Protein 5USF (pdb70)

B-factor: mean 65.67, std 21.11, range [18.68, 198.94]

CATH classification: 3.40.50.620 (+2 more: 3.40.50.620, 1.10.240.10)

Secondary structure (DSSP, 8-state):
----HHHHHHHHHTT-SEEETHHHHHHHHHH-SSEEEEEEE---SSPBHIIIIIHHHHHHHHHHTTEEEEEEE-HHHHHHTT-GGG-HHHHHHHHHHHHHHHHTS---TTSEEEEEHHHHHHHTHHHHHHHHHHHHHTS-HHHHHGGGGGGT--TTTT--S-SHHHHHHHHHHHHTT-SEE--BGGGHHHHHHHHHHHHHTT-SSPPEEEEBPPPPPSSTT-SS--SS-GGGS-BTT--HHHHHHHHHTS--------PPP--SS-PPPP-SS--HHHHHIIIIITTSTT--EEETTEEE-SHHHHHHHHHTTSS-HHHHHHHHHHHHHHHHHHHHHHHHS-HHHHHHHHHHHHTTTTSSSSPPP-PPPPPPPSS-EEEEEPP--SS-BHHHHHHHHHHHHHHHHH-TT-EEEEEE-TTHHHHTT-SSS-HHHHHHHHHHHHHHHHHTT--TT-EEEEHHHHHHTTHHHHHHHHHHHHHTS-HHHHHHHTTT----THHHHHHHHHHHHHHHTT-SEEEE-TTTHHHHHHHHHHTTS-SEEEE----SS--SSPTT---SS--GGGS-BTT--HHHHHHHHHHS---TT-S-SHHHHHHHHHHHHHS-EEE---TTTT--EEE-SHHHHHHHHHHS-S-HHHHHHHHHHHHHHHTHHHHHHHHTTTHHHHHHHHHHHHT---/----HHHHHHHHHTT-SEEETHHHHHHHHHH-SSEEEEEEE---SSPBHIIIIIHHHHHHHHHHTTEEEEEEE-HHHHHHTT-GGG-HHHHHHHHHHHHHHHHTS---SSSEEEEEHHHHHHHTHHHHHHHHHHHHHTS-HHHHHGGGGGGT---SS--BS-SHHHHHHHHHHHHTT-SEE--BGGGHHHHHHHHHHHHHTT-SSPPEEEEBPPPPPSSTT-S----GGGS-BTT--HHHHHHHHHTS--------PPP--SS-PPPP-SS--HHHHHIIIIITTSTT--EEETTEEE-SHHHHHHHHHTTSS-HHHHHHHHHHHHHHHHHHHHHHHHS-HHHHHHHHHHHHT-SS-TTGGGG--------SS-EEEEEPP--SS-BHHHHHHHHHHHHHHHHH-TT-EEEEEE-TTHHHHTT-SSS-HHHHHHHHHHHHHHHHHTT--TT-EEEEHHHHHHTTHHHHHHHHHHHHHTSBHHHHHHHTTT----THHHHHHHHHHHHHHHTT-SEEEE-TTTHHHHHHHHHHTTS-SEEEE----SS--SSPTT---SS--GGGS-BTT--HHHHHHHHHHS---TT-S-SHHHHHHHHHHHHHS-EEE---TTTT--EEE-SHHHHHHHHHHSSS-HHHHHHHHHHHHHHHTHHHHHHHHTTTHHHHHHHHHHHHH---/--EEEEE---EE-TT--EEEEEEEESS-GGGS-EEEEEE-TTS-EEEEEEE-TTS--EEE-GGGTTTEEEEEETTTTEEEEEE-S--GGG-EEEEEEEEEETTEEEEE-S-EEEEE--/--EEEEE---EE-TT--EEEEEEEESS-GGGS-EEEEEE-TTS-EEEEEEE-TTS--EEE-GGGTTTEEEEEETTTTEEEEEE-S--GGG-EEEEEEEEEETTEEEEE-S-EEEEE-S--

Sequence (1600 aa):
GSMNTDERYKLLRSVGEECIQESELRNLIEKKPLIRCYDGFEPSGRMHIAQGIFKAVNVNKCTAAGCEFVFWVADWFALMNDKVGGELEKIRIVGRYLIEVWKAAGMDTDKVLFLWSSEEITSHADTYWRMVLDIGRQNTIARIKKCCTIMGKTEGTLTAAQVLYPLMQCCDIFFLKADICQLGLDQRKVNMLAREYCDLIGRKLKPVILSHHMLAGLRRGQAKMSKSDPDSAIFMEDTEEDVARKIRQAYCPRVKQSASAITDDGAPVATDDRNPVLDYFQCVVYARPGAVAAIDGTTYATYEDLEQAFVSDEVSEDALKSCLIDEVNALLAPVRQHFASNEEAHELLEAVKSYRKGGATLPLAETALPAAPEKPHACMWMPALLKVPLDVAEGMIKATEDFIAAHPGGTVTVVLPDWSAVASDEITGVEKDISAALQVNCALLKAYGLPNSVKIVTENEVILGNRNDFWVSVIGIARKNLLSHIEELYGGELRNAGQVIAALMRVATALMLSVSHVISTSLDGHINAFAREYTKERIECVQTLEGRIPALHRPGAAPAVLGADDVLYLDDNDMDIRRKIKKAYSAPNEEANPVISVAQHLLAQHGALNIERGEANGGNVSYNTPEALVADCGSGALHPADLKAAVLQLLLDRSAQARALLNGELKKNMTALRNAEKKMAKGSMNTDERYKLLRSVGEECIQESELRNLIEKKPLIRCYDGFEPSGRMHIAQGIFKAVNVNKCTAAGCEFVFWVADWFALMNDKVGGELEKIRIVGRYLIEVWKAAGMDTDKVLFLWSSEEITSHADTYWRMVLDIGRQNTIARIKKCCTIMGKTEGTLTAAQVLYPLMQCCDIFFLKADICQLGLDQRKVNMLAREYCDLIGRKLKPVILSHHMLAGLRRGQAKMSDPDSAIFMEDTEEDVARKIRQAYCPRVKQSASAITDDGAPVATDDRNPVLDYFQCVVYARPGAVAAIDGTTYATYEDLEQAFVSDEVSEDALKSCLIDEVNALLAPVRQHFASNEEAHELLEAVKSYRKGGATLPLAETALPAAPEKPHACMWMPALLKVPLDVAEGMIKATEDFIAAHPGGTVTVVLPDWSAVASDEITGVEKDISAALQVNCALLKAYGLPNSVKIVTENEVILGNRNDFWVSVIGIARKNLLSHIEELYGGELRNAGQVIAALMRVATALMLSVSHVISTSLDGHINAFAREYTKERIECVQTLEGRIPALHRPGAAPAVLGADDVLYLDDNDMDIRRKIKKAYSAPNEEANPVISVAQHLLAQHGALNIERGEANGGNVSYNTPEALVADCGSGALHPADLKAAVLQLLLDRSAQARALLNGELKKNMTALRNAEKKMAKQVQLQESGGGLVLPGGSLRLSCATSGFTFSNSWMYWVRQAPGKGLEWVSRINAGGNTVDYKDSVKGRFSISRDNAKNTLYLQMNSLKPEDTAVYYCARGLNRYAYDSRGQGTQVTVSSQVQLQESGGGLVLPGGSLRLSCATSGFTFSNSWMYWVRQAPGKGLEWVSRINAGGNTVDYKDSVKGRFSISRDNAKNTLYLQMNSLKPEDTAVYYCARGLNRYAYDSRGQGTQVTVSSHH

Foldseek 3Di:
DDDDLVRLLVLLLVQFPDKVPSVLSSVCLVPPQEAEEEDEDQLAFFAFCCVALLVQLNQQSQVVSRYAYEYEHELLLNLLLCGLLSDSVLSVLSSVLSVLRNVLLDHDVVRYHYHYNLVLCLVVVVQQVLQLLVLQQPFALQLLLLLQQLSPGHRAPFAFLNSSVLSNVLSVVVSVPHQEYEEALLRVSSLVSNQVVCVVVVPPRHRMYRHHYAQQFFAQFTGHQDPPDPLRGDGLQQDLVSLLVSLVNGQADLAQDDDDDCDPSRDDDHDRRDGNLLSCCQRNAQSHDQGWWDFPHDIDRHSCRVSVCSNVVVADSVRSSVRVSVVSCVSSVSVNVSLVPDPSSVVSNVSSVVSVVVNPPPNRDFDDQDAADDAAEEEEEDQQDLFAFPLQLVLVQVLQVVVCVVRVRYAYEYEYELRLCLSLCRFVSDSVLSVLSSVLSVQLSVLLHRDPRHHYYYLCCLCNVCVSQLVVQLSRLSSPGHPVRQCVLVPVPRRTSSNVSSLSNVLSSCRSVRHQEYEDEPVCQSSVVVNCVSSVNRRYYHYGDGPQQAFQAWVVDADPDHDPLRTHTSLDALVSLVSNLVPGDDDALALDGNLLSLVQVVLVVPQKFKQADDPPLPGIDIDRHSVVVSVCRNVRSDGPVSSSVRSSVVVNVSSVSVNVCCVPVSVVSSVVNVVSVVVPVD/DDDDLVRLLVLLLVQFPDKVPSVLSSVCLVPPQEAEEEDEDQLAFFAFCCVALLVQLNQQSQVVSRYAYEYEHELLLNLLLLGLLSDSVLSVLSSVLSVLRNVLQDHDVVRYYYHYNLVLCLVVVVLQVLQLLVLQQPFAPVLLLLQQQLSPGHSPLPAFLCSSVLSNVLSVVPVVVHQEYEEAQQNLSSLVSNQVVCVVVVPPRHRMYRHHYAQQFFAQFTGHQPDPLRGDGLQQDLVSLLVSLVNGQADLAQDDDDDRDSNRDDDHDRNDGNLLSCCQRRAQSHDQGWWDFPHDIDRHSCRVSVCSNVVVDDSVRSSVRVSVVSCVSSVSVNVSLVPDDSSVVSVVSSVVCPPPHNSPSNVDFDADDADDAAEEEEEDDQDLWAFPLQLVLVQVLQVVVCVVRVRYAYEYEYELRLCLSNCPFVSDSVLSVLSSVLSVQLSVLLHRDPRYHYYYLVCLCSVCVNQLVSQLSRLRSPGGPVRQCVLVPVPRRTSSNVSSLSNVLSSCVSVRHQEYEDEPVCPSSVVVNCVSNVNRRYYHYGDGPQQAFQAWVVDADPDDDPLRTHTSLDALVSLVSNLVPGDDDALALDGNLLSLVQVLLVVPQKFWQQDDVVLPHIDIDRHSVVVSVCRNVRSDGPVSSSVRSSVVVNVSSVSVNVCCVPVSVVSSVVNVVSVVVPDD/DKAKAKDFADEDAQQDKTKMKIAIDDDQLLQFKKWKWWDDPPGDIDTAKIAGNVRPDIDGDPVQPPFKDKDDDSVRSMIMIIGGSDDQVPWTFMWMFTHPDDPDTDDIHPTHGHGYDD/DKAKAKDWADEDAQQDKIKMKIAIDDDQLLQFKKWKWWDDPPGDIDTAKIAGNVRPDMDGDPVQPPFKDWDDDSVRSMIMIIGGSDDQVPFTFMWMFTHPDDPDTDDIHPTHGHGYHPPD

Organism: Leishmania donovani (NCBI:txid5661)

Solvent-accessible surface area: 65474 Å² total; per-residue (Å²): 125,120,84,75,42,80,90,39,22,140,51,0,45,66,7,11,53,18,9,24,58,58,74,44,0,90,69,21,5,100,158,84,130,82,0,50,0,3,7,21,16,45,0,53,27,34,3,37,0,17,69,0,12,12,4,6,10,4,0,57,33,0,11,65,2,22,0,36,0,0,0,5,0,7,0,1,6,0,13,2,4,43,55,17,9,8,69,33,123,53,0,69,41,1,0,116,0,8,20,47,0,2,114,20,25,57,23,58,81,139,80,10,58,37,36,40,0,4,114,52,0,29,68,92,0,65,85,1,1,50,44,0,2,27,0,0,41,55,14,30,17,28,40,2,40,76,0,13,28,9,9,68,53,76,75,18,118,79,8,15,2,9,2,1,10,1,0,0,16,0,1,1,2,16,40,8,162,11,23,0,0,0,8,7,10,34,25,25,28,0,0,53,0,0,20,73,3,0,96,86,70,64,113,196,132,55,10,3,1,0,0,21,53,44,7,0,1,1,33,142,73,39,8,34,29,39,112,105,50,85,44,0,0,0,32,0,14,6,66,103,121,45,0,29,119,8,0,98,108,6,43,12,21,98,60,137,42,107,99,48,78,37,47,102,47,6,29,43,104,64,67,81,85,39,0,3,0,0,13,0,0,78,10,0,0,33,24,64,142,71,15,62,5,59,18,150,74,76,86,23,64,66,13,107,71,0,6,110,4,0,53,32,91,136,7,54,74,88,27,0,8,46,13,0,13,100,33,0,15,67,41,0,45,76,2,46,117,50,5,81,75,57,162,128,1,84,111,8,10,81,31,7,71,63,35,132,168,32,10,53,144,102,130,72,44,71,60,87,49,63,90,61,31,180,153,36,21,0,0,1,3,4,14,10,58,21,69,5,6,8,2,0,0,14,0,0,15,62,10,0,83,75,11,55,83,70,56,119,59,20,51,4,7,0,0,3,4,18,2,5,5,5,0,10,44,64,11,23,4,62,74,170,28,0,42,12,0,2,92,1,4,7,23,0,2,93,13,34,38,6,30,146,74,9,126,60,26,21,1,50,103,11,0,61,58,57,82,56,92,0,0,42,20,0,0,3,1,0,17,68,16,92,4,52,57,0,36,126,27,7,42,64,67,21,124,5,0,0,9,0,0,8,0,0,0,28,1,0,0,0,27,57,41,59,0,15,19,0,1,3,1,10,31,11,14,10,24,3,44,0,4,76,92,14,3,162,130,52,0,86,62,48,99,2,76,3,12,54,9,30,9,4,27,126,39,8,60,16,51,36,122,38,36,66,27,31,6,3,31,2,16,4,56,63,132,29,6,122,98,4,3,161,134,6,50,25,28,79,99,46,78,25,10,3,2,3,30,1,0,57,14,1,8,79,86,84,49,31,2,107,1,152,27,54,133,98,103,47,9,115,50,61,11,93,65,55,122,44,0,45,53,41,10,30,85,33,60,2,102,24,59,33,4,38,63,12,0,33,112,31,12,19,87,57,0,47,132,1,43,68,53,14,111,46,153,15,119,182,46,29,50,49,8,125,98,5,75,162,149,69,87,184,134,106,73,72,44,78,42,37,22,124,42,0,56,64,7,11,48,13,10,24,85,82,74,44,0,90,66,19,5,99,155,83,129,83,0,47,0,2,8,22,19,45,0,47,27,61,3,52,0,17,68,0,10,13,4,6,8,4,0,55,36,0,13,63,1,22,0,31,0,0,0,5,0,6,0,0,6,0,11,2,4,34,55,6,0,2,42,32,123,66,0,67,34,0,0,95,0,8,19,46,0,2,135,21,23,58,29,54,94,46,80,12,59,42,34,40,0,3,91,49,0,18,47,50,2,67,76,0,0,53,32,0,0,34,0,0,49,58,16,72,19,54,52,2,47,107,0,7,34,9,12,70,55,92,63,58,95,105,9,12,3,5,3,0,12,2,0,0,13,0,0,1,1,11,31,9,156,11,24,0,0,0,7,7,11,26,25,33,42,0,0,49,0,0,22,76,7,0,99,88,74,64,115,195,130,56,9,3,0,0,0,22,44,36,5,2,1,1,119,138,72,48,10,72,30,126,55,78,27,1,1,0,25,0,17,15,78,98,139,55,0,28,120,9,0,99,86,5,42,12,21,98,60,138,32,95,96,50,96,90,70,102,41,6,35,45,118,70,75,80,82,35,0,3,0,0,8,0,0,80,12,0,0,26,26,64,87,18,8,28,5,58,21,148,75,78,39,25,0,27,12,106,53,0,7,108,2,0,52,65,93,136,6,54,74,87,26,0,8,45,12,0,12,100,32,0,15,67,36,0,43,59,0,46,76,48,5,86,87,62,163,106,1,84,88,4,10,81,23,3,94,67,39,43,172,82,33,41,57,134,65,64,101,76,44,43,132,73,95,68,31,175,148,36,24,0,0,1,2,1,15,13,66,38,81,2,6,5,3,0,0,6,0,0,9,57,9,0,82,74,11,55,83,71,55,120,58,20,36,3,5,1,0,2,5,16,0,5,5,13,0,6,37,78,26,37,8,72,74,154,33,0,27,13,0,2,94,2,3,8,25,0,1,95,13,29,38,8,31,149,82,11,129,61,17,21,1,50,103,9,0,56,60,59,67,54,88,0,0,40,18,0,0,5,1,0,28,64,16,89,5,27,58,0,39,123,29,16,41,62,77,25,124,5,0,0,14,0,0,11,0,0,0,29,0,0,0,0,27,52,42,59,0,18,32,0,1,3,1,10,31,10,15,11,23,3,42,1,3,69,96,18,15,145,109,68,0,76,57,50,95,1,73,2,9,47,6,25,9,3,26,133,27,6,58,14,50,35,116,42,36,67,26,31,6,4,32,3,20,4,61,44,120,30,5,107,96,4,2,163,133,6,53,26,29,79,99,41,109,23,6,3,2,4,22,1,0,53,8,1,9,78,83,97,49,30,1,88,0,132,38,38,170,112,91,59,17,100,48,61,8,92,65,53,124,44,0,40,56,40,10,22,80,32,57,2,100,26,59,30,5,39,64,10,0,34,96,32,6,17,82,38,0,50,128,1,43,68,43,15,110,45,147,14,121,142,48,26,61,50,10,124,85,7,78,182,167,122,87,232,187,28,112,15,120,6,59,39,31,30,122,20,124,74,59,22,57,28,114,0,32,0,59,16,55,52,33,89,1,32,39,8,11,0,4,0,0,8,66,13,110,88,128,53,68,52,68,0,0,7,2,0,2,1,3,18,22,36,27,21,51,122,38,0,120,48,30,0,6,4,2,19,15,24,60,131,52,23,0,30,0,44,0,63,62,2,84,82,109,0,32,2,40,0,24,0,0,68,2,110,33,49,49,35,68,72,36,107,8,118,15,16,93,0,41,2,47,144,189,26,112,14,100,8,62,39,32,30,103,24,118,23,28,22,58,29,114,0,27,0,58,16,56,53,36,91,1,35,42,15,10,0,4,0,0,8,65,12,104,66,82,33,69,51,61,0,0,8,3,0,2,1,4,16,22,33,27,20,52,122,12,0,123,54,19,0,8,3,3,20,22,30,74,122,51,22,0,30,0,46,0,63,20,0,14,61,78,0,30,1,42,0,25,0,0,58,4,108,32,50,47,35,68,64,38,107,9,150,20,17,92,0,43,4,28,73,152,200

Nearest PDB structures (foldseek):
  5usf-assembly2_B  TM=1.001E+00  e=0.000E+00  Leishmania donovani BPK282A1
  5usf-assembly1_A  TM=9.774E-01  e=0.000E+00  Leishmania donovani BPK282A1
  3p0j-assembly2_B  TM=9.712E-01  e=7.086E-85  Leishmania major
  3p0h-assembly2_B  TM=9.447E-01  e=1.310E-85  Leishmania major
  3p0i-assembly2_B  TM=9.687E-01  e=2.075E-79  Leishmania major

InterPro domains:
  IPR002305 Aminoacyl-tRNA synthetase, class Ic [PF00579] (33-330)
  IPR014729 Rossmann-like alpha/beta/alpha sandwich fold [G3DSA:3.40.50.620] (4-355)
  IPR014729 Rossmann-like alpha/beta/alpha sandwich fold [G3DSA:3.40.50.620] (122-583)
  IPR014729 Rossmann-like alpha/beta/alpha sandwich fold [G3DSA:3.40.50.620] (635-682)
  IPR050489 Tyrosine--tRNA ligase [PTHR46264] (1-354)

Radius of gyration: 42.81 Å; Cα contacts (8 Å, |Δi|>4): 3007; chains: 4; bounding box: 100×152×81 Å

Structure (mmCIF, N/CA/C/O backbone):
data_5USF
#
_entry.id   5USF
#
_cell.length_a   96.180
_cell.length_b   96.180
_cell.length_c   351.830
_cell.angle_alpha   90.00
_cell.angle_beta   90.00
_cell.angle_gamma   120.00
#
_symmetry.space_group_name_H-M   'P 65'
#
loop_
_entity.id
_entity.type
_entity.pdbx_description
1 polymer 'Tyrosyl-tRNA synthetase, putative'
2 polymer 'Immunoglobulin heavy chain variable region'
3 non-polymer "5'-O-[N-(L-TYROSYL)SULFAMOYL]ADENOSINE"
4 water water
#
loop_
_atom_site.group_PDB
_atom_site.id
_atom_site.type_symbol
_atom_site.label_atom_id
_atom_site.label_alt_id
_atom_site.label_comp_id
_atom_site.label_asym_id
_atom_site.label_entity_id
_atom_site.label_seq_id
_atom_site.pdbx_PDB_ins_code
_atom_site.Cartn_x
_atom_site.Cartn_y
_atom_site.Cartn_z
_atom_site.occupancy
_atom_site.B_iso_or_equiv
_atom_site.auth_seq_id
_atom_site.auth_comp_id
_atom_site.auth_asym_id
_atom_site.auth_atom_id
_atom_site.pdbx_PDB_model_num
ATOM 1 N N . GLY A 1 3 ? -36.192 83.465 -40.524 1.00 113.44 -1 GLY A N 1
ATOM 2 C CA . GLY A 1 3 ? -36.636 83.351 -41.942 1.00 118.10 -1 GLY A CA 1
ATOM 3 C C . GLY A 1 3 ? -37.715 84.355 -42.315 1.00 127.34 -1 GLY A C 1
ATOM 4 O O . GLY A 1 3 ? -37.679 85.511 -41.889 1.00 129.35 -1 GLY A O 1
ATOM 5 N N . SER A 1 4 ? -38.684 83.911 -43.113 1.00 133.09 0 SER A N 1
ATOM 6 C CA . SER A 1 4 ? -39.737 84.797 -43.614 1.00 127.57 0 SER A CA 1
ATOM 7 C C . SER A 1 4 ? -40.858 84.927 -42.577 1.00 126.97 0 SER A C 1
ATOM 8 O O . SER A 1 4 ? -41.263 83.924 -42.006 1.00 126.12 0 SER A O 1
ATOM 11 N N . MET A 1 5 ? -41.383 86.142 -42.396 1.00 120.55 1 MET A N 1
ATOM 12 C CA . MET A 1 5 ? -42.376 86.469 -41.365 1.00 107.47 1 MET A CA 1
ATOM 13 C C . MET A 1 5 ? -43.627 87.072 -42.010 1.00 106.64 1 MET A C 1
ATOM 14 O O . MET A 1 5 ? -43.527 87.720 -43.052 1.00 104.16 1 MET A O 1
ATOM 19 N N . ASN A 1 6 ? -44.795 86.870 -41.388 1.00 104.10 2 ASN A N 1
ATOM 20 C CA . ASN A 1 6 ? -46.090 87.397 -41.901 1.00 98.99 2 ASN A CA 1
ATOM 21 C C . ASN A 1 6 ? -46.633 88.572 -41.069 1.00 92.97 2 ASN A C 1
ATOM 22 O O . ASN A 1 6 ? -46.140 88.857 -39.981 1.00 92.00 2 ASN A O 1
ATOM 27 N N . THR A 1 7 ? -47.667 89.219 -41.600 1.00 87.75 3 THR A N 1
ATOM 28 C CA . THR A 1 7 ? -48.337 90.372 -40.979 1.00 87.22 3 THR A CA 1
ATOM 29 C C . THR A 1 7 ? -48.553 90.279 -39.471 1.00 87.66 3 THR A C 1
ATOM 30 O O . THR A 1 7 ? -48.316 91.252 -38.761 1.00 101.96 3 THR A O 1
ATOM 34 N N . ASP A 1 8 ? -49.014 89.133 -38.989 1.00 86.16 4 ASP A N 1
ATOM 35 C CA . ASP A 1 8 ? -49.364 88.993 -37.574 1.00 84.64 4 ASP A CA 1
ATOM 36 C C . ASP A 1 8 ? -48.130 88.823 -36.687 1.00 82.63 4 ASP A C 1
ATOM 37 O O . ASP A 1 8 ? -48.053 89.436 -35.627 1.00 78.34 4 ASP A O 1
ATOM 42 N N . GLU A 1 9 ? -47.156 88.025 -37.124 1.00 86.15 5 GLU A N 1
ATOM 43 C CA . GLU A 1 9 ? -45.918 87.819 -36.340 1.00 87.34 5 GLU A CA 1
ATOM 44 C C . GLU A 1 9 ? -44.947 89.003 -36.407 1.00 85.89 5 GLU A C 1
ATOM 45 O O . GLU A 1 9 ? -44.178 89.226 -35.465 1.00 76.21 5 GLU A O 1
ATOM 51 N N . ARG A 1 10 ? -44.974 89.745 -37.520 1.00 86.93 6 ARG A N 1
ATOM 52 C CA . ARG A 1 10 ? -44.288 91.044 -37.613 1.00 84.76 6 ARG A CA 1
ATOM 53 C C . ARG A 1 10 ? -44.878 92.034 -36.605 1.00 82.94 6 ARG A C 1
ATOM 54 O O . ARG A 1 10 ? -44.138 92.695 -35.878 1.00 83.14 6 ARG A O 1
ATOM 62 N N . TYR A 1 11 ? -46.212 92.127 -36.584 1.00 82.50 7 TYR A N 1
ATOM 63 C CA . TYR A 1 11 ? -46.949 93.009 -35.666 1.00 78.48 7 TYR A CA 1
ATOM 64 C C . TYR A 1 11 ? -46.651 92.738 -34.197 1.00 81.01 7 TYR A C 1
ATOM 65 O O . TYR A 1 11 ? -46.255 93.652 -33.476 1.00 90.71 7 TYR A O 1
ATOM 74 N N . LYS A 1 12 ? -46.860 91.499 -33.752 1.00 85.02 8 LYS A N 1
ATOM 75 C CA . LYS A 1 12 ? -46.603 91.116 -32.348 1.00 82.82 8 LYS A CA 1
ATOM 76 C C . LYS A 1 12 ? -45.201 91.507 -31.916 1.00 73.00 8 LYS A C 1
ATOM 77 O O . LYS A 1 12 ? -44.991 91.995 -30.801 1.00 68.12 8 LYS A O 1
ATOM 83 N N . LEU A 1 13 ? -44.250 91.306 -32.823 1.00 69.75 9 LEU A N 1
ATOM 84 C CA . LEU A 1 13 ? -42.857 91.611 -32.555 1.00 68.97 9 LEU A CA 1
ATOM 85 C C . LEU A 1 13 ? -42.642 93.126 -32.367 1.00 70.24 9 LEU A C 1
ATOM 86 O O . LEU A 1 13 ? -42.057 93.549 -31.364 1.00 63.81 9 LEU A O 1
ATOM 91 N N . LEU A 1 14 ? -43.131 93.926 -33.321 1.00 67.46 10 LEU A N 1
ATOM 92 C CA . LEU A 1 14 ? -43.006 95.391 -33.255 1.00 67.42 10 LEU A CA 1
ATOM 93 C C . LEU A 1 14 ? -43.740 95.977 -32.070 1.00 64.91 10 LEU A C 1
ATOM 94 O O . LEU A 1 14 ? -43.193 96.791 -31.340 1.00 63.56 10 LEU A O 1
ATOM 99 N N . ARG A 1 15 ? -44.977 95.553 -31.874 1.00 64.32 11 ARG A N 1
ATOM 100 C CA . ARG A 1 15 ? -45.757 96.026 -30.742 1.00 64.50 11 ARG A CA 1
ATOM 101 C C . ARG A 1 15 ? -45.067 95.777 -29.387 1.00 64.66 11 ARG A C 1
ATOM 102 O O . ARG A 1 15 ? -45.186 96.604 -28.487 1.00 63.43 11 ARG A O 1
ATOM 110 N N . SER A 1 16 ? -44.319 94.676 -29.260 1.00 65.36 12 SER A N 1
ATOM 111 C CA . SER A 1 16 ? -43.638 94.337 -27.995 1.00 64.01 12 SER A CA 1
ATOM 112 C C . SER A 1 16 ? -42.526 95.318 -27.603 1.00 64.33 12 SER A C 1
ATOM 113 O O . SER A 1 16 ? -42.069 95.315 -26.455 1.00 61.08 12 SER A O 1
ATOM 116 N N . VAL A 1 17 ? -42.079 96.133 -28.557 1.00 64.25 13 VAL A N 1
ATOM 117 C CA . VAL A 1 17 ? -41.064 97.154 -28.294 1.00 70.29 13 VAL A CA 1
ATOM 118 C C . VAL A 1 17 ? -41.575 98.204 -27.306 1.00 67.17 13 VAL A C 1
ATOM 119 O O . VAL A 1 17 ? -40.818 98.657 -26.441 1.00 70.33 13 VAL A O 1
ATOM 123 N N . GLY A 1 18 ? -42.845 98.584 -27.445 1.00 61.15 14 GLY A N 1
ATOM 124 C CA . GLY A 1 18 ? -43.375 99.734 -26.743 1.00 61.31 14 GLY A CA 1
ATOM 125 C C . GLY A 1 18 ? -44.245 99.472 -25.526 1.00 61.73 14 GLY A C 1
ATOM 126 O O . GLY A 1 18 ? -45.039 98.538 -25.521 1.00 66.23 14 GLY A O 1
ATOM 127 N N . GLU A 1 19 ? -44.096 100.317 -24.507 1.00 57.20 15 GLU A N 1
ATOM 128 C CA . GLU A 1 19 ? -45.019 100.376 -23.384 1.00 58.06 15 GLU A CA 1
ATOM 129 C C . GLU A 1 19 ? -46.381 100.940 -23.816 1.00 62.52 15 GLU A C 1
ATOM 130 O O . GLU A 1 19 ? -47.401 100.628 -23.213 1.00 66.37 15 GLU A O 1
ATOM 136 N N . GLU A 1 20 ? -46.394 101.757 -24.864 1.00 65.71 16 GLU A N 1
ATOM 137 C CA . GLU A 1 20 ? -47.617 102.319 -25.425 1.00 64.09 16 GLU A CA 1
ATOM 138 C C . GLU A 1 20 ? -47.453 102.401 -26.936 1.00 59.66 16 GLU A C 1
ATOM 139 O O . GLU A 1 20 ? -46.342 102.599 -27.423 1.00 58.15 16 GLU A O 1
ATOM 145 N N . CYS A 1 21 ? -48.558 102.253 -27.661 1.00 54.69 17 CYS A N 1
ATOM 146 C CA . CYS A 1 21 ? -48.574 102.369 -29.113 1.00 54.62 17 CYS A CA 1
ATOM 147 C C . CYS A 1 21 ? -49.790 103.158 -29.604 1.00 58.06 17 CYS A C 1
ATOM 148 O O . CYS A 1 21 ? -50.906 102.640 -29.645 1.00 64.93 17 CYS A O 1
ATOM 151 N N . ILE A 1 22 ? -49.553 104.407 -29.990 1.00 59.66 18 ILE A N 1
ATOM 152 C CA . ILE A 1 22 ? -50.572 105.272 -30.574 1.00 57.99 18 ILE A CA 1
ATOM 153 C C . ILE A 1 22 ? -50.412 105.259 -32.105 1.00 56.56 18 ILE A C 1
ATOM 154 O O . ILE A 1 22 ? -49.443 105.810 -32.583 1.00 57.14 18 ILE A O 1
ATOM 159 N N . GLN A 1 23 ? -51.288 104.651 -32.907 1.00 58.94 19 GLN A N 1
ATOM 160 C CA . GLN A 1 23 ? -52.389 103.755 -32.536 1.00 62.03 19 GLN A CA 1
ATOM 161 C C . GLN A 1 23 ? -52.090 102.337 -33.063 1.00 65.10 19 GLN A C 1
ATOM 162 O O . GLN A 1 23 ? -51.472 102.181 -34.116 1.00 68.04 19 GLN A O 1
ATOM 168 N N . GLU A 1 24 ? -52.556 101.311 -32.351 1.00 68.00 20 GLU A N 1
ATOM 169 C CA . GLU A 1 24 ? -52.370 99.913 -32.775 1.00 68.21 20 GLU A CA 1
ATOM 170 C C . GLU A 1 24 ? -52.953 99.602 -34.164 1.00 64.65 20 GLU A C 1
ATOM 171 O O . GLU A 1 24 ? -52.334 98.888 -34.948 1.00 65.07 20 GLU A O 1
ATOM 177 N N . SER A 1 25 ? -54.120 100.149 -34.479 1.00 63.41 21 SER A N 1
ATOM 178 C CA . SER A 1 25 ? -54.699 99.966 -35.812 1.00 64.58 21 SER A CA 1
ATOM 179 C C . SER A 1 25 ? -53.805 100.523 -36.933 1.00 67.58 21 SER A C 1
ATOM 180 O O . SER A 1 25 ? -53.698 99.916 -37.990 1.00 65.85 21 SER A O 1
ATOM 183 N N . GLU A 1 26 ? -53.151 101.660 -36.687 1.00 75.03 22 GLU A N 1
ATOM 184 C CA . GLU A 1 26 ? -52.279 102.310 -37.692 1.00 70.67 22 GLU A CA 1
ATOM 185 C C . GLU A 1 26 ? -51.008 101.496 -37.956 1.00 68.37 22 GLU A C 1
ATOM 186 O O . GLU A 1 26 ? -50.583 101.367 -39.112 1.00 62.32 22 GLU A O 1
ATOM 192 N N . LEU A 1 27 ? -50.420 100.968 -36.872 1.00 67.93 23 LEU A N 1
ATOM 193 C CA . LEU A 1 27 ? -49.255 100.069 -36.921 1.00 64.91 23 LEU A CA 1
ATOM 194 C C . LEU A 1 27 ? -49.555 98.846 -37.757 1.00 69.45 23 LEU A C 1
ATOM 195 O O . LEU A 1 27 ? -48.768 98.486 -38.626 1.00 73.74 23 LEU A O 1
ATOM 200 N N . ARG A 1 28 ? -50.707 98.223 -37.519 1.00 76.30 24 ARG A N 1
ATOM 201 C CA . ARG A 1 28 ? -51.111 97.075 -38.326 1.00 78.90 24 ARG A CA 1
ATOM 202 C C . ARG A 1 28 ? -51.241 97.471 -39.792 1.00 71.58 24 ARG A C 1
ATOM 203 O O . ARG A 1 28 ? -50.718 96.771 -40.646 1.00 72.65 24 ARG A O 1
ATOM 211 N N . ASN A 1 29 ? -51.899 98.594 -40.079 1.00 72.94 25 ASN A N 1
ATOM 212 C CA . ASN A 1 29 ? -52.081 99.046 -41.474 1.00 79.81 25 ASN A CA 1
ATOM 213 C C . ASN A 1 29 ? -50.760 99.396 -42.137 1.00 76.14 25 ASN A C 1
ATOM 214 O O . ASN A 1 29 ? -50.627 99.294 -43.347 1.00 74.76 25 ASN A O 1
ATOM 219 N N . LEU A 1 30 ? -49.789 99.793 -41.329 1.00 75.02 26 LEU A N 1
ATOM 220 C CA . LEU A 1 30 ? -48.453 100.111 -41.801 1.00 76.96 26 LEU A CA 1
ATOM 221 C C . LEU A 1 30 ? -47.698 98.845 -42.245 1.00 77.61 26 LEU A C 1
ATOM 222 O O . LEU A 1 30 ? -47.159 98.781 -43.358 1.00 73.76 26 LEU A O 1
ATOM 227 N N . ILE A 1 31 ? -47.677 97.844 -41.370 1.00 80.28 27 ILE A N 1
ATOM 228 C CA . ILE A 1 31 ? -47.101 96.518 -41.679 1.00 79.81 27 ILE A CA 1
ATOM 229 C C . ILE A 1 31 ? -47.695 95.861 -42.933 1.00 80.56 27 ILE A C 1
ATOM 230 O O . ILE A 1 31 ? -46.970 95.233 -43.699 1.00 77.22 27 ILE A O 1
ATOM 235 N N . GLU A 1 32 ? -48.999 96.021 -43.136 1.00 82.22 28 GLU A N 1
ATOM 236 C CA . GLU A 1 32 ? -49.678 95.454 -44.299 1.00 83.37 28 GLU A CA 1
ATOM 237 C C . GLU A 1 32 ? -49.382 96.201 -45.586 1.00 83.59 28 GLU A C 1
ATOM 238 O O . GLU A 1 32 ? -49.147 95.575 -46.605 1.00 85.31 28 GLU A O 1
ATOM 244 N N . LYS A 1 33 ? -49.385 97.531 -45.532 1.00 89.79 29 LYS A N 1
ATOM 245 C CA . LYS A 1 33 ? -49.247 98.366 -46.726 1.00 89.87 29 LYS A CA 1
ATOM 246 C C . LYS A 1 33 ? -47.800 98.662 -47.118 1.00 91.75 29 LYS A C 1
ATOM 247 O O . LYS A 1 33 ? -47.434 98.488 -48.276 1.00 94.14 29 LYS A O 1
ATOM 253 N N . LYS A 1 34 ? -46.979 99.119 -46.171 1.00 95.31 30 LYS A N 1
ATOM 254 C CA . LYS A 1 34 ? -45.688 99.738 -46.523 1.00 96.97 30 LYS A CA 1
ATOM 255 C C . LYS A 1 34 ? -44.564 98.710 -46.686 1.00 93.03 30 LYS A C 1
ATOM 256 O O . LYS A 1 34 ? -44.312 97.928 -45.757 1.00 82.63 30 LYS A O 1
ATOM 262 N N . PRO A 1 35 ? -43.877 98.720 -47.858 1.00 97.18 31 PRO A N 1
ATOM 263 C CA . PRO A 1 35 ? -42.829 97.717 -48.103 1.00 98.63 31 PRO A CA 1
ATOM 264 C C . PRO A 1 35 ? -41.637 97.848 -47.149 1.00 99.50 31 PRO A C 1
ATOM 265 O O . PRO A 1 35 ? -41.165 96.831 -46.622 1.00 102.54 31 PRO A O 1
ATOM 269 N N . LEU A 1 36 ? -41.185 99.084 -46.919 1.00 95.33 32 LEU A N 1
ATOM 270 C CA . LEU A 1 36 ? -40.111 99.364 -45.964 1.00 92.62 32 LEU A CA 1
ATOM 271 C C . LEU A 1 36 ? -40.544 100.392 -44.920 1.00 87.63 32 LEU A C 1
ATOM 272 O O . LEU A 1 36 ? -40.774 101.553 -45.249 1.00 89.91 32 LEU A O 1
ATOM 277 N N . ILE A 1 37 ? -40.618 99.955 -43.664 1.00 83.10 33 ILE A N 1
ATOM 278 C CA . ILE A 1 37 ? -41.013 100.810 -42.543 1.00 83.00 33 ILE A CA 1
ATOM 279 C C . ILE A 1 37 ? -39.773 101.462 -41.938 1.00 79.40 33 ILE A C 1
ATOM 280 O O . ILE A 1 37 ? -38.808 100.769 -41.652 1.00 77.85 33 ILE A O 1
ATOM 285 N N . ARG A 1 38 ? -39.826 102.783 -41.719 1.00 78.11 34 ARG A N 1
ATOM 286 C CA . ARG A 1 38 ? -38.727 103.541 -41.113 1.00 67.61 34 ARG A CA 1
ATOM 287 C C . ARG A 1 38 ? -39.038 103.936 -39.671 1.00 64.86 34 ARG A C 1
ATOM 288 O O . ARG A 1 38 ? -39.887 104.793 -39.426 1.00 64.17 34 ARG A O 1
ATOM 296 N N . CYS A 1 39 ? -38.325 103.324 -38.727 1.00 64.33 35 CYS A N 1
ATOM 297 C CA . CYS A 1 39 ? -38.330 103.737 -37.317 1.00 63.62 35 CYS A CA 1
ATOM 298 C C . CYS A 1 39 ? -37.242 104.795 -37.079 1.00 60.59 35 CYS A C 1
ATOM 299 O O . CYS A 1 39 ? -36.357 104.940 -37.904 1.00 58.22 35 CYS A O 1
ATOM 302 N N . TYR A 1 40 ? -37.313 105.533 -35.963 1.00 57.70 36 TYR A N 1
ATOM 303 C CA . TYR A 1 40 ? -36.226 106.441 -35.549 1.00 55.62 36 TYR A CA 1
ATOM 304 C C . TYR A 1 40 ? -36.202 106.717 -34.044 1.00 54.00 36 TYR A C 1
ATOM 305 O O . TYR A 1 40 ? -37.225 106.633 -33.377 1.00 56.73 36 TYR A O 1
ATOM 314 N N . ASP A 1 41 ? -35.006 106.994 -33.535 1.00 49.56 37 ASP A N 1
ATOM 315 C CA . ASP A 1 41 ? -34.793 107.491 -32.189 1.00 51.64 37 ASP A CA 1
ATOM 316 C C . ASP A 1 41 ? -33.664 108.504 -32.290 1.00 52.20 37 ASP A C 1
ATOM 317 O O . ASP A 1 41 ? -32.801 108.392 -33.165 1.00 61.66 37 ASP A O 1
ATOM 322 N N . GLY A 1 42 ? -33.688 109.501 -31.415 1.00 46.57 38 GLY A N 1
ATOM 323 C CA . GLY A 1 42 ? -32.710 110.576 -31.427 1.00 45.41 38 GLY A CA 1
ATOM 324 C C . GLY A 1 42 ? -32.007 110.625 -30.101 1.00 46.60 38 GLY A C 1
ATOM 325 O O . GLY A 1 42 ? -32.526 110.095 -29.117 1.00 43.83 38 GLY A O 1
ATOM 326 N N . PHE A 1 43 ? -30.818 111.235 -30.083 1.00 45.31 39 PHE A N 1
ATOM 327 C CA . PHE A 1 43 ? -29.946 111.182 -28.913 1.00 46.05 39 PHE A CA 1
ATOM 328 C C . PHE A 1 43 ? -29.158 112.456 -28.768 1.00 48.67 39 PHE A C 1
ATOM 329 O O . PHE A 1 43 ? -28.504 112.883 -29.703 1.00 53.33 39 PHE A O 1
ATOM 337 N N . GLU A 1 44 ? -29.204 113.054 -27.584 1.00 50.05 40 GLU A N 1
ATOM 338 C CA . GLU A 1 44 ? -28.364 114.201 -27.291 1.00 51.67 40 GLU A CA 1
ATOM 339 C C . GLU A 1 44 ? -26.992 113.660 -26.904 1.00 52.74 40 GLU A C 1
ATOM 340 O O . GLU A 1 44 ? -26.898 112.913 -25.945 1.00 59.20 40 GLU A O 1
ATOM 346 N N . PRO A 1 45 ? -25.933 114.026 -27.640 1.00 56.01 41 PRO A N 1
ATOM 347 C CA . PRO A 1 45 ? -24.607 113.608 -27.187 1.00 56.25 41 PRO A CA 1
ATOM 348 C C . PRO A 1 45 ? -24.155 114.431 -25.990 1.00 54.12 41 PRO A C 1
ATOM 349 O O . PRO A 1 45 ? -23.567 115.487 -26.171 1.00 56.02 41 PRO A O 1
ATOM 353 N N . SER A 1 46 ? -24.489 113.997 -24.780 1.00 54.65 42 SER A N 1
ATOM 354 C CA . SER A 1 46 ? -24.130 114.769 -23.587 1.00 54.74 42 SER A CA 1
ATOM 355 C C . SER A 1 46 ? -23.041 114.199 -22.673 1.00 54.75 42 SER A C 1
ATOM 356 O O . SER A 1 46 ? -22.491 114.923 -21.843 1.00 62.75 42 SER A O 1
ATOM 359 N N . GLY A 1 47 ? -22.732 112.916 -22.814 1.00 54.31 43 GLY A N 1
ATOM 360 C CA . GLY A 1 47 ? -21.721 112.302 -21.971 1.00 54.74 43 GLY A CA 1
ATOM 361 C C . GLY A 1 47 ? -21.628 110.802 -22.170 1.00 56.58 43 GLY A C 1
ATOM 362 O O . GLY A 1 47 ? -22.259 110.252 -23.073 1.00 52.86 43 GLY A O 1
ATOM 363 N N . ARG A 1 48 ? -20.842 110.132 -21.331 1.00 62.47 44 ARG A N 1
ATOM 364 C CA . ARG A 1 48 ? -20.698 108.689 -21.461 1.00 69.01 44 ARG A CA 1
ATOM 365 C C . ARG A 1 48 ? -22.086 108.087 -21.612 1.00 65.41 44 ARG A C 1
ATOM 366 O O . ARG A 1 48 ? -23.054 108.608 -21.056 1.00 65.26 44 ARG A O 1
ATOM 374 N N . MET A 1 49 ? -22.179 107.029 -22.405 1.00 61.69 45 MET A N 1
ATOM 375 C CA . MET A 1 49 ? -23.465 106.469 -22.787 1.00 67.74 45 MET A CA 1
ATOM 376 C C . MET A 1 49 ? -24.013 105.600 -21.659 1.00 70.96 45 MET A C 1
ATOM 377 O O . MET A 1 49 ? -23.282 104.830 -21.048 1.00 69.54 45 MET A O 1
ATOM 382 N N . HIS A 1 50 ? -25.303 105.761 -21.382 1.00 76.88 46 HIS A N 1
ATOM 383 C CA . HIS A 1 50 ? -25.982 104.994 -20.355 1.00 78.89 46 HIS A CA 1
ATOM 384 C C . HIS A 1 50 ? -26.463 103.687 -20.960 1.00 75.19 46 HIS A C 1
ATOM 385 O O . HIS A 1 50 ? -26.841 103.638 -22.131 1.00 75.51 46 HIS A O 1
ATOM 392 N N . ILE A 1 51 ? -26.462 102.633 -20.150 1.00 70.53 47 ILE A N 1
ATOM 393 C CA . ILE A 1 51 ? -26.894 101.305 -20.595 1.00 69.91 47 ILE A CA 1
ATOM 394 C C . ILE A 1 51 ? -28.251 101.314 -21.325 1.00 68.72 47 ILE A C 1
ATOM 395 O O . ILE A 1 51 ? -28.465 100.511 -22.225 1.00 70.12 47 ILE A O 1
ATOM 400 N N . ALA A 1 52 ? -29.154 102.224 -20.955 1.00 68.35 48 ALA A N 1
ATOM 401 C CA . ALA A 1 52 ? -30.463 102.324 -21.620 1.00 65.93 48 ALA A CA 1
ATOM 402 C C . ALA A 1 52 ? -30.364 102.729 -23.093 1.00 63.27 48 ALA A C 1
ATOM 403 O O . ALA A 1 52 ? -31.108 102.214 -23.923 1.00 51.69 48 ALA A O 1
ATOM 405 N N . GLN A 1 53 ? -29.457 103.660 -23.409 1.00 66.75 49 GLN A N 1
ATOM 406 C CA . GLN A 1 53 ? -29.257 104.078 -24.802 1.00 69.08 49 GLN A CA 1
ATOM 407 C C . GLN A 1 53 ? -28.434 103.089 -25.623 1.00 67.67 49 GLN A C 1
ATOM 408 O O . GLN A 1 53 ? -28.457 103.168 -26.851 1.00 65.09 49 GLN A O 1
ATOM 414 N N . GLY A 1 54 ? -27.726 102.167 -24.965 1.00 68.45 50 GLY A N 1
ATOM 415 C CA . GLY A 1 54 ? -26.943 101.128 -25.640 1.00 67.62 50 GLY A CA 1
ATOM 416 C C . GLY A 1 54 ? -27.577 99.756 -25.750 1.00 69.62 50 GLY A C 1
ATOM 417 O O . GLY A 1 54 ? -28.126 99.394 -26.797 1.00 63.90 50 GLY A O 1
ATOM 418 N N . ILE A 1 55 ? -27.496 98.990 -24.663 1.00 75.46 51 ILE A N 1
ATOM 419 C CA . ILE A 1 55 ? -27.925 97.584 -24.665 1.00 73.16 51 ILE A CA 1
ATOM 420 C C . ILE A 1 55 ? -29.431 97.490 -24.785 1.00 69.32 51 ILE A C 1
ATOM 421 O O . ILE A 1 55 ? -29.924 96.698 -25.581 1.00 62.31 51 ILE A O 1
ATOM 426 N N . PHE A 1 56 ? -30.154 98.285 -23.987 1.00 67.66 52 PHE A N 1
ATOM 427 C CA . PHE A 1 56 ? -31.616 98.262 -24.044 1.00 66.87 52 PHE A CA 1
ATOM 428 C C . PHE A 1 56 ? -32.118 98.714 -25.418 1.00 62.66 52 PHE A C 1
ATOM 429 O O . PHE A 1 56 ? -32.974 98.059 -26.003 1.00 62.02 52 PHE A O 1
ATOM 437 N N . LYS A 1 57 ? -31.533 99.782 -25.955 1.00 60.24 53 LYS A N 1
ATOM 438 C CA . LYS A 1 57 ? -31.860 100.269 -27.304 1.00 60.09 53 LYS A CA 1
ATOM 439 C C . LYS A 1 57 ? -31.617 99.202 -28.366 1.00 62.44 53 LYS A C 1
ATOM 440 O O . LYS A 1 57 ? -32.472 98.952 -29.225 1.00 64.64 53 LYS A O 1
ATOM 446 N N . ALA A 1 58 ? -30.449 98.572 -28.294 1.00 60.37 54 ALA A N 1
ATOM 447 C CA . ALA A 1 58 ? -30.074 97.495 -29.216 1.00 56.94 54 ALA A CA 1
ATOM 448 C C . ALA A 1 58 ? -31.066 96.325 -29.232 1.00 56.59 54 ALA A C 1
ATOM 449 O O . ALA A 1 58 ? -31.350 95.759 -30.300 1.00 53.46 54 ALA A O 1
ATOM 451 N N . VAL A 1 59 ? -31.592 95.976 -28.057 1.00 54.90 55 VAL A N 1
ATOM 452 C CA . VAL A 1 59 ? -32.650 94.970 -27.962 1.00 57.08 55 VAL A CA 1
ATOM 453 C C . VAL A 1 59 ? -33.854 95.374 -28.810 1.00 59.59 55 VAL A C 1
ATOM 454 O O . VAL A 1 59 ? -34.373 94.565 -29.569 1.00 63.32 55 VAL A O 1
ATOM 458 N N . ASN A 1 60 ? -34.297 96.621 -28.672 1.00 62.65 56 ASN A N 1
ATOM 459 C CA . ASN A 1 60 ? -35.495 97.080 -29.384 1.00 62.07 56 ASN A CA 1
ATOM 460 C C . ASN A 1 60 ? -35.263 97.320 -30.885 1.00 60.67 56 ASN A C 1
ATOM 461 O O . ASN A 1 60 ? -36.145 97.045 -31.704 1.00 52.94 56 ASN A O 1
ATOM 466 N N . VAL A 1 61 ? -34.076 97.798 -31.248 1.00 64.09 57 VAL A N 1
ATOM 467 C CA . VAL A 1 61 ? -33.747 97.992 -32.661 1.00 66.07 57 VAL A CA 1
ATOM 468 C C . VAL A 1 61 ? -33.700 96.652 -33.381 1.00 66.00 57 VAL A C 1
ATOM 469 O O . VAL A 1 61 ? -34.248 96.537 -34.484 1.00 62.94 57 VAL A O 1
ATOM 473 N N . ASN A 1 62 ? -33.063 95.652 -32.767 1.00 65.97 58 ASN A N 1
ATOM 474 C CA . ASN A 1 62 ? -33.033 94.297 -33.348 1.00 68.17 58 ASN A CA 1
ATOM 475 C C . ASN A 1 62 ? -34.422 93.729 -33.625 1.00 68.54 58 ASN A C 1
ATOM 476 O O . ASN A 1 62 ? -34.623 93.084 -34.663 1.00 65.55 58 ASN A O 1
ATOM 481 N N . LYS A 1 63 ? -35.359 93.962 -32.705 1.00 68.19 59 LYS A N 1
ATOM 482 C CA . LYS A 1 63 ? -36.755 93.602 -32.943 1.00 69.76 59 LYS A CA 1
ATOM 483 C C . LYS A 1 63 ? -37.333 94.357 -34.139 1.00 67.04 59 LYS A C 1
ATOM 484 O O . LYS A 1 63 ? -38.025 93.766 -34.970 1.00 61.76 59 LYS A O 1
ATOM 490 N N . CYS A 1 64 ? -37.037 95.654 -34.231 1.00 70.56 60 CYS A N 1
ATOM 491 C CA . CYS A 1 64 ? -37.519 96.472 -35.355 1.00 71.25 60 CYS A CA 1
ATOM 492 C C . CYS A 1 64 ? -36.969 95.997 -36.698 1.00 70.38 60 CYS A C 1
ATOM 493 O O . CYS A 1 64 ? -37.727 95.846 -37.655 1.00 63.03 60 CYS A O 1
ATOM 496 N N . THR A 1 65 ? -35.655 95.758 -36.752 1.00 72.70 61 THR A N 1
ATOM 497 C CA . THR A 1 65 ? -34.989 95.296 -37.982 1.00 70.60 61 THR A CA 1
ATOM 498 C C . THR A 1 65 ? -35.406 93.860 -38.338 1.00 71.65 61 THR A C 1
ATOM 499 O O . THR A 1 65 ? -35.597 93.548 -39.511 1.00 68.03 61 THR A O 1
ATOM 503 N N . ALA A 1 66 ? -35.604 93.009 -37.326 1.00 73.86 62 ALA A N 1
ATOM 504 C CA . ALA A 1 66 ? -36.200 91.670 -37.526 1.00 71.16 62 ALA A CA 1
ATOM 505 C C . ALA A 1 66 ? -37.574 91.716 -38.182 1.00 65.90 62 ALA A C 1
ATOM 506 O O . ALA A 1 66 ? -37.889 90.874 -39.023 1.00 66.53 62 ALA A O 1
ATOM 508 N N . ALA A 1 67 ? -38.388 92.695 -37.798 1.00 64.20 63 ALA A N 1
ATOM 509 C CA . ALA A 1 67 ? -39.717 92.863 -38.382 1.00 65.42 63 ALA A CA 1
ATOM 510 C C . ALA A 1 67 ? -39.740 93.580 -39.754 1.00 66.42 63 ALA A C 1
ATOM 511 O O . ALA A 1 67 ? -40.815 93.857 -40.263 1.00 64.84 63 ALA A O 1
ATOM 513 N N . GLY A 1 68 ? -38.576 93.864 -40.345 1.00 71.38 64 GLY A N 1
ATOM 514 C CA . GLY A 1 68 ? -38.471 94.455 -41.686 1.00 73.88 64 GLY A CA 1
ATOM 515 C C . GLY A 1 68 ? -38.381 95.975 -41.711 1.00 80.24 64 GLY A C 1
ATOM 516 O O . GLY A 1 68 ? -38.827 96.606 -42.671 1.00 80.65 64 GLY A O 1
ATOM 517 N N . CYS A 1 69 ? -37.792 96.566 -40.668 1.00 83.39 65 CYS A N 1
ATOM 518 C CA . CYS A 1 69 ? -37.691 98.023 -40.557 1.00 82.56 65 CYS A CA 1
ATOM 519 C C . CYS A 1 69 ? -36.266 98.489 -40.701 1.00 81.67 65 CYS A C 1
ATOM 520 O O . CYS A 1 69 ? -35.338 97.829 -40.255 1.00 83.77 65 CYS A O 1
ATOM 523 N N . GLU A 1 70 ? -36.117 99.649 -41.322 1.00 81.54 66 GLU A N 1
ATOM 524 C CA . GLU A 1 70 ? -34.916 100.466 -41.247 1.00 79.54 66 GLU A CA 1
ATOM 525 C C . GLU A 1 70 ? -35.033 101.231 -39.917 1.00 71.39 66 GLU A C 1
ATOM 526 O O . GLU A 1 70 ? -36.145 101.521 -39.467 1.00 75.61 66 GLU A O 1
ATOM 532 N N . PHE A 1 71 ? -33.912 101.483 -39.248 1.00 62.16 67 PHE A N 1
ATOM 533 C CA . PHE A 1 71 ? -33.907 102.233 -38.004 1.00 60.18 67 PHE A CA 1
ATOM 534 C C . PHE A 1 71 ? -32.854 103.343 -38.088 1.00 58.90 67 PHE A C 1
ATOM 535 O O . PHE A 1 71 ? -31.677 103.070 -38.211 1.00 60.14 67 PHE A O 1
ATOM 543 N N . VAL A 1 72 ? -33.286 104.597 -37.989 1.00 57.93 68 VAL A N 1
ATOM 544 C CA . VAL A 1 72 ? -32.385 105.763 -38.000 1.00 55.67 68 VAL A CA 1
ATOM 545 C C . VAL A 1 72 ? -32.006 106.222 -36.585 1.00 54.43 68 VAL A C 1
ATOM 546 O O . VAL A 1 72 ? -32.873 106.435 -35.743 1.00 60.91 68 VAL A O 1
ATOM 550 N N . PHE A 1 73 ? -30.717 106.400 -36.347 1.00 50.29 69 PHE A N 1
ATOM 551 C CA . PHE A 1 73 ? -30.227 107.024 -35.131 1.00 48.96 69 PHE A CA 1
ATOM 552 C C . PHE A 1 73 ? -29.960 108.478 -35.513 1.00 52.13 69 PHE A C 1
ATOM 553 O O . PHE A 1 73 ? -29.081 108.740 -36.330 1.00 51.30 69 PHE A O 1
ATOM 561 N N . TRP A 1 74 ? -30.712 109.409 -34.930 1.00 51.94 70 TRP A N 1
ATOM 562 C CA . TRP A 1 74 ? -30.550 110.842 -35.196 1.00 50.43 70 TRP A CA 1
ATOM 563 C C . TRP A 1 74 ? -29.604 111.360 -34.126 1.00 49.52 70 TRP A C 1
ATOM 564 O O . TRP A 1 74 ? -29.958 111.462 -32.951 1.00 44.13 70 TRP A O 1
ATOM 575 N N . VAL A 1 75 ? -28.362 111.619 -34.514 1.00 53.35 71 VAL A N 1
ATOM 576 C CA . VAL A 1 75 ? -27.385 112.126 -33.553 1.00 56.33 71 VAL A CA 1
ATOM 577 C C . VAL A 1 75 ? -27.620 113.626 -33.467 1.00 56.87 71 VAL A C 1
ATOM 578 O O . VAL A 1 75 ? -27.333 114.389 -34.409 1.00 52.93 71 VAL A O 1
ATOM 582 N N . ALA A 1 76 ? -28.158 114.028 -32.321 1.00 55.62 72 ALA A N 1
ATOM 583 C CA . ALA A 1 76 ? -28.795 115.327 -32.157 1.00 54.18 72 ALA A CA 1
ATOM 584 C C . ALA A 1 76 ? -27.808 116.381 -31.626 1.00 51.08 72 ALA A C 1
ATOM 585 O O . ALA A 1 76 ? -27.976 116.915 -30.534 1.00 50.38 72 ALA A O 1
ATOM 587 N N . ASP A 1 77 ? -26.787 116.689 -32.428 1.00 50.14 73 ASP A N 1
ATOM 588 C CA . ASP A 1 77 ? -25.703 117.580 -31.980 1.00 48.05 73 ASP A CA 1
ATOM 589 C C . ASP A 1 77 ? -26.199 119.004 -31.644 1.00 44.38 73 ASP A C 1
ATOM 590 O O . ASP A 1 77 ? -25.960 119.503 -30.557 1.00 42.34 73 ASP A O 1
ATOM 595 N N . TRP A 1 78 ? -26.954 119.614 -32.541 1.00 43.85 74 TRP A N 1
ATOM 596 C CA . TRP A 1 78 ? -27.542 120.920 -32.261 1.00 44.11 74 TRP A CA 1
ATOM 597 C C . TRP A 1 78 ? -28.515 120.926 -31.071 1.00 42.17 74 TRP A C 1
ATOM 598 O O . TRP A 1 78 ? -28.650 121.947 -30.379 1.00 39.71 74 TRP A O 1
ATOM 609 N N . PHE A 1 79 ? -29.209 119.807 -30.865 1.00 40.06 75 PHE A N 1
ATOM 610 C CA . PHE A 1 79 ? -30.162 119.682 -29.775 1.00 39.86 75 PHE A CA 1
ATOM 611 C C . PHE A 1 79 ? -29.459 119.658 -28.425 1.00 40.73 75 PHE A C 1
ATOM 612 O O . PHE A 1 79 ? -29.926 120.293 -27.479 1.00 41.54 75 PHE A O 1
ATOM 620 N N . ALA A 1 80 ? -28.322 118.979 -28.345 1.00 39.98 76 ALA A N 1
ATOM 621 C CA . ALA A 1 80 ? -27.504 119.019 -27.131 1.00 43.79 76 ALA A CA 1
ATOM 622 C C . ALA A 1 80 ? -26.926 120.407 -26.843 1.00 45.87 76 ALA A C 1
ATOM 623 O O . ALA A 1 80 ? -26.767 120.782 -25.672 1.00 48.41 76 ALA A O 1
ATOM 625 N N . LEU A 1 81 ? -26.598 121.156 -27.896 1.00 45.77 77 LEU A N 1
ATOM 626 C CA . LEU A 1 81 ? -26.158 122.552 -27.754 1.00 47.67 77 LEU A CA 1
ATOM 627 C C . LEU A 1 81 ? -27.263 123.428 -27.133 1.00 49.73 77 LEU A C 1
ATOM 628 O O . LEU A 1 81 ? -27.042 124.106 -26.116 1.00 51.57 77 LEU A O 1
ATOM 633 N N . MET A 1 82 ? -28.448 123.381 -27.742 1.00 47.24 78 MET A N 1
ATOM 634 C CA . MET A 1 82 ? -29.645 124.088 -27.240 1.00 45.65 78 MET A CA 1
ATOM 635 C C . MET A 1 82 ? -30.060 123.720 -25.816 1.00 47.27 78 MET A C 1
ATOM 636 O O . MET A 1 82 ? -30.722 124.515 -25.164 1.00 45.96 78 MET A O 1
ATOM 641 N N . ASN A 1 83 ? -29.722 122.510 -25.366 1.00 46.10 79 ASN A N 1
ATOM 642 C CA . ASN A 1 83 ? -30.080 122.046 -24.040 1.00 44.47 79 ASN A CA 1
ATOM 643 C C . ASN A 1 83 ? -28.861 122.074 -23.113 1.00 45.87 79 ASN A C 1
ATOM 644 O O . ASN A 1 83 ? -28.841 121.368 -22.100 1.00 44.51 79 ASN A O 1
ATOM 649 N N . ASP A 1 84 ? -27.851 122.888 -23.454 1.00 49.27 80 ASP A N 1
ATOM 650 C CA . ASP A 1 84 ? -26.751 123.247 -22.533 1.00 53.07 80 ASP A CA 1
ATOM 651 C C . ASP A 1 84 ? -25.928 122.062 -22.051 1.00 51.30 80 ASP A C 1
ATOM 652 O O . ASP A 1 84 ? -25.522 122.012 -20.900 1.00 48.50 80 ASP A O 1
ATOM 657 N N . LYS A 1 85 ? -25.667 121.123 -22.952 1.00 55.81 81 LYS A N 1
ATOM 658 C CA . LYS A 1 85 ? -24.811 119.968 -22.653 1.00 56.35 81 LYS A CA 1
ATOM 659 C C . LYS A 1 85 ? -23.349 120.235 -22.985 1.00 58.04 81 LYS A C 1
ATOM 660 O O . LYS A 1 85 ? -23.040 121.142 -23.775 1.00 58.54 81 LYS A O 1
ATOM 666 N N . VAL A 1 86 ? -22.472 119.437 -22.363 1.00 56.49 82 VAL A N 1
ATOM 667 C CA . VAL A 1 86 ? -21.023 119.477 -22.562 1.00 54.93 82 VAL A CA 1
ATOM 668 C C . VAL A 1 86 ? -20.491 120.928 -22.573 1.00 57.32 82 VAL A C 1
ATOM 669 O O . VAL A 1 86 ? -19.783 121.342 -23.487 1.00 60.19 82 VAL A O 1
ATOM 673 N N . GLY A 1 87 ? -20.899 121.706 -21.568 1.00 57.20 83 GLY A N 1
ATOM 674 C CA . GLY A 1 87 ? -20.549 123.122 -21.465 1.00 58.33 83 GLY A CA 1
ATOM 675 C C . GLY A 1 87 ? -20.940 123.999 -22.648 1.00 58.35 83 GLY A C 1
ATOM 676 O O . GLY A 1 87 ? -20.336 125.051 -22.872 1.00 64.03 83 GLY A O 1
ATOM 677 N N . GLY A 1 88 ? -21.949 123.576 -23.403 1.00 57.98 84 GLY A N 1
ATOM 678 C CA . GLY A 1 88 ? -22.369 124.262 -24.627 1.00 60.00 84 GLY A CA 1
ATOM 679 C C . GLY A 1 88 ? -21.322 124.442 -25.709 1.00 59.53 84 GLY A C 1
ATOM 680 O O . GLY A 1 88 ? -21.403 125.406 -26.470 1.00 56.88 84 GLY A O 1
ATOM 681 N N . GLU A 1 89 ? -20.353 123.522 -25.785 1.00 62.45 85 GLU A N 1
ATOM 682 C CA . GLU A 1 89 ? -19.273 123.586 -26.785 1.00 61.53 85 GLU A CA 1
ATOM 683 C C . GLU A 1 89 ? -19.537 122.582 -27.890 1.00 57.94 85 GLU A C 1
ATOM 684 O O . GLU A 1 89 ? -19.404 121.370 -27.695 1.00 59.34 85 GLU A O 1
ATOM 690 N N . LEU A 1 90 ? -19.897 123.084 -29.063 1.00 55.92 86 LEU A N 1
ATOM 691 C CA . LEU A 1 90 ? -20.327 122.218 -30.166 1.00 55.03 86 LEU A CA 1
ATOM 692 C C . LEU A 1 90 ? -19.245 121.218 -30.647 1.00 57.71 86 LEU A C 1
ATOM 693 O O . LEU A 1 90 ? -19.558 120.072 -30.943 1.00 55.16 86 LEU A O 1
ATOM 698 N N . GLU A 1 91 ? -17.984 121.646 -30.687 1.00 61.74 87 GLU A N 1
ATOM 699 C CA . GLU A 1 91 ? -16.891 120.751 -31.065 1.00 66.18 87 GLU A CA 1
ATOM 700 C C . GLU A 1 91 ? -16.737 119.579 -30.101 1.00 63.72 87 GLU A C 1
ATOM 701 O O . GLU A 1 91 ? -16.539 118.439 -30.537 1.00 69.36 87 GLU A O 1
ATOM 707 N N . LYS A 1 92 ? -16.835 119.848 -28.804 1.00 62.35 88 LYS A N 1
ATOM 708 C CA . LYS A 1 92 ? -16.848 118.772 -27.807 1.00 61.98 88 LYS A CA 1
ATOM 709 C C . LYS A 1 92 ? -18.076 117.856 -27.955 1.00 58.81 88 LYS A C 1
ATOM 710 O O . LYS A 1 92 ? -17.955 116.633 -27.805 1.00 55.81 88 LYS A O 1
ATOM 716 N N . ILE A 1 93 ? -19.241 118.434 -28.260 1.00 56.99 89 ILE A N 1
ATOM 717 C CA . ILE A 1 93 ? -20.465 117.639 -28.471 1.00 55.39 89 ILE A CA 1
ATOM 718 C C . ILE A 1 93 ? -20.285 116.654 -29.632 1.00 56.94 89 ILE A C 1
ATOM 719 O O . ILE A 1 93 ? -20.745 115.509 -29.554 1.00 56.63 89 ILE A O 1
ATOM 724 N N . ARG A 1 94 ? -19.619 117.097 -30.694 1.00 59.74 90 ARG A N 1
ATOM 725 C CA . ARG A 1 94 ? -19.358 116.231 -31.858 1.00 60.21 90 ARG A CA 1
ATOM 726 C C . ARG A 1 94 ? -18.351 115.094 -31.590 1.00 60.62 90 ARG A C 1
ATOM 727 O O . ARG A 1 94 ? -18.442 114.044 -32.233 1.00 56.32 90 ARG A O 1
ATOM 735 N N . ILE A 1 95 ? -17.408 115.296 -30.658 1.00 57.73 91 ILE A N 1
ATOM 736 C CA . ILE A 1 95 ? -16.559 114.189 -30.155 1.00 59.70 91 ILE A CA 1
ATOM 737 C C . ILE A 1 95 ? -17.450 113.142 -29.488 1.00 56.22 91 ILE A C 1
ATOM 738 O O . ILE A 1 95 ? -17.362 111.957 -29.800 1.00 56.18 91 ILE A O 1
ATOM 743 N N . VAL A 1 96 ? -18.317 113.594 -28.581 1.00 57.60 92 VAL A N 1
ATOM 744 C CA . VAL A 1 96 ? -19.210 112.694 -27.832 1.00 54.82 92 VAL A CA 1
ATOM 745 C C . VAL A 1 96 ? -20.077 111.894 -28.798 1.00 53.02 92 VAL A C 1
ATOM 746 O O . VAL A 1 96 ? -20.302 110.702 -28.590 1.00 54.15 92 VAL A O 1
ATOM 750 N N . GLY A 1 97 ? -20.539 112.549 -29.855 1.00 55.72 93 GLY A N 1
ATOM 751 C CA . GLY A 1 97 ? -21.354 111.902 -30.877 1.00 60.53 93 GLY A CA 1
ATOM 752 C C . GLY A 1 97 ? -20.631 110.794 -31.617 1.00 63.30 93 GLY A C 1
ATOM 753 O O . GLY A 1 97 ? -21.180 109.712 -31.825 1.00 64.99 93 GLY A O 1
ATOM 754 N N . ARG A 1 98 ? -19.388 111.070 -31.993 1.00 67.28 94 ARG A N 1
ATOM 755 C CA . ARG A 1 98 ? -18.530 110.062 -32.611 1.00 65.41 94 ARG A CA 1
ATOM 756 C C . ARG A 1 98 ? -18.286 108.870 -31.671 1.00 62.25 94 ARG A C 1
ATOM 757 O O . ARG A 1 98 ? -18.288 107.712 -32.108 1.00 61.28 94 ARG A O 1
ATOM 765 N N . TYR A 1 99 ? -18.086 109.160 -30.389 1.00 54.14 95 TYR A N 1
ATOM 766 C CA . TYR A 1 99 ? -17.990 108.119 -29.366 1.00 57.44 95 TYR A CA 1
ATOM 767 C C . TYR A 1 99 ? -19.246 107.233 -29.269 1.00 60.91 95 TYR A C 1
ATOM 768 O O . TYR A 1 99 ? -19.157 106.001 -29.100 1.00 56.85 95 TYR A O 1
ATOM 777 N N . LEU A 1 100 ? -20.409 107.869 -29.343 1.00 64.18 96 LEU A N 1
ATOM 778 C CA . LEU A 1 100 ? -21.669 107.145 -29.282 1.00 66.06 96 LEU A CA 1
ATOM 779 C C . LEU A 1 100 ? -21.816 106.195 -30.457 1.00 64.47 96 LEU A C 1
ATOM 780 O O . LEU A 1 100 ? -22.268 105.057 -30.284 1.00 65.12 96 LEU A O 1
ATOM 785 N N . ILE A 1 101 ? -21.458 106.663 -31.647 1.00 64.83 97 ILE A N 1
ATOM 786 C CA . ILE A 1 101 ? -21.564 105.823 -32.845 1.00 64.62 97 ILE A CA 1
ATOM 787 C C . ILE A 1 101 ? -20.632 104.589 -32.750 1.00 65.97 97 ILE A C 1
ATOM 788 O O . ILE A 1 101 ? -21.009 103.514 -33.207 1.00 60.87 97 ILE A O 1
ATOM 793 N N . GLU A 1 102 ? -19.454 104.738 -32.128 1.00 66.82 98 GLU A N 1
ATOM 794 C CA . GLU A 1 102 ? -18.553 103.594 -31.880 1.00 69.91 98 GLU A CA 1
ATOM 795 C C . GLU A 1 102 ? -19.146 102.555 -30.914 1.00 69.29 98 GLU A C 1
ATOM 796 O O . GLU A 1 102 ? -19.021 101.349 -31.151 1.00 73.07 98 GLU A O 1
ATOM 802 N N . VAL A 1 103 ? -19.810 103.016 -29.859 1.00 65.46 99 VAL A N 1
ATOM 803 C CA . VAL A 1 103 ? -20.488 102.102 -28.936 1.00 64.98 99 VAL A CA 1
ATOM 804 C C . VAL A 1 103 ? -21.628 101.339 -29.612 1.00 65.61 99 VAL A C 1
ATOM 805 O O . VAL A 1 103 ? -21.769 100.141 -29.392 1.00 64.54 99 VAL A O 1
ATOM 809 N N . TRP A 1 104 ? -22.440 102.031 -30.409 1.00 67.15 100 TRP A N 1
ATOM 810 C CA . TRP A 1 104 ? -23.560 101.398 -31.105 1.00 67.64 100 TRP A CA 1
ATOM 811 C C . TRP A 1 104 ? -23.091 100.354 -32.106 1.00 69.17 100 TRP A C 1
ATOM 812 O O . TRP A 1 104 ? -23.750 99.326 -32.277 1.00 78.91 100 TRP A O 1
ATOM 823 N N . LYS A 1 105 ? -21.964 100.609 -32.760 1.00 68.36 101 LYS A N 1
ATOM 824 C CA . LYS A 1 105 ? -21.422 99.654 -33.729 1.00 73.04 101 LYS A CA 1
ATOM 825 C C . LYS A 1 105 ? -20.882 98.364 -33.085 1.00 74.66 101 LYS A C 1
ATOM 826 O O . LYS A 1 105 ? -20.835 97.333 -33.745 1.00 74.23 101 LYS A O 1
ATOM 832 N N . ALA A 1 106 ? -20.513 98.420 -31.802 1.00 74.54 102 ALA A N 1
ATOM 833 C CA . ALA A 1 106 ? -20.088 97.242 -31.034 1.00 72.46 102 ALA A CA 1
ATOM 834 C C . ALA A 1 106 ? -21.216 96.534 -30.267 1.00 77.12 102 ALA A C 1
ATOM 835 O O . ALA A 1 106 ? -20.959 95.553 -29.557 1.00 89.15 102 ALA A O 1
ATOM 837 N N . ALA A 1 107 ? -22.450 97.014 -30.409 1.00 81.12 103 ALA A N 1
ATOM 838 C CA . ALA A 1 107 ? -23.580 96.518 -29.623 1.00 81.48 103 ALA A CA 1
ATOM 839 C C . ALA A 1 107 ? -24.357 95.411 -30.328 1.00 85.73 103 ALA A C 1
ATOM 840 O O . ALA A 1 107 ? -25.373 94.942 -29.807 1.00 84.73 103 ALA A O 1
ATOM 842 N N . GLY A 1 108 ? -23.906 95.004 -31.513 1.00 91.11 104 GLY A N 1
ATOM 843 C CA . GLY A 1 108 ? -24.468 93.840 -32.175 1.00 96.15 104 GLY A CA 1
ATOM 844 C C . GLY A 1 108 ? -25.838 94.111 -32.757 1.00 97.25 104 GLY A C 1
ATOM 845 O O . GLY A 1 108 ? -26.822 93.469 -32.380 1.00 96.26 104 GLY A O 1
ATOM 846 N N . MET A 1 109 ? -25.882 95.049 -33.696 1.00 100.23 105 MET A N 1
ATOM 847 C CA . MET A 1 109 ? -27.101 95.412 -34.407 1.00 106.87 105 MET A CA 1
ATOM 848 C C . MET A 1 109 ? -26.928 95.120 -35.881 1.00 104.69 105 MET A C 1
ATOM 849 O O . MET A 1 109 ? -25.805 94.967 -36.356 1.00 103.54 105 MET A O 1
ATOM 854 N N . ASP A 1 110 ? -28.046 95.097 -36.603 1.00 106.45 106 ASP A N 1
ATOM 855 C CA . ASP A 1 110 ? -28.076 94.739 -38.018 1.00 106.72 106 ASP A CA 1
ATOM 856 C C . ASP A 1 110 ? -27.561 95.954 -38.846 1.00 104.57 106 ASP A C 1
ATOM 857 O O . ASP A 1 110 ? -28.365 96.726 -39.365 1.00 112.66 106 ASP A O 1
ATOM 862 N N . THR A 1 111 ? -26.253 96.144 -39.002 1.00 98.40 107 THR A N 1
ATOM 863 C CA . THR A 1 111 ? -25.754 97.382 -39.619 1.00 95.09 107 THR A CA 1
ATOM 864 C C . THR A 1 111 ? -26.173 97.595 -41.100 1.00 92.09 107 THR A C 1
ATOM 865 O O . THR A 1 111 ? -25.951 98.669 -41.622 1.00 93.87 107 THR A O 1
ATOM 869 N N . ASP A 1 112 ? -26.810 96.614 -41.752 1.00 95.04 108 ASP A N 1
ATOM 870 C CA . ASP A 1 112 ? -27.497 96.835 -43.049 1.00 99.27 108 ASP A CA 1
ATOM 871 C C . ASP A 1 112 ? -28.762 97.702 -42.979 1.00 92.32 108 ASP A C 1
ATOM 872 O O . ASP A 1 112 ? -29.104 98.362 -43.958 1.00 78.51 108 ASP A O 1
ATOM 877 N N . LYS A 1 113 ? -29.466 97.680 -41.848 1.00 94.64 109 LYS A N 1
ATOM 878 C CA . LYS A 1 113 ? -30.742 98.415 -41.712 1.00 96.45 109 LYS A CA 1
ATOM 879 C C . LYS A 1 113 ? -30.747 99.472 -40.594 1.00 85.11 109 LYS A C 1
ATOM 880 O O . LYS A 1 113 ? -31.790 99.842 -40.082 1.00 83.94 109 LYS A O 1
ATOM 886 N N . VAL A 1 114 ? -29.576 99.972 -40.232 1.00 78.82 110 VAL A N 1
ATOM 887 C CA . VAL A 1 114 ? -29.458 101.008 -39.250 1.00 76.40 110 VAL A CA 1
ATOM 888 C C . VAL A 1 114 ? -28.615 102.109 -39.877 1.00 74.74 110 VAL A C 1
ATOM 889 O O . VAL A 1 114 ? -27.531 101.829 -40.360 1.00 79.18 110 VAL A O 1
ATOM 893 N N . LEU A 1 115 ? -29.108 103.347 -39.842 1.00 72.03 111 LEU A N 1
ATOM 894 C CA . LEU A 1 115 ? -28.375 104.525 -40.306 1.00 69.22 111 LEU A CA 1
ATOM 895 C C . LEU A 1 115 ? -28.021 105.408 -39.113 1.00 67.11 111 LEU A C 1
ATOM 896 O O . LEU A 1 115 ? -28.798 105.517 -38.163 1.00 72.07 111 LEU A O 1
ATOM 901 N N . PHE A 1 116 ? -26.850 106.031 -39.167 1.00 65.73 112 PHE A N 1
ATOM 902 C CA . PHE A 1 116 ? -26.429 106.991 -38.160 1.00 68.22 112 PHE A CA 1
ATOM 903 C C . PHE A 1 116 ? -26.328 108.358 -38.852 1.00 70.65 112 PHE A C 1
ATOM 904 O O . PHE A 1 116 ? -25.387 108.595 -39.584 1.00 77.65 112 PHE A O 1
ATOM 912 N N . LEU A 1 117 ? -27.314 109.235 -38.642 1.00 67.98 113 LEU A N 1
ATOM 913 C CA . LEU A 1 117 ? -27.338 110.585 -39.252 1.00 62.88 113 LEU A CA 1
ATOM 914 C C . LEU A 1 117 ? -26.997 111.672 -38.229 1.00 62.21 113 LEU A C 1
ATOM 915 O O . LEU A 1 117 ? -27.355 111.559 -37.046 1.00 64.26 113 LEU A O 1
ATOM 920 N N . TRP A 1 118 ? -26.310 112.721 -38.692 1.00 57.34 114 TRP A N 1
ATOM 921 C CA . TRP A 1 118 ? -25.984 113.887 -37.865 1.00 54.21 114 TRP A CA 1
ATOM 922 C C . TRP A 1 118 ? -27.019 114.985 -38.137 1.00 54.18 114 TRP A C 1
ATOM 923 O O . TRP A 1 118 ? -27.251 115.351 -39.296 1.00 54.50 114 TRP A O 1
ATOM 934 N N . SER A 1 119 ? -27.634 115.507 -37.074 1.00 49.82 115 SER A N 1
ATOM 935 C CA . SER A 1 119 ? -28.725 116.453 -37.229 1.00 47.48 115 SER A CA 1
ATOM 936 C C . SER A 1 119 ? -28.264 117.728 -37.942 1.00 43.22 115 SER A C 1
ATOM 937 O O . SER A 1 119 ? -28.921 118.184 -38.891 1.00 41.46 115 SER A O 1
ATOM 940 N N . SER A 1 120 ? -27.136 118.274 -37.522 1.00 39.41 116 SER A N 1
ATOM 941 C CA . SER A 1 120 ? -26.656 119.518 -38.123 1.00 44.72 116 SER A CA 1
ATOM 942 C C . SER A 1 120 ? -26.353 119.348 -39.616 1.00 44.41 116 SER A C 1
ATOM 943 O O . SER A 1 120 ? -26.786 120.167 -40.435 1.00 43.27 116 SER A O 1
ATOM 946 N N . GLU A 1 121 ? -25.658 118.265 -39.959 1.00 44.84 117 GLU A N 1
ATOM 947 C CA . GLU A 1 121 ? -25.317 117.979 -41.350 1.00 48.77 117 GLU A CA 1
ATOM 948 C C . GLU A 1 121 ? -26.561 117.852 -42.223 1.00 48.61 117 GLU A C 1
ATOM 949 O O . GLU A 1 121 ? -26.659 118.534 -43.248 1.00 49.40 117 GLU A O 1
ATOM 955 N N . GLU A 1 122 ? -27.514 117.029 -41.783 1.00 49.67 118 GLU A N 1
ATOM 956 C CA . GLU A 1 122 ? -28.753 116.782 -42.529 1.00 50.34 118 GLU A CA 1
ATOM 957 C C . GLU A 1 122 ? -29.672 118.002 -42.616 1.00 53.99 118 GLU A C 1
ATOM 958 O O . GLU A 1 122 ? -30.228 118.265 -43.680 1.00 53.17 118 GLU A O 1
ATOM 964 N N . ILE A 1 123 ? -29.833 118.750 -41.519 1.00 55.37 119 ILE A N 1
ATOM 965 C CA . ILE A 1 123 ? -30.699 119.947 -41.534 1.00 54.38 119 ILE A CA 1
ATOM 966 C C . ILE A 1 123 ? -30.152 120.984 -42.501 1.00 54.69 119 ILE A C 1
ATOM 967 O O . ILE A 1 123 ? -30.907 121.549 -43.310 1.00 51.84 119 ILE A O 1
ATOM 972 N N . THR A 1 124 ? -28.850 121.245 -42.403 1.00 57.02 120 THR A N 1
ATOM 973 C CA . THR A 1 124 ? -28.200 122.261 -43.255 1.00 60.12 120 THR A CA 1
ATOM 974 C C . THR A 1 124 ? -28.239 121.900 -44.749 1.00 56.10 120 THR A C 1
ATOM 975 O O . THR A 1 124 ? -28.405 122.786 -45.572 1.00 54.63 120 THR A O 1
ATOM 979 N N . SER A 1 125 ? -28.145 120.604 -45.069 1.00 54.03 121 SER A N 1
ATOM 980 C CA . SER A 1 125 ? -28.316 120.118 -46.440 1.00 53.64 121 SER A CA 1
ATOM 981 C C . SER A 1 125 ? -29.657 120.452 -47.034 1.00 55.77 121 SER A C 1
ATOM 982 O O . SER A 1 125 ? -29.749 120.598 -48.239 1.00 61.65 121 SER A O 1
ATOM 985 N N . HIS A 1 126 ? -30.702 120.529 -46.209 1.00 60.28 122 HIS A N 1
ATOM 986 C CA . HIS A 1 126 ? -32.050 120.877 -46.675 1.00 62.84 122 HIS A CA 1
ATOM 987 C C . HIS A 1 126 ? -32.644 122.021 -45.850 1.00 60.68 122 HIS A C 1
ATOM 988 O O . HIS A 1 126 ? -33.819 121.978 -45.477 1.00 61.34 122 HIS A O 1
ATOM 995 N N . ALA A 1 127 ? -31.827 123.053 -45.617 1.00 56.09 123 ALA A N 1
ATOM 996 C CA . ALA A 1 127 ? -32.216 124.245 -44.843 1.00 58.29 123 ALA A CA 1
ATOM 997 C C . ALA A 1 127 ? -33.554 124.877 -45.216 1.00 58.01 123 ALA A C 1
ATOM 998 O O . ALA A 1 127 ? -34.349 125.159 -44.328 1.00 68.03 123 ALA A O 1
ATOM 1000 N N . ASP A 1 128 ? -33.812 125.099 -46.493 1.00 57.17 124 ASP A N 1
ATOM 1001 C CA . ASP A 1 128 ? -35.100 125.696 -46.906 1.00 63.26 124 ASP A CA 1
ATOM 1002 C C . ASP A 1 128 ? -36.308 124.829 -46.497 1.00 62.18 124 ASP A C 1
ATOM 1003 O O . ASP A 1 128 ? -37.240 125.330 -45.862 1.00 68.90 124 ASP A O 1
ATOM 1008 N N . THR A 1 129 ? -36.249 123.526 -46.746 1.00 60.58 125 THR A N 1
ATOM 1009 C CA . THR A 1 129 ? -37.336 122.617 -46.351 1.00 59.13 125 THR A CA 1
ATOM 1010 C C . THR A 1 129 ? -37.530 122.534 -44.832 1.00 53.25 125 THR A C 1
ATOM 1011 O O . THR A 1 129 ? -38.633 122.713 -44.329 1.00 48.82 125 THR A O 1
ATOM 1015 N N . TYR A 1 130 ? -36.453 122.225 -44.126 1.00 47.17 126 TYR A N 1
ATOM 1016 C CA . TYR A 1 130 ? -36.524 121.969 -42.712 1.00 47.12 126 TYR A CA 1
ATOM 1017 C C . TYR A 1 130 ? -37.034 123.210 -41.963 1.00 49.70 126 TYR A C 1
ATOM 1018 O O . TYR A 1 130 ? -38.084 123.159 -41.336 1.00 52.31 126 TYR A O 1
ATOM 1027 N N . TRP A 1 131 ? -36.319 124.327 -42.072 1.00 46.91 127 TRP A N 1
ATOM 1028 C CA . TRP A 1 131 ? -36.630 125.505 -41.271 1.00 43.25 127 TRP A CA 1
ATOM 1029 C C . TRP A 1 131 ? -37.991 126.142 -41.568 1.00 42.80 127 TRP A C 1
ATOM 1030 O O . TRP A 1 131 ? -38.596 126.700 -40.670 1.00 41.73 127 TRP A O 1
ATOM 1041 N N . ARG A 1 132 ? -38.483 126.051 -42.798 1.00 43.08 128 ARG A N 1
ATOM 1042 C CA . ARG A 1 132 ? -39.841 126.558 -43.107 1.00 45.63 128 ARG A CA 1
ATOM 1043 C C . ARG A 1 132 ? -40.905 125.866 -42.261 1.00 43.80 128 ARG A C 1
ATOM 1044 O O . ARG A 1 132 ? -41.828 126.514 -41.755 1.00 43.17 128 ARG A O 1
ATOM 1052 N N . MET A 1 133 ? -40.758 124.553 -42.132 1.00 42.91 129 MET A N 1
ATOM 1053 C CA . MET A 1 133 ? -41.651 123.733 -41.324 1.00 43.54 129 MET A CA 1
ATOM 1054 C C . MET A 1 133 ? -41.523 124.051 -39.817 1.00 40.78 129 MET A C 1
ATOM 1055 O O . MET A 1 133 ? -42.546 124.180 -39.135 1.00 40.42 129 MET A O 1
ATOM 1060 N N . VAL A 1 134 ? -40.297 124.245 -39.323 1.00 35.96 130 VAL A N 1
ATOM 1061 C CA . VAL A 1 134 ? -40.092 124.609 -37.920 1.00 36.96 130 VAL A CA 1
ATOM 1062 C C . VAL A 1 134 ? -40.886 125.875 -37.592 1.00 39.47 130 VAL A C 1
ATOM 1063 O O . VAL A 1 134 ? -41.598 125.936 -36.593 1.00 46.27 130 VAL A O 1
ATOM 1067 N N . LEU A 1 135 ? -40.776 126.877 -38.451 1.00 38.98 131 LEU A N 1
ATOM 1068 C CA . LEU A 1 135 ? -41.510 128.112 -38.275 1.00 38.79 131 LEU A CA 1
ATOM 1069 C C . LEU A 1 135 ? -42.999 127.919 -38.469 1.00 38.57 131 LEU A C 1
ATOM 1070 O O . LEU A 1 135 ? -43.788 128.604 -37.824 1.00 41.25 131 LEU A O 1
ATOM 1075 N N . ASP A 1 136 ? -43.391 127.018 -39.361 1.00 40.10 132 ASP A N 1
ATOM 1076 C CA . ASP A 1 136 ? -44.811 126.726 -39.540 1.00 44.66 132 ASP A CA 1
ATOM 1077 C C . ASP A 1 136 ? -45.439 126.017 -38.329 1.00 44.03 132 ASP A C 1
ATOM 1078 O O . ASP A 1 136 ? -46.598 126.276 -38.009 1.00 43.21 132 ASP A O 1
ATOM 1083 N N . ILE A 1 137 ? -44.674 125.148 -37.664 1.00 42.51 133 ILE A N 1
ATOM 1084 C CA . ILE A 1 137 ? -45.137 124.493 -36.439 1.00 41.33 133 ILE A CA 1
ATOM 1085 C C . ILE A 1 137 ? -45.309 125.522 -35.316 1.00 39.51 133 ILE A C 1
ATOM 1086 O O . ILE A 1 137 ? -46.288 125.480 -34.564 1.00 39.92 133 ILE A O 1
ATOM 1091 N N . GLY A 1 138 ? -44.351 126.435 -35.199 1.00 39.03 134 GLY A N 1
ATOM 1092 C CA . GLY A 1 138 ? -44.419 127.492 -34.183 1.00 39.05 134 GLY A CA 1
ATOM 1093 C C . GLY A 1 138 ? -45.543 128.484 -34.457 1.00 38.25 134 GLY A C 1
ATOM 1094 O O . GLY A 1 138 ? -46.207 128.950 -33.536 1.00 36.57 134 GLY A O 1
ATOM 1095 N N . ARG A 1 139 ? -45.739 128.802 -35.726 1.00 38.02 135 ARG A N 1
ATOM 1096 C CA . ARG A 1 139 ? -46.791 129.703 -36.147 1.00 40.43 135 ARG A CA 1
ATOM 1097 C C . ARG A 1 139 ? -48.168 129.235 -35.687 1.00 40.51 135 ARG A C 1
ATOM 1098 O O . ARG A 1 139 ? -48.966 130.032 -35.197 1.00 40.08 135 ARG A O 1
ATOM 1106 N N . GLN A 1 140 ? -48.413 127.937 -35.813 1.00 41.31 136 GLN A N 1
ATOM 1107 C CA . GLN A 1 140 ? -49.733 127.371 -35.570 1.00 43.83 136 GLN A CA 1
ATOM 1108 C C . GLN A 1 140 ? -49.940 126.837 -34.151 1.00 44.73 136 GLN A C 1
ATOM 1109 O O . GLN A 1 140 ? -50.956 126.206 -33.889 1.00 47.03 136 GLN A O 1
ATOM 1115 N N . ASN A 1 141 ? -49.005 127.100 -33.238 1.00 43.13 137 ASN A N 1
ATOM 1116 C CA . ASN A 1 141 ? -49.112 126.642 -31.861 1.00 41.13 137 ASN A CA 1
ATOM 1117 C C . ASN A 1 141 ? -48.927 127.763 -30.904 1.00 40.76 137 ASN A C 1
ATOM 1118 O O . ASN A 1 141 ? -48.235 128.712 -31.196 1.00 41.75 137 ASN A O 1
ATOM 1123 N N . THR A 1 142 ? -49.544 127.629 -29.738 1.00 42.04 138 THR A N 1
ATOM 1124 C CA . THR A 1 142 ? -49.425 128.615 -28.680 1.00 39.11 138 THR A CA 1
ATOM 1125 C C . THR A 1 142 ? -48.142 128.395 -27.956 1.00 37.66 138 THR A C 1
ATOM 1126 O O . THR A 1 142 ? -47.631 127.299 -27.949 1.00 43.92 138 THR A O 1
ATOM 1130 N N . ILE A 1 143 ? -47.628 129.427 -27.316 1.00 39.05 139 ILE A N 1
ATOM 1131 C CA . ILE A 1 143 ? -46.448 129.263 -26.477 1.00 38.33 139 ILE A CA 1
ATOM 1132 C C . ILE A 1 143 ? -46.696 128.310 -25.295 1.00 39.60 139 ILE A C 1
ATOM 1133 O O . ILE A 1 143 ? -45.784 127.600 -24.881 1.00 39.56 139 ILE A O 1
ATOM 1138 N N . ALA A 1 144 ? -47.925 128.283 -24.773 1.00 41.31 140 ALA A N 1
ATOM 1139 C CA . ALA A 1 144 ? -48.267 127.390 -23.656 1.00 40.63 140 ALA A CA 1
ATOM 1140 C C . ALA A 1 144 ? -48.101 125.936 -24.076 1.00 40.88 140 ALA A C 1
ATOM 1141 O O . ALA A 1 144 ? -47.532 125.140 -23.326 1.00 40.86 140 ALA A O 1
ATOM 1143 N N . ARG A 1 145 ? -48.590 125.612 -25.270 1.00 36.95 141 ARG A N 1
ATOM 1144 C CA . ARG A 1 145 ? -48.520 124.266 -25.791 1.00 37.97 141 ARG A CA 1
ATOM 1145 C C . ARG A 1 145 ? -47.102 123.762 -25.964 1.00 39.76 141 ARG A C 1
ATOM 1146 O O . ARG A 1 145 ? -46.839 122.583 -25.774 1.00 42.51 141 ARG A O 1
ATOM 1154 N N . ILE A 1 146 ? -46.194 124.647 -26.343 1.00 42.18 142 ILE A N 1
ATOM 1155 C CA . ILE A 1 146 ? -44.795 124.273 -26.563 1.00 41.72 142 ILE A CA 1
ATOM 1156 C C . ILE A 1 146 ? -44.049 124.153 -25.240 1.00 42.53 142 ILE A C 1
ATOM 1157 O O . ILE A 1 146 ? -43.191 123.307 -25.104 1.00 45.43 142 ILE A O 1
ATOM 1162 N N . LYS A 1 147 ? -44.379 125.003 -24.274 1.00 47.02 143 LYS A N 1
ATOM 1163 C CA . LYS A 1 147 ? -43.840 124.890 -22.918 1.00 47.19 143 LYS A CA 1
ATOM 1164 C C . LYS A 1 147 ? -44.164 123.547 -22.299 1.00 49.36 143 LYS A C 1
ATOM 1165 O O . LYS A 1 147 ? -43.351 123.016 -21.575 1.00 56.19 143 LYS A O 1
ATOM 1171 N N . LYS A 1 148 ? -45.354 123.013 -22.565 1.00 49.66 144 LYS A N 1
ATOM 1172 C CA . LYS A 1 148 ? -45.747 121.713 -22.038 1.00 51.14 144 LYS A CA 1
ATOM 1173 C C . LYS A 1 148 ? -44.814 120.590 -22.468 1.00 49.02 144 LYS A C 1
ATOM 1174 O O . LYS A 1 148 ? -44.726 119.597 -21.756 1.00 52.83 144 LYS A O 1
ATOM 1180 N N . CYS A 1 149 ? -44.151 120.742 -23.625 1.00 47.90 145 CYS A N 1
ATOM 1181 C CA . CYS A 1 149 ? -43.117 119.815 -24.100 1.00 44.51 145 CYS A CA 1
ATOM 1182 C C . CYS A 1 149 ? -41.771 119.896 -23.356 1.00 41.72 145 CYS A C 1
ATOM 1183 O O . CYS A 1 149 ? -40.858 119.184 -23.710 1.00 39.81 145 CYS A O 1
ATOM 1186 N N . CYS A 1 150 ? -41.640 120.752 -22.347 1.00 40.98 146 CYS A N 1
ATOM 1187 C CA . CYS A 1 150 ? -40.417 120.877 -21.542 1.00 45.19 146 CYS A CA 1
ATOM 1188 C C . CYS A 1 150 ? -39.793 119.565 -21.050 1.00 50.11 146 CYS A C 1
ATOM 1189 O O . CYS A 1 150 ? -38.568 119.472 -20.947 1.00 51.50 146 CYS A O 1
ATOM 1192 N N . THR A 1 151 ? -40.624 118.566 -20.735 1.00 51.68 147 THR A N 1
ATOM 1193 C CA . THR A 1 151 ? -40.129 117.300 -20.177 1.00 51.10 147 THR A CA 1
ATOM 1194 C C . THR A 1 151 ? -39.262 116.513 -21.152 1.00 44.34 147 THR A C 1
ATOM 1195 O O . THR A 1 151 ? -38.388 115.792 -20.700 1.00 46.90 147 THR A O 1
ATOM 1199 N N . ILE A 1 152 ? -39.452 116.676 -22.464 1.00 40.36 148 ILE A N 1
ATOM 1200 C CA . ILE A 1 152 ? -38.604 115.974 -23.434 1.00 40.75 148 ILE A CA 1
ATOM 1201 C C . ILE A 1 152 ? -37.134 116.369 -23.302 1.00 42.39 148 ILE A C 1
ATOM 1202 O O . ILE A 1 152 ? -36.261 115.640 -23.749 1.00 44.49 148 ILE A O 1
ATOM 1207 N N . MET A 1 153 ? -36.882 117.532 -22.712 1.00 41.91 149 MET A N 1
ATOM 1208 C CA . MET A 1 153 ? -35.542 117.995 -22.374 1.00 41.91 149 MET A CA 1
ATOM 1209 C C . MET A 1 153 ? -35.112 117.769 -20.917 1.00 40.84 149 MET A C 1
ATOM 1210 O O . MET A 1 153 ? -34.037 118.222 -20.520 1.00 34.39 149 MET A O 1
ATOM 1215 N N . GLY A 1 154 ? -35.929 117.060 -20.128 1.00 44.83 150 GLY A N 1
ATOM 1216 C CA . GLY A 1 154 ? -35.725 116.929 -18.676 1.00 46.86 150 GLY A CA 1
ATOM 1217 C C . GLY A 1 154 ? -35.814 118.234 -17.902 1.00 49.46 150 GLY A C 1
ATOM 1218 O O . GLY A 1 154 ? -35.146 118.401 -16.887 1.00 52.94 150 GLY A O 1
ATOM 1219 N N . LYS A 1 155 ? -36.659 119.140 -18.354 1.00 54.61 151 LYS A N 1
ATOM 1220 C CA . LYS A 1 155 ? -36.796 120.454 -17.761 1.00 56.50 151 LYS A CA 1
ATOM 1221 C C . LYS A 1 155 ? -38.176 120.772 -17.251 1.00 58.81 151 LYS A C 1
ATOM 1222 O O . LYS A 1 155 ? -39.093 120.035 -17.491 1.00 57.42 151 LYS A O 1
ATOM 1228 N N . THR A 1 156 ? -38.320 121.895 -16.557 1.00 62.71 152 THR A N 1
ATOM 1229 C CA . THR A 1 156 ? -39.623 122.296 -16.042 1.00 67.34 152 THR A CA 1
ATOM 1230 C C . THR A 1 156 ? -40.179 123.473 -16.796 1.00 63.38 152 THR A C 1
ATOM 1231 O O . THR A 1 156 ? -39.497 124.417 -17.029 1.00 54.12 152 THR A O 1
ATOM 1235 N N . GLU A 1 157 ? -41.441 123.373 -17.181 1.00 72.54 153 GLU A N 1
ATOM 1236 C CA . GLU A 1 157 ? -42.129 124.374 -17.988 1.00 81.20 153 GLU A CA 1
ATOM 1237 C C . GLU A 1 157 ? -42.117 125.657 -17.289 1.00 86.92 153 GLU A C 1
ATOM 1238 O O . GLU A 1 157 ? -42.405 125.733 -16.125 1.00 92.13 153 GLU A O 1
ATOM 1244 N N . GLY A 1 158 ? -41.880 126.722 -18.044 1.00 99.76 154 GLY A N 1
ATOM 1245 C CA . GLY A 1 158 ? -41.888 128.043 -17.460 1.00 112.55 154 GLY A CA 1
ATOM 1246 C C . GLY A 1 158 ? -40.727 127.919 -16.525 1.00 114.84 154 GLY A C 1
ATOM 1247 O O . GLY A 1 158 ? -39.855 127.080 -16.770 1.00 118.13 154 GLY A O 1
ATOM 1248 N N . THR A 1 159 ? -40.679 128.714 -15.458 1.00 106.56 155 THR A N 1
ATOM 1249 C CA . THR A 1 159 ? -39.558 128.574 -14.546 1.00 101.03 155 THR A CA 1
ATOM 1250 C C . THR A 1 159 ? -38.300 128.808 -15.360 1.00 88.34 155 THR A C 1
ATOM 1251 O O . THR A 1 159 ? -38.085 129.890 -15.906 1.00 87.39 155 THR A O 1
ATOM 1255 N N . LEU A 1 160 ? -37.472 127.777 -15.435 1.00 82.99 156 LEU A N 1
ATOM 1256 C CA . LEU A 1 160 ? -36.249 127.874 -16.180 1.00 82.80 156 LEU A CA 1
ATOM 1257 C C . LEU A 1 160 ? -36.116 127.833 -17.682 1.00 66.81 156 LEU A C 1
ATOM 1258 O O . LEU A 1 160 ? -35.018 128.031 -18.120 1.00 69.23 156 LEU A O 1
ATOM 1263 N N . THR A 1 161 ? -37.139 127.540 -18.468 1.00 55.81 157 THR A N 1
ATOM 1264 C CA . THR A 1 161 ? -36.917 127.414 -19.901 1.00 52.53 157 THR A CA 1
ATOM 1265 C C . THR A 1 161 ? -36.239 128.642 -20.479 1.00 52.22 157 THR A C 1
ATOM 1266 O O . THR A 1 161 ? -36.603 129.757 -20.208 1.00 49.89 157 THR A O 1
ATOM 1270 N N . ALA A 1 162 ? -35.223 128.382 -21.287 1.00 54.18 158 ALA A N 1
ATOM 1271 C CA . ALA A 1 162 ? -34.436 129.393 -21.926 1.00 50.88 158 ALA A CA 1
ATOM 1272 C C . ALA A 1 162 ? -34.410 129.181 -23.399 1.00 51.47 158 ALA A C 1
ATOM 1273 O O . ALA A 1 162 ? -33.477 128.595 -23.900 1.00 54.66 158 ALA A O 1
ATOM 1275 N N . ALA A 1 163 ? -35.454 129.611 -24.091 1.00 49.13 159 ALA A N 1
ATOM 1276 C CA . ALA A 1 163 ? -35.528 129.499 -25.542 1.00 50.81 159 ALA A CA 1
ATOM 1277 C C . ALA A 1 163 ? -35.134 128.092 -25.958 1.00 58.08 159 ALA A C 1
ATOM 1278 O O . ALA A 1 163 ? -34.287 127.831 -26.802 1.00 48.42 159 ALA A O 1
ATOM 1280 N N . GLN A 1 164 ? -35.781 127.202 -25.226 1.00 67.31 160 GLN A N 1
ATOM 1281 C CA . GLN A 1 164 ? -35.726 125.785 -25.319 1.00 51.33 160 GLN A CA 1
ATOM 1282 C C . GLN A 1 164 ? -37.093 125.516 -25.862 1.00 49.73 160 GLN A C 1
ATOM 1283 O O . GLN A 1 164 ? -37.630 124.483 -25.672 1.00 44.72 160 GLN A O 1
ATOM 1289 N N . VAL A 1 165 ? -37.654 126.537 -26.501 1.00 49.41 161 VAL A N 1
ATOM 1290 C CA . VAL A 1 165 ? -38.944 126.435 -27.153 1.00 48.12 161 VAL A CA 1
ATOM 1291 C C . VAL A 1 165 ? -38.649 125.951 -28.567 1.00 44.87 161 VAL A C 1
ATOM 1292 O O . VAL A 1 165 ? -39.407 125.179 -29.154 1.00 42.99 161 VAL A O 1
ATOM 1296 N N . LEU A 1 166 ? -37.524 126.427 -29.099 1.00 41.87 162 LEU A N 1
ATOM 1297 C CA . LEU A 1 166 ? -37.071 126.079 -30.440 1.00 42.29 162 LEU A CA 1
ATOM 1298 C C . LEU A 1 166 ? -36.751 124.596 -30.564 1.00 40.01 162 LEU A C 1
ATOM 1299 O O . LEU A 1 166 ? -37.101 123.961 -31.559 1.00 44.68 162 LEU A O 1
ATOM 1304 N N . TYR A 1 167 ? -36.091 124.042 -29.551 1.00 39.47 163 TYR A N 1
ATOM 1305 C CA . TYR A 1 167 ? -35.769 122.648 -29.579 1.00 38.80 163 TYR A CA 1
ATOM 1306 C C . TYR A 1 167 ? -36.966 121.753 -29.744 1.00 40.18 163 TYR A C 1
ATOM 1307 O O . TYR A 1 167 ? -36.927 120.907 -30.601 1.00 41.08 163 TYR A O 1
ATOM 1316 N N . PRO A 1 168 ? -38.076 121.967 -28.936 1.00 42.08 164 PRO A N 1
ATOM 1317 C CA . PRO A 1 168 ? -39.211 121.083 -29.225 1.00 43.10 164 PRO A CA 1
ATOM 1318 C C . PRO A 1 168 ? -39.756 121.286 -30.626 1.00 44.08 164 PRO A C 1
ATOM 1319 O O . PRO A 1 168 ? -40.153 120.336 -31.238 1.00 45.63 164 PRO A O 1
ATOM 1323 N N . LEU A 1 169 ? -39.784 122.505 -31.128 1.00 43.71 165 LEU A N 1
ATOM 1324 C CA . LEU A 1 169 ? -40.296 122.764 -32.456 1.00 42.22 165 LEU A CA 1
ATOM 1325 C C . LEU A 1 169 ? -39.491 122.040 -33.469 1.00 40.13 165 LEU A C 1
ATOM 1326 O O . LEU A 1 169 ? -40.000 121.627 -34.460 1.00 41.36 165 LEU A O 1
ATOM 1331 N N . MET A 1 170 ? -38.203 121.958 -33.241 1.00 36.71 166 MET A N 1
ATOM 1332 C CA . MET A 1 170 ? -37.337 121.248 -34.127 1.00 36.87 166 MET A CA 1
ATOM 1333 C C . MET A 1 170 ? -37.522 119.746 -34.105 1.00 37.06 166 MET A C 1
ATOM 1334 O O . MET A 1 170 ? -37.547 119.134 -35.126 1.00 34.40 166 MET A O 1
ATOM 1339 N N . GLN A 1 171 ? -37.678 119.161 -32.932 1.00 39.01 167 GLN A N 1
ATOM 1340 C CA . GLN A 1 171 ? -37.842 117.729 -32.802 1.00 39.99 167 GLN A CA 1
ATOM 1341 C C . GLN A 1 171 ? -39.080 117.287 -33.513 1.00 42.31 167 GLN A C 1
ATOM 1342 O O . GLN A 1 171 ? -39.154 116.228 -34.057 1.00 42.66 167 GLN A O 1
ATOM 1348 N N . CYS A 1 172 ? -40.083 118.111 -33.448 1.00 44.38 168 CYS A N 1
ATOM 1349 C CA . CYS A 1 172 ? -41.303 117.864 -34.127 1.00 47.01 168 CYS A CA 1
ATOM 1350 C C . CYS A 1 172 ? -41.096 117.933 -35.627 1.00 48.28 168 CYS A C 1
ATOM 1351 O O . CYS A 1 172 ? -41.662 117.161 -36.355 1.00 50.30 168 CYS A O 1
ATOM 1354 N N . CYS A 1 173 ? -40.299 118.881 -36.104 1.00 50.03 169 CYS A N 1
ATOM 1355 C CA . CYS A 1 173 ? -40.111 119.038 -37.536 1.00 50.64 169 CYS A CA 1
ATOM 1356 C C . CYS A 1 173 ? -39.484 117.815 -38.084 1.00 48.00 169 CYS A C 1
ATOM 1357 O O . CYS A 1 173 ? -39.947 117.199 -39.001 1.00 47.46 169 CYS A O 1
ATOM 1360 N N . ASP A 1 174 ? -38.429 117.433 -37.444 1.00 44.36 170 ASP A N 1
ATOM 1361 C CA . ASP A 1 174 ? -37.845 116.138 -37.631 1.00 46.71 170 ASP A CA 1
ATOM 1362 C C . ASP A 1 174 ? -38.878 115.061 -37.836 1.00 50.95 170 ASP A C 1
ATOM 1363 O O . ASP A 1 174 ? -38.650 114.123 -38.536 1.00 54.93 170 ASP A O 1
ATOM 1368 N N . ILE A 1 175 ? -39.978 114.991 -37.174 1.00 51.41 171 ILE A N 1
ATOM 1369 C CA . ILE A 1 175 ? -40.620 113.741 -37.455 1.00 48.65 171 ILE A CA 1
ATOM 1370 C C . ILE A 1 175 ? -40.860 113.600 -38.929 1.00 50.98 171 ILE A C 1
ATOM 1371 O O . ILE A 1 175 ? -40.667 112.560 -39.489 1.00 54.43 171 ILE A O 1
ATOM 1376 N N . PHE A 1 176 ? -41.311 114.662 -39.537 1.00 52.59 172 PHE A N 1
ATOM 1377 C CA . PHE A 1 176 ? -41.572 114.706 -40.943 1.00 54.46 172 PHE A CA 1
ATOM 1378 C C . PHE A 1 176 ? -40.358 114.720 -41.837 1.00 56.70 172 PHE A C 1
ATOM 1379 O O . PHE A 1 176 ? -40.368 114.175 -42.915 1.00 58.34 172 PHE A O 1
ATOM 1387 N N . PHE A 1 177 ? -39.321 115.384 -41.381 1.00 55.74 173 PHE A N 1
ATOM 1388 C CA . PHE A 1 177 ? -38.116 115.513 -42.141 1.00 54.87 173 PHE A CA 1
ATOM 1389 C C . PHE A 1 177 ? -37.463 114.187 -42.411 1.00 58.31 173 PHE A C 1
ATOM 1390 O O . PHE A 1 177 ? -37.001 113.942 -43.502 1.00 63.85 173 PHE A O 1
ATOM 1398 N N . LEU A 1 178 ? -37.418 113.324 -41.420 1.00 57.91 174 LEU A N 1
ATOM 1399 C CA . LEU A 1 178 ? -36.818 112.028 -41.610 1.00 58.28 174 LEU A CA 1
ATOM 1400 C C . LEU A 1 178 ? -37.768 111.113 -42.325 1.00 58.46 174 LEU A C 1
ATOM 1401 O O . LEU A 1 178 ? -37.408 110.047 -42.745 1.00 63.29 174 LEU A O 1
ATOM 1406 N N . LYS A 1 179 ? -38.999 111.540 -42.459 1.00 59.54 175 LYS A N 1
ATOM 1407 C CA . LYS A 1 179 ? -39.995 110.760 -43.133 1.00 58.73 175 LYS A CA 1
ATOM 1408 C C . LYS A 1 179 ? -40.219 109.477 -42.413 1.00 61.42 175 LYS A C 1
ATOM 1409 O O . LYS A 1 179 ? -40.555 108.481 -43.001 1.00 67.53 175 LYS A O 1
ATOM 1415 N N . ALA A 1 180 ? -40.051 109.505 -41.114 1.00 61.25 176 ALA A N 1
ATOM 1416 C CA . ALA A 1 180 ? -40.258 108.332 -40.320 1.00 59.28 176 ALA A CA 1
ATOM 1417 C C . ALA A 1 180 ? -41.712 107.969 -40.225 1.00 60.69 176 ALA A C 1
ATOM 1418 O O . ALA A 1 180 ? -42.559 108.828 -40.150 1.00 58.05 176 ALA A O 1
ATOM 1420 N N . ASP A 1 181 ? -41.977 106.671 -40.219 1.00 61.83 177 ASP A N 1
ATOM 1421 C CA . ASP A 1 181 ? -43.314 106.083 -40.081 1.00 59.07 177 ASP A CA 1
ATOM 1422 C C . ASP A 1 181 ? -43.593 105.780 -38.607 1.00 56.03 177 ASP A C 1
ATOM 1423 O O . ASP A 1 181 ? -44.737 105.801 -38.176 1.00 54.79 177 ASP A O 1
ATOM 1428 N N . ILE A 1 182 ? -42.545 105.493 -37.840 1.00 53.03 178 ILE A N 1
ATOM 1429 C CA . ILE A 1 182 ? -42.681 105.140 -36.433 1.00 56.62 178 ILE A CA 1
ATOM 1430 C C . ILE A 1 182 ? -41.684 105.946 -35.609 1.00 52.94 178 ILE A C 1
ATOM 1431 O O . ILE A 1 182 ? -40.493 105.876 -35.878 1.00 52.02 178 ILE A O 1
ATOM 1436 N N . CYS A 1 183 ? -42.163 106.672 -34.601 1.00 48.28 179 CYS A N 1
ATOM 1437 C CA . CYS A 1 183 ? -41.276 107.346 -33.654 1.00 50.78 179 CYS A CA 1
ATOM 1438 C C . CYS A 1 183 ? -41.082 106.375 -32.532 1.00 50.45 179 CYS A C 1
ATOM 1439 O O . CYS A 1 183 ? -42.039 105.992 -31.864 1.00 56.27 179 CYS A O 1
ATOM 1442 N N . GLN A 1 184 ? -39.848 105.951 -32.342 1.00 48.18 180 GLN A N 1
ATOM 1443 C CA . GLN A 1 184 ? -39.565 104.868 -31.439 1.00 50.35 180 GLN A CA 1
ATOM 1444 C C . GLN A 1 184 ? -38.594 105.408 -30.408 1.00 48.30 180 GLN A C 1
ATOM 1445 O O . GLN A 1 184 ? -37.413 105.061 -30.372 1.00 48.36 180 GLN A O 1
ATOM 1451 N N . LEU A 1 185 ? -39.128 106.282 -29.566 1.00 48.54 181 LEU A N 1
ATOM 1452 C CA . LEU A 1 185 ? -38.367 106.919 -28.491 1.00 49.98 181 LEU A CA 1
ATOM 1453 C C . LEU A 1 185 ? -38.962 106.535 -27.154 1.00 49.21 181 LEU A C 1
ATOM 1454 O O . LEU A 1 185 ? -39.967 105.823 -27.113 1.00 51.66 181 LEU A O 1
ATOM 1459 N N . GLY A 1 186 ? -38.341 106.988 -26.066 1.00 46.34 182 GLY A N 1
ATOM 1460 C CA . GLY A 1 186 ? -38.847 106.712 -24.714 1.00 48.45 182 GLY A CA 1
ATOM 1461 C C . GLY A 1 186 ? -40.090 107.495 -24.352 1.00 48.53 182 GLY A C 1
ATOM 1462 O O . GLY A 1 186 ? -40.383 108.506 -24.976 1.00 48.56 182 GLY A O 1
ATOM 1463 N N . LEU A 1 187 ? -40.805 107.032 -23.327 1.00 52.04 183 LEU A N 1
ATOM 1464 C CA . LEU A 1 187 ? -42.052 107.676 -22.896 1.00 54.60 183 LEU A CA 1
ATOM 1465 C C . LEU A 1 187 ? -41.925 109.165 -22.541 1.00 51.86 183 LEU A C 1
ATOM 1466 O O . LEU A 1 187 ? -42.857 109.920 -22.783 1.00 48.38 183 LEU A O 1
ATOM 1471 N N . ASP A 1 188 ? -40.774 109.596 -22.027 1.00 47.08 184 ASP A N 1
ATOM 1472 C CA . ASP A 1 188 ? -40.601 111.009 -21.704 1.00 46.61 184 ASP A CA 1
ATOM 1473 C C . ASP A 1 188 ? -40.567 111.930 -22.936 1.00 46.00 184 ASP A C 1
ATOM 1474 O O . ASP A 1 188 ? -40.502 113.136 -22.779 1.00 44.94 184 ASP A O 1
ATOM 1479 N N . GLN A 1 189 ? -40.582 111.361 -24.147 1.00 46.15 185 GLN A N 1
ATOM 1480 C CA . GLN A 1 189 ? -40.662 112.132 -25.380 1.00 43.76 185 GLN A CA 1
ATOM 1481 C C . GLN A 1 189 ? -42.078 112.243 -25.902 1.00 44.39 185 GLN A C 1
ATOM 1482 O O . GLN A 1 189 ? -42.289 112.785 -26.971 1.00 43.71 185 GLN A O 1
ATOM 1488 N N . ARG A 1 190 ? -43.049 111.712 -25.176 1.00 46.85 186 ARG A N 1
ATOM 1489 C CA . ARG A 1 190 ? -44.378 111.482 -25.718 1.00 48.59 186 ARG A CA 1
ATOM 1490 C C . ARG A 1 190 ? -45.071 112.797 -26.060 1.00 48.32 186 ARG A C 1
ATOM 1491 O O . ARG A 1 190 ? -45.778 112.887 -27.059 1.00 46.67 186 ARG A O 1
ATOM 1499 N N . LYS A 1 191 ? -44.810 113.826 -25.262 1.00 51.07 187 LYS A N 1
ATOM 1500 C CA . LYS A 1 191 ? -45.466 115.132 -25.441 1.00 51.53 187 LYS A CA 1
ATOM 1501 C C . LYS A 1 191 ? -45.185 115.805 -26.797 1.00 52.18 187 LYS A C 1
ATOM 1502 O O . LYS A 1 191 ? -46.103 116.327 -27.412 1.00 52.79 187 LYS A O 1
ATOM 1508 N N . VAL A 1 192 ? -43.934 115.761 -27.264 1.00 50.34 188 VAL A N 1
ATOM 1509 C CA . VAL A 1 192 ? -43.584 116.240 -28.604 1.00 48.80 188 VAL A CA 1
ATOM 1510 C C . VAL A 1 192 ? -44.068 115.313 -29.739 1.00 48.95 188 VAL A C 1
ATOM 1511 O O . VAL A 1 192 ? -44.386 115.779 -30.855 1.00 49.31 188 VAL A O 1
ATOM 1515 N N . ASN A 1 193 ? -44.110 114.009 -29.483 1.00 44.82 189 ASN A N 1
ATOM 1516 C CA . ASN A 1 193 ? -44.667 113.090 -30.478 1.00 46.52 189 ASN A CA 1
ATOM 1517 C C . ASN A 1 193 ? -46.149 113.364 -30.719 1.00 49.51 189 ASN A C 1
ATOM 1518 O O . ASN A 1 193 ? -46.611 113.316 -31.875 1.00 47.23 189 ASN A O 1
ATOM 1523 N N . MET A 1 194 ? -46.890 113.646 -29.639 1.00 50.80 190 MET A N 1
ATOM 1524 C CA . MET A 1 194 ? -48.282 114.057 -29.757 1.00 52.71 190 MET A CA 1
ATOM 1525 C C . MET A 1 194 ? -48.402 115.375 -30.541 1.00 51.89 190 MET A C 1
ATOM 1526 O O . MET A 1 194 ? -49.344 115.550 -31.330 1.00 48.82 190 MET A O 1
ATOM 1531 N N . LEU A 1 195 ? -47.476 116.304 -30.308 1.00 48.57 191 LEU A N 1
ATOM 1532 C CA . LEU A 1 195 ? -47.459 117.570 -31.046 1.00 47.97 191 LEU A CA 1
ATOM 1533 C C . LEU A 1 195 ? -47.339 117.369 -32.563 1.00 45.82 191 LEU A C 1
ATOM 1534 O O . LEU A 1 195 ? -47.925 118.110 -33.339 1.00 43.89 191 LEU A O 1
ATOM 1539 N N . ALA A 1 196 ? -46.596 116.346 -32.962 1.00 45.91 192 ALA A N 1
ATOM 1540 C CA . ALA A 1 196 ? -46.440 115.986 -34.359 1.00 45.98 192 ALA A CA 1
ATOM 1541 C C . ALA A 1 196 ? -47.717 115.406 -34.950 1.00 48.05 192 ALA A C 1
ATOM 1542 O O . ALA A 1 196 ? -48.098 115.722 -36.071 1.00 52.95 192 ALA A O 1
ATOM 1544 N N . ARG A 1 197 ? -48.400 114.574 -34.186 1.00 47.88 193 ARG A N 1
ATOM 1545 C CA . ARG A 1 197 ? -49.723 114.122 -34.595 1.00 51.17 193 ARG A CA 1
ATOM 1546 C C . ARG A 1 197 ? -50.752 115.271 -34.680 1.00 47.98 193 ARG A C 1
ATOM 1547 O O . ARG A 1 197 ? -51.624 115.263 -35.563 1.00 47.76 193 ARG A O 1
ATOM 1555 N N . GLU A 1 198 ? -50.681 116.223 -33.747 1.00 47.46 194 GLU A N 1
ATOM 1556 C CA . GLU A 1 198 ? -51.536 117.422 -33.799 1.00 45.98 194 GLU A CA 1
ATOM 1557 C C . GLU A 1 198 ? -51.269 118.224 -35.069 1.00 46.40 194 GLU A C 1
ATOM 1558 O O . GLU A 1 198 ? -52.205 118.708 -35.685 1.00 42.85 194 GLU A O 1
ATOM 1564 N N . TYR A 1 199 ? -49.995 118.313 -35.467 1.00 48.34 195 TYR A N 1
ATOM 1565 C CA . TYR A 1 199 ? -49.597 119.045 -36.658 1.00 47.16 195 TYR A CA 1
ATOM 1566 C C . TYR A 1 199 ? -50.073 118.383 -37.956 1.00 49.18 195 TYR A C 1
ATOM 1567 O O . TYR A 1 199 ? -50.316 119.068 -38.939 1.00 50.91 195 TYR A O 1
ATOM 1576 N N . CYS A 1 200 ? -50.208 117.062 -37.983 1.00 53.02 196 CYS A N 1
ATOM 1577 C CA . CYS A 1 200 ? -50.831 116.397 -39.149 1.00 52.90 196 CYS A CA 1
ATOM 1578 C C . CYS A 1 200 ? -52.243 116.928 -39.429 1.00 54.59 196 CYS A C 1
ATOM 1579 O O . CYS A 1 200 ? -52.583 117.197 -40.584 1.00 54.85 196 CYS A O 1
ATOM 1582 N N . ASP A 1 201 ? -53.041 117.103 -38.375 1.00 58.80 197 ASP A N 1
ATOM 1583 C CA . ASP A 1 201 ? -54.403 117.665 -38.505 1.00 64.62 197 ASP A CA 1
ATOM 1584 C C . ASP A 1 201 ? -54.384 119.097 -38.998 1.00 65.49 197 ASP A C 1
ATOM 1585 O O . ASP A 1 201 ? -55.218 119.464 -39.830 1.00 72.76 197 ASP A O 1
ATOM 1590 N N . LEU A 1 202 ? -53.411 119.880 -38.525 1.00 61.97 198 LEU A N 1
ATOM 1591 C CA . LEU A 1 202 ? -53.268 121.266 -38.949 1.00 57.20 198 LEU A CA 1
ATOM 1592 C C . LEU A 1 202 ? -52.958 121.367 -40.445 1.00 57.62 198 LEU A C 1
ATOM 1593 O O . LEU A 1 202 ? -53.599 122.147 -41.153 1.00 55.98 198 LEU A O 1
ATOM 1598 N N . ILE A 1 203 ? -52.019 120.559 -40.933 1.00 58.60 199 ILE A N 1
ATOM 1599 C CA . ILE A 1 203 ? -51.676 120.565 -42.364 1.00 63.88 199 ILE A CA 1
ATOM 1600 C C . ILE A 1 203 ? -52.458 119.534 -43.218 1.00 64.85 199 ILE A C 1
ATOM 1601 O O . ILE A 1 203 ? -52.104 119.297 -44.377 1.00 65.11 199 ILE A O 1
ATOM 1606 N N . GLY A 1 204 ? -53.499 118.920 -42.654 1.00 63.90 200 GLY A N 1
ATOM 1607 C CA . GLY A 1 204 ? -54.345 117.982 -43.388 1.00 63.40 200 GLY A CA 1
ATOM 1608 C C . GLY A 1 204 ? -53.711 116.686 -43.878 1.00 63.99 200 GLY A C 1
ATOM 1609 O O . GLY A 1 204 ? -54.231 116.066 -44.797 1.00 65.87 200 GLY A O 1
ATOM 1610 N N . ARG A 1 205 ? -52.571 116.283 -43.313 1.00 69.36 201 ARG A N 1
ATOM 1611 C CA . ARG A 1 205 ? -51.945 115.010 -43.678 1.00 67.15 201 ARG A CA 1
ATOM 1612 C C . ARG A 1 205 ? -52.764 113.920 -43.021 1.00 70.58 201 ARG A C 1
ATOM 1613 O O . ARG A 1 205 ? -52.976 113.966 -41.815 1.00 67.93 201 ARG A O 1
ATOM 1621 N N . LYS A 1 206 ? -53.220 112.949 -43.810 1.00 74.48 202 LYS A N 1
ATOM 1622 C CA . LYS A 1 206 ? -54.100 111.911 -43.292 1.00 77.32 202 LYS A CA 1
ATOM 1623 C C . LYS A 1 206 ? -53.323 110.836 -42.519 1.00 70.92 202 LYS A C 1
ATOM 1624 O O . LYS A 1 206 ? -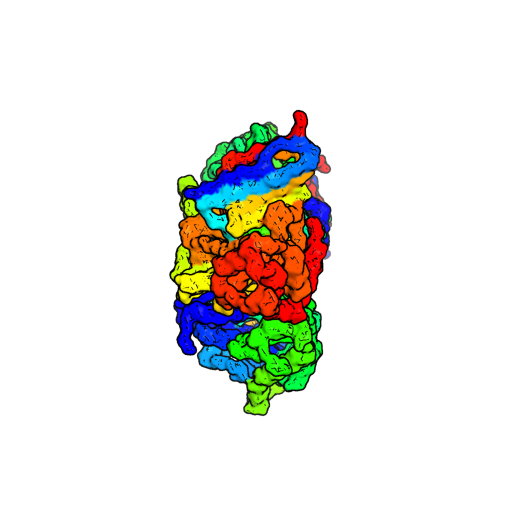53.791 110.390 -41.480 1.00 66.68 202 LYS A O 1
ATOM 1630 N N . LEU A 1 207 ? -52.154 110.423 -43.009 1.00 70.24 203 LEU A N 1
ATOM 1631 C CA . LEU A 1 207 ? -51.322 109.434 -42.287 1.00 77.05 203 LEU A CA 1
ATOM 1632 C C . LEU A 1 207 ? -50.459 110.108 -41.221 1.00 69.71 203 LEU A C 1
ATOM 1633 O O . LEU A 1 207 ? -49.649 110.991 -41.519 1.00 70.12 203 LEU A O 1
ATOM 1638 N N . LYS A 1 208 ? -50.638 109.676 -39.979 1.00 65.76 204 LYS A N 1
ATOM 1639 C CA . LYS A 1 208 ? -49.909 110.228 -38.854 1.00 61.07 204 LYS A CA 1
ATOM 1640 C C . LYS A 1 208 ? -48.769 109.300 -38.480 1.00 57.58 204 LYS A C 1
ATOM 1641 O O . LYS A 1 208 ? -48.857 108.096 -38.687 1.00 59.51 204 LYS A O 1
ATOM 1647 N N . PRO A 1 209 ? -47.692 109.850 -37.912 1.00 56.47 205 PRO A N 1
ATOM 1648 C CA . PRO A 1 209 ? -46.648 108.959 -37.431 1.00 57.54 205 PRO A CA 1
ATOM 1649 C C . PRO A 1 209 ? -47.131 108.119 -36.242 1.00 55.46 205 PRO A C 1
ATOM 1650 O O . PRO A 1 209 ? -47.808 108.631 -35.372 1.00 59.92 205 PRO A O 1
ATOM 1654 N N . VAL A 1 210 ? -46.780 106.841 -36.224 1.00 52.38 206 VAL A N 1
ATOM 1655 C CA . VAL A 1 210 ? -47.145 105.937 -35.145 1.00 50.09 206 VAL A CA 1
ATOM 1656 C C . VAL A 1 210 ? -46.138 106.107 -34.007 1.00 50.34 206 VAL A C 1
ATOM 1657 O O . VAL A 1 210 ? -44.929 106.098 -34.233 1.00 58.26 206 VAL A O 1
ATOM 1661 N N . ILE A 1 211 ? -46.639 106.277 -32.791 1.00 48.99 207 ILE A N 1
ATOM 1662 C CA . ILE A 1 211 ? -45.797 106.506 -31.623 1.00 52.48 207 ILE A CA 1
ATOM 1663 C C . ILE A 1 211 ? -45.679 105.190 -30.880 1.00 53.07 207 ILE A C 1
ATOM 1664 O O . ILE A 1 211 ? -46.607 104.756 -30.203 1.00 55.80 207 ILE A O 1
ATOM 1669 N N . LEU A 1 212 ? -44.515 104.581 -30.994 1.00 52.78 208 LEU A N 1
ATOM 1670 C CA . LEU A 1 212 ? -44.230 103.329 -30.346 1.00 51.04 208 LEU A CA 1
ATOM 1671 C C . LEU A 1 212 ? -43.226 103.578 -29.226 1.00 48.71 208 LEU A C 1
ATOM 1672 O O . LEU A 1 212 ? -42.039 103.284 -29.355 1.00 47.66 208 LEU A O 1
ATOM 1677 N N . SER A 1 213 ? -43.716 104.145 -28.129 1.00 47.46 209 SER A N 1
ATOM 1678 C CA . SER A 1 213 ? -42.849 104.612 -27.038 1.00 51.82 209 SER A CA 1
ATOM 1679 C C . SER A 1 213 ? -42.381 103.456 -26.170 1.00 50.45 209 SER A C 1
ATOM 1680 O O . SER A 1 213 ? -43.191 102.612 -25.804 1.00 50.68 209 SER A O 1
ATOM 1683 N N . HIS A 1 214 ? -41.096 103.449 -25.806 1.00 50.64 210 HIS A N 1
ATOM 1684 C CA . HIS A 1 214 ? -40.536 102.380 -24.969 1.00 49.44 210 HIS A CA 1
ATOM 1685 C C . HIS A 1 214 ? -40.401 102.737 -23.491 1.00 49.93 210 HIS A C 1
ATOM 1686 O O . HIS A 1 214 ? -40.394 103.895 -23.105 1.00 52.84 210 HIS A O 1
ATOM 1693 N N . HIS A 1 215 ? -40.276 101.699 -22.677 1.00 51.85 211 HIS A N 1
ATOM 1694 C CA . HIS A 1 215 ? -40.222 101.818 -21.231 1.00 51.08 211 HIS A CA 1
ATOM 1695 C C . HIS A 1 215 ? -39.023 102.644 -20.781 1.00 50.55 211 HIS A C 1
ATOM 1696 O O . HIS A 1 215 ? -37.958 102.527 -21.348 1.00 48.85 211 HIS A O 1
ATOM 1703 N N . MET A 1 216 ? -39.210 103.462 -19.750 1.00 51.67 212 MET A N 1
ATOM 1704 C CA . MET A 1 216 ? -38.127 104.250 -19.186 1.00 53.88 212 MET A CA 1
ATOM 1705 C C . MET A 1 216 ? -37.439 103.457 -18.104 1.00 56.86 212 MET A C 1
ATOM 1706 O O . MET A 1 216 ? -38.037 103.170 -17.074 1.00 58.20 212 MET A O 1
ATOM 1711 N N . LEU A 1 217 ? -36.169 103.143 -18.332 1.00 59.67 213 LEU A N 1
ATOM 1712 C CA . LEU A 1 217 ? -35.407 102.302 -17.431 1.00 58.81 213 LEU A CA 1
ATOM 1713 C C . LEU A 1 217 ? -35.057 103.059 -16.148 1.00 54.62 213 LEU A C 1
ATOM 1714 O O . LEU A 1 217 ? -34.612 104.211 -16.196 1.00 57.92 213 LEU A O 1
ATOM 1719 N N . ALA A 1 218 ? -35.235 102.389 -15.016 1.00 55.92 214 ALA A N 1
ATOM 1720 C CA . ALA A 1 218 ? -35.159 103.027 -13.691 1.00 58.99 214 ALA A CA 1
ATOM 1721 C C . ALA A 1 218 ? -33.740 103.312 -13.232 1.00 61.76 214 ALA A C 1
ATOM 1722 O O . ALA A 1 218 ? -32.777 102.680 -13.682 1.00 64.88 214 ALA A O 1
ATOM 1724 N N . GLY A 1 219 ? -33.627 104.297 -12.345 1.00 65.66 215 GLY A N 1
ATOM 1725 C CA . GLY A 1 219 ? -32.345 104.697 -11.767 1.00 66.61 215 GLY A CA 1
ATOM 1726 C C . GLY A 1 219 ? -31.987 103.777 -10.624 1.00 70.54 215 GLY A C 1
ATOM 1727 O O . GLY A 1 219 ? -32.866 103.254 -9.953 1.00 72.66 215 GLY A O 1
ATOM 1728 N N . LEU A 1 220 ? -30.697 103.589 -10.397 1.00 77.27 216 LEU A N 1
ATOM 1729 C CA . LEU A 1 220 ? -30.208 102.644 -9.384 1.00 78.36 216 LEU A CA 1
ATOM 1730 C C . LEU A 1 220 ? -30.403 103.118 -7.942 1.00 76.94 216 LEU A C 1
ATOM 1731 O O . LEU A 1 220 ? -30.788 102.317 -7.090 1.00 74.65 216 LEU A O 1
ATOM 1736 N N . ARG A 1 221 ? -30.145 104.399 -7.672 1.00 80.19 217 ARG A N 1
ATOM 1737 C CA . ARG A 1 221 ? -30.245 104.931 -6.302 1.00 82.97 217 ARG A CA 1
ATOM 1738 C C . ARG A 1 221 ? -31.717 105.125 -5.882 1.00 84.77 217 ARG A C 1
ATOM 1739 O O . ARG A 1 221 ? -32.636 105.107 -6.710 1.00 75.32 217 ARG A O 1
ATOM 1741 N N . ARG A 1 222 ? -31.918 105.304 -4.585 1.00 93.93 218 ARG A N 1
ATOM 1742 C CA . ARG A 1 222 ? -33.228 105.147 -3.947 1.00 100.38 218 ARG A CA 1
ATOM 1743 C C . ARG A 1 222 ? -34.282 106.232 -4.266 1.00 105.22 218 ARG A C 1
ATOM 1744 O O . ARG A 1 222 ? -35.452 105.896 -4.467 1.00 104.52 218 ARG A O 1
ATOM 1752 N N . GLY A 1 223 ? -33.882 107.507 -4.326 1.00 110.10 219 GLY A N 1
ATOM 1753 C CA . GLY A 1 223 ? -34.838 108.632 -4.462 1.00 121.55 219 GLY A CA 1
ATOM 1754 C C . GLY A 1 223 ? -35.147 109.114 -5.876 1.00 135.30 219 GLY A C 1
ATOM 1755 O O . GLY A 1 223 ? -35.375 110.305 -6.091 1.00 140.40 219 GLY A O 1
ATOM 1756 N N . GLN A 1 224 ? -35.200 108.188 -6.834 1.00 142.82 220 GLN A N 1
ATOM 1757 C CA . GLN A 1 224 ? -35.229 108.525 -8.266 1.00 142.47 220 GLN A CA 1
ATOM 1758 C C . GLN A 1 224 ? -35.720 107.336 -9.100 1.00 141.86 220 GLN A C 1
ATOM 1759 O O . GLN A 1 224 ? -35.225 106.217 -8.944 1.00 137.44 220 GLN A O 1
ATOM 1765 N N . ALA A 1 225 ? -36.680 107.590 -9.990 1.00 140.94 221 ALA A N 1
ATOM 1766 C CA . ALA A 1 225 ? -37.238 106.556 -10.870 1.00 141.33 221 ALA A CA 1
ATOM 1767 C C . ALA A 1 225 ? -36.720 106.639 -12.320 1.00 144.44 221 ALA A C 1
ATOM 1768 O O . ALA A 1 225 ? -37.309 106.037 -13.220 1.00 140.03 221 ALA A O 1
ATOM 1770 N N . LYS A 1 226 ? -35.620 107.365 -12.539 1.00 150.71 222 LYS A N 1
ATOM 1771 C CA . LYS A 1 226 ? -34.967 107.444 -13.859 1.00 154.24 222 LYS A CA 1
ATOM 1772 C C . LYS A 1 226 ? -33.470 107.793 -13.713 1.00 158.97 222 LYS A C 1
ATOM 1773 O O . LYS A 1 226 ? -33.072 108.530 -12.801 1.00 158.64 222 LYS A O 1
ATOM 1775 N N . MET A 1 227 ? -32.652 107.231 -14.604 1.00 161.49 223 MET A N 1
ATOM 1776 C CA . MET A 1 227 ? -31.180 107.384 -14.554 1.00 156.22 223 MET A CA 1
ATOM 1777 C C . MET A 1 227 ? -30.727 108.796 -14.974 1.00 155.86 223 MET A C 1
ATOM 1778 O O . MET A 1 227 ? -30.946 109.215 -16.112 1.00 150.22 223 MET A O 1
ATOM 1783 N N . SER A 1 228 ? -30.054 109.490 -14.048 1.00 154.92 224 SER A N 1
ATOM 1784 C CA . SER A 1 228 ? -29.999 110.967 -14.006 1.00 154.56 224 SER A CA 1
ATOM 1785 C C . SER A 1 228 ? -28.599 111.601 -14.213 1.00 153.97 224 SER A C 1
ATOM 1786 O O . SER A 1 228 ? -27.627 110.896 -14.499 1.00 146.94 224 SER A O 1
ATOM 1789 N N . LYS A 1 229 ? -28.540 112.938 -14.105 1.00 155.76 225 LYS A N 1
ATOM 1790 C CA . LYS A 1 229 ? -27.293 113.731 -14.110 1.00 145.11 225 LYS A CA 1
ATOM 1791 C C . LYS A 1 229 ? -26.696 114.003 -12.716 1.00 141.69 225 LYS A C 1
ATOM 1792 O O . LYS A 1 229 ? -25.576 114.503 -12.624 1.00 135.55 225 LYS A O 1
ATOM 1794 N N . SER A 1 230 ? -27.443 113.696 -11.648 1.00 144.63 226 SER A N 1
ATOM 1795 C CA . SER A 1 230 ? -26.978 113.886 -10.261 1.00 137.01 226 SER A CA 1
ATOM 1796 C C . SER A 1 230 ? -25.930 112.824 -9.863 1.00 131.10 226 SER A C 1
ATOM 1797 O O . SER A 1 230 ? -24.821 113.168 -9.460 1.00 121.66 226 SER A O 1
ATOM 1800 N N . ASP A 1 231 ? -26.292 111.547 -9.978 1.00 129.54 227 ASP A N 1
ATOM 1801 C CA . ASP A 1 231 ? -25.386 110.423 -9.676 1.00 130.62 227 ASP A CA 1
ATOM 1802 C C . ASP A 1 231 ? -24.740 109.885 -10.959 1.00 126.62 227 ASP A C 1
ATOM 1803 O O . ASP A 1 231 ? -25.477 109.550 -11.877 1.00 118.93 227 ASP A O 1
ATOM 1808 N N . PRO A 1 232 ? -23.378 109.770 -11.019 1.00 121.27 228 PRO A N 1
ATOM 1809 C CA . PRO A 1 232 ? -22.830 108.749 -11.942 1.00 111.98 228 PRO A CA 1
ATOM 1810 C C . PRO A 1 232 ? -23.201 107.326 -11.503 1.00 104.53 228 PRO A C 1
ATOM 1811 O O . PRO A 1 232 ? -23.124 106.408 -12.304 1.00 110.78 228 PRO A O 1
ATOM 1815 N N . ASP A 1 233 ? -23.605 107.166 -10.241 1.00 99.43 229 ASP A N 1
ATOM 1816 C CA . ASP A 1 233 ? -24.035 105.884 -9.681 1.00 98.82 229 ASP A CA 1
ATOM 1817 C C . ASP A 1 233 ? -25.532 105.540 -9.854 1.00 91.40 229 ASP A C 1
ATOM 1818 O O . ASP A 1 233 ? -25.986 104.540 -9.300 1.00 99.71 229 ASP A O 1
ATOM 1823 N N . SER A 1 234 ? -26.295 106.354 -10.589 1.00 88.91 230 SER A N 1
ATOM 1824 C CA . SER A 1 234 ? -27.700 106.043 -10.919 1.00 90.48 230 SER A CA 1
ATOM 1825 C C . SER A 1 234 ? -27.794 105.185 -12.172 1.00 88.43 230 SER A C 1
ATOM 1826 O O . SER A 1 234 ? -28.833 104.555 -12.432 1.00 81.88 230 SER A O 1
ATOM 1829 N N . ALA A 1 235 ? -26.722 105.202 -12.963 1.00 87.11 231 ALA A N 1
ATOM 1830 C CA . ALA A 1 235 ? -26.662 104.466 -14.208 1.00 88.59 231 ALA A CA 1
ATOM 1831 C C . ALA A 1 235 ? -25.348 103.720 -14.342 1.00 85.21 231 ALA A C 1
ATOM 1832 O O . ALA A 1 235 ? -24.298 104.155 -13.853 1.00 80.10 231 ALA A O 1
ATOM 1834 N N . ILE A 1 236 ? -25.428 102.604 -15.046 1.00 81.49 232 ILE A N 1
ATOM 1835 C CA . ILE A 1 236 ? -24.257 101.903 -15.500 1.00 80.60 232 ILE A CA 1
ATOM 1836 C C . ILE A 1 236 ? -23.913 102.505 -16.857 1.00 78.13 232 ILE A C 1
ATOM 1837 O O . ILE A 1 236 ? -24.773 102.545 -17.740 1.00 74.83 232 ILE A O 1
ATOM 1842 N N . PHE A 1 237 ? -22.688 103.023 -16.989 1.00 80.75 233 PHE A N 1
ATOM 1843 C CA . PHE A 1 237 ? -22.143 103.471 -18.284 1.00 85.20 233 PHE A CA 1
ATOM 1844 C C . PHE A 1 237 ? -21.740 102.268 -19.143 1.00 83.45 233 PHE A C 1
ATOM 1845 O O . PHE A 1 237 ? -21.471 101.182 -18.623 1.00 90.78 233 PHE A O 1
ATOM 1853 N N . MET A 1 238 ? -21.665 102.467 -20.455 1.00 82.67 234 MET A N 1
ATOM 1854 C CA . MET A 1 238 ? -21.483 101.346 -21.407 1.00 85.00 234 MET A CA 1
ATOM 1855 C C . MET A 1 238 ? -20.068 100.757 -21.533 1.00 88.51 234 MET A C 1
ATOM 1856 O O . MET A 1 238 ? -19.877 99.756 -22.219 1.00 80.14 234 MET A O 1
ATOM 1861 N N . GLU A 1 239 ? -19.084 101.375 -20.896 1.00 94.26 235 GLU A N 1
ATOM 1862 C CA . GLU A 1 239 ? -17.752 100.784 -20.804 1.00 102.46 235 GLU A CA 1
ATOM 1863 C C . GLU A 1 239 ? -17.223 100.845 -19.367 1.00 104.68 235 GLU A C 1
ATOM 1864 O O . GLU A 1 239 ? -16.004 100.866 -19.153 1.00 109.10 235 GLU A O 1
ATOM 1870 N N . ASP A 1 240 ? -18.141 100.861 -18.391 1.00 98.50 236 ASP A N 1
ATOM 1871 C CA . ASP A 1 240 ? -17.782 100.708 -16.978 1.00 96.44 236 ASP A CA 1
ATOM 1872 C C . ASP A 1 240 ? -16.983 99.415 -16.828 1.00 96.74 236 ASP A C 1
ATOM 1873 O O . ASP A 1 240 ? -17.333 98.393 -17.428 1.00 95.78 236 ASP A O 1
ATOM 1878 N N . THR A 1 241 ? -15.915 99.465 -16.035 1.00 95.39 237 THR A N 1
ATOM 1879 C CA . THR A 1 241 ? -15.100 98.284 -15.776 1.00 94.70 237 THR A CA 1
ATOM 1880 C C . THR A 1 241 ? -15.904 97.320 -14.927 1.00 90.33 237 THR A C 1
ATOM 1881 O O . THR A 1 241 ? -16.807 97.736 -14.208 1.00 86.34 237 THR A O 1
ATOM 1885 N N . GLU A 1 242 ? -15.555 96.040 -14.978 1.00 94.95 238 GLU A N 1
ATOM 1886 C CA . GLU A 1 242 ? -16.352 95.000 -14.311 1.00 95.62 238 GLU A CA 1
ATOM 1887 C C . GLU A 1 242 ? -16.570 95.262 -12.814 1.00 95.46 238 GLU A C 1
ATOM 1888 O O . GLU A 1 242 ? -17.616 94.902 -12.283 1.00 95.46 238 GLU A O 1
ATOM 1894 N N . GLU A 1 243 ? -15.615 95.923 -12.155 1.00 97.05 239 GLU A N 1
ATOM 1895 C CA . GLU A 1 243 ? -15.745 96.220 -10.725 1.00 99.76 239 GLU A CA 1
ATOM 1896 C C . GLU A 1 243 ? -16.615 97.443 -10.473 1.00 97.52 239 GLU A C 1
ATOM 1897 O O . GLU A 1 243 ? -17.316 97.484 -9.468 1.00 93.68 239 GLU A O 1
ATOM 1903 N N . ASP A 1 244 ? -16.570 98.425 -11.380 1.00 95.95 240 ASP A N 1
ATOM 1904 C CA . ASP A 1 244 ? -17.478 99.586 -11.315 1.00 91.88 240 ASP A CA 1
ATOM 1905 C C . ASP A 1 244 ? -18.938 99.159 -11.508 1.00 84.57 240 ASP A C 1
ATOM 1906 O O . ASP A 1 244 ? -19.835 99.690 -10.847 1.00 85.65 240 ASP A O 1
ATOM 1911 N N . VAL A 1 245 ? -19.166 98.197 -12.404 1.00 77.22 241 VAL A N 1
ATOM 1912 C CA . VAL A 1 245 ? -20.492 97.585 -12.579 1.00 77.05 241 VAL A CA 1
ATOM 1913 C C . VAL A 1 245 ? -20.956 96.906 -11.281 1.00 76.69 241 VAL A C 1
ATOM 1914 O O . VAL A 1 245 ? -22.112 97.048 -10.892 1.00 79.56 241 VAL A O 1
ATOM 1918 N N . ALA A 1 246 ? -20.048 96.176 -10.634 1.00 77.07 242 ALA A N 1
ATOM 1919 C CA . ALA A 1 246 ? -20.348 95.456 -9.398 1.00 73.76 242 ALA A CA 1
ATOM 1920 C C . ALA A 1 246 ? -20.662 96.403 -8.254 1.00 71.65 242 ALA A C 1
ATOM 1921 O O . ALA A 1 246 ? -21.623 96.187 -7.515 1.00 72.73 242 ALA A O 1
ATOM 1923 N N . ARG A 1 247 ? -19.852 97.448 -8.117 1.00 74.35 243 ARG A N 1
ATOM 1924 C CA . ARG A 1 247 ? -20.038 98.450 -7.065 1.00 79.46 243 ARG A CA 1
ATOM 1925 C C . ARG A 1 247 ? -21.415 99.128 -7.179 1.00 85.15 243 ARG A C 1
ATOM 1926 O O . ARG A 1 247 ? -22.149 99.243 -6.186 1.00 83.96 243 ARG A O 1
ATOM 1934 N N . LYS A 1 248 ? -21.760 99.546 -8.401 1.00 91.12 244 LYS A N 1
ATOM 1935 C CA . LYS A 1 248 ? -23.031 100.241 -8.683 1.00 85.71 244 LYS A CA 1
ATOM 1936 C C . LYS A 1 248 ? -24.262 99.375 -8.436 1.00 79.88 244 LYS A C 1
ATOM 1937 O O . LYS A 1 248 ? -25.217 99.845 -7.815 1.00 84.49 244 LYS A O 1
ATOM 1943 N N . ILE A 1 249 ? -24.236 98.127 -8.906 1.00 74.84 245 ILE A N 1
ATOM 1944 C CA . ILE A 1 249 ? -25.359 97.204 -8.698 1.00 71.63 245 ILE A CA 1
ATOM 1945 C C . ILE A 1 249 ? -25.456 96.748 -7.241 1.00 73.74 245 ILE A C 1
ATOM 1946 O O . ILE A 1 249 ? -26.559 96.502 -6.755 1.00 67.23 245 ILE A O 1
ATOM 1951 N N . ARG A 1 250 ? -24.318 96.640 -6.553 1.00 80.36 246 ARG A N 1
ATOM 1952 C CA . ARG A 1 250 ? -24.308 96.179 -5.159 1.00 87.54 246 ARG A CA 1
ATOM 1953 C C . ARG A 1 250 ? -24.988 97.167 -4.219 1.00 86.13 246 ARG A C 1
ATOM 1954 O O . ARG A 1 250 ? -25.744 96.747 -3.352 1.00 94.13 246 ARG A O 1
ATOM 1962 N N . GLN A 1 251 ? -24.740 98.466 -4.401 1.00 86.43 247 GLN A N 1
ATOM 1963 C CA . GLN A 1 251 ? -25.371 99.513 -3.567 1.00 85.54 247 GLN A CA 1
ATOM 1964 C C . GLN A 1 251 ? -26.786 99.954 -4.021 1.00 83.47 247 GLN A C 1
ATOM 1965 O O . GLN A 1 251 ? -27.328 100.930 -3.498 1.00 77.63 247 GLN A O 1
ATOM 1971 N N . ALA A 1 252 ? -27.377 99.239 -4.978 1.00 82.27 248 ALA A N 1
ATOM 1972 C CA . ALA A 1 252 ? -28.619 99.659 -5.612 1.00 79.23 248 ALA A CA 1
ATOM 1973 C C . ALA A 1 252 ? -29.813 99.352 -4.743 1.00 78.56 248 ALA A C 1
ATOM 1974 O O . ALA A 1 252 ? -29.862 98.315 -4.082 1.00 79.02 248 ALA A O 1
ATOM 1976 N N . TYR A 1 253 ? -30.793 100.249 -4.789 1.00 77.45 249 TYR A N 1
ATOM 1977 C CA . TYR A 1 253 ? -32.057 100.055 -4.105 1.00 77.56 249 TYR A CA 1
ATOM 1978 C C . TYR A 1 253 ? -32.727 98.780 -4.641 1.00 76.61 249 TYR A C 1
ATOM 1979 O O . TYR A 1 253 ? -32.666 98.501 -5.837 1.00 74.74 249 TYR A O 1
ATOM 1988 N N . CYS A 1 254 ? -33.304 97.981 -3.746 1.00 75.10 250 CYS A N 1
ATOM 1989 C CA . CYS A 1 254 ? -33.790 96.645 -4.108 1.00 76.54 250 CYS A CA 1
ATOM 1990 C C . CYS A 1 254 ? -34.859 96.148 -3.125 1.00 75.68 250 CYS A C 1
ATOM 1991 O O . CYS A 1 254 ? -34.591 95.284 -2.299 1.00 71.76 250 CYS A O 1
ATOM 1994 N N . PRO A 1 255 ? -36.077 96.708 -3.207 1.00 78.07 251 PRO A N 1
ATOM 1995 C CA . PRO A 1 255 ? -37.181 96.269 -2.350 1.00 79.06 251 PRO A CA 1
ATOM 1996 C C . PRO A 1 255 ? -37.806 94.957 -2.796 1.00 81.34 251 PRO A C 1
ATOM 1997 O O . PRO A 1 255 ? -37.932 94.716 -3.998 1.00 84.64 251 PRO A O 1
ATOM 2001 N N . ARG A 1 256 ? -38.213 94.137 -1.826 1.00 81.43 252 ARG A N 1
ATOM 2002 C CA . ARG A 1 256 ? -38.848 92.838 -2.084 1.00 86.32 252 ARG A CA 1
ATOM 2003 C C . ARG A 1 256 ? -40.346 93.015 -2.348 1.00 82.33 252 ARG A C 1
ATOM 2004 O O . ARG A 1 256 ? -41.182 92.673 -1.514 1.00 74.87 252 ARG A O 1
ATOM 2012 N N . VAL A 1 257 ? -40.677 93.563 -3.514 1.00 76.98 253 VAL A N 1
ATOM 2013 C CA . VAL A 1 257 ? -42.071 93.783 -3.891 1.00 75.23 253 VAL A CA 1
ATOM 2014 C C . VAL A 1 257 ? -42.243 93.411 -5.348 1.00 71.25 253 VAL A C 1
ATOM 2015 O O . VAL A 1 257 ? -41.380 93.710 -6.175 1.00 67.55 253 VAL A O 1
ATOM 2019 N N . LYS A 1 258 ? -43.365 92.769 -5.654 1.00 72.62 254 LYS A N 1
ATOM 2020 C CA . LYS A 1 258 ? -43.732 92.455 -7.031 1.00 78.44 254 LYS A CA 1
ATOM 2021 C C . LYS A 1 258 ? -43.863 93.787 -7.809 1.00 80.46 254 LYS A C 1
ATOM 2022 O O . LYS A 1 258 ? -44.332 94.784 -7.248 1.00 93.07 254 LYS A O 1
ATOM 2028 N N . GLN A 1 259 ? -43.403 93.817 -9.063 1.00 76.04 255 GLN A N 1
ATOM 2029 C CA . GLN A 1 259 ? -43.445 95.026 -9.903 1.00 73.34 255 GLN A CA 1
ATOM 2030 C C . GLN A 1 259 ? -44.635 94.994 -10.831 1.00 77.43 255 GLN A C 1
ATOM 2031 O O . GLN A 1 259 ? -44.760 94.091 -11.660 1.00 75.45 255 GLN A O 1
ATOM 2037 N N . SER A 1 260 ? -45.505 95.988 -10.695 1.00 91.54 256 SER A N 1
ATOM 2038 C CA . SER A 1 260 ? -46.623 96.177 -11.622 1.00 100.75 256 SER A CA 1
ATOM 2039 C C . SER A 1 260 ? -46.286 97.338 -12.546 1.00 99.20 256 SER A C 1
ATOM 2040 O O . SER A 1 260 ? -45.398 98.144 -12.242 1.00 99.13 256 SER A O 1
ATOM 2043 N N . ALA A 1 261 ? -46.978 97.395 -13.681 1.00 100.49 257 ALA A N 1
ATOM 2044 C CA . ALA A 1 261 ? -46.773 98.460 -14.661 1.00 98.45 257 ALA A CA 1
ATOM 2045 C C . ALA A 1 261 ? -47.268 99.803 -14.107 1.00 95.81 257 ALA A C 1
ATOM 2046 O O . ALA A 1 261 ? -48.283 99.868 -13.398 1.00 78.90 257 ALA A O 1
ATOM 2048 N N . SER A 1 262 ? -46.522 100.863 -14.416 1.00 101.55 258 SER A N 1
ATOM 2049 C CA . SER A 1 262 ? -46.881 102.222 -14.008 1.00 104.29 258 SER A CA 1
ATOM 2050 C C . SER A 1 262 ? -48.038 102.762 -14.836 1.00 100.77 258 SER A C 1
ATOM 2051 O O . SER A 1 262 ? -48.186 102.419 -16.019 1.00 90.38 258 SER A O 1
ATOM 2054 N N . ALA A 1 263 ? -48.851 103.606 -14.202 1.00 99.65 259 ALA A N 1
ATOM 2055 C CA . ALA A 1 263 ? -49.807 104.429 -14.925 1.00 99.26 259 ALA A CA 1
ATOM 2056 C C . ALA A 1 263 ? -49.007 105.293 -15.890 1.00 96.32 259 ALA A C 1
ATOM 2057 O O . ALA A 1 263 ? -48.041 105.959 -15.489 1.00 86.52 259 ALA A O 1
ATOM 2059 N N . ILE A 1 264 ? -49.385 105.238 -17.166 1.00 94.25 260 ILE A N 1
ATOM 2060 C CA . ILE A 1 264 ? -48.778 106.084 -18.190 1.00 88.19 260 ILE A CA 1
ATOM 2061 C C . ILE A 1 264 ? -49.217 107.524 -17.903 1.00 86.88 260 ILE A C 1
ATOM 2062 O O . ILE A 1 264 ? -50.370 107.890 -18.158 1.00 88.32 260 ILE A O 1
ATOM 2067 N N . THR A 1 265 ? -48.316 108.333 -17.339 1.00 82.95 261 THR A N 1
ATOM 2068 C CA . THR A 1 265 ? -48.636 109.741 -17.073 1.00 83.43 261 THR A CA 1
ATOM 2069 C C . THR A 1 265 ? -48.705 110.457 -18.417 1.00 82.49 261 THR A C 1
ATOM 2070 O O . THR A 1 265 ? -48.141 109.983 -19.408 1.00 79.85 261 THR A O 1
ATOM 2074 N N . ASP A 1 266 ? -49.431 111.572 -18.445 1.00 84.37 262 ASP A N 1
ATOM 2075 C CA . ASP A 1 266 ? -49.639 112.357 -19.672 1.00 87.95 262 ASP A CA 1
ATOM 2076 C C . ASP A 1 266 ? -48.326 112.978 -20.206 1.00 80.36 262 ASP A C 1
ATOM 2077 O O . ASP A 1 266 ? -48.110 113.084 -21.442 1.00 65.62 262 ASP A O 1
ATOM 2082 N N . ASP A 1 267 ? -47.443 113.355 -19.279 1.00 78.63 263 ASP A N 1
ATOM 2083 C CA . ASP A 1 267 ? -46.139 113.902 -19.675 1.00 78.04 263 ASP A CA 1
ATOM 2084 C C . ASP A 1 267 ? -45.147 112.789 -20.025 1.00 69.18 263 ASP A C 1
ATOM 2085 O O . ASP A 1 267 ? -44.214 113.040 -20.737 1.00 59.66 263 ASP A O 1
ATOM 2090 N N . GLY A 1 268 ? -45.347 111.574 -19.510 1.00 72.71 264 GLY A N 1
ATOM 2091 C CA . GLY A 1 268 ? -44.567 110.391 -19.885 1.00 72.85 264 GLY A CA 1
ATOM 2092 C C . GLY A 1 268 ? -43.375 110.163 -18.976 1.00 71.26 264 GLY A C 1
ATOM 2093 O O . GLY A 1 268 ? -42.829 109.067 -18.953 1.00 68.40 264 GLY A O 1
ATOM 2094 N N . ALA A 1 269 ? -42.975 111.194 -18.230 1.00 74.65 265 ALA A N 1
ATOM 2095 C CA . ALA A 1 269 ? -41.865 111.083 -17.297 1.00 83.72 265 ALA A CA 1
ATOM 2096 C C . ALA A 1 269 ? -42.316 110.282 -16.067 1.00 87.89 265 ALA A C 1
ATOM 2097 O O . ALA A 1 269 ? -43.399 110.539 -15.534 1.00 83.73 265 ALA A O 1
ATOM 2099 N N . PRO A 1 270 ? -41.492 109.311 -15.618 1.00 94.40 266 PRO A N 1
ATOM 2100 C CA . PRO A 1 270 ? -41.907 108.475 -14.494 1.00 96.62 266 PRO A CA 1
ATOM 2101 C C . PRO A 1 270 ? -41.809 109.227 -13.164 1.00 99.40 266 PRO A C 1
ATOM 2102 O O . PRO A 1 270 ? -40.911 110.054 -12.996 1.00 92.88 266 PRO A O 1
ATOM 2106 N N . VAL A 1 271 ? -42.738 108.948 -12.249 1.00 106.63 267 VAL A N 1
ATOM 2107 C CA . VAL A 1 271 ? -42.756 109.559 -10.902 1.00 117.31 267 VAL A CA 1
ATOM 2108 C C . VAL A 1 271 ? -42.073 108.604 -9.911 1.00 123.96 267 VAL A C 1
ATOM 2109 O O . VAL A 1 271 ? -42.223 107.382 -10.029 1.00 122.85 267 VAL A O 1
ATOM 2113 N N . ALA A 1 272 ? -41.302 109.163 -8.962 1.00 126.79 268 ALA A N 1
ATOM 2114 C CA . ALA A 1 272 ? -40.556 108.370 -7.967 1.00 119.22 268 ALA A CA 1
ATOM 2115 C C . ALA A 1 272 ? -41.530 107.595 -7.079 1.00 116.57 268 ALA A C 1
ATOM 2116 O O . ALA A 1 272 ? -42.520 108.156 -6.598 1.00 120.19 268 ALA A O 1
ATOM 2118 N N . THR A 1 273 ? -41.264 106.298 -6.916 1.00 101.83 269 THR A N 1
ATOM 2119 C CA . THR A 1 273 ? -42.080 105.414 -6.073 1.00 92.10 269 THR A CA 1
ATOM 2120 C C . THR A 1 273 ? -41.172 104.355 -5.438 1.00 88.67 269 THR A C 1
ATOM 2121 O O . THR A 1 273 ? -40.203 103.914 -6.064 1.00 86.64 269 THR A O 1
ATOM 2125 N N . ASP A 1 274 ? -41.477 103.979 -4.199 1.00 82.87 270 ASP A N 1
ATOM 2126 C CA . ASP A 1 274 ? -40.677 102.993 -3.454 1.00 87.53 270 ASP A CA 1
ATOM 2127 C C . ASP A 1 274 ? -40.902 101.534 -3.846 1.00 88.88 270 ASP A C 1
ATOM 2128 O O . ASP A 1 274 ? -40.065 100.689 -3.538 1.00 90.18 270 ASP A O 1
ATOM 2133 N N . ASP A 1 275 ? -42.033 101.242 -4.488 1.00 94.91 271 ASP A N 1
ATOM 2134 C CA . ASP A 1 275 ? -42.299 99.924 -5.076 1.00 95.06 271 ASP A CA 1
ATOM 2135 C C . ASP A 1 275 ? -41.385 99.613 -6.259 1.00 95.73 271 ASP A C 1
ATOM 2136 O O . ASP A 1 275 ? -41.100 98.443 -6.511 1.00 103.04 271 ASP A O 1
ATOM 2141 N N . ARG A 1 276 ? -40.945 100.646 -6.989 1.00 96.51 272 ARG A N 1
ATOM 2142 C CA . ARG A 1 276 ? -40.092 100.463 -8.177 1.00 91.77 272 ARG A CA 1
ATOM 2143 C C . ARG A 1 276 ? -38.692 99.989 -7.765 1.00 86.34 272 ARG A C 1
ATOM 2144 O O . ARG A 1 276 ? -37.939 100.722 -7.107 1.00 80.28 272 ARG A O 1
ATOM 2152 N N . ASN A 1 277 ? -38.377 98.757 -8.172 1.00 78.42 273 ASN A N 1
ATOM 2153 C CA . ASN A 1 277 ? -37.116 98.094 -7.895 1.00 76.03 273 ASN A CA 1
ATOM 2154 C C . ASN A 1 277 ? -36.279 98.153 -9.180 1.00 71.96 273 ASN A C 1
ATOM 2155 O O . ASN A 1 277 ? -36.621 97.497 -10.174 1.00 69.02 273 ASN A O 1
ATOM 2160 N N . PRO A 1 278 ? -35.179 98.925 -9.169 1.00 66.62 274 PRO A N 1
ATOM 2161 C CA . PRO A 1 278 ? -34.332 99.019 -10.370 1.00 69.62 274 PRO A CA 1
ATOM 2162 C C . PRO A 1 278 ? -33.503 97.786 -10.740 1.00 71.03 274 PRO A C 1
ATOM 2163 O O . PRO A 1 278 ? -33.110 97.671 -11.895 1.00 72.55 274 PRO A O 1
ATOM 2167 N N . VAL A 1 279 ? -33.249 96.871 -9.803 1.00 75.31 275 VAL A N 1
ATOM 2168 C CA . VAL A 1 279 ? -32.563 95.613 -10.141 1.00 70.22 275 VAL A CA 1
ATOM 2169 C C . VAL A 1 279 ? -33.495 94.741 -10.976 1.00 65.20 275 VAL A C 1
ATOM 2170 O O . VAL A 1 279 ? -33.113 94.284 -12.043 1.00 65.06 275 VAL A O 1
ATOM 2174 N N . LEU A 1 280 ? -34.723 94.551 -10.513 1.00 68.53 276 LEU A N 1
ATOM 2175 C CA . LEU A 1 280 ? -35.735 93.818 -11.291 1.00 74.45 276 LEU A CA 1
ATOM 2176 C C . LEU A 1 280 ? -36.095 94.480 -12.632 1.00 76.59 276 LEU A C 1
ATOM 2177 O O . LEU A 1 280 ? -36.486 93.798 -13.587 1.00 69.32 276 LEU A O 1
ATOM 2182 N N . ASP A 1 281 ? -35.990 95.807 -12.695 1.00 77.56 277 ASP A N 1
ATOM 2183 C CA . ASP A 1 281 ? -36.278 96.529 -13.930 1.00 73.11 277 ASP A CA 1
ATOM 2184 C C . ASP A 1 281 ? -35.213 96.216 -14.979 1.00 68.96 277 ASP A C 1
ATOM 2185 O O . ASP A 1 281 ? -35.538 96.040 -16.159 1.00 66.99 277 ASP A O 1
ATOM 2190 N N . TYR A 1 282 ? -33.952 96.130 -14.542 1.00 65.25 278 TYR A N 1
ATOM 2191 C CA . TYR A 1 282 ? -32.854 95.732 -15.431 1.00 66.75 278 TYR A CA 1
ATOM 2192 C C . TYR A 1 282 ? -33.064 94.317 -15.958 1.00 68.14 278 TYR A C 1
ATOM 2193 O O . TYR A 1 282 ? -32.978 94.098 -17.169 1.00 68.91 278 TYR A O 1
ATOM 2202 N N . PHE A 1 283 ? -33.396 93.374 -15.074 1.00 66.19 279 PHE A N 1
ATOM 2203 C CA . PHE A 1 283 ? -33.723 92.003 -15.502 1.00 65.23 279 PHE A CA 1
ATOM 2204 C C . PHE A 1 283 ? -34.798 91.993 -16.590 1.00 63.05 279 PHE A C 1
ATOM 2205 O O . PHE A 1 283 ? -34.629 91.369 -17.629 1.00 61.31 279 PHE A O 1
ATOM 2213 N N . GLN A 1 284 ? -35.876 92.729 -16.369 1.00 67.81 280 GLN A N 1
ATOM 2214 C CA . GLN A 1 284 ? -36.990 92.758 -17.320 1.00 73.10 280 GLN A CA 1
ATOM 2215 C C . GLN A 1 284 ? -36.649 93.355 -18.685 1.00 70.51 280 GLN A C 1
ATOM 2216 O O . GLN A 1 284 ? -37.147 92.876 -19.708 1.00 72.15 280 GLN A O 1
ATOM 2222 N N . CYS A 1 285 ? -35.812 94.390 -18.693 1.00 72.64 281 CYS A N 1
ATOM 2223 C CA . CYS A 1 285 ? -35.554 95.193 -19.900 1.00 78.36 281 CYS A CA 1
ATOM 2224 C C . CYS A 1 285 ? -34.284 94.826 -20.670 1.00 83.01 281 CYS A C 1
ATOM 2225 O O . CYS A 1 285 ? -34.272 94.917 -21.893 1.00 89.51 281 CYS A O 1
ATOM 2228 N N . VAL A 1 286 ? -33.214 94.467 -19.966 1.00 81.70 282 VAL A N 1
ATOM 2229 C CA . VAL A 1 286 ? -31.926 94.182 -20.609 1.00 82.87 282 VAL A CA 1
ATOM 2230 C C . VAL A 1 286 ? -31.574 92.676 -20.672 1.00 82.92 282 VAL A C 1
ATOM 2231 O O . VAL A 1 286 ? -30.829 92.245 -21.563 1.00 88.35 282 VAL A O 1
ATOM 2235 N N . VAL A 1 287 ? -32.094 91.885 -19.730 1.00 79.65 283 VAL A N 1
ATOM 2236 C CA . VAL A 1 287 ? -31.883 90.430 -19.717 1.00 76.05 283 VAL A CA 1
ATOM 2237 C C . VAL A 1 287 ? -33.028 89.756 -20.491 1.00 74.38 283 VAL A C 1
ATOM 2238 O O . VAL A 1 287 ? -32.834 89.372 -21.639 1.00 73.02 283 VAL A O 1
ATOM 2242 N N . TYR A 1 288 ? -34.224 89.673 -19.899 1.00 73.98 284 TYR A N 1
ATOM 2243 C CA . TYR A 1 288 ? -35.338 88.897 -20.485 1.00 71.06 284 TYR A CA 1
ATOM 2244 C C . TYR A 1 288 ? -35.940 89.428 -21.795 1.00 71.93 284 TYR A C 1
ATOM 2245 O O . TYR A 1 288 ? -36.717 88.723 -22.433 1.00 72.89 284 TYR A O 1
ATOM 2254 N N . ALA A 1 289 ? -35.596 90.648 -22.205 1.00 76.51 285 ALA A N 1
ATOM 2255 C CA . ALA A 1 289 ? -36.119 91.208 -23.467 1.00 78.50 285 ALA A CA 1
ATOM 2256 C C . ALA A 1 289 ? -35.446 90.630 -24.716 1.00 81.36 285 ALA A C 1
ATOM 2257 O O . ALA A 1 289 ? -36.046 90.628 -25.787 1.00 75.33 285 ALA A O 1
ATOM 2259 N N . ARG A 1 290 ? -34.204 90.158 -24.578 1.00 87.83 286 ARG A N 1
ATOM 2260 C CA . ARG A 1 290 ? -33.499 89.491 -25.675 1.00 91.94 286 ARG A CA 1
ATOM 2261 C C . ARG A 1 290 ? -34.174 88.144 -25.970 1.00 94.72 286 ARG A C 1
ATOM 2262 O O . ARG A 1 290 ? -34.547 87.452 -25.032 1.00 89.55 286 ARG A O 1
ATOM 2270 N N . PRO A 1 291 ? -34.316 87.767 -27.266 1.00 100.97 287 PRO A N 1
ATOM 2271 C CA . PRO A 1 291 ? -35.072 86.576 -27.696 1.00 100.01 287 PRO A CA 1
ATOM 2272 C C . PRO A 1 291 ? -35.033 85.327 -26.790 1.00 97.63 287 PRO A C 1
ATOM 2273 O O . PRO A 1 291 ? -36.077 84.952 -26.264 1.00 99.12 287 PRO A O 1
ATOM 2277 N N . GLY A 1 292 ? -33.868 84.712 -26.577 1.00 93.79 288 GLY A N 1
ATOM 2278 C CA . GLY A 1 292 ? -33.793 83.440 -25.817 1.00 92.76 288 GLY A CA 1
ATOM 2279 C C . GLY A 1 292 ? -33.232 83.524 -24.409 1.00 90.70 288 GLY A C 1
ATOM 2280 O O . GLY A 1 292 ? -32.692 82.547 -23.888 1.00 95.44 288 GLY A O 1
ATOM 2281 N N . ALA A 1 293 ? -33.356 84.683 -23.780 1.00 86.82 289 ALA A N 1
ATOM 2282 C CA . ALA A 1 293 ? -32.594 84.965 -22.568 1.00 83.93 289 ALA A CA 1
ATOM 2283 C C . ALA A 1 293 ? -33.154 84.257 -21.352 1.00 77.12 289 ALA A C 1
ATOM 2284 O O . ALA A 1 293 ? -34.348 83.994 -21.263 1.00 69.03 289 ALA A O 1
ATOM 2286 N N . VAL A 1 294 ? -32.248 83.961 -20.427 1.00 76.62 290 VAL A N 1
ATOM 2287 C CA . VAL A 1 294 ? -32.524 83.181 -19.235 1.00 77.39 290 VAL A CA 1
ATOM 2288 C C . VAL A 1 294 ? -31.548 83.660 -18.156 1.00 75.78 290 VAL A C 1
ATOM 2289 O O . VAL A 1 294 ? -30.497 84.218 -18.470 1.00 79.17 290 VAL A O 1
ATOM 2293 N N . ALA A 1 295 ? -31.894 83.454 -16.890 1.00 76.71 291 ALA A N 1
ATOM 2294 C CA . ALA A 1 295 ? -30.969 83.703 -15.780 1.00 77.76 291 ALA A CA 1
ATOM 2295 C C . ALA A 1 295 ? -30.979 82.551 -14.784 1.00 75.54 291 ALA A C 1
ATOM 2296 O O . ALA A 1 295 ? -31.990 81.847 -14.655 1.00 69.17 291 ALA A O 1
ATOM 2298 N N . ALA A 1 296 ? -29.859 82.383 -14.082 1.00 72.84 292 ALA A N 1
ATOM 2299 C CA . ALA A 1 296 ? -29.649 81.251 -13.188 1.00 70.88 292 ALA A CA 1
ATOM 2300 C C . ALA A 1 296 ? -28.944 81.674 -11.893 1.00 79.94 292 ALA A C 1
ATOM 2301 O O . ALA A 1 296 ? -27.920 82.368 -11.930 1.00 76.19 292 ALA A O 1
ATOM 2303 N N . ILE A 1 297 ? -29.503 81.248 -10.754 1.00 86.25 293 ILE A N 1
ATOM 2304 C CA . ILE A 1 297 ? -28.891 81.416 -9.422 1.00 83.74 293 ILE A CA 1
ATOM 2305 C C . ILE A 1 297 ? -28.856 80.043 -8.745 1.00 85.36 293 ILE A C 1
ATOM 2306 O O . ILE A 1 297 ? -29.902 79.405 -8.607 1.00 87.38 293 ILE A O 1
ATOM 2311 N N . ASP A 1 298 ? -27.662 79.599 -8.335 1.00 92.00 294 ASP A N 1
ATOM 2312 C CA . ASP A 1 298 ? -27.450 78.316 -7.613 1.00 92.65 294 ASP A CA 1
ATOM 2313 C C . ASP A 1 298 ? -28.113 77.068 -8.250 1.00 86.82 294 ASP A C 1
ATOM 2314 O O . ASP A 1 298 ? -28.684 76.237 -7.539 1.00 87.86 294 ASP A O 1
ATOM 2319 N N . GLY A 1 299 ? -28.026 76.936 -9.576 1.00 82.35 295 GLY A N 1
ATOM 2320 C CA . GLY A 1 299 ? -28.501 75.739 -10.287 1.00 80.95 295 GLY A CA 1
ATOM 2321 C C . GLY A 1 299 ? -29.897 75.870 -10.868 1.00 86.88 295 GLY A C 1
ATOM 2322 O O . GLY A 1 299 ? -30.174 75.335 -11.948 1.00 81.53 295 GLY A O 1
ATOM 2323 N N . THR A 1 300 ? -30.789 76.552 -10.144 1.00 90.93 296 THR A N 1
ATOM 2324 C CA . THR A 1 300 ? -32.113 76.886 -10.677 1.00 89.65 296 THR A CA 1
ATOM 2325 C C . THR A 1 300 ? -32.006 77.856 -11.829 1.00 86.72 296 THR A C 1
ATOM 2326 O O . THR A 1 300 ? -31.243 78.819 -11.766 1.00 76.21 296 THR A O 1
ATOM 2330 N N . THR A 1 301 ? -32.800 77.585 -12.859 1.00 90.22 297 THR A N 1
ATOM 2331 C CA . THR A 1 301 ? -32.857 78.391 -14.054 1.00 88.55 297 THR A CA 1
ATOM 2332 C C . THR A 1 301 ? -34.283 78.914 -14.179 1.00 93.55 297 THR A C 1
ATOM 2333 O O . THR A 1 301 ? -35.247 78.139 -14.217 1.00 90.24 297 THR A O 1
ATOM 2337 N N . TYR A 1 302 ? -34.397 80.240 -14.252 1.00 94.02 298 TYR A N 1
ATOM 2338 C CA . TYR A 1 302 ? -35.686 80.908 -14.380 1.00 89.93 298 TYR A CA 1
ATOM 2339 C C . TYR A 1 302 ? -35.886 81.348 -15.824 1.00 86.57 298 TYR A C 1
ATOM 2340 O O . TYR A 1 302 ? -35.134 82.191 -16.326 1.00 93.72 298 TYR A O 1
ATOM 2349 N N . ALA A 1 303 ? -36.874 80.753 -16.496 1.00 78.53 299 ALA A N 1
ATOM 2350 C CA . ALA A 1 303 ? -37.042 80.933 -17.941 1.00 81.37 299 ALA A CA 1
ATOM 2351 C C . ALA A 1 303 ? -37.668 82.269 -18.301 1.00 83.00 299 ALA A C 1
ATOM 2352 O O . ALA A 1 303 ? -37.307 82.856 -19.321 1.00 80.78 299 ALA A O 1
ATOM 2354 N N . THR A 1 304 ? -38.600 82.734 -17.467 1.00 82.39 300 THR A N 1
ATOM 2355 C CA . THR A 1 304 ? -39.235 84.049 -17.623 1.00 76.94 300 THR A CA 1
ATOM 2356 C C . THR A 1 304 ? -38.930 84.984 -16.452 1.00 76.99 300 THR A C 1
ATOM 2357 O O . THR A 1 304 ? -38.395 84.570 -15.411 1.00 64.29 300 THR A O 1
ATOM 2361 N N . TYR A 1 305 ? -39.239 86.264 -16.672 1.00 78.81 301 TYR A N 1
ATOM 2362 C CA . TYR A 1 305 ? -39.071 87.306 -15.657 1.00 73.14 301 TYR A CA 1
ATOM 2363 C C . TYR A 1 305 ? -39.981 87.067 -14.456 1.00 73.31 301 TYR A C 1
ATOM 2364 O O . TYR A 1 305 ? -39.559 87.275 -13.318 1.00 67.75 301 TYR A O 1
ATOM 2373 N N . GLU A 1 306 ? -41.202 86.602 -14.718 1.00 76.01 302 GLU A N 1
ATOM 2374 C CA . GLU A 1 306 ? -42.196 86.356 -13.667 1.00 85.15 302 GLU A CA 1
ATOM 2375 C C . GLU A 1 306 ? -41.699 85.326 -12.648 1.00 86.58 302 GLU A C 1
ATOM 2376 O O . GLU A 1 306 ? -41.908 85.481 -11.440 1.00 80.92 302 GLU A O 1
ATOM 2382 N N . ASP A 1 307 ? -41.036 84.280 -13.142 1.00 87.56 303 ASP A N 1
ATOM 2383 C CA . ASP A 1 307 ? -40.468 83.246 -12.273 1.00 82.44 303 ASP A CA 1
ATOM 2384 C C . ASP A 1 307 ? -39.381 83.834 -11.374 1.00 74.62 303 ASP A C 1
ATOM 2385 O O . ASP A 1 307 ? -39.414 83.635 -10.162 1.00 68.52 303 ASP A O 1
ATOM 2390 N N . LEU A 1 308 ? -38.436 84.568 -11.964 1.00 69.34 304 LEU A N 1
ATOM 2391 C CA . LEU A 1 308 ? -37.358 85.208 -11.194 1.00 70.45 304 LEU A CA 1
ATOM 2392 C C . LEU A 1 308 ? -37.898 86.183 -10.134 1.00 78.57 304 LEU A C 1
ATOM 2393 O O . LEU A 1 308 ? -37.396 86.227 -9.001 1.00 74.72 304 LEU A O 1
ATOM 2398 N N . GLU A 1 309 ? -38.889 86.983 -10.534 1.00 85.02 305 GLU A N 1
ATOM 2399 C CA . GLU A 1 309 ? -39.545 87.957 -9.651 1.00 82.27 305 GLU A CA 1
ATOM 2400 C C . GLU A 1 309 ? -40.259 87.226 -8.523 1.00 79.18 305 GLU A C 1
ATOM 2401 O O . GLU A 1 309 ? -40.055 87.552 -7.353 1.00 74.48 305 GLU A O 1
ATOM 2407 N N . GLN A 1 310 ? -41.071 86.233 -8.894 1.00 78.80 306 GLN A N 1
ATOM 2408 C CA . GLN A 1 310 ? -41.791 85.381 -7.935 1.00 84.16 306 GLN A CA 1
ATOM 2409 C C . GLN A 1 310 ? -40.873 84.754 -6.881 1.00 80.83 306 GLN A C 1
ATOM 2410 O O . GLN A 1 310 ? -41.194 84.760 -5.689 1.00 78.36 306 GLN A O 1
ATOM 2416 N N . ALA A 1 311 ? -39.746 84.215 -7.344 1.00 78.78 307 ALA A N 1
ATOM 2417 C CA . ALA A 1 311 ? -38.713 83.642 -6.478 1.00 77.08 307 ALA A CA 1
ATOM 2418 C C . ALA A 1 311 ? -38.072 84.664 -5.523 1.00 79.55 307 ALA A C 1
ATOM 2419 O O . ALA A 1 311 ? -37.757 84.329 -4.384 1.00 81.51 307 ALA A O 1
ATOM 2421 N N . PHE A 1 312 ? -37.861 85.889 -5.998 1.00 80.29 308 PHE A N 1
ATOM 2422 C CA . PHE A 1 312 ? -37.297 86.958 -5.171 1.00 78.58 308 PHE A CA 1
ATOM 2423 C C . PHE A 1 312 ? -38.279 87.457 -4.109 1.00 76.67 308 PHE A C 1
ATOM 2424 O O . PHE A 1 312 ? -37.867 87.784 -2.989 1.00 73.21 308 PHE A O 1
ATOM 2432 N N . VAL A 1 313 ? -39.565 87.514 -4.450 1.00 81.11 309 VAL A N 1
ATOM 2433 C CA . VAL A 1 313 ? -40.599 87.989 -3.513 1.00 90.56 309 VAL A CA 1
ATOM 2434 C C . VAL A 1 313 ? -40.862 86.980 -2.381 1.00 92.43 309 VAL A C 1
ATOM 2435 O O . VAL A 1 313 ? -41.066 87.389 -1.231 1.00 95.26 309 VAL A O 1
ATOM 2439 N N . SER A 1 314 ? -40.845 85.683 -2.705 1.00 90.04 310 SER A N 1
ATOM 2440 C CA . SER A 1 314 ? -41.007 84.608 -1.706 1.00 90.64 310 SER A CA 1
ATOM 2441 C C . SER A 1 314 ? -39.706 84.208 -0.959 1.00 93.64 310 SER A C 1
ATOM 2442 O O . SER A 1 314 ? -39.721 83.295 -0.135 1.00 92.93 310 SER A O 1
ATOM 2445 N N . ASP A 1 315 ? -38.599 84.893 -1.250 1.00 97.30 311 ASP A N 1
ATOM 2446 C CA . ASP A 1 315 ? -37.297 84.704 -0.582 1.00 99.76 311 ASP A CA 1
ATOM 2447 C C . ASP A 1 315 ? -36.628 83.341 -0.855 1.00 92.69 311 ASP A C 1
ATOM 2448 O O . ASP A 1 315 ? -35.826 82.862 -0.056 1.00 89.83 311 ASP A O 1
ATOM 2453 N N . GLU A 1 316 ? -36.940 82.738 -2.001 1.00 92.03 312 GLU A N 1
ATOM 2454 C CA . GLU A 1 316 ? -36.173 81.600 -2.512 1.00 89.25 312 GLU A CA 1
ATOM 2455 C C . GLU A 1 316 ? -34.789 82.074 -2.987 1.00 84.78 312 GLU A C 1
ATOM 2456 O O . GLU A 1 316 ? -33.824 81.322 -2.905 1.00 80.16 312 GLU A O 1
ATOM 2462 N N . VAL A 1 317 ? -34.717 83.318 -3.481 1.00 81.85 313 VAL A N 1
ATOM 2463 C CA . VAL A 1 317 ? -33.475 83.977 -3.912 1.00 74.10 313 VAL A CA 1
ATOM 2464 C C . VAL A 1 317 ? -33.283 85.211 -3.047 1.00 72.23 313 VAL A C 1
ATOM 2465 O O . VAL A 1 317 ? -34.250 85.893 -2.711 1.00 71.87 313 VAL A O 1
ATOM 2469 N N . SER A 1 318 ? -32.034 85.491 -2.699 1.00 74.02 314 SER A N 1
ATOM 2470 C CA . SER A 1 318 ? -31.710 86.587 -1.798 1.00 76.25 314 SER A CA 1
ATOM 2471 C C . SER A 1 318 ? -31.304 87.823 -2.591 1.00 81.33 314 SER A C 1
ATOM 2472 O O . SER A 1 318 ? -31.072 87.752 -3.799 1.00 75.33 314 SER A O 1
ATOM 2475 N N . GLU A 1 319 ? -31.215 88.950 -1.887 1.00 88.06 315 GLU A N 1
ATOM 2476 C CA . GLU A 1 319 ? -30.890 90.244 -2.489 1.00 91.08 315 GLU A CA 1
ATOM 2477 C C . GLU A 1 319 ? -29.493 90.211 -3.112 1.00 92.20 315 GLU A C 1
ATOM 2478 O O . GLU A 1 319 ? -29.332 90.611 -4.271 1.00 96.70 315 GLU A O 1
ATOM 2484 N N . ASP A 1 320 ? -28.504 89.708 -2.364 1.00 88.63 316 ASP A N 1
ATOM 2485 C CA . ASP A 1 320 ? -27.115 89.615 -2.861 1.00 86.85 316 ASP A CA 1
ATOM 2486 C C . ASP A 1 320 ? -26.917 88.592 -3.991 1.00 80.33 316 ASP A C 1
ATOM 2487 O O . ASP A 1 320 ? -26.079 88.804 -4.872 1.00 71.36 316 ASP A O 1
ATOM 2492 N N . ALA A 1 321 ? -27.687 87.503 -3.968 1.00 77.28 317 ALA A N 1
ATOM 2493 C CA . ALA A 1 321 ? -27.681 86.516 -5.054 1.00 73.66 317 ALA A CA 1
ATOM 2494 C C . ALA A 1 321 ? -28.214 87.106 -6.360 1.00 68.74 317 ALA A C 1
ATOM 2495 O O . ALA A 1 321 ? -27.568 86.992 -7.407 1.00 61.17 317 ALA A O 1
ATOM 2497 N N . LEU A 1 322 ? -29.387 87.739 -6.277 1.00 71.76 318 LEU A N 1
ATOM 2498 C CA . LEU A 1 322 ? -30.024 88.425 -7.422 1.00 74.29 318 LEU A CA 1
ATOM 2499 C C . LEU A 1 322 ? -29.117 89.492 -8.037 1.00 75.15 318 LEU A C 1
ATOM 2500 O O . LEU A 1 322 ? -29.041 89.614 -9.261 1.00 76.49 318 LEU A O 1
ATOM 2505 N N . LYS A 1 323 ? -28.442 90.258 -7.183 1.00 76.18 319 LYS A N 1
ATOM 2506 C CA . LYS A 1 323 ? -27.475 91.262 -7.639 1.00 81.19 319 LYS A CA 1
ATOM 2507 C C . LYS A 1 323 ? -26.233 90.659 -8.308 1.00 81.79 319 LYS A C 1
ATOM 2508 O O . LYS A 1 323 ? -25.744 91.201 -9.299 1.00 85.55 319 LYS A O 1
ATOM 2514 N N . SER A 1 324 ? -25.728 89.550 -7.763 1.00 81.67 320 SER A N 1
ATOM 2515 C CA . SER A 1 324 ? -24.581 88.838 -8.355 1.00 73.63 320 SER A CA 1
ATOM 2516 C C . SER A 1 324 ? -24.928 88.226 -9.714 1.00 70.65 320 SER A C 1
ATOM 2517 O O . SER A 1 324 ? -24.066 88.147 -10.592 1.00 70.12 320 SER A O 1
ATOM 2520 N N . CYS A 1 325 ? -26.187 87.808 -9.877 1.00 67.23 321 CYS A N 1
ATOM 2521 C CA . CYS A 1 325 ? -26.699 87.317 -11.159 1.00 65.87 321 CYS A CA 1
ATOM 2522 C C . CYS A 1 325 ? -26.729 88.416 -12.212 1.00 69.72 321 CYS A C 1
ATOM 2523 O O . CYS A 1 325 ? -26.390 88.175 -13.378 1.00 76.04 321 CYS A O 1
ATOM 2526 N N . LEU A 1 326 ? -27.139 89.617 -11.804 1.00 69.19 322 LEU A N 1
ATOM 2527 C CA . LEU A 1 326 ? -27.234 90.744 -12.727 1.00 72.52 322 LEU A CA 1
ATOM 2528 C C . LEU A 1 326 ? -25.862 91.251 -13.150 1.00 72.35 322 LEU A C 1
ATOM 2529 O O . LEU A 1 326 ? -25.658 91.547 -14.331 1.00 69.77 322 LEU A O 1
ATOM 2534 N N . ILE A 1 327 ? -24.951 91.375 -12.179 1.00 72.39 323 ILE A N 1
ATOM 2535 C CA . ILE A 1 327 ? -23.566 91.813 -12.430 1.00 76.50 323 ILE A CA 1
ATOM 2536 C C . ILE A 1 327 ? -22.882 90.944 -13.491 1.00 74.98 323 ILE A C 1
ATOM 2537 O O . ILE A 1 327 ? -22.179 91.464 -14.361 1.00 71.38 323 ILE A O 1
ATOM 2542 N N . ASP A 1 328 ? -23.099 89.633 -13.414 1.00 81.21 324 ASP A N 1
ATOM 2543 C CA . ASP A 1 328 ? -22.580 88.697 -14.419 1.00 85.53 324 ASP A CA 1
ATOM 2544 C C . ASP A 1 328 ? -23.246 88.911 -15.777 1.00 81.70 324 ASP A C 1
ATOM 2545 O O . ASP A 1 328 ? -22.569 88.945 -16.806 1.00 85.44 324 ASP A O 1
ATOM 2550 N N . GLU A 1 329 ? -24.567 89.052 -15.766 1.00 81.37 325 GLU A N 1
ATOM 2551 C CA . GLU A 1 329 ? -25.348 89.251 -16.991 1.00 85.61 325 GLU A CA 1
ATOM 2552 C C . GLU A 1 329 ? -24.979 90.541 -17.735 1.00 83.20 325 GLU A C 1
ATOM 2553 O O . GLU A 1 329 ? -24.874 90.543 -18.971 1.00 85.12 325 GLU A O 1
ATOM 2559 N N . VAL A 1 330 ? -24.787 91.620 -16.979 1.00 70.96 326 VAL A N 1
ATOM 2560 C CA . VAL A 1 330 ? -24.381 92.911 -17.537 1.00 69.94 326 VAL A CA 1
ATOM 2561 C C . VAL A 1 330 ? -22.926 92.898 -18.027 1.00 69.38 326 VAL A C 1
ATOM 2562 O O . VAL A 1 330 ? -22.634 93.422 -19.113 1.00 66.43 326 VAL A O 1
ATOM 2566 N N . ASN A 1 331 ? -22.019 92.350 -17.215 1.00 66.11 327 ASN A N 1
ATOM 2567 C CA . ASN A 1 331 ? -20.599 92.282 -17.594 1.00 61.91 327 ASN A CA 1
ATOM 2568 C C . ASN A 1 331 ? -20.369 91.471 -18.865 1.00 62.11 327 ASN A C 1
ATOM 2569 O O . ASN A 1 331 ? -19.535 91.846 -19.688 1.00 65.71 327 ASN A O 1
ATOM 2574 N N . ALA A 1 332 ? -21.140 90.402 -19.050 1.00 62.84 328 ALA A N 1
ATOM 2575 C CA . ALA A 1 332 ? -21.143 89.660 -20.321 1.00 64.95 328 ALA A CA 1
ATOM 2576 C C . ALA A 1 332 ? -21.603 90.521 -21.517 1.00 65.37 328 ALA A C 1
ATOM 2577 O O . ALA A 1 332 ? -21.006 90.467 -22.601 1.00 67.69 328 ALA A O 1
ATOM 2579 N N . LEU A 1 333 ? -22.660 91.304 -21.314 1.00 67.83 329 LEU A N 1
ATOM 2580 C CA . LEU A 1 333 ? -23.208 92.158 -22.377 1.00 69.41 329 LEU A CA 1
ATOM 2581 C C . LEU A 1 333 ? -22.294 93.346 -22.739 1.00 68.38 329 LEU A C 1
ATOM 2582 O O . LEU A 1 333 ? -22.200 93.717 -23.912 1.00 62.99 329 LEU A O 1
ATOM 2587 N N . LEU A 1 334 ? -21.653 93.948 -21.738 1.00 64.68 330 LEU A N 1
ATOM 2588 C CA . LEU A 1 334 ? -20.706 95.034 -21.986 1.00 71.30 330 LEU A CA 1
ATOM 2589 C C . LEU A 1 334 ? -19.324 94.582 -22.476 1.00 77.11 330 LEU A C 1
ATOM 2590 O O . LEU A 1 334 ? -18.551 95.415 -22.977 1.00 85.66 330 LEU A O 1
ATOM 2595 N N . ALA A 1 335 ? -19.021 93.287 -22.365 1.00 78.71 331 ALA A N 1
ATOM 2596 C CA . ALA A 1 335 ? -17.714 92.758 -22.784 1.00 74.68 331 ALA A CA 1
ATOM 2597 C C . ALA A 1 335 ? -17.327 93.133 -24.228 1.00 72.00 331 ALA A C 1
ATOM 2598 O O . ALA A 1 335 ? -16.271 93.744 -24.396 1.00 73.32 331 ALA A O 1
ATOM 2600 N N . PRO A 1 336 ? -18.176 92.816 -25.249 1.00 66.97 332 PRO A N 1
ATOM 2601 C CA . PRO A 1 336 ? -17.889 93.270 -26.633 1.00 68.33 332 PRO A CA 1
ATOM 2602 C C . PRO A 1 336 ? -17.537 94.769 -26.785 1.00 78.93 332 PRO A C 1
ATOM 2603 O O . PRO A 1 336 ? -16.700 95.133 -27.630 1.00 83.54 332 PRO A O 1
ATOM 2607 N N . VAL A 1 337 ? -18.172 95.626 -25.979 1.00 86.23 333 VAL A N 1
ATOM 2608 C CA . VAL A 1 337 ? -17.948 97.080 -26.053 1.00 83.80 333 VAL A CA 1
ATOM 2609 C C . VAL A 1 337 ? -16.576 97.440 -25.465 1.00 78.03 333 VAL A C 1
ATOM 2610 O O . VAL A 1 337 ? -15.823 98.187 -26.092 1.00 69.11 333 VAL A O 1
ATOM 2614 N N . ARG A 1 338 ? -16.246 96.882 -24.302 1.00 79.41 334 ARG A N 1
ATOM 2615 C CA . ARG A 1 338 ? -14.918 97.080 -23.692 1.00 82.15 334 ARG A CA 1
ATOM 2616 C C . ARG A 1 338 ? -13.794 96.666 -24.631 1.00 83.25 334 ARG A C 1
ATOM 2617 O O . ARG A 1 338 ? -12.835 97.413 -24.816 1.00 84.71 334 ARG A O 1
ATOM 2625 N N . GLN A 1 339 ? -13.929 95.474 -25.216 1.00 91.43 335 GLN A N 1
ATOM 2626 C CA . GLN A 1 339 ? -12.904 94.934 -26.121 1.00 94.48 335 GLN A CA 1
ATOM 2627 C C . GLN A 1 339 ? -12.698 95.825 -27.361 1.00 89.51 335 GLN A C 1
ATOM 2628 O O . GLN A 1 339 ? -11.569 95.955 -27.841 1.00 100.84 335 GLN A O 1
ATOM 2634 N N . HIS A 1 340 ? -13.762 96.456 -27.856 1.00 81.23 336 HIS A N 1
ATOM 2635 C CA . HIS A 1 340 ? -13.638 97.401 -28.972 1.00 77.21 336 HIS A CA 1
ATOM 2636 C C . HIS A 1 340 ? -12.798 98.627 -28.590 1.00 73.37 336 HIS A C 1
ATOM 2637 O O . HIS A 1 340 ? -11.943 99.055 -29.366 1.00 71.78 336 HIS A O 1
ATOM 2644 N N . PHE A 1 341 ? -13.035 99.182 -27.404 1.00 73.87 337 PHE A N 1
ATOM 2645 C CA . PHE A 1 341 ? -12.293 100.373 -26.940 1.00 79.58 337 PHE A CA 1
ATOM 2646 C C . PHE A 1 341 ? -10.904 100.058 -26.394 1.00 83.09 337 PHE A C 1
ATOM 2647 O O . PHE A 1 341 ? -10.044 100.945 -26.340 1.00 88.45 337 PHE A O 1
ATOM 2655 N N . ALA A 1 342 ? -10.702 98.808 -25.977 1.00 85.64 338 ALA A N 1
ATOM 2656 C CA . ALA A 1 342 ? -9.382 98.305 -25.609 1.00 86.40 338 ALA A CA 1
ATOM 2657 C C . ALA A 1 342 ? -8.462 98.091 -26.830 1.00 86.62 338 ALA A C 1
ATOM 2658 O O . ALA A 1 342 ? -7.246 98.246 -26.714 1.00 82.62 338 ALA A O 1
ATOM 2660 N N . SER A 1 343 ? -9.041 97.766 -27.991 1.00 85.85 339 SER A N 1
ATOM 2661 C CA . SER A 1 343 ? -8.269 97.361 -29.175 1.00 87.18 339 SER A CA 1
ATOM 2662 C C . SER A 1 343 ? -8.532 98.209 -30.432 1.00 91.42 339 SER A C 1
ATOM 2663 O O . SER A 1 343 ? -8.683 97.667 -31.532 1.00 90.78 339 SER A O 1
ATOM 2666 N N . ASN A 1 344 ? -8.578 99.530 -30.268 1.00 92.07 340 ASN A N 1
ATOM 2667 C CA . ASN A 1 344 ? -8.768 100.460 -31.393 1.00 88.34 340 ASN A CA 1
ATOM 2668 C C . ASN A 1 344 ? -8.304 101.840 -30.948 1.00 92.72 340 ASN A C 1
ATOM 2669 O O . ASN A 1 344 ? -8.848 102.383 -29.987 1.00 90.53 340 ASN A O 1
ATOM 2674 N N . GLU A 1 345 ? -7.313 102.400 -31.648 1.00 99.90 341 GLU A N 1
ATOM 2675 C CA . GLU A 1 345 ? -6.706 103.683 -31.252 1.00 98.21 341 GLU A CA 1
ATOM 2676 C C . GLU A 1 345 ? -7.739 104.808 -31.325 1.00 86.24 341 GLU A C 1
ATOM 2677 O O . GLU A 1 345 ? -7.923 105.537 -30.360 1.00 79.52 341 GLU A O 1
ATOM 2683 N N . GLU A 1 346 ? -8.409 104.925 -32.472 1.00 80.31 342 GLU A N 1
ATOM 2684 C CA . GLU A 1 346 ? -9.418 105.972 -32.708 1.00 83.26 342 GLU A CA 1
ATOM 2685 C C . GLU A 1 346 ? -10.499 105.971 -31.637 1.00 84.51 342 GLU A C 1
ATOM 2686 O O . GLU A 1 346 ? -10.759 106.994 -30.992 1.00 83.05 342 GLU A O 1
ATOM 2692 N N . ALA A 1 347 ? -11.120 104.809 -31.454 1.00 77.78 343 ALA A N 1
ATOM 2693 C CA . ALA A 1 347 ? -12.160 104.654 -30.451 1.00 72.26 343 ALA A CA 1
ATOM 2694 C C . ALA A 1 347 ? -11.643 104.965 -29.034 1.00 71.02 343 ALA A C 1
ATOM 2695 O O . ALA A 1 347 ? -12.316 105.649 -28.261 1.00 76.36 343 ALA A O 1
ATOM 2697 N N . HIS A 1 348 ? -10.447 104.485 -28.711 1.00 69.52 344 HIS A N 1
ATOM 2698 C CA . HIS A 1 348 ? -9.849 104.744 -27.409 1.00 71.18 344 HIS A CA 1
ATOM 2699 C C . HIS A 1 348 ? -9.654 106.241 -27.172 1.00 77.13 344 HIS A C 1
ATOM 2700 O O . HIS A 1 348 ? -10.019 106.732 -26.101 1.00 77.08 344 HIS A O 1
ATOM 2707 N N . GLU A 1 349 ? -9.089 106.960 -28.155 1.00 85.86 345 GLU A N 1
ATOM 2708 C CA . GLU A 1 349 ? -8.931 108.435 -28.052 1.00 91.93 345 GLU A CA 1
ATOM 2709 C C . GLU A 1 349 ? -10.262 109.156 -27.758 1.00 86.29 345 GLU A C 1
ATOM 2710 O O . GLU A 1 349 ? -10.322 109.973 -26.824 1.00 82.69 345 GLU A O 1
ATOM 2716 N N . LEU A 1 350 ? -11.321 108.800 -28.500 1.00 78.85 346 LEU A N 1
ATOM 2717 C CA . LEU A 1 350 ? -12.656 109.392 -28.310 1.00 70.03 346 LEU A CA 1
ATOM 2718 C C . LEU A 1 350 ? -13.114 109.186 -26.865 1.00 71.75 346 LEU A C 1
ATOM 2719 O O . LEU A 1 350 ? -13.427 110.164 -26.182 1.00 78.28 346 LEU A O 1
ATOM 2724 N N . LEU A 1 351 ? -13.096 107.938 -26.392 1.00 66.24 347 LEU A N 1
ATOM 2725 C CA . LEU A 1 351 ? -13.408 107.636 -24.994 1.00 67.73 347 LEU A CA 1
ATOM 2726 C C . LEU A 1 351 ? -12.577 108.442 -23.975 1.00 66.17 347 LEU A C 1
ATOM 2727 O O . LEU A 1 351 ? -13.116 108.878 -22.959 1.00 62.31 347 LEU A O 1
ATOM 2732 N N . GLU A 1 352 ? -11.285 108.640 -24.234 1.00 70.94 348 GLU A N 1
ATOM 2733 C CA . GLU A 1 352 ? -10.444 109.460 -23.341 1.00 73.52 348 GLU A CA 1
ATOM 2734 C C . GLU A 1 352 ? -10.857 110.925 -23.355 1.00 69.39 348 GLU A C 1
ATOM 2735 O O . GLU A 1 352 ? -10.836 111.581 -22.319 1.00 67.84 348 GLU A O 1
ATOM 2741 N N . ALA A 1 353 ? -11.223 111.430 -24.531 1.00 68.56 349 ALA A N 1
ATOM 2742 C CA . ALA A 1 353 ? -11.712 112.804 -24.664 1.00 70.47 349 ALA A CA 1
ATOM 2743 C C . ALA A 1 353 ? -13.051 113.015 -23.943 1.00 74.55 349 ALA A C 1
ATOM 2744 O O . ALA A 1 353 ? -13.284 114.079 -23.355 1.00 78.00 349 ALA A O 1
ATOM 2746 N N . VAL A 1 354 ? -13.918 112.002 -23.995 1.00 71.90 350 VAL A N 1
ATOM 2747 C CA . VAL A 1 354 ? -15.220 112.049 -23.337 1.00 69.24 350 VAL A CA 1
ATOM 2748 C C . VAL A 1 354 ? -15.035 112.029 -21.815 1.00 74.75 350 VAL A C 1
ATOM 2749 O O . VAL A 1 354 ? -15.621 112.859 -21.110 1.00 81.63 350 VAL A O 1
ATOM 2753 N N . LYS A 1 355 ? -14.209 111.109 -21.317 1.00 77.02 351 LYS A N 1
ATOM 2754 C CA . LYS A 1 355 ? -13.838 111.079 -19.889 1.00 79.33 351 LYS A CA 1
ATOM 2755 C C . LYS A 1 355 ? -13.257 112.409 -19.369 1.00 74.52 351 LYS A C 1
ATOM 2756 O O . LYS A 1 355 ? -13.520 112.792 -18.230 1.00 69.64 351 LYS A O 1
ATOM 2762 N N . SER A 1 356 ? -12.468 113.088 -20.202 1.00 74.59 352 SER A N 1
ATOM 2763 C CA . SER A 1 356 ? -11.842 114.376 -19.843 1.00 77.45 352 SER A CA 1
ATOM 2764 C C . SER A 1 356 ? -12.836 115.533 -19.676 1.00 78.35 352 SER A C 1
ATOM 2765 O O . SER A 1 356 ? -12.512 116.532 -19.024 1.00 77.77 352 SER A O 1
ATOM 2768 N N . TYR A 1 357 ? -14.023 115.398 -20.275 1.00 73.90 353 TYR A N 1
ATOM 2769 C CA . TYR A 1 357 ? -15.103 116.368 -20.111 1.00 70.89 353 TYR A CA 1
ATOM 2770 C C . TYR A 1 357 ? -15.895 116.234 -18.800 1.00 80.24 353 TYR A C 1
ATOM 2771 O O . TYR A 1 357 ? -16.767 117.059 -18.551 1.00 88.62 353 TYR A O 1
ATOM 2780 N N . ARG A 1 358 ? -15.617 115.227 -17.966 1.00 95.01 354 ARG A N 1
ATOM 2781 C CA . ARG A 1 358 ? -16.250 115.138 -16.629 1.00 108.26 354 ARG A CA 1
ATOM 2782 C C . ARG A 1 358 ? -15.614 116.108 -15.623 1.00 120.07 354 ARG A C 1
ATOM 2783 O O . ARG A 1 358 ? -16.275 116.511 -14.659 1.00 125.15 354 ARG A O 1
ATOM 2791 N N . LYS A 1 359 ? -14.388 116.495 -15.927 1.00 127.94 355 LYS A N 1
ATOM 2792 C CA . LYS A 1 359 ? -13.664 117.505 -15.193 1.00 132.08 355 LYS A CA 1
ATOM 2793 C C . LYS A 1 359 ? -13.366 118.668 -16.160 1.00 141.61 355 LYS A C 1
ATOM 2794 O O . LYS A 1 359 ? -12.748 119.652 -15.778 1.00 140.88 355 LYS A O 1
ATOM 2800 N N . GLY A 1 360 ? -13.789 118.534 -17.418 1.00 152.50 356 GLY A N 1
ATOM 2801 C CA . GLY A 1 360 ? -13.544 119.546 -18.437 1.00 152.56 356 GLY A CA 1
ATOM 2802 C C . GLY A 1 360 ? -14.649 120.468 -18.943 1.00 153.09 356 GLY A C 1
ATOM 2803 O O . GLY A 1 360 ? -14.350 121.484 -19.552 1.00 142.76 356 GLY A O 1
ATOM 2804 N N . GLY A 1 361 ? -15.913 120.123 -18.725 1.00 155.98 357 GLY A N 1
ATOM 2805 C CA . GLY A 1 361 ? -17.009 120.973 -19.161 1.00 146.55 357 GLY A CA 1
ATOM 2806 C C . GLY A 1 361 ? -18.075 121.371 -18.145 1.00 146.26 357 GLY A C 1
ATOM 2807 O O . GLY A 1 361 ? -18.951 122.154 -18.481 1.00 139.85 357 GLY A O 1
ATOM 2808 N N . ALA A 1 362 ? -18.010 120.856 -16.916 1.00 149.35 358 ALA A N 1
ATOM 2809 C CA . ALA A 1 362 ? -19.050 121.104 -15.913 1.00 141.39 358 ALA A CA 1
ATOM 2810 C C . ALA A 1 362 ? -18.680 121.828 -14.638 1.00 135.99 358 ALA A C 1
ATOM 2811 O O . ALA A 1 362 ? -17.545 121.790 -14.183 1.00 137.26 358 ALA A O 1
ATOM 2813 N N . THR A 1 363 ? -19.678 122.494 -14.070 1.00 130.06 359 THR A N 1
ATOM 2814 C CA . THR A 1 363 ? -19.501 123.280 -12.864 1.00 113.23 359 THR A CA 1
ATOM 2815 C C . THR A 1 363 ? -18.507 124.385 -13.174 1.00 107.69 359 THR A C 1
ATOM 2816 O O . THR A 1 363 ? -17.831 124.896 -12.309 1.00 97.36 359 THR A O 1
ATOM 2820 N N . LEU A 1 364 ? -18.452 124.727 -14.448 1.00 109.53 360 LEU A N 1
ATOM 2821 C CA . LEU A 1 364 ? -17.657 125.771 -15.003 1.00 103.24 360 LEU A CA 1
ATOM 2822 C C . LEU A 1 364 ? -18.802 126.364 -15.742 1.00 91.43 360 LEU A C 1
ATOM 2823 O O . LEU A 1 364 ? -19.618 125.636 -16.292 1.00 76.42 360 LEU A O 1
ATOM 2828 N N . PRO A 1 365 ? -18.878 127.691 -15.770 1.00 87.28 361 PRO A N 1
ATOM 2829 C CA . PRO A 1 365 ? -19.989 128.359 -16.450 1.00 79.81 361 PRO A CA 1
ATOM 2830 C C . PRO A 1 365 ? -20.000 127.953 -17.910 1.00 71.78 361 PRO A C 1
ATOM 2831 O O . PRO A 1 365 ? -18.944 127.883 -18.540 1.00 74.58 361 PRO A O 1
ATOM 2835 N N . LEU A 1 366 ? -21.204 127.682 -18.400 1.00 63.41 362 LEU A N 1
ATOM 2836 C CA . LEU A 1 366 ? -21.421 127.259 -19.767 1.00 59.16 362 LEU A CA 1
ATOM 2837 C C . LEU A 1 366 ? -21.018 128.341 -20.747 1.00 56.30 362 LEU A C 1
ATOM 2838 O O . LEU A 1 366 ? -21.259 129.530 -20.537 1.00 51.49 362 LEU A O 1
ATOM 2843 N N . ALA A 1 367 ? -20.398 127.894 -21.825 1.00 55.12 363 ALA A N 1
ATOM 2844 C CA . ALA A 1 367 ? -19.936 128.741 -22.881 1.00 55.34 363 ALA A CA 1
ATOM 2845 C C . ALA A 1 367 ? -21.141 129.209 -23.636 1.00 54.44 363 ALA A C 1
ATOM 2846 O O . ALA A 1 367 ? -22.098 128.496 -23.746 1.00 52.33 363 ALA A O 1
ATOM 2848 N N . GLU A 1 368 ? -21.093 130.411 -24.163 1.00 50.74 364 GLU A N 1
ATOM 2849 C CA . GLU A 1 368 ? -22.198 130.928 -24.910 1.00 51.82 364 GLU A CA 1
ATOM 2850 C C . GLU A 1 368 ? -21.659 131.679 -26.082 1.00 49.71 364 GLU A C 1
ATOM 2851 O O . GLU A 1 368 ? -20.539 132.089 -26.066 1.00 48.76 364 GLU A O 1
ATOM 2857 N N . THR A 1 369 ? -22.451 131.844 -27.117 1.00 50.52 365 THR A N 1
ATOM 2858 C CA . THR A 1 369 ? -22.004 132.629 -28.287 1.00 53.89 365 THR A CA 1
ATOM 2859 C C . THR A 1 369 ? -21.498 134.031 -27.814 1.00 56.76 365 THR A C 1
ATOM 2860 O O . THR A 1 369 ? -22.135 134.636 -26.989 1.00 57.52 365 THR A O 1
ATOM 2864 N N . ALA A 1 370 ? -20.328 134.501 -28.269 1.00 58.71 366 ALA A N 1
ATOM 2865 C CA . ALA A 1 370 ? -19.895 135.890 -28.006 1.00 58.91 366 ALA A CA 1
ATOM 2866 C C . ALA A 1 370 ? -20.594 136.949 -28.885 1.00 60.26 366 ALA A C 1
ATOM 2867 O O . ALA A 1 370 ? -20.964 136.688 -30.039 1.00 59.84 366 ALA A O 1
ATOM 2869 N N . LEU A 1 371 ? -20.757 138.151 -28.329 1.00 61.59 367 LEU A N 1
ATOM 2870 C CA . LEU A 1 371 ? -21.346 139.265 -29.051 1.00 63.10 367 LEU A CA 1
ATOM 2871 C C . LEU A 1 371 ? -20.289 139.758 -30.008 1.00 59.88 367 LEU A C 1
ATOM 2872 O O . LEU A 1 371 ? -19.171 140.022 -29.582 1.00 61.22 367 LEU A O 1
ATOM 2877 N N . PRO A 1 372 ? -20.618 139.893 -31.300 1.00 57.63 368 PRO A N 1
ATOM 2878 C CA . PRO A 1 372 ? -19.568 140.456 -32.147 1.00 57.72 368 PRO A CA 1
ATOM 2879 C C . PRO A 1 372 ? -19.308 141.923 -31.786 1.00 60.27 368 PRO A C 1
ATOM 2880 O O . PRO A 1 372 ? -20.090 142.547 -31.050 1.00 56.46 368 PRO A O 1
ATOM 2884 N N . ALA A 1 373 ? -18.213 142.471 -32.300 1.00 63.70 369 ALA A N 1
ATOM 2885 C CA . ALA A 1 373 ? -17.883 143.863 -32.003 1.00 63.36 369 ALA A CA 1
ATOM 2886 C C . ALA A 1 373 ? -18.798 144.739 -32.852 1.00 64.45 369 ALA A C 1
ATOM 2887 O O . ALA A 1 373 ? -19.540 144.240 -33.701 1.00 64.24 369 ALA A O 1
ATOM 2889 N N . ALA A 1 374 ? -18.736 146.038 -32.609 1.00 67.52 370 ALA A N 1
ATOM 2890 C CA . ALA A 1 374 ? -19.465 147.023 -33.413 1.00 68.52 370 ALA A CA 1
ATOM 2891 C C . ALA A 1 374 ? -18.927 147.120 -34.849 1.00 69.34 370 ALA A C 1
ATOM 2892 O O . ALA A 1 374 ? -17.728 146.888 -35.078 1.00 76.94 370 ALA A O 1
ATOM 2894 N N . PRO A 1 375 ? -19.808 147.427 -35.824 1.00 65.80 371 PRO A N 1
ATOM 2895 C CA . PRO A 1 375 ? -19.336 147.773 -37.170 1.00 64.92 371 PRO A CA 1
ATOM 2896 C C . PRO A 1 375 ? -18.718 149.157 -37.137 1.00 68.01 371 PRO A C 1
ATOM 2897 O O . PRO A 1 375 ? -19.152 150.012 -36.354 1.00 61.25 371 PRO A O 1
ATOM 2901 N N . GLU A 1 376 ? -17.715 149.371 -37.981 1.00 74.91 372 GLU A N 1
ATOM 2902 C CA . GLU A 1 376 ? -16.959 150.611 -37.957 1.00 77.90 372 GLU A CA 1
ATOM 2903 C C . GLU A 1 376 ? -17.734 151.746 -38.636 1.00 73.78 372 GLU A C 1
ATOM 2904 O O . GLU A 1 376 ? -17.893 152.817 -38.047 1.00 67.34 372 GLU A O 1
ATOM 2910 N N . LYS A 1 377 ? -18.246 151.517 -39.841 1.00 74.57 373 LYS A N 1
ATOM 2911 C CA . LYS A 1 377 ? -19.116 152.516 -40.474 1.00 77.86 373 LYS A CA 1
ATOM 2912 C C . LYS A 1 377 ? -20.557 152.353 -39.976 1.00 71.92 373 LYS A C 1
ATOM 2913 O O . LYS A 1 377 ? -21.057 151.232 -39.894 1.00 65.12 373 LYS A O 1
ATOM 2919 N N . PRO A 1 378 ? -21.234 153.469 -39.646 1.00 71.37 374 PRO A N 1
ATOM 2920 C CA . PRO A 1 378 ? -22.620 153.356 -39.182 1.00 68.39 374 PRO A CA 1
ATOM 2921 C C . PRO A 1 378 ? -23.551 152.762 -40.240 1.00 66.57 374 PRO A C 1
ATOM 2922 O O . PRO A 1 378 ? -23.451 153.083 -41.427 1.00 69.47 374 PRO A O 1
ATOM 2926 N N . HIS A 1 379 ? -24.414 151.861 -39.791 1.00 61.59 375 HIS A N 1
ATOM 2927 C CA . HIS A 1 379 ? -25.313 151.126 -40.657 1.00 54.61 375 HIS A CA 1
ATOM 2928 C C . HIS A 1 379 ? -26.630 150.931 -39.917 1.00 53.64 375 HIS A C 1
ATOM 2929 O O . HIS A 1 379 ? -26.679 150.306 -38.853 1.00 53.37 375 HIS A O 1
ATOM 2936 N N . ALA A 1 380 ? -27.685 151.522 -40.472 1.00 54.08 376 ALA A N 1
ATOM 2937 C CA . ALA A 1 380 ? -29.024 151.441 -39.909 1.00 49.83 376 ALA A CA 1
ATOM 2938 C C . ALA A 1 380 ? -29.802 150.357 -40.594 1.00 49.49 376 ALA A C 1
ATOM 2939 O O . ALA A 1 380 ? -29.539 150.011 -41.737 1.00 49.86 376 ALA A O 1
ATOM 2941 N N . CYS A 1 381 ? -30.798 149.858 -39.882 1.00 52.09 377 CYS A N 1
ATOM 2942 C CA . CYS A 1 381 ? -31.618 148.766 -40.350 1.00 52.58 377 CYS A CA 1
ATOM 2943 C C . CYS A 1 381 ? -33.082 148.993 -40.003 1.00 49.12 377 CYS A C 1
ATOM 2944 O O . CYS A 1 381 ? -33.406 149.443 -38.912 1.00 45.66 377 CYS A O 1
ATOM 2947 N N . MET A 1 382 ? -33.960 148.651 -40.931 1.00 48.10 378 MET A N 1
ATOM 2948 C CA . MET A 1 382 ? -35.372 148.924 -40.792 1.00 49.04 378 MET A CA 1
ATOM 2949 C C . MET A 1 382 ? -36.169 147.785 -41.409 1.00 49.26 378 MET A C 1
ATOM 2950 O O . MET A 1 382 ? -35.899 147.398 -42.527 1.00 48.52 378 MET A O 1
ATOM 2955 N N . TRP A 1 383 ? -37.142 147.241 -40.683 1.00 49.14 379 TRP A N 1
ATOM 2956 C CA . TRP A 1 383 ? -37.949 146.133 -41.200 1.00 45.26 379 TRP A CA 1
ATOM 2957 C C . TRP A 1 383 ? -39.203 146.679 -41.829 1.00 48.90 379 TRP A C 1
ATOM 2958 O O . TRP A 1 383 ? -39.856 147.582 -41.287 1.00 51.82 379 TRP A O 1
ATOM 2969 N N . MET A 1 384 ? -39.525 146.161 -43.004 1.00 48.87 380 MET A N 1
ATOM 2970 C CA . MET A 1 384 ? -40.754 146.528 -43.661 1.00 49.61 380 MET A CA 1
ATOM 2971 C C . MET A 1 384 ? -41.914 145.905 -42.878 1.00 51.37 380 MET A C 1
ATOM 2972 O O . MET A 1 384 ? -41.834 144.718 -42.541 1.00 56.71 380 MET A O 1
ATOM 2977 N N . PRO A 1 385 ? -42.971 146.696 -42.552 1.00 51.67 381 PRO A N 1
ATOM 2978 C CA . PRO A 1 385 ? -44.207 146.113 -42.032 1.00 52.15 381 PRO A CA 1
ATOM 2979 C C . PRO A 1 385 ? -44.847 145.135 -43.011 1.00 54.17 381 PRO A C 1
ATOM 2980 O O . PRO A 1 385 ? -45.100 145.474 -44.174 1.00 49.40 381 PRO A O 1
ATOM 2984 N N . ALA A 1 386 ? -45.111 143.928 -42.520 1.00 55.56 382 ALA A N 1
ATOM 2985 C CA . ALA A 1 386 ? -45.938 142.970 -43.242 1.00 57.91 382 ALA A CA 1
ATOM 2986 C C . ALA A 1 386 ? -47.429 143.235 -42.946 1.00 58.19 382 ALA A C 1
ATOM 2987 O O . ALA A 1 386 ? -48.057 142.531 -42.163 1.00 62.09 382 ALA A O 1
ATOM 2989 N N . LEU A 1 387 ? -47.963 144.294 -43.543 1.00 55.68 383 LEU A N 1
ATOM 2990 C CA . LEU A 1 387 ? -49.383 144.629 -43.464 1.00 53.16 383 LEU A CA 1
ATOM 2991 C C . LEU A 1 387 ? -49.937 144.828 -44.870 1.00 52.71 383 LEU A C 1
ATOM 2992 O O . LEU A 1 387 ? -49.228 145.283 -45.764 1.00 53.37 383 LEU A O 1
ATOM 2997 N N . LEU A 1 388 ? -51.206 144.505 -45.055 1.00 54.61 384 LEU A N 1
ATOM 2998 C CA . LEU A 1 388 ? -51.909 144.839 -46.287 1.00 57.58 384 LEU A CA 1
ATOM 2999 C C . LEU A 1 388 ? -52.146 146.327 -46.334 1.00 60.37 384 LEU A C 1
ATOM 3000 O O . LEU A 1 388 ? -52.062 146.942 -47.407 1.00 66.18 384 LEU A O 1
ATOM 3005 N N . LYS A 1 389 ? -52.400 146.905 -45.167 1.00 59.20 385 LYS A N 1
ATOM 3006 C CA . LYS A 1 389 ? -52.727 148.290 -45.083 1.00 57.46 385 LYS A CA 1
ATOM 3007 C C . LYS A 1 389 ? -51.715 148.998 -44.203 1.00 55.93 385 LYS A C 1
ATOM 3008 O O . LYS A 1 389 ? -51.840 148.981 -42.989 1.00 62.19 385 LYS A O 1
ATOM 3014 N N . VAL A 1 390 ? -50.703 149.608 -44.822 1.00 55.40 386 VAL A N 1
ATOM 3015 C CA . VAL A 1 390 ? -49.709 150.424 -44.104 1.00 54.27 386 VAL A CA 1
ATOM 3016 C C . VAL A 1 390 ? -50.180 151.867 -44.025 1.00 52.05 386 VAL A C 1
ATOM 3017 O O . VAL A 1 390 ? -50.357 152.499 -45.063 1.00 58.31 386 VAL A O 1
ATOM 3021 N N . PRO A 1 391 ? -50.386 152.399 -42.808 1.00 50.85 387 PRO A N 1
ATOM 3022 C CA . PRO A 1 391 ? -50.835 153.793 -42.745 1.00 51.80 387 PRO A CA 1
ATOM 3023 C C . PRO A 1 391 ? -49.765 154.765 -43.215 1.00 51.62 387 PRO A C 1
ATOM 3024 O O . PRO A 1 391 ? -48.574 154.510 -43.038 1.00 49.44 387 PRO A O 1
ATOM 3028 N N . LEU A 1 392 ? -50.223 155.874 -43.784 1.00 51.91 388 LEU A N 1
ATOM 3029 C CA . LEU A 1 392 ? -49.366 156.857 -44.417 1.00 53.45 388 LEU A CA 1
ATOM 3030 C C . LEU A 1 392 ? -48.463 157.480 -43.382 1.00 54.25 388 LEU A C 1
ATOM 3031 O O . LEU A 1 392 ? -47.268 157.652 -43.624 1.00 59.61 388 LEU A O 1
ATOM 3036 N N . ASP A 1 393 ? -49.031 157.781 -42.214 1.00 51.66 389 ASP A N 1
ATOM 3037 C CA . ASP A 1 393 ? -48.259 158.306 -41.078 1.00 48.80 389 ASP A CA 1
ATOM 3038 C C . ASP A 1 393 ? -47.063 157.408 -40.698 1.00 44.28 389 ASP A C 1
ATOM 3039 O O . ASP A 1 393 ? -45.992 157.898 -40.381 1.00 44.93 389 ASP A O 1
ATOM 3044 N N . VAL A 1 394 ? -47.258 156.096 -40.750 1.00 43.19 390 VAL A N 1
ATOM 3045 C CA . VAL A 1 394 ? -46.196 155.142 -40.449 1.00 44.25 390 VAL A CA 1
ATOM 3046 C C . VAL A 1 394 ? -45.138 155.153 -41.544 1.00 44.20 390 VAL A C 1
ATOM 3047 O O . VAL A 1 394 ? -43.953 155.255 -41.254 1.00 48.01 390 VAL A O 1
ATOM 3051 N N . ALA A 1 395 ? -45.580 155.052 -42.786 1.00 45.78 391 ALA A N 1
ATOM 3052 C CA . ALA A 1 395 ? -44.696 155.058 -43.948 1.00 47.11 391 ALA A CA 1
ATOM 3053 C C . ALA A 1 395 ? -43.886 156.333 -44.077 1.00 49.17 391 ALA A C 1
ATOM 3054 O O . ALA A 1 395 ? -42.691 156.274 -44.364 1.00 53.43 391 ALA A O 1
ATOM 3056 N N . GLU A 1 396 ? -44.543 157.471 -43.874 1.00 49.47 392 GLU A N 1
ATOM 3057 C CA . GLU A 1 396 ? -43.884 158.766 -43.912 1.00 52.64 392 GLU A CA 1
ATOM 3058 C C . GLU A 1 396 ? -42.751 158.821 -42.894 1.00 48.20 392 GLU A C 1
ATOM 3059 O O . GLU A 1 396 ? -41.641 159.240 -43.215 1.00 50.81 392 GLU A O 1
ATOM 3065 N N . GLY A 1 397 ? -43.040 158.386 -41.672 1.00 47.11 393 GLY A N 1
ATOM 3066 C CA . GLY A 1 397 ? -42.044 158.283 -40.618 1.00 44.52 393 GLY A CA 1
ATOM 3067 C C . GLY A 1 397 ? -40.853 157.364 -40.943 1.00 45.69 393 GLY A C 1
ATOM 3068 O O . GLY A 1 397 ? -39.723 157.640 -40.514 1.00 41.31 393 GLY A O 1
ATOM 3069 N N . MET A 1 398 ? -41.088 156.290 -41.701 1.00 43.66 394 MET A N 1
ATOM 3070 C CA . MET A 1 398 ? -40.004 155.407 -42.126 1.00 46.16 394 MET A CA 1
ATOM 3071 C C . MET A 1 398 ? -39.052 156.152 -43.062 1.00 46.26 394 MET A C 1
ATOM 3072 O O . MET A 1 398 ? -37.827 156.135 -42.877 1.00 41.99 394 MET A O 1
ATOM 3077 N N . ILE A 1 399 ? -39.652 156.797 -44.059 1.00 49.09 395 ILE A N 1
ATOM 3078 C CA . ILE A 1 399 ? -38.950 157.617 -45.051 1.00 49.47 395 ILE A CA 1
ATOM 3079 C C . ILE A 1 399 ? -38.109 158.699 -44.380 1.00 48.85 395 ILE A C 1
ATOM 3080 O O . ILE A 1 399 ? -36.925 158.829 -44.670 1.00 46.86 395 ILE A O 1
ATOM 3085 N N . LYS A 1 400 ? -38.730 159.466 -43.490 1.00 50.64 396 LYS A N 1
ATOM 3086 C CA . LYS A 1 400 ? -38.041 160.577 -42.807 1.00 54.06 396 LYS A CA 1
ATOM 3087 C C . LYS A 1 400 ? -36.877 160.076 -41.939 1.00 56.67 396 LYS A C 1
ATOM 3088 O O . LYS A 1 400 ? -35.829 160.715 -41.880 1.00 54.32 396 LYS A O 1
ATOM 3094 N N . ALA A 1 401 ? -37.061 158.923 -41.292 1.00 56.61 397 ALA A N 1
ATOM 3095 C CA . ALA A 1 401 ? -36.022 158.340 -40.435 1.00 55.06 397 ALA A CA 1
ATOM 3096 C C . ALA A 1 401 ? -34.778 157.926 -41.221 1.00 53.54 397 ALA A C 1
ATOM 3097 O O . ALA A 1 401 ? -33.665 158.081 -40.718 1.00 48.77 397 ALA A O 1
ATOM 3099 N N . THR A 1 402 ? -34.968 157.432 -42.451 1.00 51.36 398 THR A N 1
ATOM 3100 C CA . THR A 1 402 ? -33.844 157.076 -43.317 1.00 52.75 398 THR A CA 1
ATOM 3101 C C . THR A 1 402 ? -33.118 158.337 -43.817 1.00 54.90 398 THR A C 1
ATOM 3102 O O . THR A 1 402 ? -31.880 158.386 -43.803 1.00 52.95 398 THR A O 1
ATOM 3106 N N . GLU A 1 403 ? -33.883 159.344 -44.252 1.00 56.02 399 GLU A N 1
ATOM 3107 C CA . GLU A 1 403 ? -33.316 160.662 -44.623 1.00 57.60 399 GLU A CA 1
ATOM 3108 C C . GLU A 1 403 ? -32.530 161.278 -43.472 1.00 60.41 399 GLU A C 1
ATOM 3109 O O . GLU A 1 403 ? -31.377 161.649 -43.647 1.00 69.12 399 GLU A O 1
ATOM 3115 N N . ASP A 1 404 ? -33.131 161.330 -42.287 1.00 62.66 400 ASP A N 1
ATOM 3116 C CA . ASP A 1 404 ? -32.441 161.859 -41.103 1.00 61.99 400 ASP A CA 1
ATOM 3117 C C . ASP A 1 404 ? -31.151 161.101 -40.763 1.00 58.57 400 ASP A C 1
ATOM 3118 O O . ASP A 1 404 ? -30.191 161.713 -40.316 1.00 60.70 400 ASP A O 1
ATOM 3123 N N . PHE A 1 405 ? -31.133 159.782 -40.957 1.00 57.39 401 PHE A N 1
ATOM 3124 C CA . PHE A 1 405 ? -29.943 158.978 -40.670 1.00 54.76 401 PHE A CA 1
ATOM 3125 C C . PHE A 1 405 ? -28.792 159.271 -41.634 1.00 56.28 401 PHE A C 1
ATOM 3126 O O . PHE A 1 405 ? -27.649 159.452 -41.200 1.00 55.67 401 PHE A O 1
ATOM 3134 N N . ILE A 1 406 ? -29.096 159.290 -42.929 1.00 56.22 402 ILE A N 1
ATOM 3135 C CA . ILE A 1 406 ? -28.099 159.593 -43.962 1.00 60.09 402 ILE A CA 1
ATOM 3136 C C . ILE A 1 406 ? -27.473 160.972 -43.719 1.00 64.89 402 ILE A C 1
ATOM 3137 O O . ILE A 1 406 ? -26.253 161.121 -43.787 1.00 71.98 402 ILE A O 1
ATOM 3142 N N . ALA A 1 407 ? -28.316 161.953 -43.386 1.00 69.83 403 ALA A N 1
ATOM 3143 C CA . ALA A 1 407 ? -27.872 163.312 -43.051 1.00 67.52 403 ALA A CA 1
ATOM 3144 C C . ALA A 1 407 ? -26.912 163.359 -41.852 1.00 67.21 403 ALA A C 1
ATOM 3145 O O . ALA A 1 407 ? -25.920 164.082 -41.877 1.00 71.54 403 ALA A O 1
ATOM 3147 N N . ALA A 1 408 ? -27.212 162.592 -40.811 1.00 67.14 404 ALA A N 1
ATOM 3148 C CA . ALA A 1 408 ? -26.374 162.550 -39.607 1.00 65.74 404 ALA A CA 1
ATOM 3149 C C . ALA A 1 408 ? -25.057 161.783 -39.820 1.00 70.34 404 ALA A C 1
ATOM 3150 O O . ALA A 1 408 ? -24.072 162.086 -39.151 1.00 72.47 404 ALA A O 1
ATOM 3152 N N . HIS A 1 409 ? -25.052 160.787 -40.716 1.00 66.81 405 HIS A N 1
ATOM 3153 C CA . HIS A 1 409 ? -23.879 159.944 -40.959 1.00 69.55 405 HIS A CA 1
ATOM 3154 C C . HIS A 1 409 ? -23.679 159.786 -42.464 1.00 76.72 405 HIS A C 1
ATOM 3155 O O . HIS A 1 409 ? -24.081 158.781 -43.043 1.00 77.53 405 HIS A O 1
ATOM 3162 N N . PRO A 1 410 ? -23.069 160.781 -43.122 1.00 83.42 406 PRO A N 1
ATOM 3163 C CA . PRO A 1 410 ? -22.961 160.691 -44.591 1.00 82.45 406 PRO A CA 1
ATOM 3164 C C . PRO A 1 410 ? -22.089 159.530 -45.103 1.00 83.67 406 PRO A C 1
ATOM 3165 O O . PRO A 1 410 ? -22.265 159.097 -46.246 1.00 71.22 406 PRO A O 1
ATOM 3169 N N . GLY A 1 411 ? -21.178 159.023 -44.261 1.00 85.54 407 GLY A N 1
ATOM 3170 C CA . GLY A 1 411 ? -20.383 157.836 -44.599 1.00 86.93 407 GLY A CA 1
ATOM 3171 C C . GLY A 1 411 ? -21.153 156.517 -44.610 1.00 87.04 407 GLY A C 1
ATOM 3172 O O . GLY A 1 411 ? -20.683 155.526 -45.175 1.00 81.59 407 GLY A O 1
ATOM 3173 N N . GLY A 1 412 ? -22.337 156.503 -43.994 1.00 79.98 408 GLY A N 1
ATOM 3174 C CA . GLY A 1 412 ? -23.010 155.267 -43.622 1.00 77.44 408 GLY A CA 1
ATOM 3175 C C . GLY A 1 412 ? -24.094 154.773 -44.545 1.00 69.41 408 GLY A C 1
ATOM 3176 O O . GLY A 1 412 ? -24.342 155.358 -45.588 1.00 70.77 408 GLY A O 1
ATOM 3177 N N . THR A 1 413 ? -24.775 153.724 -44.087 1.00 63.91 409 THR A N 1
ATOM 3178 C CA . THR A 1 413 ? -25.678 152.913 -44.894 1.00 62.81 409 THR A CA 1
ATOM 3179 C C . THR A 1 413 ? -27.044 152.751 -44.208 1.00 56.89 409 THR A C 1
ATOM 3180 O O . THR A 1 413 ? -27.154 152.827 -42.996 1.00 52.37 409 THR A O 1
ATOM 3184 N N . VAL A 1 414 ? -28.084 152.538 -44.999 1.00 54.81 410 VAL A N 1
ATOM 3185 C CA . VAL A 1 414 ? -29.402 152.179 -44.473 1.00 54.31 410 VAL A CA 1
ATOM 3186 C C . VAL A 1 414 ? -29.926 151.010 -45.294 1.00 49.66 410 VAL A C 1
ATOM 3187 O O . VAL A 1 414 ? -29.979 151.119 -46.512 1.00 45.57 410 VAL A O 1
ATOM 3191 N N . THR A 1 415 ? -30.271 149.903 -44.626 1.00 48.95 411 THR A N 1
ATOM 3192 C CA . THR A 1 415 ? -30.895 148.732 -45.287 1.00 49.49 411 THR A CA 1
ATOM 3193 C C . THR A 1 415 ? -32.327 148.595 -44.801 1.00 47.11 411 THR A C 1
ATOM 3194 O O . THR A 1 415 ? -32.605 148.744 -43.612 1.00 50.67 411 THR A O 1
ATOM 3198 N N . VAL A 1 416 ? -33.242 148.372 -45.731 1.00 44.10 412 VAL A N 1
ATOM 3199 C CA . VAL A 1 416 ? -34.584 147.938 -45.404 1.00 45.40 412 VAL A CA 1
ATOM 3200 C C . VAL A 1 416 ? -34.629 146.418 -45.582 1.00 44.07 412 VAL A C 1
ATOM 3201 O O . VAL A 1 416 ? -34.351 145.931 -46.663 1.00 43.40 412 VAL A O 1
ATOM 3205 N N . VAL A 1 417 ? -34.976 145.682 -44.524 1.00 45.33 413 VAL A N 1
ATOM 3206 C CA . VAL A 1 417 ? -35.136 144.215 -44.582 1.00 43.07 413 VAL A CA 1
ATOM 3207 C C . VAL A 1 417 ? -36.603 143.867 -44.831 1.00 44.51 413 VAL A C 1
ATOM 3208 O O . VAL A 1 417 ? -37.484 144.419 -44.169 1.00 45.48 413 VAL A O 1
ATOM 3212 N N . LEU A 1 418 ? -36.853 142.993 -45.807 1.00 44.48 414 LEU A N 1
ATOM 3213 C CA . LEU A 1 418 ? -38.182 142.445 -46.043 1.00 46.77 414 LEU A CA 1
ATOM 3214 C C . LEU A 1 418 ? -38.245 141.107 -45.300 1.00 50.74 414 LEU A C 1
ATOM 3215 O O . LEU A 1 418 ? -37.505 140.160 -45.628 1.00 49.95 414 LEU A O 1
ATOM 3220 N N . PRO A 1 419 ? -39.109 141.023 -44.271 1.00 48.19 415 PRO A N 1
ATOM 3221 C CA . PRO A 1 419 ? -39.116 139.832 -43.425 1.00 46.61 415 PRO A CA 1
ATOM 3222 C C . PRO A 1 419 ? -39.990 138.693 -43.969 1.00 46.51 415 PRO A C 1
ATOM 3223 O O . PRO A 1 419 ? -41.033 138.355 -43.381 1.00 50.06 415 PRO A O 1
ATOM 3227 N N . ASP A 1 420 ? -39.564 138.088 -45.075 1.00 46.83 416 ASP A N 1
ATOM 3228 C CA . ASP A 1 420 ? -40.379 137.038 -45.721 1.00 49.90 416 ASP A CA 1
ATOM 3229 C C . ASP A 1 420 ? -40.343 135.649 -45.039 1.00 49.31 416 ASP A C 1
ATOM 3230 O O . ASP A 1 420 ? -41.126 134.771 -45.394 1.00 54.00 416 ASP A O 1
ATOM 3235 N N . TRP A 1 421 ? -39.488 135.478 -44.030 1.00 47.26 417 TRP A N 1
ATOM 3236 C CA . TRP A 1 421 ? -39.485 134.275 -43.194 1.00 44.93 417 TRP A CA 1
ATOM 3237 C C . TRP A 1 421 ? -40.108 134.520 -41.813 1.00 43.88 417 TRP A C 1
ATOM 3238 O O . TRP A 1 421 ? -41.066 133.839 -41.424 1.00 44.34 417 TRP A O 1
ATOM 3249 N N . SER A 1 422 ? -39.568 135.491 -41.085 1.00 39.51 418 SER A N 1
ATOM 3250 C CA . SER A 1 422 ? -40.025 135.797 -39.739 1.00 39.94 418 SER A CA 1
ATOM 3251 C C . SER A 1 422 ? -41.486 136.269 -39.649 1.00 43.10 418 SER A C 1
ATOM 3252 O O . SER A 1 422 ? -42.163 136.022 -38.645 1.00 42.86 418 SER A O 1
ATOM 3255 N N . ALA A 1 423 ? -41.974 136.957 -40.676 1.00 45.05 419 ALA A N 1
ATOM 3256 C CA . ALA A 1 423 ? -43.394 137.346 -40.713 1.00 45.58 419 ALA A CA 1
ATOM 3257 C C . ALA A 1 423 ? -44.350 136.179 -40.970 1.00 44.14 419 ALA A C 1
ATOM 3258 O O . ALA A 1 423 ? -45.535 136.272 -40.634 1.00 44.64 419 ALA A O 1
ATOM 3260 N N . VAL A 1 424 ? -43.865 135.099 -41.576 1.00 43.53 420 VAL A N 1
ATOM 3261 C CA . VAL A 1 424 ? -44.673 133.907 -41.703 1.00 46.42 420 VAL A CA 1
ATOM 3262 C C . VAL A 1 424 ? -44.721 133.286 -40.322 1.00 45.62 420 VAL A C 1
ATOM 3263 O O . VAL A 1 424 ? -45.802 132.994 -39.811 1.00 43.57 420 VAL A O 1
ATOM 3267 N N . ALA A 1 425 ? -43.558 133.158 -39.698 1.00 44.48 421 ALA A N 1
ATOM 3268 C CA . ALA A 1 425 ? -43.469 132.587 -38.354 1.00 46.03 421 ALA A CA 1
ATOM 3269 C C . ALA A 1 425 ? -44.394 133.255 -37.334 1.00 44.40 421 ALA A C 1
ATOM 3270 O O . ALA A 1 425 ? -45.043 132.565 -36.568 1.00 46.21 421 ALA A O 1
ATOM 3272 N N . SER A 1 426 ? -44.546 134.558 -37.386 1.00 45.89 422 SER A N 1
ATOM 3273 C CA . SER A 1 426 ? -45.437 135.218 -36.461 1.00 48.11 422 SER A CA 1
ATOM 3274 C C . SER A 1 426 ? -46.884 135.339 -36.892 1.00 49.31 422 SER A C 1
ATOM 3275 O O . SER A 1 426 ? -47.671 135.896 -36.184 1.00 49.77 422 SER A O 1
ATOM 3278 N N . ASP A 1 427 ? -47.244 134.774 -38.031 1.00 52.80 423 ASP A N 1
ATOM 3279 C CA . ASP A 1 427 ? -48.621 134.804 -38.489 1.00 56.93 423 ASP A CA 1
ATOM 3280 C C . ASP A 1 427 ? -49.196 136.168 -38.820 1.00 60.56 423 ASP A C 1
ATOM 3281 O O . ASP A 1 427 ? -50.307 136.493 -38.476 1.00 59.88 423 ASP A O 1
ATOM 3286 N N . GLU A 1 428 ? -48.395 136.933 -39.516 1.00 68.95 424 GLU A N 1
ATOM 3287 C CA . GLU A 1 428 ? -48.682 138.293 -39.856 1.00 72.54 424 GLU A CA 1
ATOM 3288 C C . GLU A 1 428 ? -49.859 138.634 -40.710 1.00 72.61 424 GLU A C 1
ATOM 3289 O O . GLU A 1 428 ? -50.438 139.700 -40.508 1.00 84.45 424 GLU A O 1
ATOM 3295 N N . ILE A 1 429 ? -50.190 137.811 -41.679 1.00 63.62 425 ILE A N 1
ATOM 3296 C CA . ILE A 1 429 ? -51.337 138.143 -42.488 1.00 70.82 425 ILE A CA 1
ATOM 3297 C C . ILE A 1 429 ? -52.284 137.001 -42.501 1.00 65.27 425 ILE A C 1
ATOM 3298 O O . ILE A 1 429 ? -53.216 136.942 -41.742 1.00 60.47 425 ILE A O 1
ATOM 3303 N N . THR A 1 430 ? -52.023 136.088 -43.401 1.00 64.71 426 THR A N 1
ATOM 3304 C CA . THR A 1 430 ? -52.807 134.911 -43.532 1.00 61.91 426 THR A CA 1
ATOM 3305 C C . THR A 1 430 ? -51.922 133.757 -43.146 1.00 62.97 426 THR A C 1
ATOM 3306 O O . THR A 1 430 ? -52.334 132.624 -43.170 1.00 64.66 426 THR A O 1
ATOM 3310 N N . GLY A 1 431 ? -50.694 134.067 -42.777 1.00 60.48 427 GLY A N 1
ATOM 3311 C CA . GLY A 1 431 ? -49.722 133.051 -42.455 1.00 57.92 427 GLY A CA 1
ATOM 3312 C C . GLY A 1 431 ? -49.119 132.314 -43.639 1.00 59.56 427 GLY A C 1
ATOM 3313 O O . GLY A 1 431 ? -48.303 131.414 -43.442 1.00 65.33 427 GLY A O 1
ATOM 3314 N N . VAL A 1 432 ? -49.451 132.727 -44.860 1.00 58.06 428 VAL A N 1
ATOM 3315 C CA . VAL A 1 432 ? -49.023 132.040 -46.078 1.00 61.71 428 VAL A CA 1
ATOM 3316 C C . VAL A 1 432 ? -47.828 132.775 -46.708 1.00 60.59 428 VAL A C 1
ATOM 3317 O O . VAL A 1 432 ? -47.860 133.999 -46.832 1.00 62.81 428 VAL A O 1
ATOM 3321 N N . GLU A 1 433 ? -46.797 132.033 -47.117 1.00 58.45 429 GLU A N 1
ATOM 3322 C CA . GLU A 1 433 ? -45.602 132.612 -47.749 1.00 63.66 429 GLU A CA 1
ATOM 3323 C C . GLU A 1 433 ? -45.906 133.501 -48.956 1.00 66.58 429 GLU A C 1
ATOM 3324 O O . GLU A 1 433 ? -45.499 134.677 -49.009 1.00 61.15 429 GLU A O 1
ATOM 3330 N N . LYS A 1 434 ? -46.632 132.932 -49.915 1.00 73.68 430 LYS A N 1
ATOM 3331 C CA . LYS A 1 434 ? -47.009 133.650 -51.150 1.00 75.03 430 LYS A CA 1
ATOM 3332 C C . LYS A 1 434 ? -47.568 135.039 -50.823 1.00 66.03 430 LYS A C 1
ATOM 3333 O O . LYS A 1 434 ? -47.068 136.024 -51.325 1.00 59.96 430 LYS A O 1
ATOM 3339 N N . ASP A 1 435 ? -48.557 135.097 -49.936 1.00 66.75 431 ASP A N 1
ATOM 3340 C CA . ASP A 1 435 ? -49.245 136.351 -49.598 1.00 70.02 431 ASP A CA 1
ATOM 3341 C C . ASP A 1 435 ? -48.313 137.354 -48.930 1.00 66.64 431 ASP A C 1
ATOM 3342 O O . ASP A 1 435 ? -48.357 138.532 -49.249 1.00 63.83 431 ASP A O 1
ATOM 3347 N N . ILE A 1 436 ? -47.475 136.877 -48.007 1.00 61.57 432 ILE A N 1
ATOM 3348 C CA . ILE A 1 436 ? -46.570 137.748 -47.242 1.00 54.82 432 ILE A CA 1
ATOM 3349 C C . ILE A 1 436 ? -45.483 138.347 -48.131 1.00 50.82 432 ILE A C 1
ATOM 3350 O O . ILE A 1 436 ? -45.194 139.526 -48.014 1.00 52.95 432 ILE A O 1
ATOM 3355 N N . SER A 1 437 ? -44.902 137.549 -49.022 1.00 47.98 433 SER A N 1
ATOM 3356 C CA . SER A 1 437 ? -43.979 138.072 -50.018 1.00 45.99 433 SER A CA 1
ATOM 3357 C C . SER A 1 437 ? -44.608 139.136 -50.899 1.00 47.92 433 SER A C 1
ATOM 3358 O O . SER A 1 437 ? -44.020 140.198 -51.145 1.00 48.00 433 SER A O 1
ATOM 3361 N N . ALA A 1 438 ? -45.800 138.836 -51.384 1.00 50.83 434 ALA A N 1
ATOM 3362 C CA . ALA A 1 438 ? -46.533 139.777 -52.212 1.00 53.34 434 ALA A CA 1
ATOM 3363 C C . ALA A 1 438 ? -46.665 141.118 -51.518 1.00 50.52 434 ALA A C 1
ATOM 3364 O O . ALA A 1 438 ? -46.246 142.128 -52.064 1.00 53.87 434 ALA A O 1
ATOM 3366 N N . ALA A 1 439 ? -47.216 141.110 -50.309 1.00 50.68 435 ALA A N 1
ATOM 3367 C CA . ALA A 1 439 ? -47.480 142.344 -49.548 1.00 46.51 435 ALA A CA 1
ATOM 3368 C C . ALA A 1 439 ? -46.219 143.123 -49.202 1.00 45.81 435 ALA A C 1
ATOM 3369 O O . ALA A 1 439 ? -46.211 144.347 -49.267 1.00 47.60 435 ALA A O 1
ATOM 3371 N N . LEU A 1 440 ? -45.142 142.411 -48.898 1.00 45.43 436 LEU A N 1
ATOM 3372 C CA . LEU A 1 440 ? -43.853 143.053 -48.690 1.00 47.07 436 LEU A CA 1
ATOM 3373 C C . LEU A 1 440 ? -43.296 143.717 -49.957 1.00 51.05 436 LEU A C 1
ATOM 3374 O O . LEU A 1 440 ? -42.810 144.853 -49.894 1.00 56.97 436 LEU A O 1
ATOM 3379 N N . GLN A 1 441 ? -43.368 143.016 -51.092 1.00 53.18 437 GLN A N 1
ATOM 3380 C CA . GLN A 1 441 ? -42.951 143.584 -52.373 1.00 55.06 437 GLN A CA 1
ATOM 3381 C C . GLN A 1 441 ? -43.775 144.811 -52.733 1.00 50.45 437 GLN A C 1
ATOM 3382 O O . GLN A 1 441 ? -43.243 145.789 -53.221 1.00 53.98 437 GLN A O 1
ATOM 3388 N N . VAL A 1 442 ? -45.074 144.749 -52.503 1.00 48.62 438 VAL A N 1
ATOM 3389 C CA . VAL A 1 442 ? -45.952 145.874 -52.773 1.00 51.28 438 VAL A CA 1
ATOM 3390 C C . VAL A 1 442 ? -45.591 147.062 -51.888 1.00 50.61 438 VAL A C 1
ATOM 3391 O O . VAL A 1 442 ? -45.414 148.178 -52.376 1.00 50.36 438 VAL A O 1
ATOM 3395 N N . ASN A 1 443 ? -45.488 146.823 -50.592 1.00 50.83 439 ASN A N 1
ATOM 3396 C CA . ASN A 1 443 ? -45.167 147.894 -49.663 1.00 49.80 439 ASN A CA 1
ATOM 3397 C C . ASN A 1 443 ? -43.789 148.488 -49.937 1.00 50.51 439 ASN A C 1
ATOM 3398 O O . ASN A 1 443 ? -43.627 149.700 -49.833 1.00 51.68 439 ASN A O 1
ATOM 3403 N N . CYS A 1 444 ? -42.823 147.661 -50.345 1.00 51.34 440 CYS A N 1
ATOM 3404 C CA . CYS A 1 444 ? -41.502 148.166 -50.756 1.00 51.39 440 CYS A CA 1
ATOM 3405 C C . CYS A 1 444 ? -41.560 149.143 -51.947 1.00 50.19 440 CYS A C 1
ATOM 3406 O O . CYS A 1 444 ? -40.942 150.211 -51.942 1.00 45.10 440 CYS A O 1
ATOM 3409 N N . ALA A 1 445 ? -42.311 148.762 -52.966 1.00 46.89 441 ALA A N 1
ATOM 3410 C CA . ALA A 1 445 ? -42.453 149.581 -54.140 1.00 46.16 441 ALA A CA 1
ATOM 3411 C C . ALA A 1 445 ? -43.107 150.923 -53.822 1.00 46.44 441 ALA A C 1
ATOM 3412 O O . ALA A 1 445 ? -42.649 151.970 -54.287 1.00 48.01 441 ALA A O 1
ATOM 3414 N N . LEU A 1 446 ? -44.184 150.892 -53.046 1.00 45.29 442 LEU A N 1
ATOM 3415 C CA . LEU A 1 446 ? -44.927 152.111 -52.741 1.00 45.01 442 LEU A CA 1
ATOM 3416 C C . LEU A 1 446 ? -44.145 153.059 -51.852 1.00 46.26 442 LEU A C 1
ATOM 3417 O O . LEU A 1 446 ? -44.265 154.289 -51.976 1.00 52.54 442 LEU A O 1
ATOM 3422 N N . LEU A 1 447 ? -43.319 152.499 -50.983 1.00 45.11 443 LEU A N 1
ATOM 3423 C CA . LEU A 1 447 ? -42.458 153.314 -50.127 1.00 45.87 443 LEU A CA 1
ATOM 3424 C C . LEU A 1 447 ? -41.419 154.100 -50.933 1.00 44.64 443 LEU A C 1
ATOM 3425 O O . LEU A 1 447 ? -41.151 155.262 -50.631 1.00 42.45 443 LEU A O 1
ATOM 3430 N N . LYS A 1 448 ? -40.849 153.460 -51.953 1.00 45.71 444 LYS A N 1
ATOM 3431 C CA . LYS A 1 448 ? -39.940 154.123 -52.881 1.00 45.62 444 LYS A CA 1
ATOM 3432 C C . LYS A 1 448 ? -40.689 155.205 -53.648 1.00 44.42 444 LYS A C 1
ATOM 3433 O O . LYS A 1 448 ? -40.217 156.347 -53.757 1.00 44.99 444 LYS A O 1
ATOM 3439 N N . ALA A 1 449 ? -41.884 154.877 -54.110 1.00 40.81 445 ALA A N 1
ATOM 3440 C CA . ALA A 1 449 ? -42.696 155.844 -54.825 1.00 41.70 445 ALA A CA 1
ATOM 3441 C C . ALA A 1 449 ? -43.045 157.082 -53.996 1.00 44.15 445 ALA A C 1
ATOM 3442 O O . ALA A 1 449 ? -43.183 158.168 -54.557 1.00 48.79 445 ALA A O 1
ATOM 3444 N N . TYR A 1 450 ? -43.177 156.936 -52.676 1.00 45.40 446 TYR A N 1
ATOM 3445 C CA . TYR A 1 450 ? -43.491 158.085 -51.792 1.00 45.97 446 TYR A CA 1
ATOM 3446 C C . TYR A 1 450 ? -42.266 158.873 -51.331 1.00 42.37 446 TYR A C 1
ATOM 3447 O O . TYR A 1 450 ? -42.429 159.851 -50.617 1.00 43.25 446 TYR A O 1
ATOM 3456 N N . GLY A 1 451 ? -41.059 158.452 -51.712 1.00 40.95 447 GLY A N 1
ATOM 3457 C CA . GLY A 1 451 ? -39.851 159.204 -51.384 1.00 41.99 447 GLY A CA 1
ATOM 3458 C C . GLY A 1 451 ? -38.715 158.519 -50.638 1.00 46.62 447 GLY A C 1
ATOM 3459 O O . GLY A 1 451 ? -37.770 159.197 -50.234 1.00 51.65 447 GLY A O 1
ATOM 3460 N N . LEU A 1 452 ? -38.735 157.195 -50.500 1.00 48.79 448 LEU A N 1
ATOM 3461 C CA . LEU A 1 452 ? -37.625 156.500 -49.862 1.00 48.61 448 LEU A CA 1
ATOM 3462 C C . LEU A 1 452 ? -36.392 156.676 -50.746 1.00 50.69 448 LEU A C 1
ATOM 3463 O O . LEU A 1 452 ? -36.417 156.336 -51.943 1.00 57.43 448 LEU A O 1
ATOM 3468 N N . PRO A 1 453 ? -35.305 157.204 -50.182 1.00 49.52 449 PRO A N 1
ATOM 3469 C CA . PRO A 1 453 ? -34.112 157.450 -50.999 1.00 48.88 449 PRO A CA 1
ATOM 3470 C C . PRO A 1 453 ? -33.635 156.229 -51.814 1.00 50.52 449 PRO A C 1
ATOM 3471 O O . PRO A 1 453 ? -33.714 155.108 -51.329 1.00 49.29 449 PRO A O 1
ATOM 3475 N N . ASN A 1 454 ? -33.147 156.474 -53.037 1.00 57.08 450 ASN A N 1
ATOM 3476 C CA . ASN A 1 454 ? -32.609 155.418 -53.923 1.00 57.32 450 ASN A CA 1
ATOM 3477 C C . ASN A 1 454 ? -31.367 154.735 -53.359 1.00 57.44 450 ASN A C 1
ATOM 3478 O O . ASN A 1 454 ? -31.116 153.562 -53.638 1.00 56.98 450 ASN A O 1
ATOM 3483 N N . SER A 1 455 ? -30.602 155.473 -52.557 1.00 58.48 451 SER A N 1
ATOM 3484 C CA . SER A 1 455 ? -29.425 154.945 -51.875 1.00 57.36 451 SER A CA 1
ATOM 3485 C C . SER A 1 455 ? -29.718 153.853 -50.846 1.00 59.40 451 SER A C 1
ATOM 3486 O O . SER A 1 455 ? -28.789 153.160 -50.427 1.00 59.23 451 SER A O 1
ATOM 3489 N N . VAL A 1 456 ? -30.981 153.726 -50.408 1.00 58.20 452 VAL A N 1
ATOM 3490 C CA . VAL A 1 456 ? -31.366 152.740 -49.387 1.00 53.75 452 VAL A CA 1
ATOM 3491 C C . VAL A 1 456 ? -31.308 151.324 -49.985 1.00 53.76 452 VAL A C 1
ATOM 3492 O O . VAL A 1 456 ? -31.956 151.034 -50.990 1.00 52.83 452 VAL A O 1
ATOM 3496 N N . LYS A 1 457 ? -30.534 150.445 -49.356 1.00 53.12 453 LYS A N 1
ATOM 3497 C CA . LYS A 1 457 ? -30.382 149.070 -49.836 1.00 54.01 453 LYS A CA 1
ATOM 3498 C C . LYS A 1 457 ? -31.563 148.210 -49.346 1.00 50.49 453 LYS A C 1
ATOM 3499 O O . LYS A 1 457 ? -32.083 148.421 -48.259 1.00 49.27 453 LYS A O 1
ATOM 3505 N N . ILE A 1 458 ? -32.000 147.273 -50.177 1.00 48.71 454 ILE A N 1
ATOM 3506 C CA . ILE A 1 458 ? -33.144 146.415 -49.870 1.00 47.04 454 ILE A CA 1
ATOM 3507 C C . ILE A 1 458 ? -32.722 144.947 -49.906 1.00 47.28 454 ILE A C 1
ATOM 3508 O O . ILE A 1 458 ? -32.235 144.479 -50.920 1.00 51.74 454 ILE A O 1
ATOM 3513 N N . VAL A 1 459 ? -32.921 144.235 -48.800 1.00 45.87 455 VAL A N 1
ATOM 3514 C CA . VAL A 1 459 ? -32.571 142.800 -48.709 1.00 47.06 455 VAL A CA 1
ATOM 3515 C C . VAL A 1 459 ? -33.811 142.045 -48.220 1.00 45.46 455 VAL A C 1
ATOM 3516 O O . VAL A 1 459 ? -34.629 142.600 -47.504 1.00 41.33 455 VAL A O 1
ATOM 3520 N N . THR A 1 460 ? -33.964 140.799 -48.649 1.00 46.90 456 THR A N 1
ATOM 3521 C CA . THR A 1 460 ? -34.926 139.885 -48.042 1.00 47.91 456 THR A CA 1
ATOM 3522 C C . THR A 1 460 ? -34.221 139.037 -46.984 1.00 43.16 456 THR A C 1
ATOM 3523 O O . THR A 1 460 ? -33.014 138.789 -47.070 1.00 39.22 456 THR A O 1
ATOM 3527 N N . GLU A 1 461 ? -34.985 138.574 -46.001 1.00 44.15 457 GLU A N 1
ATOM 3528 C CA . GLU A 1 461 ? -34.497 137.526 -45.099 1.00 46.45 457 GLU A CA 1
ATOM 3529 C C . GLU A 1 461 ? -34.015 136.325 -45.888 1.00 45.62 457 GLU A C 1
ATOM 3530 O O . GLU A 1 461 ? -33.006 135.717 -45.537 1.00 48.13 457 GLU A O 1
ATOM 3536 N N . ASN A 1 462 ? -34.745 136.004 -46.955 1.00 45.98 458 ASN A N 1
ATOM 3537 C CA . ASN A 1 462 ? -34.423 134.892 -47.854 1.00 47.98 458 ASN A CA 1
ATOM 3538 C C . ASN A 1 462 ? -32.985 134.922 -48.385 1.00 46.08 458 ASN A C 1
ATOM 3539 O O . ASN A 1 462 ? -32.318 133.904 -48.339 1.00 44.31 458 ASN A O 1
ATOM 3544 N N . GLU A 1 463 ? -32.504 136.092 -48.821 1.00 47.75 459 GLU A N 1
ATOM 3545 C CA . GLU A 1 463 ? -31.095 136.275 -49.233 1.00 50.87 459 GLU A CA 1
ATOM 3546 C C . GLU A 1 463 ? -30.151 136.067 -48.053 1.00 50.93 459 GLU A C 1
ATOM 3547 O O . GLU A 1 463 ? -29.164 135.345 -48.160 1.00 47.60 459 GLU A O 1
ATOM 3553 N N . VAL A 1 464 ? -30.471 136.714 -46.930 1.00 52.20 460 VAL A N 1
ATOM 3554 C CA . VAL A 1 464 ? -29.646 136.653 -45.725 1.00 52.36 460 VAL A CA 1
ATOM 3555 C C . VAL A 1 464 ? -29.526 135.199 -45.237 1.00 51.80 460 VAL A C 1
ATOM 3556 O O . VAL A 1 464 ? -28.424 134.733 -44.979 1.00 55.09 460 VAL A O 1
ATOM 3560 N N . ILE A 1 465 ? -30.653 134.494 -45.127 1.00 51.13 461 ILE A N 1
ATOM 3561 C CA . ILE A 1 465 ? -30.683 133.130 -44.567 1.00 54.99 461 ILE A CA 1
ATOM 3562 C C . ILE A 1 465 ? -30.058 132.108 -45.504 1.00 57.44 461 ILE A C 1
ATOM 3563 O O . ILE A 1 465 ? -29.183 131.343 -45.090 1.00 57.41 461 ILE A O 1
ATOM 3568 N N . LEU A 1 466 ? -30.497 132.100 -46.760 1.00 59.71 462 LEU A N 1
ATOM 3569 C CA . LEU A 1 466 ? -30.015 131.097 -47.722 1.00 63.45 462 LEU A CA 1
ATOM 3570 C C . LEU A 1 466 ? -28.563 131.331 -48.104 1.00 58.95 462 LEU A C 1
ATOM 3571 O O . LEU A 1 466 ? -27.866 130.380 -48.452 1.00 59.93 462 LEU A O 1
ATOM 3576 N N . GLY A 1 467 ? -28.104 132.577 -47.990 1.00 58.19 463 GLY A N 1
ATOM 3577 C CA . GLY A 1 467 ? -26.689 132.898 -48.154 1.00 59.65 463 GLY A CA 1
ATOM 3578 C C . GLY A 1 467 ? -25.780 132.436 -47.027 1.00 61.51 463 GLY A C 1
ATOM 3579 O O . GLY A 1 467 ? -24.567 132.389 -47.208 1.00 57.06 463 GLY A O 1
ATOM 3580 N N . ASN A 1 468 ? -26.358 132.135 -45.855 1.00 69.86 464 ASN A N 1
ATOM 3581 C CA . ASN A 1 468 ? -25.612 131.671 -44.673 1.00 70.36 464 ASN A CA 1
ATOM 3582 C C . ASN A 1 468 ? -26.358 130.553 -43.937 1.00 69.49 464 ASN A C 1
ATOM 3583 O O . ASN A 1 468 ? -26.681 130.672 -42.754 1.00 71.64 464 ASN A O 1
ATOM 3588 N N . ARG A 1 469 ? -26.615 129.466 -44.652 1.00 69.77 465 ARG A N 1
ATOM 3589 C CA . ARG A 1 469 ? -27.512 128.408 -44.178 1.00 71.99 465 ARG A CA 1
ATOM 3590 C C . ARG A 1 469 ? -27.119 127.868 -42.813 1.00 63.51 465 ARG A C 1
ATOM 3591 O O . ARG A 1 469 ? -27.967 127.687 -41.963 1.00 64.89 465 ARG A O 1
ATOM 3599 N N . ASN A 1 470 ? -25.835 127.662 -42.576 1.00 62.26 466 ASN A N 1
ATOM 3600 C CA . ASN A 1 470 ? -25.387 127.153 -41.275 1.00 60.70 466 ASN A CA 1
ATOM 3601 C C . ASN A 1 470 ? -25.290 128.300 -40.274 1.00 60.37 466 ASN A C 1
ATOM 3602 O O . ASN A 1 470 ? -25.908 128.248 -39.217 1.00 61.76 466 ASN A O 1
ATOM 3607 N N . ASP A 1 471 ? -24.495 129.318 -40.604 1.00 61.96 467 ASP A N 1
ATOM 3608 C CA . ASP A 1 471 ? -24.123 130.376 -39.631 1.00 59.72 467 ASP A CA 1
ATOM 3609 C C . ASP A 1 471 ? -25.292 131.184 -39.065 1.00 51.87 467 ASP A C 1
ATOM 3610 O O . ASP A 1 471 ? -25.255 131.589 -37.897 1.00 50.04 467 ASP A O 1
ATOM 3615 N N . PHE A 1 472 ? -26.319 131.400 -39.882 1.00 46.26 468 PHE A N 1
ATOM 3616 C CA . PHE A 1 472 ? -27.521 132.100 -39.438 1.00 44.80 468 PHE A CA 1
ATOM 3617 C C . PHE A 1 472 ? -28.227 131.353 -38.309 1.00 47.19 468 PHE A C 1
ATOM 3618 O O . PHE A 1 472 ? -28.510 131.945 -37.260 1.00 50.26 468 PHE A O 1
ATOM 3626 N N . TRP A 1 473 ? -28.506 130.072 -38.528 1.00 43.83 469 TRP A N 1
ATOM 3627 C CA . TRP A 1 473 ? -29.255 129.285 -37.556 1.00 43.77 469 TRP A CA 1
ATOM 3628 C C . TRP A 1 473 ? -28.456 128.960 -36.286 1.00 43.22 469 TRP A C 1
ATOM 3629 O O . TRP A 1 473 ? -29.029 128.915 -35.193 1.00 47.55 469 TRP A O 1
ATOM 3640 N N . VAL A 1 474 ? -27.145 128.823 -36.417 1.00 39.63 470 VAL A N 1
ATOM 3641 C CA . VAL A 1 474 ? -26.257 128.777 -35.254 1.00 40.20 470 VAL A CA 1
ATOM 3642 C C . VAL A 1 474 ? -26.264 130.094 -34.463 1.00 40.16 470 VAL A C 1
ATOM 3643 O O . VAL A 1 474 ? -26.093 130.083 -33.244 1.00 42.00 470 VAL A O 1
ATOM 3647 N N . SER A 1 475 ? -26.410 131.222 -35.156 1.00 43.08 471 SER A N 1
ATOM 3648 C CA . SER A 1 475 ? -26.545 132.541 -34.493 1.00 44.33 471 SER A CA 1
ATOM 3649 C C . SER A 1 475 ? -27.817 132.569 -33.668 1.00 42.03 471 SER A C 1
ATOM 3650 O O . SER A 1 475 ? -27.797 132.912 -32.485 1.00 45.22 471 SER A O 1
ATOM 3653 N N . VAL A 1 476 ? -28.913 132.180 -34.312 1.00 39.73 472 VAL A N 1
ATOM 3654 C CA . VAL A 1 476 ? -30.214 132.057 -33.672 1.00 38.84 472 VAL A CA 1
ATOM 3655 C C . VAL A 1 476 ? -30.137 131.114 -32.477 1.00 39.93 472 VAL A C 1
ATOM 3656 O O . VAL A 1 476 ? -30.732 131.428 -31.449 1.00 42.14 472 VAL A O 1
ATOM 3660 N N . ILE A 1 477 ? -29.427 129.980 -32.587 1.00 41.81 473 ILE A N 1
ATOM 3661 C CA . ILE A 1 477 ? -29.330 129.043 -31.443 1.00 42.41 473 ILE A CA 1
ATOM 3662 C C . ILE A 1 477 ? -28.506 129.712 -30.329 1.00 41.67 473 ILE A C 1
ATOM 3663 O O . ILE A 1 477 ? -28.896 129.653 -29.172 1.00 39.71 473 ILE A O 1
ATOM 3668 N N . GLY A 1 478 ? -27.420 130.390 -30.694 1.00 40.87 474 GLY A N 1
ATOM 3669 C CA . GLY A 1 478 ? -26.592 131.124 -29.732 1.00 42.72 474 GLY A CA 1
ATOM 3670 C C . GLY A 1 478 ? -27.348 132.183 -28.943 1.00 44.20 474 GLY A C 1
ATOM 3671 O O . GLY A 1 478 ? -27.211 132.273 -27.724 1.00 47.03 474 GLY A O 1
ATOM 3672 N N . ILE A 1 479 ? -28.149 132.983 -29.646 1.00 45.50 475 ILE A N 1
ATOM 3673 C CA . ILE A 1 479 ? -28.966 134.041 -29.042 1.00 43.97 475 ILE A CA 1
ATOM 3674 C C . ILE A 1 479 ? -30.035 133.432 -28.158 1.00 44.15 475 ILE A C 1
ATOM 3675 O O . ILE A 1 479 ? -30.287 133.922 -27.063 1.00 44.50 475 ILE A O 1
ATOM 3680 N N . ALA A 1 480 ? -30.685 132.384 -28.657 1.00 44.38 476 ALA A N 1
ATOM 3681 C CA . ALA A 1 480 ? -31.748 131.677 -27.930 1.00 44.06 476 ALA A CA 1
ATOM 3682 C C . ALA A 1 480 ? -31.285 131.096 -26.574 1.00 45.46 476 ALA A C 1
ATOM 3683 O O . ALA A 1 480 ? -32.027 131.123 -25.593 1.00 45.06 476 ALA A O 1
ATOM 3685 N N . ARG A 1 481 ? -30.070 130.551 -26.540 1.00 43.03 477 ARG A N 1
ATOM 3686 C CA . ARG A 1 481 ? -29.545 129.941 -25.333 1.00 42.43 477 ARG A CA 1
ATOM 3687 C C . ARG A 1 481 ? -29.337 130.948 -24.248 1.00 43.02 477 ARG A C 1
ATOM 3688 O O . ARG A 1 481 ? -29.499 130.619 -23.072 1.00 46.33 477 ARG A O 1
ATOM 3696 N N . LYS A 1 482 ? -29.000 132.171 -24.646 1.00 42.52 478 LYS A N 1
ATOM 3697 C CA . LYS A 1 482 ? -28.661 133.252 -23.720 1.00 43.09 478 LYS A CA 1
ATOM 3698 C C . LYS A 1 482 ? -29.849 134.040 -23.164 1.00 41.53 478 LYS A C 1
ATOM 3699 O O . LYS A 1 482 ? -29.638 134.995 -22.447 1.00 39.85 478 LYS A O 1
ATOM 3705 N N . ASN A 1 483 ? -31.079 133.665 -23.494 1.00 42.37 479 ASN A N 1
ATOM 3706 C CA . ASN A 1 483 ? -32.247 134.421 -23.065 1.00 45.97 479 ASN A CA 1
ATOM 3707 C C . ASN A 1 483 ? -33.296 133.509 -22.507 1.00 45.70 479 ASN A C 1
ATOM 3708 O O . ASN A 1 483 ? -33.539 132.434 -23.068 1.00 49.69 479 ASN A O 1
ATOM 3713 N N . LEU A 1 484 ? -33.934 133.950 -21.419 1.00 43.20 480 LEU A N 1
ATOM 3714 C CA . LEU A 1 484 ? -35.032 133.211 -20.831 1.00 41.42 480 LEU A CA 1
ATOM 3715 C C . LEU A 1 484 ? -36.258 133.441 -21.680 1.00 39.24 480 LEU A C 1
ATOM 3716 O O . LEU A 1 484 ? -36.420 134.511 -22.232 1.00 38.38 480 LEU A O 1
ATOM 3721 N N . LEU A 1 485 ? -37.095 132.422 -21.823 1.00 38.78 481 LEU A N 1
ATOM 3722 C CA . LEU A 1 485 ? -38.358 132.566 -22.540 1.00 40.44 481 LEU A CA 1
ATOM 3723 C C . LEU A 1 485 ? -39.198 133.696 -21.922 1.00 43.64 481 LEU A C 1
ATOM 3724 O O . LEU A 1 485 ? -39.827 134.479 -22.654 1.00 42.71 481 LEU A O 1
ATOM 3729 N N . SER A 1 486 ? -39.193 133.778 -20.589 1.00 43.46 482 SER A N 1
ATOM 3730 C CA . SER A 1 486 ? -39.914 134.833 -19.870 1.00 46.45 482 SER A CA 1
ATOM 3731 C C . SER A 1 486 ? -39.493 136.244 -20.311 1.00 46.81 482 SER A C 1
ATOM 3732 O O . SER A 1 486 ? -40.321 137.149 -20.367 1.00 46.69 482 SER A O 1
ATOM 3735 N N . HIS A 1 487 ? -38.215 136.413 -20.623 1.00 51.58 483 HIS A N 1
ATOM 3736 C CA . HIS A 1 487 ? -37.690 137.692 -21.081 1.00 56.44 483 HIS A CA 1
ATOM 3737 C C . HIS A 1 487 ? -38.253 138.112 -22.460 1.00 53.69 483 HIS A C 1
ATOM 3738 O O . HIS A 1 487 ? -38.529 139.296 -22.689 1.00 53.64 483 HIS A O 1
ATOM 3745 N N . ILE A 1 488 ? -38.452 137.143 -23.348 1.00 50.14 484 ILE A N 1
ATOM 3746 C CA . ILE A 1 488 ? -39.051 137.397 -24.652 1.00 48.26 484 ILE A CA 1
ATOM 3747 C C . ILE A 1 488 ? -40.549 137.538 -24.538 1.00 47.28 484 ILE A C 1
ATOM 3748 O O . ILE A 1 488 ? -41.160 138.290 -25.288 1.00 50.70 484 ILE A O 1
ATOM 3753 N N . GLU A 1 489 ? -41.149 136.810 -23.603 1.00 49.11 485 GLU A N 1
ATOM 3754 C CA . GLU A 1 489 ? -42.568 137.008 -23.266 1.00 48.33 485 GLU A CA 1
ATOM 3755 C C . GLU A 1 489 ? -42.886 138.420 -22.773 1.00 46.00 485 GLU A C 1
ATOM 3756 O O . GLU A 1 489 ? -43.947 138.958 -23.121 1.00 51.28 485 GLU A O 1
ATOM 3762 N N . GLU A 1 490 ? -41.987 139.003 -21.976 1.00 45.93 486 GLU A N 1
ATOM 3763 C CA . GLU A 1 490 ? -42.123 140.394 -21.499 1.00 48.38 486 GLU A CA 1
ATOM 3764 C C . GLU A 1 490 ? -42.174 141.408 -22.656 1.00 47.77 486 GLU A C 1
ATOM 3765 O O . GLU A 1 490 ? -42.878 142.404 -22.559 1.00 45.93 486 GLU A O 1
ATOM 3771 N N . LEU A 1 491 ? -41.469 141.140 -23.751 1.00 45.23 487 LEU A N 1
ATOM 3772 C CA . LEU A 1 491 ? -41.557 141.991 -24.939 1.00 44.58 487 LEU A CA 1
ATOM 3773 C C . LEU A 1 491 ? -42.978 142.251 -25.430 1.00 45.57 487 LEU A C 1
ATOM 3774 O O . LEU A 1 491 ? -43.272 143.328 -25.946 1.00 47.69 487 LEU A O 1
ATOM 3779 N N . TYR A 1 492 ? -43.846 141.257 -25.327 1.00 43.77 488 TYR A N 1
ATOM 3780 C CA . TYR A 1 492 ? -45.222 141.435 -25.766 1.00 43.55 488 TYR A CA 1
ATOM 3781 C C . TYR A 1 492 ? -46.167 141.613 -24.555 1.00 42.01 488 TYR A C 1
ATOM 3782 O O . TYR A 1 492 ? -47.374 141.461 -24.693 1.00 38.84 488 TYR A O 1
ATOM 3791 N N . GLY A 1 493 ? -45.629 141.970 -23.383 1.00 41.58 489 GLY A N 1
ATOM 3792 C CA . GLY A 1 493 ? -46.397 142.038 -22.134 1.00 41.46 489 GLY A CA 1
ATOM 3793 C C . GLY A 1 493 ? -47.267 140.820 -21.887 1.00 43.10 489 GLY A C 1
ATOM 3794 O O . GLY A 1 493 ? -48.436 140.949 -21.570 1.00 43.82 489 GLY A O 1
ATOM 3795 N N . GLY A 1 494 ? -46.699 139.636 -22.081 1.00 48.36 490 GLY A N 1
ATOM 3796 C CA . GLY A 1 494 ? -47.427 138.380 -21.920 1.00 51.61 490 GLY A CA 1
ATOM 3797 C C . GLY A 1 494 ? -48.613 138.158 -22.859 1.00 55.39 490 GLY A C 1
ATOM 3798 O O . GLY A 1 494 ? -49.511 137.398 -22.542 1.00 54.56 490 GLY A O 1
ATOM 3799 N N . GLU A 1 495 ? -48.610 138.798 -24.025 1.00 58.64 491 GLU A N 1
ATOM 3800 C CA . GLU A 1 495 ? -49.677 138.626 -25.014 1.00 54.95 491 GLU A CA 1
ATOM 3801 C C . GLU A 1 495 ? -49.210 137.864 -26.258 1.00 50.93 491 GLU A C 1
ATOM 3802 O O . GLU A 1 495 ? -49.778 138.045 -27.340 1.00 49.63 491 GLU A O 1
ATOM 3808 N N . LEU A 1 496 ? -48.185 137.019 -26.122 1.00 47.13 492 LEU A N 1
ATOM 3809 C CA . LEU A 1 496 ? -47.712 136.219 -27.256 1.00 46.32 492 LEU A CA 1
ATOM 3810 C C . LEU A 1 496 ? -48.830 135.294 -27.734 1.00 44.93 492 LEU A C 1
ATOM 3811 O O . LEU A 1 496 ? -49.295 134.476 -26.957 1.00 46.87 492 LEU A O 1
ATOM 3816 N N . ARG A 1 497 ? -49.232 135.425 -28.999 1.00 44.20 493 ARG A N 1
ATOM 3817 C CA . ARG A 1 497 ? -50.269 134.590 -29.581 1.00 48.83 493 ARG A CA 1
ATOM 3818 C C . ARG A 1 497 ? -49.750 133.269 -30.181 1.00 50.57 493 ARG A C 1
ATOM 3819 O O . ARG A 1 497 ? -50.514 132.309 -30.328 1.00 53.65 493 ARG A O 1
ATOM 3827 N N . ASN A 1 498 ? -48.475 133.212 -30.542 1.00 45.86 494 ASN A N 1
ATOM 3828 C CA . ASN A 1 498 ? -47.903 131.952 -30.957 1.00 44.17 494 ASN A CA 1
ATOM 3829 C C . ASN A 1 498 ? -46.408 131.852 -30.679 1.00 43.78 494 ASN A C 1
ATOM 3830 O O . ASN A 1 498 ? -45.737 132.830 -30.411 1.00 42.67 494 ASN A O 1
ATOM 3835 N N . ALA A 1 499 ? -45.913 130.629 -30.739 1.00 42.95 495 ALA A N 1
ATOM 3836 C CA . ALA A 1 499 ? -44.526 130.356 -30.502 1.00 43.83 495 ALA A CA 1
ATOM 3837 C C . ALA A 1 499 ? -43.658 130.902 -31.636 1.00 44.01 495 ALA A C 1
ATOM 3838 O O . ALA A 1 499 ? -42.485 131.221 -31.427 1.00 45.60 495 ALA A O 1
ATOM 3840 N N . GLY A 1 500 ? -44.230 131.036 -32.826 1.00 40.91 496 GLY A N 1
ATOM 3841 C CA . GLY A 1 500 ? -43.507 131.615 -33.950 1.00 41.07 496 GLY A CA 1
ATOM 3842 C C . GLY A 1 500 ? -43.013 133.036 -33.712 1.00 40.33 496 GLY A C 1
ATOM 3843 O O . GLY A 1 500 ? -42.015 133.445 -34.284 1.00 38.37 496 GLY A O 1
ATOM 3844 N N . GLN A 1 501 ? -43.712 133.778 -32.860 1.00 41.58 497 GLN A N 1
ATOM 3845 C CA . GLN A 1 501 ? -43.294 135.112 -32.467 1.00 42.67 497 GLN A CA 1
ATOM 3846 C C . GLN A 1 501 ? -42.010 135.121 -31.647 1.00 43.69 497 GLN A C 1
ATOM 3847 O O . GLN A 1 501 ? -41.265 136.095 -31.691 1.00 50.89 497 GLN A O 1
ATOM 3853 N N . VAL A 1 502 ? -41.760 134.059 -30.890 1.00 41.95 498 VAL A N 1
ATOM 3854 C CA . VAL A 1 502 ? -40.513 133.929 -30.140 1.00 40.19 498 VAL A CA 1
ATOM 3855 C C . VAL A 1 502 ? -39.341 133.756 -31.104 1.00 40.92 498 VAL A C 1
ATOM 3856 O O . VAL A 1 502 ? -38.279 134.347 -30.895 1.00 39.14 498 VAL A O 1
ATOM 3860 N N . ILE A 1 503 ? -39.542 132.963 -32.160 1.00 43.12 499 ILE A N 1
ATOM 3861 C CA . ILE A 1 503 ? -38.479 132.688 -33.144 1.00 43.83 499 ILE A CA 1
ATOM 3862 C C . ILE A 1 503 ? -38.263 133.952 -33.977 1.00 41.40 499 ILE A C 1
ATOM 3863 O O . ILE A 1 503 ? -37.136 134.355 -34.186 1.00 41.32 499 ILE A O 1
ATOM 3868 N N . ALA A 1 504 ? -39.346 134.610 -34.374 1.00 42.03 500 ALA A N 1
ATOM 3869 C CA . ALA A 1 504 ? -39.280 135.900 -35.078 1.00 42.52 500 ALA A CA 1
ATOM 3870 C C . ALA A 1 504 ? -38.422 136.931 -34.383 1.00 43.82 500 ALA A C 1
ATOM 3871 O O . ALA A 1 504 ? -37.711 137.666 -35.037 1.00 47.77 500 ALA A O 1
ATOM 3873 N N . ALA A 1 505 ? -38.493 136.991 -33.060 1.00 45.48 501 ALA A N 1
ATOM 3874 C CA . ALA A 1 505 ? -37.682 137.932 -32.300 1.00 47.21 501 ALA A CA 1
ATOM 3875 C C . ALA A 1 505 ? -36.209 137.573 -32.393 1.00 47.83 501 ALA A C 1
ATOM 3876 O O . ALA A 1 505 ? -35.381 138.446 -32.605 1.00 51.38 501 ALA A O 1
ATOM 3878 N N . LEU A 1 506 ? -35.899 136.286 -32.236 1.00 46.89 502 LEU A N 1
ATOM 3879 C CA . LEU A 1 506 ? -34.520 135.768 -32.357 1.00 44.95 502 LEU A CA 1
ATOM 3880 C C . LEU A 1 506 ? -33.950 135.971 -33.759 1.00 42.09 502 LEU A C 1
ATOM 3881 O O . LEU A 1 506 ? -32.777 136.294 -33.902 1.00 38.63 502 LEU A O 1
ATOM 3886 N N . MET A 1 507 ? -34.786 135.761 -34.774 1.00 41.01 503 MET A N 1
ATOM 3887 C CA . MET A 1 507 ? -34.388 135.943 -36.162 1.00 43.82 503 MET A CA 1
ATOM 3888 C C . MET A 1 507 ? -34.013 137.387 -36.484 1.00 44.98 503 MET A C 1
ATOM 3889 O O . MET A 1 507 ? -33.033 137.620 -37.193 1.00 42.73 503 MET A O 1
ATOM 3894 N N . ARG A 1 508 ? -34.787 138.346 -35.965 1.00 45.66 504 ARG A N 1
ATOM 3895 C CA . ARG A 1 508 ? -34.487 139.775 -36.145 1.00 44.15 504 ARG A CA 1
ATOM 3896 C C . ARG A 1 508 ? -33.129 140.161 -35.589 1.00 45.13 504 ARG A C 1
ATOM 3897 O O . ARG A 1 508 ? -32.375 140.869 -36.240 1.00 46.74 504 ARG A O 1
ATOM 3905 N N . VAL A 1 509 ? -32.816 139.679 -34.398 1.00 43.17 505 VAL A N 1
ATOM 3906 C CA . VAL A 1 509 ? -31.525 139.936 -33.796 1.00 41.52 505 VAL A CA 1
ATOM 3907 C C . VAL A 1 509 ? -30.435 139.266 -34.635 1.00 40.32 505 VAL A C 1
ATOM 3908 O O . VAL A 1 509 ? -29.451 139.894 -34.931 1.00 42.14 505 VAL A O 1
ATOM 3912 N N . ALA A 1 510 ? -30.618 138.006 -35.017 1.00 42.05 506 ALA A N 1
ATOM 3913 C CA . ALA A 1 510 ? -29.656 137.301 -35.878 1.00 43.26 506 ALA A CA 1
ATOM 3914 C C . ALA A 1 510 ? -29.421 138.087 -37.163 1.00 43.89 506 ALA A C 1
ATOM 3915 O O . ALA A 1 510 ? -28.285 138.259 -37.555 1.00 46.71 506 ALA A O 1
ATOM 3917 N N . THR A 1 511 ? -30.493 138.578 -37.792 1.00 46.84 507 THR A N 1
ATOM 3918 C CA . THR A 1 511 ? -30.400 139.390 -39.018 1.00 46.58 507 THR A CA 1
ATOM 3919 C C . THR A 1 511 ? -29.623 140.693 -38.777 1.00 46.42 507 THR A C 1
ATOM 3920 O O . THR A 1 511 ? -28.799 141.062 -39.598 1.00 49.29 507 THR A O 1
ATOM 3924 N N . ALA A 1 512 ? -29.927 141.399 -37.686 1.00 44.40 508 ALA A N 1
ATOM 3925 C CA . ALA A 1 512 ? -29.199 142.622 -37.304 1.00 44.48 508 ALA A CA 1
ATOM 3926 C C . ALA A 1 512 ? -27.691 142.353 -37.116 1.00 44.54 508 ALA A C 1
ATOM 3927 O O . ALA A 1 512 ? -26.866 143.173 -37.534 1.00 45.55 508 ALA A O 1
ATOM 3929 N N . LEU A 1 513 ? -27.342 141.203 -36.536 1.00 43.63 509 LEU A N 1
ATOM 3930 C CA . LEU A 1 513 ? -25.941 140.788 -36.414 1.00 43.86 509 LEU A CA 1
ATOM 3931 C C . LEU A 1 513 ? -25.311 140.402 -37.759 1.00 45.22 509 LEU A C 1
ATOM 3932 O O . LEU A 1 513 ? -24.201 140.844 -38.050 1.00 50.16 509 LEU A O 1
ATOM 3937 N N . MET A 1 514 ? -25.997 139.581 -38.562 1.00 46.55 510 MET A N 1
ATOM 3938 C CA . MET A 1 514 ? -25.507 139.154 -39.904 1.00 47.48 510 MET A CA 1
ATOM 3939 C C . MET A 1 514 ? -25.136 140.345 -40.805 1.00 47.51 510 MET A C 1
ATOM 3940 O O . MET A 1 514 ? -24.145 140.301 -41.507 1.00 47.74 510 MET A O 1
ATOM 3945 N N . LEU A 1 515 ? -25.965 141.390 -40.792 1.00 48.22 511 LEU A N 1
ATOM 3946 C CA . LEU A 1 515 ? -25.781 142.581 -41.625 1.00 46.92 511 LEU A CA 1
ATOM 3947 C C . LEU A 1 515 ? -24.905 143.689 -40.987 1.00 49.75 511 LEU A C 1
ATOM 3948 O O . LEU A 1 515 ? -24.763 144.752 -41.587 1.00 48.20 511 LEU A O 1
ATOM 3953 N N . SER A 1 516 ? -24.342 143.444 -39.792 1.00 49.98 512 SER A N 1
ATOM 3954 C CA . SER A 1 516 ? -23.462 144.387 -39.077 1.00 51.81 512 SER A CA 1
ATOM 3955 C C . SER A 1 516 ? -24.111 145.757 -38.869 1.00 49.32 512 SER A C 1
ATOM 3956 O O . SER A 1 516 ? -23.635 146.757 -39.406 1.00 51.03 512 SER A O 1
ATOM 3959 N N . VAL A 1 517 ? -25.181 145.804 -38.079 1.00 49.60 513 VAL A N 1
ATOM 3960 C CA . VAL A 1 517 ? -25.980 147.048 -37.943 1.00 50.06 513 VAL A CA 1
ATOM 3961 C C . VAL A 1 517 ? -25.564 147.759 -36.663 1.00 50.45 513 VAL A C 1
ATOM 3962 O O . VAL A 1 517 ? -25.301 147.118 -35.643 1.00 54.07 513 VAL A O 1
ATOM 3966 N N . SER A 1 518 ? -25.435 149.076 -36.751 1.00 49.38 514 SER A N 1
ATOM 3967 C CA . SER A 1 518 ? -25.170 149.914 -35.594 1.00 47.03 514 SER A CA 1
ATOM 3968 C C . SER A 1 518 ? -26.453 150.462 -35.036 1.00 46.56 514 SER A C 1
ATOM 3969 O O . SER A 1 518 ? -26.533 150.680 -33.829 1.00 56.87 514 SER A O 1
ATOM 3972 N N . HIS A 1 519 ? -27.439 150.703 -35.898 1.00 45.60 515 HIS A N 1
ATOM 3973 C CA . HIS A 1 519 ? -28.739 151.259 -35.503 1.00 46.04 515 HIS A CA 1
ATOM 3974 C C . HIS A 1 519 ? -29.927 150.439 -36.020 1.00 43.20 515 HIS A C 1
ATOM 3975 O O . HIS A 1 519 ? -29.885 149.903 -37.122 1.00 40.05 515 HIS A O 1
ATOM 3982 N N . VAL A 1 520 ? -30.974 150.316 -35.209 1.00 41.66 516 VAL A N 1
ATOM 3983 C CA . VAL A 1 520 ? -32.234 149.757 -35.680 1.00 40.95 516 VAL A CA 1
ATOM 3984 C C . VAL A 1 520 ? -33.265 150.844 -35.601 1.00 42.52 516 VAL A C 1
ATOM 3985 O O . VAL A 1 520 ? -33.355 151.557 -34.606 1.00 45.28 516 VAL A O 1
ATOM 3989 N N . ILE A 1 521 ? -34.019 150.994 -36.678 1.00 43.54 517 ILE A N 1
ATOM 3990 C CA . ILE A 1 521 ? -35.048 152.016 -36.766 1.00 44.05 517 ILE A CA 1
ATOM 3991 C C . ILE A 1 521 ? -36.377 151.335 -36.567 1.00 45.24 517 ILE A C 1
ATOM 3992 O O . ILE A 1 521 ? -36.634 150.320 -37.207 1.00 46.81 517 ILE A O 1
ATOM 3997 N N . SER A 1 522 ? -37.205 151.882 -35.669 1.00 47.56 518 SER A N 1
ATOM 3998 C CA . SER A 1 522 ? -38.473 151.266 -35.287 1.00 44.33 518 SER A CA 1
ATOM 3999 C C . SER A 1 522 ? -39.660 152.177 -35.515 1.00 44.90 518 SER A C 1
ATOM 4000 O O . SER A 1 522 ? -39.648 153.338 -35.134 1.00 41.62 518 SER A O 1
ATOM 4003 N N . THR A 1 523 ? -40.704 151.617 -36.112 1.00 46.62 519 THR A N 1
ATOM 4004 C CA . THR A 1 523 ? -42.019 152.245 -36.123 1.00 46.22 519 THR A CA 1
ATOM 4005 C C . THR A 1 523 ? -42.697 152.074 -34.755 1.00 46.57 519 THR A C 1
ATOM 4006 O O . THR A 1 523 ? -42.137 151.466 -33.833 1.00 48.82 519 THR A O 1
ATOM 4010 N N . SER A 1 524 ? -43.912 152.599 -34.630 1.00 46.75 520 SER A N 1
ATOM 4011 C CA . SER A 1 524 ? -44.755 152.327 -33.469 1.00 46.14 520 SER A CA 1
ATOM 4012 C C . SER A 1 524 ? -45.245 150.866 -33.421 1.00 46.06 520 SER A C 1
ATOM 4013 O O . SER A 1 524 ? -45.713 150.417 -32.391 1.00 50.03 520 SER A O 1
ATOM 4016 N N . LEU A 1 525 ? -45.145 150.147 -34.531 1.00 43.44 521 LEU A N 1
ATOM 4017 C CA . LEU A 1 525 ? -45.622 148.786 -34.639 1.00 44.69 521 LEU A CA 1
ATOM 4018 C C . LEU A 1 525 ? -44.592 147.701 -34.297 1.00 45.75 521 LEU A C 1
ATOM 4019 O O . LEU A 1 525 ? -44.988 146.560 -34.047 1.00 48.96 521 LEU A O 1
ATOM 4024 N N . ASP A 1 526 ? -43.297 148.014 -34.289 1.00 46.87 522 ASP A N 1
ATOM 4025 C CA . ASP A 1 526 ? -42.277 146.993 -33.976 1.00 48.34 522 ASP A CA 1
ATOM 4026 C C . ASP A 1 526 ? -41.191 147.388 -32.977 1.00 44.39 522 ASP A C 1
ATOM 4027 O O . ASP A 1 526 ? -40.247 146.622 -32.782 1.00 46.38 522 ASP A O 1
ATOM 4032 N N . GLY A 1 527 ? -41.319 148.541 -32.330 1.00 42.04 523 GLY A N 1
ATOM 4033 C CA . GLY A 1 527 ? -40.307 148.976 -31.366 1.00 45.83 523 GLY A CA 1
ATOM 4034 C C . GLY A 1 527 ? -40.135 148.055 -30.155 1.00 47.14 523 GLY A C 1
ATOM 4035 O O . GLY A 1 527 ? -39.051 147.981 -29.569 1.00 45.77 523 GLY A O 1
ATOM 4036 N N . HIS A 1 528 ? -41.212 147.382 -29.767 1.00 46.53 524 HIS A N 1
ATOM 4037 C CA . HIS A 1 528 ? -41.128 146.303 -28.787 1.00 49.02 524 HIS A CA 1
ATOM 4038 C C . HIS A 1 528 ? -40.201 145.132 -29.163 1.00 48.67 524 HIS A C 1
ATOM 4039 O O . HIS A 1 528 ? -39.556 144.561 -28.292 1.00 49.96 524 HIS A O 1
ATOM 4046 N N . ILE A 1 529 ? -40.104 144.801 -30.447 1.00 52.69 525 ILE A N 1
ATOM 4047 C CA . ILE A 1 529 ? -39.241 143.693 -30.922 1.00 51.37 525 ILE A CA 1
ATOM 4048 C C . ILE A 1 529 ? -37.799 144.149 -31.089 1.00 46.97 525 ILE A C 1
ATOM 4049 O O . ILE A 1 529 ? -36.870 143.437 -30.714 1.00 47.59 525 ILE A O 1
ATOM 4054 N N . ASN A 1 530 ? -37.604 145.326 -31.662 1.00 46.30 526 ASN A N 1
ATOM 4055 C CA . ASN A 1 530 ? -36.242 145.827 -31.900 1.00 51.19 526 ASN A CA 1
ATOM 4056 C C . ASN A 1 530 ? -35.518 146.239 -30.605 1.00 47.39 526 ASN A C 1
ATOM 4057 O O . ASN A 1 530 ? -34.297 146.295 -30.577 1.00 50.06 526 ASN A O 1
ATOM 4062 N N . ALA A 1 531 ? -36.276 146.522 -29.549 1.00 47.78 527 ALA A N 1
ATOM 4063 C CA . ALA A 1 531 ? -35.722 146.745 -28.222 1.00 46.48 527 ALA A CA 1
ATOM 4064 C C . ALA A 1 531 ? -34.871 145.561 -27.762 1.00 48.80 527 ALA A C 1
ATOM 4065 O O . ALA A 1 531 ? -33.843 145.748 -27.130 1.00 50.80 527 ALA A O 1
ATOM 4067 N N . PHE A 1 532 ? -35.295 144.354 -28.111 1.00 51.01 528 PHE A N 1
ATOM 4068 C CA . PHE A 1 532 ? -34.547 143.122 -27.817 1.00 51.23 528 PHE A CA 1
ATOM 4069 C C . PHE A 1 532 ? -33.136 143.126 -28.405 1.00 52.48 528 PHE A C 1
ATOM 4070 O O . PHE A 1 532 ? -32.200 142.611 -27.779 1.00 58.41 528 PHE A O 1
ATOM 4078 N N . ALA A 1 533 ? -32.979 143.676 -29.608 1.00 50.96 529 ALA A N 1
ATOM 4079 C CA . ALA A 1 533 ? -31.667 143.710 -30.255 1.00 51.63 529 ALA A CA 1
ATOM 4080 C C . ALA A 1 533 ? -30.671 144.533 -29.453 1.00 51.44 529 ALA A C 1
ATOM 4081 O O . ALA A 1 533 ? -29.515 144.134 -29.303 1.00 53.99 529 ALA A O 1
ATOM 4083 N N . ARG A 1 534 ? -31.132 145.671 -28.943 1.00 52.61 530 ARG A N 1
ATOM 4084 C CA . ARG A 1 534 ? -30.345 146.516 -28.045 1.00 55.39 530 ARG A CA 1
ATOM 4085 C C . ARG A 1 534 ? -30.029 145.786 -26.741 1.00 55.08 530 ARG A C 1
ATOM 4086 O O . ARG A 1 534 ? -28.879 145.718 -26.314 1.00 56.59 530 ARG A O 1
ATOM 4094 N N . GLU A 1 535 ? -31.062 145.209 -26.144 1.00 58.53 531 GLU A N 1
ATOM 4095 C CA . GLU A 1 535 ? -30.944 144.410 -24.921 1.00 62.79 531 GLU A CA 1
ATOM 4096 C C . GLU A 1 535 ? -29.859 143.316 -25.064 1.00 56.51 531 GLU A C 1
ATOM 4097 O O . GLU A 1 535 ? -28.922 143.281 -24.274 1.00 50.18 531 GLU A O 1
ATOM 4103 N N . TYR A 1 536 ? -29.991 142.458 -26.079 1.00 50.04 532 TYR A N 1
ATOM 4104 C CA . TYR A 1 536 ? -29.082 141.328 -26.291 1.00 47.53 532 TYR A CA 1
ATOM 4105 C C . TYR A 1 536 ? -27.625 141.761 -26.480 1.00 49.48 532 TYR A C 1
ATOM 4106 O O . TYR A 1 536 ? -26.715 141.149 -25.914 1.00 50.76 532 TYR A O 1
ATOM 4115 N N . THR A 1 537 ? -27.407 142.800 -27.282 1.00 50.00 533 THR A N 1
ATOM 4116 C CA . THR A 1 537 ? -26.059 143.305 -27.531 1.00 55.32 533 THR A CA 1
ATOM 4117 C C . THR A 1 537 ? -25.472 144.193 -26.394 1.00 59.23 533 THR A C 1
ATOM 4118 O O . THR A 1 537 ? -24.376 144.742 -26.548 1.00 60.51 533 THR A O 1
ATOM 4122 N N . LYS A 1 538 ? -26.183 144.311 -25.268 1.00 60.94 534 LYS A N 1
ATOM 4123 C CA . LYS A 1 538 ? -25.769 145.109 -24.112 1.00 63.37 534 LYS A CA 1
ATOM 4124 C C . LYS A 1 538 ? -25.526 146.550 -24.513 1.00 64.83 534 LYS A C 1
ATOM 4125 O O . LYS A 1 538 ? -24.404 147.055 -24.451 1.00 69.11 534 LYS A O 1
ATOM 4131 N N . GLU A 1 539 ? -26.598 147.184 -24.971 1.00 70.29 535 GLU A N 1
ATOM 4132 C CA . GLU A 1 539 ? -26.622 148.600 -25.328 1.00 71.46 535 GLU A CA 1
ATOM 4133 C C . GLU A 1 539 ? -25.640 148.969 -26.476 1.00 68.81 535 GLU A C 1
ATOM 4134 O O . GLU A 1 539 ? -25.382 150.143 -26.712 1.00 70.90 535 GLU A O 1
ATOM 4140 N N . ARG A 1 540 ? -25.154 147.979 -27.235 1.00 68.26 536 ARG A N 1
ATOM 4141 C CA . ARG A 1 540 ? -24.248 148.246 -28.346 1.00 67.74 536 ARG A CA 1
ATOM 4142 C C . ARG A 1 540 ? -25.032 148.792 -29.525 1.00 69.11 536 ARG A C 1
ATOM 4143 O O . ARG A 1 540 ? -24.691 149.848 -30.049 1.00 75.36 536 ARG A O 1
ATOM 4151 N N . ILE A 1 541 ? -26.072 148.071 -29.950 1.00 65.43 537 ILE A N 1
ATOM 4152 C CA . ILE A 1 541 ? -26.940 148.534 -31.034 1.00 58.03 537 ILE A CA 1
ATOM 4153 C C . ILE A 1 541 ? -27.832 149.618 -30.462 1.00 59.39 537 ILE A C 1
ATOM 4154 O O . ILE A 1 541 ? -28.380 149.449 -29.375 1.00 60.28 537 ILE A O 1
ATOM 4159 N N . GLU A 1 542 ? -27.992 150.704 -31.223 1.00 62.73 538 GLU A N 1
ATOM 4160 C CA . GLU A 1 542 ? -28.769 151.890 -30.822 1.00 63.31 538 GLU A CA 1
ATOM 4161 C C . GLU A 1 542 ? -30.163 151.825 -31.457 1.00 61.77 538 GLU A C 1
ATOM 4162 O O . GLU A 1 542 ? -30.344 151.228 -32.518 1.00 66.44 538 GLU A O 1
ATOM 4168 N N . CYS A 1 543 ? -31.154 152.368 -30.758 1.00 60.40 539 CYS A N 1
ATOM 4169 C CA . CYS A 1 543 ? -32.558 152.323 -31.171 1.00 60.37 539 CYS A CA 1
ATOM 4170 C C . CYS A 1 543 ? -33.001 153.711 -31.576 1.00 59.13 539 CYS A C 1
ATOM 4171 O O . CYS A 1 543 ? -33.028 154.613 -30.754 1.00 70.54 539 CYS A O 1
ATOM 4174 N N . VAL A 1 544 ? -33.333 153.882 -32.842 1.00 55.14 540 VAL A N 1
ATOM 4175 C CA . VAL A 1 544 ? -33.870 155.140 -33.350 1.00 53.25 540 VAL A CA 1
ATOM 4176 C C . VAL A 1 544 ? -35.361 154.913 -33.538 1.00 52.11 540 VAL A C 1
ATOM 4177 O O . VAL A 1 544 ? -35.768 153.874 -34.069 1.00 52.43 540 VAL A O 1
ATOM 4181 N N . GLN A 1 545 ? -36.167 155.871 -33.087 1.00 52.75 541 GLN A N 1
ATOM 4182 C CA . GLN A 1 545 ? -37.620 155.803 -33.211 1.00 49.96 541 GLN A CA 1
ATOM 4183 C C . GLN A 1 545 ? -38.079 156.760 -34.318 1.00 49.62 541 GLN A C 1
ATOM 4184 O O . GLN A 1 545 ? -37.601 157.873 -34.462 1.00 52.83 541 GLN A O 1
ATOM 4190 N N . THR A 1 546 ? -38.951 156.248 -35.155 1.00 50.18 542 THR A N 1
ATOM 4191 C CA . THR A 1 546 ? -39.601 156.975 -36.208 1.00 50.30 542 THR A CA 1
ATOM 4192 C C . THR A 1 546 ? -40.474 158.084 -35.615 1.00 52.83 542 THR A C 1
ATOM 4193 O O . THR A 1 546 ? -40.985 157.934 -34.515 1.00 56.83 542 THR A O 1
ATOM 4197 N N . LEU A 1 547 ? -40.633 159.194 -36.339 1.00 54.79 543 LEU A N 1
ATOM 4198 C CA . LEU A 1 547 ? -41.508 160.296 -35.912 1.00 57.76 543 LEU A CA 1
ATOM 4199 C C . LEU A 1 547 ? -42.882 160.180 -36.589 1.00 52.15 543 LEU A C 1
ATOM 4200 O O . LEU A 1 547 ? -43.046 160.534 -37.765 1.00 57.14 543 LEU A O 1
ATOM 4205 N N . GLU A 1 548 ? -43.839 159.645 -35.839 1.00 48.03 544 GLU A N 1
ATOM 4206 C CA . GLU A 1 548 ? -45.221 159.495 -36.269 1.00 51.42 544 GLU A CA 1
ATOM 4207 C C . GLU A 1 548 ? -46.043 160.583 -35.591 1.00 55.36 544 GLU A C 1
ATOM 4208 O O . GLU A 1 548 ? -45.478 161.493 -34.967 1.00 57.21 544 GLU A O 1
ATOM 4214 N N . GLY A 1 549 ? -47.368 160.502 -35.733 1.00 58.69 545 GLY A N 1
ATOM 4215 C CA . GLY A 1 549 ? -48.295 161.455 -35.151 1.00 59.69 545 GLY A CA 1
ATOM 4216 C C . GLY A 1 549 ? -48.477 162.743 -35.931 1.00 64.10 545 GLY A C 1
ATOM 4217 O O . GLY A 1 549 ? -48.991 163.711 -35.387 1.00 67.32 545 GLY A O 1
ATOM 4218 N N . ARG A 1 550 ? -48.051 162.774 -37.193 1.00 68.16 546 ARG A N 1
ATOM 4219 C CA . ARG A 1 550 ? -48.135 163.992 -38.024 1.00 67.32 546 ARG A CA 1
ATOM 4220 C C . ARG A 1 550 ? -49.314 163.980 -39.024 1.00 68.21 546 ARG A C 1
ATOM 4221 O O . ARG A 1 550 ? -49.802 165.048 -39.417 1.00 75.11 546 ARG A O 1
ATOM 4229 N N . ILE A 1 551 ? -49.745 162.788 -39.445 1.00 63.08 547 ILE A N 1
ATOM 4230 C CA . ILE A 1 551 ? -50.996 162.598 -40.195 1.00 57.27 547 ILE A CA 1
ATOM 4231 C C . ILE A 1 551 ? -51.967 161.831 -39.302 1.00 55.80 547 ILE A C 1
ATOM 4232 O O . ILE A 1 551 ? -51.771 160.641 -39.078 1.00 56.83 547 ILE A O 1
ATOM 4237 N N . PRO A 1 552 ? -53.029 162.490 -38.799 1.00 56.72 548 PRO A N 1
ATOM 4238 C CA . PRO A 1 552 ? -53.919 161.800 -37.858 1.00 56.09 548 PRO A CA 1
ATOM 4239 C C . PRO A 1 552 ? -55.061 161.039 -38.540 1.00 56.93 548 PRO A C 1
ATOM 4240 O O . PRO A 1 552 ? -55.219 161.099 -39.755 1.00 61.14 548 PRO A O 1
ATOM 4244 N N . ALA A 1 553 ? -55.860 160.351 -37.739 1.00 57.99 549 ALA A N 1
ATOM 4245 C CA . ALA A 1 553 ? -57.110 159.768 -38.212 1.00 55.16 549 ALA A CA 1
ATOM 4246 C C . ALA A 1 553 ? -58.066 160.898 -38.546 1.00 51.42 549 ALA A C 1
ATOM 4247 O O . ALA A 1 553 ? -58.068 161.942 -37.893 1.00 52.87 549 ALA A O 1
ATOM 4249 N N . LEU A 1 554 ? -58.913 160.657 -39.529 1.00 48.37 550 LEU A N 1
ATOM 4250 C CA . LEU A 1 554 ? -59.724 161.710 -40.140 1.00 48.48 550 LEU A CA 1
ATOM 4251 C C . LEU A 1 554 ? -61.084 161.980 -39.466 1.00 49.78 550 LEU A C 1
ATOM 4252 O O . LEU A 1 554 ? -61.757 162.945 -39.812 1.00 53.38 550 LEU A O 1
ATOM 4257 N N . HIS A 1 555 ? -61.497 161.132 -38.527 1.00 49.25 551 HIS A N 1
ATOM 4258 C CA . HIS A 1 555 ? -62.698 161.376 -37.720 1.00 47.27 551 HIS A CA 1
ATOM 4259 C C . HIS A 1 555 ? -62.469 162.517 -36.735 1.00 51.51 551 HIS A C 1
ATOM 4260 O O . HIS A 1 555 ? -61.338 162.951 -36.516 1.00 51.89 551 HIS A O 1
ATOM 4267 N N . ARG A 1 556 ? -63.544 162.988 -36.120 1.00 56.58 552 ARG A N 1
ATOM 4268 C CA . ARG A 1 556 ? -63.441 164.040 -35.119 1.00 60.00 552 ARG A CA 1
ATOM 4269 C C . ARG A 1 556 ? -62.771 163.510 -33.834 1.00 58.89 552 ARG A C 1
ATOM 4270 O O . ARG A 1 556 ? -63.199 162.484 -33.311 1.00 59.58 552 ARG A O 1
ATOM 4278 N N . PRO A 1 557 ? -61.735 164.205 -33.318 1.00 61.99 553 PRO A N 1
ATOM 4279 C CA . PRO A 1 557 ? -61.125 163.825 -32.026 1.00 65.26 553 PRO A CA 1
ATOM 4280 C C . PRO A 1 557 ? -62.103 163.925 -30.870 1.00 67.98 553 PRO A C 1
ATOM 4281 O O . PRO A 1 557 ? -62.732 164.968 -30.698 1.00 81.32 553 PRO A O 1
ATOM 4285 N N . GLY A 1 558 ? -62.244 162.851 -30.100 1.00 66.40 554 GLY A N 1
ATOM 4286 C CA . GLY A 1 558 ? -63.260 162.774 -29.049 1.00 61.09 554 GLY A CA 1
ATOM 4287 C C . GLY A 1 558 ? -64.600 162.232 -29.528 1.00 59.16 554 GLY A C 1
ATOM 4288 O O . GLY A 1 558 ? -65.532 162.122 -28.730 1.00 62.66 554 GLY A O 1
ATOM 4289 N N . ALA A 1 559 ? -64.713 161.900 -30.820 1.00 57.51 555 ALA A N 1
ATOM 4290 C CA . ALA A 1 559 ? -65.915 161.261 -31.378 1.00 57.76 555 ALA A CA 1
ATOM 4291 C C . ALA A 1 559 ? -65.502 160.175 -32.355 1.00 54.63 555 ALA A C 1
ATOM 4292 O O . ALA A 1 559 ? -65.895 160.180 -33.520 1.00 56.33 555 ALA A O 1
ATOM 4294 N N . ALA A 1 560 ? -64.698 159.239 -31.866 1.00 55.83 556 ALA A N 1
ATOM 4295 C CA . ALA A 1 560 ? -64.196 158.149 -32.699 1.00 59.45 556 ALA A CA 1
ATOM 4296 C C . ALA A 1 560 ? -65.215 157.025 -32.747 1.00 62.52 556 ALA A C 1
ATOM 4297 O O . ALA A 1 560 ? -65.923 156.809 -31.768 1.00 67.93 556 ALA A O 1
ATOM 4299 N N . PRO A 1 561 ? -65.290 156.298 -33.877 1.00 64.81 557 PRO A N 1
ATOM 4300 C CA . PRO A 1 561 ? -66.144 155.114 -33.911 1.00 61.84 557 PRO A CA 1
ATOM 4301 C C . PRO A 1 561 ? -65.517 153.960 -33.112 1.00 60.51 557 PRO A C 1
ATOM 4302 O O . PRO A 1 561 ? -64.289 153.882 -32.995 1.00 60.44 557 PRO A O 1
ATOM 4306 N N . ALA A 1 562 ? -66.360 153.092 -32.558 1.00 61.22 558 ALA A N 1
ATOM 4307 C CA . ALA A 1 562 ? -65.914 151.925 -31.780 1.00 59.38 558 ALA A CA 1
ATOM 4308 C C . ALA A 1 562 ? -64.977 151.019 -32.582 1.00 56.47 558 ALA A C 1
ATOM 4309 O O . ALA A 1 562 ? -64.000 150.501 -32.040 1.00 53.98 558 ALA A O 1
ATOM 4311 N N . VAL A 1 563 ? -65.297 150.831 -33.859 1.00 57.10 559 VAL A N 1
ATOM 4312 C CA . VAL A 1 563 ? -64.400 150.170 -34.817 1.00 59.09 559 VAL A CA 1
ATOM 4313 C C . VAL A 1 563 ? -63.958 151.231 -35.834 1.00 56.27 559 VAL A C 1
ATOM 4314 O O . VAL A 1 563 ? -64.806 151.958 -36.360 1.00 52.70 559 VAL A O 1
ATOM 4318 N N . LEU A 1 564 ? -62.642 151.364 -36.054 1.00 54.31 560 LEU A N 1
ATOM 4319 C CA . LEU A 1 564 ? -62.117 152.259 -37.102 1.00 55.35 560 LEU A CA 1
ATOM 4320 C C . LEU A 1 564 ? -62.401 151.635 -38.457 1.00 55.64 560 LEU A C 1
ATOM 4321 O O . LEU A 1 564 ? -61.975 150.514 -38.713 1.00 54.86 560 LEU A O 1
ATOM 4326 N N . GLY A 1 565 ? -63.138 152.357 -39.300 1.00 57.44 561 GLY A N 1
ATOM 4327 C CA . GLY A 1 565 ? -63.424 151.921 -40.663 1.00 55.53 561 GLY A CA 1
ATOM 4328 C C . GLY A 1 565 ? -62.270 152.283 -41.569 1.00 53.97 561 GLY A C 1
ATOM 4329 O O . GLY A 1 565 ? -61.389 153.060 -41.189 1.00 50.91 561 GLY A O 1
ATOM 4330 N N . ALA A 1 566 ? -62.276 151.705 -42.766 1.00 57.79 562 ALA A N 1
ATOM 4331 C CA . ALA A 1 566 ? -61.205 151.915 -43.748 1.00 58.94 562 ALA A CA 1
ATOM 4332 C C . ALA A 1 566 ? -61.029 153.391 -44.113 1.00 59.27 562 ALA A C 1
ATOM 4333 O O . ALA A 1 566 ? -59.913 153.857 -44.287 1.00 61.23 562 ALA A O 1
ATOM 4335 N N . ASP A 1 567 ? -62.132 154.128 -44.170 1.00 59.18 563 ASP A N 1
ATOM 4336 C CA . ASP A 1 567 ? -62.097 155.524 -44.569 1.00 58.28 563 ASP A CA 1
ATOM 4337 C C . ASP A 1 567 ? -61.580 156.502 -43.507 1.00 57.92 563 ASP A C 1
ATOM 4338 O O . ASP A 1 567 ? -61.307 157.649 -43.835 1.00 64.67 563 ASP A O 1
ATOM 4343 N N . ASP A 1 568 ? -61.418 156.081 -42.254 1.00 57.05 564 ASP A N 1
ATOM 4344 C CA . ASP A 1 568 ? -60.949 156.994 -41.195 1.00 56.50 564 ASP A CA 1
ATOM 4345 C C . ASP A 1 568 ? -59.433 157.238 -41.178 1.00 53.38 564 ASP A C 1
ATOM 4346 O O . ASP A 1 568 ? -58.956 158.116 -40.447 1.00 52.84 564 ASP A O 1
ATOM 4351 N N . VAL A 1 569 ? -58.671 156.486 -41.963 1.00 50.90 565 VAL A N 1
ATOM 4352 C CA . VAL A 1 569 ? -57.195 156.588 -41.937 1.00 53.22 565 VAL A CA 1
ATOM 4353 C C . VAL A 1 569 ? -56.622 156.505 -43.363 1.00 50.83 565 VAL A C 1
ATOM 4354 O O . VAL A 1 569 ? -57.072 155.684 -44.181 1.00 52.01 565 VAL A O 1
ATOM 4358 N N . LEU A 1 570 ? -55.631 157.352 -43.636 1.00 48.33 566 LEU A N 1
ATOM 4359 C CA . LEU A 1 570 ? -54.927 157.351 -44.924 1.00 52.50 566 LEU A CA 1
ATOM 4360 C C . LEU A 1 570 ? -53.859 156.249 -45.004 1.00 49.52 566 LEU A C 1
ATOM 4361 O O . LEU A 1 570 ? -52.944 156.229 -44.184 1.00 48.89 566 LEU A O 1
ATOM 4366 N N . TYR A 1 571 ? -53.999 155.341 -45.973 1.00 48.45 567 TYR A N 1
ATOM 4367 C CA . TYR A 1 571 ? -53.031 154.264 -46.235 1.00 51.53 567 TYR A CA 1
ATOM 4368 C C . TYR A 1 571 ? -52.215 154.591 -47.466 1.00 52.97 567 TYR A C 1
ATOM 4369 O O . TYR A 1 571 ? -52.656 155.399 -48.275 1.00 66.61 567 TYR A O 1
ATOM 4378 N N . LEU A 1 572 ? -51.051 153.962 -47.627 1.00 52.22 568 LEU A N 1
ATOM 4379 C CA . LEU A 1 572 ? -50.226 154.197 -48.818 1.00 57.96 568 LEU A CA 1
ATOM 4380 C C . LEU A 1 572 ? -50.581 153.379 -50.068 1.00 57.66 568 LEU A C 1
ATOM 4381 O O . LEU A 1 572 ? -49.950 153.567 -51.104 1.00 62.24 568 LEU A O 1
ATOM 4386 N N . ASP A 1 573 ? -51.574 152.492 -49.984 1.00 58.00 569 ASP A N 1
ATOM 4387 C CA . ASP A 1 573 ? -52.166 151.865 -51.183 1.00 54.93 569 ASP A CA 1
ATOM 4388 C C . ASP A 1 573 ? -53.480 152.522 -51.617 1.00 52.27 569 ASP A C 1
ATOM 4389 O O . ASP A 1 573 ? -54.203 151.967 -52.448 1.00 49.55 569 ASP A O 1
ATOM 4394 N N . ASP A 1 574 ? -53.773 153.709 -51.081 1.00 52.87 570 ASP A N 1
ATOM 4395 C CA . ASP A 1 574 ? -54.949 154.469 -51.504 1.00 56.46 570 ASP A CA 1
ATOM 4396 C C . ASP A 1 574 ? -54.805 154.970 -52.947 1.00 59.61 570 ASP A C 1
ATOM 4397 O O . ASP A 1 574 ? -53.763 155.516 -53.316 1.00 56.08 570 ASP A O 1
ATOM 4402 N N . ASN A 1 575 ? -55.854 154.750 -53.745 1.00 62.83 571 ASN A N 1
ATOM 4403 C CA . ASN A 1 575 ? -55.953 155.255 -55.119 1.00 61.95 571 ASN A CA 1
ATOM 4404 C C . ASN A 1 575 ? -56.761 156.558 -55.157 1.00 63.28 571 ASN A C 1
ATOM 4405 O O . ASN A 1 575 ? -57.226 157.016 -54.109 1.00 57.99 571 ASN A O 1
ATOM 4410 N N . ASP A 1 576 ? -56.899 157.146 -56.353 1.00 71.44 572 ASP A N 1
ATOM 4411 C CA . ASP A 1 576 ? -57.621 158.426 -56.540 1.00 74.55 572 ASP A CA 1
ATOM 4412 C C . ASP A 1 576 ? -59.030 158.422 -55.906 1.00 70.86 572 ASP A C 1
ATOM 4413 O O . ASP A 1 576 ? -59.350 159.325 -55.140 1.00 60.34 572 ASP A O 1
ATOM 4418 N N . MET A 1 577 ? -59.818 157.375 -56.165 1.00 75.17 573 MET A N 1
ATOM 4419 C CA . MET A 1 577 ? -61.173 157.238 -55.593 1.00 79.51 573 MET A CA 1
ATOM 4420 C C . MET A 1 577 ? -61.193 157.201 -54.061 1.00 76.42 573 MET A C 1
ATOM 4421 O O . MET A 1 577 ? -62.021 157.874 -53.436 1.00 77.28 573 MET A O 1
ATOM 4426 N N . ASP A 1 578 ? -60.281 156.422 -53.473 1.00 69.58 574 ASP A N 1
ATOM 4427 C CA . ASP A 1 578 ? -60.143 156.303 -52.016 1.00 66.28 574 ASP A CA 1
ATOM 4428 C C . ASP A 1 578 ? -59.867 157.648 -51.356 1.00 61.18 574 ASP A C 1
ATOM 4429 O O . ASP A 1 578 ? -60.557 158.026 -50.412 1.00 61.18 574 ASP A O 1
ATOM 4434 N N . ILE A 1 579 ? -58.862 158.363 -51.858 1.00 57.54 575 ILE A N 1
ATOM 4435 C CA . ILE A 1 579 ? -58.433 159.640 -51.263 1.00 57.13 575 ILE A CA 1
ATOM 4436 C C . ILE A 1 579 ? -59.538 160.691 -51.347 1.00 58.03 575 ILE A C 1
ATOM 4437 O O . ILE A 1 579 ? -59.754 161.443 -50.397 1.00 55.68 575 ILE A O 1
ATOM 4442 N N . ARG A 1 580 ? -60.215 160.755 -52.494 1.00 61.99 576 ARG A N 1
ATOM 4443 C CA . ARG A 1 580 ? -61.352 161.666 -52.671 1.00 61.57 576 ARG A CA 1
ATOM 4444 C C . ARG A 1 580 ? -62.442 161.343 -51.668 1.00 56.51 576 ARG A C 1
ATOM 4445 O O . ARG A 1 580 ? -62.986 162.241 -51.049 1.00 55.53 576 ARG A O 1
ATOM 4453 N N . ARG A 1 581 ? -62.717 160.049 -51.503 1.00 55.73 577 ARG A N 1
ATOM 4454 C CA . ARG A 1 581 ? -63.731 159.562 -50.571 1.00 54.57 577 ARG A CA 1
ATOM 4455 C C . ARG A 1 581 ? -63.382 159.852 -49.106 1.00 56.03 577 ARG A C 1
ATOM 4456 O O . ARG A 1 581 ? -64.258 160.242 -48.334 1.00 63.40 577 ARG A O 1
ATOM 4464 N N . LYS A 1 582 ? -62.118 159.673 -48.726 1.00 52.16 578 LYS A N 1
ATOM 4465 C CA . LYS A 1 582 ? -61.699 159.871 -47.328 1.00 50.28 578 LYS A CA 1
ATOM 4466 C C . LYS A 1 582 ? -61.625 161.322 -46.934 1.00 49.68 578 LYS A C 1
ATOM 4467 O O . LYS A 1 582 ? -62.038 161.676 -45.831 1.00 51.63 578 LYS A O 1
ATOM 4473 N N . ILE A 1 583 ? -61.109 162.160 -47.829 1.00 49.55 579 ILE A N 1
ATOM 4474 C CA . ILE A 1 583 ? -61.019 163.589 -47.565 1.00 52.37 579 ILE A CA 1
ATOM 4475 C C . ILE A 1 583 ? -62.409 164.214 -47.601 1.00 54.19 579 ILE A C 1
ATOM 4476 O O . ILE A 1 583 ? -62.661 165.157 -46.884 1.00 58.54 579 ILE A O 1
ATOM 4481 N N . LYS A 1 584 ? -63.309 163.682 -48.417 1.00 57.52 580 LYS A N 1
ATOM 4482 C CA . LYS A 1 584 ? -64.714 164.107 -48.415 1.00 62.79 580 LYS A CA 1
ATOM 4483 C C . LYS A 1 584 ? -65.321 163.906 -47.028 1.00 63.18 580 LYS A C 1
ATOM 4484 O O . LYS A 1 584 ? -65.798 164.866 -46.416 1.00 54.98 580 LYS A O 1
ATOM 4490 N N . LYS A 1 585 ? -65.259 162.671 -46.526 1.00 64.92 581 LYS A N 1
ATOM 4491 C CA . LYS A 1 585 ? -65.838 162.324 -45.217 1.00 65.59 581 LYS A CA 1
ATOM 4492 C C . LYS A 1 585 ? -65.056 162.857 -44.005 1.00 64.09 581 LYS A C 1
ATOM 4493 O O . LYS A 1 585 ? -65.648 163.036 -42.943 1.00 68.89 581 LYS A O 1
ATOM 4499 N N . ALA A 1 586 ? -63.757 163.135 -44.162 1.00 58.62 582 ALA A N 1
ATOM 4500 C CA . ALA A 1 586 ? -62.920 163.718 -43.093 1.00 58.93 582 ALA A CA 1
ATOM 4501 C C . ALA A 1 586 ? -63.567 164.887 -42.368 1.00 60.24 582 ALA A C 1
ATOM 4502 O O . ALA A 1 586 ? -64.317 165.635 -42.971 1.00 63.30 582 ALA A O 1
ATOM 4504 N N . TYR A 1 587 ? -63.241 165.058 -41.088 1.00 63.47 583 TYR A N 1
ATOM 4505 C CA . TYR A 1 587 ? -63.869 166.084 -40.247 1.00 65.00 583 TYR A CA 1
ATOM 4506 C C . TYR A 1 587 ? -63.169 167.454 -40.326 1.00 67.71 583 TYR A C 1
ATOM 4507 O O . TYR A 1 587 ? -61.950 167.555 -40.141 1.00 66.76 583 TYR A O 1
ATOM 4516 N N . SER A 1 588 ? -63.968 168.500 -40.554 1.00 67.58 584 SER A N 1
ATOM 4517 C CA . SER A 1 588 ? -63.550 169.902 -40.353 1.00 65.67 584 SER A CA 1
ATOM 4518 C C . SER A 1 588 ? -64.789 170.749 -40.080 1.00 67.82 584 SER A C 1
ATOM 4519 O O . SER A 1 588 ? -65.912 170.346 -40.394 1.00 66.85 584 SER A O 1
ATOM 4522 N N . ALA A 1 589 ? -64.587 171.921 -39.491 1.00 73.03 585 ALA A N 1
ATOM 4523 C CA . ALA A 1 589 ? -65.693 172.836 -39.216 1.00 70.60 585 ALA A CA 1
ATOM 4524 C C . ALA A 1 589 ? -65.201 174.290 -39.173 1.00 68.57 585 ALA A C 1
ATOM 4525 O O . ALA A 1 589 ? -64.049 174.531 -38.811 1.00 66.27 585 ALA A O 1
ATOM 4527 N N . PRO A 1 590 ? -66.072 175.258 -39.536 1.00 70.26 586 PRO A N 1
ATOM 4528 C CA . PRO A 1 590 ? -65.628 176.663 -39.607 1.00 68.53 586 PRO A CA 1
ATOM 4529 C C . PRO A 1 590 ? -65.306 177.270 -38.243 1.00 67.10 586 PRO A C 1
ATOM 4530 O O . PRO A 1 590 ? -65.802 176.806 -37.232 1.00 68.11 586 PRO A O 1
ATOM 4534 N N . ASN A 1 591 ? -64.470 178.298 -38.232 1.00 71.65 587 ASN A N 1
ATOM 4535 C CA . ASN A 1 591 ? -64.090 179.022 -36.999 1.00 75.51 587 ASN A CA 1
ATOM 4536 C C . ASN A 1 591 ? -63.378 178.169 -35.950 1.00 77.18 587 ASN A C 1
ATOM 4537 O O . ASN A 1 591 ? -63.340 178.538 -34.770 1.00 71.28 587 ASN A O 1
ATOM 4542 N N . GLU A 1 592 ? -62.794 177.056 -36.411 1.00 84.50 588 GLU A N 1
ATOM 4543 C CA . GLU A 1 592 ? -62.117 176.071 -35.577 1.00 86.20 588 GLU A CA 1
ATOM 4544 C C . GLU A 1 592 ? -60.668 176.059 -36.049 1.00 75.94 588 GLU A C 1
ATOM 4545 O O . GLU A 1 592 ? -60.414 175.971 -37.243 1.00 70.62 588 GLU A O 1
ATOM 4551 N N . GLU A 1 593 ? -59.766 176.291 -35.103 1.00 74.43 589 GLU A N 1
ATOM 4552 C CA . GLU A 1 593 ? -58.332 176.341 -35.343 1.00 74.09 589 GLU A CA 1
ATOM 4553 C C . GLU A 1 593 ? -57.737 174.998 -35.727 1.00 74.51 589 GLU A C 1
ATOM 4554 O O . GLU A 1 593 ? -56.871 174.914 -36.598 1.00 69.19 589 GLU A O 1
ATOM 4560 N N . ALA A 1 594 ? -58.200 173.944 -35.062 1.00 74.86 590 ALA A N 1
ATOM 4561 C CA . ALA A 1 594 ? -57.673 172.613 -35.311 1.00 69.30 590 ALA A CA 1
ATOM 4562 C C . ALA A 1 594 ? -58.699 171.512 -35.559 1.00 65.00 590 ALA A C 1
ATOM 4563 O O . ALA A 1 594 ? -59.798 171.500 -35.007 1.00 69.19 590 ALA A O 1
ATOM 4565 N N . ASN A 1 595 ? -58.285 170.588 -36.414 1.00 67.81 591 ASN A N 1
ATOM 4566 C CA . ASN A 1 595 ? -59.036 169.401 -36.816 1.00 66.06 591 ASN A CA 1
ATOM 4567 C C . ASN A 1 595 ? -58.115 168.580 -37.720 1.00 62.05 591 ASN A C 1
ATOM 4568 O O . ASN A 1 595 ? -57.049 169.070 -38.083 1.00 58.82 591 ASN A O 1
ATOM 4573 N N . PRO A 1 596 ? -58.518 167.349 -38.098 1.00 59.65 592 PRO A N 1
ATOM 4574 C CA . PRO A 1 596 ? -57.663 166.519 -38.954 1.00 61.66 592 PRO A CA 1
ATOM 4575 C C . PRO A 1 596 ? -57.222 167.166 -40.272 1.00 57.61 592 PRO A C 1
ATOM 4576 O O . PRO A 1 596 ? -56.064 167.026 -40.641 1.00 56.29 592 PRO A O 1
ATOM 4580 N N . VAL A 1 597 ? -58.118 167.889 -40.943 1.00 56.48 593 VAL A N 1
ATOM 4581 C CA . VAL A 1 597 ? -57.791 168.501 -42.235 1.00 57.73 593 VAL A CA 1
ATOM 4582 C C . VAL A 1 597 ? -56.724 169.590 -42.078 1.00 55.11 593 VAL A C 1
ATOM 4583 O O . VAL A 1 597 ? -55.775 169.624 -42.857 1.00 51.19 593 VAL A O 1
ATOM 4587 N N . ILE A 1 598 ? -56.875 170.448 -41.070 1.00 53.91 594 ILE A N 1
ATOM 4588 C CA . ILE A 1 598 ? -55.853 171.439 -40.737 1.00 58.32 594 ILE A CA 1
ATOM 4589 C C . ILE A 1 598 ? -54.524 170.735 -40.431 1.00 59.62 594 ILE A C 1
ATOM 4590 O O . ILE A 1 598 ? -53.465 171.214 -40.849 1.00 57.73 594 ILE A O 1
ATOM 4595 N N . SER A 1 599 ? -54.593 169.612 -39.708 1.00 60.87 595 SER A N 1
ATOM 4596 C CA . SER A 1 599 ? -53.405 168.821 -39.323 1.00 58.92 595 SER A CA 1
ATOM 4597 C C . SER A 1 599 ? -52.670 168.238 -40.513 1.00 54.90 595 SER A C 1
ATOM 4598 O O . SER A 1 599 ? -51.456 168.321 -40.567 1.00 53.33 595 SER A O 1
ATOM 4601 N N . VAL A 1 600 ? -53.408 167.657 -41.457 1.00 52.99 596 VAL A N 1
ATOM 4602 C CA . VAL A 1 600 ? -52.819 167.143 -42.697 1.00 53.96 596 VAL A CA 1
ATOM 4603 C C . VAL A 1 600 ? -52.200 168.296 -43.508 1.00 58.82 596 VAL A C 1
ATOM 4604 O O . VAL A 1 600 ? -51.137 168.128 -44.116 1.00 55.63 596 VAL A O 1
ATOM 4608 N N . ALA A 1 601 ? -52.869 169.456 -43.505 1.00 60.42 597 ALA A N 1
ATOM 4609 C CA . ALA A 1 601 ? -52.416 170.641 -44.243 1.00 58.74 597 ALA A CA 1
ATOM 4610 C C . ALA A 1 601 ? -51.123 171.192 -43.682 1.00 55.87 597 ALA A C 1
ATOM 4611 O O . ALA A 1 601 ? -50.232 171.546 -44.442 1.00 60.29 597 ALA A O 1
ATOM 4613 N N . GLN A 1 602 ? -51.036 171.284 -42.355 1.00 58.81 598 GLN A N 1
ATOM 4614 C CA . GLN A 1 602 ? -49.813 171.716 -41.673 1.00 58.97 598 GLN A CA 1
ATOM 4615 C C . GLN A 1 602 ? -48.634 170.805 -42.016 1.00 59.09 598 GLN A C 1
ATOM 4616 O O . GLN A 1 602 ? -47.517 171.291 -42.194 1.00 65.28 598 GLN A O 1
ATOM 4622 N N . HIS A 1 603 ? -48.891 169.503 -42.158 1.00 56.42 599 HIS A N 1
ATOM 4623 C CA . HIS A 1 603 ? -47.853 168.553 -42.556 1.00 57.42 599 HIS A CA 1
ATOM 4624 C C . HIS A 1 603 ? -47.407 168.824 -43.981 1.00 59.44 599 HIS A C 1
ATOM 4625 O O . HIS A 1 603 ? -46.214 168.882 -44.232 1.00 58.14 599 HIS A O 1
ATOM 4632 N N . LEU A 1 604 ? -48.362 168.999 -44.897 1.00 60.09 600 LEU A N 1
ATOM 4633 C CA . LEU A 1 604 ? -48.058 169.271 -46.310 1.00 61.35 600 LEU A CA 1
ATOM 4634 C C . LEU A 1 604 ? -47.358 170.608 -46.513 1.00 64.53 600 LEU A C 1
ATOM 4635 O O . LEU A 1 604 ? -46.504 170.732 -47.383 1.00 70.48 600 LEU A O 1
ATOM 4640 N N . LEU A 1 605 ? -47.726 171.599 -45.709 1.00 68.98 601 LEU A N 1
ATOM 4641 C CA . LEU A 1 605 ? -47.053 172.904 -45.685 1.00 71.42 601 LEU A CA 1
ATOM 4642 C C . LEU A 1 605 ? -45.571 172.732 -45.299 1.00 70.68 601 LEU A C 1
ATOM 4643 O O . LEU A 1 605 ? -44.689 173.253 -45.976 1.00 74.70 601 LEU A O 1
ATOM 4648 N N . ALA A 1 606 ? -45.303 171.970 -44.237 1.00 71.82 602 ALA A N 1
ATOM 4649 C CA . ALA A 1 606 ? -43.923 171.656 -43.817 1.00 72.64 602 ALA A CA 1
ATOM 4650 C C . ALA A 1 606 ? -43.103 170.965 -44.915 1.00 70.20 602 ALA A C 1
ATOM 4651 O O . ALA A 1 606 ? -41.939 171.285 -45.101 1.00 75.15 602 ALA A O 1
ATOM 4653 N N . GLN A 1 607 ? -43.725 170.050 -45.647 1.00 66.97 603 GLN A N 1
ATOM 4654 C CA . GLN A 1 607 ? -43.041 169.274 -46.676 1.00 68.51 603 GLN A CA 1
ATOM 4655 C C . GLN A 1 607 ? -42.796 170.089 -47.960 1.00 73.11 603 GLN A C 1
ATOM 4656 O O . GLN A 1 607 ? -41.752 169.932 -48.579 1.00 69.67 603 GLN A O 1
ATOM 4662 N N . HIS A 1 608 ? -43.757 170.934 -48.359 1.00 80.84 604 HIS A N 1
ATOM 4663 C CA . HIS A 1 608 ? -43.746 171.629 -49.677 1.00 79.83 604 HIS A CA 1
ATOM 4664 C C . HIS A 1 608 ? -43.398 173.122 -49.662 1.00 80.49 604 HIS A C 1
ATOM 4665 O O . HIS A 1 608 ? -43.344 173.739 -50.725 1.00 79.53 604 HIS A O 1
ATOM 4672 N N . GLY A 1 609 ? -43.183 173.711 -48.483 1.00 85.65 605 GLY A N 1
ATOM 4673 C CA . GLY A 1 609 ? -42.866 175.151 -48.363 1.00 82.99 605 GLY A CA 1
ATOM 4674 C C . GLY A 1 609 ? -44.069 176.082 -48.233 1.00 81.69 605 GLY A C 1
ATOM 4675 O O . GLY A 1 609 ? -44.025 177.048 -47.470 1.00 85.39 605 GLY A O 1
ATOM 4676 N N . ALA A 1 610 ? -45.144 175.796 -48.967 1.00 80.56 606 ALA A N 1
ATOM 4677 C CA . ALA A 1 610 ? -46.345 176.632 -48.974 1.00 84.38 606 ALA A CA 1
ATOM 4678 C C . ALA A 1 610 ? -47.577 175.880 -49.472 1.00 81.90 606 ALA A C 1
ATOM 4679 O O . ALA A 1 610 ? -47.482 174.775 -50.013 1.00 81.23 606 ALA A O 1
ATOM 4681 N N . LEU A 1 611 ? -48.729 176.508 -49.277 1.00 81.80 607 LEU A N 1
ATOM 4682 C CA . LEU A 1 611 ? -50.018 175.923 -49.618 1.00 83.84 607 LEU A CA 1
ATOM 4683 C C . LEU A 1 611 ? -50.886 176.995 -50.275 1.00 81.83 607 LEU A C 1
ATOM 4684 O O . LEU A 1 611 ? -51.088 178.065 -49.686 1.00 68.67 607 LEU A O 1
ATOM 4689 N N . ASN A 1 612 ? -51.381 176.696 -51.482 1.00 84.03 608 ASN A N 1
ATOM 4690 C CA . ASN A 1 612 ? -52.121 177.654 -52.323 1.00 87.35 608 ASN A CA 1
ATOM 4691 C C . ASN A 1 612 ? -53.604 177.306 -52.359 1.00 85.35 608 ASN A C 1
ATOM 4692 O O . ASN A 1 612 ? -54.002 176.280 -52.922 1.00 80.24 608 ASN A O 1
ATOM 4697 N N . ILE A 1 613 ? -54.416 178.163 -51.754 1.00 88.38 609 ILE A N 1
ATOM 4698 C CA . ILE A 1 613 ? -55.859 178.026 -51.835 1.00 90.46 609 ILE A CA 1
ATOM 4699 C C . ILE A 1 613 ? -56.294 178.733 -53.111 1.00 92.44 609 ILE A C 1
ATOM 4700 O O . ILE A 1 613 ? -56.062 179.937 -53.266 1.00 90.53 609 ILE A O 1
ATOM 4705 N N . GLU A 1 614 ? -56.967 178.006 -53.973 1.00 95.58 610 GLU A N 1
ATOM 4706 C CA . GLU A 1 614 ? -57.457 178.567 -55.195 1.00 104.92 610 GLU A CA 1
ATOM 4707 C C . GLU A 1 614 ? -58.879 178.993 -54.928 1.00 111.53 610 GLU A C 1
ATOM 4708 O O . GLU A 1 614 ? -59.756 178.164 -54.753 1.00 116.03 610 GLU A O 1
ATOM 4714 N N . ARG A 1 615 ? -59.117 180.291 -54.911 1.00 112.61 611 ARG A N 1
ATOM 4715 C CA . ARG A 1 615 ? -60.445 180.785 -54.645 1.00 112.40 611 ARG A CA 1
ATOM 4716 C C . ARG A 1 615 ? -60.927 181.627 -55.760 1.00 121.15 611 ARG A C 1
ATOM 4717 O O . ARG A 1 615 ? -60.277 182.601 -56.099 1.00 130.32 611 ARG A O 1
ATOM 4725 N N . GLY A 1 616 ? -62.092 181.310 -56.300 1.00 122.93 612 GLY A N 1
ATOM 4726 C CA . GLY A 1 616 ? -62.650 182.132 -57.353 1.00 127.52 612 GLY A CA 1
ATOM 4727 C C . GLY A 1 616 ? -62.972 183.410 -56.620 1.00 128.09 612 GLY A C 1
ATOM 4728 O O . GLY A 1 616 ? -63.246 183.351 -55.446 1.00 133.45 612 GLY A O 1
ATOM 4729 N N . GLU A 1 617 ? -62.921 184.566 -57.253 1.00 126.89 613 GLU A N 1
ATOM 4730 C CA . GLU A 1 617 ? -63.199 185.743 -56.455 1.00 121.94 613 GLU A CA 1
ATOM 4731 C C . GLU A 1 617 ? -64.617 185.722 -55.932 1.00 123.33 613 GLU A C 1
ATOM 4732 O O . GLU A 1 617 ? -65.446 184.982 -56.436 1.00 122.36 613 GLU A O 1
ATOM 4738 N N . ALA A 1 618 ? -64.843 186.528 -54.901 1.00 119.96 614 ALA A N 1
ATOM 4739 C CA . ALA A 1 618 ? -66.095 186.668 -54.159 1.00 113.35 614 ALA A CA 1
ATOM 4740 C C . ALA A 1 618 ? -66.015 185.826 -52.914 1.00 117.17 614 ALA A C 1
ATOM 4741 O O . ALA A 1 618 ? -66.796 186.002 -51.990 1.00 117.42 614 ALA A O 1
ATOM 4743 N N . ASN A 1 619 ? -65.057 184.910 -52.887 1.00 117.64 615 ASN A N 1
ATOM 4744 C CA . ASN A 1 619 ? -64.854 184.080 -51.733 1.00 109.98 615 ASN A CA 1
ATOM 4745 C C . ASN A 1 619 ? -63.565 184.500 -51.105 1.00 108.70 615 ASN A C 1
ATOM 4746 O O . ASN A 1 619 ? -63.173 183.979 -50.078 1.00 121.34 615 ASN A O 1
ATOM 4751 N N . GLY A 1 620 ? -62.917 185.473 -51.723 1.00 100.25 616 GLY A N 1
ATOM 4752 C CA . GLY A 1 620 ? -61.630 185.946 -51.261 1.00 95.24 616 GLY A CA 1
ATOM 4753 C C . GLY A 1 620 ? -60.516 185.804 -52.266 1.00 91.43 616 GLY A C 1
ATOM 4754 O O . GLY A 1 620 ? -59.427 186.317 -52.063 1.00 88.09 616 GLY A O 1
ATOM 4755 N N . GLY A 1 621 ? -60.781 185.115 -53.357 1.00 88.06 617 GLY A N 1
ATOM 4756 C CA . GLY A 1 621 ? -59.774 184.975 -54.379 1.00 91.95 617 GLY A CA 1
ATOM 4757 C C . GLY A 1 621 ? -58.648 184.089 -53.933 1.00 93.34 617 GLY A C 1
ATOM 4758 O O . GLY A 1 621 ? -58.770 183.411 -52.948 1.00 100.01 617 GLY A O 1
ATOM 4759 N N . ASN A 1 622 ? -57.532 184.119 -54.637 1.00 90.65 618 ASN A N 1
ATOM 4760 C CA . ASN A 1 622 ? -56.406 183.248 -54.273 1.00 86.52 618 ASN A CA 1
ATOM 4761 C C . ASN A 1 622 ? -55.550 183.749 -53.127 1.00 89.44 618 ASN A C 1
ATOM 4762 O O . ASN A 1 622 ? -55.486 184.947 -52.860 1.00 93.36 618 ASN A O 1
ATOM 4767 N N . VAL A 1 623 ? -54.903 182.807 -52.443 1.00 92.47 619 VAL A N 1
ATOM 4768 C CA . VAL A 1 623 ? -53.980 183.127 -51.350 1.00 96.50 619 VAL A CA 1
ATOM 4769 C C . VAL A 1 623 ? -52.971 181.982 -51.158 1.00 91.07 619 VAL A C 1
ATOM 4770 O O . VAL A 1 623 ? -53.255 180.834 -51.492 1.00 87.89 619 VAL A O 1
ATOM 4774 N N . SER A 1 624 ? -51.788 182.327 -50.651 1.00 89.53 620 SER A N 1
ATOM 4775 C CA . SER A 1 624 ? -50.777 181.362 -50.237 1.00 94.69 620 SER A CA 1
ATOM 4776 C C . SER A 1 624 ? -50.573 181.466 -48.733 1.00 97.77 620 SER A C 1
ATOM 4777 O O . SER A 1 624 ? -50.574 182.572 -48.186 1.00 101.38 620 SER A O 1
ATOM 4780 N N . TYR A 1 625 ? -50.412 180.315 -48.072 1.00 94.83 621 TYR A N 1
ATOM 4781 C CA . TYR A 1 625 ? -49.912 180.266 -46.694 1.00 86.91 621 TYR A CA 1
ATOM 4782 C C . TYR A 1 625 ? -48.548 179.606 -46.714 1.00 87.13 621 TYR A C 1
ATOM 4783 O O . TYR A 1 625 ? -48.386 178.508 -47.266 1.00 85.60 621 TYR A O 1
ATOM 4792 N N . ASN A 1 626 ? -47.579 180.297 -46.123 1.00 87.96 622 ASN A N 1
ATOM 4793 C CA . ASN A 1 626 ? -46.201 179.842 -46.044 1.00 92.33 622 ASN A CA 1
ATOM 4794 C C . ASN A 1 626 ? -45.804 179.436 -44.629 1.00 92.49 622 ASN A C 1
ATOM 4795 O O . ASN A 1 626 ? -44.724 178.879 -44.443 1.00 89.77 622 ASN A O 1
ATOM 4800 N N . THR A 1 627 ? -46.666 179.689 -43.637 1.00 94.55 623 THR A N 1
ATOM 4801 C CA . THR A 1 627 ? -46.421 179.249 -42.253 1.00 99.40 623 THR A CA 1
ATOM 4802 C C . THR A 1 627 ? -47.684 178.639 -41.611 1.00 93.18 623 THR A C 1
ATOM 4803 O O . THR A 1 627 ? -48.798 179.071 -41.921 1.00 81.73 623 THR A O 1
ATOM 4807 N N . PRO A 1 628 ? -47.512 177.645 -40.707 1.00 90.38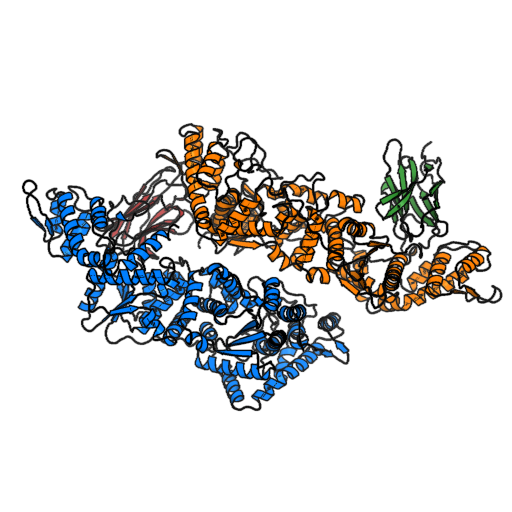 624 PRO A N 1
ATOM 4808 C CA . PRO A 1 628 ? -48.685 177.086 -40.011 1.00 93.54 624 PRO A CA 1
ATOM 4809 C C . PRO A 1 628 ? -49.478 178.086 -39.146 1.00 92.13 624 PRO A C 1
ATOM 4810 O O . PRO A 1 628 ? -50.695 177.949 -39.033 1.00 87.81 624 PRO A O 1
ATOM 4814 N N . GLU A 1 629 ? -48.805 179.083 -38.570 1.00 96.75 625 GLU A N 1
ATOM 4815 C CA . GLU A 1 629 ? -49.449 180.023 -37.640 1.00 94.55 625 GLU A CA 1
ATOM 4816 C C . GLU A 1 629 ? -50.410 180.948 -38.372 1.00 91.83 625 GLU A C 1
ATOM 4817 O O . GLU A 1 629 ? -51.487 181.248 -37.867 1.00 101.48 625 GLU A O 1
ATOM 4823 N N . ALA A 1 630 ? -50.021 181.398 -39.560 1.00 85.99 626 ALA A N 1
ATOM 4824 C CA . ALA A 1 630 ? -50.930 182.138 -40.435 1.00 84.51 626 ALA A CA 1
ATOM 4825 C C . ALA A 1 630 ? -52.164 181.317 -40.790 1.00 81.42 626 ALA A C 1
ATOM 4826 O O . ALA A 1 630 ? -53.283 181.832 -40.769 1.00 78.95 626 ALA A O 1
ATOM 4828 N N . LEU A 1 631 ? -51.943 180.042 -41.114 1.00 82.30 627 LEU A N 1
ATOM 4829 C CA . LEU A 1 631 ? -53.009 179.125 -41.533 1.00 78.48 627 LEU A CA 1
ATOM 4830 C C . LEU A 1 631 ? -54.067 178.895 -40.456 1.00 76.07 627 LEU A C 1
ATOM 4831 O O . LEU A 1 631 ? -55.256 178.968 -40.749 1.00 70.84 627 LEU A O 1
ATOM 4836 N N . VAL A 1 632 ? -53.646 178.608 -39.224 1.00 78.07 628 VAL A N 1
ATOM 4837 C CA . VAL A 1 632 ? -54.615 178.333 -38.144 1.00 81.21 628 VAL A CA 1
ATOM 4838 C C . VAL A 1 632 ? -55.401 179.591 -37.769 1.00 82.02 628 VAL A C 1
ATOM 4839 O O . VAL A 1 632 ? -56.592 179.500 -37.464 1.00 84.21 628 VAL A O 1
ATOM 4843 N N . ALA A 1 633 ? -54.738 180.753 -37.811 1.00 80.99 629 ALA A N 1
ATOM 4844 C CA . ALA A 1 633 ? -55.403 182.054 -37.609 1.00 78.51 629 ALA A CA 1
ATOM 4845 C C . ALA A 1 633 ? -56.577 182.282 -38.573 1.00 73.65 629 ALA A C 1
ATOM 4846 O O . ALA A 1 633 ? -57.666 182.629 -38.138 1.00 72.06 629 ALA A O 1
ATOM 4848 N N . ASP A 1 634 ? -56.360 182.055 -39.865 1.00 75.66 630 ASP A N 1
ATOM 4849 C CA . ASP A 1 634 ? -57.418 182.244 -40.871 1.00 79.22 630 ASP A CA 1
ATOM 4850 C C . ASP A 1 634 ? -58.551 181.232 -40.777 1.00 77.00 630 ASP A C 1
ATOM 4851 O O . ASP A 1 634 ? -59.667 181.530 -41.173 1.00 73.43 630 ASP A O 1
ATOM 4856 N N . CYS A 1 635 ? -58.252 180.022 -40.303 1.00 81.60 631 CYS A N 1
ATOM 4857 C CA . CYS A 1 635 ? -59.282 179.010 -40.054 1.00 78.51 631 CYS A CA 1
ATOM 4858 C C . CYS A 1 635 ? -60.075 179.355 -38.787 1.00 80.67 631 CYS A C 1
ATOM 4859 O O . CYS A 1 635 ? -61.287 179.146 -38.741 1.00 77.68 631 CYS A O 1
ATOM 4862 N N . GLY A 1 636 ? -59.384 179.889 -37.777 1.00 82.49 632 GLY A N 1
ATOM 4863 C CA . GLY A 1 636 ? -60.009 180.340 -36.533 1.00 85.63 632 GLY A CA 1
ATOM 4864 C C . GLY A 1 636 ? -60.832 181.618 -36.660 1.00 86.84 632 GLY A C 1
ATOM 4865 O O . GLY A 1 636 ? -61.864 181.758 -36.001 1.00 85.95 632 GLY A O 1
ATOM 4866 N N . SER A 1 637 ? -60.380 182.542 -37.514 1.00 91.25 633 SER A N 1
ATOM 4867 C CA . SER A 1 637 ? -61.087 183.809 -37.780 1.00 86.91 633 SER A CA 1
ATOM 4868 C C . SER A 1 637 ? -62.346 183.592 -38.609 1.00 81.26 633 SER A C 1
ATOM 4869 O O . SER A 1 637 ? -63.284 184.378 -38.516 1.00 93.51 633 SER A O 1
ATOM 4872 N N . GLY A 1 638 ? -62.369 182.529 -39.408 1.00 74.32 634 GLY A N 1
ATOM 4873 C CA . GLY A 1 638 ? -63.444 182.290 -40.361 1.00 67.50 634 GLY A CA 1
ATOM 4874 C C . GLY A 1 638 ? -63.012 182.659 -41.765 1.00 62.59 634 GLY A C 1
ATOM 4875 O O . GLY A 1 638 ? -63.664 182.249 -42.726 1.00 56.49 634 GLY A O 1
ATOM 4876 N N . ALA A 1 639 ? -61.922 183.431 -41.889 1.00 62.73 635 ALA A N 1
ATOM 4877 C CA . ALA A 1 639 ? -61.363 183.872 -43.195 1.00 66.86 635 ALA A CA 1
ATOM 4878 C C . ALA A 1 639 ? -61.241 182.758 -44.254 1.00 70.73 635 ALA A C 1
ATOM 4879 O O . ALA A 1 639 ? -61.566 182.980 -45.419 1.00 59.85 635 ALA A O 1
ATOM 4881 N N . LEU A 1 640 ? -60.784 181.574 -43.833 1.00 77.48 636 LEU A N 1
ATOM 4882 C CA . LEU A 1 640 ? -60.640 180.408 -44.719 1.00 77.43 636 LEU A CA 1
ATOM 4883 C C . LEU A 1 640 ? -61.764 179.389 -44.504 1.00 76.04 636 LEU A C 1
ATOM 4884 O O . LEU A 1 640 ? -61.859 178.806 -43.433 1.00 80.11 636 LEU A O 1
ATOM 4889 N N . HIS A 1 641 ? -62.621 179.199 -45.502 1.00 76.99 637 HIS A N 1
ATOM 4890 C CA . HIS A 1 641 ? -63.731 178.255 -45.390 1.00 82.94 637 HIS A CA 1
ATOM 4891 C C . HIS A 1 641 ? -63.145 176.841 -45.432 1.00 87.78 637 HIS A C 1
ATOM 4892 O O . HIS A 1 641 ? -62.213 176.593 -46.200 1.00 86.79 637 HIS A O 1
ATOM 4899 N N . PRO A 1 642 ? -63.645 175.928 -44.574 1.00 90.91 638 PRO A N 1
ATOM 4900 C CA . PRO A 1 642 ? -63.261 174.518 -44.600 1.00 88.05 638 PRO A CA 1
ATOM 4901 C C . PRO A 1 642 ? -63.147 173.836 -45.970 1.00 82.71 638 PRO A C 1
ATOM 4902 O O . PRO A 1 642 ? -62.150 173.170 -46.207 1.00 87.21 638 PRO A O 1
ATOM 4906 N N . ALA A 1 643 ? -64.132 173.994 -46.850 1.00 76.66 639 ALA A N 1
ATOM 4907 C CA . ALA A 1 643 ? -64.110 173.326 -48.167 1.00 75.44 639 ALA A CA 1
ATOM 4908 C C . ALA A 1 643 ? -63.046 173.880 -49.142 1.00 75.09 639 ALA A C 1
ATOM 4909 O O . ALA A 1 643 ? -62.624 173.170 -50.065 1.00 67.36 639 ALA A O 1
ATOM 4911 N N . ASP A 1 644 ? -62.628 175.139 -48.944 1.00 73.38 640 ASP A N 1
ATOM 4912 C CA . ASP A 1 644 ? -61.536 175.736 -49.737 1.00 76.01 640 ASP A CA 1
ATOM 4913 C C . ASP A 1 644 ? -60.224 175.014 -49.405 1.00 73.99 640 ASP A C 1
ATOM 4914 O O . ASP A 1 644 ? -59.502 174.599 -50.308 1.00 78.98 640 ASP A O 1
ATOM 4919 N N . LEU A 1 645 ? -59.934 174.868 -48.106 1.00 69.79 641 LEU A N 1
ATOM 4920 C CA . LEU A 1 645 ? -58.765 174.101 -47.612 1.00 66.08 641 LEU A CA 1
ATOM 4921 C C . LEU A 1 645 ? -58.793 172.617 -48.010 1.00 65.27 641 LEU A C 1
ATOM 4922 O O . LEU A 1 645 ? -57.780 172.041 -48.431 1.00 60.36 641 LEU A O 1
ATOM 4927 N N . LYS A 1 646 ? -59.971 172.021 -47.884 1.00 62.00 642 LYS A N 1
ATOM 4928 C CA . LYS A 1 646 ? -60.188 170.624 -48.239 1.00 60.67 642 LYS A CA 1
ATOM 4929 C C . LYS A 1 646 ? -59.786 170.342 -49.681 1.00 57.73 642 LYS A C 1
ATOM 4930 O O . LYS A 1 646 ? -59.155 169.333 -49.943 1.00 62.99 642 LYS A O 1
ATOM 4936 N N . ALA A 1 647 ? -60.171 171.216 -50.612 1.00 57.71 643 ALA A N 1
ATOM 4937 C CA . ALA A 1 647 ? -59.844 171.029 -52.038 1.00 56.15 643 ALA A CA 1
ATOM 4938 C C . ALA A 1 647 ? -58.347 171.256 -52.310 1.00 56.77 643 ALA A C 1
ATOM 4939 O O . ALA A 1 647 ? -57.778 170.638 -53.218 1.00 54.25 643 ALA A O 1
ATOM 4941 N N . ALA A 1 648 ? -57.721 172.130 -51.518 1.00 51.74 644 ALA A N 1
ATOM 4942 C CA . ALA A 1 648 ? -56.279 172.364 -51.598 1.00 52.57 644 ALA A CA 1
ATOM 4943 C C . ALA A 1 648 ? -55.465 171.157 -51.109 1.00 58.27 644 ALA A C 1
ATOM 4944 O O . ALA A 1 648 ? -54.499 170.738 -51.762 1.00 60.55 644 ALA A O 1
ATOM 4946 N N . VAL A 1 649 ? -55.857 170.625 -49.948 1.00 58.65 645 VAL A N 1
ATOM 4947 C CA . VAL A 1 649 ? -55.276 169.399 -49.377 1.00 52.58 645 VAL A CA 1
ATOM 4948 C C . VAL A 1 649 ? -55.435 168.222 -50.327 1.00 48.88 645 VAL A C 1
ATOM 4949 O O . VAL A 1 649 ? -54.472 167.488 -50.574 1.00 44.61 645 VAL A O 1
ATOM 4953 N N . LEU A 1 650 ? -56.655 168.037 -50.828 1.00 47.71 646 LEU A N 1
ATOM 4954 C CA . LEU A 1 650 ? -56.962 166.934 -51.741 1.00 52.74 646 LEU A CA 1
ATOM 4955 C C . LEU A 1 650 ? -56.050 166.989 -52.954 1.00 56.29 646 LEU A C 1
ATOM 4956 O O . LEU A 1 650 ? -55.526 165.970 -53.396 1.00 53.38 646 LEU A O 1
ATOM 4961 N N . GLN A 1 651 ? -55.864 168.198 -53.471 1.00 64.85 647 GLN A N 1
ATOM 4962 C CA . GLN A 1 651 ? -55.054 168.430 -54.660 1.00 68.45 647 GLN A CA 1
ATOM 4963 C C . GLN A 1 651 ? -53.626 167.927 -54.452 1.00 62.89 647 GLN A C 1
ATOM 4964 O O . GLN A 1 651 ? -53.095 167.188 -55.283 1.00 59.96 647 GLN A O 1
ATOM 4970 N N . LEU A 1 652 ? -53.044 168.303 -53.318 1.00 58.46 648 LEU A N 1
ATOM 4971 C CA . LEU A 1 652 ? -51.669 167.940 -52.982 1.00 56.25 648 LEU A CA 1
ATOM 4972 C C . LEU A 1 652 ? -51.463 166.454 -52.672 1.00 55.57 648 LEU A C 1
ATOM 4973 O O . LEU A 1 652 ? -50.405 165.912 -52.980 1.00 55.84 648 LEU A O 1
ATOM 4978 N N . LEU A 1 653 ? -52.446 165.822 -52.030 1.00 55.58 649 LEU A N 1
ATOM 4979 C CA . LEU A 1 653 ? -52.384 164.385 -51.732 1.00 55.65 649 LEU A CA 1
ATOM 4980 C C . LEU A 1 653 ? -52.407 163.539 -52.994 1.00 54.32 649 LEU A C 1
ATOM 4981 O O . LEU A 1 653 ? -51.723 162.514 -53.065 1.00 58.18 649 LEU A O 1
ATOM 4986 N N . LEU A 1 654 ? -53.194 163.963 -53.978 1.00 52.88 650 LEU A N 1
ATOM 4987 C CA . LEU A 1 654 ? -53.248 163.275 -55.262 1.00 50.83 650 LEU A CA 1
ATOM 4988 C C . LEU A 1 654 ? -51.934 163.447 -55.994 1.00 49.21 650 LEU A C 1
ATOM 4989 O O . LEU A 1 654 ? -51.430 162.512 -56.602 1.00 48.21 650 LEU A O 1
ATOM 4994 N N . ASP A 1 655 ? -51.376 164.647 -55.937 1.00 51.85 651 ASP A N 1
ATOM 4995 C CA . ASP A 1 655 ? -50.069 164.905 -56.525 1.00 53.92 651 ASP A CA 1
ATOM 4996 C C . ASP A 1 655 ? -48.955 164.036 -55.952 1.00 52.00 651 ASP A C 1
ATOM 4997 O O . ASP A 1 655 ? -48.295 163.347 -56.711 1.00 52.41 651 ASP A O 1
ATOM 5002 N N . ARG A 1 656 ? -48.731 164.106 -54.638 1.00 52.01 652 ARG A N 1
ATOM 5003 C CA . ARG A 1 656 ? -47.713 163.279 -53.953 1.00 54.73 652 ARG A CA 1
ATOM 5004 C C . ARG A 1 656 ? -47.864 161.792 -54.228 1.00 55.83 652 ARG A C 1
ATOM 5005 O O . ARG A 1 656 ? -46.876 161.076 -54.349 1.00 54.53 652 ARG A O 1
ATOM 5013 N N . SER A 1 657 ? -49.108 161.346 -54.349 1.00 55.87 653 SER A N 1
ATOM 5014 C CA . SER A 1 657 ? -49.419 159.939 -54.558 1.00 54.30 653 SER A CA 1
ATOM 5015 C C . SER A 1 657 ? -49.421 159.489 -56.022 1.00 53.52 653 SER A C 1
ATOM 5016 O O . SER A 1 657 ? -49.728 158.329 -56.298 1.00 52.71 653 SER A O 1
ATOM 5019 N N . ALA A 1 658 ? -49.079 160.382 -56.955 1.00 53.35 654 ALA A N 1
ATOM 5020 C CA . ALA A 1 658 ? -49.140 160.067 -58.396 1.00 53.44 654 ALA A CA 1
ATOM 5021 C C . ALA A 1 658 ? -48.214 158.915 -58.822 1.00 49.66 654 ALA A C 1
ATOM 5022 O O . ALA A 1 658 ? -48.647 157.998 -59.518 1.00 49.79 654 ALA A O 1
ATOM 5024 N N . GLN A 1 659 ? -46.956 158.962 -58.401 1.00 47.74 655 GLN A N 1
ATOM 5025 C CA . GLN A 1 659 ? -46.013 157.893 -58.724 1.00 52.38 655 GLN A CA 1
ATOM 5026 C C . GLN A 1 659 ? -46.476 156.540 -58.170 1.00 53.37 655 GLN A C 1
ATOM 5027 O O . GLN A 1 659 ? -46.380 155.510 -58.847 1.00 54.43 655 GLN A O 1
ATOM 5033 N N . ALA A 1 660 ? -46.985 156.568 -56.943 1.00 52.02 656 ALA A N 1
ATOM 5034 C CA . ALA A 1 660 ? -47.511 155.381 -56.284 1.00 49.35 656 ALA A CA 1
ATOM 5035 C C . ALA A 1 660 ? -48.750 154.827 -56.980 1.00 48.44 656 ALA A C 1
ATOM 5036 O O . ALA A 1 660 ? -48.833 153.631 -57.230 1.00 50.97 656 ALA A O 1
ATOM 5038 N N . ARG A 1 661 ? -49.713 155.689 -57.291 1.00 47.96 657 ARG A N 1
ATOM 5039 C CA . ARG A 1 661 ? -50.936 155.249 -57.973 1.00 48.61 657 ARG A CA 1
ATOM 5040 C C . ARG A 1 661 ? -50.694 154.714 -59.394 1.00 49.47 657 ARG A C 1
ATOM 5041 O O . ARG A 1 661 ? -51.431 153.852 -59.866 1.00 47.64 657 ARG A O 1
ATOM 5049 N N . ALA A 1 662 ? -49.640 155.192 -60.054 1.00 53.78 658 ALA A N 1
ATOM 5050 C CA . ALA A 1 662 ? -49.181 154.610 -61.336 1.00 53.29 658 ALA A CA 1
ATOM 5051 C C . ALA A 1 662 ? -48.724 153.158 -61.202 1.00 53.95 658 ALA A C 1
ATOM 5052 O O . ALA A 1 662 ? -49.038 152.330 -62.047 1.00 61.03 658 ALA A O 1
ATOM 5054 N N . LEU A 1 663 ? -47.978 152.863 -60.138 1.00 53.58 659 LEU A N 1
ATOM 5055 C CA . LEU A 1 663 ? -47.546 151.497 -59.846 1.00 48.63 659 LEU A CA 1
ATOM 5056 C C . LEU A 1 663 ? -48.706 150.579 -59.452 1.00 46.96 659 LEU A C 1
ATOM 5057 O O . LEU A 1 663 ? -48.705 149.403 -59.822 1.00 41.00 659 LEU A O 1
ATOM 5062 N N . LEU A 1 664 ? -49.715 151.120 -58.765 1.00 47.86 660 LEU A N 1
ATOM 5063 C CA . LEU A 1 664 ? -50.912 150.322 -58.399 1.00 52.51 660 LEU A CA 1
ATOM 5064 C C . LEU A 1 664 ? -51.690 149.760 -59.602 1.00 49.98 660 LEU A C 1
ATOM 5065 O O . LEU A 1 664 ? -52.237 148.656 -59.532 1.00 49.57 660 LEU A O 1
ATOM 5070 N N . ASN A 1 665 ? -51.728 150.528 -60.688 1.00 51.63 661 ASN A N 1
ATOM 5071 C CA . ASN A 1 665 ? -52.424 150.137 -61.912 1.00 53.77 661 ASN A CA 1
ATOM 5072 C C . ASN A 1 665 ? -51.550 149.316 -62.874 1.00 52.90 661 ASN A C 1
ATOM 5073 O O . ASN A 1 665 ? -52.087 148.557 -63.682 1.00 55.67 661 ASN A O 1
ATOM 5078 N N . GLY A 1 666 ? -50.225 149.458 -62.779 1.00 52.09 662 GLY A N 1
ATOM 5079 C CA . GLY A 1 666 ? -49.274 148.740 -63.633 1.00 52.72 662 GLY A CA 1
ATOM 5080 C C . GLY A 1 666 ? -48.557 147.587 -62.942 1.00 56.94 662 GLY A C 1
ATOM 5081 O O . GLY A 1 666 ? -49.162 146.540 -62.697 1.00 55.55 662 GLY A O 1
ATOM 5082 N N . GLU A 1 667 ? -47.276 147.798 -62.615 1.00 62.66 663 GLU A N 1
ATOM 5083 C CA . GLU A 1 667 ? -46.377 146.756 -62.072 1.00 66.30 663 GLU A CA 1
ATOM 5084 C C . GLU A 1 667 ? -46.946 145.944 -60.892 1.00 63.95 663 GLU A C 1
ATOM 5085 O O . GLU A 1 667 ? -46.765 144.727 -60.837 1.00 65.46 663 GLU A O 1
ATOM 5091 N N . LEU A 1 668 ? -47.643 146.613 -59.978 1.00 56.47 664 LEU A N 1
ATOM 5092 C CA . LEU A 1 668 ? -48.183 145.969 -58.771 1.00 55.99 664 LEU A CA 1
ATOM 5093 C C . LEU A 1 668 ? -49.622 145.431 -58.886 1.00 58.35 664 LEU A C 1
ATOM 5094 O O . LEU A 1 668 ? -50.200 145.042 -57.877 1.00 57.22 664 LEU A O 1
ATOM 5099 N N . LYS A 1 669 ? -50.225 145.437 -60.076 1.00 61.47 665 LYS A N 1
ATOM 5100 C CA . LYS A 1 669 ? -51.634 145.051 -60.194 1.00 66.12 665 LYS A CA 1
ATOM 5101 C C . LYS A 1 669 ? -51.842 143.547 -60.016 1.00 67.58 665 LYS A C 1
ATOM 5102 O O . LYS A 1 669 ? -52.904 143.128 -59.531 1.00 71.01 665 LYS A O 1
ATOM 5108 N N . LYS A 1 670 ? -50.853 142.755 -60.442 1.00 68.48 666 LYS A N 1
ATOM 5109 C CA . LYS A 1 670 ? -50.831 141.302 -60.196 1.00 70.56 666 LYS A CA 1
ATOM 5110 C C . LYS A 1 670 ? -50.857 141.009 -58.697 1.00 68.81 666 LYS A C 1
ATOM 5111 O O . LYS A 1 670 ? -51.708 140.256 -58.215 1.00 72.13 666 LYS A O 1
ATOM 5117 N N . ASN A 1 671 ? -49.922 141.614 -57.969 1.00 66.50 667 ASN A N 1
ATOM 5118 C CA . ASN A 1 671 ? -49.841 141.442 -56.508 1.00 63.65 667 ASN A CA 1
ATOM 5119 C C . ASN A 1 671 ? -51.044 141.998 -55.750 1.00 60.99 667 ASN A C 1
ATOM 5120 O O . ASN A 1 671 ? -51.530 141.352 -54.829 1.00 65.57 667 ASN A O 1
ATOM 5125 N N . MET A 1 672 ? -51.531 143.173 -56.143 1.00 59.84 668 MET A N 1
ATOM 5126 C CA . MET A 1 672 ? -52.642 143.823 -55.434 1.00 63.05 668 MET A CA 1
ATOM 5127 C C . MET A 1 672 ? -53.954 143.042 -55.528 1.00 64.19 668 MET A C 1
ATOM 5128 O O . MET A 1 672 ? -54.781 143.102 -54.606 1.00 63.51 668 MET A O 1
ATOM 5133 N N . THR A 1 673 ? -54.153 142.322 -56.632 1.00 65.50 669 THR A N 1
ATOM 5134 C CA . THR A 1 673 ? -55.322 141.454 -56.767 1.00 73.95 669 THR A CA 1
ATOM 5135 C C . THR A 1 673 ? -55.203 140.279 -55.788 1.00 71.64 669 THR A C 1
ATOM 5136 O O . THR A 1 673 ? -56.149 139.986 -55.054 1.00 68.88 669 THR A O 1
ATOM 5140 N N . ALA A 1 674 ? -54.032 139.637 -55.775 1.00 73.36 670 ALA A N 1
ATOM 5141 C CA . ALA A 1 674 ? -53.713 138.568 -54.804 1.00 75.19 670 ALA A CA 1
ATOM 5142 C C . ALA A 1 674 ? -53.776 139.016 -53.337 1.00 70.65 670 ALA A C 1
ATOM 5143 O O . ALA A 1 674 ? -54.065 138.212 -52.455 1.00 75.21 670 ALA A O 1
ATOM 5145 N N . LEU A 1 675 ? -53.499 140.290 -53.085 1.00 74.81 671 LEU A N 1
ATOM 5146 C CA . LEU A 1 675 ? -53.651 140.870 -51.746 1.00 75.11 671 LEU A CA 1
ATOM 5147 C C . LEU A 1 675 ? -55.111 140.956 -51.309 1.00 79.27 671 LEU A C 1
ATOM 5148 O O . LEU A 1 675 ? -55.465 140.398 -50.271 1.00 90.88 671 LEU A O 1
ATOM 5153 N N . ARG A 1 676 ? -55.957 141.614 -52.101 1.00 86.54 672 ARG A N 1
ATOM 5154 C CA . ARG A 1 676 ? -57.332 141.897 -51.680 1.00 90.19 672 ARG A CA 1
ATOM 5155 C C . ARG A 1 676 ? -58.190 140.627 -51.600 1.00 89.34 672 ARG A C 1
ATOM 5156 O O . ARG A 1 676 ? -59.251 140.652 -50.984 1.00 91.59 672 ARG A O 1
ATOM 5164 N N . ASN A 1 677 ? -57.736 139.531 -52.214 1.00 86.13 673 ASN A N 1
ATOM 5165 C CA . ASN A 1 677 ? -58.313 138.209 -51.948 1.00 91.39 673 ASN A CA 1
ATOM 5166 C C . ASN A 1 677 ? -57.943 137.689 -50.548 1.00 94.78 673 ASN A C 1
ATOM 5167 O O . ASN A 1 677 ? -58.795 137.125 -49.852 1.00 98.44 673 ASN A O 1
ATOM 5172 N N . ALA A 1 678 ? -56.681 137.870 -50.153 1.00 90.44 674 ALA A N 1
ATOM 5173 C CA . ALA A 1 678 ? -56.227 137.564 -48.790 1.00 85.72 674 ALA A CA 1
ATOM 5174 C C . ALA A 1 678 ? -56.848 138.460 -47.688 1.00 81.04 674 ALA A C 1
ATOM 5175 O O . ALA A 1 678 ? -56.983 138.020 -46.547 1.00 79.24 674 ALA A O 1
ATOM 5177 N N . GLU A 1 679 ? -57.224 139.694 -48.030 1.00 81.82 675 GLU A N 1
ATOM 5178 C CA . GLU A 1 679 ? -57.986 140.577 -47.126 1.00 89.69 675 GLU A CA 1
ATOM 5179 C C . GLU A 1 679 ? -59.405 140.043 -46.886 1.00 95.89 675 GLU A C 1
ATOM 5180 O O . GLU A 1 679 ? -59.876 140.017 -45.745 1.00 97.17 675 GLU A O 1
ATOM 5186 N N . LYS A 1 680 ? -60.078 139.628 -47.963 1.00 101.28 676 LYS A N 1
ATOM 5187 C CA . LYS A 1 680 ? -61.395 138.987 -47.871 1.00 106.20 676 LYS A CA 1
ATOM 5188 C C . LYS A 1 680 ? -61.300 137.651 -47.143 1.00 108.15 676 LYS A C 1
ATOM 5189 O O . LYS A 1 680 ? -62.144 137.341 -46.302 1.00 109.70 676 LYS A O 1
ATOM 5195 N N . LYS A 1 681 ? -60.259 136.876 -47.452 1.00 108.68 677 LYS A N 1
ATOM 5196 C CA . LYS A 1 681 ? -59.971 135.613 -46.725 1.00 101.79 677 LYS A CA 1
ATOM 5197 C C . LYS A 1 681 ? -59.839 135.775 -45.216 1.00 89.44 677 LYS A C 1
ATOM 5198 O O . LYS A 1 681 ? -59.889 134.766 -44.498 1.00 81.58 677 LYS A O 1
ATOM 5204 N N . MET A 1 682 ? -59.583 137.010 -44.771 1.00 90.06 678 MET A N 1
ATOM 5205 C CA . MET A 1 682 ? -59.777 137.445 -43.368 1.00 95.21 678 MET A CA 1
ATOM 5206 C C . MET A 1 682 ? -61.217 137.929 -43.075 1.00 97.51 678 MET A C 1
ATOM 5207 O O . MET A 1 682 ? -61.472 139.110 -42.808 1.00 85.47 678 MET A O 1
ATOM 5212 N N . ALA A 1 683 ? -62.138 136.958 -43.091 1.00 108.93 679 ALA A N 1
ATOM 5213 C CA . ALA A 1 683 ? -63.570 137.154 -42.859 1.00 101.59 679 ALA A CA 1
ATOM 5214 C C . ALA A 1 683 ? -63.740 137.170 -41.348 1.00 103.10 679 ALA A C 1
ATOM 5215 O O . ALA A 1 683 ? -64.279 138.138 -40.804 1.00 103.75 679 ALA A O 1
ATOM 5217 N N . LYS A 1 684 ? -63.266 136.092 -40.699 1.00 99.04 680 LYS A N 1
ATOM 5218 C CA . LYS A 1 684 ? -62.985 136.003 -39.260 1.00 95.85 680 LYS A CA 1
ATOM 5219 C C . LYS A 1 684 ? -62.698 137.347 -38.574 1.00 95.79 680 LYS A C 1
ATOM 5220 O O . LYS A 1 684 ? -62.396 137.390 -37.386 1.00 86.37 680 LYS A O 1
ATOM 5226 N N . GLY B 1 3 ? -52.302 134.737 -14.372 1.00 107.58 -1 GLY B N 1
ATOM 5227 C CA . GLY B 1 3 ? -52.458 136.216 -14.244 1.00 107.71 -1 GLY B CA 1
ATOM 5228 C C . GLY B 1 3 ? -52.399 136.677 -12.797 1.00 110.88 -1 GLY B C 1
ATOM 5229 O O . GLY B 1 3 ? -51.552 136.211 -12.026 1.00 112.66 -1 GLY B O 1
ATOM 5230 N N . SER B 1 4 ? -53.291 137.602 -12.440 1.00 113.73 0 SER B N 1
ATOM 5231 C CA . SER B 1 4 ? -53.445 138.086 -11.062 1.00 113.62 0 SER B CA 1
ATOM 5232 C C . SER B 1 4 ? -54.945 138.288 -10.780 1.00 111.39 0 SER B C 1
ATOM 5233 O O . SER B 1 4 ? -55.508 139.398 -10.883 1.00 109.10 0 SER B O 1
ATOM 5236 N N . MET B 1 5 ? -55.594 137.157 -10.510 1.00 101.79 1 MET B N 1
ATOM 5237 C CA . MET B 1 5 ? -56.897 137.115 -9.855 1.00 93.55 1 MET B CA 1
ATOM 5238 C C . MET B 1 5 ? -56.630 136.454 -8.505 1.00 84.01 1 MET B C 1
ATOM 5239 O O . MET B 1 5 ? -55.734 135.622 -8.405 1.00 79.96 1 MET B O 1
ATOM 5244 N N . ASN B 1 6 ? -57.388 136.845 -7.481 1.00 77.64 2 ASN B N 1
ATOM 5245 C CA . ASN B 1 6 ? -57.228 136.309 -6.117 1.00 74.86 2 ASN B CA 1
ATOM 5246 C C . ASN B 1 6 ? -58.359 135.342 -5.734 1.00 69.99 2 ASN B C 1
ATOM 5247 O O . ASN B 1 6 ? -59.383 135.261 -6.409 1.00 68.03 2 ASN B O 1
ATOM 5252 N N . THR B 1 7 ? -58.166 134.658 -4.613 1.00 66.76 3 THR B N 1
ATOM 5253 C CA . THR B 1 7 ? -59.115 133.686 -4.060 1.00 62.31 3 THR B CA 1
ATOM 5254 C C . THR B 1 7 ? -60.590 134.077 -4.115 1.00 62.67 3 THR B C 1
ATOM 5255 O O . THR B 1 7 ? -61.428 133.256 -4.469 1.00 61.29 3 THR B O 1
ATOM 5259 N N . ASP B 1 8 ? -60.909 135.316 -3.766 1.00 65.69 4 ASP B N 1
ATOM 5260 C CA . ASP B 1 8 ? -62.303 135.736 -3.708 1.00 70.23 4 ASP B CA 1
ATOM 5261 C C . ASP B 1 8 ? -62.899 136.004 -5.081 1.00 70.14 4 ASP B C 1
ATOM 5262 O O . ASP B 1 8 ? -64.038 135.619 -5.340 1.00 69.25 4 ASP B O 1
ATOM 5267 N N . GLU B 1 9 ? -62.145 136.665 -5.956 1.00 77.10 5 GLU B N 1
ATOM 5268 C CA . GLU B 1 9 ? -62.638 136.969 -7.314 1.00 81.49 5 GLU B CA 1
ATOM 5269 C C . GLU B 1 9 ? -62.640 135.747 -8.242 1.00 76.14 5 GLU B C 1
ATOM 5270 O O . GLU B 1 9 ? -63.463 135.675 -9.169 1.00 74.38 5 GLU B O 1
ATOM 5276 N N . ARG B 1 10 ? -61.726 134.804 -7.996 1.00 68.36 6 ARG B N 1
ATOM 5277 C CA . ARG B 1 10 ? -61.774 133.482 -8.636 1.00 65.50 6 ARG B CA 1
ATOM 5278 C C . ARG B 1 10 ? -63.032 132.713 -8.226 1.00 67.06 6 ARG B C 1
ATOM 5279 O O . ARG B 1 10 ? -63.753 132.194 -9.088 1.00 67.45 6 ARG B O 1
ATOM 5287 N N . TYR B 1 11 ? -63.302 132.684 -6.915 1.00 63.94 7 TYR B N 1
ATOM 5288 C CA . TYR B 1 11 ? -64.502 132.042 -6.355 1.00 58.27 7 TYR B CA 1
ATOM 5289 C C . TYR B 1 11 ? -65.824 132.587 -6.928 1.00 60.44 7 TYR B C 1
ATOM 5290 O O . TYR B 1 11 ? -66.637 131.809 -7.430 1.00 55.87 7 TYR B O 1
ATOM 5299 N N . LYS B 1 12 ? -66.042 133.904 -6.833 1.00 62.39 8 LYS B N 1
ATOM 5300 C CA . LYS B 1 12 ? -67.279 134.533 -7.344 1.00 64.95 8 LYS B CA 1
ATOM 5301 C C . LYS B 1 12 ? -67.528 134.151 -8.798 1.00 62.99 8 LYS B C 1
ATOM 5302 O O . LYS B 1 12 ? -68.672 133.875 -9.203 1.00 61.31 8 LYS B O 1
ATOM 5308 N N . LEU B 1 13 ? -66.445 134.124 -9.567 1.00 57.25 9 LEU B N 1
ATOM 5309 C CA . LEU B 1 13 ? -66.523 133.814 -10.980 1.00 55.12 9 LEU B CA 1
ATOM 5310 C C . LEU B 1 13 ? -66.959 132.356 -11.213 1.00 53.34 9 LEU B C 1
ATOM 5311 O O . LEU B 1 13 ? -67.915 132.107 -11.959 1.00 50.28 9 LEU B O 1
ATOM 5316 N N . LEU B 1 14 ? -66.279 131.415 -10.554 1.00 52.14 10 LEU B N 1
ATOM 5317 C CA . LEU B 1 14 ? -66.610 129.982 -10.660 1.00 48.64 10 LEU B CA 1
ATOM 5318 C C . LEU B 1 14 ? -67.997 129.666 -10.149 1.00 48.36 10 LEU B C 1
ATOM 5319 O O . LEU B 1 14 ? -68.757 128.979 -10.799 1.00 53.95 10 LEU B O 1
ATOM 5324 N N . ARG B 1 15 ? -68.334 130.180 -8.982 1.00 50.47 11 ARG B N 1
ATOM 5325 C CA . ARG B 1 15 ? -69.649 129.957 -8.410 1.00 49.96 11 ARG B CA 1
ATOM 5326 C C . ARG B 1 15 ? -70.778 130.422 -9.328 1.00 49.28 11 ARG B C 1
ATOM 5327 O O . ARG B 1 15 ? -71.819 129.785 -9.361 1.00 48.52 11 ARG B O 1
ATOM 5335 N N . SER B 1 16 ? -70.563 131.498 -10.089 1.00 52.13 12 SER B N 1
ATOM 5336 C CA . SER B 1 16 ? -71.593 132.026 -11.008 1.00 52.01 12 SER B CA 1
ATOM 5337 C C . SER B 1 16 ? -71.941 131.090 -12.175 1.00 54.12 12 SER B C 1
ATOM 5338 O O . SER B 1 16 ? -72.966 131.284 -12.834 1.00 65.50 12 SER B O 1
ATOM 5341 N N . VAL B 1 17 ? -71.100 130.089 -12.432 1.00 52.17 13 VAL B N 1
ATOM 5342 C CA . VAL B 1 17 ? -71.373 129.092 -13.453 1.00 51.86 13 VAL B CA 1
ATOM 5343 C C . VAL B 1 17 ? -72.605 128.257 -13.098 1.00 55.07 13 VAL B C 1
ATOM 5344 O O . VAL B 1 17 ? -73.409 127.939 -13.978 1.00 56.67 13 VAL B O 1
ATOM 5348 N N . GLY B 1 18 ? -72.765 127.922 -11.817 1.00 54.68 14 GLY B N 1
ATOM 5349 C CA . GLY B 1 18 ? -73.766 126.948 -11.400 1.00 54.69 14 GLY B CA 1
ATOM 5350 C C . GLY B 1 18 ? -75.038 127.481 -10.768 1.00 53.55 14 GLY B C 1
ATOM 5351 O O . GLY B 1 18 ? -75.019 128.438 -10.017 1.00 50.35 14 GLY B O 1
ATOM 5352 N N . GLU B 1 19 ? -76.149 126.819 -11.062 1.00 58.72 15 GLU B N 1
ATOM 5353 C CA . GLU B 1 19 ? -77.404 127.025 -10.340 1.00 61.85 15 GLU B CA 1
ATOM 5354 C C . GLU B 1 19 ? -77.318 126.463 -8.915 1.00 57.98 15 GLU B C 1
ATOM 5355 O O . GLU B 1 19 ? -78.037 126.908 -8.041 1.00 67.35 15 GLU B O 1
ATOM 5361 N N . GLU B 1 20 ? -76.472 125.463 -8.702 1.00 55.96 16 GLU B N 1
ATOM 5362 C CA . GLU B 1 20 ? -76.265 124.851 -7.398 1.00 57.13 16 GLU B CA 1
ATOM 5363 C C . GLU B 1 20 ? -74.803 124.474 -7.291 1.00 55.88 16 GLU B C 1
ATOM 5364 O O . GLU B 1 20 ? -74.180 124.116 -8.293 1.00 52.63 16 GLU B O 1
ATOM 5370 N N . CYS B 1 21 ? -74.268 124.529 -6.072 1.00 57.61 17 CYS B N 1
ATOM 5371 C CA . CYS B 1 21 ? -72.894 124.130 -5.805 1.00 55.62 17 CYS B CA 1
ATOM 5372 C C . CYS B 1 21 ? -72.792 123.299 -4.526 1.00 52.25 17 CYS B C 1
ATOM 5373 O O . CYS B 1 21 ? -72.831 123.853 -3.432 1.00 58.39 17 CYS B O 1
ATOM 5376 N N . ILE B 1 22 ? -72.637 121.985 -4.674 1.00 49.33 18 ILE B N 1
ATOM 5377 C CA . ILE B 1 22 ? -72.399 121.067 -3.555 1.00 49.84 18 ILE B CA 1
ATOM 5378 C C . ILE B 1 22 ? -70.900 120.805 -3.439 1.00 51.06 18 ILE B C 1
ATOM 5379 O O . ILE B 1 22 ? -70.361 120.116 -4.295 1.00 52.35 18 ILE B O 1
ATOM 5384 N N . GLN B 1 23 ? -70.169 121.316 -2.446 1.00 57.04 19 GLN B N 1
ATOM 5385 C CA . GLN B 1 23 ? -70.552 122.319 -1.443 1.00 58.05 19 GLN B CA 1
ATOM 5386 C C . GLN B 1 23 ? -69.721 123.608 -1.674 1.00 56.12 19 GLN B C 1
ATOM 5387 O O . GLN B 1 23 ? -68.566 123.539 -2.076 1.00 48.13 19 GLN B O 1
ATOM 5393 N N . GLU B 1 24 ? -70.293 124.769 -1.365 1.00 56.34 20 GLU B N 1
ATOM 5394 C CA . GLU B 1 24 ? -69.588 126.058 -1.476 1.00 51.33 20 GLU B CA 1
ATOM 5395 C C . GLU B 1 24 ? -68.300 126.130 -0.651 1.00 50.13 20 GLU B C 1
ATOM 5396 O O . GLU B 1 24 ? -67.297 126.667 -1.114 1.00 49.51 20 GLU B O 1
ATOM 5402 N N . SER B 1 25 ? -68.310 125.585 0.561 1.00 52.42 21 SER B N 1
ATOM 5403 C CA . SER B 1 25 ? -67.090 125.555 1.378 1.00 54.28 21 SER B CA 1
ATOM 5404 C C . SER B 1 25 ? -65.960 124.758 0.709 1.00 53.96 21 SER B C 1
ATOM 5405 O O . SER B 1 25 ? -64.806 125.160 0.786 1.00 58.09 21 SER B O 1
ATOM 5408 N N . GLU B 1 26 ? -66.299 123.660 0.032 1.00 54.41 22 GLU B N 1
ATOM 5409 C CA . GLU B 1 26 ? -65.299 122.810 -0.640 1.00 53.61 22 GLU B CA 1
ATOM 5410 C C . GLU B 1 26 ? -64.656 123.498 -1.849 1.00 50.52 22 GLU B C 1
ATOM 5411 O O . GLU B 1 26 ? -63.436 123.393 -2.059 1.00 46.71 22 GLU B O 1
ATOM 5417 N N . LEU B 1 27 ? -65.493 124.183 -2.632 1.00 50.32 23 LEU B N 1
ATOM 5418 C CA . LEU B 1 27 ? -65.063 125.007 -3.772 1.00 49.33 23 LEU B CA 1
ATOM 5419 C C . LEU B 1 27 ? -64.075 126.064 -3.334 1.00 48.16 23 LEU B C 1
ATOM 5420 O O . LEU B 1 27 ? -63.030 126.219 -3.949 1.00 43.12 23 LEU B O 1
ATOM 5425 N N . ARG B 1 28 ? -64.396 126.771 -2.256 1.00 53.82 24 ARG B N 1
ATOM 5426 C CA . ARG B 1 28 ? -63.474 127.766 -1.722 1.00 56.18 24 ARG B CA 1
ATOM 5427 C C . ARG B 1 28 ? -62.160 127.109 -1.320 1.00 52.02 24 ARG B C 1
ATOM 5428 O O . ARG B 1 28 ? -61.108 127.613 -1.681 1.00 50.43 24 ARG B O 1
ATOM 5436 N N . ASN B 1 29 ? -62.218 125.976 -0.617 1.00 50.85 25 ASN B N 1
ATOM 5437 C CA . ASN B 1 29 ? -60.994 125.286 -0.184 1.00 51.98 25 ASN B CA 1
ATOM 5438 C C . ASN B 1 29 ? -60.184 124.773 -1.362 1.00 49.55 25 ASN B C 1
ATOM 5439 O O . ASN B 1 29 ? -58.977 124.627 -1.269 1.00 50.12 25 ASN B O 1
ATOM 5444 N N . LEU B 1 30 ? -60.860 124.491 -2.464 1.00 50.46 26 LEU B N 1
ATOM 5445 C CA . LEU B 1 30 ? -60.220 124.013 -3.688 1.00 48.22 26 LEU B CA 1
ATOM 5446 C C . LEU B 1 30 ? -59.420 125.137 -4.367 1.00 46.36 26 LEU B C 1
ATOM 5447 O O . LEU B 1 30 ? -58.243 124.977 -4.685 1.00 43.50 26 LEU B O 1
ATOM 5452 N N . ILE B 1 31 ? -60.071 126.277 -4.562 1.00 45.62 27 ILE B N 1
ATOM 5453 C CA . ILE B 1 31 ? -59.420 127.488 -5.072 1.00 46.56 27 ILE B CA 1
ATOM 5454 C C . ILE B 1 31 ? -58.192 127.917 -4.263 1.00 51.25 27 ILE B C 1
ATOM 5455 O O . ILE B 1 31 ? -57.198 128.373 -4.849 1.00 49.64 27 ILE B O 1
ATOM 5460 N N . GLU B 1 32 ? -58.267 127.780 -2.936 1.00 55.73 28 GLU B N 1
ATOM 5461 C CA . GLU B 1 32 ? -57.160 128.149 -2.047 1.00 61.32 28 GLU B CA 1
ATOM 5462 C C . GLU B 1 32 ? -56.007 127.176 -2.097 1.00 58.89 28 GLU B C 1
ATOM 5463 O O . GLU B 1 32 ? -54.855 127.597 -2.141 1.00 55.01 28 GLU B O 1
ATOM 5469 N N . LYS B 1 33 ? -56.318 125.885 -2.122 1.00 65.70 29 LYS B N 1
ATOM 5470 C CA . LYS B 1 33 ? -55.299 124.833 -2.041 1.00 75.97 29 LYS B CA 1
ATOM 5471 C C . LYS B 1 33 ? -54.714 124.420 -3.386 1.00 74.38 29 LYS B C 1
ATOM 5472 O O . LYS B 1 33 ? -53.497 124.360 -3.527 1.00 77.41 29 LYS B O 1
ATOM 5478 N N . LYS B 1 34 ? -55.563 124.124 -4.364 1.00 78.27 30 LYS B N 1
ATOM 5479 C CA . LYS B 1 34 ? -55.108 123.398 -5.562 1.00 78.41 30 LYS B CA 1
ATOM 5480 C C . LYS B 1 34 ? -54.561 124.336 -6.640 1.00 82.08 30 LYS B C 1
ATOM 5481 O O . LYS B 1 34 ? -55.266 125.263 -7.052 1.00 74.98 30 LYS B O 1
ATOM 5487 N N . PRO B 1 35 ? -53.307 124.091 -7.106 1.00 91.36 31 PRO B N 1
ATOM 5488 C CA . PRO B 1 35 ? -52.703 124.997 -8.095 1.00 89.21 31 PRO B CA 1
ATOM 5489 C C . PRO B 1 35 ? -53.445 124.998 -9.438 1.00 88.14 31 PRO B C 1
ATOM 5490 O O . PRO B 1 35 ? -53.690 126.078 -9.999 1.00 80.35 31 PRO B O 1
ATOM 5494 N N . LEU B 1 36 ? -53.808 123.805 -9.930 1.00 79.76 32 LEU B N 1
ATOM 5495 C CA . LEU B 1 36 ? -54.589 123.668 -11.168 1.00 74.84 32 LEU B CA 1
ATOM 5496 C C . LEU B 1 36 ? -55.871 122.864 -10.935 1.00 64.87 32 LEU B C 1
ATOM 5497 O O . LEU B 1 36 ? -55.806 121.673 -10.629 1.00 62.01 32 LEU B O 1
ATOM 5502 N N . ILE B 1 37 ? -57.020 123.530 -11.086 1.00 57.36 33 ILE B N 1
ATOM 5503 C CA . ILE B 1 37 ? -58.336 122.917 -10.884 1.00 52.96 33 ILE B CA 1
ATOM 5504 C C . ILE B 1 37 ? -58.829 122.351 -12.206 1.00 49.93 33 ILE B C 1
ATOM 5505 O O . ILE B 1 37 ? -58.799 123.045 -13.215 1.00 50.63 33 ILE B O 1
ATOM 5510 N N . ARG B 1 38 ? -59.289 121.099 -12.187 1.00 45.92 34 ARG B N 1
ATOM 5511 C CA . ARG B 1 38 ? -59.831 120.436 -13.376 1.00 45.62 34 ARG B CA 1
ATOM 5512 C C . ARG B 1 38 ? -61.369 120.307 -13.337 1.00 45.93 34 ARG B C 1
ATOM 5513 O O . ARG B 1 38 ? -61.905 119.548 -12.533 1.00 48.44 34 ARG B O 1
ATOM 5521 N N . CYS B 1 39 ? -62.052 121.046 -14.203 1.00 43.77 35 CYS B N 1
ATOM 5522 C CA . CYS B 1 39 ? -63.485 120.881 -14.435 1.00 45.34 35 CYS B CA 1
ATOM 5523 C C . CYS B 1 39 ? -63.726 119.842 -15.536 1.00 43.83 35 CYS B C 1
ATOM 5524 O O . CYS B 1 39 ? -62.798 119.521 -16.257 1.00 46.04 35 CYS B O 1
ATOM 5527 N N . TYR B 1 40 ? -64.955 119.323 -15.654 1.00 41.99 36 TYR B N 1
ATOM 5528 C CA . TYR B 1 40 ? -65.337 118.467 -16.777 1.00 40.35 36 TYR B CA 1
ATOM 5529 C C . TYR B 1 40 ? -66.835 118.440 -17.044 1.00 42.53 36 TYR B C 1
ATOM 5530 O O . TYR B 1 40 ? -67.643 118.669 -16.157 1.00 45.21 36 TYR B O 1
ATOM 5539 N N . ASP B 1 41 ? -67.178 118.200 -18.304 1.00 43.76 37 ASP B N 1
ATOM 5540 C CA . ASP B 1 41 ? -68.543 117.935 -18.745 1.00 45.46 37 ASP B CA 1
ATOM 5541 C C . ASP B 1 41 ? -68.432 116.880 -19.839 1.00 43.85 37 ASP B C 1
ATOM 5542 O O . ASP B 1 41 ? -67.426 116.807 -20.541 1.00 43.71 37 ASP B O 1
ATOM 5547 N N . GLY B 1 42 ? -69.455 116.047 -19.942 1.00 42.45 38 GLY B N 1
ATOM 5548 C CA . GLY B 1 42 ? -69.470 114.943 -20.894 1.00 43.75 38 GLY B CA 1
ATOM 5549 C C . GLY B 1 42 ? -70.667 115.078 -21.801 1.00 41.54 38 GLY B C 1
ATOM 5550 O O . GLY B 1 42 ? -71.614 115.789 -21.465 1.00 40.40 38 GLY B O 1
ATOM 5551 N N . PHE B 1 43 ? -70.597 114.439 -22.966 1.00 39.07 39 PHE B N 1
ATOM 5552 C CA . PHE B 1 43 ? -71.581 114.653 -24.025 1.00 39.45 39 PHE B CA 1
ATOM 5553 C C . PHE B 1 43 ? -71.806 113.385 -24.807 1.00 39.67 39 PHE B C 1
ATOM 5554 O O . PHE B 1 43 ? -70.865 112.789 -25.308 1.00 36.34 39 PHE B O 1
ATOM 5562 N N . GLU B 1 44 ? -73.061 112.993 -24.948 1.00 46.98 40 GLU B N 1
ATOM 5563 C CA . GLU B 1 44 ? -73.410 111.870 -25.822 1.00 51.88 40 GLU B CA 1
ATOM 5564 C C . GLU B 1 44 ? -73.472 112.415 -27.253 1.00 51.32 40 GLU B C 1
ATOM 5565 O O . GLU B 1 44 ? -74.268 113.305 -27.506 1.00 47.33 40 GLU B O 1
ATOM 5571 N N . PRO B 1 45 ? -72.638 111.892 -28.181 1.00 52.48 41 PRO B N 1
ATOM 5572 C CA . PRO B 1 45 ? -72.786 112.326 -29.572 1.00 52.41 41 PRO B CA 1
ATOM 5573 C C . PRO B 1 45 ? -74.013 111.695 -30.217 1.00 54.49 41 PRO B C 1
ATOM 5574 O O . PRO B 1 45 ? -73.931 110.585 -30.735 1.00 58.23 41 PRO B O 1
ATOM 5578 N N . SER B 1 46 ? -75.167 112.349 -30.115 1.00 56.76 42 SER B N 1
ATOM 5579 C CA . SER B 1 46 ? -76.398 111.774 -30.663 1.00 63.04 42 SER B CA 1
ATOM 5580 C C . SER B 1 46 ? -77.015 112.461 -31.881 1.00 67.11 42 SER B C 1
ATOM 5581 O O . SER B 1 46 ? -77.864 111.878 -32.556 1.00 72.90 42 SER B O 1
ATOM 5584 N N . GLY B 1 47 ? -76.603 113.690 -32.164 1.00 69.47 43 GLY B N 1
ATOM 5585 C CA . GLY B 1 47 ? -77.157 114.412 -33.295 1.00 68.63 43 GLY B CA 1
ATOM 5586 C C . GLY B 1 47 ? -76.670 115.842 -33.374 1.00 64.55 43 GLY B C 1
ATOM 5587 O O . GLY B 1 47 ? -75.786 116.246 -32.619 1.00 63.45 43 GLY B O 1
ATOM 5588 N N . ARG B 1 48 ? -77.244 116.614 -34.292 1.00 67.30 44 ARG B N 1
ATOM 5589 C CA . ARG B 1 48 ? -76.836 118.004 -34.446 1.00 74.67 44 ARG B CA 1
ATOM 5590 C C . ARG B 1 48 ? -76.793 118.636 -33.061 1.00 67.40 44 ARG B C 1
ATOM 5591 O O . ARG B 1 48 ? -77.587 118.282 -32.191 1.00 65.44 44 ARG B O 1
ATOM 5599 N N . MET B 1 49 ? -75.845 119.542 -32.860 1.00 61.61 45 MET B N 1
ATOM 5600 C CA . MET B 1 49 ? -75.585 120.088 -31.541 1.00 60.58 45 MET B CA 1
ATOM 5601 C C . MET B 1 49 ? -76.591 121.189 -31.208 1.00 60.07 45 MET B C 1
ATOM 5602 O O . MET B 1 49 ? -76.903 122.023 -32.045 1.00 63.66 45 MET B O 1
ATOM 5607 N N . HIS B 1 50 ? -77.092 121.173 -29.980 1.00 62.77 46 HIS B N 1
ATOM 5608 C CA . HIS B 1 50 ? -78.024 122.174 -29.501 1.00 64.45 46 HIS B CA 1
ATOM 5609 C C . HIS B 1 50 ? -77.254 123.358 -28.967 1.00 57.25 46 HIS B C 1
ATOM 5610 O O . HIS B 1 50 ? -76.186 123.207 -28.394 1.00 58.41 46 HIS B O 1
ATOM 5617 N N . ILE B 1 51 ? -77.826 124.538 -29.122 1.00 57.77 47 ILE B N 1
ATOM 5618 C CA . ILE B 1 51 ? -77.203 125.780 -28.650 1.00 59.57 47 ILE B CA 1
ATOM 5619 C C . ILE B 1 51 ? -76.729 125.721 -27.192 1.00 56.95 47 ILE B C 1
ATOM 5620 O O . ILE B 1 51 ? -75.737 126.349 -26.842 1.00 56.83 47 ILE B O 1
ATOM 5625 N N . ALA B 1 52 ? -77.418 124.957 -26.351 1.00 63.02 48 ALA B N 1
ATOM 5626 C CA . ALA B 1 52 ? -77.006 124.800 -24.949 1.00 65.37 48 ALA B CA 1
ATOM 5627 C C . ALA B 1 52 ? -75.646 124.111 -24.791 1.00 65.07 48 ALA B C 1
ATOM 5628 O O . ALA B 1 52 ? -74.861 124.501 -23.931 1.00 62.59 48 ALA B O 1
ATOM 5630 N N . GLN B 1 53 ? -75.376 123.089 -25.603 1.00 63.62 49 GLN B N 1
ATOM 5631 C CA . GLN B 1 53 ? -74.085 122.407 -25.551 1.00 65.66 49 GLN B CA 1
ATOM 5632 C C . GLN B 1 53 ? -72.956 123.184 -26.226 1.00 62.32 49 GLN B C 1
ATOM 5633 O O . GLN B 1 53 ? -71.787 122.864 -25.999 1.00 62.06 49 GLN B O 1
ATOM 5639 N N . GLY B 1 54 ? -73.298 124.177 -27.051 1.00 59.76 50 GLY B N 1
ATOM 5640 C CA . GLY B 1 54 ? -72.315 125.022 -27.736 1.00 57.41 50 GLY B CA 1
ATOM 5641 C C . GLY B 1 54 ? -72.037 126.367 -27.122 1.00 57.60 50 GLY B C 1
ATOM 5642 O O . GLY B 1 54 ? -71.030 126.546 -26.416 1.00 56.91 50 GLY B O 1
ATOM 5643 N N . ILE B 1 55 ? -72.927 127.312 -27.407 1.00 56.10 51 ILE B N 1
ATOM 5644 C CA . ILE B 1 55 ? -72.716 128.700 -27.032 1.00 58.43 51 ILE B CA 1
ATOM 5645 C C . ILE B 1 55 ? -72.817 128.851 -25.529 1.00 56.70 51 ILE B C 1
ATOM 5646 O O . ILE B 1 55 ? -71.971 129.514 -24.921 1.00 59.01 51 ILE B O 1
ATOM 5651 N N . PHE B 1 56 ? -73.862 128.274 -24.939 1.00 55.74 52 PHE B N 1
ATOM 5652 C CA . PHE B 1 56 ? -74.038 128.380 -23.485 1.00 57.35 52 PHE B CA 1
ATOM 5653 C C . PHE B 1 56 ? -72.877 127.700 -22.742 1.00 53.25 52 PHE B C 1
ATOM 5654 O O . PHE B 1 56 ? -72.334 128.279 -21.804 1.00 52.21 52 PHE B O 1
ATOM 5662 N N . LYS B 1 57 ? -72.479 126.511 -23.199 1.00 49.41 53 LYS B N 1
ATOM 5663 C CA . LYS B 1 57 ? -71.343 125.790 -22.625 1.00 49.43 53 LYS B CA 1
ATOM 5664 C C . LYS B 1 57 ? -70.061 126.617 -22.701 1.00 48.66 53 LYS B C 1
ATOM 5665 O O . LYS B 1 57 ? -69.353 126.767 -21.709 1.00 47.98 53 LYS B O 1
ATOM 5671 N N . ALA B 1 58 ? -69.804 127.182 -23.877 1.00 48.54 54 ALA B N 1
ATOM 5672 C CA . ALA B 1 58 ? -68.653 128.060 -24.105 1.00 48.34 54 ALA B CA 1
ATOM 5673 C C . ALA B 1 58 ? -68.576 129.261 -23.162 1.00 46.81 54 ALA B C 1
ATOM 5674 O O . ALA B 1 58 ? -67.489 129.632 -22.702 1.00 44.91 54 ALA B O 1
ATOM 5676 N N . VAL B 1 59 ? -69.725 129.854 -22.857 1.00 47.27 55 VAL B N 1
ATOM 5677 C CA . VAL B 1 59 ? -69.785 130.914 -21.849 1.00 48.79 55 VAL B CA 1
ATOM 5678 C C . VAL B 1 59 ? -69.288 130.434 -20.477 1.00 47.63 55 VAL B C 1
ATOM 5679 O O . VAL B 1 59 ? -68.469 131.101 -19.846 1.00 45.88 55 VAL B O 1
ATOM 5683 N N . ASN B 1 60 ? -69.763 129.268 -20.032 1.00 45.38 56 ASN B N 1
ATOM 5684 C CA . ASN B 1 60 ? -69.364 128.738 -18.723 1.00 43.92 56 ASN B CA 1
ATOM 5685 C C . ASN B 1 60 ? -67.929 128.207 -18.684 1.00 39.87 56 ASN B C 1
ATOM 5686 O O . ASN B 1 60 ? -67.233 128.373 -17.680 1.00 37.80 56 ASN B O 1
ATOM 5691 N N . VAL B 1 61 ? -67.472 127.605 -19.778 1.00 39.04 57 VAL B N 1
ATOM 5692 C CA . VAL B 1 61 ? -66.082 127.155 -19.855 1.00 40.37 57 VAL B CA 1
ATOM 5693 C C . VAL B 1 61 ? -65.110 128.328 -19.804 1.00 41.85 57 VAL B C 1
ATOM 5694 O O . VAL B 1 61 ? -64.132 128.267 -19.059 1.00 40.08 57 VAL B O 1
ATOM 5698 N N . ASN B 1 62 ? -65.402 129.399 -20.549 1.00 45.25 58 ASN B N 1
ATOM 5699 C CA . ASN B 1 62 ? -64.583 130.627 -20.492 1.00 47.89 58 ASN B CA 1
ATOM 5700 C C . ASN B 1 62 ? -64.448 131.228 -19.095 1.00 48.90 58 ASN B C 1
ATOM 5701 O O . ASN B 1 62 ? -63.350 131.658 -18.710 1.00 47.90 58 ASN B O 1
ATOM 5706 N N . LYS B 1 63 ? -65.538 131.215 -18.328 1.00 50.41 59 LYS B N 1
ATOM 5707 C CA . LYS B 1 63 ? -65.480 131.571 -16.905 1.00 49.16 59 LYS B CA 1
ATOM 5708 C C . LYS B 1 63 ? -64.581 130.622 -16.114 1.00 50.31 59 LYS B C 1
ATOM 5709 O O . LYS B 1 63 ? -63.778 131.077 -15.287 1.00 54.70 59 LYS B O 1
ATOM 5715 N N . CYS B 1 64 ? -64.710 129.316 -16.360 1.00 48.12 60 CYS B N 1
ATOM 5716 C CA . CYS B 1 64 ? -63.860 128.324 -15.672 1.00 51.31 60 CYS B CA 1
ATOM 5717 C C . CYS B 1 64 ? -62.378 128.518 -15.983 1.00 47.27 60 CYS B C 1
ATOM 5718 O O . CYS B 1 64 ? -61.559 128.531 -15.064 1.00 45.06 60 CYS B O 1
ATOM 5721 N N . THR B 1 65 ? -62.055 128.679 -17.273 1.00 45.04 61 THR B N 1
ATOM 5722 C CA . THR B 1 65 ? -60.674 128.882 -17.718 1.00 43.50 61 THR B CA 1
ATOM 5723 C C . THR B 1 65 ? -60.127 130.254 -17.257 1.00 41.81 61 THR B C 1
ATOM 5724 O O . THR B 1 65 ? -58.973 130.345 -16.843 1.00 40.55 61 THR B O 1
ATOM 5728 N N . ALA B 1 66 ? -60.967 131.287 -17.254 1.00 41.66 62 ALA B N 1
ATOM 5729 C CA . ALA B 1 66 ? -60.607 132.585 -16.631 1.00 45.26 62 ALA B CA 1
ATOM 5730 C C . ALA B 1 66 ? -60.226 132.487 -15.143 1.00 49.46 62 ALA B C 1
ATOM 5731 O O . ALA B 1 66 ? -59.299 133.165 -14.697 1.00 48.99 62 ALA B O 1
ATOM 5733 N N . ALA B 1 67 ? -60.922 131.621 -14.399 1.00 49.99 63 ALA B N 1
ATOM 5734 C CA . ALA B 1 67 ? -60.621 131.396 -12.982 1.00 47.74 63 ALA B CA 1
ATOM 5735 C C . ALA B 1 67 ? -59.452 130.445 -12.715 1.00 47.40 63 ALA B C 1
ATOM 5736 O O . ALA B 1 67 ? -59.204 130.097 -11.557 1.00 48.39 63 ALA B O 1
ATOM 5738 N N . GLY B 1 68 ? -58.739 130.017 -13.762 1.00 48.77 64 GLY B N 1
ATOM 5739 C CA . GLY B 1 68 ? -57.536 129.181 -13.615 1.00 53.24 64 GLY B CA 1
ATOM 5740 C C . GLY B 1 68 ? -57.774 127.685 -13.697 1.00 56.28 64 GLY B C 1
ATOM 5741 O O . GLY B 1 68 ? -57.050 126.911 -13.063 1.00 60.90 64 GLY B O 1
ATOM 5742 N N . CYS B 1 69 ? -58.780 127.270 -14.468 1.00 55.12 65 CYS B N 1
ATOM 5743 C CA . CYS B 1 69 ? -59.140 125.856 -14.557 1.00 56.80 65 CYS B CA 1
ATOM 5744 C C . CYS B 1 69 ? -58.844 125.306 -15.927 1.00 54.95 65 CYS B C 1
ATOM 5745 O O . CYS B 1 69 ? -59.011 126.015 -16.918 1.00 55.99 65 CYS B O 1
ATOM 5748 N N . GLU B 1 70 ? -58.421 124.043 -15.979 1.00 53.53 66 GLU B N 1
ATOM 5749 C CA . GLU B 1 70 ? -58.560 123.270 -17.224 1.00 52.71 66 GLU B CA 1
ATOM 5750 C C . GLU B 1 70 ? -59.989 122.795 -17.269 1.00 52.23 66 GLU B C 1
ATOM 5751 O O . GLU B 1 70 ? -60.613 122.594 -16.232 1.00 53.87 66 GLU B O 1
ATOM 5757 N N . PHE B 1 71 ? -60.484 122.583 -18.480 1.00 49.85 67 PHE B N 1
ATOM 5758 C CA . PHE B 1 71 ? -61.817 122.056 -18.695 1.00 42.88 67 PHE B CA 1
ATOM 5759 C C . PHE B 1 71 ? -61.772 120.921 -19.721 1.00 41.83 67 PHE B C 1
ATOM 5760 O O . PHE B 1 71 ? -61.386 121.128 -20.862 1.00 40.86 67 PHE B O 1
ATOM 5768 N N . VAL B 1 72 ? -62.173 119.728 -19.301 1.00 39.25 68 VAL B N 1
ATOM 5769 C CA . VAL B 1 72 ? -62.195 118.558 -20.163 1.00 38.10 68 VAL B CA 1
ATOM 5770 C C . VAL B 1 72 ? -63.589 118.315 -20.765 1.00 39.75 68 VAL B C 1
ATOM 5771 O O . VAL B 1 72 ? -64.586 118.304 -20.054 1.00 36.11 68 VAL B O 1
ATOM 5775 N N . PHE B 1 73 ? -63.639 118.116 -22.082 1.00 42.41 69 PHE B N 1
ATOM 5776 C CA . PHE B 1 73 ? -64.863 117.701 -22.781 1.00 42.28 69 PHE B CA 1
ATOM 5777 C C . PHE B 1 73 ? -64.716 116.221 -22.971 1.00 40.89 69 PHE B C 1
ATOM 5778 O O . PHE B 1 73 ? -63.811 115.792 -23.675 1.00 44.59 69 PHE B O 1
ATOM 5786 N N . TRP B 1 74 ? -65.565 115.442 -22.323 1.00 41.75 70 TRP B N 1
ATOM 5787 C CA . TRP B 1 74 ? -65.516 113.980 -22.408 1.00 43.45 70 TRP B CA 1
ATOM 5788 C C . TRP B 1 74 ? -66.476 113.594 -23.509 1.00 45.80 70 TRP B C 1
ATOM 5789 O O . TRP B 1 74 ? -67.695 113.715 -23.353 1.00 48.56 70 TRP B O 1
ATOM 5800 N N . VAL B 1 75 ? -65.941 113.218 -24.663 1.00 47.09 71 VAL B N 1
ATOM 5801 C CA . VAL B 1 75 ? -66.802 112.849 -25.775 1.00 49.45 71 VAL B CA 1
ATOM 5802 C C . VAL B 1 75 ? -67.176 111.403 -25.549 1.00 49.60 71 VAL B C 1
ATOM 5803 O O . VAL B 1 75 ? -66.345 110.492 -25.662 1.00 46.35 71 VAL B O 1
ATOM 5807 N N . ALA B 1 76 ? -68.442 111.217 -25.206 1.00 50.21 72 ALA B N 1
ATOM 5808 C CA . ALA B 1 76 ? -68.909 109.989 -24.584 1.00 50.44 72 ALA B CA 1
ATOM 5809 C C . ALA B 1 76 ? -69.434 108.995 -25.630 1.00 49.35 72 ALA B C 1
ATOM 5810 O O . ALA B 1 76 ? -70.621 108.660 -25.646 1.00 47.42 72 ALA B O 1
ATOM 5812 N N . ASP B 1 77 ? -68.538 108.531 -26.503 1.00 48.66 73 ASP B N 1
ATOM 5813 C CA . ASP B 1 77 ? -68.943 107.698 -27.637 1.00 49.71 73 ASP B CA 1
ATOM 5814 C C . ASP B 1 77 ? -69.571 106.382 -27.184 1.00 48.34 73 ASP B C 1
ATOM 5815 O O . ASP B 1 77 ? -70.682 106.049 -27.600 1.00 49.29 73 ASP B O 1
ATOM 5820 N N . TRP B 1 78 ? -68.903 105.663 -26.293 1.00 48.35 74 TRP B N 1
ATOM 5821 C CA . TRP B 1 78 ? -69.482 104.430 -25.729 1.00 48.24 74 TRP B CA 1
ATOM 5822 C C . TRP B 1 78 ? -70.805 104.643 -24.946 1.00 49.53 74 TRP B C 1
ATOM 5823 O O . TRP B 1 78 ? -71.681 103.787 -24.956 1.00 47.74 74 TRP B O 1
ATOM 5834 N N . PHE B 1 79 ? -70.951 105.805 -24.317 1.00 48.45 75 PHE B N 1
ATOM 5835 C CA . PHE B 1 79 ? -72.160 106.142 -23.581 1.00 47.91 75 PHE B CA 1
ATOM 5836 C C . PHE B 1 79 ? -73.366 106.342 -24.503 1.00 49.88 75 PHE B C 1
ATOM 5837 O O . PHE B 1 79 ? -74.460 105.887 -24.187 1.00 51.32 75 PHE B O 1
ATOM 5845 N N . ALA B 1 80 ? -73.158 106.989 -25.643 1.00 50.83 76 ALA B N 1
ATOM 5846 C CA . ALA B 1 80 ? -74.211 107.109 -26.660 1.00 52.17 76 ALA B CA 1
ATOM 5847 C C . ALA B 1 80 ? -74.615 105.759 -27.278 1.00 50.68 76 ALA B C 1
ATOM 5848 O O . ALA B 1 80 ? -75.787 105.561 -27.605 1.00 49.24 76 ALA B O 1
ATOM 5850 N N . LEU B 1 81 ? -73.652 104.850 -27.423 1.00 47.65 77 LEU B N 1
ATOM 5851 C CA . LEU B 1 81 ? -73.930 103.480 -27.862 1.00 49.49 77 LEU B CA 1
ATOM 5852 C C . LEU B 1 81 ? -74.832 102.743 -26.864 1.00 53.21 77 LEU B C 1
ATOM 5853 O O . LEU B 1 81 ? -75.896 102.237 -27.241 1.00 57.18 77 LEU B O 1
ATOM 5858 N N . MET B 1 82 ? -74.422 102.738 -25.590 1.00 52.62 78 MET B N 1
ATOM 5859 C CA . MET B 1 82 ? -75.218 102.161 -24.485 1.00 50.10 78 MET B CA 1
ATOM 5860 C C . MET B 1 82 ? -76.615 102.733 -24.316 1.00 50.06 78 MET B C 1
ATOM 5861 O O . MET B 1 82 ? -77.475 102.064 -23.773 1.00 51.21 78 MET B O 1
ATOM 5866 N N . ASN B 1 83 ? -76.820 103.983 -24.726 1.00 54.14 79 ASN B N 1
ATOM 5867 C CA . ASN B 1 83 ? -78.110 104.653 -24.603 1.00 55.25 79 ASN B CA 1
ATOM 5868 C C . ASN B 1 83 ? -78.835 104.724 -25.955 1.00 61.62 79 ASN B C 1
ATOM 5869 O O . ASN B 1 83 ? -79.700 105.581 -26.147 1.00 64.70 79 ASN B O 1
ATOM 5874 N N . ASP B 1 84 ? -78.464 103.836 -26.889 1.00 66.83 80 ASP B N 1
ATOM 5875 C CA . ASP B 1 84 ? -79.223 103.580 -28.126 1.00 68.47 80 ASP B CA 1
ATOM 5876 C C . ASP B 1 84 ? -79.374 104.806 -29.025 1.00 67.47 80 ASP B C 1
ATOM 5877 O O . ASP B 1 84 ? -80.438 105.029 -29.597 1.00 75.07 80 ASP B O 1
ATOM 5882 N N . LYS B 1 85 ? -78.308 105.591 -29.145 1.00 65.09 81 LYS B N 1
ATOM 5883 C CA . LYS B 1 85 ? -78.291 106.754 -30.030 1.00 63.98 81 LYS B CA 1
ATOM 5884 C C . LYS B 1 85 ? -77.800 106.379 -31.410 1.00 66.35 81 LYS B C 1
ATOM 5885 O O . LYS B 1 85 ? -77.111 105.358 -31.582 1.00 63.88 81 LYS B O 1
ATOM 5891 N N . VAL B 1 86 ? -78.154 107.229 -32.382 1.00 66.95 82 VAL B N 1
ATOM 5892 C CA . VAL B 1 86 ? -77.725 107.107 -33.784 1.00 68.86 82 VAL B CA 1
ATOM 5893 C C . VAL B 1 86 ? -77.843 105.658 -34.277 1.00 69.92 82 VAL B C 1
ATOM 5894 O O . VAL B 1 86 ? -76.906 105.080 -34.831 1.00 72.97 82 VAL B O 1
ATOM 5898 N N . GLY B 1 87 ? -79.005 105.065 -34.027 1.00 71.92 83 GLY B N 1
ATOM 5899 C CA . GLY B 1 87 ? -79.268 103.668 -34.383 1.00 77.31 83 GLY B CA 1
ATOM 5900 C C . GLY B 1 87 ? -78.316 102.627 -33.801 1.00 77.32 83 GLY B C 1
ATOM 5901 O O . GLY B 1 87 ? -78.180 101.530 -34.354 1.00 74.19 83 GLY B O 1
ATOM 5902 N N . GLY B 1 88 ? -77.679 102.961 -32.679 1.00 75.56 84 GLY B N 1
ATOM 5903 C CA . GLY B 1 88 ? -76.656 102.118 -32.075 1.00 75.34 84 GLY B CA 1
ATOM 5904 C C . GLY B 1 88 ? -75.460 101.745 -32.942 1.00 74.23 84 GLY B C 1
ATOM 5905 O O . GLY B 1 88 ? -74.872 100.689 -32.736 1.00 75.61 84 GLY B O 1
ATOM 5906 N N . GLU B 1 89 ? -75.093 102.599 -33.899 1.00 71.09 85 GLU B N 1
ATOM 5907 C CA . GLU B 1 89 ? -73.961 102.328 -34.797 1.00 72.04 85 GLU B CA 1
ATOM 5908 C C . GLU B 1 89 ? -72.745 103.155 -34.393 1.00 63.49 85 GLU B C 1
ATOM 5909 O O . GLU B 1 89 ? -72.745 104.370 -34.538 1.00 59.95 85 GLU B O 1
ATOM 5915 N N . LEU B 1 90 ? -71.724 102.493 -33.859 1.00 61.22 86 LEU B N 1
ATOM 5916 C CA . LEU B 1 90 ? -70.603 103.188 -33.231 1.00 60.31 86 LEU B CA 1
ATOM 5917 C C . LEU B 1 90 ? -69.838 104.052 -34.216 1.00 59.16 86 LEU B C 1
ATOM 5918 O O . LEU B 1 90 ? -69.406 105.146 -33.863 1.00 56.33 86 LEU B O 1
ATOM 5923 N N . GLU B 1 91 ? -69.683 103.575 -35.443 1.00 65.23 87 GLU B N 1
ATOM 5924 C CA . GLU B 1 91 ? -68.982 104.343 -36.473 1.00 71.42 87 GLU B CA 1
ATOM 5925 C C . GLU B 1 91 ? -69.707 105.636 -36.796 1.00 70.47 87 GLU B C 1
ATOM 5926 O O . GLU B 1 91 ? -69.072 106.668 -36.910 1.00 72.66 87 GLU B O 1
ATOM 5932 N N . LYS B 1 92 ? -71.027 105.583 -36.909 1.00 69.80 88 LYS B N 1
ATOM 5933 C CA . LYS B 1 92 ? -71.827 106.800 -37.063 1.00 71.52 88 LYS B CA 1
ATOM 5934 C C . LYS B 1 92 ? -71.719 107.734 -35.833 1.00 67.18 88 LYS B C 1
ATOM 5935 O O . LYS B 1 92 ? -71.662 108.952 -35.991 1.00 58.66 88 LYS B O 1
ATOM 5941 N N . ILE B 1 93 ? -71.706 107.166 -34.625 1.00 64.11 89 ILE B N 1
ATOM 5942 C CA . ILE B 1 93 ? -71.571 107.969 -33.397 1.00 64.14 89 ILE B CA 1
ATOM 5943 C C . ILE B 1 93 ? -70.247 108.735 -33.396 1.00 61.08 89 IL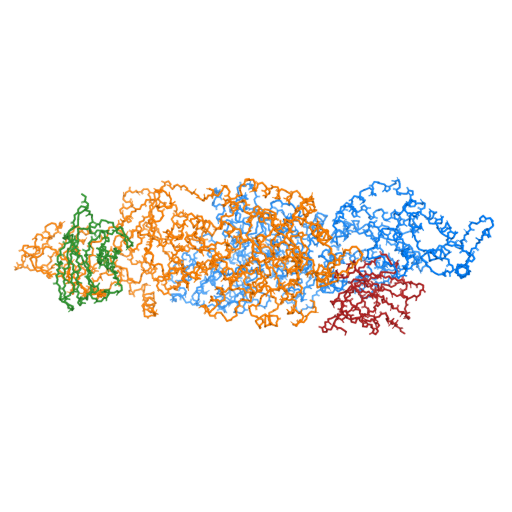E B C 1
ATOM 5944 O O . ILE B 1 93 ? -70.208 109.894 -32.972 1.00 58.47 89 ILE B O 1
ATOM 5949 N N . ARG B 1 94 ? -69.179 108.091 -33.873 1.00 57.00 90 ARG B N 1
ATOM 5950 C CA . ARG B 1 94 ? -67.861 108.733 -33.954 1.00 58.21 90 ARG B CA 1
ATOM 5951 C C . ARG B 1 94 ? -67.770 109.830 -35.018 1.00 58.05 90 ARG B C 1
ATOM 5952 O O . ARG B 1 94 ? -67.000 110.762 -34.832 1.00 59.21 90 ARG B O 1
ATOM 5960 N N . ILE B 1 95 ? -68.562 109.736 -36.094 1.00 58.30 91 ILE B N 1
ATOM 5961 C CA . ILE B 1 95 ? -68.745 110.863 -37.025 1.00 60.12 91 ILE B CA 1
ATOM 5962 C C . ILE B 1 95 ? -69.362 112.061 -36.262 1.00 56.39 91 ILE B C 1
ATOM 5963 O O . ILE B 1 95 ? -68.834 113.164 -36.317 1.00 54.99 91 ILE B O 1
ATOM 5968 N N . VAL B 1 96 ? -70.451 111.819 -35.537 1.00 52.00 92 VAL B N 1
ATOM 5969 C CA . VAL B 1 96 ? -71.158 112.874 -34.800 1.00 50.89 92 VAL B CA 1
ATOM 5970 C C . VAL B 1 96 ? -70.219 113.533 -33.799 1.00 50.47 92 VAL B C 1
ATOM 5971 O O . VAL B 1 96 ? -70.246 114.747 -33.630 1.00 50.46 92 VAL B O 1
ATOM 5975 N N . GLY B 1 97 ? -69.378 112.728 -33.158 1.00 50.67 93 GLY B N 1
ATOM 5976 C CA . GLY B 1 97 ? -68.404 113.227 -32.197 1.00 50.95 93 GLY B CA 1
ATOM 5977 C C . GLY B 1 97 ? -67.389 114.146 -32.817 1.00 50.88 93 GLY B C 1
ATOM 5978 O O . GLY B 1 97 ? -67.063 115.194 -32.247 1.00 56.51 93 GLY B O 1
ATOM 5979 N N . ARG B 1 98 ? -66.869 113.745 -33.977 1.00 51.88 94 ARG B N 1
ATOM 5980 C CA . ARG B 1 98 ? -65.927 114.570 -34.745 1.00 51.66 94 ARG B CA 1
ATOM 5981 C C . ARG B 1 98 ? -66.581 115.889 -35.151 1.00 49.35 94 ARG B C 1
ATOM 5982 O O . ARG B 1 98 ? -65.958 116.937 -35.090 1.00 44.84 94 ARG B O 1
ATOM 5990 N N . TYR B 1 99 ? -67.852 115.824 -35.524 1.00 50.94 95 TYR B N 1
ATOM 5991 C CA . TYR B 1 99 ? -68.649 117.028 -35.808 1.00 53.37 95 TYR B CA 1
ATOM 5992 C C . TYR B 1 99 ? -68.781 117.965 -34.613 1.00 53.25 95 TYR B C 1
ATOM 5993 O O . TYR B 1 99 ? -68.675 119.183 -34.762 1.00 48.41 95 TYR B O 1
ATOM 6002 N N . LEU B 1 100 ? -69.023 117.389 -33.435 1.00 55.97 96 LEU B N 1
ATOM 6003 C CA . LEU B 1 100 ? -69.139 118.170 -32.204 1.00 54.66 96 LEU B CA 1
ATOM 6004 C C . LEU B 1 100 ? -67.837 118.889 -31.879 1.00 53.95 96 LEU B C 1
ATOM 6005 O O . LEU B 1 100 ? -67.851 120.058 -31.502 1.00 51.88 96 LEU B O 1
ATOM 6010 N N . ILE B 1 101 ? -66.710 118.200 -32.040 1.00 54.83 97 ILE B N 1
ATOM 6011 C CA . ILE B 1 101 ? -65.401 118.816 -31.766 1.00 56.58 97 ILE B CA 1
ATOM 6012 C C . ILE B 1 101 ? -65.100 119.987 -32.719 1.00 58.91 97 ILE B C 1
ATOM 6013 O O . ILE B 1 101 ? -64.518 120.983 -32.283 1.00 60.02 97 ILE B O 1
ATOM 6018 N N . GLU B 1 102 ? -65.525 119.888 -33.986 1.00 61.40 98 GLU B N 1
ATOM 6019 C CA . GLU B 1 102 ? -65.394 121.003 -34.936 1.00 62.61 98 GLU B CA 1
ATOM 6020 C C . GLU B 1 102 ? -66.220 122.219 -34.518 1.00 60.43 98 GLU B C 1
ATOM 6021 O O . GLU B 1 102 ? -65.749 123.352 -34.628 1.00 65.46 98 GLU B O 1
ATOM 6027 N N . VAL B 1 103 ? -67.437 121.994 -34.027 1.00 58.19 99 VAL B N 1
ATOM 6028 C CA . VAL B 1 103 ? -68.273 123.104 -33.537 1.00 54.80 99 VAL B CA 1
ATOM 6029 C C . VAL B 1 103 ? -67.667 123.795 -32.319 1.00 54.22 99 VAL B C 1
ATOM 6030 O O . VAL B 1 103 ? -67.668 125.015 -32.241 1.00 57.62 99 VAL B O 1
ATOM 6034 N N . TRP B 1 104 ? -67.168 123.012 -31.367 1.00 55.86 100 TRP B N 1
ATOM 6035 C CA . TRP B 1 104 ? -66.554 123.570 -30.154 1.00 55.88 100 TRP B CA 1
ATOM 6036 C C . TRP B 1 104 ? -65.304 124.378 -30.461 1.00 55.12 100 TRP B C 1
ATOM 6037 O O . TRP B 1 104 ? -65.051 125.395 -29.810 1.00 57.96 100 TRP B O 1
ATOM 6048 N N . LYS B 1 105 ? -64.531 123.939 -31.452 1.00 54.16 101 LYS B N 1
ATOM 6049 C CA . LYS B 1 105 ? -63.319 124.667 -31.851 1.00 54.29 101 LYS B CA 1
ATOM 6050 C C . LYS B 1 105 ? -63.599 126.019 -32.518 1.00 49.34 101 LYS B C 1
ATOM 6051 O O . LYS B 1 105 ? -62.748 126.905 -32.474 1.00 48.50 101 LYS B O 1
ATOM 6057 N N . ALA B 1 106 ? -64.788 126.182 -33.087 1.00 44.16 102 ALA B N 1
ATOM 6058 C CA . ALA B 1 106 ? -65.204 127.450 -33.663 1.00 46.98 102 ALA B CA 1
ATOM 6059 C C . ALA B 1 106 ? -65.997 128.346 -32.704 1.00 50.84 102 ALA B C 1
ATOM 6060 O O . ALA B 1 106 ? -66.440 129.425 -33.101 1.00 50.12 102 ALA B O 1
ATOM 6062 N N . ALA B 1 107 ? -66.167 127.916 -31.450 1.00 54.67 103 ALA B N 1
ATOM 6063 C CA . ALA B 1 107 ? -67.000 128.625 -30.468 1.00 56.23 103 ALA B CA 1
ATOM 6064 C C . ALA B 1 107 ? -66.218 129.610 -29.577 1.00 54.32 103 ALA B C 1
ATOM 6065 O O . ALA B 1 107 ? -66.789 130.218 -28.679 1.00 50.94 103 ALA B O 1
ATOM 6067 N N . GLY B 1 108 ? -64.919 129.759 -29.815 1.00 55.26 104 GLY B N 1
ATOM 6068 C CA . GLY B 1 108 ? -64.132 130.806 -29.157 1.00 59.59 104 GLY B CA 1
ATOM 6069 C C . GLY B 1 108 ? -63.823 130.514 -27.702 1.00 62.07 104 GLY B C 1
ATOM 6070 O O . GLY B 1 108 ? -64.235 131.248 -26.819 1.00 65.01 104 GLY B O 1
ATOM 6071 N N . MET B 1 109 ? -63.112 129.414 -27.476 1.00 64.41 105 MET B N 1
ATOM 6072 C CA . MET B 1 109 ? -62.717 128.963 -26.150 1.00 59.36 105 MET B CA 1
ATOM 6073 C C . MET B 1 109 ? -61.202 128.943 -26.064 1.00 58.58 105 MET B C 1
ATOM 6074 O O . MET B 1 109 ? -60.517 128.943 -27.077 1.00 63.05 105 MET B O 1
ATOM 6079 N N . ASP B 1 110 ? -60.646 128.792 -24.888 1.00 58.47 106 ASP B N 1
ATOM 6080 C CA . ASP B 1 110 ? -59.212 128.886 -24.687 1.00 60.38 106 ASP B CA 1
ATOM 6081 C C . ASP B 1 110 ? -58.235 128.027 -25.481 1.00 63.24 106 ASP B C 1
ATOM 6082 O O . ASP B 1 110 ? -57.194 128.528 -25.814 1.00 80.86 106 ASP B O 1
ATOM 6087 N N . THR B 1 111 ? -58.511 126.778 -25.787 1.00 58.83 107 THR B N 1
ATOM 6088 C CA . THR B 1 111 ? -57.557 125.985 -26.562 1.00 61.91 107 THR B CA 1
ATOM 6089 C C . THR B 1 111 ? -56.422 125.564 -25.652 1.00 61.11 107 THR B C 1
ATOM 6090 O O . THR B 1 111 ? -56.035 124.420 -25.608 1.00 58.63 107 THR B O 1
ATOM 6094 N N . ASP B 1 112 ? -55.874 126.527 -24.952 1.00 60.78 108 ASP B N 1
ATOM 6095 C CA . ASP B 1 112 ? -54.794 126.276 -24.029 1.00 64.83 108 ASP B CA 1
ATOM 6096 C C . ASP B 1 112 ? -55.174 125.479 -22.802 1.00 63.13 108 ASP B C 1
ATOM 6097 O O . ASP B 1 112 ? -54.372 124.791 -22.212 1.00 64.64 108 ASP B O 1
ATOM 6102 N N . LYS B 1 113 ? -56.409 125.627 -22.396 1.00 62.56 109 LYS B N 1
ATOM 6103 C CA . LYS B 1 113 ? -56.944 124.996 -21.189 1.00 57.74 109 LYS B CA 1
ATOM 6104 C C . LYS B 1 113 ? -58.250 124.203 -21.402 1.00 53.17 109 LYS B C 1
ATOM 6105 O O . LYS B 1 113 ? -58.969 123.947 -20.444 1.00 52.68 109 LYS B O 1
ATOM 6111 N N . VAL B 1 114 ? -58.526 123.755 -22.627 1.00 49.99 110 VAL B N 1
ATOM 6112 C CA . VAL B 1 114 ? -59.674 122.867 -22.873 1.00 47.42 110 VAL B CA 1
ATOM 6113 C C . VAL B 1 114 ? -59.148 121.679 -23.635 1.00 47.15 110 VAL B C 1
ATOM 6114 O O . VAL B 1 114 ? -58.430 121.844 -24.604 1.00 55.29 110 VAL B O 1
ATOM 6118 N N . LEU B 1 115 ? -59.461 120.489 -23.148 1.00 50.04 111 LEU B N 1
ATOM 6119 C CA . LEU B 1 115 ? -59.078 119.237 -23.772 1.00 49.24 111 LEU B CA 1
ATOM 6120 C C . LEU B 1 115 ? -60.328 118.553 -24.311 1.00 49.30 111 LEU B C 1
ATOM 6121 O O . LEU B 1 115 ? -61.401 118.634 -23.698 1.00 49.38 111 LEU B O 1
ATOM 6126 N N . PHE B 1 116 ? -60.186 117.871 -25.439 1.00 46.13 112 PHE B N 1
ATOM 6127 C CA . PHE B 1 116 ? -61.261 117.074 -26.009 1.00 44.67 112 PHE B CA 1
ATOM 6128 C C . PHE B 1 116 ? -60.818 115.636 -25.974 1.00 42.64 112 PHE B C 1
ATOM 6129 O O . PHE B 1 116 ? -59.985 115.240 -26.763 1.00 41.41 112 PHE B O 1
ATOM 6137 N N . LEU B 1 117 ? -61.368 114.862 -25.039 1.00 45.64 113 LEU B N 1
ATOM 6138 C CA . LEU B 1 117 ? -61.019 113.456 -24.884 1.00 46.37 113 LEU B CA 1
ATOM 6139 C C . LEU B 1 117 ? -62.138 112.534 -25.350 1.00 45.75 113 LEU B C 1
ATOM 6140 O O . LEU B 1 117 ? -63.321 112.844 -25.202 1.00 50.76 113 LEU B O 1
ATOM 6145 N N . TRP B 1 118 ? -61.745 111.422 -25.959 1.00 43.17 114 TRP B N 1
ATOM 6146 C CA . TRP B 1 118 ? -62.676 110.400 -26.429 1.00 44.22 114 TRP B CA 1
ATOM 6147 C C . TRP B 1 118 ? -62.743 109.332 -25.352 1.00 44.62 114 TRP B C 1
ATOM 6148 O O . TRP B 1 118 ? -61.710 108.815 -24.941 1.00 43.34 114 TRP B O 1
ATOM 6159 N N . SER B 1 119 ? -63.956 109.004 -24.906 1.00 46.29 115 SER B N 1
ATOM 6160 C CA . SER B 1 119 ? -64.135 108.108 -23.779 1.00 46.34 115 SER B CA 1
ATOM 6161 C C . SER B 1 119 ? -63.574 106.728 -24.098 1.00 46.01 115 SER B C 1
ATOM 6162 O O . SER B 1 119 ? -62.805 106.182 -23.315 1.00 48.60 115 SER B O 1
ATOM 6165 N N . SER B 1 120 ? -63.881 106.199 -25.272 1.00 47.30 116 SER B N 1
ATOM 6166 C CA . SER B 1 120 ? -63.360 104.887 -25.654 1.00 49.35 116 SER B CA 1
ATOM 6167 C C . SER B 1 120 ? -61.819 104.831 -25.710 1.00 49.09 116 SER B C 1
ATOM 6168 O O . SER B 1 120 ? -61.208 103.932 -25.139 1.00 47.21 116 SER B O 1
ATOM 6171 N N . GLU B 1 121 ? -61.205 105.808 -26.368 1.00 51.72 117 GLU B N 1
ATOM 6172 C CA . GLU B 1 121 ? -59.740 105.886 -26.465 1.00 56.88 117 GLU B CA 1
ATOM 6173 C C . GLU B 1 121 ? -59.088 105.937 -25.098 1.00 53.78 117 GLU B C 1
ATOM 6174 O O . GLU B 1 121 ? -58.187 105.149 -24.809 1.00 52.87 117 GLU B O 1
ATOM 6180 N N . GLU B 1 122 ? -59.580 106.830 -24.243 1.00 54.05 118 GLU B N 1
ATOM 6181 C CA . GLU B 1 122 ? -59.019 107.012 -22.902 1.00 50.61 118 GLU B CA 1
ATOM 6182 C C . GLU B 1 122 ? -59.239 105.855 -21.958 1.00 50.75 118 GLU B C 1
ATOM 6183 O O . GLU B 1 122 ? -58.320 105.499 -21.214 1.00 51.85 118 GLU B O 1
ATOM 6189 N N . ILE B 1 123 ? -60.444 105.284 -21.965 1.00 50.83 119 ILE B N 1
ATOM 6190 C CA . ILE B 1 123 ? -60.746 104.156 -21.086 1.00 49.71 119 ILE B CA 1
ATOM 6191 C C . ILE B 1 123 ? -59.855 102.985 -21.443 1.00 49.59 119 ILE B C 1
ATOM 6192 O O . ILE B 1 123 ? -59.255 102.368 -20.557 1.00 48.93 119 ILE B O 1
ATOM 6197 N N . THR B 1 124 ? -59.762 102.695 -22.735 1.00 52.44 120 THR B N 1
ATOM 6198 C CA . THR B 1 124 ? -58.948 101.571 -23.208 1.00 56.83 120 THR B CA 1
ATOM 6199 C C . THR B 1 124 ? -57.449 101.731 -22.893 1.00 59.18 120 THR B C 1
ATOM 6200 O O . THR B 1 124 ? -56.773 100.743 -22.584 1.00 59.34 120 THR B O 1
ATOM 6204 N N . SER B 1 125 ? -56.938 102.964 -22.962 1.00 62.99 121 SER B N 1
ATOM 6205 C CA . SER B 1 125 ? -55.540 103.265 -22.570 1.00 61.23 121 SER B CA 1
ATOM 6206 C C . SER B 1 125 ? -55.225 102.918 -21.128 1.00 57.60 121 SER B C 1
ATOM 6207 O O . SER B 1 125 ? -54.084 102.619 -20.830 1.00 58.05 121 SER B O 1
ATOM 6210 N N . HIS B 1 126 ? -56.217 103.000 -20.239 1.00 55.95 122 HIS B N 1
ATOM 6211 C CA . HIS B 1 126 ? -56.033 102.665 -18.825 1.00 56.31 122 HIS B CA 1
ATOM 6212 C C . HIS B 1 126 ? -57.092 101.677 -18.369 1.00 53.45 122 HIS B C 1
ATOM 6213 O O . HIS B 1 126 ? -57.660 101.813 -17.294 1.00 54.38 122 HIS B O 1
ATOM 6220 N N . ALA B 1 127 ? -57.335 100.668 -19.203 1.00 56.51 123 ALA B N 1
ATOM 6221 C CA . ALA B 1 127 ? -58.327 99.621 -18.944 1.00 53.90 123 ALA B CA 1
ATOM 6222 C C . ALA B 1 127 ? -58.273 99.033 -17.551 1.00 52.84 123 ALA B C 1
ATOM 6223 O O . ALA B 1 127 ? -59.315 98.881 -16.933 1.00 57.56 123 ALA B O 1
ATOM 6225 N N . ASP B 1 128 ? -57.091 98.669 -17.062 1.00 55.27 124 ASP B N 1
ATOM 6226 C CA . ASP B 1 128 ? -57.004 98.088 -15.717 1.00 60.51 124 ASP B CA 1
ATOM 6227 C C . ASP B 1 128 ? -57.552 99.024 -14.661 1.00 60.90 124 ASP B C 1
ATOM 6228 O O . ASP B 1 128 ? -58.349 98.617 -13.832 1.00 63.83 124 ASP B O 1
ATOM 6233 N N . THR B 1 129 ? -57.103 100.268 -14.675 1.00 58.24 125 THR B N 1
ATOM 6234 C CA . THR B 1 129 ? -57.517 101.238 -13.662 1.00 55.59 125 THR B CA 1
ATOM 6235 C C . THR B 1 129 ? -59.004 101.516 -13.735 1.00 51.81 125 THR B C 1
ATOM 6236 O O . THR B 1 129 ? -59.710 101.437 -12.739 1.00 55.19 125 THR B O 1
ATOM 6240 N N . TYR B 1 130 ? -59.468 101.836 -14.927 1.00 48.81 126 TYR B N 1
ATOM 6241 C CA . TYR B 1 130 ? -60.835 102.265 -15.115 1.00 46.73 126 TYR B CA 1
ATOM 6242 C C . TYR B 1 130 ? -61.810 101.169 -14.721 1.00 45.23 126 TYR B C 1
ATOM 6243 O O . TYR B 1 130 ? -62.614 101.346 -13.812 1.00 43.79 126 TYR B O 1
ATOM 6252 N N . TRP B 1 131 ? -61.721 100.035 -15.388 1.00 43.89 127 TRP B N 1
ATOM 6253 C CA . TRP B 1 131 ? -62.739 99.008 -15.228 1.00 46.13 127 TRP B CA 1
ATOM 6254 C C . TRP B 1 131 ? -62.769 98.361 -13.855 1.00 43.12 127 TRP B C 1
ATOM 6255 O O . TRP B 1 131 ? -63.817 97.952 -13.425 1.00 38.04 127 TRP B O 1
ATOM 6266 N N . ARG B 1 132 ? -61.636 98.290 -13.160 1.00 45.73 128 ARG B N 1
ATOM 6267 C CA . ARG B 1 132 ? -61.6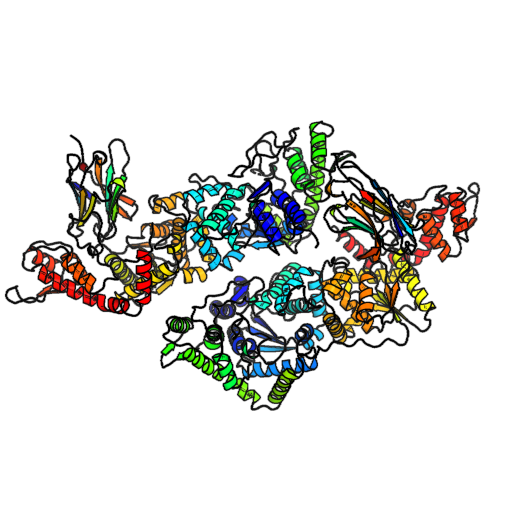29 97.765 -11.779 1.00 45.88 128 ARG B CA 1
ATOM 6268 C C . ARG B 1 132 ? -62.558 98.562 -10.898 1.00 46.45 128 ARG B C 1
ATOM 6269 O O . ARG B 1 132 ? -63.281 98.007 -10.085 1.00 46.47 128 ARG B O 1
ATOM 6277 N N . MET B 1 133 ? -62.496 99.877 -11.060 1.00 49.41 129 MET B N 1
ATOM 6278 C CA . MET B 1 133 ? -63.315 100.804 -10.305 1.00 51.52 129 MET B CA 1
ATOM 6279 C C . MET B 1 133 ? -64.791 100.675 -10.680 1.00 51.39 129 MET B C 1
ATOM 6280 O O . MET B 1 133 ? -65.647 100.676 -9.795 1.00 59.67 129 MET B O 1
ATOM 6285 N N . VAL B 1 134 ? -65.091 100.524 -11.968 1.00 47.48 130 VAL B N 1
ATOM 6286 C CA . VAL B 1 134 ? -66.473 100.360 -12.410 1.00 45.94 130 VAL B CA 1
ATOM 6287 C C . VAL B 1 134 ? -67.097 99.151 -11.705 1.00 46.90 130 VAL B C 1
ATOM 6288 O O . VAL B 1 134 ? -68.202 99.240 -11.166 1.00 43.75 130 VAL B O 1
ATOM 6292 N N . LEU B 1 135 ? -66.361 98.048 -11.682 1.00 46.87 131 LEU B N 1
ATOM 6293 C CA . LEU B 1 135 ? -66.803 96.845 -11.000 1.00 47.59 131 LEU B CA 1
ATOM 6294 C C . LEU B 1 135 ? -66.848 97.032 -9.501 1.00 51.33 131 LEU B C 1
ATOM 6295 O O . LEU B 1 135 ? -67.695 96.438 -8.846 1.00 56.65 131 LEU B O 1
ATOM 6300 N N . ASP B 1 136 ? -65.935 97.825 -8.946 1.00 51.03 132 ASP B N 1
ATOM 6301 C CA . ASP B 1 136 ? -65.966 98.094 -7.522 1.00 50.96 132 ASP B CA 1
ATOM 6302 C C . ASP B 1 136 ? -67.164 98.955 -7.114 1.00 54.68 132 ASP B C 1
ATOM 6303 O O . ASP B 1 136 ? -67.690 98.757 -6.023 1.00 58.78 132 ASP B O 1
ATOM 6308 N N . ILE B 1 137 ? -67.568 99.908 -7.964 1.00 51.62 133 ILE B N 1
ATOM 6309 C CA . ILE B 1 137 ? -68.742 100.743 -7.704 1.00 50.77 133 ILE B CA 1
ATOM 6310 C C . ILE B 1 137 ? -70.005 99.865 -7.728 1.00 50.17 133 ILE B C 1
ATOM 6311 O O . ILE B 1 137 ? -70.887 100.020 -6.898 1.00 49.28 133 ILE B O 1
ATOM 6316 N N . GLY B 1 138 ? -70.084 98.963 -8.694 1.00 51.05 134 GLY B N 1
ATOM 6317 C CA . GLY B 1 138 ? -71.205 98.051 -8.807 1.00 53.36 134 GLY B CA 1
ATOM 6318 C C . GLY B 1 138 ? -71.232 97.027 -7.678 1.00 53.91 134 GLY B C 1
ATOM 6319 O O . GLY B 1 138 ? -72.299 96.670 -7.187 1.00 55.35 134 GLY B O 1
ATOM 6320 N N . ARG B 1 139 ? -70.062 96.531 -7.293 1.00 51.79 135 ARG B N 1
ATOM 6321 C CA . ARG B 1 139 ? -69.937 95.570 -6.195 1.00 53.22 135 ARG B CA 1
ATOM 6322 C C . ARG B 1 139 ? -70.571 96.120 -4.922 1.00 50.77 135 ARG B C 1
ATOM 6323 O O . ARG B 1 139 ? -71.263 95.375 -4.219 1.00 49.60 135 ARG B O 1
ATOM 6331 N N . GLN B 1 140 ? -70.323 97.407 -4.636 1.00 48.54 136 GLN B N 1
ATOM 6332 C CA . GLN B 1 140 ? -70.702 98.036 -3.358 1.00 47.69 136 GLN B CA 1
ATOM 6333 C C . GLN B 1 140 ? -72.048 98.766 -3.379 1.00 49.29 136 GLN B C 1
ATOM 6334 O O . GLN B 1 140 ? -72.374 99.481 -2.426 1.00 47.33 136 GLN B O 1
ATOM 6340 N N . ASN B 1 141 ? -72.814 98.608 -4.457 1.00 50.28 137 ASN B N 1
ATOM 6341 C CA . ASN B 1 141 ? -74.105 99.260 -4.571 1.00 50.72 137 ASN B CA 1
ATOM 6342 C C . ASN B 1 141 ? -75.144 98.228 -4.900 1.00 51.14 137 ASN B C 1
ATOM 6343 O O . ASN B 1 141 ? -74.864 97.218 -5.556 1.00 51.98 137 ASN B O 1
ATOM 6348 N N . THR B 1 142 ? -76.363 98.531 -4.488 1.00 49.93 138 THR B N 1
ATOM 6349 C CA . THR B 1 142 ? -77.504 97.688 -4.797 1.00 52.41 138 THR B CA 1
ATOM 6350 C C . THR B 1 142 ? -77.957 97.987 -6.200 1.00 50.71 138 THR B C 1
ATOM 6351 O O . THR B 1 142 ? -77.749 99.084 -6.687 1.00 56.59 138 THR B O 1
ATOM 6355 N N . ILE B 1 143 ? -78.618 97.033 -6.829 1.00 54.64 139 ILE B N 1
ATOM 6356 C CA . ILE B 1 143 ? -79.236 97.274 -8.126 1.00 59.87 139 ILE B CA 1
ATOM 6357 C C . ILE B 1 143 ? -80.302 98.390 -8.065 1.00 59.05 139 ILE B C 1
ATOM 6358 O O . ILE B 1 143 ? -80.461 99.132 -9.037 1.00 61.15 139 ILE B O 1
ATOM 6363 N N . ALA B 1 144 ? -81.003 98.522 -6.938 1.00 55.87 140 ALA B N 1
ATOM 6364 C CA . ALA B 1 144 ? -82.028 99.576 -6.775 1.00 54.33 140 ALA B CA 1
ATOM 6365 C C . ALA B 1 144 ? -81.428 100.974 -6.841 1.00 54.49 140 ALA B C 1
ATOM 6366 O O . ALA B 1 144 ? -81.960 101.852 -7.533 1.00 56.79 140 ALA B O 1
ATOM 6368 N N . ARG B 1 145 ? -80.306 101.158 -6.140 1.00 53.15 141 ARG B N 1
ATOM 6369 C CA . ARG B 1 145 ? -79.601 102.440 -6.103 1.00 51.52 141 ARG B CA 1
ATOM 6370 C C . ARG B 1 145 ? -79.130 102.910 -7.484 1.00 52.97 141 ARG B C 1
ATOM 6371 O O . ARG B 1 145 ? -79.126 104.112 -7.765 1.00 51.44 141 ARG B O 1
ATOM 6379 N N . ILE B 1 146 ? -78.719 101.964 -8.324 1.00 50.07 142 ILE B N 1
ATOM 6380 C CA . ILE B 1 146 ? -78.247 102.288 -9.649 1.00 50.25 142 ILE B CA 1
ATOM 6381 C C . ILE B 1 146 ? -79.420 102.604 -10.581 1.00 53.00 142 ILE B C 1
ATOM 6382 O O . ILE B 1 146 ? -79.294 103.473 -11.454 1.00 51.29 142 ILE B O 1
ATOM 6387 N N . LYS B 1 147 ? -80.531 101.881 -10.425 1.00 54.77 143 LYS B N 1
ATOM 6388 C CA . LYS B 1 147 ? -81.748 102.151 -11.197 1.00 55.50 143 LYS B CA 1
ATOM 6389 C C . LYS B 1 147 ? -82.247 103.574 -10.962 1.00 53.96 143 LYS B C 1
ATOM 6390 O O . LYS B 1 147 ? -82.723 104.219 -11.887 1.00 52.29 143 LYS B O 1
ATOM 6396 N N . LYS B 1 148 ? -82.093 104.076 -9.741 1.00 53.50 144 LYS B N 1
ATOM 6397 C CA . LYS B 1 148 ? -82.454 105.470 -9.422 1.00 57.10 144 LYS B CA 1
ATOM 6398 C C . LYS B 1 148 ? -81.706 106.565 -10.232 1.00 57.88 144 LYS B C 1
ATOM 6399 O O . LYS B 1 148 ? -82.240 107.650 -10.427 1.00 60.88 144 LYS B O 1
ATOM 6405 N N . CYS B 1 149 ? -80.496 106.271 -10.715 1.00 59.18 145 CYS B N 1
ATOM 6406 C CA . CYS B 1 149 ? -79.760 107.154 -11.663 1.00 58.24 145 CYS B CA 1
ATOM 6407 C C . CYS B 1 149 ? -80.275 107.180 -13.110 1.00 56.47 145 CYS B C 1
ATOM 6408 O O . CYS B 1 149 ? -79.686 107.849 -13.958 1.00 60.78 145 CYS B O 1
ATOM 6411 N N . CYS B 1 150 ? -81.344 106.448 -13.408 1.00 59.17 146 CYS B N 1
ATOM 6412 C CA . CYS B 1 150 ? -81.936 106.422 -14.752 1.00 62.43 146 CYS B CA 1
ATOM 6413 C C . CYS B 1 150 ? -82.132 107.783 -15.438 1.00 58.52 146 CYS B C 1
ATOM 6414 O O . CYS B 1 150 ? -82.029 107.856 -16.669 1.00 59.74 146 CYS B O 1
ATOM 6417 N N . THR B 1 151 ? -82.437 108.832 -14.672 1.00 57.04 147 THR B N 1
ATOM 6418 C CA . THR B 1 151 ? -82.742 110.146 -15.253 1.00 62.60 147 THR B CA 1
ATOM 6419 C C . THR B 1 151 ? -81.551 110.804 -15.948 1.00 58.63 147 THR B C 1
ATOM 6420 O O . THR B 1 151 ? -81.754 111.552 -16.900 1.00 58.44 147 THR B O 1
ATOM 6424 N N . ILE B 1 152 ? -80.321 110.475 -15.559 1.00 56.99 148 ILE B N 1
ATOM 6425 C CA . ILE B 1 152 ? -79.137 111.031 -16.267 1.00 56.40 148 ILE B CA 1
ATOM 6426 C C . ILE B 1 152 ? -79.093 110.613 -17.736 1.00 52.84 148 ILE B C 1
ATOM 6427 O O . ILE B 1 152 ? -78.413 111.251 -18.526 1.00 49.28 148 ILE B O 1
ATOM 6432 N N . MET B 1 153 ? -79.787 109.530 -18.074 1.00 57.11 149 MET B N 1
ATOM 6433 C CA . MET B 1 153 ? -79.962 109.067 -19.462 1.00 63.60 149 MET B CA 1
ATOM 6434 C C . MET B 1 153 ? -81.303 109.469 -20.111 1.00 64.49 149 MET B C 1
ATOM 6435 O O . MET B 1 153 ? -81.589 109.044 -21.238 1.00 54.38 149 MET B O 1
ATOM 6440 N N . GLY B 1 154 ? -82.101 110.292 -19.422 1.00 68.98 150 GLY B N 1
ATOM 6441 C CA . GLY B 1 154 ? -83.473 110.606 -19.843 1.00 74.67 150 GLY B CA 1
ATOM 6442 C C . GLY B 1 154 ? -84.425 109.416 -19.872 1.00 76.09 150 GLY B C 1
ATOM 6443 O O . GLY B 1 154 ? -85.338 109.372 -20.695 1.00 74.73 150 GLY B O 1
ATOM 6444 N N . LYS B 1 155 ? -84.211 108.455 -18.977 1.00 75.85 151 LYS B N 1
ATOM 6445 C CA . LYS B 1 155 ? -84.984 107.218 -18.952 1.00 75.37 151 LYS B CA 1
ATOM 6446 C C . LYS B 1 155 ? -85.739 107.093 -17.642 1.00 74.15 151 LYS B C 1
ATOM 6447 O O . LYS B 1 155 ? -85.426 107.772 -16.660 1.00 71.70 151 LYS B O 1
ATOM 6453 N N . THR B 1 156 ? -86.668 106.157 -17.607 1.00 80.69 152 THR B N 1
ATOM 6454 C CA . THR B 1 156 ? -87.438 105.832 -16.429 1.00 83.82 152 THR B CA 1
ATOM 6455 C C . THR B 1 156 ? -86.979 104.429 -16.111 1.00 87.60 152 THR B C 1
ATOM 6456 O O . THR B 1 156 ? -86.734 103.648 -17.002 1.00 85.38 152 THR B O 1
ATOM 6460 N N . GLU B 1 157 ? -86.861 104.107 -14.844 1.00 88.94 153 GLU B N 1
ATOM 6461 C CA . GLU B 1 157 ? -86.345 102.816 -14.439 1.00 95.93 153 GLU B CA 1
ATOM 6462 C C . GLU B 1 157 ? -87.322 101.697 -14.444 1.00 98.55 153 GLU B C 1
ATOM 6463 O O . GLU B 1 157 ? -86.983 100.594 -14.048 1.00 98.00 153 GLU B O 1
ATOM 6469 N N . GLY B 1 158 ? -88.528 101.957 -14.894 1.00 107.42 154 GLY B N 1
ATOM 6470 C CA . GLY B 1 158 ? -89.543 100.948 -14.810 1.00 116.21 154 GLY B CA 1
ATOM 6471 C C . GLY B 1 158 ? -89.491 99.813 -15.782 1.00 118.04 154 GLY B C 1
ATOM 6472 O O . GLY B 1 158 ? -90.231 99.729 -16.738 1.00 123.54 154 GLY B O 1
ATOM 6473 N N . THR B 1 159 ? -88.559 98.926 -15.518 1.00 122.37 155 THR B N 1
ATOM 6474 C CA . THR B 1 159 ? -88.432 97.711 -16.275 1.00 120.55 155 THR B CA 1
ATOM 6475 C C . THR B 1 159 ? -88.359 98.039 -17.713 1.00 109.90 155 THR B C 1
ATOM 6476 O O . THR B 1 159 ? -88.773 97.250 -18.558 1.00 110.68 155 THR B O 1
ATOM 6480 N N . LEU B 1 160 ? -87.824 99.206 -17.999 1.00 98.25 156 LEU B N 1
ATOM 6481 C CA . LEU B 1 160 ? -87.676 99.572 -19.363 1.00 96.56 156 LEU B CA 1
ATOM 6482 C C . LEU B 1 160 ? -86.211 99.557 -19.513 1.00 85.18 156 LEU B C 1
ATOM 6483 O O . LEU B 1 160 ? -85.693 99.448 -20.599 1.00 78.26 156 LEU B O 1
ATOM 6488 N N . THR B 1 161 ? -85.545 99.666 -18.383 1.00 76.83 157 THR B N 1
ATOM 6489 C CA . THR B 1 161 ? -84.088 99.759 -18.380 1.00 76.92 157 THR B CA 1
ATOM 6490 C C . THR B 1 161 ? -83.408 98.513 -18.986 1.00 70.84 157 THR B C 1
ATOM 6491 O O . THR B 1 161 ? -83.717 97.368 -18.644 1.00 68.64 157 THR B O 1
ATOM 6495 N N . ALA B 1 162 ? -82.492 98.787 -19.906 1.00 67.29 158 ALA B N 1
ATOM 6496 C CA . ALA B 1 162 ? -81.701 97.780 -20.587 1.00 62.89 158 ALA B CA 1
ATOM 6497 C C . ALA B 1 162 ? -80.486 97.627 -19.698 1.00 63.04 158 ALA B C 1
ATOM 6498 O O . ALA B 1 162 ? -80.527 98.030 -18.533 1.00 70.78 158 ALA B O 1
ATOM 6500 N N . ALA B 1 163 ? -79.405 97.059 -20.219 1.00 64.33 159 ALA B N 1
ATOM 6501 C CA . ALA B 1 163 ? -78.223 96.910 -19.391 1.00 65.90 159 ALA B CA 1
ATOM 6502 C C . ALA B 1 163 ? -77.569 98.281 -19.390 1.00 70.66 159 ALA B C 1
ATOM 6503 O O . ALA B 1 163 ? -76.429 98.458 -19.819 1.00 64.32 159 ALA B O 1
ATOM 6505 N N . GLN B 1 164 ? -78.333 99.248 -18.886 1.00 76.59 160 GLN B N 1
ATOM 6506 C CA . GLN B 1 164 ? -77.907 100.637 -18.772 1.00 63.72 160 GLN B CA 1
ATOM 6507 C C . GLN B 1 164 ? -77.314 100.885 -17.391 1.00 61.87 160 GLN B C 1
ATOM 6508 O O . GLN B 1 164 ? -76.873 101.991 -17.078 1.00 57.17 160 GLN B O 1
ATOM 6514 N N . VAL B 1 165 ? -77.305 99.839 -16.571 1.00 62.07 161 VAL B N 1
ATOM 6515 C CA . VAL B 1 165 ? -76.762 99.916 -15.227 1.00 60.42 161 VAL B CA 1
ATOM 6516 C C . VAL B 1 165 ? -75.296 100.265 -15.387 1.00 54.98 161 VAL B C 1
ATOM 6517 O O . VAL B 1 165 ? -74.727 101.020 -14.602 1.00 58.02 161 VAL B O 1
ATOM 6521 N N . LEU B 1 166 ? -74.692 99.702 -16.427 1.00 52.11 162 LEU B N 1
ATOM 6522 C CA . LEU B 1 166 ? -73.292 99.942 -16.721 1.00 50.19 162 LEU B CA 1
ATOM 6523 C C . LEU B 1 166 ? -73.055 101.422 -16.998 1.00 52.25 162 LEU B C 1
ATOM 6524 O O . LEU B 1 166 ? -72.044 101.976 -16.568 1.00 48.48 162 LEU B O 1
ATOM 6529 N N . TYR B 1 167 ? -73.974 102.073 -17.711 1.00 50.65 163 TYR B N 1
ATOM 6530 C CA . TYR B 1 167 ? -73.775 103.500 -17.992 1.00 47.19 163 TYR B CA 1
ATOM 6531 C C . TYR B 1 167 ? -73.546 104.372 -16.734 1.00 45.16 163 TYR B C 1
ATOM 6532 O O . TYR B 1 167 ? -72.541 105.069 -16.672 1.00 44.07 163 TYR B O 1
ATOM 6541 N N . PRO B 1 168 ? -74.419 104.327 -15.746 1.00 43.40 164 PRO B N 1
ATOM 6542 C CA . PRO B 1 168 ? -74.216 105.119 -14.543 1.00 40.39 164 PRO B CA 1
ATOM 6543 C C . PRO B 1 168 ? -72.994 104.730 -13.741 1.00 41.09 164 PRO B C 1
ATOM 6544 O O . PRO B 1 168 ? -72.389 105.576 -13.159 1.00 43.27 164 PRO B O 1
ATOM 6548 N N . LEU B 1 169 ? -72.670 103.461 -13.666 1.00 40.92 165 LEU B N 1
ATOM 6549 C CA . LEU B 1 169 ? -71.523 103.032 -12.928 1.00 42.39 165 LEU B CA 1
ATOM 6550 C C . LEU B 1 169 ? -70.335 103.614 -13.604 1.00 45.74 165 LEU B C 1
ATOM 6551 O O . LEU B 1 169 ? -69.401 104.038 -12.971 1.00 48.33 165 LEU B O 1
ATOM 6556 N N . MET B 1 170 ? -70.366 103.604 -14.919 1.00 46.05 166 MET B N 1
ATOM 6557 C CA . MET B 1 170 ? -69.303 104.161 -15.720 1.00 42.28 166 MET B CA 1
ATOM 6558 C C . MET B 1 170 ? -69.146 105.667 -15.610 1.00 42.66 166 MET B C 1
ATOM 6559 O O . MET B 1 170 ? -68.056 106.153 -15.514 1.00 41.53 166 MET B O 1
ATOM 6564 N N . GLN B 1 171 ? -70.243 106.399 -15.611 1.00 38.62 167 GLN B N 1
ATOM 6565 C CA . GLN B 1 171 ? -70.190 107.837 -15.497 1.00 37.61 167 GLN B CA 1
ATOM 6566 C C . GLN B 1 171 ? -69.615 108.218 -14.175 1.00 38.88 167 GLN B C 1
ATOM 6567 O O . GLN B 1 171 ? -68.953 109.197 -14.035 1.00 39.50 167 GLN B O 1
ATOM 6573 N N . CYS B 1 172 ? -69.946 107.446 -13.174 1.00 42.25 168 CYS B N 1
ATOM 6574 C CA . CYS B 1 172 ? -69.426 107.627 -11.849 1.00 43.38 168 CYS B CA 1
ATOM 6575 C C . CYS B 1 172 ? -67.935 107.324 -11.774 1.00 43.69 168 CYS B C 1
ATOM 6576 O O . CYS B 1 172 ? -67.229 108.028 -11.108 1.00 38.75 168 CYS B O 1
ATOM 6579 N N . CYS B 1 173 ? -67.468 106.276 -12.459 1.00 48.43 169 CYS B N 1
ATOM 6580 C CA . CYS B 1 173 ? -66.057 105.866 -12.429 1.00 50.42 169 CYS B CA 1
ATOM 6581 C C . CYS B 1 173 ? -65.273 106.999 -12.950 1.00 48.68 169 CYS B C 1
ATOM 6582 O O . CYS B 1 173 ? -64.359 107.473 -12.356 1.00 52.57 169 CYS B O 1
ATOM 6585 N N . ASP B 1 174 ? -65.700 107.460 -14.079 1.00 46.73 170 ASP B N 1
ATOM 6586 C CA . ASP B 1 174 ? -65.345 108.777 -14.621 1.00 47.73 170 ASP B CA 1
ATOM 6587 C C . ASP B 1 174 ? -65.158 109.877 -13.563 1.00 48.91 170 ASP B C 1
ATOM 6588 O O . ASP B 1 174 ? -64.245 110.694 -13.660 1.00 49.18 170 ASP B O 1
ATOM 6593 N N . ILE B 1 175 ? -65.959 110.114 -12.590 1.00 48.67 171 ILE B N 1
ATOM 6594 C CA . ILE B 1 175 ? -65.498 111.308 -11.944 1.00 45.56 171 ILE B CA 1
ATOM 6595 C C . ILE B 1 175 ? -64.080 111.125 -11.459 1.00 45.15 171 ILE B C 1
ATOM 6596 O O . ILE B 1 175 ? -63.263 111.982 -11.605 1.00 47.13 171 ILE B O 1
ATOM 6601 N N . PHE B 1 176 ? -63.804 109.985 -10.877 1.00 44.83 172 PHE B N 1
ATOM 6602 C CA . PHE B 1 176 ? -62.506 109.657 -10.354 1.00 45.18 172 PHE B CA 1
ATOM 6603 C C . PHE B 1 176 ? -61.415 109.413 -11.346 1.00 43.71 172 PHE B C 1
ATOM 6604 O O . PHE B 1 176 ? -60.295 109.703 -11.097 1.00 47.88 172 PHE B O 1
ATOM 6612 N N . PHE B 1 177 ? -61.748 108.815 -12.458 1.00 45.96 173 PHE B N 1
ATOM 6613 C CA . PHE B 1 177 ? -60.781 108.519 -13.486 1.00 47.94 173 PHE B CA 1
ATOM 6614 C C . PHE B 1 177 ? -60.138 109.719 -14.129 1.00 47.65 173 PHE B C 1
ATOM 6615 O O . PHE B 1 177 ? -58.957 109.722 -14.391 1.00 51.76 173 PHE B O 1
ATOM 6623 N N . LEU B 1 178 ? -60.922 110.739 -14.398 1.00 44.42 174 LEU B N 1
ATOM 6624 C CA . LEU B 1 178 ? -60.401 111.921 -15.020 1.00 44.52 174 LEU B CA 1
ATOM 6625 C C . LEU B 1 178 ? -59.789 112.836 -14.015 1.00 46.56 174 LEU B C 1
ATOM 6626 O O . LEU B 1 178 ? -59.235 113.839 -14.361 1.00 46.03 174 LEU B O 1
ATOM 6631 N N . LYS B 1 179 ? -59.897 112.487 -12.759 1.00 46.87 175 LYS B N 1
ATOM 6632 C CA . LYS B 1 179 ? -59.357 113.298 -11.719 1.00 47.44 175 LYS B CA 1
ATOM 6633 C C . LYS B 1 179 ? -59.943 114.670 -11.750 1.00 45.38 175 LYS B C 1
ATOM 6634 O O . LYS B 1 179 ? -59.269 115.647 -11.568 1.00 47.34 175 LYS B O 1
ATOM 6640 N N . ALA B 1 180 ? -61.230 114.725 -11.983 1.00 44.26 176 ALA B N 1
ATOM 6641 C CA . ALA B 1 180 ? -61.964 115.972 -11.997 1.00 43.87 176 ALA B CA 1
ATOM 6642 C C . ALA B 1 180 ? -62.156 116.409 -10.558 1.00 43.12 176 ALA B C 1
ATOM 6643 O O . ALA B 1 180 ? -62.571 115.616 -9.717 1.00 44.08 176 ALA B O 1
ATOM 6645 N N . ASP B 1 181 ? -61.821 117.664 -10.289 1.00 42.60 177 ASP B N 1
ATOM 6646 C CA . ASP B 1 181 ? -62.095 118.295 -9.014 1.00 43.12 177 ASP B CA 1
ATOM 6647 C C . ASP B 1 181 ? -63.517 118.860 -8.990 1.00 43.55 177 ASP B C 1
ATOM 6648 O O . ASP B 1 181 ? -64.132 118.959 -7.931 1.00 43.69 177 ASP B O 1
ATOM 6653 N N . ILE B 1 182 ? -64.032 119.246 -10.158 1.00 43.37 178 ILE B N 1
ATOM 6654 C CA . ILE B 1 182 ? -65.350 119.850 -10.278 1.00 42.40 178 ILE B CA 1
ATOM 6655 C C . ILE B 1 182 ? -66.115 119.170 -11.399 1.00 43.69 178 ILE B C 1
ATOM 6656 O O . ILE B 1 182 ? -65.633 119.119 -12.519 1.00 45.48 178 ILE B O 1
ATOM 6661 N N . CYS B 1 183 ? -67.299 118.635 -11.089 1.00 45.54 179 CYS B N 1
ATOM 6662 C CA . CYS B 1 183 ? -68.194 118.091 -12.116 1.00 44.82 179 CYS B CA 1
ATOM 6663 C C . CYS B 1 183 ? -69.074 119.240 -12.513 1.00 44.64 179 CYS B C 1
ATOM 6664 O O . CYS B 1 183 ? -69.809 119.777 -11.694 1.00 45.69 179 CYS B O 1
ATOM 6667 N N . GLN B 1 184 ? -68.964 119.640 -13.766 1.00 44.21 180 GLN B N 1
ATOM 6668 C CA . GLN B 1 184 ? -69.584 120.851 -14.222 1.00 45.25 180 GLN B CA 1
ATOM 6669 C C . GLN B 1 184 ? -70.517 120.441 -15.349 1.00 44.52 180 GLN B C 1
ATOM 6670 O O . GLN B 1 184 ? -70.286 120.757 -16.523 1.00 44.40 180 GLN B O 1
ATOM 6676 N N . LEU B 1 185 ? -71.575 119.737 -14.963 1.00 40.37 181 LEU B N 1
ATOM 6677 C CA . LEU B 1 185 ? -72.593 119.272 -15.882 1.00 40.94 181 LEU B CA 1
ATOM 6678 C C . LEU B 1 185 ? -73.895 119.943 -15.543 1.00 41.50 181 LEU B C 1
ATOM 6679 O O . LEU B 1 185 ? -73.972 120.709 -14.588 1.00 43.09 181 LEU B O 1
ATOM 6684 N N . GLY B 1 186 ? -74.929 119.655 -16.325 1.00 44.43 182 GLY B N 1
ATOM 6685 C CA . GLY B 1 186 ? -76.264 120.218 -16.066 1.00 44.28 182 GLY B CA 1
ATOM 6686 C C . GLY B 1 186 ? -76.967 119.549 -14.899 1.00 43.75 182 GLY B C 1
ATOM 6687 O O . GLY B 1 186 ? -76.619 118.442 -14.488 1.00 43.62 182 GLY B O 1
ATOM 6688 N N . LEU B 1 187 ? -77.976 120.231 -14.376 1.00 46.54 183 LEU B N 1
ATOM 6689 C CA . LEU B 1 187 ? -78.737 119.745 -13.225 1.00 45.97 183 LEU B CA 1
ATOM 6690 C C . LEU B 1 187 ? -79.336 118.348 -13.389 1.00 44.54 183 LEU B C 1
ATOM 6691 O O . LEU B 1 187 ? -79.429 117.608 -12.416 1.00 43.13 183 LEU B O 1
ATOM 6696 N N . ASP B 1 188 ? -79.697 117.960 -14.603 1.00 44.46 184 ASP B N 1
ATOM 6697 C CA . ASP B 1 188 ? -80.253 116.618 -14.812 1.00 45.71 184 ASP B CA 1
ATOM 6698 C C . ASP B 1 188 ? -79.255 115.458 -14.618 1.00 43.65 184 ASP B C 1
ATOM 6699 O O . ASP B 1 188 ? -79.658 114.296 -14.678 1.00 50.34 184 ASP B O 1
ATOM 6704 N N . GLN B 1 189 ? -77.979 115.762 -14.384 1.00 41.31 185 GLN B N 1
ATOM 6705 C CA . GLN B 1 189 ? -76.959 114.746 -14.060 1.00 43.62 185 GLN B CA 1
ATOM 6706 C C . GLN B 1 189 ? -76.702 114.596 -12.557 1.00 45.79 185 GLN B C 1
ATOM 6707 O O . GLN B 1 189 ? -75.797 113.839 -12.151 1.00 44.56 185 GLN B O 1
ATOM 6713 N N . ARG B 1 190 ? -77.484 115.286 -11.730 1.00 45.95 186 ARG B N 1
ATOM 6714 C CA . ARG B 1 190 ? -77.150 115.388 -10.318 1.00 46.96 186 ARG B CA 1
ATOM 6715 C C . ARG B 1 190 ? -77.140 114.031 -9.557 1.00 50.00 186 ARG B C 1
ATOM 6716 O O . ARG B 1 190 ? -76.297 113.817 -8.680 1.00 47.29 186 ARG B O 1
ATOM 6724 N N . LYS B 1 191 ? -78.031 113.109 -9.923 1.00 50.45 187 LYS B N 1
ATOM 6725 C CA . LYS B 1 191 ? -78.140 111.818 -9.226 1.00 53.57 187 LYS B CA 1
ATOM 6726 C C . LYS B 1 191 ? -76.871 110.965 -9.243 1.00 52.29 187 LYS B C 1
ATOM 6727 O O . LYS B 1 191 ? -76.537 110.317 -8.231 1.00 56.89 187 LYS B O 1
ATOM 6733 N N . VAL B 1 192 ? -76.215 110.894 -10.401 1.00 52.29 188 VAL B N 1
ATOM 6734 C CA . VAL B 1 192 ? -74.944 110.151 -10.526 1.00 49.63 188 VAL B CA 1
ATOM 6735 C C . VAL B 1 192 ? -73.772 110.918 -9.881 1.00 45.99 188 VAL B C 1
ATOM 6736 O O . VAL B 1 192 ? -72.837 110.284 -9.365 1.00 43.69 188 VAL B O 1
ATOM 6740 N N . ASN B 1 193 ? -73.825 112.253 -9.900 1.00 43.79 189 ASN B N 1
ATOM 6741 C CA . ASN B 1 193 ? -72.827 113.066 -9.181 1.00 47.95 189 ASN B CA 1
ATOM 6742 C C . ASN B 1 193 ? -72.890 112.831 -7.664 1.00 46.41 189 ASN B C 1
ATOM 6743 O O . ASN B 1 193 ? -71.852 112.677 -7.038 1.00 47.40 189 ASN B O 1
ATOM 6748 N N . MET B 1 194 ? -74.095 112.720 -7.110 1.00 48.10 190 MET B N 1
ATOM 6749 C CA . MET B 1 194 ? -74.288 112.290 -5.714 1.00 51.85 190 MET B CA 1
ATOM 6750 C C . MET B 1 194 ? -73.800 110.854 -5.438 1.00 53.90 190 MET B C 1
ATOM 6751 O O . MET B 1 194 ? -73.202 110.591 -4.391 1.00 62.19 190 MET B O 1
ATOM 6756 N N . LEU B 1 195 ? -74.023 109.927 -6.372 1.00 51.78 191 LEU B N 1
ATOM 6757 C CA . LEU B 1 195 ? -73.461 108.553 -6.269 1.00 53.25 191 LEU B CA 1
ATOM 6758 C C . LEU B 1 195 ? -71.930 108.572 -6.122 1.00 51.95 191 LEU B C 1
ATOM 6759 O O . LEU B 1 195 ? -71.364 107.703 -5.455 1.00 55.98 191 LEU B O 1
ATOM 6764 N N . ALA B 1 196 ? -71.272 109.525 -6.792 1.00 45.56 192 ALA B N 1
ATOM 6765 C CA . ALA B 1 196 ? -69.832 109.630 -6.754 1.00 43.23 192 ALA B CA 1
ATOM 6766 C C . ALA B 1 196 ? -69.382 110.131 -5.402 1.00 43.37 192 ALA B C 1
ATOM 6767 O O . ALA B 1 196 ? -68.383 109.648 -4.856 1.00 42.40 192 ALA B O 1
ATOM 6769 N N . ARG B 1 197 ? -70.118 111.097 -4.860 1.00 43.72 193 ARG B N 1
ATOM 6770 C CA . ARG B 1 197 ? -69.865 111.559 -3.494 1.00 43.60 193 ARG B CA 1
ATOM 6771 C C . ARG B 1 197 ? -70.123 110.438 -2.453 1.00 47.72 193 ARG B C 1
ATOM 6772 O O . ARG B 1 197 ? -69.372 110.300 -1.489 1.00 47.83 193 ARG B O 1
ATOM 6780 N N . GLU B 1 198 ? -71.144 109.606 -2.675 1.00 52.62 194 GLU B N 1
ATOM 6781 C CA . GLU B 1 198 ? -71.365 108.401 -1.841 1.00 53.86 194 GLU B CA 1
ATOM 6782 C C . GLU B 1 198 ? -70.186 107.396 -1.905 1.00 52.11 194 GLU B C 1
ATOM 6783 O O . GLU B 1 198 ? -69.818 106.791 -0.893 1.00 55.21 194 GLU B O 1
ATOM 6789 N N . TYR B 1 199 ? -69.617 107.212 -3.095 1.00 51.39 195 TYR B N 1
ATOM 6790 C CA . TYR B 1 199 ? -68.500 106.281 -3.298 1.00 50.78 195 TYR B CA 1
ATOM 6791 C C . TYR B 1 199 ? -67.207 106.764 -2.631 1.00 51.39 195 TYR B C 1
ATOM 6792 O O . TYR B 1 199 ? -66.383 105.940 -2.229 1.00 47.61 195 TYR B O 1
ATOM 6801 N N . CYS B 1 200 ? -67.027 108.077 -2.484 1.00 53.99 196 CYS B N 1
ATOM 6802 C CA . CYS B 1 200 ? -65.888 108.586 -1.697 1.00 56.05 196 CYS B CA 1
ATOM 6803 C C . CYS B 1 200 ? -65.908 108.044 -0.274 1.00 58.81 196 CYS B C 1
ATOM 6804 O O . CYS B 1 200 ? -64.875 107.628 0.243 1.00 58.66 196 CYS B O 1
ATOM 6807 N N . ASP B 1 201 ? -67.089 108.037 0.349 1.00 65.15 197 ASP B N 1
ATOM 6808 C CA . ASP B 1 201 ? -67.241 107.497 1.712 1.00 62.91 197 ASP B CA 1
ATOM 6809 C C . ASP B 1 201 ? -66.938 106.001 1.778 1.00 59.40 197 ASP B C 1
ATOM 6810 O O . ASP B 1 201 ? -66.321 105.544 2.738 1.00 60.10 197 ASP B O 1
ATOM 6815 N N . LEU B 1 202 ? -67.347 105.256 0.750 1.00 56.21 198 LEU B N 1
ATOM 6816 C CA . LEU B 1 202 ? -67.112 103.811 0.690 1.00 56.30 198 LEU B CA 1
ATOM 6817 C C . LEU B 1 202 ? -65.624 103.485 0.613 1.00 61.28 198 LEU B C 1
ATOM 6818 O O . LEU B 1 202 ? -65.146 102.635 1.366 1.00 72.51 198 LEU B O 1
ATOM 6823 N N . ILE B 1 203 ? -64.884 104.196 -0.235 1.00 62.61 199 ILE B N 1
ATOM 6824 C CA . ILE B 1 203 ? -63.423 103.982 -0.353 1.00 62.65 199 ILE B CA 1
ATOM 6825 C C . ILE B 1 203 ? -62.567 104.926 0.529 1.00 63.73 199 ILE B C 1
ATOM 6826 O O . ILE B 1 203 ? -61.348 105.007 0.360 1.00 58.63 199 ILE B O 1
ATOM 6831 N N . GLY B 1 204 ? -63.197 105.634 1.468 1.00 63.29 200 GLY B N 1
ATOM 6832 C CA . GLY B 1 204 ? -62.468 106.479 2.416 1.00 65.57 200 GLY B CA 1
ATOM 6833 C C . GLY B 1 204 ? -61.680 107.658 1.851 1.00 67.20 200 GLY B C 1
ATOM 6834 O O . GLY B 1 204 ? -60.792 108.170 2.528 1.00 64.90 200 GLY B O 1
ATOM 6835 N N . ARG B 1 205 ? -62.017 108.117 0.643 1.00 65.40 201 ARG B N 1
ATOM 6836 C CA . ARG B 1 205 ? -61.422 109.318 0.111 1.00 60.58 201 ARG B CA 1
ATOM 6837 C C . ARG B 1 205 ? -62.059 110.493 0.830 1.00 61.02 201 ARG B C 1
ATOM 6838 O O . ARG B 1 205 ? -63.278 110.629 0.845 1.00 60.75 201 ARG B O 1
ATOM 6846 N N . LYS B 1 206 ? -61.236 111.358 1.415 1.00 67.75 202 LYS B N 1
ATOM 6847 C CA . LYS B 1 206 ? -61.761 112.453 2.224 1.00 70.98 202 LYS B CA 1
ATOM 6848 C C . LYS B 1 206 ? -62.211 113.637 1.364 1.00 72.70 202 LYS B C 1
ATOM 6849 O O . LYS B 1 206 ? -63.241 114.240 1.670 1.00 71.49 202 LYS B O 1
ATOM 6855 N N . LEU B 1 207 ? -61.476 113.951 0.287 1.00 74.07 203 LEU B N 1
ATOM 6856 C CA . LEU B 1 207 ? -61.882 115.027 -0.651 1.00 71.93 203 LEU B CA 1
ATOM 6857 C C . LEU B 1 207 ? -62.880 114.510 -1.694 1.00 66.76 203 LEU B C 1
ATOM 6858 O O . LEU B 1 207 ? -62.589 113.575 -2.448 1.00 63.87 203 LEU B O 1
ATOM 6863 N N . LYS B 1 208 ? -64.055 115.130 -1.719 1.00 59.89 204 LYS B N 1
ATOM 6864 C CA . LYS B 1 208 ? -65.121 114.745 -2.635 1.00 58.86 204 LYS B CA 1
ATOM 6865 C C . LYS B 1 208 ? -65.158 115.680 -3.828 1.00 50.57 204 LYS B C 1
ATOM 6866 O O . LYS B 1 208 ? -64.749 116.828 -3.719 1.00 52.10 204 LYS B O 1
ATOM 6872 N N . PRO B 1 209 ? -65.657 115.198 -4.974 1.00 44.86 205 PRO B N 1
ATOM 6873 C CA . PRO B 1 209 ? -65.747 116.100 -6.107 1.00 41.51 205 PRO B CA 1
ATOM 6874 C C . PRO B 1 209 ? -66.820 117.131 -5.863 1.00 38.56 205 PRO B C 1
ATOM 6875 O O . PRO B 1 209 ? -67.867 116.797 -5.348 1.00 38.33 205 PRO B O 1
ATOM 6879 N N . VAL B 1 210 ? -66.537 118.379 -6.219 1.00 39.75 206 VAL B N 1
ATOM 6880 C CA . VAL B 1 210 ? -67.487 119.478 -6.076 1.00 39.85 206 VAL B CA 1
ATOM 6881 C C . VAL B 1 210 ? -68.453 119.466 -7.275 1.00 42.69 206 VAL B C 1
ATOM 6882 O O . VAL B 1 210 ? -68.026 119.373 -8.428 1.00 39.01 206 VAL B O 1
ATOM 6886 N N . ILE B 1 211 ? -69.759 119.507 -6.989 1.00 46.43 207 ILE B N 1
ATOM 6887 C CA . ILE B 1 211 ? -70.802 119.438 -8.032 1.00 48.36 207 ILE B CA 1
ATOM 6888 C C . ILE B 1 211 ? -71.261 120.864 -8.318 1.00 46.79 207 ILE B C 1
ATOM 6889 O O . ILE B 1 211 ? -71.981 121.456 -7.524 1.00 45.71 207 ILE B O 1
ATOM 6894 N N . LEU B 1 212 ? -70.807 121.408 -9.444 1.00 45.18 208 LEU B N 1
ATOM 6895 C CA . LEU B 1 212 ? -71.132 122.756 -9.855 1.00 46.54 208 LEU B CA 1
ATOM 6896 C C . LEU B 1 212 ? -72.081 122.665 -11.046 1.00 45.42 208 LEU B C 1
ATOM 6897 O O . LEU B 1 212 ? -71.701 122.898 -12.185 1.00 46.84 208 LEU B O 1
ATOM 6902 N N . SER B 1 213 ? -73.334 122.328 -10.754 1.00 46.60 209 SER B N 1
ATOM 6903 C CA . SER B 1 213 ? -74.325 122.036 -11.778 1.00 46.55 209 SER B CA 1
ATOM 6904 C C . SER B 1 213 ? -74.853 123.324 -12.411 1.00 48.19 209 SER B C 1
ATOM 6905 O O . SER B 1 213 ? -75.185 124.267 -11.681 1.00 41.73 209 SER B O 1
ATOM 6908 N N . HIS B 1 214 ? -74.954 123.354 -13.753 1.00 47.32 210 HIS B N 1
ATOM 6909 C CA . HIS B 1 214 ? -75.469 124.541 -14.475 1.00 46.67 210 HIS B CA 1
ATOM 6910 C C . HIS B 1 214 ? -76.956 124.459 -14.844 1.00 46.66 210 HIS B C 1
ATOM 6911 O O . HIS B 1 214 ? -77.538 123.387 -14.909 1.00 47.15 210 HIS B O 1
ATOM 6918 N N . HIS B 1 215 ? -77.528 125.629 -15.104 1.00 49.84 211 HIS B N 1
ATOM 6919 C CA . HIS B 1 215 ? -78.934 125.798 -15.412 1.00 51.01 211 HIS B CA 1
ATOM 6920 C C . HIS B 1 215 ? -79.315 125.048 -16.669 1.00 50.22 211 HIS B C 1
ATOM 6921 O O . HIS B 1 215 ? -78.561 125.016 -17.623 1.00 51.70 211 HIS B O 1
ATOM 6928 N N . MET B 1 216 ? -80.484 124.420 -16.658 1.00 52.74 212 MET B N 1
ATOM 6929 C CA . MET B 1 216 ? -80.984 123.705 -17.831 1.00 52.34 212 MET B CA 1
ATOM 6930 C C . MET B 1 216 ? -81.744 124.704 -18.686 1.00 48.43 212 MET B C 1
ATOM 6931 O O . MET B 1 216 ? -82.715 125.290 -18.240 1.00 49.35 212 MET B O 1
ATOM 6936 N N . LEU B 1 217 ? -81.257 124.928 -19.901 1.00 50.82 213 LEU B N 1
ATOM 6937 C CA . LEU B 1 217 ? -81.795 125.951 -20.793 1.00 51.08 213 LEU B CA 1
ATOM 6938 C C . LEU B 1 217 ? -83.125 125.477 -21.343 1.00 50.06 213 LEU B C 1
ATOM 6939 O O . LEU B 1 217 ? -83.271 124.310 -21.731 1.00 46.90 213 LEU B O 1
ATOM 6944 N N . ALA B 1 218 ? -84.096 126.390 -21.363 1.00 51.89 214 ALA B N 1
ATOM 6945 C CA . ALA B 1 218 ? -85.489 126.025 -21.619 1.00 53.28 214 ALA B CA 1
ATOM 6946 C C . ALA B 1 218 ? -85.774 125.729 -23.078 1.00 55.92 214 ALA B C 1
ATOM 6947 O O . ALA B 1 218 ? -85.069 126.212 -23.981 1.00 58.59 214 ALA B O 1
ATOM 6949 N N . GLY B 1 219 ? -86.820 124.938 -23.296 1.00 53.66 215 GLY B N 1
ATOM 6950 C CA . GLY B 1 219 ? -87.270 124.610 -24.641 1.00 57.46 215 GLY B CA 1
ATOM 6951 C C . GLY B 1 219 ? -88.120 125.734 -25.200 1.00 57.21 215 GLY B C 1
ATOM 6952 O O . GLY B 1 219 ? -88.794 126.439 -24.459 1.00 49.43 215 GLY B O 1
ATOM 6953 N N . LEU B 1 220 ? -88.105 125.878 -26.519 1.00 64.61 216 LEU B N 1
ATOM 6954 C CA . LEU B 1 220 ? -88.807 126.973 -27.193 1.00 65.59 216 LEU B CA 1
ATOM 6955 C C . LEU B 1 220 ? -90.323 126.814 -27.201 1.00 69.81 216 LEU B C 1
ATOM 6956 O O . LEU B 1 220 ? -91.034 127.804 -26.988 1.00 69.50 216 LEU B O 1
ATOM 6961 N N . ARG B 1 221 ? -90.827 125.600 -27.454 1.00 76.03 217 ARG B N 1
ATOM 6962 C CA . ARG B 1 221 ? -92.286 125.398 -27.541 1.00 79.42 217 ARG B CA 1
ATOM 6963 C C . ARG B 1 221 ? -92.948 125.373 -26.166 1.00 79.69 217 ARG B C 1
ATOM 6964 O O . ARG B 1 221 ? -92.278 125.278 -25.147 1.00 83.03 217 ARG B O 1
ATOM 6972 N N . ARG B 1 222 ? -94.268 125.494 -26.165 1.00 84.83 218 ARG B N 1
ATOM 6973 C CA . ARG B 1 222 ? -95.030 125.865 -24.974 1.00 89.48 218 ARG B CA 1
ATOM 6974 C C . ARG B 1 222 ? -95.098 124.806 -23.851 1.00 91.12 218 ARG B C 1
ATOM 6975 O O . ARG B 1 222 ? -95.002 125.164 -22.675 1.00 86.22 218 ARG B O 1
ATOM 6983 N N . GLY B 1 223 ? -95.262 123.526 -24.201 1.00 91.93 219 GLY B N 1
ATOM 6984 C CA . GLY B 1 223 ? -95.529 122.468 -23.206 1.00 100.28 219 GLY B CA 1
ATOM 6985 C C . GLY B 1 223 ? -94.319 121.716 -22.671 1.00 105.56 219 GLY B C 1
ATOM 6986 O O . GLY B 1 223 ? -94.407 120.516 -22.385 1.00 98.80 219 GLY B O 1
ATOM 6987 N N . GLN B 1 224 ? -93.203 122.421 -22.502 1.00 113.80 220 GLN B N 1
ATOM 6988 C CA . GLN B 1 224 ? -91.899 121.792 -22.247 1.00 119.66 220 GLN B CA 1
ATOM 6989 C C . GLN B 1 224 ? -90.907 122.806 -21.660 1.00 119.27 220 GLN B C 1
ATOM 6990 O O . GLN B 1 224 ? -90.750 123.900 -22.200 1.00 118.42 220 GLN B O 1
ATOM 6996 N N . ALA B 1 225 ? -90.241 122.430 -20.566 1.00 122.10 221 ALA B N 1
ATOM 6997 C CA . ALA B 1 225 ? -89.240 123.286 -19.900 1.00 121.90 221 ALA B CA 1
ATOM 6998 C C . ALA B 1 225 ? -87.791 122.868 -20.199 1.00 119.80 221 ALA B C 1
ATOM 6999 O O . ALA B 1 225 ? -86.865 123.279 -19.490 1.00 110.20 221 ALA B O 1
ATOM 7001 N N . LYS B 1 226 ? -87.596 122.060 -21.246 1.00 125.55 222 LYS B N 1
ATOM 7002 C CA . LYS B 1 226 ? -86.259 121.655 -21.690 1.00 125.75 222 LYS B CA 1
ATOM 7003 C C . LYS B 1 226 ? -86.251 121.269 -23.175 1.00 130.61 222 LYS B C 1
ATOM 7004 O O . LYS B 1 226 ? -87.220 120.694 -23.687 1.00 124.69 222 LYS B O 1
ATOM 7010 N N . MET B 1 227 ? -85.135 121.571 -23.838 1.00 128.66 223 MET B N 1
ATOM 7011 C CA . MET B 1 227 ? -84.984 121.333 -25.273 1.00 121.14 223 MET B CA 1
ATOM 7012 C C . MET B 1 227 ? -84.788 119.851 -25.627 1.00 110.15 223 MET B C 1
ATOM 7013 O O . MET B 1 227 ? -83.823 119.210 -25.210 1.00 103.05 223 MET B O 1
ATOM 7018 N N . SER B 1 230 ? -88.057 115.071 -27.745 1.00 114.21 226 SER B N 1
ATOM 7019 C CA . SER B 1 230 ? -88.459 116.391 -28.233 1.00 112.73 226 SER B CA 1
ATOM 7020 C C . SER B 1 230 ? -88.323 116.494 -29.750 1.00 112.62 226 SER B C 1
ATOM 7021 O O . SER B 1 230 ? -87.681 115.653 -30.380 1.00 115.10 226 SER B O 1
ATOM 7024 N N . ASP B 1 231 ? -88.920 117.542 -30.315 1.00 114.68 227 ASP B N 1
ATOM 7025 C CA . ASP B 1 231 ? -88.915 117.799 -31.763 1.00 115.75 227 ASP B CA 1
ATOM 7026 C C . ASP B 1 231 ? -87.804 118.829 -32.131 1.00 110.23 227 ASP B C 1
ATOM 7027 O O . ASP B 1 231 ? -87.154 119.390 -31.234 1.00 95.68 227 ASP B O 1
ATOM 7032 N N . PRO B 1 232 ? -87.580 119.078 -33.444 1.00 116.31 228 PRO B N 1
ATOM 7033 C CA . PRO B 1 232 ? -86.467 119.961 -33.849 1.00 116.47 228 PRO B CA 1
ATOM 7034 C C . PRO B 1 232 ? -86.667 121.468 -33.588 1.00 110.35 228 PRO B C 1
ATOM 7035 O O . PRO B 1 232 ? -85.683 122.213 -33.579 1.00 113.94 228 PRO B O 1
ATOM 7039 N N . ASP B 1 233 ? -87.915 121.901 -33.412 1.00 105.54 229 ASP B N 1
ATOM 7040 C CA . ASP B 1 233 ? -88.254 123.305 -33.136 1.00 113.57 229 ASP B CA 1
ATOM 7041 C C . ASP B 1 233 ? -88.269 123.709 -31.641 1.00 109.09 229 ASP B C 1
ATOM 7042 O O . ASP B 1 233 ? -88.649 124.840 -31.319 1.00 101.58 229 ASP B O 1
ATOM 7047 N N . SER B 1 234 ? -87.855 122.811 -30.740 1.00 107.71 230 SER B N 1
ATOM 7048 C CA . SER B 1 234 ? -87.676 123.148 -29.311 1.00 104.64 230 SER B CA 1
ATOM 7049 C C . SER B 1 234 ? -86.287 123.731 -29.040 1.00 102.75 230 SER B C 1
ATOM 7050 O O . SER B 1 234 ? -86.066 124.378 -28.008 1.00 101.87 230 SER B O 1
ATOM 7053 N N . ALA B 1 235 ? -85.357 123.480 -29.960 1.00 100.10 231 ALA B N 1
ATOM 7054 C CA . ALA B 1 235 ? -83.991 123.954 -29.848 1.00 97.83 231 ALA B CA 1
ATOM 7055 C C . ALA B 1 235 ? -83.500 124.576 -31.144 1.00 91.58 231 ALA B C 1
ATOM 7056 O O . ALA B 1 235 ? -83.902 124.186 -32.249 1.00 82.11 231 ALA B O 1
ATOM 7058 N N . ILE B 1 236 ? -82.597 125.532 -30.983 1.00 82.33 232 ILE B N 1
ATOM 7059 C CA . ILE B 1 236 ? -81.821 126.049 -32.083 1.00 73.84 232 ILE B CA 1
ATOM 7060 C C . ILE B 1 236 ? -80.588 125.162 -32.172 1.00 68.51 232 ILE B C 1
ATOM 7061 O O . ILE B 1 236 ? -79.883 125.007 -31.185 1.00 61.67 232 ILE B O 1
ATOM 7066 N N . PHE B 1 237 ? -80.375 124.547 -33.339 1.00 72.67 233 PHE B N 1
ATOM 7067 C CA . PHE B 1 237 ? -79.126 123.832 -33.656 1.00 78.03 233 PHE B CA 1
ATOM 7068 C C . PHE B 1 237 ? -77.980 124.822 -33.946 1.00 76.60 233 PHE B C 1
ATOM 7069 O O . PHE B 1 237 ? -78.222 125.968 -34.329 1.00 78.14 233 PHE B O 1
ATOM 7077 N N . MET B 1 238 ? -76.736 124.367 -33.807 1.00 72.35 234 MET B N 1
ATOM 7078 C CA . MET B 1 238 ? -75.563 125.269 -33.856 1.00 71.13 234 MET B CA 1
ATOM 7079 C C . MET B 1 238 ? -75.095 125.729 -35.240 1.00 73.19 234 MET B C 1
ATOM 7080 O O . MET B 1 238 ? -74.206 126.577 -35.335 1.00 73.71 234 MET B O 1
ATOM 7085 N N . GLU B 1 239 ? -75.679 125.186 -36.296 1.00 77.07 235 GLU B N 1
ATOM 7086 C CA . GLU B 1 239 ? -75.447 125.714 -37.638 1.00 84.25 235 GLU B CA 1
ATOM 7087 C C . GLU B 1 239 ? -76.768 125.885 -38.403 1.00 79.30 235 GLU B C 1
ATOM 7088 O O . GLU B 1 239 ? -76.780 125.849 -39.639 1.00 74.64 235 GLU B O 1
ATOM 7094 N N . ASP B 1 240 ? -77.861 126.106 -37.662 1.00 72.06 236 ASP B N 1
ATOM 7095 C CA . ASP B 1 240 ? -79.133 126.511 -38.255 1.00 76.10 236 ASP B CA 1
ATOM 7096 C C . ASP B 1 240 ? -78.890 127.757 -39.112 1.00 78.25 236 ASP B C 1
ATOM 7097 O O . ASP B 1 240 ? -78.159 128.667 -38.698 1.00 84.90 236 ASP B O 1
ATOM 7102 N N . THR B 1 241 ? -79.496 127.791 -40.299 1.00 71.98 237 THR B N 1
ATOM 7103 C CA . THR B 1 241 ? -79.374 128.944 -41.189 1.00 70.29 237 THR B CA 1
ATOM 7104 C C . THR B 1 241 ? -80.126 130.107 -40.577 1.00 69.80 237 THR B C 1
ATOM 7105 O O . THR B 1 241 ? -81.040 129.897 -39.779 1.00 68.42 237 THR B O 1
ATOM 7109 N N . GLU B 1 242 ? -79.756 131.328 -40.956 1.00 68.14 238 GLU B N 1
ATOM 7110 C CA . GLU B 1 242 ? -80.309 132.517 -40.309 1.00 73.56 238 GLU B CA 1
ATOM 7111 C C . GLU B 1 242 ? -81.840 132.567 -40.334 1.00 78.64 238 GLU B C 1
ATOM 7112 O O . GLU B 1 242 ? -82.444 133.095 -39.396 1.00 82.30 238 GLU B O 1
ATOM 7118 N N . GLU B 1 243 ? -82.458 131.989 -41.372 1.00 83.15 239 GLU B N 1
ATOM 7119 C CA . GLU B 1 243 ? -83.918 131.991 -41.517 1.00 85.90 239 GLU B CA 1
ATOM 7120 C C . GLU B 1 243 ? -84.546 130.908 -40.628 1.00 81.62 239 GLU B C 1
ATOM 7121 O O . GLU B 1 243 ? -85.637 131.116 -40.077 1.00 85.89 239 GLU B O 1
ATOM 7127 N N . ASP B 1 244 ? -83.865 129.770 -40.468 1.00 81.96 240 ASP B N 1
ATOM 7128 C CA . ASP B 1 244 ? -84.318 128.713 -39.535 1.00 84.35 240 ASP B CA 1
ATOM 7129 C C . ASP B 1 244 ? -84.282 129.189 -38.072 1.00 81.36 240 ASP B C 1
ATOM 7130 O O . ASP B 1 244 ? -85.169 128.852 -37.284 1.00 83.34 240 ASP B O 1
ATOM 7135 N N . VAL B 1 245 ? -83.255 129.968 -37.725 1.00 73.77 241 VAL B N 1
ATOM 7136 C CA . VAL B 1 245 ? -83.163 130.607 -36.412 1.00 66.54 241 VAL B CA 1
ATOM 7137 C C . VAL B 1 245 ? -84.339 131.561 -36.198 1.00 68.31 241 VAL B C 1
ATOM 7138 O O . VAL B 1 245 ? -84.934 131.579 -35.126 1.00 68.39 241 VAL B O 1
ATOM 7142 N N . ALA B 1 246 ? -84.670 132.341 -37.227 1.00 77.03 242 ALA B N 1
ATOM 7143 C CA . ALA B 1 246 ? -85.774 133.316 -37.166 1.00 76.88 242 ALA B CA 1
ATOM 7144 C C . ALA B 1 246 ? -87.133 132.646 -37.011 1.00 74.79 242 ALA B C 1
ATOM 7145 O O . ALA B 1 246 ? -87.944 133.064 -36.190 1.00 67.30 242 ALA B O 1
ATOM 7147 N N . ARG B 1 247 ? -87.359 131.596 -37.796 1.00 74.06 243 ARG B N 1
ATOM 7148 C CA . ARG B 1 247 ? -88.607 130.844 -37.743 1.00 75.17 243 ARG B CA 1
ATOM 7149 C C . ARG B 1 247 ? -88.842 130.250 -36.343 1.00 77.64 243 ARG B C 1
ATOM 7150 O O . ARG B 1 247 ? -89.938 130.381 -35.778 1.00 77.03 243 ARG B O 1
ATOM 7158 N N . LYS B 1 248 ? -87.801 129.614 -35.794 1.00 77.03 244 LYS B N 1
ATOM 7159 C CA . LYS B 1 248 ? -87.872 128.963 -34.478 1.00 74.76 244 LYS B CA 1
ATOM 7160 C C . LYS B 1 248 ? -88.120 129.941 -33.326 1.00 73.69 244 LYS B C 1
ATOM 7161 O O . LYS B 1 248 ? -88.963 129.671 -32.466 1.00 72.90 244 LYS B O 1
ATOM 7167 N N . ILE B 1 249 ? -87.402 131.069 -33.319 1.00 67.76 245 ILE B N 1
ATOM 7168 C CA . ILE B 1 249 ? -87.582 132.092 -32.279 1.00 66.86 245 ILE B CA 1
ATOM 7169 C C . ILE B 1 249 ? -88.904 132.836 -32.439 1.00 69.97 245 ILE B C 1
ATOM 7170 O O . ILE B 1 249 ? -89.491 133.248 -31.435 1.00 65.23 245 ILE B O 1
ATOM 7175 N N . ARG B 1 250 ? -89.371 133.005 -33.680 1.00 79.26 246 ARG B N 1
ATOM 7176 C CA . ARG B 1 250 ? -90.625 133.731 -33.940 1.00 81.08 246 ARG B CA 1
ATOM 7177 C C . ARG B 1 250 ? -91.844 132.995 -33.386 1.00 79.81 246 ARG B C 1
ATOM 7178 O O . ARG B 1 250 ? -92.706 133.628 -32.785 1.00 80.58 246 ARG B O 1
ATOM 7186 N N . GLN B 1 251 ? -91.895 131.672 -33.545 1.00 82.55 247 GLN B N 1
ATOM 7187 C CA . GLN B 1 251 ? -93.006 130.851 -33.008 1.00 87.21 247 GLN B CA 1
ATOM 7188 C C . GLN B 1 251 ? -92.872 130.423 -31.526 1.00 82.86 247 GLN B C 1
ATOM 7189 O O . GLN B 1 251 ? -93.665 129.613 -31.037 1.00 84.17 247 GLN B O 1
ATOM 7195 N N . ALA B 1 252 ? -91.897 130.982 -30.815 1.00 79.43 248 ALA B N 1
ATOM 7196 C CA . ALA B 1 252 ? -91.564 130.542 -29.469 1.00 72.06 248 ALA B CA 1
ATOM 7197 C C . ALA B 1 252 ? -92.512 131.113 -28.434 1.00 68.32 248 ALA B C 1
ATOM 7198 O O . ALA B 1 252 ? -92.946 132.257 -28.536 1.00 62.18 248 ALA B O 1
ATOM 7200 N N . TYR B 1 253 ? -92.804 130.301 -27.423 1.00 64.25 249 TYR B N 1
ATOM 7201 C CA . TYR B 1 253 ? -93.611 130.715 -26.295 1.00 64.08 249 TYR B CA 1
ATOM 7202 C C . TYR B 1 253 ? -92.925 131.901 -25.606 1.00 64.51 249 TYR B C 1
ATOM 7203 O O . TYR B 1 253 ? -91.707 131.924 -25.481 1.00 66.08 249 TYR B O 1
ATOM 7212 N N . CYS B 1 254 ? -93.707 132.903 -25.212 1.00 68.49 250 CYS B N 1
ATOM 7213 C CA . CYS B 1 254 ? -93.156 134.171 -24.730 1.00 68.06 250 CYS B CA 1
ATOM 7214 C C . CYS B 1 254 ? -94.165 134.925 -23.852 1.00 65.11 250 CYS B C 1
ATOM 7215 O O . CYS B 1 254 ? -94.731 135.922 -24.278 1.00 76.75 250 CYS B O 1
ATOM 7218 N N . PRO B 1 255 ? -94.398 134.441 -22.621 1.00 62.00 251 PRO B N 1
ATOM 7219 C CA . PRO B 1 255 ? -95.267 135.136 -21.678 1.00 61.76 251 PRO B CA 1
ATOM 7220 C C . PRO B 1 255 ? -94.636 136.382 -21.060 1.00 61.54 251 PRO B C 1
ATOM 7221 O O . PRO B 1 255 ? -93.462 136.381 -20.737 1.00 68.60 251 PRO B O 1
ATOM 7225 N N . ARG B 1 256 ? -95.449 137.411 -20.849 1.00 67.71 252 ARG B N 1
ATOM 7226 C CA . ARG B 1 256 ? -95.025 138.670 -20.226 1.00 69.66 252 ARG B CA 1
ATOM 7227 C C . ARG B 1 256 ? -95.029 138.552 -18.693 1.00 64.75 252 ARG B C 1
ATOM 7228 O O . ARG B 1 256 ? -95.884 139.113 -18.013 1.00 65.53 252 ARG B O 1
ATOM 7236 N N . VAL B 1 257 ? -94.080 137.800 -18.155 1.00 61.50 253 VAL B N 1
ATOM 7237 C CA . VAL B 1 257 ? -93.983 137.613 -16.707 1.00 66.82 253 VAL B CA 1
ATOM 7238 C C . VAL B 1 257 ? -92.522 137.704 -16.318 1.00 68.76 253 VAL B C 1
ATOM 7239 O O . VAL B 1 257 ? -91.655 137.185 -17.021 1.00 67.32 253 VAL B O 1
ATOM 7243 N N . LYS B 1 258 ? -92.259 138.363 -15.195 1.00 69.50 254 LYS B N 1
ATOM 7244 C CA . LYS B 1 258 ? -90.914 138.427 -14.631 1.00 73.09 254 LYS B CA 1
ATOM 7245 C C . LYS B 1 258 ? -90.460 136.981 -14.327 1.00 72.28 254 LYS B C 1
ATOM 7246 O O . LYS B 1 258 ? -91.270 136.157 -13.892 1.00 65.45 254 LYS B O 1
ATOM 7252 N N . GLN B 1 259 ? -89.188 136.672 -14.597 1.00 73.69 255 GLN B N 1
ATOM 7253 C CA . GLN B 1 259 ? -88.630 135.330 -14.359 1.00 71.95 255 GLN B CA 1
ATOM 7254 C C . GLN B 1 259 ? -87.885 135.255 -13.026 1.00 77.51 255 GLN B C 1
ATOM 7255 O O . GLN B 1 259 ? -86.940 136.015 -12.800 1.00 83.82 255 GLN B O 1
ATOM 7261 N N . SER B 1 260 ? -88.322 134.346 -12.152 1.00 80.87 256 SER B N 1
ATOM 7262 C CA . SER B 1 260 ? -87.580 133.982 -10.941 1.00 81.82 256 SER B CA 1
ATOM 7263 C C . SER B 1 260 ? -86.962 132.605 -11.135 1.00 77.55 256 SER B C 1
ATOM 7264 O O . SER B 1 260 ? -87.400 131.832 -11.995 1.00 76.44 256 SER B O 1
ATOM 7267 N N . ALA B 1 261 ? -85.939 132.312 -10.335 1.00 78.33 257 ALA B N 1
ATOM 7268 C CA . ALA B 1 261 ? -85.245 131.025 -10.399 1.00 76.69 257 ALA B CA 1
ATOM 7269 C C . ALA B 1 261 ? -86.140 129.886 -9.887 1.00 72.87 257 ALA B C 1
ATOM 7270 O O . ALA B 1 261 ? -86.899 130.051 -8.926 1.00 68.44 257 ALA B O 1
ATOM 7272 N N . SER B 1 262 ? -86.060 128.746 -10.567 1.00 70.27 258 SER B N 1
ATOM 7273 C CA . SER B 1 262 ? -86.805 127.557 -10.191 1.00 71.07 258 SER B CA 1
ATOM 7274 C C . SER B 1 262 ? -86.186 126.898 -8.949 1.00 73.88 258 SER B C 1
ATOM 7275 O O . SER B 1 262 ? -84.970 126.923 -8.761 1.00 68.44 258 SER B O 1
ATOM 7278 N N . ALA B 1 263 ? -87.036 126.308 -8.109 1.00 76.66 259 ALA B N 1
ATOM 7279 C CA . ALA B 1 263 ? -86.584 125.543 -6.943 1.00 73.70 259 ALA B CA 1
ATOM 7280 C C . ALA B 1 263 ? -85.742 124.348 -7.402 1.00 70.97 259 ALA B C 1
ATOM 7281 O O . ALA B 1 263 ? -86.187 123.578 -8.255 1.00 74.76 259 ALA B O 1
ATOM 7283 N N . ILE B 1 264 ? -84.523 124.235 -6.876 1.00 67.72 260 ILE B N 1
ATOM 7284 C CA . ILE B 1 264 ? -83.627 123.108 -7.185 1.00 70.45 260 ILE B CA 1
ATOM 7285 C C . ILE B 1 264 ? -84.109 121.812 -6.536 1.00 65.23 260 ILE B C 1
ATOM 7286 O O . ILE B 1 264 ? -84.122 121.723 -5.315 1.00 64.15 260 ILE B O 1
ATOM 7291 N N . THR B 1 265 ? -84.520 120.836 -7.351 1.00 62.93 261 THR B N 1
ATOM 7292 C CA . THR B 1 265 ? -84.869 119.470 -6.898 1.00 61.58 261 THR B CA 1
ATOM 7293 C C . THR B 1 265 ? -83.685 118.501 -6.913 1.00 60.34 261 THR B C 1
ATOM 7294 O O . THR B 1 265 ? -82.718 118.687 -7.642 1.00 58.61 261 THR B O 1
ATOM 7298 N N . ASP B 1 266 ? -83.773 117.452 -6.107 1.00 64.83 262 ASP B N 1
ATOM 7299 C CA . ASP B 1 266 ? -82.692 116.453 -6.017 1.00 67.50 262 ASP B CA 1
ATOM 7300 C C . ASP B 1 266 ? -82.543 115.586 -7.277 1.00 65.23 262 ASP B C 1
ATOM 7301 O O . ASP B 1 266 ? -81.461 115.082 -7.540 1.00 63.21 262 ASP B O 1
ATOM 7306 N N . ASP B 1 267 ? -83.631 115.398 -8.020 1.00 65.00 263 ASP B N 1
ATOM 7307 C CA . ASP B 1 267 ? -83.603 114.691 -9.297 1.00 67.28 263 ASP B CA 1
ATOM 7308 C C . ASP B 1 267 ? -82.995 115.580 -10.405 1.00 66.65 263 ASP B C 1
ATOM 7309 O O . ASP B 1 267 ? -82.291 115.095 -11.312 1.00 65.46 263 ASP B O 1
ATOM 7314 N N . GLY B 1 268 ? -83.247 116.883 -10.319 1.00 65.84 264 GLY B N 1
ATOM 7315 C CA . GLY B 1 268 ? -82.621 117.847 -11.225 1.00 61.81 264 GLY B CA 1
ATOM 7316 C C . GLY B 1 268 ? -83.243 118.149 -12.583 1.00 63.70 264 GLY B C 1
ATOM 7317 O O . GLY B 1 268 ? -82.944 119.189 -13.169 1.00 61.85 264 GLY B O 1
ATOM 7318 N N . ALA B 1 269 ? -84.071 117.254 -13.116 1.00 66.87 265 ALA B N 1
ATOM 7319 C CA . ALA B 1 269 ? -84.742 117.499 -14.396 1.00 71.13 265 ALA B CA 1
ATOM 7320 C C . ALA B 1 269 ? -85.851 118.541 -14.175 1.00 73.67 265 ALA B C 1
ATOM 7321 O O . ALA B 1 269 ? -86.622 118.425 -13.209 1.00 75.02 265 ALA B O 1
ATOM 7323 N N . PRO B 1 270 ? -85.933 119.563 -15.054 1.00 74.26 266 PRO B N 1
ATOM 7324 C CA . PRO B 1 270 ? -86.893 120.641 -14.808 1.00 75.58 266 PRO B CA 1
ATOM 7325 C C . PRO B 1 270 ? -88.333 120.235 -15.119 1.00 75.40 266 PRO B C 1
ATOM 7326 O O . PRO B 1 270 ? -88.571 119.455 -16.035 1.00 63.15 266 PRO B O 1
ATOM 7330 N N . VAL B 1 271 ? -89.272 120.765 -14.336 1.00 88.20 267 VAL B N 1
ATOM 7331 C CA . VAL B 1 271 ? -90.710 120.522 -14.537 1.00 90.32 267 VAL B CA 1
ATOM 7332 C C . VAL B 1 271 ? -91.313 121.695 -15.324 1.00 87.75 267 VAL B C 1
ATOM 7333 O O . VAL B 1 271 ? -90.933 122.852 -15.113 1.00 84.82 267 VAL B O 1
ATOM 7337 N N . ALA B 1 272 ? -92.256 121.383 -16.211 1.00 85.76 268 ALA B N 1
ATOM 7338 C CA . ALA B 1 272 ? -92.914 122.388 -17.055 1.00 86.11 268 ALA B CA 1
ATOM 7339 C C . ALA B 1 272 ? -93.704 123.408 -16.219 1.00 86.15 268 ALA B C 1
ATOM 7340 O O . ALA B 1 272 ? -94.444 123.019 -15.306 1.00 85.72 268 ALA B O 1
ATOM 7342 N N . THR B 1 273 ? -93.508 124.698 -16.514 1.00 87.42 269 THR B N 1
ATOM 7343 C CA . THR B 1 273 ? -94.249 125.806 -15.872 1.00 96.39 269 THR B CA 1
ATOM 7344 C C . THR B 1 273 ? -94.525 126.880 -16.928 1.00 96.33 269 THR B C 1
ATOM 7345 O O . THR B 1 273 ? -93.694 127.116 -17.797 1.00 103.03 269 THR B O 1
ATOM 7349 N N . ASP B 1 274 ? -95.698 127.509 -16.859 1.00 95.67 270 ASP B N 1
ATOM 7350 C CA . ASP B 1 274 ? -96.090 128.564 -17.815 1.00 90.60 270 ASP B CA 1
ATOM 7351 C C . ASP B 1 274 ? -95.455 129.938 -17.570 1.00 89.85 270 ASP B C 1
ATOM 7352 O O . ASP B 1 274 ? -95.463 130.776 -18.471 1.00 86.41 270 ASP B O 1
ATOM 7357 N N . ASP B 1 275 ? -94.952 130.179 -16.355 1.00 85.58 271 ASP B N 1
ATOM 7358 C CA . ASP B 1 275 ? -94.147 131.369 -16.047 1.00 86.77 271 ASP B CA 1
ATOM 7359 C C . ASP B 1 275 ? -92.796 131.379 -16.772 1.00 84.99 271 ASP B C 1
ATOM 7360 O O . ASP B 1 275 ? -92.267 132.456 -17.054 1.00 88.31 271 ASP B O 1
ATOM 7365 N N . ARG B 1 276 ? -92.237 130.197 -17.047 1.00 82.31 272 ARG B N 1
ATOM 7366 C CA . ARG B 1 276 ? -90.929 130.083 -17.705 1.00 80.32 272 ARG B CA 1
ATOM 7367 C C . ARG B 1 276 ? -91.024 130.520 -19.170 1.00 76.74 272 ARG B C 1
ATOM 7368 O O . ARG B 1 276 ? -91.707 129.882 -19.984 1.00 69.69 272 ARG B O 1
ATOM 7376 N N . ASN B 1 277 ? -90.322 131.616 -19.469 1.00 69.98 273 ASN B N 1
ATOM 7377 C CA . ASN B 1 277 ? -90.283 132.230 -20.782 1.00 62.53 273 ASN B CA 1
ATOM 7378 C C . ASN B 1 277 ? -88.943 131.850 -21.395 1.00 61.96 273 ASN B C 1
ATOM 7379 O O . ASN B 1 277 ? -87.899 132.312 -20.924 1.00 60.73 273 ASN B O 1
ATOM 7384 N N . PRO B 1 278 ? -88.957 131.008 -22.440 1.00 58.41 274 PRO B N 1
ATOM 7385 C CA . PRO B 1 278 ? -87.695 130.609 -23.068 1.00 58.92 274 PRO B CA 1
ATOM 7386 C C . PRO B 1 278 ? -86.950 131.693 -23.866 1.00 58.80 274 PRO B C 1
ATOM 7387 O O . PRO B 1 278 ? -85.762 131.527 -24.091 1.00 59.75 274 PRO B O 1
ATOM 7391 N N . VAL B 1 279 ? -87.620 132.761 -24.305 1.00 57.87 275 VAL B N 1
ATOM 7392 C CA . VAL B 1 279 ? -86.935 133.856 -24.992 1.00 55.59 275 VAL B CA 1
ATOM 7393 C C . VAL B 1 279 ? -86.088 134.598 -23.967 1.00 56.77 275 VAL B C 1
ATOM 7394 O O . VAL B 1 279 ? -84.905 134.814 -24.193 1.00 50.94 275 VAL B O 1
ATOM 7398 N N . LEU B 1 280 ? -86.683 134.965 -22.833 1.00 60.28 276 LEU B N 1
ATOM 7399 C CA . LEU B 1 280 ? -85.925 135.610 -21.740 1.00 59.50 276 LEU B CA 1
ATOM 7400 C C . LEU B 1 280 ? -84.830 134.713 -21.139 1.00 57.68 276 LEU B C 1
ATOM 7401 O O . LEU B 1 280 ? -83.832 135.218 -20.635 1.00 59.87 276 LEU B O 1
ATOM 7406 N N . ASP B 1 281 ? -85.032 133.397 -21.173 1.00 59.87 277 ASP B N 1
ATOM 7407 C CA . ASP B 1 281 ? -84.044 132.446 -20.648 1.00 61.89 277 ASP B CA 1
ATOM 7408 C C . ASP B 1 281 ? -82.813 132.457 -21.539 1.00 62.94 277 ASP B C 1
ATOM 7409 O O . ASP B 1 281 ? -81.695 132.418 -21.033 1.00 63.18 277 ASP B O 1
ATOM 7414 N N . TYR B 1 282 ? -83.019 132.537 -22.855 1.00 62.42 278 TYR B N 1
ATOM 7415 C CA . TYR B 1 282 ? -81.906 132.675 -23.804 1.00 59.48 278 TYR B CA 1
ATOM 7416 C C . TYR B 1 282 ? -81.143 133.980 -23.547 1.00 57.30 278 TYR B C 1
ATOM 7417 O O . TYR B 1 282 ? -79.927 133.955 -23.452 1.00 59.83 278 TYR B O 1
ATOM 7426 N N . PHE B 1 283 ? -81.847 135.106 -23.415 1.00 58.24 279 PHE B N 1
ATOM 7427 C CA . PHE B 1 283 ? -81.194 136.398 -23.093 1.00 57.46 279 PHE B CA 1
ATOM 7428 C C . PHE B 1 283 ? -80.316 136.277 -21.854 1.00 52.58 279 PHE B C 1
ATOM 7429 O O . PHE B 1 283 ? -79.165 136.667 -21.883 1.00 53.87 279 PHE B O 1
ATOM 7437 N N . GLN B 1 284 ? -80.847 135.680 -20.796 1.00 52.86 280 GLN B N 1
ATOM 7438 C CA . GLN B 1 284 ? -80.118 135.550 -19.534 1.00 53.69 280 GLN B CA 1
ATOM 7439 C C . GLN B 1 284 ? -78.883 134.658 -19.608 1.00 52.90 280 GLN B C 1
ATOM 7440 O O . GLN B 1 284 ? -77.877 134.975 -18.988 1.00 53.78 280 GLN B O 1
ATOM 7446 N N . CYS B 1 285 ? -78.970 133.566 -20.374 1.00 55.47 281 CYS B N 1
ATOM 7447 C CA . CYS B 1 285 ? -77.960 132.496 -20.392 1.00 55.89 281 CYS B CA 1
ATOM 7448 C C . CYS B 1 285 ? -76.943 132.584 -21.532 1.00 59.99 281 CYS B C 1
ATOM 7449 O O . CYS B 1 285 ? -75.785 132.269 -21.304 1.00 66.71 281 CYS B O 1
ATOM 7452 N N . VAL B 1 286 ? -77.361 132.994 -22.736 1.00 61.67 282 VAL B N 1
ATOM 7453 C CA . VAL B 1 286 ? -76.442 133.104 -23.899 1.00 67.22 282 VAL B CA 1
ATOM 7454 C C . VAL B 1 286 ? -76.043 134.546 -24.312 1.00 66.21 282 VAL B C 1
ATOM 7455 O O . VAL B 1 286 ? -74.990 134.733 -24.917 1.00 67.18 282 VAL B O 1
ATOM 7459 N N . VAL B 1 287 ? -76.869 135.546 -24.003 1.00 63.69 283 VAL B N 1
ATOM 7460 C CA . VAL B 1 287 ? -76.536 136.952 -24.277 1.00 58.57 283 VAL B CA 1
ATOM 7461 C C . VAL B 1 287 ? -75.825 137.550 -23.051 1.00 55.15 283 VAL B C 1
ATOM 7462 O O . VAL B 1 287 ? -74.606 137.686 -23.064 1.00 55.11 283 VAL B O 1
ATOM 7466 N N . TYR B 1 288 ? -76.561 137.843 -21.980 1.00 52.50 284 TYR B N 1
ATOM 7467 C CA . TYR B 1 288 ? -75.998 138.572 -20.833 1.00 53.76 284 TYR B CA 1
ATOM 7468 C C . TYR B 1 288 ? -74.952 137.843 -19.974 1.00 51.96 284 TYR B C 1
ATOM 7469 O O . TYR B 1 288 ? -74.294 138.468 -19.145 1.00 51.81 284 TYR B O 1
ATOM 7478 N N . ALA B 1 289 ? -74.779 136.546 -20.172 1.00 55.38 285 ALA B N 1
ATOM 7479 C CA . ALA B 1 289 ? -73.783 135.791 -19.407 1.00 60.70 285 ALA B CA 1
ATOM 7480 C C . ALA B 1 289 ? -72.340 136.024 -19.886 1.00 60.35 285 ALA B C 1
ATOM 7481 O O . ALA B 1 289 ? -71.404 135.843 -19.098 1.00 59.72 285 ALA B O 1
ATOM 7483 N N . ARG B 1 290 ? -72.168 136.404 -21.161 1.00 61.91 286 ARG B N 1
ATOM 7484 C CA . ARG B 1 290 ? -70.852 136.779 -21.712 1.00 64.04 286 ARG B CA 1
ATOM 7485 C C . ARG B 1 290 ? -70.369 138.104 -21.106 1.00 62.71 286 ARG B C 1
ATOM 7486 O O . ARG B 1 290 ? -71.182 139.012 -20.928 1.00 61.51 286 ARG B O 1
ATOM 7494 N N . PRO B 1 291 ? -69.060 138.219 -20.779 1.00 61.77 287 PRO B N 1
ATOM 7495 C CA . PRO B 1 291 ? -68.497 139.368 -20.044 1.00 65.46 287 PRO B CA 1
ATOM 7496 C C . PRO B 1 291 ? -69.068 140.779 -20.354 1.00 69.57 287 PRO B C 1
ATOM 7497 O O . PRO B 1 291 ? -69.661 141.375 -19.445 1.00 85.18 287 PRO B O 1
ATOM 7501 N N . GLY B 1 292 ? -68.948 141.291 -21.586 1.00 54.31 288 GLY B N 1
ATOM 7502 C CA . GLY B 1 292 ? -69.379 142.678 -21.886 1.00 49.94 288 GLY B CA 1
ATOM 7503 C C . GLY B 1 292 ? -70.684 142.837 -22.660 1.00 48.86 288 GLY B C 1
ATOM 7504 O O . GLY B 1 292 ? -70.915 143.852 -23.308 1.00 45.75 288 GLY B O 1
ATOM 7505 N N . ALA B 1 293 ? -71.565 141.855 -22.551 1.00 49.50 289 ALA B N 1
ATOM 7506 C CA . ALA B 1 293 ? -72.702 141.760 -23.447 1.00 51.01 289 ALA B CA 1
ATOM 7507 C C . ALA B 1 293 ? -73.786 142.765 -23.149 1.00 53.37 289 ALA B C 1
ATOM 7508 O O . ALA B 1 293 ? -74.009 143.146 -21.995 1.00 54.51 289 ALA B O 1
ATOM 7510 N N . VAL B 1 294 ? -74.474 143.158 -24.219 1.00 58.58 290 VAL B N 1
ATOM 7511 C CA . VAL B 1 294 ? -75.506 144.193 -24.201 1.00 60.42 290 VAL B CA 1
ATOM 7512 C C . VAL B 1 294 ? -76.520 143.871 -25.306 1.00 60.93 290 VAL B C 1
ATOM 7513 O O . VAL B 1 294 ? -76.194 143.149 -26.243 1.00 59.19 290 VAL B O 1
ATOM 7517 N N . ALA B 1 295 ? -77.750 144.366 -25.178 1.00 61.11 291 ALA B N 1
ATOM 7518 C CA . ALA B 1 295 ? -78.740 144.259 -26.242 1.00 65.10 291 ALA B CA 1
ATOM 7519 C C . ALA B 1 295 ? -79.451 145.588 -26.451 1.00 66.22 291 ALA B C 1
ATOM 7520 O O . ALA B 1 295 ? -79.587 146.382 -25.514 1.00 67.28 291 ALA B O 1
ATOM 7522 N N . ALA B 1 296 ? -79.924 145.803 -27.680 1.00 71.28 292 ALA B N 1
ATOM 7523 C CA . ALA B 1 296 ? -80.532 147.073 -28.104 1.00 72.33 292 ALA B CA 1
ATOM 7524 C C . ALA B 1 296 ? -81.780 146.876 -28.978 1.00 73.78 292 ALA B C 1
ATOM 7525 O O . ALA B 1 296 ? -81.752 146.098 -29.936 1.00 67.90 292 ALA B O 1
ATOM 7527 N N . ILE B 1 297 ? -82.863 147.573 -28.622 1.00 78.01 293 ILE B N 1
ATOM 7528 C CA . ILE B 1 297 ? -84.098 147.631 -29.416 1.00 83.71 293 ILE B CA 1
ATOM 7529 C C . ILE B 1 297 ? -84.448 149.111 -29.638 1.00 91.54 293 ILE B C 1
ATOM 7530 O O . ILE B 1 297 ? -84.601 149.853 -28.663 1.00 88.62 293 ILE B O 1
ATOM 7535 N N . ASP B 1 298 ? -84.584 149.516 -30.910 1.00 94.25 294 ASP B N 1
ATOM 7536 C CA . ASP B 1 298 ? -84.979 150.890 -31.317 1.00 96.47 294 ASP B CA 1
ATOM 7537 C C . ASP B 1 298 ? -84.183 152.039 -30.665 1.00 93.04 294 ASP B C 1
ATOM 7538 O O . ASP B 1 298 ? -84.764 153.043 -30.250 1.00 93.92 294 ASP B O 1
ATOM 7543 N N . GLY B 1 299 ? -82.865 151.879 -30.560 1.00 86.47 295 GLY B N 1
ATOM 7544 C CA . GLY B 1 299 ? -81.983 152.934 -30.055 1.00 85.98 295 GLY B CA 1
ATOM 7545 C C . GLY B 1 299 ? -81.631 152.809 -28.584 1.00 88.78 295 GLY B C 1
ATOM 7546 O O . GLY B 1 299 ? -80.495 153.106 -28.179 1.00 96.59 295 GLY B O 1
ATOM 7547 N N . THR B 1 300 ? -82.600 152.401 -27.766 1.00 85.85 296 THR B N 1
ATOM 7548 C CA . THR B 1 300 ? -82.337 152.136 -26.354 1.00 78.95 296 THR B CA 1
ATOM 7549 C C . THR B 1 300 ? -81.464 150.888 -26.183 1.00 78.66 296 THR B C 1
ATOM 7550 O O . THR B 1 300 ? -81.619 149.876 -26.891 1.00 72.00 296 THR B O 1
ATOM 7554 N N . THR B 1 301 ? -80.517 151.003 -25.254 1.00 78.44 297 THR B N 1
ATOM 7555 C CA . THR B 1 301 ? -79.556 149.958 -24.955 1.00 77.67 297 THR B CA 1
ATOM 7556 C C . THR B 1 301 ? -79.760 149.533 -23.507 1.00 74.55 297 THR B C 1
ATOM 7557 O O . THR B 1 301 ? -79.702 150.362 -22.589 1.00 73.56 297 THR B O 1
ATOM 7561 N N . TYR B 1 302 ? -79.987 148.236 -23.318 1.00 69.58 298 TYR B N 1
ATOM 7562 C CA . TYR B 1 302 ? -80.185 147.661 -21.996 1.00 70.07 298 TYR B CA 1
ATOM 7563 C C . TYR B 1 302 ? -78.907 146.938 -21.557 1.00 64.20 298 TYR B C 1
ATOM 7564 O O . TYR B 1 302 ? -78.505 145.953 -22.153 1.00 62.78 298 TYR B O 1
ATOM 7573 N N . ALA B 1 303 ? -78.274 147.450 -20.513 1.00 61.42 299 ALA B N 1
ATOM 7574 C CA . ALA B 1 303 ? -76.955 146.983 -20.101 1.00 57.89 299 ALA B CA 1
ATOM 7575 C C . ALA B 1 303 ? -77.002 145.666 -19.362 1.00 55.99 299 ALA B C 1
ATOM 7576 O O . ALA B 1 303 ? -76.085 144.876 -19.486 1.00 53.45 299 ALA B O 1
ATOM 7578 N N . THR B 1 304 ? -78.041 145.471 -18.553 1.00 58.67 300 THR B N 1
ATOM 7579 C CA . THR B 1 304 ? -78.258 144.222 -17.829 1.00 58.82 300 THR B CA 1
ATOM 7580 C C . THR B 1 304 ? -79.521 143.512 -18.281 1.00 55.96 300 THR B C 1
ATOM 7581 O O . THR B 1 304 ? -80.370 144.088 -18.955 1.00 53.19 300 THR B O 1
ATOM 7585 N N . TYR B 1 305 ? -79.638 142.256 -17.855 1.00 60.28 301 TYR B N 1
ATOM 7586 C CA . TYR B 1 305 ? -80.829 141.428 -18.091 1.00 59.46 301 TYR B CA 1
ATOM 7587 C C . TYR B 1 305 ? -82.064 141.999 -17.400 1.00 57.40 301 TYR B C 1
ATOM 7588 O O . TYR B 1 305 ? -83.144 141.973 -17.982 1.00 54.03 301 TYR B O 1
ATOM 7597 N N . GLU B 1 306 ? -81.893 142.510 -16.176 1.00 58.34 302 GLU B N 1
ATOM 7598 C CA . GLU B 1 306 ? -83.003 143.053 -15.370 1.00 62.49 302 GLU B CA 1
ATOM 7599 C C . GLU B 1 306 ? -83.692 144.210 -16.083 1.00 58.27 302 GLU B C 1
ATOM 7600 O O . GLU B 1 306 ? -84.916 144.303 -16.071 1.00 55.31 302 GLU B O 1
ATOM 7606 N N . ASP B 1 307 ? -82.900 145.065 -16.724 1.00 61.60 303 ASP B N 1
ATOM 7607 C CA . ASP B 1 307 ? -83.434 146.197 -17.487 1.00 62.22 303 ASP B CA 1
ATOM 7608 C C . ASP B 1 307 ? -84.258 145.714 -18.671 1.00 60.53 303 ASP B C 1
ATOM 7609 O O . ASP B 1 307 ? -85.407 146.135 -18.827 1.00 76.22 303 ASP B O 1
ATOM 7614 N N . LEU B 1 308 ? -83.703 144.809 -19.471 1.00 56.02 304 LEU B N 1
ATOM 7615 C CA . LEU B 1 308 ? -84.438 144.231 -20.604 1.00 55.61 304 LEU B CA 1
ATOM 7616 C C . LEU B 1 308 ? -85.747 143.525 -20.191 1.00 61.09 304 LEU B C 1
ATOM 7617 O O . LEU B 1 308 ? -86.781 143.676 -20.858 1.00 63.38 304 LEU B O 1
ATOM 7622 N N . GLU B 1 309 ? -85.676 142.734 -19.118 1.00 62.12 305 GLU B N 1
ATOM 7623 C CA . GLU B 1 309 ? -86.827 142.013 -18.559 1.00 60.46 305 GLU B CA 1
ATOM 7624 C C . GLU B 1 309 ? -87.866 143.016 -18.068 1.00 61.37 305 GLU B C 1
ATOM 7625 O O . GLU B 1 309 ? -89.035 142.904 -18.426 1.00 56.38 305 GLU B O 1
ATOM 7631 N N . GLN B 1 310 ? -87.420 143.989 -17.265 1.00 64.62 306 GLN B N 1
ATOM 7632 C CA . GLN B 1 310 ? -88.275 145.063 -16.735 1.00 68.18 306 GLN B CA 1
ATOM 7633 C C . GLN B 1 310 ? -89.033 145.801 -17.829 1.00 71.65 306 GLN B C 1
ATOM 7634 O O . GLN B 1 310 ? -90.234 146.049 -17.694 1.00 76.85 306 GLN B O 1
ATOM 7640 N N . ALA B 1 311 ? -88.312 146.153 -18.896 1.00 75.73 307 ALA B N 1
ATOM 7641 C CA . ALA B 1 311 ? -88.881 146.814 -20.075 1.00 73.38 307 ALA B CA 1
ATOM 7642 C C . ALA B 1 311 ? -89.920 145.956 -20.805 1.00 75.48 307 ALA B C 1
ATOM 7643 O O . ALA B 1 311 ? -90.912 146.480 -21.302 1.00 80.91 307 ALA B O 1
ATOM 7645 N N . PHE B 1 312 ? -89.684 144.645 -20.881 1.00 80.25 308 PHE B N 1
ATOM 7646 C CA . PHE B 1 312 ? -90.627 143.707 -21.510 1.00 76.20 308 PHE B CA 1
ATOM 7647 C C . PHE B 1 312 ? -91.903 143.500 -20.682 1.00 76.57 308 PHE B C 1
ATOM 7648 O O . PHE B 1 312 ? -92.984 143.376 -21.255 1.00 81.05 308 PHE B O 1
ATOM 7656 N N . VAL B 1 313 ? -91.774 143.469 -19.354 1.00 73.83 309 VAL B N 1
ATOM 7657 C CA . VAL B 1 313 ? -92.922 143.272 -18.460 1.00 76.62 309 VAL B CA 1
ATOM 7658 C C . VAL B 1 313 ? -93.848 144.502 -18.418 1.00 81.60 309 VAL B C 1
ATOM 7659 O O . VAL B 1 313 ? -95.073 144.347 -18.394 1.00 78.08 309 VAL B O 1
ATOM 7663 N N . SER B 1 314 ? -93.264 145.704 -18.447 1.00 85.38 310 SER B N 1
ATOM 7664 C CA . SER B 1 314 ? -94.029 146.965 -18.499 1.00 86.91 310 SER B CA 1
ATOM 7665 C C . SER B 1 314 ? -94.482 147.406 -19.916 1.00 91.39 310 SER B C 1
ATOM 7666 O O . SER B 1 314 ? -95.096 148.463 -20.070 1.00 96.60 310 SER B O 1
ATOM 7669 N N . ASP B 1 315 ? -94.180 146.597 -20.934 1.00 98.19 311 ASP B N 1
ATOM 7670 C CA . ASP B 1 315 ? -94.601 146.816 -22.332 1.00 101.63 311 ASP B CA 1
ATOM 7671 C C . ASP B 1 315 ? -93.967 148.048 -23.010 1.00 99.33 311 ASP B C 1
ATOM 7672 O O . ASP B 1 315 ? -94.538 148.617 -23.941 1.00 100.51 311 ASP B O 1
ATOM 7677 N N . GLU B 1 316 ? -92.777 148.441 -22.551 1.00 95.22 312 GLU B N 1
ATOM 7678 C CA . GLU B 1 316 ? -91.950 149.415 -23.268 1.00 85.93 312 GLU B CA 1
ATOM 7679 C C . GLU B 1 316 ? -91.401 148.774 -24.537 1.00 83.93 312 GLU B C 1
ATOM 7680 O O . GLU B 1 316 ? -91.190 149.460 -25.530 1.00 90.70 312 GLU B O 1
ATOM 7686 N N . VAL B 1 317 ? -91.168 147.461 -24.490 1.00 80.66 313 VAL B N 1
ATOM 7687 C CA . VAL B 1 317 ? -90.718 146.685 -25.649 1.00 81.58 313 VAL B CA 1
ATOM 7688 C C . VAL B 1 317 ? -91.733 145.567 -25.896 1.00 75.71 313 VAL B C 1
ATOM 7689 O O . VAL B 1 317 ? -92.326 145.018 -24.954 1.00 80.48 313 VAL B O 1
ATOM 7693 N N . SER B 1 318 ? -91.935 145.242 -27.168 1.00 72.24 314 SER B N 1
ATOM 7694 C CA . SER B 1 318 ? -92.979 144.311 -27.574 1.00 76.00 314 SER B CA 1
ATOM 7695 C C . SER B 1 318 ? -92.414 142.918 -27.784 1.00 74.42 314 SER B C 1
ATOM 7696 O O . SER B 1 318 ? -91.202 142.732 -27.824 1.00 76.90 314 SER B O 1
ATOM 7699 N N . GLU B 1 319 ? -93.316 141.946 -27.927 1.00 77.83 315 GLU B N 1
ATOM 7700 C CA . GLU B 1 319 ? -92.959 140.536 -28.109 1.00 78.37 315 GLU B CA 1
ATOM 7701 C C . GLU B 1 319 ? -92.140 140.339 -29.392 1.00 82.06 315 GLU B C 1
ATOM 7702 O O . GLU B 1 319 ? -91.085 139.706 -29.347 1.00 84.20 315 GLU B O 1
ATOM 7708 N N . ASP B 1 320 ? -92.599 140.915 -30.507 1.00 82.94 316 ASP B N 1
ATOM 7709 C CA . ASP B 1 320 ? -91.892 140.800 -31.796 1.00 85.69 316 ASP B CA 1
ATOM 7710 C C . ASP B 1 320 ? -90.560 141.549 -31.839 1.00 79.52 316 ASP B C 1
ATOM 7711 O O . ASP B 1 320 ? -89.632 141.112 -32.520 1.00 75.20 316 ASP B O 1
ATOM 7716 N N . ALA B 1 321 ? -90.478 142.676 -31.133 1.00 78.31 317 ALA B N 1
ATOM 7717 C CA . ALA B 1 321 ? -89.226 143.433 -31.016 1.00 80.50 317 ALA B CA 1
ATOM 7718 C C . ALA B 1 321 ? -88.168 142.628 -30.250 1.00 83.35 317 ALA B C 1
ATOM 7719 O O . ALA B 1 321 ? -87.037 142.478 -30.724 1.00 83.30 317 ALA B O 1
ATOM 7721 N N . LEU B 1 322 ? -88.554 142.115 -29.076 1.00 79.46 318 LEU B N 1
ATOM 7722 C CA . LEU B 1 322 ? -87.688 141.262 -28.241 1.00 75.85 318 LEU B CA 1
ATOM 7723 C C . LEU B 1 322 ? -87.180 140.029 -28.989 1.00 69.33 318 LEU B C 1
ATOM 7724 O O . LEU B 1 322 ? -86.013 139.656 -28.858 1.00 64.96 318 LEU B O 1
ATOM 7729 N N . LYS B 1 323 ? -88.063 139.398 -29.756 1.00 67.58 319 LYS B N 1
ATOM 7730 C CA . LYS B 1 323 ? -87.689 138.255 -30.588 1.00 67.54 319 LYS B CA 1
ATOM 7731 C C . LYS B 1 323 ? -86.732 138.629 -31.729 1.00 68.27 319 LYS B C 1
ATOM 7732 O O . LYS B 1 323 ? -85.812 137.864 -32.032 1.00 67.18 319 LYS B O 1
ATOM 7738 N N . SER B 1 324 ? -86.946 139.790 -32.351 1.00 70.00 320 SER B N 1
ATOM 7739 C CA . SER B 1 324 ? -86.054 140.274 -33.417 1.00 74.23 320 SER B CA 1
ATOM 7740 C C . SER B 1 324 ? -84.659 140.615 -32.888 1.00 74.21 320 SER B C 1
ATOM 7741 O O . SER B 1 324 ? -83.661 140.462 -33.602 1.00 74.50 320 SER B O 1
ATOM 7744 N N . CYS B 1 325 ? -84.603 141.078 -31.639 1.00 70.51 321 CYS B N 1
ATOM 7745 C CA . CYS B 1 325 ? -83.337 141.338 -30.955 1.00 63.73 321 CYS B CA 1
ATOM 7746 C C . CYS B 1 325 ? -82.553 140.057 -30.693 1.00 63.52 321 CYS B C 1
ATOM 7747 O O . CYS B 1 325 ? -81.328 140.039 -30.847 1.00 63.82 321 CYS B O 1
ATOM 7750 N N . LEU B 1 326 ? -83.260 138.999 -30.294 1.00 61.49 322 LEU B N 1
ATOM 7751 C CA . LEU B 1 326 ? -82.628 137.711 -30.004 1.00 60.68 322 LEU B CA 1
ATOM 7752 C C . LEU B 1 326 ? -82.128 137.022 -31.258 1.00 58.36 322 LEU B C 1
ATOM 7753 O O . LEU B 1 326 ? -81.016 136.498 -31.255 1.00 56.04 322 LEU B O 1
ATOM 7758 N N . ILE B 1 327 ? -82.948 137.037 -32.317 1.00 58.35 323 ILE B N 1
ATOM 7759 C CA . ILE B 1 327 ? -82.584 136.476 -33.631 1.00 56.55 323 ILE B CA 1
ATOM 7760 C C . ILE B 1 327 ? -81.274 137.072 -34.157 1.00 59.27 323 ILE B C 1
ATOM 7761 O O . ILE B 1 327 ? -80.430 136.344 -34.678 1.00 59.56 323 ILE B O 1
ATOM 7766 N N . ASP B 1 328 ? -81.109 138.384 -34.007 1.00 59.91 324 ASP B N 1
ATOM 7767 C CA . ASP B 1 328 ? -79.864 139.053 -34.381 1.00 67.72 324 ASP B CA 1
ATOM 7768 C C . ASP B 1 328 ? -78.698 138.616 -33.495 1.00 65.37 324 ASP B C 1
ATOM 7769 O O . ASP B 1 328 ? -77.604 138.341 -33.983 1.00 67.18 324 ASP B O 1
ATOM 7774 N N . GLU B 1 329 ? -78.941 138.567 -32.190 1.00 66.20 325 GLU B N 1
ATOM 7775 C CA . GLU B 1 329 ? -77.924 138.180 -31.204 1.00 61.70 325 GLU B CA 1
ATOM 7776 C C . GLU B 1 329 ? -77.416 136.749 -31.375 1.00 57.64 325 GLU B C 1
ATOM 7777 O O . GLU B 1 329 ? -76.214 136.495 -31.273 1.00 57.86 325 GLU B O 1
ATOM 7783 N N . VAL B 1 330 ? -78.340 135.832 -31.643 1.00 56.56 326 VAL B N 1
ATOM 7784 C CA . VAL B 1 330 ? -78.016 134.428 -31.907 1.00 55.46 326 VAL B CA 1
ATOM 7785 C C . VAL B 1 330 ? -77.333 134.243 -33.257 1.00 56.25 326 VAL B C 1
ATOM 7786 O O . VAL B 1 330 ? -76.336 133.523 -33.346 1.00 60.50 326 VAL B O 1
ATOM 7790 N N . ASN B 1 331 ? -77.861 134.882 -34.304 1.00 57.91 327 ASN B N 1
ATOM 7791 C CA . ASN B 1 331 ? -77.239 134.802 -35.631 1.00 58.31 327 ASN B CA 1
ATOM 7792 C C . ASN B 1 331 ? -75.799 135.324 -35.647 1.00 57.78 327 ASN B C 1
ATOM 7793 O O . ASN B 1 331 ? -74.956 134.755 -36.333 1.00 55.73 327 ASN B O 1
ATOM 7798 N N . ALA B 1 332 ? -75.524 136.390 -34.900 1.00 56.98 328 ALA B N 1
ATOM 7799 C CA . ALA B 1 332 ? -74.152 136.876 -34.713 1.00 59.62 328 ALA B CA 1
ATOM 7800 C C . ALA B 1 332 ? -73.253 135.831 -34.034 1.00 62.41 328 ALA B C 1
ATOM 7801 O O . ALA B 1 332 ? -72.103 135.646 -34.435 1.00 62.90 328 ALA B O 1
ATOM 7803 N N . LEU B 1 333 ? -73.785 135.156 -33.014 1.00 61.30 329 LEU B N 1
ATOM 7804 C CA . LEU B 1 333 ? -73.026 134.142 -32.264 1.00 61.24 329 LEU B CA 1
ATOM 7805 C C . LEU B 1 333 ? -72.776 132.871 -33.047 1.00 56.59 329 LEU B C 1
ATOM 7806 O O . LEU B 1 333 ? -71.693 132.285 -32.940 1.00 54.96 329 LEU B O 1
ATOM 7811 N N . LEU B 1 334 ? -73.765 132.444 -33.828 1.00 54.42 330 LEU B N 1
ATOM 7812 C CA . LEU B 1 334 ? -73.590 131.279 -34.689 1.00 54.95 330 LEU B CA 1
ATOM 7813 C C . LEU B 1 334 ? -72.779 131.552 -35.969 1.00 56.49 330 LEU B C 1
ATOM 7814 O O . LEU B 1 334 ? -72.357 130.600 -36.630 1.00 56.59 330 LEU B O 1
ATOM 7819 N N . ALA B 1 335 ? -72.576 132.827 -36.328 1.00 55.53 331 ALA B N 1
ATOM 7820 C CA . ALA B 1 335 ? -71.868 133.188 -37.568 1.00 55.81 331 ALA B CA 1
ATOM 7821 C C . ALA B 1 335 ? -70.491 132.520 -37.699 1.00 54.63 331 ALA B C 1
ATOM 7822 O O . ALA B 1 335 ? -70.281 131.836 -38.699 1.00 55.21 331 ALA B O 1
ATOM 7824 N N . PRO B 1 336 ? -69.579 132.676 -36.691 1.00 54.49 332 PRO B N 1
ATOM 7825 C CA . PRO B 1 336 ? -68.286 131.961 -36.718 1.00 52.68 332 PRO B CA 1
ATOM 7826 C C . PRO B 1 336 ? -68.386 130.456 -36.986 1.00 55.05 332 PRO B C 1
ATOM 7827 O O . PRO B 1 336 ? -67.518 129.897 -37.660 1.00 56.54 332 PRO B O 1
ATOM 7831 N N . VAL B 1 337 ? -69.435 129.814 -36.476 1.00 60.33 333 VAL B N 1
ATOM 7832 C CA . VAL B 1 337 ? -69.623 128.367 -36.649 1.00 63.40 333 VAL B CA 1
ATOM 7833 C C . VAL B 1 337 ? -70.038 128.049 -38.095 1.00 62.86 333 VAL B C 1
ATOM 7834 O O . VAL B 1 337 ? -69.472 127.161 -38.710 1.00 64.35 333 VAL B O 1
ATOM 7838 N N . ARG B 1 338 ? -71.001 128.792 -38.634 1.00 60.90 334 ARG B N 1
ATOM 7839 C CA . ARG B 1 338 ? -71.414 128.642 -40.036 1.00 63.25 334 ARG B CA 1
ATOM 7840 C C . ARG B 1 338 ? -70.252 128.813 -40.990 1.00 64.43 334 ARG B C 1
ATOM 7841 O O . ARG B 1 338 ? -70.073 128.009 -41.901 1.00 70.10 334 ARG B O 1
ATOM 7849 N N . GLN B 1 339 ? -69.479 129.874 -40.785 1.00 64.65 335 GLN B N 1
ATOM 7850 C CA . GLN B 1 339 ? -68.362 130.170 -41.665 1.00 71.83 335 GLN B CA 1
ATOM 7851 C C . GLN B 1 339 ? -67.285 129.081 -41.625 1.00 66.29 335 GLN B C 1
ATOM 7852 O O . GLN B 1 339 ? -66.654 128.830 -42.638 1.00 67.21 335 GLN B O 1
ATOM 7858 N N . HIS B 1 340 ? -67.108 128.419 -40.483 1.00 65.82 336 HIS B N 1
ATOM 7859 C CA . HIS B 1 340 ? -66.192 127.289 -40.397 1.00 64.88 336 HIS B CA 1
ATOM 7860 C C . HIS B 1 340 ? -66.661 126.116 -41.259 1.00 63.64 336 HIS B C 1
ATOM 7861 O O . HIS B 1 340 ? -65.858 125.512 -41.965 1.00 64.57 336 HIS B O 1
ATOM 7868 N N . PHE B 1 341 ? -67.957 125.809 -41.213 1.00 65.98 337 PHE B N 1
ATOM 7869 C CA . PHE B 1 341 ? -68.532 124.706 -42.005 1.00 66.97 337 PHE B CA 1
ATOM 7870 C C . PHE B 1 341 ? -68.751 125.050 -43.477 1.00 70.61 337 PHE B C 1
ATOM 7871 O O . PHE B 1 341 ? -68.860 124.149 -44.318 1.00 71.77 337 PHE B O 1
ATOM 7879 N N . ALA B 1 342 ? -68.862 126.344 -43.769 1.00 72.08 338 ALA B N 1
ATOM 7880 C CA . ALA B 1 342 ? -68.907 126.838 -45.142 1.00 71.84 338 ALA B CA 1
ATOM 7881 C C . ALA B 1 342 ? -67.537 126.754 -45.829 1.00 71.60 338 ALA B C 1
ATOM 7882 O O . ALA B 1 342 ? -67.475 126.575 -47.053 1.00 76.28 338 ALA B O 1
ATOM 7884 N N . SER B 1 343 ? -66.455 126.872 -45.061 1.00 68.73 339 SER B N 1
ATOM 7885 C CA . SER B 1 343 ? -65.107 127.012 -45.624 1.00 70.98 339 SER B CA 1
ATOM 7886 C C . SER B 1 343 ? -64.111 125.950 -45.154 1.00 70.30 339 SER B C 1
ATOM 7887 O O . SER B 1 343 ? -62.968 126.269 -44.848 1.00 74.54 339 SER B O 1
ATOM 7890 N N . ASN B 1 344 ? -64.543 124.691 -45.120 1.00 77.65 340 ASN B N 1
ATOM 7891 C CA . ASN B 1 344 ? -63.676 123.564 -44.734 1.00 74.42 340 ASN B CA 1
ATOM 7892 C C . ASN B 1 344 ? -64.315 122.283 -45.247 1.00 77.73 340 ASN B C 1
ATOM 7893 O O . ASN B 1 344 ? -65.446 121.972 -44.866 1.00 76.63 340 ASN B O 1
ATOM 7898 N N . GLU B 1 345 ? -63.590 121.548 -46.088 1.00 83.51 341 GLU B N 1
ATOM 7899 C CA . GLU B 1 345 ? -64.137 120.356 -46.750 1.00 93.79 341 GLU B CA 1
ATOM 7900 C C . GLU B 1 345 ? -64.465 119.275 -45.707 1.00 90.10 341 GLU B C 1
ATOM 7901 O O . GLU B 1 345 ? -65.595 118.773 -45.658 1.00 82.63 341 GLU B O 1
ATOM 7907 N N . GLU B 1 346 ? -63.493 118.962 -44.854 1.00 92.79 342 GLU B N 1
ATOM 7908 C CA . GLU B 1 346 ? -63.667 117.912 -43.845 1.00 94.34 342 GLU B CA 1
ATOM 7909 C C . GLU B 1 346 ? -64.838 118.221 -42.909 1.00 86.58 342 GLU B C 1
ATOM 7910 O O . GLU B 1 346 ? -65.700 117.383 -42.724 1.00 86.11 342 GLU B O 1
ATOM 7916 N N . ALA B 1 347 ? -64.880 119.429 -42.352 1.00 78.66 343 ALA B N 1
ATOM 7917 C CA . ALA B 1 347 ? -65.992 119.846 -41.488 1.00 78.91 343 ALA B CA 1
ATOM 7918 C C . ALA B 1 347 ? -67.344 119.793 -42.219 1.00 78.78 343 ALA B C 1
ATOM 7919 O O . ALA B 1 347 ? -68.339 119.316 -41.667 1.00 71.03 343 ALA B O 1
ATOM 7921 N N . HIS B 1 348 ? -67.372 120.262 -43.465 1.00 81.60 344 HIS B N 1
ATOM 7922 C CA . HIS B 1 348 ? -68.590 120.227 -44.270 1.00 76.15 344 HIS B CA 1
ATOM 7923 C C . HIS B 1 348 ? -69.092 118.794 -44.467 1.00 74.87 344 HIS B C 1
ATOM 7924 O O . HIS B 1 348 ? -70.273 118.533 -44.273 1.00 77.25 344 HIS B O 1
ATOM 7931 N N . GLU B 1 349 ? -68.198 117.877 -44.838 1.00 75.60 345 GLU B N 1
ATOM 7932 C CA . GLU B 1 349 ? -68.536 116.446 -44.952 1.00 79.89 345 GLU B CA 1
ATOM 7933 C C . GLU B 1 349 ? -69.203 115.904 -43.696 1.00 78.96 345 GLU B C 1
ATOM 7934 O O . GLU B 1 349 ? -70.252 115.244 -43.787 1.00 77.57 345 GLU B O 1
ATOM 7940 N N . LEU B 1 350 ? -68.577 116.166 -42.540 1.00 74.05 346 LEU B N 1
ATOM 7941 C CA . LEU B 1 350 ? -69.069 115.673 -41.244 1.00 65.66 346 LEU B CA 1
ATOM 7942 C C . LEU B 1 350 ? -70.497 116.152 -41.036 1.00 60.50 346 LEU B C 1
ATOM 7943 O O . LEU B 1 350 ? -71.390 115.339 -40.824 1.00 57.44 346 LEU B O 1
ATOM 7948 N N . LEU B 1 351 ? -70.713 117.459 -41.164 1.00 56.91 347 LEU B N 1
ATOM 7949 C CA . LEU B 1 351 ? -72.067 118.029 -41.097 1.00 60.12 347 LEU B CA 1
ATOM 7950 C C . LEU B 1 351 ? -73.081 117.393 -42.073 1.00 64.40 347 LEU B C 1
ATOM 7951 O O . LEU B 1 351 ? -74.226 117.170 -41.691 1.00 68.79 347 LEU B O 1
ATOM 7956 N N . GLU B 1 352 ? -72.669 117.089 -43.303 1.00 69.57 348 GLU B N 1
ATOM 7957 C CA . GLU B 1 352 ? -73.551 116.395 -44.254 1.00 74.14 348 GLU B CA 1
ATOM 7958 C C . GLU B 1 352 ? -73.874 114.973 -43.814 1.00 75.45 348 GLU B C 1
ATOM 7959 O O . GLU B 1 352 ? -75.007 114.515 -43.982 1.00 83.81 348 GLU B O 1
ATOM 7965 N N . ALA B 1 353 ? -72.885 114.279 -43.259 1.00 71.33 349 ALA B N 1
ATOM 7966 C CA . ALA B 1 353 ? -73.094 112.930 -42.728 1.00 72.42 349 ALA B CA 1
ATOM 7967 C C . ALA B 1 353 ? -74.045 112.924 -41.516 1.00 73.98 349 ALA B C 1
ATOM 7968 O O . ALA B 1 353 ? -74.842 111.995 -41.349 1.00 72.67 349 ALA B O 1
ATOM 7970 N N . VAL B 1 354 ? -73.943 113.955 -40.672 1.00 71.18 350 VAL B N 1
ATOM 7971 C CA . VAL B 1 354 ? -74.781 114.083 -39.481 1.00 67.55 350 VAL B CA 1
ATOM 7972 C C . VAL B 1 354 ? -76.222 114.367 -39.906 1.00 73.48 350 VAL B C 1
ATOM 7973 O O . VAL B 1 354 ? -77.144 113.708 -39.413 1.00 76.46 350 VAL B O 1
ATOM 7977 N N . LYS B 1 355 ? -76.411 115.328 -40.821 1.00 74.16 351 LYS B N 1
ATOM 7978 C CA . LYS B 1 355 ? -77.740 115.612 -41.420 1.00 70.78 351 LYS B CA 1
ATOM 7979 C C . LYS B 1 355 ? -78.408 114.382 -42.046 1.00 65.88 351 LYS B C 1
ATOM 7980 O O . LYS B 1 355 ? -79.609 114.226 -41.932 1.00 60.17 351 LYS B O 1
ATOM 7986 N N . SER B 1 356 ? -77.614 113.519 -42.684 1.00 68.79 352 SER B N 1
ATOM 7987 C CA . SER B 1 356 ? -78.117 112.281 -43.309 1.00 71.77 352 SER B CA 1
ATOM 7988 C C . SER B 1 356 ? -78.660 111.230 -42.327 1.00 75.17 352 SER B C 1
ATOM 7989 O O . SER B 1 356 ? -79.437 110.357 -42.721 1.00 77.17 352 SER B O 1
ATOM 7992 N N . TYR B 1 357 ? -78.220 111.295 -41.070 1.00 79.11 353 TYR B N 1
ATOM 7993 C CA . TYR B 1 357 ? -78.722 110.415 -40.012 1.00 76.09 353 TYR B CA 1
ATOM 7994 C C . TYR B 1 357 ? -80.084 110.871 -39.428 1.00 80.93 353 TYR B C 1
ATOM 7995 O O . TYR B 1 357 ? -80.617 110.178 -38.568 1.00 78.60 353 TYR B O 1
ATOM 8004 N N . ARG B 1 358 ? -80.619 112.026 -39.849 1.00 90.55 354 ARG B N 1
ATOM 8005 C CA . ARG B 1 358 ? -81.927 112.527 -39.382 1.00 97.72 354 ARG B CA 1
ATOM 8006 C C . ARG B 1 358 ? -83.121 111.906 -40.125 1.00 112.63 354 ARG B C 1
ATOM 8007 O O . ARG B 1 358 ? -84.172 111.725 -39.523 1.00 113.62 354 ARG B O 1
ATOM 8009 N N . LYS B 1 359 ? -82.953 111.565 -41.410 1.00 130.74 355 LYS B N 1
ATOM 8010 C CA . LYS B 1 359 ? -84.052 110.969 -42.255 1.00 141.46 355 LYS B CA 1
ATOM 8011 C C . LYS B 1 359 ? -85.018 109.987 -41.537 1.00 149.84 355 LYS B C 1
ATOM 8012 O O . LYS B 1 359 ? -84.573 108.994 -40.962 1.00 156.38 355 LYS B O 1
ATOM 8018 N N . GLY B 1 360 ? -86.331 110.233 -41.634 1.00 145.81 356 GLY B N 1
ATOM 8019 C CA . GLY B 1 360 ? -87.338 109.467 -40.897 1.00 144.07 356 GLY B CA 1
ATOM 8020 C C . GLY B 1 360 ? -87.201 109.589 -39.381 1.00 145.93 356 GLY B C 1
ATOM 8021 O O . GLY B 1 360 ? -87.575 110.608 -38.787 1.00 134.74 356 GLY B O 1
ATOM 8022 N N . GLY B 1 361 ? -86.680 108.532 -38.762 1.00 148.29 357 GLY B N 1
ATOM 8023 C CA . GLY B 1 361 ? -86.187 108.567 -37.379 1.00 151.59 357 GLY B CA 1
ATOM 8024 C C . GLY B 1 361 ? -84.703 108.227 -37.380 1.00 157.20 357 GLY B C 1
ATOM 8025 O O . GLY B 1 361 ? -84.275 107.392 -38.170 1.00 168.33 357 GLY B O 1
ATOM 8026 N N . ALA B 1 362 ? -83.904 108.871 -36.527 1.00 158.92 358 ALA B N 1
ATOM 8027 C CA . ALA B 1 362 ? -82.449 108.582 -36.483 1.00 158.83 358 ALA B CA 1
ATOM 8028 C C . ALA B 1 362 ? -82.172 107.186 -35.928 1.00 163.17 358 ALA B C 1
ATOM 8029 O O . ALA B 1 362 ? -81.491 106.369 -36.563 1.00 154.14 358 ALA B O 1
ATOM 8031 N N . THR B 1 363 ? -82.757 106.914 -34.768 1.00 173.27 359 THR B N 1
ATOM 8032 C CA . THR B 1 363 ? -82.790 105.576 -34.162 1.00 178.62 359 THR B CA 1
ATOM 8033 C C . THR B 1 363 ? -83.872 104.675 -34.838 1.00 185.00 359 THR B C 1
ATOM 8034 O O . THR B 1 363 ? -84.434 103.824 -34.166 1.00 198.94 359 THR B O 1
ATOM 8038 N N . LEU B 1 364 ? -84.179 104.863 -36.132 1.00 177.39 360 LEU B N 1
ATOM 8039 C CA . LEU B 1 364 ? -85.060 103.938 -36.892 1.00 167.59 360 LEU B CA 1
ATOM 8040 C C . LEU B 1 364 ? -84.276 102.684 -37.311 1.00 160.68 360 LEU B C 1
ATOM 8041 O O . LEU B 1 364 ? -84.813 101.574 -37.204 1.00 153.67 360 LEU B O 1
ATOM 8046 N N . PRO B 1 365 ? -83.007 102.848 -37.765 1.00 157.59 361 PRO B N 1
ATOM 8047 C CA . PRO B 1 365 ? -82.063 101.706 -37.776 1.00 151.69 361 PRO B CA 1
ATOM 8048 C C . PRO B 1 365 ? -81.419 101.350 -36.386 1.00 143.23 361 PRO B C 1
ATOM 8049 O O . PRO B 1 365 ? -80.197 101.140 -36.294 1.00 135.55 361 PRO B O 1
ATOM 8053 N N . LEU B 1 366 ? -82.230 101.267 -35.322 1.00 134.17 362 LEU B N 1
ATOM 8054 C CA . LEU B 1 366 ? -81.771 100.733 -34.017 1.00 129.46 362 LEU B CA 1
ATOM 8055 C C . LEU B 1 366 ? -81.603 99.227 -34.118 1.00 129.09 362 LEU B C 1
ATOM 8056 O O . LEU B 1 366 ? -80.889 98.613 -33.329 1.00 118.64 362 LEU B O 1
ATOM 8061 N N . ALA B 1 367 ? -82.237 98.636 -35.127 1.00 140.71 363 ALA B N 1
ATOM 8062 C CA . ALA B 1 367 ? -81.998 97.238 -35.466 1.00 147.60 363 ALA B CA 1
ATOM 8063 C C . ALA B 1 367 ? -80.503 96.866 -35.578 1.00 150.58 363 ALA B C 1
ATOM 8064 O O . ALA B 1 367 ? -80.175 95.685 -35.475 1.00 164.88 363 ALA B O 1
ATOM 8066 N N . GLU B 1 368 ? -79.602 97.841 -35.756 1.00 136.64 364 GLU B N 1
ATOM 8067 C CA . GLU B 1 368 ? -78.158 97.546 -35.676 1.00 131.90 364 GLU B CA 1
ATOM 8068 C C . GLU B 1 368 ? -77.777 97.230 -34.227 1.00 126.42 364 GLU B C 1
ATOM 8069 O O . GLU B 1 368 ? -77.986 98.057 -33.345 1.00 111.00 364 GLU B O 1
ATOM 8075 N N . THR B 1 369 ? -77.277 96.006 -33.991 1.00 121.51 365 THR B N 1
ATOM 8076 C CA . THR B 1 369 ? -76.549 95.625 -32.782 1.00 117.46 365 THR B CA 1
ATOM 8077 C C . THR B 1 369 ? -75.522 94.529 -33.150 1.00 110.08 365 THR B C 1
ATOM 8078 O O . THR B 1 369 ? -75.588 93.919 -34.226 1.00 105.26 365 THR B O 1
ATOM 8082 N N . ALA B 1 370 ? -74.584 94.289 -32.241 1.00 107.46 366 ALA B N 1
ATOM 8083 C CA . ALA B 1 370 ? -73.416 93.414 -32.470 1.00 111.07 366 ALA B CA 1
ATOM 8084 C C . ALA B 1 370 ? -73.843 91.981 -32.835 1.00 112.27 366 ALA B C 1
ATOM 8085 O O . ALA B 1 370 ? -74.937 91.567 -32.450 1.00 101.97 366 ALA B O 1
ATOM 8087 N N . LEU B 1 371 ? -72.997 91.246 -33.577 1.00 118.42 367 LEU B N 1
ATOM 8088 C CA . LEU B 1 371 ? -73.258 89.802 -33.893 1.00 132.78 367 LEU B CA 1
ATOM 8089 C C . LEU B 1 371 ? -72.044 89.058 -34.532 1.00 127.08 367 LEU B C 1
ATOM 8090 O O . LEU B 1 371 ? -71.829 89.206 -35.728 1.00 142.90 367 LEU B O 1
ATOM 8095 N N . PRO B 1 372 ? -71.269 88.244 -33.759 1.00 115.94 368 PRO B N 1
ATOM 8096 C CA . PRO B 1 372 ? -70.128 87.471 -34.317 1.00 113.11 368 PRO B CA 1
ATOM 8097 C C . PRO B 1 372 ? -70.458 86.001 -34.698 1.00 119.49 368 PRO B C 1
ATOM 8098 O O . PRO B 1 372 ? -71.529 85.505 -34.335 1.00 123.30 368 PRO B O 1
ATOM 8102 N N . ALA B 1 373 ? -69.531 85.333 -35.410 1.00 120.79 369 ALA B N 1
ATOM 8103 C CA . ALA B 1 373 ? -69.681 83.946 -35.959 1.00 115.85 369 ALA B CA 1
ATOM 8104 C C . ALA B 1 373 ? -68.896 82.790 -35.265 1.00 118.43 369 ALA B C 1
ATOM 8105 O O . ALA B 1 373 ? -68.020 83.020 -34.426 1.00 113.69 369 ALA B O 1
ATOM 8107 N N . ALA B 1 374 ? -69.222 81.542 -35.631 1.00 117.47 370 ALA B N 1
ATOM 8108 C CA . ALA B 1 374 ? -68.735 80.327 -34.919 1.00 113.74 370 ALA B CA 1
ATOM 8109 C C . ALA B 1 374 ? -67.239 80.018 -35.100 1.00 108.29 370 ALA B C 1
ATOM 8110 O O . ALA B 1 374 ? -66.689 80.311 -36.153 1.00 113.30 370 ALA B O 1
ATOM 8112 N N . PRO B 1 375 ? -66.590 79.391 -34.081 1.00 104.68 371 PRO B N 1
ATOM 8113 C CA . PRO B 1 375 ? -65.241 78.845 -34.291 1.00 99.86 371 PRO B CA 1
ATOM 8114 C C . PRO B 1 375 ? -65.278 77.533 -35.070 1.00 98.26 371 PRO B C 1
ATOM 8115 O O . PRO B 1 375 ? -66.258 76.782 -34.947 1.00 95.09 371 PRO B O 1
ATOM 8119 N N . GLU B 1 376 ? -64.232 77.268 -35.856 1.00 93.14 372 GLU B N 1
ATOM 8120 C CA . GLU B 1 376 ? -64.193 76.061 -36.691 1.00 95.76 372 GLU B CA 1
ATOM 8121 C C . GLU B 1 376 ? -63.827 74.842 -35.868 1.00 89.66 372 GLU B C 1
ATOM 8122 O O . GLU B 1 376 ? -64.534 73.842 -35.927 1.00 99.10 372 GLU B O 1
ATOM 8128 N N . LYS B 1 377 ? -62.733 74.904 -35.123 1.00 83.33 373 LYS B N 1
ATOM 8129 C CA . LYS B 1 377 ? -62.389 73.781 -34.240 1.00 87.18 373 LYS B CA 1
ATOM 8130 C C . LYS B 1 377 ? -63.171 73.874 -32.918 1.00 77.58 373 LYS B C 1
ATOM 8131 O O . LYS B 1 377 ? -63.275 74.961 -32.338 1.00 75.56 373 LYS B O 1
ATOM 8137 N N . PRO B 1 378 ? -63.728 72.742 -32.442 1.00 69.41 374 PRO B N 1
ATOM 8138 C CA . PRO B 1 378 ? -64.453 72.807 -31.174 1.00 65.07 374 PRO B CA 1
ATOM 8139 C C . PRO B 1 378 ? -63.567 73.240 -30.004 1.00 61.14 374 PRO B C 1
ATOM 8140 O O . PRO B 1 378 ? -62.428 72.797 -29.870 1.00 59.21 374 PRO B O 1
ATOM 8144 N N . HIS B 1 379 ? -64.117 74.116 -29.177 1.00 58.69 375 HIS B N 1
ATOM 8145 C CA . HIS B 1 379 ? -63.409 74.676 -28.049 1.00 56.63 375 HIS B CA 1
ATOM 8146 C C . HIS B 1 379 ? -64.402 74.838 -26.891 1.00 55.52 375 HIS B C 1
ATOM 8147 O O . HIS B 1 379 ? -65.398 75.575 -26.999 1.00 52.88 375 HIS B O 1
ATOM 8154 N N . ALA B 1 380 ? -64.111 74.137 -25.797 1.00 51.16 376 ALA B N 1
ATOM 8155 C CA . ALA B 1 380 ? -64.919 74.184 -24.594 1.00 52.58 376 ALA B CA 1
ATOM 8156 C C . ALA B 1 380 ? -64.330 75.137 -23.593 1.00 52.88 376 ALA B C 1
ATOM 8157 O O . ALA B 1 380 ? -63.122 75.397 -23.585 1.00 53.21 376 ALA B O 1
ATOM 8159 N N . CYS B 1 381 ? -65.197 75.606 -22.706 1.00 54.38 377 CYS B N 1
ATOM 8160 C CA . CYS B 1 381 ? -64.823 76.570 -21.697 1.00 56.44 377 CYS B CA 1
ATOM 8161 C C . CYS B 1 381 ? -65.480 76.276 -20.364 1.00 52.47 377 CYS B C 1
ATOM 8162 O O . CYS B 1 381 ? -66.649 75.920 -20.314 1.00 53.98 377 CYS B O 1
ATOM 8165 N N . MET B 1 382 ? -64.739 76.476 -19.286 1.00 53.50 378 MET B N 1
ATOM 8166 C CA . MET B 1 382 ? -65.186 76.128 -17.932 1.00 51.77 378 MET B CA 1
ATOM 8167 C C . MET B 1 382 ? -64.653 77.136 -16.911 1.00 49.91 378 MET B C 1
ATOM 8168 O O . MET B 1 382 ? -63.461 77.396 -16.887 1.00 55.32 378 MET B O 1
ATOM 8173 N N . TRP B 1 383 ? -65.509 77.676 -16.055 1.00 49.53 379 TRP B N 1
ATOM 8174 C CA . TRP B 1 383 ? -65.074 78.653 -15.051 1.00 49.96 379 TRP B CA 1
ATOM 8175 C C . TRP B 1 383 ? -64.731 77.956 -13.749 1.00 49.39 379 TRP B C 1
ATOM 8176 O O . TRP B 1 383 ? -65.470 77.113 -13.288 1.00 47.75 379 TRP B O 1
ATOM 8187 N N . MET B 1 384 ? -63.601 78.331 -13.168 1.00 53.52 380 MET B N 1
ATOM 8188 C CA . MET B 1 384 ? -63.225 77.871 -11.852 1.00 60.46 380 MET B CA 1
ATOM 8189 C C . MET B 1 384 ? -64.168 78.520 -10.839 1.00 63.81 380 MET B C 1
ATOM 8190 O O . MET B 1 384 ? -64.361 79.743 -10.852 1.00 63.21 380 MET B O 1
ATOM 8195 N N . PRO B 1 385 ? -64.761 77.713 -9.956 1.00 67.22 381 PRO B N 1
ATOM 8196 C CA . PRO B 1 385 ? -65.443 78.273 -8.773 1.00 67.99 381 PRO B CA 1
ATOM 8197 C C . PRO B 1 385 ? -64.543 79.117 -7.839 1.00 70.61 381 PRO B C 1
ATOM 8198 O O . PRO B 1 385 ? -63.467 78.645 -7.405 1.00 71.55 381 PRO B O 1
ATOM 8202 N N . ALA B 1 386 ? -64.969 80.356 -7.565 1.00 71.06 382 ALA B N 1
ATOM 8203 C CA . ALA B 1 386 ? -64.336 81.203 -6.547 1.00 71.16 382 ALA B CA 1
ATOM 8204 C C . ALA B 1 386 ? -64.942 80.870 -5.187 1.00 65.97 382 ALA B C 1
ATOM 8205 O O . ALA B 1 386 ? -65.733 81.637 -4.643 1.00 70.61 382 ALA B O 1
ATOM 8207 N N . LEU B 1 387 ? -64.555 79.713 -4.662 1.00 63.72 383 LEU B N 1
ATOM 8208 C CA . LEU B 1 387 ? -64.930 79.288 -3.329 1.00 64.32 383 LEU B CA 1
ATOM 8209 C C . LEU B 1 387 ? -63.685 78.917 -2.531 1.00 61.13 383 LEU B C 1
ATOM 8210 O O . LEU B 1 387 ? -62.712 78.397 -3.066 1.00 64.45 383 LEU B O 1
ATOM 8215 N N . LEU B 1 388 ? -63.728 79.183 -1.242 1.00 61.94 384 LEU B N 1
ATOM 8216 C CA . LEU B 1 388 ? -62.711 78.674 -0.333 1.00 68.73 384 LEU B CA 1
ATOM 8217 C C . LEU B 1 388 ? -62.850 77.139 -0.211 1.00 68.64 384 LEU B C 1
ATOM 8218 O O . LEU B 1 388 ? -61.862 76.429 -0.059 1.00 65.69 384 LEU B O 1
ATOM 8223 N N . LYS B 1 389 ? -64.086 76.642 -0.262 1.00 69.81 385 LYS B N 1
ATOM 8224 C CA . LYS B 1 389 ? -64.388 75.221 -0.082 1.00 71.51 385 LYS B CA 1
ATOM 8225 C C . LYS B 1 389 ? -65.113 74.669 -1.310 1.00 64.28 385 LYS B C 1
ATOM 8226 O O . LYS B 1 389 ? -66.320 74.810 -1.431 1.00 65.00 385 LYS B O 1
ATOM 8232 N N . VAL B 1 390 ? -64.363 74.052 -2.217 1.00 61.16 386 VAL B N 1
ATOM 8233 C CA . VAL B 1 390 ? -64.929 73.403 -3.399 1.00 58.45 386 VAL B CA 1
ATOM 8234 C C . VAL B 1 390 ? -65.246 71.950 -3.078 1.00 59.48 386 VAL B C 1
ATOM 8235 O O . VAL B 1 390 ? -64.324 71.189 -2.776 1.00 62.53 386 VAL B O 1
ATOM 8239 N N . PRO B 1 391 ? -66.529 71.539 -3.171 1.00 57.18 387 PRO B N 1
ATOM 8240 C CA . PRO B 1 391 ? -66.825 70.127 -2.921 1.00 52.47 387 PRO B CA 1
ATOM 8241 C C . PRO B 1 391 ? -66.220 69.197 -3.970 1.00 55.60 387 PRO B C 1
ATOM 8242 O O . PRO B 1 391 ? -66.079 69.563 -5.141 1.00 59.35 387 PRO B O 1
ATOM 8246 N N . LEU B 1 392 ? -65.869 67.999 -3.525 1.00 56.70 388 LEU B N 1
ATOM 8247 C CA . LEU B 1 392 ? -65.144 67.029 -4.334 1.00 51.71 388 LEU B CA 1
ATOM 8248 C C . LEU B 1 392 ? -66.004 66.594 -5.504 1.00 53.21 388 LEU B C 1
ATOM 8249 O O . LEU B 1 392 ? -65.514 66.480 -6.627 1.00 53.07 388 LEU B O 1
ATOM 8254 N N . ASP B 1 393 ? -67.292 66.385 -5.236 1.00 54.19 389 ASP B N 1
ATOM 8255 C CA . ASP B 1 393 ? -68.262 66.034 -6.268 1.00 54.97 389 ASP B CA 1
ATOM 8256 C C . ASP B 1 393 ? -68.275 67.051 -7.414 1.00 55.35 389 ASP B C 1
ATOM 8257 O O . ASP B 1 393 ? -68.398 66.668 -8.595 1.00 55.21 389 ASP B O 1
ATOM 8262 N N . VAL B 1 394 ? -68.153 68.331 -7.068 1.00 49.65 390 VAL B N 1
ATOM 8263 C CA . VAL B 1 394 ? -68.134 69.385 -8.067 1.00 51.01 390 VAL B CA 1
ATOM 8264 C C . VAL B 1 394 ? -66.846 69.318 -8.864 1.00 52.69 390 VAL B C 1
ATOM 8265 O O . VAL B 1 394 ? -66.884 69.315 -10.091 1.00 59.05 390 VAL B O 1
ATOM 8269 N N . ALA B 1 395 ? -65.725 69.246 -8.161 1.00 51.90 391 ALA B N 1
ATOM 8270 C CA . ALA B 1 395 ? -64.403 69.171 -8.789 1.00 53.07 391 ALA B CA 1
ATOM 8271 C C . ALA B 1 395 ? -64.211 67.957 -9.679 1.00 51.67 391 ALA B C 1
ATOM 8272 O O . ALA B 1 395 ? -63.662 68.063 -10.770 1.00 48.02 391 ALA B O 1
ATOM 8274 N N . GLU B 1 396 ? -64.655 66.806 -9.193 1.00 55.22 392 GLU B N 1
ATOM 8275 C CA . GLU B 1 396 ? -64.580 65.560 -9.955 1.00 58.22 392 GLU B CA 1
ATOM 8276 C C . GLU B 1 396 ? -65.321 65.683 -11.269 1.00 58.03 392 GLU B C 1
ATOM 8277 O O . GLU B 1 396 ? -64.809 65.289 -12.311 1.00 59.20 392 GLU B O 1
ATOM 8283 N N . GLY B 1 397 ? -66.534 66.234 -11.206 1.00 56.90 393 GLY B N 1
ATOM 8284 C CA . GLY B 1 397 ? -67.341 66.484 -12.386 1.00 51.48 393 GLY B CA 1
ATOM 8285 C C . GLY B 1 397 ? -66.680 67.413 -13.380 1.00 50.08 393 GLY B C 1
ATOM 8286 O O . GLY B 1 397 ? -66.891 67.267 -14.581 1.00 54.55 393 GLY B O 1
ATOM 8287 N N . MET B 1 398 ? -65.902 68.381 -12.892 1.00 51.69 394 MET B N 1
ATOM 8288 C CA . MET B 1 398 ? -65.193 69.315 -13.771 1.00 54.30 394 MET B CA 1
ATOM 8289 C C . MET B 1 398 ? -64.129 68.560 -14.549 1.00 54.62 394 MET B C 1
ATOM 8290 O O . MET B 1 398 ? -64.079 68.639 -15.779 1.00 51.91 394 MET B O 1
ATOM 8295 N N . ILE B 1 399 ? -63.337 67.780 -13.814 1.00 53.52 395 ILE B N 1
ATOM 8296 C CA . ILE B 1 399 ? -62.314 66.890 -14.383 1.00 53.99 395 ILE B CA 1
ATOM 8297 C C . ILE B 1 399 ? -62.888 65.937 -15.442 1.00 55.69 395 ILE B C 1
ATOM 8298 O O . ILE B 1 399 ? -62.364 65.852 -16.551 1.00 56.86 395 ILE B O 1
ATOM 8303 N N . LYS B 1 400 ? -63.958 65.229 -15.101 1.00 54.59 396 LYS B N 1
ATOM 8304 C CA . LYS B 1 400 ? -64.563 64.251 -16.004 1.00 56.60 396 LYS B CA 1
ATOM 8305 C C . LYS B 1 400 ? -65.106 64.917 -17.265 1.00 52.81 396 LYS B C 1
ATOM 8306 O O . LYS B 1 400 ? -65.029 64.345 -18.352 1.00 50.92 396 LYS B O 1
ATOM 8312 N N . ALA B 1 401 ? -65.671 66.111 -17.112 1.00 50.91 397 ALA B N 1
ATOM 8313 C CA . ALA B 1 401 ? -66.271 66.827 -18.239 1.00 52.37 397 ALA B CA 1
ATOM 8314 C C . ALA B 1 401 ? -65.229 67.233 -19.264 1.00 52.07 397 ALA B C 1
ATOM 8315 O O . ALA B 1 401 ? -65.512 67.218 -20.462 1.00 52.34 397 ALA B O 1
ATOM 8317 N N . THR B 1 402 ? -64.034 67.587 -18.791 1.00 51.39 398 THR B N 1
ATOM 8318 C CA . THR B 1 402 ? -62.935 67.938 -19.680 1.00 50.73 398 THR B CA 1
ATOM 8319 C C . THR B 1 402 ? -62.376 66.702 -20.400 1.00 52.52 398 THR B C 1
ATOM 8320 O O . THR B 1 402 ? -62.189 66.734 -21.622 1.00 54.85 398 THR B O 1
ATOM 8324 N N . GLU B 1 403 ? -62.159 65.613 -19.659 1.00 51.75 399 GLU B N 1
ATOM 8325 C CA . GLU B 1 403 ? -61.824 64.307 -20.264 1.00 54.58 399 GLU B CA 1
ATOM 8326 C C . GLU B 1 403 ? -62.868 63.883 -21.324 1.00 52.05 399 GLU B C 1
ATOM 8327 O O . GLU B 1 403 ? -62.506 63.545 -22.440 1.00 53.58 399 GLU B O 1
ATOM 8333 N N . ASP B 1 404 ? -64.153 63.916 -20.978 1.00 51.52 400 ASP B N 1
ATOM 8334 C CA . ASP B 1 404 ? -65.225 63.541 -21.919 1.00 51.73 400 ASP B CA 1
ATOM 8335 C C . ASP B 1 404 ? -65.256 64.401 -23.166 1.00 48.53 400 ASP B C 1
ATOM 8336 O O . ASP B 1 404 ? -65.549 63.898 -24.237 1.00 50.16 400 ASP B O 1
ATOM 8341 N N . PHE B 1 405 ? -64.951 65.689 -23.035 1.00 49.01 401 PHE B N 1
ATOM 8342 C CA . PHE B 1 405 ? -64.941 66.601 -24.186 1.00 47.24 401 PHE B CA 1
ATOM 8343 C C . PHE B 1 405 ? -63.802 66.294 -25.149 1.00 49.14 401 PHE B C 1
ATOM 8344 O O . PHE B 1 405 ? -64.011 66.221 -26.356 1.00 47.80 401 PHE B O 1
ATOM 8352 N N . ILE B 1 406 ? -62.597 66.130 -24.603 1.00 50.91 402 ILE B N 1
ATOM 8353 C CA . ILE B 1 406 ? -61.419 65.795 -25.403 1.00 56.93 402 ILE B CA 1
ATOM 8354 C C . ILE B 1 406 ? -61.679 64.492 -26.193 1.00 58.04 402 ILE B C 1
ATOM 8355 O O . ILE B 1 406 ? -61.362 64.414 -27.385 1.00 59.14 402 ILE B O 1
ATOM 8360 N N . ALA B 1 407 ? -62.241 63.488 -25.514 1.00 57.11 403 ALA B N 1
ATOM 8361 C CA . ALA B 1 407 ? -62.586 62.191 -26.126 1.00 56.65 403 ALA B CA 1
ATOM 8362 C C . ALA B 1 407 ? -63.583 62.325 -27.283 1.00 53.90 403 ALA B C 1
ATOM 8363 O O . ALA B 1 407 ? -63.426 61.678 -28.311 1.00 54.88 403 ALA B O 1
ATOM 8365 N N . ALA B 1 408 ? -64.583 63.182 -27.115 1.00 54.80 404 ALA B N 1
ATOM 8366 C CA . ALA B 1 408 ? -65.594 63.410 -28.149 1.00 56.77 404 ALA B CA 1
ATOM 8367 C C . ALA B 1 408 ? -65.083 64.234 -29.331 1.00 57.89 404 ALA B C 1
ATOM 8368 O O . ALA B 1 408 ? -65.560 64.058 -30.445 1.00 60.56 404 ALA B O 1
ATOM 8370 N N . HIS B 1 409 ? -64.127 65.130 -29.087 1.00 61.78 405 HIS B N 1
ATOM 8371 C CA . HIS B 1 409 ? -63.577 66.012 -30.124 1.00 61.90 405 HIS B CA 1
ATOM 8372 C C . HIS B 1 409 ? -62.051 66.025 -30.030 1.00 67.34 405 HIS B C 1
ATOM 8373 O O . HIS B 1 409 ? -61.470 66.941 -29.449 1.00 69.66 405 HIS B O 1
ATOM 8380 N N . PRO B 1 410 ? -61.382 65.005 -30.586 1.00 74.18 406 PRO B N 1
ATOM 8381 C CA . PRO B 1 410 ? -59.909 64.958 -30.426 1.00 74.71 406 PRO B CA 1
ATOM 8382 C C . PRO B 1 410 ? -59.139 66.119 -31.098 1.00 70.97 406 PRO B C 1
ATOM 8383 O O . PRO B 1 410 ? -58.019 66.417 -30.677 1.00 68.19 406 PRO B O 1
ATOM 8387 N N . GLY B 1 411 ? -59.745 66.775 -32.094 1.00 67.60 407 GLY B N 1
ATOM 8388 C CA . GLY B 1 411 ? -59.179 67.980 -32.693 1.00 69.99 407 GLY B CA 1
ATOM 8389 C C . GLY B 1 411 ? -59.199 69.229 -31.809 1.00 74.66 407 GLY B C 1
ATOM 8390 O O . GLY B 1 411 ? -58.445 70.188 -32.060 1.00 81.87 407 GLY B O 1
ATOM 8391 N N . GLY B 1 412 ? -60.025 69.218 -30.762 1.00 65.33 408 GLY B N 1
ATOM 8392 C CA . GLY B 1 412 ? -60.402 70.431 -30.056 1.00 63.81 408 GLY B CA 1
ATOM 8393 C C . GLY B 1 412 ? -59.695 70.734 -28.754 1.00 60.12 408 GLY B C 1
ATOM 8394 O O . GLY B 1 412 ? -58.775 70.040 -28.360 1.00 59.72 408 GLY B O 1
ATOM 8395 N N . THR B 1 413 ? -60.175 71.785 -28.091 1.00 59.12 409 THR B N 1
ATOM 8396 C CA . THR B 1 413 ? -59.484 72.462 -26.980 1.00 58.52 409 THR B CA 1
ATOM 8397 C C . THR B 1 413 ? -60.398 72.587 -25.771 1.00 52.25 409 THR B C 1
ATOM 8398 O O . THR B 1 413 ? -61.617 72.641 -25.919 1.00 50.09 409 THR B O 1
ATOM 8402 N N . VAL B 1 414 ? -59.813 72.645 -24.582 1.00 50.16 410 VAL B N 1
ATOM 8403 C CA . VAL B 1 414 ? -60.573 72.954 -23.369 1.00 53.26 410 VAL B CA 1
ATOM 8404 C C . VAL B 1 414 ? -59.807 73.980 -22.582 1.00 54.28 410 VAL B C 1
ATOM 8405 O O . VAL B 1 414 ? -58.625 73.787 -22.293 1.00 59.85 410 VAL B O 1
ATOM 8409 N N . THR B 1 415 ? -60.476 75.080 -22.252 1.00 55.19 411 THR B N 1
ATOM 8410 C CA . THR B 1 415 ? -59.904 76.117 -21.405 1.00 55.23 411 THR B CA 1
ATOM 8411 C C . THR B 1 415 ? -60.628 76.191 -20.064 1.00 52.73 411 THR B C 1
ATOM 8412 O O . THR B 1 415 ? -61.847 76.187 -20.041 1.00 58.53 411 THR B O 1
ATOM 8416 N N . VAL B 1 416 ? -59.880 76.278 -18.968 1.00 52.91 412 VAL B N 1
ATOM 8417 C CA . VAL B 1 416 ? -60.438 76.655 -17.662 1.00 52.71 412 VAL B CA 1
ATOM 8418 C C . VAL B 1 416 ? -60.154 78.135 -17.445 1.00 53.77 412 VAL B C 1
ATOM 8419 O O . VAL B 1 416 ? -59.000 78.537 -17.478 1.00 53.71 412 VAL B O 1
ATOM 8423 N N . VAL B 1 417 ? -61.203 78.932 -17.244 1.00 56.28 413 VAL B N 1
ATOM 8424 C CA . VAL B 1 417 ? -61.072 80.366 -16.962 1.00 58.95 413 VAL B CA 1
ATOM 8425 C C . VAL B 1 417 ? -61.069 80.592 -15.453 1.00 55.27 413 VAL B C 1
ATOM 8426 O O . VAL B 1 417 ? -61.935 80.085 -14.759 1.00 53.96 413 VAL B O 1
ATOM 8430 N N . LEU B 1 418 ? -60.086 81.347 -14.966 1.00 56.63 414 LEU B N 1
ATOM 8431 C CA . LEU B 1 418 ? -60.058 81.816 -13.579 1.00 59.12 414 LEU B CA 1
ATOM 8432 C C . LEU B 1 418 ? -60.685 83.222 -13.552 1.00 56.06 414 LEU B C 1
ATOM 8433 O O . LEU B 1 418 ? -60.144 84.156 -14.159 1.00 54.41 414 LEU B O 1
ATOM 8438 N N . PRO B 1 419 ? -61.842 83.368 -12.883 1.00 55.11 415 PRO B N 1
ATOM 8439 C CA . PRO B 1 419 ? -62.563 84.631 -12.952 1.00 58.78 415 PRO B CA 1
ATOM 8440 C C . PRO B 1 419 ? -62.078 85.663 -11.913 1.00 63.21 415 PRO B C 1
ATOM 8441 O O . PRO B 1 419 ? -62.817 86.023 -10.990 1.00 56.42 415 PRO B O 1
ATOM 8445 N N . ASP B 1 420 ? -60.857 86.169 -12.102 1.00 63.30 416 ASP B N 1
ATOM 8446 C CA . ASP B 1 420 ? -60.272 87.105 -11.137 1.00 63.48 416 ASP B CA 1
ATOM 8447 C C . ASP B 1 420 ? -60.821 88.547 -11.218 1.00 65.63 416 ASP B C 1
ATOM 8448 O O . ASP B 1 420 ? -60.508 89.362 -10.361 1.00 75.26 416 ASP B O 1
ATOM 8453 N N . TRP B 1 421 ? -61.634 88.860 -12.229 1.00 66.20 417 TRP B N 1
ATOM 8454 C CA . TRP B 1 421 ? -62.322 90.158 -12.336 1.00 64.92 417 TRP B CA 1
ATOM 8455 C C . TRP B 1 421 ? -63.805 90.049 -11.967 1.00 61.04 417 TRP B C 1
ATOM 8456 O O . TRP B 1 421 ? -64.290 90.768 -11.092 1.00 63.74 417 TRP B O 1
ATOM 8467 N N . SER B 1 422 ? -64.525 89.172 -12.658 1.00 54.49 418 SER B N 1
ATOM 8468 C CA . SER B 1 422 ? -65.973 89.025 -12.463 1.00 52.85 418 SER B CA 1
ATOM 8469 C C . SER B 1 422 ? -66.360 88.531 -11.070 1.00 50.71 418 SER B C 1
ATOM 8470 O O . SER B 1 422 ? -67.423 88.911 -10.558 1.00 49.70 418 SER B O 1
ATOM 8473 N N . ALA B 1 423 ? -65.510 87.707 -10.460 1.00 49.58 419 ALA B N 1
ATOM 8474 C CA . ALA B 1 423 ? -65.732 87.286 -9.080 1.00 52.37 419 ALA B CA 1
ATOM 8475 C C . ALA B 1 423 ? -65.500 88.401 -8.027 1.00 57.22 419 ALA B C 1
ATOM 8476 O O . ALA B 1 423 ? -66.079 88.328 -6.935 1.00 54.38 419 ALA B O 1
ATOM 8478 N N . VAL B 1 424 ? -64.696 89.432 -8.343 1.00 58.47 420 VAL B N 1
ATOM 8479 C CA . VAL B 1 424 ? -64.606 90.616 -7.454 1.00 60.02 420 VAL B CA 1
ATOM 8480 C C . VAL B 1 424 ? -65.893 91.428 -7.640 1.00 60.01 420 VAL B C 1
ATOM 8481 O O . VAL B 1 424 ? -66.549 91.760 -6.665 1.00 57.94 420 VAL B O 1
ATOM 8485 N N . ALA B 1 425 ? -66.300 91.659 -8.890 1.00 57.98 421 ALA B N 1
ATOM 8486 C CA . ALA B 1 425 ? -67.536 92.398 -9.181 1.00 56.32 421 ALA B CA 1
ATOM 8487 C C . ALA B 1 425 ? -68.761 91.857 -8.445 1.00 54.98 421 ALA B C 1
ATOM 8488 O O . ALA B 1 425 ? -69.552 92.645 -7.921 1.00 53.51 421 ALA B O 1
ATOM 8490 N N . SER B 1 426 ? -68.860 90.548 -8.303 1.00 57.67 422 SER B N 1
ATOM 8491 C CA . SER B 1 426 ? -69.959 89.934 -7.581 1.00 58.28 422 SER B CA 1
ATOM 8492 C C . SER B 1 426 ? -69.760 89.753 -6.086 1.00 57.49 422 SER B C 1
ATOM 8493 O O . SER B 1 426 ? -70.631 89.260 -5.433 1.00 56.22 422 SER B O 1
ATOM 8496 N N . ASP B 1 427 ? -68.639 90.191 -5.538 1.00 62.56 423 ASP B N 1
ATOM 8497 C CA . ASP B 1 427 ? -68.411 90.079 -4.110 1.00 63.01 423 ASP B CA 1
ATOM 8498 C C . ASP B 1 427 ? -68.362 88.643 -3.634 1.00 68.61 423 ASP B C 1
ATOM 8499 O O . ASP B 1 427 ? -68.937 88.284 -2.628 1.00 69.64 423 ASP B O 1
ATOM 8504 N N . GLU B 1 428 ? -67.689 87.796 -4.410 1.00 73.03 424 GLU B N 1
ATOM 8505 C CA . GLU B 1 428 ? -67.660 86.352 -4.150 1.00 78.58 424 GLU B CA 1
ATOM 8506 C C . GLU B 1 428 ? -67.099 85.862 -2.819 1.00 83.74 424 GLU B C 1
ATOM 8507 O O . GLU B 1 428 ? -67.688 84.980 -2.194 1.00 102.77 424 GLU B O 1
ATOM 8513 N N . ILE B 1 429 ? -65.982 86.416 -2.371 1.00 79.85 425 ILE B N 1
ATOM 8514 C CA . ILE B 1 429 ? -65.430 85.985 -1.096 1.00 81.03 425 ILE B CA 1
ATOM 8515 C C . ILE B 1 429 ? -65.482 87.168 -0.145 1.00 79.94 425 ILE B C 1
ATOM 8516 O O . ILE B 1 429 ? -66.492 87.405 0.519 1.00 77.27 425 ILE B O 1
ATOM 8521 N N . THR B 1 430 ? -64.388 87.913 -0.094 1.00 74.39 426 THR B N 1
ATOM 8522 C CA . THR B 1 430 ? -64.304 89.096 0.736 1.00 77.08 426 THR B CA 1
ATOM 8523 C C . THR B 1 430 ? -64.339 90.300 -0.189 1.00 76.57 426 THR B C 1
ATOM 8524 O O . THR B 1 430 ? -64.091 91.426 0.239 1.00 79.49 426 THR B O 1
ATOM 8528 N N . GLY B 1 431 ? -64.633 90.062 -1.467 1.00 71.99 427 GLY B N 1
ATOM 8529 C CA . GLY B 1 431 ? -64.638 91.174 -2.428 1.00 70.48 427 GLY B CA 1
ATOM 8530 C C . GLY B 1 431 ? -63.283 91.741 -2.820 1.00 66.66 427 GLY B C 1
ATOM 8531 O O . GLY B 1 431 ? -63.216 92.696 -3.603 1.00 74.57 427 GLY B O 1
ATOM 8532 N N . VAL B 1 432 ? -62.209 91.167 -2.281 1.00 66.36 428 VAL B N 1
ATOM 8533 C CA . VAL B 1 432 ? -60.854 91.709 -2.425 1.00 66.66 428 VAL B CA 1
ATOM 8534 C C . VAL B 1 432 ? -60.106 90.917 -3.501 1.00 65.76 428 VAL B C 1
ATOM 8535 O O . VAL B 1 432 ? -60.145 89.689 -3.489 1.00 69.42 428 VAL B O 1
ATOM 8539 N N . GLU B 1 433 ? -59.432 91.613 -4.418 1.00 70.00 429 GLU B N 1
ATOM 8540 C CA . GLU B 1 433 ? -58.673 90.958 -5.499 1.00 74.56 429 GLU B CA 1
ATOM 8541 C C . GLU B 1 433 ? -57.657 89.950 -4.987 1.00 71.28 429 GLU B C 1
ATOM 8542 O O . GLU B 1 433 ? -57.658 88.808 -5.417 1.00 72.45 429 GLU B O 1
ATOM 8548 N N . LYS B 1 434 ? -56.790 90.389 -4.081 1.00 71.56 430 LYS B N 1
ATOM 8549 C CA . LYS B 1 434 ? -55.787 89.519 -3.459 1.00 79.78 430 LYS B CA 1
ATOM 8550 C C . LYS B 1 434 ? -56.355 88.156 -3.080 1.00 76.85 430 LYS B C 1
ATOM 8551 O O . LYS B 1 434 ? -55.864 87.117 -3.521 1.00 85.11 430 LYS B O 1
ATOM 8557 N N . ASP B 1 435 ? -57.406 88.184 -2.269 1.00 72.13 431 ASP B N 1
ATOM 8558 C CA . ASP B 1 435 ? -58.004 86.971 -1.723 1.00 71.27 431 ASP B CA 1
ATOM 8559 C C . ASP B 1 435 ? -58.595 86.076 -2.809 1.00 65.24 431 ASP B C 1
ATOM 8560 O O . ASP B 1 435 ? -58.418 84.852 -2.762 1.00 64.58 431 ASP B O 1
ATOM 8565 N N . ILE B 1 436 ? -59.277 86.689 -3.779 1.00 56.06 432 ILE B N 1
ATOM 8566 C CA . ILE B 1 436 ? -59.950 85.956 -4.843 1.00 58.86 432 ILE B CA 1
ATOM 8567 C C . ILE B 1 436 ? -58.945 85.291 -5.777 1.00 60.83 432 ILE B C 1
ATOM 8568 O O . ILE B 1 436 ? -59.137 84.141 -6.153 1.00 61.71 432 ILE B O 1
ATOM 8573 N N . SER B 1 437 ? -57.869 85.991 -6.128 1.00 64.06 433 SER B N 1
ATOM 8574 C CA . SER B 1 437 ? -56.768 85.387 -6.896 1.00 63.41 433 SER B CA 1
ATOM 8575 C C . SER B 1 437 ? -56.103 84.212 -6.165 1.00 64.85 433 SER B C 1
ATOM 8576 O O . SER B 1 437 ? -55.906 83.151 -6.742 1.00 69.21 433 SER B O 1
ATOM 8579 N N . ALA B 1 438 ? -55.813 84.393 -4.885 1.00 65.04 434 ALA B N 1
ATOM 8580 C CA . ALA B 1 438 ? -55.272 83.321 -4.043 1.00 68.25 434 ALA B CA 1
ATOM 8581 C C . ALA B 1 438 ? -56.117 82.062 -4.128 1.00 67.40 434 ALA B C 1
ATOM 8582 O O . ALA B 1 438 ? -55.610 81.007 -4.477 1.00 69.94 434 ALA B O 1
ATOM 8584 N N . ALA B 1 439 ? -57.408 82.193 -3.823 1.00 64.81 435 ALA B N 1
ATOM 8585 C CA . ALA B 1 439 ? -58.327 81.051 -3.799 1.00 65.30 435 ALA B CA 1
ATOM 8586 C C . ALA B 1 439 ? -58.450 80.370 -5.156 1.00 61.78 435 ALA B C 1
ATOM 8587 O O . ALA B 1 439 ? -58.558 79.141 -5.218 1.00 56.81 435 ALA B O 1
ATOM 8589 N N . LEU B 1 440 ? -58.481 81.168 -6.225 1.00 58.00 436 LEU B N 1
ATOM 8590 C CA . LEU B 1 440 ? -58.542 80.627 -7.574 1.00 59.96 436 LEU B CA 1
ATOM 8591 C C . LEU B 1 440 ? -57.266 79.865 -7.918 1.00 62.12 436 LEU B C 1
ATOM 8592 O O . LEU B 1 440 ? -57.339 78.768 -8.474 1.00 66.70 436 LEU B O 1
ATOM 8597 N N . GLN B 1 441 ? -56.108 80.417 -7.552 1.00 65.65 437 GLN B N 1
ATOM 8598 C CA . GLN B 1 441 ? -54.815 79.728 -7.747 1.00 63.57 437 GLN B CA 1
ATOM 8599 C C . GLN B 1 441 ? -54.708 78.422 -6.937 1.00 62.20 437 GLN B C 1
ATOM 8600 O O . GLN B 1 441 ? -54.229 77.425 -7.449 1.00 59.43 437 GLN B O 1
ATOM 8606 N N . VAL B 1 442 ? -55.171 78.434 -5.690 1.00 61.98 438 VAL B N 1
ATOM 8607 C CA . VAL B 1 442 ? -55.217 77.226 -4.854 1.00 60.52 438 VAL B CA 1
ATOM 8608 C C . VAL B 1 442 ? -56.118 76.173 -5.486 1.00 59.76 438 VAL B C 1
ATOM 8609 O O . VAL B 1 442 ? -55.724 75.016 -5.645 1.00 64.01 438 VAL B O 1
ATOM 8613 N N . ASN B 1 443 ? -57.332 76.570 -5.847 1.00 58.22 439 ASN B N 1
ATOM 8614 C CA . ASN B 1 443 ? -58.271 75.629 -6.437 1.00 57.55 439 ASN B CA 1
ATOM 8615 C C . ASN B 1 443 ? -57.743 75.083 -7.766 1.00 56.37 439 ASN B C 1
ATOM 8616 O O . ASN B 1 443 ? -57.946 73.904 -8.062 1.00 49.29 439 ASN B O 1
ATOM 8621 N N . CYS B 1 444 ? -57.076 75.929 -8.555 1.00 57.76 440 CYS B N 1
ATOM 8622 C CA . CYS B 1 444 ? -56.458 75.476 -9.813 1.00 64.00 440 CYS B CA 1
ATOM 8623 C C . CYS B 1 444 ? -55.384 74.387 -9.595 1.00 58.93 440 CYS B C 1
ATOM 8624 O O . CYS B 1 444 ? -55.362 73.377 -10.294 1.00 58.62 440 CYS B O 1
ATOM 8627 N N . ALA B 1 445 ? -54.527 74.587 -8.606 1.00 59.43 441 ALA B N 1
ATOM 8628 C CA . ALA B 1 445 ? -53.472 73.632 -8.284 1.00 60.03 441 ALA B CA 1
ATOM 8629 C C . ALA B 1 445 ? -54.034 72.294 -7.834 1.00 63.74 441 ALA B C 1
ATOM 8630 O O . ALA B 1 445 ? -53.590 71.241 -8.303 1.00 67.12 441 ALA B O 1
ATOM 8632 N N . LEU B 1 446 ? -55.015 72.337 -6.934 1.00 63.22 442 LEU B N 1
ATOM 8633 C CA . LEU B 1 446 ? -55.612 71.108 -6.401 1.00 62.34 442 LEU B CA 1
ATOM 8634 C C . LEU B 1 446 ? -56.393 70.318 -7.472 1.00 60.25 442 LEU B C 1
ATOM 8635 O O . LEU B 1 446 ? -56.415 69.092 -7.444 1.00 59.93 442 LEU B O 1
ATOM 8640 N N . LEU B 1 447 ? -57.020 71.023 -8.410 1.00 59.07 443 LEU B N 1
ATOM 8641 C CA . LEU B 1 447 ? -57.748 70.381 -9.505 1.00 59.08 443 LEU B CA 1
ATOM 8642 C C . LEU B 1 447 ? -56.798 69.598 -10.419 1.00 61.64 443 LEU B C 1
ATOM 8643 O O . LEU B 1 447 ? -57.127 68.505 -10.873 1.00 57.85 443 LEU B O 1
ATOM 8648 N N . LYS B 1 448 ? -55.625 70.169 -10.693 1.00 67.57 444 LYS B N 1
ATOM 8649 C CA . LYS B 1 448 ? -54.584 69.483 -11.464 1.00 65.46 444 LYS B CA 1
ATOM 8650 C C . LYS B 1 448 ? -54.074 68.278 -10.672 1.00 62.14 444 LYS B C 1
ATOM 8651 O O . LYS B 1 448 ? -53.962 67.180 -11.218 1.00 60.83 444 LYS B O 1
ATOM 8657 N N . ALA B 1 449 ? -53.851 68.460 -9.375 1.00 57.43 445 ALA B N 1
ATOM 8658 C CA . ALA B 1 449 ? -53.426 67.363 -8.517 1.00 60.25 445 ALA B CA 1
ATOM 8659 C C . ALA B 1 449 ? -54.413 66.198 -8.503 1.00 62.24 445 ALA B C 1
ATOM 8660 O O . ALA B 1 449 ? -53.992 65.047 -8.345 1.00 69.99 445 ALA B O 1
ATOM 8662 N N . TYR B 1 450 ? -55.708 66.482 -8.656 1.00 59.15 446 TYR B N 1
ATOM 8663 C CA . TYR B 1 450 ? -56.723 65.421 -8.649 1.00 57.53 446 TYR B CA 1
ATOM 8664 C C . TYR B 1 450 ? -56.955 64.783 -10.010 1.00 54.82 446 TYR B C 1
ATOM 8665 O O . TYR B 1 450 ? -57.781 63.880 -10.106 1.00 62.98 446 TYR B O 1
ATOM 8674 N N . GLY B 1 451 ? -56.270 65.240 -11.056 1.00 54.16 447 GLY B N 1
ATOM 8675 C CA . GLY B 1 451 ? -56.375 64.620 -12.384 1.00 55.76 447 GLY B CA 1
ATOM 8676 C C . GLY B 1 451 ? -56.785 65.463 -13.587 1.00 58.24 447 GLY B C 1
ATOM 8677 O O . GLY B 1 451 ? -57.119 64.892 -14.642 1.00 61.17 447 GLY B O 1
ATOM 8678 N N . LEU B 1 452 ? -56.820 66.792 -13.461 1.00 55.56 448 LEU B N 1
ATOM 8679 C CA . LEU B 1 452 ? -57.208 67.621 -14.604 1.00 57.47 448 LEU B CA 1
ATOM 8680 C C . LEU B 1 452 ? -56.126 67.437 -15.669 1.00 59.78 448 LEU B C 1
ATOM 8681 O O . LEU B 1 452 ? -54.957 67.665 -15.378 1.00 59.97 448 LEU B O 1
ATOM 8686 N N . PRO B 1 453 ? -56.502 66.989 -16.886 1.00 60.56 449 PRO B N 1
ATOM 8687 C CA . PRO B 1 453 ? -55.500 66.768 -17.934 1.00 60.30 449 PRO B CA 1
ATOM 8688 C C . PRO B 1 453 ? -54.529 67.938 -18.134 1.00 62.23 449 PRO B C 1
ATOM 8689 O O . PRO B 1 453 ? -54.946 69.104 -18.050 1.00 57.68 449 PRO B O 1
ATOM 8693 N N . ASN B 1 454 ? -53.258 67.618 -18.408 1.00 63.06 450 ASN B N 1
ATOM 8694 C CA . ASN B 1 454 ? -52.214 68.625 -18.679 1.00 61.52 450 ASN B CA 1
ATOM 8695 C C . ASN B 1 454 ? -52.488 69.462 -19.930 1.00 57.99 450 ASN B C 1
ATOM 8696 O O . ASN B 1 454 ? -52.070 70.626 -20.010 1.00 59.29 450 ASN B O 1
ATOM 8701 N N . SER B 1 455 ? -53.186 68.868 -20.893 1.00 52.43 451 SER B N 1
ATOM 8702 C CA . SER B 1 455 ? -53.588 69.548 -22.123 1.00 52.77 451 SER B CA 1
ATOM 8703 C C . SER B 1 455 ? -54.568 70.695 -21.935 1.00 55.96 451 SER B C 1
ATOM 8704 O O . SER B 1 455 ? -54.731 71.498 -22.848 1.00 58.13 451 SER B O 1
ATOM 8707 N N . VAL B 1 456 ? -55.230 70.763 -20.777 1.00 60.04 452 VAL B N 1
ATOM 8708 C CA . VAL B 1 456 ? -56.228 71.807 -20.506 1.00 61.66 452 VAL B CA 1
ATOM 8709 C C . VAL B 1 456 ? -55.543 73.163 -20.304 1.00 63.74 452 VAL B C 1
ATOM 8710 O O . VAL B 1 456 ? -54.660 73.300 -19.444 1.00 63.42 452 VAL B O 1
ATOM 8714 N N . LYS B 1 457 ? -55.949 74.155 -21.099 1.00 64.15 453 LYS B N 1
ATOM 8715 C CA . LYS B 1 457 ? -55.342 75.478 -21.031 1.00 68.27 453 LYS B CA 1
ATOM 8716 C C . LYS B 1 457 ? -55.980 76.253 -19.883 1.00 68.24 453 LYS B C 1
ATOM 8717 O O . LYS B 1 457 ? -57.168 76.117 -19.608 1.00 67.99 453 LYS B O 1
ATOM 8723 N N . ILE B 1 458 ? -55.172 77.048 -19.194 1.00 67.36 454 ILE B N 1
ATOM 8724 C CA . ILE B 1 458 ? -55.640 77.824 -18.061 1.00 67.23 454 ILE B CA 1
ATOM 8725 C C . ILE B 1 458 ? -55.402 79.289 -18.357 1.00 65.43 454 ILE B C 1
ATOM 8726 O O . ILE B 1 458 ? -54.281 79.710 -18.614 1.00 70.72 454 ILE B O 1
ATOM 8731 N N . VAL B 1 459 ? -56.473 80.061 -18.295 1.00 62.30 455 VAL B N 1
ATOM 8732 C CA . VAL B 1 459 ? -56.429 81.464 -18.591 1.00 60.72 455 VAL B CA 1
ATOM 8733 C C . VAL B 1 459 ? -57.097 82.211 -17.434 1.00 58.66 455 VAL B C 1
ATOM 8734 O O . VAL B 1 459 ? -57.994 81.701 -16.789 1.00 57.19 455 VAL B O 1
ATOM 8738 N N . THR B 1 460 ? -56.590 83.391 -17.123 1.00 58.94 456 THR B N 1
ATOM 8739 C CA . THR B 1 460 ? -57.283 84.301 -16.224 1.00 57.02 456 THR B CA 1
ATOM 8740 C C . THR B 1 460 ? -58.119 85.258 -17.064 1.00 53.67 456 THR B C 1
ATOM 8741 O O . THR B 1 460 ? -57.783 85.529 -18.225 1.00 47.39 456 THR B O 1
ATOM 8745 N N . GLU B 1 461 ? -59.194 85.781 -16.470 1.00 50.94 457 GLU B N 1
ATOM 8746 C CA . GLU B 1 461 ? -59.897 86.919 -17.053 1.00 54.52 457 GLU B CA 1
ATOM 8747 C C . GLU B 1 461 ? -58.932 88.058 -17.346 1.00 54.34 457 GLU B C 1
ATOM 8748 O O . GLU B 1 461 ? -59.039 88.726 -18.376 1.00 48.43 457 GLU B O 1
ATOM 8754 N N . ASN B 1 462 ? -57.984 88.247 -16.434 1.00 58.02 458 ASN B N 1
ATOM 8755 C CA . ASN B 1 462 ? -56.959 89.268 -16.566 1.00 62.09 458 ASN B CA 1
ATOM 8756 C C . ASN B 1 462 ? -56.208 89.215 -17.912 1.00 61.18 458 ASN B C 1
ATOM 8757 O O . ASN B 1 462 ? -56.012 90.263 -18.543 1.00 57.16 458 ASN B O 1
ATOM 8762 N N . GLU B 1 463 ? -55.793 88.013 -18.339 1.00 63.15 459 GLU B N 1
ATOM 8763 C CA . GLU B 1 463 ? -55.122 87.821 -19.650 1.00 67.69 459 GLU B CA 1
ATOM 8764 C C . GLU B 1 463 ? -56.090 88.139 -20.778 1.00 67.72 459 GLU B C 1
ATOM 8765 O O . GLU B 1 463 ? -55.754 88.841 -21.723 1.00 67.21 459 GLU B O 1
ATOM 8771 N N . VAL B 1 464 ? -57.303 87.623 -20.657 1.00 65.81 460 VAL B N 1
ATOM 8772 C CA . VAL B 1 464 ? -58.312 87.806 -21.686 1.00 60.40 460 VAL B CA 1
ATOM 8773 C C . VAL B 1 464 ? -58.664 89.271 -21.880 1.00 56.77 460 VAL B C 1
ATOM 8774 O O . VAL B 1 464 ? -58.717 89.736 -23.017 1.00 56.15 460 VAL B O 1
ATOM 8778 N N . ILE B 1 465 ? -58.935 89.972 -20.776 1.00 57.49 461 ILE B N 1
ATOM 8779 C CA . ILE B 1 465 ? -59.392 91.361 -20.829 1.00 58.26 461 ILE B CA 1
ATOM 8780 C C . ILE B 1 465 ? -58.268 92.254 -21.305 1.00 62.39 461 ILE B C 1
ATOM 8781 O O . ILE B 1 465 ? -58.464 93.039 -22.233 1.00 63.11 461 ILE B O 1
ATOM 8786 N N . LEU B 1 466 ? -57.102 92.146 -20.669 1.00 61.87 462 LEU B N 1
ATOM 8787 C CA . LEU B 1 466 ? -55.995 93.042 -20.985 1.00 65.59 462 LEU B CA 1
ATOM 8788 C C . LEU B 1 466 ? -55.386 92.746 -22.358 1.00 69.14 462 LEU B C 1
ATOM 8789 O O . LEU B 1 466 ? -54.833 93.641 -22.995 1.00 75.98 462 LEU B O 1
ATOM 8794 N N . GLY B 1 467 ? -55.549 91.519 -22.834 1.00 67.42 463 GLY B N 1
ATOM 8795 C CA . GLY B 1 467 ? -55.209 91.154 -24.213 1.00 67.13 463 GLY B CA 1
ATOM 8796 C C . GLY B 1 467 ? -56.146 91.669 -25.285 1.00 67.57 463 GLY B C 1
ATOM 8797 O O . GLY B 1 467 ? -55.777 91.664 -26.460 1.00 72.73 463 GLY B O 1
ATOM 8798 N N . ASN B 1 468 ? -57.352 92.099 -24.904 1.00 73.09 464 ASN B N 1
ATOM 8799 C CA . ASN B 1 468 ? -58.352 92.670 -25.838 1.00 75.64 464 ASN B CA 1
ATOM 8800 C C . ASN B 1 468 ? -59.070 93.860 -25.210 1.00 68.60 464 ASN B C 1
ATOM 8801 O O . ASN B 1 468 ? -60.298 93.880 -25.101 1.00 63.02 464 ASN B O 1
ATOM 8806 N N . ARG B 1 469 ? -58.285 94.866 -24.831 1.00 64.63 465 ARG B N 1
ATOM 8807 C CA . ARG B 1 469 ? -58.780 95.977 -24.029 1.00 59.39 465 ARG B CA 1
ATOM 8808 C C . ARG B 1 469 ? -60.019 96.631 -24.650 1.00 59.28 465 ARG B C 1
ATOM 8809 O O . ARG B 1 469 ? -60.968 96.933 -23.944 1.00 59.48 465 ARG B O 1
ATOM 8817 N N . ASN B 1 470 ? -60.015 96.837 -25.958 1.00 58.59 466 ASN B N 1
ATOM 8818 C CA . ASN B 1 470 ? -61.147 97.467 -26.622 1.00 60.78 466 ASN B CA 1
ATOM 8819 C C . ASN B 1 470 ? -62.254 96.472 -26.897 1.00 64.24 466 ASN B C 1
ATOM 8820 O O . ASN B 1 470 ? -63.381 96.654 -26.429 1.00 70.85 466 ASN B O 1
ATOM 8825 N N . ASP B 1 471 ? -61.927 95.417 -27.637 1.00 65.25 467 ASP B N 1
ATOM 8826 C CA . ASP B 1 471 ? -62.940 94.472 -28.141 1.00 63.07 467 ASP B CA 1
ATOM 8827 C C . ASP B 1 471 ? -63.763 93.758 -27.069 1.00 56.10 467 ASP B C 1
ATOM 8828 O O . ASP B 1 471 ? -64.942 93.505 -27.284 1.00 51.61 467 ASP B O 1
ATOM 8833 N N . PHE B 1 472 ? -63.150 93.468 -25.925 1.00 52.13 468 PHE B N 1
ATOM 8834 C CA . PHE B 1 472 ? -63.848 92.848 -24.806 1.00 51.73 468 PHE B CA 1
ATOM 8835 C C . PHE B 1 472 ? -64.976 93.707 -24.280 1.00 54.19 468 PHE B C 1
ATOM 8836 O O . PHE B 1 472 ? -66.100 93.256 -24.166 1.00 52.22 468 PHE B O 1
ATOM 8844 N N . TRP B 1 473 ? -64.663 94.952 -23.944 1.00 55.62 469 TRP B N 1
ATOM 8845 C CA . TRP B 1 473 ? -65.650 95.845 -23.344 1.00 53.38 469 TRP B CA 1
ATOM 8846 C C . TRP B 1 473 ? -66.737 96.291 -24.338 1.00 53.66 469 TRP B C 1
ATOM 8847 O O . TRP B 1 473 ? -67.887 96.473 -23.935 1.00 55.53 469 TRP B O 1
ATOM 8858 N N . VAL B 1 474 ? -66.389 96.434 -25.615 1.00 52.40 470 VAL B N 1
ATOM 8859 C CA . VAL B 1 474 ? -67.390 96.634 -26.683 1.00 54.80 470 VAL B CA 1
ATOM 8860 C C . VAL B 1 474 ? -68.300 95.417 -26.830 1.00 55.60 470 VAL B C 1
ATOM 8861 O O . VAL B 1 474 ? -69.479 95.566 -27.158 1.00 58.42 470 VAL B O 1
ATOM 8865 N N . SER B 1 475 ? -67.755 94.223 -26.600 1.00 55.79 471 SER B N 1
ATOM 8866 C CA . SER B 1 475 ? -68.569 93.003 -26.567 1.00 56.13 471 SER B CA 1
ATOM 8867 C C . SER B 1 475 ? -69.569 93.100 -25.406 1.00 53.79 471 SER B C 1
ATOM 8868 O O . SER B 1 475 ? -70.765 92.957 -25.615 1.00 53.35 471 SER B O 1
ATOM 8871 N N . VAL B 1 476 ? -69.061 93.400 -24.214 1.00 50.60 472 VAL B N 1
ATOM 8872 C CA . VAL B 1 476 ? -69.885 93.603 -23.026 1.00 49.58 472 VAL B CA 1
ATOM 8873 C C . VAL B 1 476 ? -70.966 94.662 -23.268 1.00 54.83 472 VAL B C 1
ATOM 8874 O O . VAL B 1 476 ? -72.097 94.492 -22.838 1.00 56.57 472 VAL B O 1
ATOM 8878 N N . ILE B 1 477 ? -70.631 95.753 -23.943 1.00 57.08 473 ILE B N 1
ATOM 8879 C CA . ILE B 1 477 ? -71.643 96.772 -24.188 1.00 58.30 473 ILE B CA 1
ATOM 8880 C C . ILE B 1 477 ? -72.681 96.239 -25.185 1.00 59.88 473 ILE B C 1
ATOM 8881 O O . ILE B 1 477 ? -73.879 96.438 -24.981 1.00 59.32 473 ILE B O 1
ATOM 8886 N N . GLY B 1 478 ? -72.221 95.568 -26.245 1.00 60.61 474 GLY B N 1
ATOM 8887 C CA . GLY B 1 478 ? -73.107 94.971 -27.245 1.00 59.71 474 GLY B CA 1
ATOM 8888 C C . GLY B 1 478 ? -74.115 94.022 -26.629 1.00 61.74 474 GLY B C 1
ATOM 8889 O O . GLY B 1 478 ? -75.307 94.076 -26.930 1.00 63.94 474 GLY B O 1
ATOM 8890 N N . ILE B 1 479 ? -73.628 93.192 -25.722 1.00 60.14 475 ILE B N 1
ATOM 8891 C CA . ILE B 1 479 ? -74.454 92.212 -25.042 1.00 59.31 475 ILE B CA 1
ATOM 8892 C C . ILE B 1 479 ? -75.446 92.878 -24.110 1.00 57.85 475 ILE B C 1
ATOM 8893 O O . ILE B 1 479 ? -76.607 92.480 -24.056 1.00 64.67 475 ILE B O 1
ATOM 8898 N N . ALA B 1 480 ? -74.952 93.851 -23.353 1.00 56.95 476 ALA B N 1
ATOM 8899 C CA . ALA B 1 480 ? -75.752 94.624 -22.392 1.00 55.57 476 ALA B CA 1
ATOM 8900 C C . ALA B 1 480 ? -76.938 95.348 -23.026 1.00 54.86 476 ALA B C 1
ATOM 8901 O O . ALA B 1 480 ? -78.017 95.420 -22.460 1.00 51.02 476 ALA B O 1
ATOM 8903 N N . ARG B 1 481 ? -76.735 95.886 -24.215 1.00 58.88 477 ARG B N 1
ATOM 8904 C CA . ARG B 1 481 ? -77.805 96.615 -24.898 1.00 61.74 477 ARG B CA 1
ATOM 8905 C C . ARG B 1 481 ? -78.966 95.725 -25.283 1.00 62.89 477 ARG B C 1
ATOM 8906 O O . ARG B 1 481 ? -80.107 96.177 -25.284 1.00 59.82 477 ARG B O 1
ATOM 8914 N N . LYS B 1 482 ? -78.637 94.474 -25.623 1.00 67.78 478 LYS B N 1
ATOM 8915 C CA . LYS B 1 482 ? -79.578 93.500 -26.163 1.00 69.70 478 LYS B CA 1
ATOM 8916 C C . LYS B 1 482 ? -80.369 92.762 -25.108 1.00 70.70 478 LYS B C 1
ATOM 8917 O O . LYS B 1 482 ? -81.100 91.829 -25.448 1.00 76.24 478 LYS B O 1
ATOM 8923 N N . ASN B 1 483 ? -80.210 93.131 -23.837 1.00 65.33 479 ASN B N 1
ATOM 8924 C CA . ASN B 1 483 ? -80.898 92.454 -22.759 1.00 61.74 479 ASN B CA 1
ATOM 8925 C C . ASN B 1 483 ? -81.490 93.444 -21.792 1.00 59.21 479 ASN B C 1
ATOM 8926 O O . ASN B 1 483 ? -80.859 94.445 -21.447 1.00 64.80 479 ASN B O 1
ATOM 8931 N N . LEU B 1 484 ? -82.716 93.164 -21.364 1.00 55.08 480 LEU B N 1
ATOM 8932 C CA . LEU B 1 484 ? -83.376 93.980 -20.361 1.00 54.21 480 LEU B CA 1
ATOM 8933 C C . LEU B 1 484 ? -82.767 93.636 -19.033 1.00 48.68 480 LEU B C 1
ATOM 8934 O O . LEU B 1 484 ? -82.383 92.501 -18.817 1.00 49.00 480 LEU B O 1
ATOM 8939 N N . LEU B 1 485 ? -82.650 94.617 -18.150 1.00 49.53 481 LEU B N 1
ATOM 8940 C CA . LEU B 1 485 ? -82.173 94.369 -16.776 1.00 49.23 481 LEU B CA 1
ATOM 8941 C C . LEU B 1 485 ? -83.030 93.305 -16.080 1.00 52.12 481 LEU B C 1
ATOM 8942 O O . LEU B 1 485 ? -82.505 92.444 -15.372 1.00 57.47 481 LEU B O 1
ATOM 8947 N N . SER B 1 486 ? -84.344 93.362 -16.296 1.00 54.25 482 SER B N 1
ATOM 8948 C CA . SER B 1 486 ? -85.270 92.376 -15.726 1.00 54.39 482 SER B CA 1
ATOM 8949 C C . SER B 1 486 ? -84.922 90.929 -16.131 1.00 56.17 482 SER B C 1
ATOM 8950 O O . SER B 1 486 ? -85.095 90.010 -15.343 1.00 55.34 482 SER B O 1
ATOM 8953 N N . HIS B 1 487 ? -84.446 90.742 -17.362 1.00 56.29 483 HIS B N 1
ATOM 8954 C CA . HIS B 1 487 ? -84.065 89.423 -17.872 1.00 57.29 483 HIS B CA 1
ATOM 8955 C C . HIS B 1 487 ? -82.854 88.861 -17.124 1.00 59.78 483 HIS B C 1
ATOM 8956 O O . HIS B 1 487 ? -82.757 87.658 -16.918 1.00 63.18 483 HIS B O 1
ATOM 8963 N N . ILE B 1 488 ? -81.915 89.727 -16.740 1.00 63.28 484 ILE B N 1
ATOM 8964 C CA . ILE B 1 488 ? -80.745 89.306 -15.970 1.00 60.27 484 ILE B CA 1
ATOM 8965 C C . ILE B 1 488 ? -81.117 89.139 -14.514 1.00 58.46 484 ILE B C 1
ATOM 8966 O O . ILE B 1 488 ? -80.562 88.288 -13.841 1.00 59.25 484 ILE B O 1
ATOM 8971 N N . GLU B 1 489 ? -82.026 89.970 -14.020 1.00 65.34 485 GLU B N 1
ATOM 8972 C CA . GLU B 1 489 ? -82.593 89.770 -12.687 1.00 74.39 485 GLU B CA 1
ATOM 8973 C C . GLU B 1 489 ? -83.207 88.334 -12.606 1.00 76.72 485 GLU B C 1
ATOM 8974 O O . GLU B 1 489 ? -82.968 87.618 -11.640 1.00 71.55 485 GLU B O 1
ATOM 8980 N N . GLU B 1 490 ? -83.921 87.895 -13.651 1.00 82.47 486 GLU B N 1
ATOM 8981 C CA . GLU B 1 490 ? -84.512 86.526 -13.715 1.00 82.98 486 GLU B CA 1
ATOM 8982 C C . GLU B 1 490 ? -83.508 85.344 -13.643 1.00 75.44 486 GLU B C 1
ATOM 8983 O O . GLU B 1 490 ? -83.825 84.320 -13.044 1.00 71.02 486 GLU B O 1
ATOM 8989 N N . LEU B 1 491 ? -82.316 85.470 -14.226 1.00 69.85 487 LEU B N 1
ATOM 8990 C CA . LEU B 1 491 ? -81.280 84.422 -14.105 1.00 71.19 487 LEU B CA 1
ATOM 8991 C C . LEU B 1 491 ? -80.979 84.000 -12.661 1.00 68.43 487 LEU B C 1
ATOM 8992 O O . LEU B 1 491 ? -80.684 82.827 -12.425 1.00 67.83 487 LEU B O 1
ATOM 8997 N N . TYR B 1 492 ? -81.034 84.955 -11.723 1.00 65.19 488 TYR B N 1
ATOM 8998 C CA . TYR B 1 492 ? -80.805 84.710 -10.292 1.00 68.40 488 TYR B CA 1
ATOM 8999 C C . TYR B 1 492 ? -82.123 84.631 -9.495 1.00 67.13 488 TYR B C 1
ATOM 9000 O O . TYR B 1 492 ? -82.119 84.763 -8.261 1.00 64.50 488 TYR B O 1
ATOM 9009 N N . GLY B 1 493 ? -83.242 84.419 -10.192 1.00 70.35 489 GLY B N 1
ATOM 9010 C CA . GLY B 1 493 ? -84.571 84.457 -9.588 1.00 76.24 489 GLY B CA 1
ATOM 9011 C C . GLY B 1 493 ? -84.808 85.649 -8.679 1.00 79.22 489 GLY B C 1
ATOM 9012 O O . GLY B 1 493 ? -85.288 85.478 -7.572 1.00 83.85 489 GLY B O 1
ATOM 9013 N N . GLY B 1 494 ? -84.453 86.848 -9.138 1.00 79.86 490 GLY B N 1
ATOM 9014 C CA . GLY B 1 494 ? -84.644 88.078 -8.362 1.00 83.75 490 GLY B CA 1
ATOM 9015 C C . GLY B 1 494 ? -83.913 88.149 -7.026 1.00 84.10 490 GLY B C 1
ATOM 9016 O O . GLY B 1 494 ? -84.366 88.827 -6.100 1.00 85.42 490 GLY B O 1
ATOM 9017 N N . GLU B 1 495 ? -82.783 87.459 -6.912 1.00 88.63 491 GLU B N 1
ATOM 9018 C CA . GLU B 1 495 ? -81.995 87.484 -5.678 1.00 90.13 491 GLU B CA 1
ATOM 9019 C C . GLU B 1 495 ? -80.697 88.279 -5.820 1.00 86.13 491 GLU B C 1
ATOM 9020 O O . GLU B 1 495 ? -79.750 88.022 -5.078 1.00 87.66 491 GLU B O 1
ATOM 9026 N N . LEU B 1 496 ? -80.657 89.253 -6.737 1.00 79.83 492 LEU B N 1
ATOM 9027 C CA . LEU B 1 496 ? -79.453 90.053 -6.938 1.00 77.15 492 LEU B CA 1
ATOM 9028 C C . LEU B 1 496 ? -79.121 90.870 -5.713 1.00 74.27 492 LEU B C 1
ATOM 9029 O O . LEU B 1 496 ? -79.927 91.682 -5.305 1.00 77.68 492 LEU B O 1
ATOM 9034 N N . ARG B 1 497 ? -77.935 90.662 -5.147 1.00 74.09 493 ARG B N 1
ATOM 9035 C CA . ARG B 1 497 ? -77.460 91.438 -4.001 1.00 79.32 493 ARG B CA 1
ATOM 9036 C C . ARG B 1 497 ? -76.655 92.695 -4.373 1.00 72.53 493 ARG B C 1
ATOM 9037 O O . ARG B 1 497 ? -76.538 93.632 -3.571 1.00 77.89 493 ARG B O 1
ATOM 9045 N N . ASN B 1 498 ? -76.101 92.741 -5.569 1.00 65.50 494 ASN B N 1
ATOM 9046 C CA . ASN B 1 498 ? -75.465 93.979 -6.023 1.00 63.33 494 ASN B CA 1
ATOM 9047 C C . ASN B 1 498 ? -75.486 94.129 -7.526 1.00 59.08 494 ASN B C 1
ATOM 9048 O O . ASN B 1 498 ? -75.720 93.171 -8.263 1.00 60.95 494 ASN B O 1
ATOM 9053 N N . ALA B 1 499 ? -75.200 95.344 -7.963 1.00 56.39 495 ALA B N 1
ATOM 9054 C CA . ALA B 1 499 ? -75.137 95.658 -9.373 1.00 57.03 495 ALA B CA 1
ATOM 9055 C C . ALA B 1 499 ? -73.955 94.957 -10.054 1.00 56.47 495 ALA B C 1
ATOM 9056 O O . ALA B 1 499 ? -74.004 94.671 -11.253 1.00 59.82 495 ALA B O 1
ATOM 9058 N N . GLY B 1 500 ? -72.908 94.653 -9.294 1.00 54.39 496 GLY B N 1
ATOM 9059 C CA . GLY B 1 500 ? -71.752 93.936 -9.836 1.00 56.11 496 GLY B CA 1
ATOM 9060 C C . GLY B 1 500 ? -72.066 92.559 -10.401 1.00 55.50 496 GLY B C 1
ATOM 9061 O O . GLY B 1 500 ? -71.385 92.081 -11.310 1.00 57.99 496 GLY B O 1
ATOM 9062 N N . GLN B 1 501 ? -73.110 91.923 -9.881 1.00 55.15 497 GLN B N 1
ATOM 9063 C CA . GLN B 1 501 ? -73.562 90.634 -10.407 1.00 56.07 497 GLN B CA 1
ATOM 9064 C C . GLN B 1 501 ? -74.164 90.710 -11.806 1.00 54.33 497 GLN B C 1
ATOM 9065 O O . GLN B 1 501 ? -74.109 89.733 -12.572 1.00 61.71 497 GLN B O 1
ATOM 9071 N N . VAL B 1 502 ? -74.749 91.858 -12.138 1.00 51.30 498 VAL B N 1
ATOM 9072 C CA . VAL B 1 502 ? -75.257 92.084 -13.488 1.00 49.59 498 VAL B CA 1
ATOM 9073 C C . VAL B 1 502 ? -74.097 92.156 -14.492 1.00 49.28 498 VAL B C 1
ATOM 9074 O O . VAL B 1 502 ? -74.179 91.595 -15.585 1.00 46.44 498 VAL B O 1
ATOM 9078 N N . ILE B 1 503 ? -73.011 92.821 -14.097 1.00 53.06 499 ILE B N 1
ATOM 9079 C CA . ILE B 1 503 ? -71.856 92.973 -14.967 1.00 56.14 499 ILE B CA 1
ATOM 9080 C C . ILE B 1 503 ? -71.158 91.610 -15.082 1.00 55.15 499 ILE B C 1
ATOM 9081 O O . ILE B 1 503 ? -70.781 91.198 -16.177 1.00 60.11 499 ILE B O 1
ATOM 9086 N N . ALA B 1 504 ? -71.021 90.897 -13.965 1.00 51.22 500 ALA B N 1
ATOM 9087 C CA . ALA B 1 504 ? -70.457 89.534 -13.969 1.00 52.70 500 ALA B CA 1
ATOM 9088 C C . ALA B 1 504 ? -71.103 88.584 -14.983 1.00 53.18 500 ALA B C 1
ATOM 9089 O O . ALA B 1 504 ? -70.413 87.771 -15.613 1.00 58.34 500 ALA B O 1
ATOM 9091 N N . ALA B 1 505 ? -72.414 88.686 -15.143 1.00 54.22 501 ALA B N 1
ATOM 9092 C CA . ALA B 1 505 ? -73.114 87.850 -16.135 1.00 58.65 501 ALA B CA 1
ATOM 9093 C C . ALA B 1 505 ? -72.728 88.223 -17.571 1.00 60.80 501 ALA B C 1
ATOM 9094 O O . ALA B 1 505 ? -72.472 87.339 -18.414 1.00 61.02 501 ALA B O 1
ATOM 9096 N N . LEU B 1 506 ? -72.671 89.529 -17.828 1.00 60.63 502 LEU B N 1
ATOM 9097 C CA . LEU B 1 506 ? -72.260 90.053 -19.135 1.00 58.80 502 LEU B CA 1
ATOM 9098 C C . LEU B 1 506 ? -70.807 89.722 -19.464 1.00 56.88 502 LEU B C 1
ATOM 9099 O O . LEU B 1 506 ? -70.485 89.397 -20.613 1.00 56.87 502 LEU B O 1
ATOM 9104 N N . MET B 1 507 ? -69.943 89.793 -18.456 1.00 53.09 503 MET B N 1
ATOM 9105 C CA . MET B 1 507 ? -68.533 89.454 -18.626 1.00 55.91 503 MET B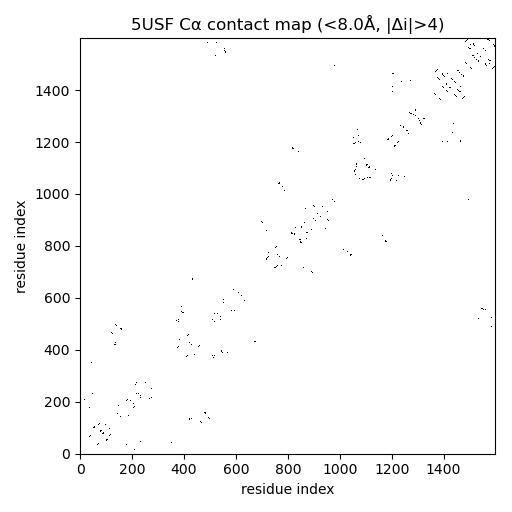 CA 1
ATOM 9106 C C . MET B 1 507 ? -68.288 87.998 -19.032 1.00 55.29 503 MET B C 1
ATOM 9107 O O . MET B 1 507 ? -67.423 87.714 -19.879 1.00 53.18 503 MET B O 1
ATOM 9112 N N . ARG B 1 508 ? -69.027 87.078 -18.430 1.00 53.56 504 ARG B N 1
ATOM 9113 C CA . ARG B 1 508 ? -68.899 85.676 -18.826 1.00 56.42 504 ARG B CA 1
ATOM 9114 C C . ARG B 1 508 ? -69.227 85.397 -20.295 1.00 56.06 504 ARG B C 1
ATOM 9115 O O . ARG B 1 508 ? -68.513 84.643 -20.979 1.00 62.25 504 ARG B O 1
ATOM 9123 N N . VAL B 1 509 ? -70.297 86.005 -20.779 1.00 50.92 505 VAL B N 1
ATOM 9124 C CA . VAL B 1 509 ? -70.636 85.868 -22.185 1.00 52.42 505 VAL B CA 1
ATOM 9125 C C . VAL B 1 509 ? -69.549 86.499 -23.041 1.00 54.08 505 VAL B C 1
ATOM 9126 O O . VAL B 1 509 ? -69.112 85.935 -24.035 1.00 59.58 505 VAL B O 1
ATOM 9130 N N . ALA B 1 510 ? -69.118 87.687 -22.666 1.00 56.09 506 ALA B N 1
ATOM 9131 C CA . ALA B 1 510 ? -68.034 88.329 -23.403 1.00 56.41 506 ALA B CA 1
ATOM 9132 C C . ALA B 1 510 ? -66.768 87.449 -23.462 1.00 52.32 506 ALA B C 1
ATOM 9133 O O . ALA B 1 510 ? -66.145 87.351 -24.517 1.00 49.57 506 ALA B O 1
ATOM 9135 N N . THR B 1 511 ? -66.420 86.817 -22.334 1.00 50.94 507 THR B N 1
ATOM 9136 C CA . THR B 1 511 ? -65.270 85.909 -22.254 1.00 51.85 507 THR B CA 1
ATOM 9137 C C . THR B 1 511 ? -65.433 84.717 -23.177 1.00 55.64 507 THR B C 1
ATOM 9138 O O . THR B 1 511 ? -64.500 84.340 -23.883 1.00 59.60 507 THR B O 1
ATOM 9142 N N . ALA B 1 512 ? -66.621 84.128 -23.171 1.00 56.01 508 ALA B N 1
ATOM 9143 C CA . ALA B 1 512 ? -66.932 83.043 -24.098 1.00 55.56 508 ALA B CA 1
ATOM 9144 C C . ALA B 1 512 ? -66.786 83.454 -25.583 1.00 59.87 508 ALA B C 1
ATOM 9145 O O . ALA B 1 512 ? -66.292 82.661 -26.406 1.00 64.26 508 ALA B O 1
ATOM 9147 N N . LEU B 1 513 ? -67.196 84.683 -25.921 1.00 57.20 509 LEU B N 1
ATOM 9148 C CA . LEU B 1 513 ? -66.996 85.231 -27.274 1.00 60.81 509 LEU B CA 1
ATOM 9149 C C . LEU B 1 513 ? -65.522 85.530 -27.589 1.00 61.10 509 LEU B C 1
ATOM 9150 O O . LEU B 1 513 ? -65.036 85.156 -28.648 1.00 61.87 509 LEU B O 1
ATOM 9155 N N . MET B 1 514 ? -64.815 86.185 -26.672 1.00 62.32 510 MET B N 1
ATOM 9156 C CA . MET B 1 514 ? -63.363 86.482 -26.844 1.00 62.88 510 MET B CA 1
ATOM 9157 C C . MET B 1 514 ? -62.490 85.249 -27.119 1.00 60.89 510 MET B C 1
ATOM 9158 O O . MET B 1 514 ? -61.588 85.303 -27.959 1.00 61.45 510 MET B O 1
ATOM 9163 N N . LEU B 1 515 ? -62.764 84.155 -26.405 1.00 58.53 511 LEU B N 1
ATOM 9164 C CA . LEU B 1 515 ? -62.022 82.904 -26.551 1.00 56.37 511 LEU B CA 1
ATOM 9165 C C . LEU B 1 515 ? -62.535 81.963 -27.653 1.00 54.54 511 LEU B C 1
ATOM 9166 O O . LEU B 1 515 ? -61.973 80.887 -27.816 1.00 50.59 511 LEU B O 1
ATOM 9171 N N . SER B 1 516 ? -63.550 82.384 -28.422 1.00 53.83 512 SER B N 1
ATOM 9172 C CA . SER B 1 516 ? -64.097 81.629 -29.566 1.00 53.46 512 SER B CA 1
ATOM 9173 C C . SER B 1 516 ? -64.534 80.249 -29.149 1.00 52.26 512 SER B C 1
ATOM 9174 O O . SER B 1 516 ? -63.963 79.243 -29.569 1.00 57.89 512 SER B O 1
ATOM 9177 N N . VAL B 1 517 ? -65.533 80.203 -28.288 1.00 51.81 513 VAL B N 1
ATOM 9178 C CA . VAL B 1 517 ? -65.907 78.971 -27.631 1.00 50.55 513 VAL B CA 1
ATOM 9179 C C . VAL B 1 517 ? -67.119 78.403 -28.356 1.00 49.85 513 VAL B C 1
ATOM 9180 O O . VAL B 1 517 ? -68.016 79.138 -28.747 1.00 51.08 513 VAL B O 1
ATOM 9184 N N . SER B 1 518 ? -67.101 77.095 -28.580 1.00 48.19 514 SER B N 1
ATOM 9185 C CA . SER B 1 518 ? -68.238 76.393 -29.153 1.00 48.88 514 SER B CA 1
ATOM 9186 C C . SER B 1 518 ? -69.107 75.803 -28.050 1.00 50.90 514 SER B C 1
ATOM 9187 O O . SER B 1 518 ? -70.314 75.691 -28.229 1.00 51.48 514 SER B O 1
ATOM 9190 N N . HIS B 1 519 ? -68.486 75.426 -26.923 1.00 52.43 515 HIS B N 1
ATOM 9191 C CA . HIS B 1 519 ? -69.177 74.831 -25.774 1.00 53.65 515 HIS B CA 1
ATOM 9192 C C . HIS B 1 519 ? -68.863 75.539 -24.442 1.00 52.68 515 HIS B C 1
ATOM 9193 O O . HIS B 1 519 ? -67.713 75.899 -24.167 1.00 51.06 515 HIS B O 1
ATOM 9200 N N . VAL B 1 520 ? -69.867 75.662 -23.580 1.00 51.98 516 VAL B N 1
ATOM 9201 C CA . VAL B 1 520 ? -69.609 76.038 -22.186 1.00 52.10 516 VAL B CA 1
ATOM 9202 C C . VAL B 1 520 ? -69.959 74.874 -21.290 1.00 52.08 516 VAL B C 1
ATOM 9203 O O . VAL B 1 520 ? -71.005 74.251 -21.462 1.00 53.50 516 VAL B O 1
ATOM 9207 N N . ILE B 1 521 ? -69.066 74.574 -20.350 1.00 50.90 517 ILE B N 1
ATOM 9208 C CA . ILE B 1 521 ? -69.267 73.501 -19.396 1.00 51.90 517 ILE B CA 1
ATOM 9209 C C . ILE B 1 521 ? -69.703 74.137 -18.089 1.00 50.24 517 ILE B C 1
ATOM 9210 O O . ILE B 1 521 ? -69.036 75.042 -17.599 1.00 53.31 517 ILE B O 1
ATOM 9215 N N . SER B 1 522 ? -70.787 73.636 -17.506 1.00 48.07 518 SER B N 1
ATOM 9216 C CA . SER B 1 522 ? -71.332 74.195 -16.277 1.00 46.53 518 SER B CA 1
ATOM 9217 C C . SER B 1 522 ? -71.380 73.199 -15.150 1.00 50.42 518 SER B C 1
ATOM 9218 O O . SER B 1 522 ? -71.832 72.064 -15.325 1.00 49.84 518 SER B O 1
ATOM 9221 N N . THR B 1 523 ? -70.956 73.647 -13.977 1.00 52.99 519 THR B N 1
ATOM 9222 C CA . THR B 1 523 ? -71.248 72.944 -12.740 1.00 52.53 519 THR B CA 1
ATOM 9223 C C . THR B 1 523 ? -72.717 73.189 -12.316 1.00 51.07 519 THR B C 1
ATOM 9224 O O . THR B 1 523 ? -73.471 73.888 -12.986 1.00 45.44 519 THR B O 1
ATOM 9228 N N . SER B 1 524 ? -73.117 72.606 -11.189 1.00 52.20 520 SER B N 1
ATOM 9229 C CA . SER B 1 524 ? -74.405 72.917 -10.558 1.00 50.87 520 SER B CA 1
ATOM 9230 C C . SER B 1 524 ? -74.446 74.322 -9.963 1.00 48.47 520 SER B C 1
ATOM 9231 O O . SER B 1 524 ? -75.511 74.830 -9.673 1.00 53.24 520 SER B O 1
ATOM 9234 N N . LEU B 1 525 ? -73.285 74.933 -9.765 1.00 50.81 521 LEU B N 1
ATOM 9235 C CA . LEU B 1 525 ? -73.183 76.257 -9.159 1.00 52.03 521 LEU B CA 1
ATOM 9236 C C . LEU B 1 525 ? -73.271 77.423 -10.153 1.00 53.81 521 LEU B C 1
ATOM 9237 O O . LEU B 1 525 ? -73.531 78.536 -9.722 1.00 55.23 521 LEU B O 1
ATOM 9242 N N . ASP B 1 526 ? -73.056 77.188 -11.452 1.00 53.72 522 ASP B N 1
ATOM 9243 C CA . ASP B 1 526 ? -73.095 78.279 -12.423 1.00 55.11 522 ASP B CA 1
ATOM 9244 C C . ASP B 1 526 ? -73.879 78.052 -13.718 1.00 54.48 522 ASP B C 1
ATOM 9245 O O . ASP B 1 526 ? -73.820 78.890 -14.619 1.00 49.85 522 ASP B O 1
ATOM 9250 N N . GLY B 1 527 ? -74.631 76.957 -13.820 1.00 57.18 523 GLY B N 1
ATOM 9251 C CA . GLY B 1 527 ? -75.398 76.670 -15.039 1.00 56.75 523 GLY B CA 1
ATOM 9252 C C . GLY B 1 527 ? -76.470 77.705 -15.361 1.00 59.53 523 GLY B C 1
ATOM 9253 O O . GLY B 1 527 ? -76.814 77.900 -16.524 1.00 67.09 523 GLY B O 1
ATOM 9254 N N . HIS B 1 528 ? -77.018 78.359 -14.341 1.00 58.21 524 HIS B N 1
ATOM 9255 C CA . HIS B 1 528 ? -77.882 79.547 -14.530 1.00 54.85 524 HIS B CA 1
ATOM 9256 C C . HIS B 1 528 ? -77.238 80.721 -15.276 1.00 57.68 524 HIS B C 1
ATOM 9257 O O . HIS B 1 528 ? -77.921 81.411 -16.027 1.00 59.47 524 HIS B O 1
ATOM 9264 N N . ILE B 1 529 ? -75.938 80.934 -15.077 1.00 62.47 525 ILE B N 1
ATOM 9265 C CA . ILE B 1 529 ? -75.218 82.043 -15.707 1.00 62.25 525 ILE B CA 1
ATOM 9266 C C . ILE B 1 529 ? -74.813 81.665 -17.134 1.00 63.57 525 ILE B C 1
ATOM 9267 O O . ILE B 1 529 ? -74.940 82.471 -18.038 1.00 61.68 525 ILE B O 1
ATOM 9272 N N . ASN B 1 530 ? -74.303 80.449 -17.327 1.00 64.13 526 ASN B N 1
ATOM 9273 C CA . ASN B 1 530 ? -73.814 80.014 -18.645 1.00 60.18 526 ASN B CA 1
ATOM 9274 C C . ASN B 1 530 ? -74.963 79.758 -19.619 1.00 62.82 526 ASN B C 1
ATOM 9275 O O . ASN B 1 530 ? -74.766 79.765 -20.820 1.00 72.43 526 ASN B O 1
ATOM 9280 N N . ALA B 1 531 ? -76.166 79.524 -19.109 1.00 65.19 527 ALA B N 1
ATOM 9281 C CA . ALA B 1 531 ? -77.368 79.435 -19.952 1.00 65.10 527 ALA B CA 1
ATOM 9282 C C . ALA B 1 531 ? -77.562 80.705 -20.769 1.00 64.98 527 ALA B C 1
ATOM 9283 O O . ALA B 1 531 ? -78.007 80.645 -21.909 1.00 65.85 527 ALA B O 1
ATOM 9285 N N . PHE B 1 532 ? -77.239 81.847 -20.161 1.00 65.73 528 PHE B N 1
ATOM 9286 C CA . PHE B 1 532 ? -77.302 83.153 -20.817 1.00 68.94 528 PHE B CA 1
ATOM 9287 C C . PHE B 1 532 ? -76.424 83.207 -22.075 1.00 63.14 528 PHE B C 1
ATOM 9288 O O . PHE B 1 532 ? -76.816 83.814 -23.058 1.00 59.18 528 PHE B O 1
ATOM 9296 N N . ALA B 1 533 ? -75.253 82.566 -22.045 1.00 55.77 529 ALA B N 1
ATOM 9297 C CA . ALA B 1 533 ? -74.352 82.544 -23.210 1.00 54.81 529 ALA B CA 1
ATOM 9298 C C . ALA B 1 533 ? -74.987 81.890 -24.439 1.00 54.59 529 ALA B C 1
ATOM 9299 O O . ALA B 1 533 ? -74.859 82.379 -25.550 1.00 49.66 529 ALA B O 1
ATOM 9301 N N . ARG B 1 534 ? -75.671 80.774 -24.210 1.00 52.87 530 ARG B N 1
ATOM 9302 C CA . ARG B 1 534 ? -76.439 80.103 -25.241 1.00 51.63 530 ARG B CA 1
ATOM 9303 C C . ARG B 1 534 ? -77.578 81.005 -25.721 1.00 52.44 530 ARG B C 1
ATOM 9304 O O . ARG B 1 534 ? -77.768 81.166 -26.926 1.00 48.21 530 ARG B O 1
ATOM 9312 N N . GLU B 1 535 ? -78.344 81.541 -24.767 1.00 56.30 531 GLU B N 1
ATOM 9313 C CA . GLU B 1 535 ? -79.481 82.432 -25.030 1.00 59.40 531 GLU B CA 1
ATOM 9314 C C . GLU B 1 535 ? -79.031 83.560 -25.948 1.00 58.39 531 GLU B C 1
ATOM 9315 O O . GLU B 1 535 ? -79.587 83.750 -27.029 1.00 61.54 531 GLU B O 1
ATOM 9321 N N . TYR B 1 536 ? -77.989 84.269 -25.538 1.00 57.97 532 TYR B N 1
ATOM 9322 C CA . TYR B 1 536 ? -77.492 85.428 -26.278 1.00 59.39 532 TYR B CA 1
ATOM 9323 C C . TYR B 1 536 ? -77.012 85.138 -27.718 1.00 58.12 532 TYR B C 1
ATOM 9324 O O . TYR B 1 536 ? -77.346 85.870 -28.652 1.00 58.60 532 TYR B O 1
ATOM 9333 N N . THR B 1 537 ? -76.263 84.058 -27.890 1.00 56.43 533 THR B N 1
ATOM 9334 C CA . THR B 1 537 ? -75.788 83.648 -29.212 1.00 55.61 533 THR B CA 1
ATOM 9335 C C . THR B 1 537 ? -76.848 82.956 -30.104 1.00 61.80 533 THR B C 1
ATOM 9336 O O . THR B 1 537 ? -76.515 82.472 -31.184 1.00 63.42 533 THR B O 1
ATOM 9340 N N . LYS B 1 538 ? -78.107 82.898 -29.652 1.00 71.06 534 LYS B N 1
ATOM 9341 C CA . LYS B 1 538 ? -79.215 82.244 -30.365 1.00 73.89 534 LYS B CA 1
ATOM 9342 C C . LYS B 1 538 ? -78.871 80.793 -30.660 1.00 76.20 534 LYS B C 1
ATOM 9343 O O . LYS B 1 538 ? -78.759 80.380 -31.807 1.00 80.33 534 LYS B O 1
ATOM 9349 N N . GLU B 1 539 ? -78.677 80.030 -29.588 1.00 80.20 535 GLU B N 1
ATOM 9350 C CA . GLU B 1 539 ? -78.404 78.584 -29.656 1.00 77.94 535 GLU B CA 1
ATOM 9351 C C . GLU B 1 539 ? -77.125 78.191 -30.382 1.00 70.16 535 GLU B C 1
ATOM 9352 O O . GLU B 1 539 ? -76.967 77.012 -30.708 1.00 68.25 535 GLU B O 1
ATOM 9358 N N . ARG B 1 540 ? -76.225 79.144 -30.630 1.00 62.50 536 ARG B N 1
ATOM 9359 C CA . ARG B 1 540 ? -74.972 78.833 -31.315 1.00 60.72 536 ARG B CA 1
ATOM 9360 C C . ARG B 1 540 ? -74.014 78.109 -30.368 1.00 55.65 536 ARG B C 1
ATOM 9361 O O . ARG B 1 540 ? -73.532 77.050 -30.695 1.00 55.23 536 ARG B O 1
ATOM 9369 N N . ILE B 1 541 ? -73.768 78.685 -29.193 1.00 54.21 537 ILE B N 1
ATOM 9370 C CA . ILE B 1 541 ? -72.942 78.052 -28.173 1.00 53.69 537 ILE B CA 1
ATOM 9371 C C . ILE B 1 541 ? -73.773 76.969 -27.508 1.00 57.45 537 ILE B C 1
ATOM 9372 O O . ILE B 1 541 ? -74.941 77.199 -27.182 1.00 53.13 537 ILE B O 1
ATOM 9377 N N . GLU B 1 542 ? -73.145 75.812 -27.287 1.00 58.61 538 GLU B N 1
ATOM 9378 C CA . GLU B 1 542 ? -73.786 74.647 -26.692 1.00 59.89 538 GLU B CA 1
ATOM 9379 C C . GLU B 1 542 ? -73.480 74.582 -25.216 1.00 55.70 538 GLU B C 1
ATOM 9380 O O . GLU B 1 542 ? -72.411 74.989 -24.798 1.00 56.90 538 GLU B O 1
ATOM 9386 N N . CYS B 1 543 ? -74.392 73.988 -24.456 1.00 54.56 539 CYS B N 1
ATOM 9387 C CA . CYS B 1 543 ? -74.270 73.872 -23.004 1.00 55.09 539 CYS B CA 1
ATOM 9388 C C . CYS B 1 543 ? -74.053 72.426 -22.612 1.00 53.21 539 CYS B C 1
ATOM 9389 O O . CYS B 1 543 ? -74.914 71.594 -22.853 1.00 55.91 539 CYS B O 1
ATOM 9392 N N . VAL B 1 544 ? -72.895 72.134 -22.028 1.00 51.23 540 VAL B N 1
ATOM 9393 C CA . VAL B 1 544 ? -72.585 70.818 -21.498 1.00 53.79 540 VAL B CA 1
ATOM 9394 C C . VAL B 1 544 ? -72.681 70.927 -19.981 1.00 51.70 540 VAL B C 1
ATOM 9395 O O . VAL B 1 544 ? -72.164 71.871 -19.387 1.00 47.43 540 VAL B O 1
ATOM 9399 N N . GLN B 1 545 ? -73.352 69.963 -19.359 1.00 50.39 541 GLN B N 1
ATOM 9400 C CA . GLN B 1 545 ? -73.482 69.939 -17.919 1.00 49.07 541 GLN B CA 1
ATOM 9401 C C . GLN B 1 545 ? -72.502 68.902 -17.380 1.00 48.08 541 GLN B C 1
ATOM 9402 O O . GLN B 1 545 ? -72.394 67.795 -17.900 1.00 49.62 541 GLN B O 1
ATOM 9408 N N . THR B 1 546 ? -71.799 69.260 -16.317 1.00 49.77 542 THR B N 1
ATOM 9409 C CA . THR B 1 546 ? -70.961 68.300 -15.600 1.00 50.17 542 THR B CA 1
ATOM 9410 C C . THR B 1 546 ? -71.831 67.240 -14.948 1.00 52.13 542 THR B C 1
ATOM 9411 O O . THR B 1 546 ? -72.983 67.498 -14.602 1.00 50.25 542 THR B O 1
ATOM 9415 N N . LEU B 1 547 ? -71.267 66.052 -14.763 1.00 58.98 543 LEU B N 1
ATOM 9416 C CA . LEU B 1 547 ? -71.985 64.960 -14.118 1.00 58.44 543 LEU B CA 1
ATOM 9417 C C . LEU B 1 547 ? -71.605 64.946 -12.635 1.00 56.46 543 LEU B C 1
ATOM 9418 O O . LEU B 1 547 ? -70.545 64.482 -12.252 1.00 60.18 543 LEU B O 1
ATOM 9423 N N . GLU B 1 548 ? -72.478 65.535 -11.823 1.00 59.09 544 GLU B N 1
ATOM 9424 C CA . GLU B 1 548 ? -72.371 65.548 -10.372 1.00 59.74 544 GLU B CA 1
ATOM 9425 C C . GLU B 1 548 ? -73.331 64.475 -9.816 1.00 60.07 544 GLU B C 1
ATOM 9426 O O . GLU B 1 548 ? -73.904 63.678 -10.577 1.00 58.04 544 GLU B O 1
ATOM 9432 N N . GLY B 1 549 ? -73.493 64.464 -8.496 1.00 60.72 545 GLY B N 1
ATOM 9433 C CA . GLY B 1 549 ? -74.349 63.518 -7.807 1.00 61.72 545 GLY B CA 1
ATOM 9434 C C . GLY B 1 549 ? -73.748 62.143 -7.582 1.00 60.23 545 GLY B C 1
ATOM 9435 O O . GLY B 1 549 ? -74.482 61.211 -7.267 1.00 60.23 545 GLY B O 1
ATOM 9436 N N . ARG B 1 550 ? -72.429 62.014 -7.723 1.00 60.90 546 ARG B N 1
ATOM 9437 C CA . ARG B 1 550 ? -71.756 60.721 -7.578 1.00 62.43 546 ARG B CA 1
ATOM 9438 C C . ARG B 1 550 ? -71.034 60.571 -6.246 1.00 60.66 546 ARG B C 1
ATOM 9439 O O . ARG B 1 550 ? -70.880 59.444 -5.758 1.00 58.02 546 ARG B O 1
ATOM 9447 N N . ILE B 1 551 ? -70.601 61.695 -5.669 1.00 61.27 547 ILE B N 1
ATOM 9448 C CA . ILE B 1 551 ? -70.153 61.769 -4.290 1.00 60.94 547 ILE B CA 1
ATOM 9449 C C . ILE B 1 551 ? -71.173 62.567 -3.471 1.00 56.34 547 ILE B C 1
ATOM 9450 O O . ILE B 1 551 ? -71.215 63.780 -3.561 1.00 52.00 547 ILE B O 1
ATOM 9455 N N . PRO B 1 552 ? -71.982 61.890 -2.644 1.00 56.25 548 PRO B N 1
ATOM 9456 C CA . PRO B 1 552 ? -73.027 62.597 -1.910 1.00 57.73 548 PRO B CA 1
ATOM 9457 C C . PRO B 1 552 ? -72.555 63.137 -0.564 1.00 55.10 548 PRO B C 1
ATOM 9458 O O . PRO B 1 552 ? -71.418 62.911 -0.161 1.00 53.57 548 PRO B O 1
ATOM 9462 N N . ALA B 1 553 ? -73.451 63.833 0.127 1.00 54.57 549 ALA B N 1
ATOM 9463 C CA . ALA B 1 553 ? -73.224 64.214 1.514 1.00 53.83 549 ALA B CA 1
ATOM 9464 C C . ALA B 1 553 ? -73.225 62.959 2.369 1.00 49.14 549 ALA B C 1
ATOM 9465 O O . ALA B 1 553 ? -73.953 62.009 2.095 1.00 43.00 549 ALA B O 1
ATOM 9467 N N . LEU B 1 554 ? -72.421 62.987 3.424 1.00 50.43 550 LEU B N 1
ATOM 9468 C CA . LEU B 1 554 ? -72.099 61.786 4.205 1.00 52.14 550 LEU B CA 1
ATOM 9469 C C . LEU B 1 554 ? -73.083 61.451 5.341 1.00 50.26 550 LEU B C 1
ATOM 9470 O O . LEU B 1 554 ? -73.004 60.366 5.915 1.00 49.80 550 LEU B O 1
ATOM 9475 N N . HIS B 1 555 ? -74.001 62.362 5.657 1.00 48.51 551 HIS B N 1
ATOM 9476 C CA . HIS B 1 555 ? -75.065 62.090 6.622 1.00 48.89 551 HIS B CA 1
ATOM 9477 C C . HIS B 1 555 ? -76.087 61.108 6.052 1.00 50.45 551 HIS B C 1
ATOM 9478 O O . HIS B 1 555 ? -76.100 60.832 4.855 1.00 56.05 551 HIS B O 1
ATOM 9485 N N . ARG B 1 556 ? -76.954 60.597 6.914 1.00 51.39 552 ARG B N 1
ATOM 9486 C CA . ARG B 1 556 ? -78.004 59.700 6.480 1.00 56.63 552 ARG B CA 1
ATOM 9487 C C . ARG B 1 556 ? -79.061 60.458 5.653 1.00 59.23 552 ARG B C 1
ATOM 9488 O O . ARG B 1 556 ? -79.564 61.493 6.106 1.00 59.93 552 ARG B O 1
ATOM 9496 N N . PRO B 1 557 ? -79.406 59.954 4.449 1.00 58.36 553 PRO B N 1
ATOM 9497 C CA . PRO B 1 557 ? -80.506 60.561 3.675 1.00 61.33 553 PRO B CA 1
ATOM 9498 C C . PRO B 1 557 ? -81.848 60.486 4.406 1.00 61.64 553 PRO B C 1
ATOM 9499 O O . PRO B 1 557 ? -82.255 59.414 4.803 1.00 69.59 553 PRO B O 1
ATOM 9503 N N . GLY B 1 558 ? -82.527 61.617 4.559 1.00 64.76 554 GLY B N 1
ATOM 9504 C CA . GLY B 1 558 ? -83.751 61.701 5.358 1.00 64.22 554 GLY B CA 1
ATOM 9505 C C . GLY B 1 558 ? -83.507 62.052 6.818 1.00 63.42 554 GLY B C 1
ATOM 9506 O O . GLY B 1 558 ? -84.462 62.168 7.584 1.00 63.99 554 GLY B O 1
ATOM 9507 N N . ALA B 1 559 ? -82.240 62.214 7.204 1.00 61.14 555 ALA B N 1
ATOM 9508 C CA . ALA B 1 559 ? -81.877 62.649 8.551 1.00 61.31 555 ALA B CA 1
ATOM 9509 C C . ALA B 1 559 ? -80.737 63.654 8.473 1.00 62.33 555 ALA B C 1
ATOM 9510 O O . ALA B 1 559 ? -79.678 63.460 9.068 1.00 59.92 555 ALA B O 1
ATOM 9512 N N . ALA B 1 560 ? -80.964 64.719 7.708 1.00 64.03 556 ALA B N 1
ATOM 9513 C CA . ALA B 1 560 ? -79.954 65.744 7.495 1.00 63.86 556 ALA B CA 1
ATOM 9514 C C . ALA B 1 560 ? -80.028 66.742 8.614 1.00 62.97 556 ALA B C 1
ATOM 9515 O O . ALA B 1 560 ? -81.106 66.997 9.128 1.00 67.42 556 ALA B O 1
ATOM 9517 N N . PRO B 1 561 ? -78.887 67.331 8.985 1.00 64.51 557 PRO B N 1
ATOM 9518 C CA . PRO B 1 561 ? -78.945 68.422 9.947 1.00 67.80 557 PRO B CA 1
ATOM 9519 C C . PRO B 1 561 ? -79.491 69.707 9.304 1.00 69.18 557 PRO B C 1
ATOM 9520 O O . PRO B 1 561 ? -79.321 69.915 8.103 1.00 65.70 557 PRO B O 1
ATOM 9524 N N . ALA B 1 562 ? -80.140 70.547 10.112 1.00 72.44 558 ALA B N 1
ATOM 9525 C CA . ALA B 1 562 ? -80.707 71.826 9.656 1.00 72.61 558 ALA B CA 1
ATOM 9526 C C . ALA B 1 562 ? -79.659 72.712 8.998 1.00 69.49 558 ALA B C 1
ATOM 9527 O O . ALA B 1 562 ? -79.936 73.377 7.999 1.00 66.52 558 ALA B O 1
ATOM 9529 N N . VAL B 1 563 ? -78.462 72.710 9.573 1.00 69.12 559 VAL B N 1
ATOM 9530 C CA . VAL B 1 563 ? -77.291 73.335 8.970 1.00 70.92 559 VAL B CA 1
ATOM 9531 C C . VAL B 1 563 ? -76.288 72.217 8.664 1.00 66.73 559 VAL B C 1
ATOM 9532 O O . VAL B 1 563 ? -76.000 71.392 9.525 1.00 64.68 559 VAL B O 1
ATOM 9536 N N . LEU B 1 564 ? -75.782 72.188 7.430 1.00 67.10 560 LEU B N 1
ATOM 9537 C CA . LEU B 1 564 ? -74.713 71.258 7.053 1.00 64.68 560 LEU B CA 1
ATOM 9538 C C . LEU B 1 564 ? -73.407 71.705 7.690 1.00 63.59 560 LEU B C 1
ATOM 9539 O O . LEU B 1 564 ? -72.956 72.824 7.452 1.00 62.10 560 LEU B O 1
ATOM 9544 N N . GLY B 1 565 ? -72.805 70.820 8.482 1.00 64.55 561 GLY B N 1
ATOM 9545 C CA . GLY B 1 565 ? -71.496 71.061 9.077 1.00 66.58 561 GLY B CA 1
ATOM 9546 C C . GLY B 1 565 ? -70.398 70.715 8.104 1.00 66.52 561 GLY B C 1
ATOM 9547 O O . GLY B 1 565 ? -70.642 70.060 7.085 1.00 64.32 561 GLY B O 1
ATOM 9548 N N . ALA B 1 566 ? -69.179 71.132 8.435 1.00 69.96 562 ALA B N 1
ATOM 9549 C CA . ALA B 1 566 ? -68.009 70.890 7.578 1.00 72.23 562 ALA B CA 1
ATOM 9550 C C . ALA B 1 566 ? -67.776 69.401 7.313 1.00 68.59 562 ALA B C 1
ATOM 9551 O O . ALA B 1 566 ? -67.379 69.027 6.209 1.00 74.18 562 ALA B O 1
ATOM 9553 N N . ASP B 1 567 ? -68.034 68.561 8.315 1.00 66.27 563 ASP B N 1
ATOM 9554 C CA . ASP B 1 567 ? -67.768 67.124 8.205 1.00 69.50 563 ASP B CA 1
ATOM 9555 C C . ASP B 1 567 ? -68.775 66.329 7.358 1.00 66.18 563 ASP B C 1
ATOM 9556 O O . ASP B 1 567 ? -68.498 65.187 7.004 1.00 66.92 563 ASP B O 1
ATOM 9561 N N . ASP B 1 568 ? -69.908 66.919 6.997 1.00 64.77 564 ASP B N 1
ATOM 9562 C CA . ASP B 1 568 ? -70.905 66.199 6.196 1.00 64.59 564 ASP B CA 1
ATOM 9563 C C . ASP B 1 568 ? -70.591 66.104 4.684 1.00 62.06 564 ASP B C 1
ATOM 9564 O O . ASP B 1 568 ? -71.284 65.374 3.967 1.00 64.34 564 ASP B O 1
ATOM 9569 N N . VAL B 1 569 ? -69.580 66.834 4.203 1.00 57.09 565 VAL B N 1
ATOM 9570 C CA . VAL B 1 569 ? -69.264 66.924 2.776 1.00 55.76 565 VAL B CA 1
ATOM 9571 C C . VAL B 1 569 ? -67.763 66.859 2.526 1.00 57.74 565 VAL B C 1
ATOM 9572 O O . VAL B 1 569 ? -66.993 67.512 3.229 1.00 57.50 565 VAL B O 1
ATOM 9576 N N . LEU B 1 570 ? -67.363 66.095 1.510 1.00 55.72 566 LEU B N 1
ATOM 9577 C CA . LEU B 1 570 ? -65.957 65.996 1.108 1.00 57.51 566 LEU B CA 1
ATOM 9578 C C . LEU B 1 570 ? -65.552 67.183 0.220 1.00 57.41 566 LEU B C 1
ATOM 9579 O O . LEU B 1 570 ? -66.139 67.376 -0.841 1.00 53.67 566 LEU B O 1
ATOM 9584 N N . TYR B 1 571 ? -64.540 67.946 0.657 1.00 59.60 567 TYR B N 1
ATOM 9585 C CA . TYR B 1 571 ? -63.952 69.062 -0.117 1.00 61.27 567 TYR B CA 1
ATOM 9586 C C . TYR B 1 571 ? -62.606 68.674 -0.667 1.00 60.87 567 TYR B C 1
ATOM 9587 O O . TYR B 1 571 ? -62.005 67.743 -0.157 1.00 58.77 567 TYR B O 1
ATOM 9596 N N . LEU B 1 572 ? -62.128 69.381 -1.698 1.00 66.83 568 LEU B N 1
ATOM 9597 C CA . LEU B 1 572 ? -60.804 69.069 -2.288 1.00 69.33 568 LEU B CA 1
ATOM 9598 C C . LEU B 1 572 ? -59.607 69.708 -1.591 1.00 67.34 568 LEU B C 1
ATOM 9599 O O . LEU B 1 572 ? -58.487 69.478 -2.010 1.00 74.41 568 LEU B O 1
ATOM 9604 N N . ASP B 1 573 ? -59.836 70.507 -0.550 1.00 72.51 569 ASP B N 1
ATOM 9605 C CA . ASP B 1 573 ? -58.755 70.950 0.348 1.00 74.08 569 ASP B CA 1
ATOM 9606 C C . ASP B 1 573 ? -58.695 70.134 1.662 1.00 75.62 569 ASP B C 1
ATOM 9607 O O . ASP B 1 573 ? -58.015 70.538 2.602 1.00 76.62 569 ASP B O 1
ATOM 9612 N N . ASP B 1 574 ? -59.386 68.987 1.711 1.00 77.96 570 ASP B N 1
ATOM 9613 C CA . ASP B 1 574 ? -59.315 68.065 2.859 1.00 81.06 570 ASP B CA 1
ATOM 9614 C C . ASP B 1 574 ? -57.941 67.417 2.969 1.00 75.64 570 ASP B C 1
ATOM 9615 O O . ASP B 1 574 ? -57.412 66.923 1.977 1.00 68.55 570 ASP B O 1
ATOM 9620 N N . ASN B 1 575 ? -57.401 67.414 4.191 1.00 73.27 571 ASN B N 1
ATOM 9621 C CA . ASN B 1 575 ? -56.146 66.735 4.515 1.00 70.97 571 ASN B CA 1
ATOM 9622 C C . ASN B 1 575 ? -56.418 65.357 5.148 1.00 74.67 571 ASN B C 1
ATOM 9623 O O . ASN B 1 575 ? -57.572 64.971 5.320 1.00 74.94 571 ASN B O 1
ATOM 9628 N N . ASP B 1 576 ? -55.352 64.624 5.470 1.00 79.76 572 ASP B N 1
ATOM 9629 C CA . ASP B 1 576 ? -55.423 63.272 6.064 1.00 80.10 572 ASP B CA 1
ATOM 9630 C C . ASP B 1 576 ? -56.383 63.196 7.256 1.00 81.23 572 ASP B C 1
ATOM 9631 O O . ASP B 1 576 ? -57.262 62.320 7.307 1.00 76.57 572 ASP B O 1
ATOM 9636 N N . MET B 1 577 ? -56.208 64.110 8.208 1.00 83.77 573 MET B N 1
ATOM 9637 C CA . MET B 1 577 ? -57.045 64.149 9.422 1.00 90.08 573 MET B CA 1
ATOM 9638 C C . MET B 1 577 ? -58.535 64.356 9.126 1.00 85.22 573 MET B C 1
ATOM 9639 O O . MET B 1 577 ? -59.389 63.676 9.715 1.00 73.99 573 MET B O 1
ATOM 9644 N N . ASP B 1 578 ? -58.823 65.297 8.220 1.00 83.50 574 ASP B N 1
ATOM 9645 C CA . ASP B 1 578 ? -60.195 65.618 7.790 1.00 74.68 574 ASP B CA 1
ATOM 9646 C C . ASP B 1 578 ? -60.898 64.400 7.209 1.00 70.72 574 ASP B C 1
ATOM 9647 O O . ASP B 1 578 ? -61.998 64.060 7.633 1.00 67.23 574 ASP B O 1
ATOM 9652 N N . ILE B 1 579 ? -60.242 63.734 6.255 1.00 71.86 575 ILE B N 1
ATOM 9653 C CA . ILE B 1 579 ? -60.829 62.569 5.555 1.00 68.64 575 ILE B CA 1
ATOM 9654 C C . ILE B 1 579 ? -61.104 61.390 6.506 1.00 70.97 575 ILE B C 1
ATOM 9655 O O . ILE B 1 579 ? -62.157 60.751 6.418 1.00 72.13 575 ILE B O 1
ATOM 9660 N N . ARG B 1 580 ? -60.154 61.106 7.395 1.00 74.78 576 ARG B N 1
ATOM 9661 C CA . ARG B 1 580 ? -60.345 60.074 8.414 1.00 79.15 576 ARG B CA 1
ATOM 9662 C C . ARG B 1 580 ? -61.542 60.414 9.286 1.00 80.28 576 ARG B C 1
ATOM 9663 O O . ARG B 1 580 ? -62.358 59.540 9.570 1.00 79.53 576 ARG B O 1
ATOM 9671 N N . ARG B 1 581 ? -61.640 61.685 9.689 1.00 77.19 577 ARG B N 1
ATOM 9672 C CA . ARG B 1 581 ? -62.728 62.166 10.550 1.00 73.87 577 ARG B CA 1
ATOM 9673 C C . ARG B 1 581 ? -64.094 62.098 9.862 1.00 73.85 577 ARG B C 1
ATOM 9674 O O . ARG B 1 581 ? -65.075 61.700 10.487 1.00 72.66 577 ARG B O 1
ATOM 9682 N N . LYS B 1 582 ? -64.154 62.475 8.584 1.00 72.48 578 LYS B N 1
ATOM 9683 C CA . LYS B 1 582 ? -65.427 62.494 7.845 1.00 70.59 578 LYS B CA 1
ATOM 9684 C C . LYS B 1 582 ? -65.925 61.093 7.492 1.00 67.95 578 LYS B C 1
ATOM 9685 O O . LYS B 1 582 ? -67.116 60.825 7.605 1.00 67.39 578 LYS B O 1
ATOM 9691 N N . ILE B 1 583 ? -65.021 60.206 7.079 1.00 68.22 579 ILE B N 1
ATOM 9692 C CA . ILE B 1 583 ? -65.393 58.824 6.747 1.00 69.49 579 ILE B CA 1
ATOM 9693 C C . ILE B 1 583 ? -65.739 58.037 8.007 1.00 73.86 579 ILE B C 1
ATOM 9694 O O . ILE B 1 583 ? -66.588 57.160 7.967 1.00 72.04 579 ILE B O 1
ATOM 9699 N N . LYS B 1 584 ? -65.102 58.370 9.126 1.00 81.34 580 LYS B N 1
ATOM 9700 C CA . LYS B 1 584 ? -65.474 57.803 10.426 1.00 80.63 580 LYS B CA 1
ATOM 9701 C C . LYS B 1 584 ? -66.935 58.102 10.735 1.00 75.22 580 LYS B C 1
ATOM 9702 O O . LYS B 1 584 ? -67.728 57.175 10.928 1.00 76.85 580 LYS B O 1
ATOM 9708 N N . LYS B 1 585 ? -67.285 59.390 10.726 1.00 71.53 581 LYS B N 1
ATOM 9709 C CA . LYS B 1 585 ? -68.654 59.840 11.048 1.00 72.39 581 LYS B CA 1
ATOM 9710 C C . LYS B 1 585 ? -69.700 59.525 9.977 1.00 67.05 581 LYS B C 1
ATOM 9711 O O . LYS B 1 585 ? -70.879 59.415 10.304 1.00 67.44 581 LYS B O 1
ATOM 9717 N N . ALA B 1 586 ? -69.275 59.378 8.720 1.00 62.00 582 ALA B N 1
ATOM 9718 C CA . ALA B 1 586 ? -70.171 59.031 7.600 1.00 59.40 582 ALA B CA 1
ATOM 9719 C C . ALA B 1 586 ? -71.130 57.890 7.912 1.00 56.04 582 ALA B C 1
ATOM 9720 O O . ALA B 1 586 ? -70.786 56.992 8.652 1.00 59.71 582 ALA B O 1
ATOM 9722 N N . TYR B 1 587 ? -72.316 57.921 7.312 1.00 54.76 583 TYR B N 1
ATOM 9723 C CA . TYR B 1 587 ? -73.379 56.940 7.597 1.00 52.03 583 TYR B CA 1
ATOM 9724 C C . TYR B 1 587 ? -73.313 55.668 6.742 1.00 53.52 583 TYR B C 1
ATOM 9725 O O . TYR B 1 587 ? -73.198 55.735 5.513 1.00 61.37 583 TYR B O 1
ATOM 9734 N N . SER B 1 588 ? -73.382 54.514 7.405 1.00 56.51 584 SER B N 1
ATOM 9735 C CA . SER B 1 588 ? -73.611 53.204 6.756 1.00 56.08 584 SER B CA 1
ATOM 9736 C C . SER B 1 588 ? -74.236 52.242 7.769 1.00 59.07 584 SER B C 1
ATOM 9737 O O . SER B 1 588 ? -74.147 52.458 8.976 1.00 59.93 584 SER B O 1
ATOM 9740 N N . ALA B 1 589 ? -74.873 51.185 7.275 1.00 61.94 585 ALA B N 1
ATOM 9741 C CA . ALA B 1 589 ? -75.473 50.176 8.140 1.00 61.82 585 ALA B CA 1
ATOM 9742 C C . ALA B 1 589 ? -75.569 48.834 7.413 1.00 66.62 585 ALA B C 1
ATOM 9743 O O . ALA B 1 589 ? -75.708 48.814 6.182 1.00 62.44 585 ALA B O 1
ATOM 9745 N N . PRO B 1 590 ? -75.511 47.706 8.166 1.00 71.91 586 PRO B N 1
ATOM 9746 C CA . PRO B 1 590 ? -75.501 46.377 7.514 1.00 70.84 586 PRO B CA 1
ATOM 9747 C C . PRO B 1 590 ? -76.815 46.015 6.813 1.00 68.81 586 PRO B C 1
ATOM 9748 O O . PRO B 1 590 ? -77.860 46.557 7.154 1.00 64.89 586 PRO B O 1
ATOM 9752 N N . ASN B 1 591 ? -76.742 45.117 5.829 1.00 70.88 587 ASN B N 1
ATOM 9753 C CA . ASN B 1 591 ? -77.922 44.627 5.082 1.00 74.75 587 ASN B CA 1
ATOM 9754 C C . ASN B 1 591 ? -78.691 45.701 4.314 1.00 76.28 587 ASN B C 1
ATOM 9755 O O . ASN B 1 591 ? -79.871 45.524 3.985 1.00 81.85 587 ASN B O 1
ATOM 9760 N N . GLU B 1 592 ? -78.008 46.795 3.991 1.00 74.70 588 GLU B N 1
ATOM 9761 C CA . GLU B 1 592 ? -78.614 47.895 3.247 1.00 74.52 588 GLU B CA 1
ATOM 9762 C C . GLU B 1 592 ? -77.789 48.099 1.978 1.00 70.97 588 GLU B C 1
ATOM 9763 O O . GLU B 1 592 ? -76.555 48.070 2.027 1.00 76.14 588 GLU B O 1
ATOM 9769 N N . GLU B 1 593 ? -78.493 48.138 0.851 1.00 70.92 589 GLU B N 1
ATOM 9770 C CA . GLU B 1 593 ? -77.895 48.297 -0.467 1.00 72.52 589 GLU B CA 1
ATOM 9771 C C . GLU B 1 593 ? -77.274 49.660 -0.726 1.00 66.47 589 GLU B C 1
ATOM 9772 O O . GLU B 1 593 ? -76.202 49.763 -1.322 1.00 71.43 589 GLU B O 1
ATOM 9778 N N . ALA B 1 594 ? -77.964 50.707 -0.288 1.00 60.51 590 ALA B N 1
ATOM 9779 C CA . ALA B 1 594 ? -77.489 52.061 -0.526 1.00 55.44 590 ALA B CA 1
ATOM 9780 C C . ALA B 1 594 ? -77.380 52.994 0.676 1.00 51.83 590 ALA B C 1
ATOM 9781 O O . ALA B 1 594 ? -78.264 53.065 1.530 1.00 57.30 590 ALA B O 1
ATOM 9783 N N . ASN B 1 595 ? -76.266 53.712 0.698 1.00 49.11 591 ASN B N 1
ATOM 9784 C CA . ASN B 1 595 ? -75.942 54.723 1.698 1.00 49.40 591 ASN B CA 1
ATOM 9785 C C . ASN B 1 595 ? -74.772 55.509 1.144 1.00 47.28 591 ASN B C 1
ATOM 9786 O O . ASN B 1 595 ? -74.225 55.117 0.129 1.00 48.12 591 ASN B O 1
ATOM 9791 N N . PRO B 1 596 ? -74.374 56.606 1.802 1.00 49.03 592 PRO B N 1
ATOM 9792 C CA . PRO B 1 596 ? -73.267 57.402 1.272 1.00 50.13 592 PRO B CA 1
ATOM 9793 C C . PRO B 1 596 ? -71.963 56.649 1.029 1.00 51.22 592 PRO B C 1
ATOM 9794 O O . PRO B 1 596 ? -71.314 56.885 0.025 1.00 53.42 592 PRO B O 1
ATOM 9798 N N . VAL B 1 597 ? -71.588 55.743 1.926 1.00 56.39 593 VAL B N 1
ATOM 9799 C CA . VAL B 1 597 ? -70.311 55.013 1.795 1.00 54.88 593 VAL B CA 1
ATOM 9800 C C . VAL B 1 597 ? -70.323 54.096 0.572 1.00 52.89 593 VAL B C 1
ATOM 9801 O O . VAL B 1 597 ? -69.357 54.077 -0.181 1.00 53.99 593 VAL B O 1
ATOM 9805 N N . ILE B 1 598 ? -71.424 53.375 0.359 1.00 53.38 594 ILE B N 1
ATOM 9806 C CA . ILE B 1 598 ? -71.615 52.584 -0.874 1.00 53.84 594 ILE B CA 1
ATOM 9807 C C . ILE B 1 598 ? -71.513 53.480 -2.115 1.00 53.35 594 ILE B C 1
ATOM 9808 O O . ILE B 1 598 ? -70.910 53.098 -3.117 1.00 53.59 594 ILE B O 1
ATOM 9813 N N . SER B 1 599 ? -72.117 54.667 -2.029 1.00 53.21 595 SER B N 1
ATOM 9814 C CA . SER B 1 599 ? -72.130 55.642 -3.124 1.00 51.58 595 SER B CA 1
ATOM 9815 C C . SER B 1 599 ? -70.741 56.151 -3.471 1.00 49.73 595 SER B C 1
ATOM 9816 O O . SER B 1 599 ? -70.400 56.246 -4.644 1.00 52.84 595 SER B O 1
ATOM 9819 N N . VAL B 1 600 ? -69.950 56.474 -2.458 1.00 49.96 596 VAL B N 1
ATOM 9820 C CA . VAL B 1 600 ? -68.556 56.879 -2.678 1.00 51.17 596 VAL B CA 1
ATOM 9821 C C . VAL B 1 600 ? -67.744 55.730 -3.289 1.00 52.16 596 VAL B C 1
ATOM 9822 O O . VAL B 1 600 ? -66.883 55.955 -4.154 1.00 51.12 596 VAL B O 1
ATOM 9826 N N . ALA B 1 601 ? -68.036 54.511 -2.836 1.00 52.11 597 ALA B N 1
ATOM 9827 C CA . ALA B 1 601 ? -67.337 53.319 -3.294 1.00 51.10 597 ALA B CA 1
ATOM 9828 C C . ALA B 1 601 ? -67.623 53.011 -4.752 1.00 50.26 597 ALA B C 1
ATOM 9829 O O . ALA B 1 601 ? -66.710 52.695 -5.501 1.00 45.50 597 ALA B O 1
ATOM 9831 N N . GLN B 1 602 ? -68.892 53.119 -5.138 1.00 53.90 598 GLN B N 1
ATOM 9832 C CA . GLN B 1 602 ? -69.296 52.971 -6.547 1.00 54.33 598 GLN B CA 1
ATOM 9833 C C . GLN B 1 602 ? -68.562 53.965 -7.455 1.00 55.58 598 GLN B C 1
ATOM 9834 O O . GLN B 1 602 ? -68.184 53.639 -8.584 1.00 59.17 598 GLN B O 1
ATOM 9840 N N . HIS B 1 603 ? -68.352 55.173 -6.960 1.00 54.72 599 HIS B N 1
ATOM 9841 C CA . HIS B 1 603 ? -67.642 56.156 -7.731 1.00 56.36 599 HIS B CA 1
ATOM 9842 C C . HIS B 1 603 ? -66.183 55.778 -7.896 1.00 58.70 599 HIS B C 1
ATOM 9843 O O . HIS B 1 603 ? -65.641 55.899 -8.991 1.00 62.76 599 HIS B O 1
ATOM 9850 N N . LEU B 1 604 ? -65.549 55.362 -6.802 1.00 63.04 600 LEU B N 1
ATOM 9851 C CA . LEU B 1 604 ? -64.139 54.959 -6.821 1.00 61.60 600 LEU B CA 1
ATOM 9852 C C . LEU B 1 604 ? -63.907 53.721 -7.661 1.00 64.80 600 LEU B C 1
ATOM 9853 O O . LEU B 1 604 ? -62.871 53.592 -8.303 1.00 69.63 600 LEU B O 1
ATOM 9858 N N . LEU B 1 605 ? -64.878 52.819 -7.643 1.00 65.35 601 LEU B N 1
ATOM 9859 C CA . LEU B 1 605 ? -64.870 51.650 -8.505 1.00 65.95 601 LEU B CA 1
ATOM 9860 C C . LEU B 1 605 ? -64.853 52.072 -9.990 1.00 66.51 601 LEU B C 1
ATOM 9861 O O . LEU B 1 605 ? -64.048 51.575 -10.775 1.00 59.58 601 LEU B O 1
ATOM 9866 N N . ALA B 1 606 ? -65.731 53.002 -10.363 1.00 68.99 602 ALA B N 1
ATOM 9867 C CA . ALA B 1 606 ? -65.753 53.539 -11.736 1.00 66.45 602 ALA B CA 1
ATOM 9868 C C . ALA B 1 606 ? -64.405 54.161 -12.158 1.00 64.45 602 ALA B C 1
ATOM 9869 O O . ALA B 1 606 ? -63.980 53.995 -13.289 1.00 64.81 602 ALA B O 1
ATOM 9871 N N . GLN B 1 607 ? -63.748 54.864 -11.243 1.00 64.87 603 GLN B N 1
ATOM 9872 C CA . GLN B 1 607 ? -62.500 55.578 -11.534 1.00 68.18 603 GLN B CA 1
ATOM 9873 C C . GLN B 1 607 ? -61.291 54.658 -11.601 1.00 69.66 603 GLN B C 1
ATOM 9874 O O . GLN B 1 607 ? -60.425 54.865 -12.441 1.00 67.34 603 GLN B O 1
ATOM 9880 N N . HIS B 1 608 ? -61.240 53.646 -10.725 1.00 77.76 604 HIS B N 1
ATOM 9881 C CA . HIS B 1 608 ? -60.042 52.794 -10.543 1.00 77.92 604 HIS B CA 1
ATOM 9882 C C . HIS B 1 608 ? -60.143 51.366 -11.118 1.00 75.01 604 HIS B C 1
ATOM 9883 O O . HIS B 1 608 ? -59.169 50.614 -11.033 1.00 77.99 604 HIS B O 1
ATOM 9890 N N . GLY B 1 609 ? -61.288 50.995 -11.701 1.00 72.34 605 GLY B N 1
ATOM 9891 C CA . GLY B 1 609 ? -61.484 49.653 -12.277 1.00 70.47 605 GLY B CA 1
ATOM 9892 C C . GLY B 1 609 ? -62.033 48.614 -11.304 1.00 68.23 605 GLY B C 1
ATOM 9893 O O . GLY B 1 609 ? -62.860 47.776 -11.684 1.00 63.45 605 GLY B O 1
ATOM 9894 N N . ALA B 1 610 ? -61.562 48.654 -10.058 1.00 66.92 606 ALA B N 1
ATOM 9895 C CA . ALA B 1 610 ? -61.943 47.679 -9.050 1.00 70.96 606 ALA B CA 1
ATOM 9896 C C . ALA B 1 610 ? -61.701 48.193 -7.638 1.00 72.98 606 ALA B C 1
ATOM 9897 O O . ALA B 1 610 ? -61.023 49.197 -7.426 1.00 68.48 606 ALA B O 1
ATOM 9899 N N . LEU B 1 611 ? -62.226 47.441 -6.678 1.00 76.29 607 LEU B N 1
ATOM 9900 C CA . LEU B 1 611 ? -62.130 47.779 -5.270 1.00 75.63 607 LEU B CA 1
ATOM 9901 C C . LEU B 1 611 ? -61.814 46.505 -4.473 1.00 77.41 607 LEU B C 1
ATOM 9902 O O . LEU B 1 611 ? -62.540 45.509 -4.581 1.00 77.41 607 LEU B O 1
ATOM 9907 N N . ASN B 1 612 ? -60.731 46.552 -3.687 1.00 80.82 608 ASN B N 1
ATOM 9908 C CA . ASN B 1 612 ? -60.203 45.391 -2.950 1.00 81.30 608 ASN B CA 1
ATOM 9909 C C . ASN B 1 612 ? -60.488 45.517 -1.459 1.00 83.36 608 ASN B C 1
ATOM 9910 O O . ASN B 1 612 ? -59.922 46.390 -0.777 1.00 80.51 608 ASN B O 1
ATOM 9915 N N . ILE B 1 613 ? -61.356 44.643 -0.955 1.00 85.63 609 ILE B N 1
ATOM 9916 C CA . ILE B 1 613 ? -61.612 44.563 0.471 1.00 88.76 609 ILE B CA 1
ATOM 9917 C C . ILE B 1 613 ? -60.577 43.601 1.044 1.00 92.60 609 ILE B C 1
ATOM 9918 O O . ILE B 1 613 ? -60.530 42.425 0.662 1.00 88.08 609 ILE B O 1
ATOM 9923 N N . GLU B 1 614 ? -59.739 44.131 1.936 1.00 103.87 610 GLU B N 1
ATOM 9924 C CA . GLU B 1 614 ? -58.734 43.354 2.676 1.00 105.18 610 GLU B CA 1
ATOM 9925 C C . GLU B 1 614 ? -59.287 42.965 4.038 1.00 102.27 610 GLU B C 1
ATOM 9926 O O . GLU B 1 614 ? -59.362 43.815 4.926 1.00 111.47 610 GLU B O 1
ATOM 9932 N N . ARG B 1 615 ? -59.623 41.689 4.224 1.00 96.97 611 ARG B N 1
ATOM 9933 C CA . ARG B 1 615 ? -60.261 41.240 5.470 1.00 91.81 611 ARG B CA 1
ATOM 9934 C C . ARG B 1 615 ? -59.956 39.747 5.743 1.00 96.18 611 ARG B C 1
ATOM 9935 O O . ARG B 1 615 ? -59.553 38.978 4.855 1.00 92.39 611 ARG B O 1
ATOM 9943 N N . GLY B 1 616 ? -60.203 39.352 6.987 1.00 98.94 612 GLY B N 1
ATOM 9944 C CA . GLY B 1 616 ? -59.846 38.028 7.489 1.00 98.07 612 GLY B CA 1
ATOM 9945 C C . GLY B 1 616 ? -60.585 36.846 6.882 1.00 101.17 612 GLY B C 1
ATOM 9946 O O . GLY B 1 616 ? -61.545 37.003 6.123 1.00 100.50 612 GLY B O 1
ATOM 9947 N N . GLU B 1 617 ? -60.128 35.651 7.243 1.00 106.50 613 GLU B N 1
ATOM 9948 C CA . GLU B 1 617 ? -60.666 34.405 6.687 1.00 107.00 613 GLU B CA 1
ATOM 9949 C C . GLU B 1 617 ? -61.989 33.983 7.316 1.00 107.76 613 GLU B C 1
ATOM 9950 O O . GLU B 1 617 ? -62.840 33.390 6.642 1.00 101.42 613 GLU B O 1
ATOM 9956 N N . ALA B 1 618 ? -62.153 34.277 8.602 1.00 109.46 614 ALA B N 1
ATOM 9957 C CA . ALA B 1 618 ? -63.450 34.170 9.281 1.00 114.38 614 ALA B CA 1
ATOM 9958 C C . ALA B 1 618 ? -64.551 34.994 8.595 1.00 119.57 614 ALA B C 1
ATOM 9959 O O . ALA B 1 618 ? -65.697 34.542 8.471 1.00 118.96 614 ALA B O 1
ATOM 9961 N N . ASN B 1 619 ? -64.180 36.194 8.142 1.00 121.40 615 ASN B N 1
ATOM 9962 C CA . ASN B 1 619 ? -65.108 37.128 7.497 1.00 113.07 615 ASN B CA 1
ATOM 9963 C C . ASN B 1 619 ? -65.316 36.873 5.984 1.00 107.72 615 ASN B C 1
ATOM 9964 O O . ASN B 1 619 ? -65.993 37.657 5.331 1.00 105.52 615 ASN B O 1
ATOM 9969 N N . GLY B 1 620 ? -64.753 35.791 5.432 1.00 103.49 616 GLY B N 1
ATOM 9970 C CA . GLY B 1 620 ? -64.929 35.434 4.016 1.00 92.61 616 GLY B CA 1
ATOM 9971 C C . GLY B 1 620 ? -63.700 35.604 3.135 1.00 89.36 616 GLY B C 1
ATOM 9972 O O . GLY B 1 620 ? -63.756 35.320 1.937 1.00 77.68 616 GLY B O 1
ATOM 9973 N N . GLY B 1 621 ? -62.594 36.077 3.715 1.00 93.21 617 GLY B N 1
ATOM 9974 C CA . GLY B 1 621 ? -61.348 36.280 2.976 1.00 94.51 617 GLY B CA 1
ATOM 9975 C C . GLY B 1 621 ? -61.408 37.445 2.027 1.00 94.71 617 GLY B C 1
ATOM 9976 O O . GLY B 1 621 ? -62.483 37.967 1.706 1.00 98.16 617 GLY B O 1
ATOM 9977 N N . ASN B 1 622 ? -60.233 37.815 1.536 1.00 91.11 618 ASN B N 1
ATOM 9978 C CA . ASN B 1 622 ? -60.089 38.966 0.650 1.00 85.68 618 ASN B CA 1
ATOM 9979 C C . ASN B 1 622 ? -60.985 38.786 -0.561 1.00 82.95 618 ASN B C 1
ATOM 9980 O O . ASN B 1 622 ? -61.353 37.661 -0.915 1.00 71.79 618 ASN B O 1
ATOM 9985 N N . VAL B 1 623 ? -61.363 39.909 -1.156 1.00 84.00 619 VAL B N 1
ATOM 9986 C CA . VAL B 1 623 ? -62.222 39.900 -2.336 1.00 82.29 619 VAL B CA 1
ATOM 9987 C C . VAL B 1 623 ? -62.033 41.194 -3.136 1.00 81.05 619 VAL B C 1
ATOM 9988 O O . VAL B 1 623 ? -61.641 42.234 -2.582 1.00 84.97 619 VAL B O 1
ATOM 9992 N N . SER B 1 624 ? -62.257 41.094 -4.442 1.00 73.91 620 SER B N 1
ATOM 9993 C CA . SER B 1 624 ? -62.282 42.243 -5.325 1.00 75.67 620 SER B CA 1
ATOM 9994 C C . SER B 1 624 ? -63.685 42.386 -5.873 1.00 79.38 620 SER B C 1
ATOM 9995 O O . SER B 1 624 ? -64.326 41.379 -6.190 1.00 80.58 620 SER B O 1
ATOM 9998 N N . TYR B 1 625 ? -64.167 43.629 -5.960 1.00 79.96 621 TYR B N 1
ATOM 9999 C CA . TYR B 1 625 ? -65.380 43.941 -6.727 1.00 79.98 621 TYR B CA 1
ATOM 10000 C C . TYR B 1 625 ? -64.976 44.783 -7.922 1.00 78.11 621 TYR B C 1
ATOM 10001 O O . TYR B 1 625 ? -64.271 45.784 -7.776 1.00 77.15 621 TYR B O 1
ATOM 10010 N N . ASN B 1 626 ? -65.387 44.325 -9.101 1.00 74.76 622 ASN B N 1
ATOM 10011 C CA . ASN B 1 626 ? -65.070 44.971 -10.361 1.00 73.92 622 ASN B CA 1
ATOM 10012 C C . ASN B 1 626 ? -66.296 45.625 -10.977 1.00 68.15 622 ASN B C 1
ATOM 10013 O O . ASN B 1 626 ? -66.163 46.308 -11.982 1.00 74.40 622 ASN B O 1
ATOM 10018 N N . THR B 1 627 ? -67.487 45.381 -10.418 1.00 66.12 623 THR B N 1
ATOM 10019 C CA . THR B 1 627 ? -68.723 46.013 -10.892 1.00 65.56 623 THR B CA 1
ATOM 10020 C C . THR B 1 627 ? -69.588 46.521 -9.722 1.00 68.86 623 THR B C 1
ATOM 10021 O O . THR B 1 627 ? -69.600 45.904 -8.654 1.00 72.05 623 THR B O 1
ATOM 10025 N N . PRO B 1 628 ? -70.317 47.649 -9.918 1.00 70.64 624 PRO B N 1
ATOM 10026 C CA . PRO B 1 628 ? -71.211 48.144 -8.850 1.00 68.84 624 PRO B CA 1
ATOM 10027 C C . PRO B 1 628 ? -72.342 47.184 -8.442 1.00 66.89 624 PRO B C 1
ATOM 10028 O O . PRO B 1 628 ? -72.722 47.165 -7.271 1.00 61.24 624 PRO B O 1
ATOM 10032 N N . GLU B 1 629 ? -72.840 46.375 -9.382 1.00 69.93 625 GLU B N 1
ATOM 10033 C CA . GLU B 1 629 ? -73.989 45.495 -9.117 1.00 74.34 625 GLU B CA 1
ATOM 10034 C C . GLU B 1 629 ? -73.609 44.353 -8.177 1.00 72.99 625 GLU B C 1
ATOM 10035 O O . GLU B 1 629 ? -74.385 43.986 -7.298 1.00 71.49 625 GLU B O 1
ATOM 10041 N N . ALA B 1 630 ? -72.415 43.798 -8.366 1.00 72.25 626 ALA B N 1
ATOM 10042 C CA . ALA B 1 630 ? -71.865 42.825 -7.418 1.00 74.06 626 ALA B CA 1
ATOM 10043 C C . ALA B 1 630 ? -71.722 43.421 -6.013 1.00 72.09 626 ALA B C 1
ATOM 10044 O O . ALA B 1 630 ? -72.069 42.772 -5.030 1.00 74.13 626 ALA B O 1
ATOM 10046 N N . LEU B 1 631 ? -71.220 44.655 -5.945 1.00 68.25 627 LEU B N 1
ATOM 10047 C CA . LEU B 1 631 ? -70.976 45.357 -4.686 1.00 63.62 627 LEU B CA 1
ATOM 10048 C C . LEU B 1 631 ? -72.244 45.601 -3.872 1.00 63.52 627 LEU B C 1
ATOM 10049 O O . LEU B 1 631 ? -72.255 45.328 -2.677 1.00 67.49 627 LEU B O 1
ATOM 10054 N N . VAL B 1 632 ? -73.306 46.100 -4.504 1.00 64.85 628 VAL B N 1
ATOM 10055 C CA . VAL B 1 632 ? -74.554 46.386 -3.762 1.00 67.65 628 VAL B CA 1
ATOM 10056 C C . VAL B 1 632 ? -75.241 45.102 -3.291 1.00 63.03 628 VAL B C 1
ATOM 10057 O O . VAL B 1 632 ? -75.801 45.073 -2.184 1.00 63.31 628 VAL B O 1
ATOM 10061 N N . ALA B 1 633 ? -75.171 44.050 -4.108 1.00 59.84 629 ALA B N 1
ATOM 10062 C CA . ALA B 1 633 ? -75.658 42.717 -3.711 1.00 61.71 629 ALA B CA 1
ATOM 10063 C C . ALA B 1 633 ? -75.024 42.213 -2.397 1.00 63.40 629 ALA B C 1
ATOM 10064 O O . ALA B 1 633 ? -75.740 41.773 -1.499 1.00 63.01 629 ALA B O 1
ATOM 10066 N N . ASP B 1 634 ? -73.699 42.301 -2.284 1.00 63.73 630 ASP B N 1
ATOM 10067 C CA . ASP B 1 634 ? -72.990 41.827 -1.087 1.00 68.33 630 ASP B CA 1
ATOM 10068 C C . ASP B 1 634 ? -73.226 42.679 0.150 1.00 66.94 630 ASP B C 1
ATOM 10069 O O . ASP B 1 634 ? -73.150 42.173 1.268 1.00 68.06 630 ASP B O 1
ATOM 10074 N N . CYS B 1 635 ? -73.489 43.964 -0.047 1.00 66.97 631 CYS B N 1
ATOM 10075 C CA . CYS B 1 635 ? -73.866 44.848 1.058 1.00 68.14 631 CYS B CA 1
ATOM 10076 C C . CYS B 1 635 ? -75.308 44.576 1.506 1.00 70.00 631 CYS B C 1
ATOM 10077 O O . CYS B 1 635 ? -75.615 44.642 2.705 1.00 69.70 631 CYS B O 1
ATOM 10080 N N . GLY B 1 636 ? -76.176 44.266 0.542 1.00 69.96 632 GLY B N 1
ATOM 10081 C CA . GLY B 1 636 ? -77.573 43.936 0.813 1.00 72.82 632 GLY B CA 1
ATOM 10082 C C . GLY B 1 636 ? -77.777 42.577 1.443 1.00 75.74 632 GLY B C 1
ATOM 10083 O O . GLY B 1 636 ? -78.674 42.401 2.274 1.00 88.43 632 GLY B O 1
ATOM 10084 N N . SER B 1 637 ? -76.960 41.607 1.038 1.00 79.08 633 SER B N 1
ATOM 10085 C CA . SER B 1 637 ? -77.046 40.242 1.576 1.00 72.56 633 SER B CA 1
ATOM 10086 C C . SER B 1 637 ? -76.502 40.172 2.999 1.00 69.07 633 SER B C 1
ATOM 10087 O O . SER B 1 637 ? -76.872 39.280 3.749 1.00 73.35 633 SER B O 1
ATOM 10090 N N . GLY B 1 638 ? -75.612 41.097 3.356 1.00 66.07 634 GLY B N 1
ATOM 10091 C CA . GLY B 1 638 ? -74.887 41.039 4.626 1.00 62.62 634 GLY B CA 1
ATOM 10092 C C . GLY B 1 638 ? -73.466 40.512 4.445 1.00 61.28 634 GLY B C 1
ATOM 10093 O O . GLY B 1 638 ? -72.641 40.697 5.336 1.00 62.26 634 GLY B O 1
ATOM 10094 N N . ALA B 1 639 ? -73.175 39.880 3.294 1.00 56.83 635 ALA B N 1
ATOM 10095 C CA . ALA B 1 639 ? -71.835 39.353 2.957 1.00 55.76 635 ALA B CA 1
ATOM 10096 C C . ALA B 1 639 ? -70.669 40.318 3.242 1.00 63.90 635 ALA B C 1
ATOM 10097 O O . ALA B 1 639 ? -69.629 39.889 3.758 1.00 69.99 635 ALA B O 1
ATOM 10099 N N . LEU B 1 640 ? -70.848 41.602 2.915 1.00 63.95 636 LEU B N 1
ATOM 10100 C CA . LEU B 1 640 ? -69.833 42.626 3.149 1.00 66.23 636 LEU B CA 1
ATOM 10101 C C . LEU B 1 640 ? -70.197 43.492 4.350 1.00 63.71 636 LEU B C 1
ATOM 10102 O O . LEU B 1 640 ? -71.178 44.220 4.311 1.00 70.46 636 LEU B O 1
ATOM 10107 N N . HIS B 1 641 ? -69.405 43.423 5.414 1.00 69.54 637 HIS B N 1
ATOM 10108 C CA . HIS B 1 641 ? -69.664 44.228 6.613 1.00 74.41 637 HIS B CA 1
ATOM 10109 C C . HIS B 1 641 ? -69.336 45.700 6.296 1.00 70.29 637 HIS B C 1
ATOM 10110 O O . HIS B 1 641 ? -68.348 45.966 5.610 1.00 69.55 637 HIS B O 1
ATOM 10117 N N . PRO B 1 642 ? -70.178 46.653 6.757 1.00 67.15 638 PRO B N 1
ATOM 10118 C CA . PRO B 1 642 ? -69.911 48.092 6.622 1.00 66.82 638 PRO B CA 1
ATOM 10119 C C . PRO B 1 642 ? -68.493 48.594 6.908 1.00 65.87 638 PRO B C 1
ATOM 10120 O O . PRO B 1 642 ? -67.967 49.366 6.116 1.00 76.61 638 PRO B O 1
ATOM 10124 N N . ALA B 1 643 ? -67.889 48.180 8.018 1.00 69.04 639 ALA B N 1
ATOM 10125 C CA . ALA B 1 643 ? -66.544 48.661 8.395 1.00 68.56 639 ALA B CA 1
ATOM 10126 C C . ALA B 1 643 ? -65.418 48.124 7.492 1.00 65.50 639 ALA B C 1
ATOM 10127 O O . ALA B 1 643 ? -64.359 48.759 7.394 1.00 56.57 639 ALA B O 1
ATOM 10129 N N . ASP B 1 644 ? -65.648 46.972 6.840 1.00 69.25 640 ASP B N 1
ATOM 10130 C CA . ASP B 1 644 ? -64.694 46.415 5.860 1.00 74.28 640 ASP B CA 1
ATOM 10131 C C . ASP B 1 644 ? -64.625 47.343 4.656 1.00 71.00 640 ASP B C 1
ATOM 10132 O O . ASP B 1 644 ? -63.535 47.720 4.224 1.00 71.96 640 ASP B O 1
ATOM 10137 N N . LEU B 1 645 ? -65.795 47.709 4.127 1.00 68.98 641 LEU B N 1
ATOM 10138 C CA . LEU B 1 645 ? -65.904 48.674 3.023 1.00 69.74 641 LEU B CA 1
ATOM 10139 C C . LEU B 1 645 ? -65.361 50.075 3.387 1.00 66.20 641 LEU B C 1
ATOM 10140 O O . LEU B 1 645 ? -64.668 50.718 2.584 1.00 64.87 641 LEU B O 1
ATOM 10145 N N . LYS B 1 646 ? -65.703 50.537 4.588 1.00 60.57 642 LYS B N 1
ATOM 10146 C CA . LYS B 1 646 ? -65.274 51.848 5.093 1.00 59.53 642 LYS B CA 1
ATOM 10147 C C . LYS B 1 646 ? -63.756 51.999 5.077 1.00 59.35 642 LYS B C 1
ATOM 10148 O O . LYS B 1 646 ? -63.246 53.032 4.663 1.00 61.65 642 LYS B O 1
ATOM 10154 N N . ALA B 1 647 ? -63.038 50.963 5.507 1.00 61.76 643 ALA B N 1
ATOM 10155 C CA . ALA B 1 647 ? -61.566 51.002 5.524 1.00 62.06 643 ALA B CA 1
ATOM 10156 C C . ALA B 1 647 ? -60.970 50.911 4.111 1.00 61.38 643 ALA B C 1
ATOM 10157 O O . ALA B 1 647 ? -59.907 51.485 3.854 1.00 61.75 643 ALA B O 1
ATOM 10159 N N . ALA B 1 648 ? -61.659 50.206 3.207 1.00 58.87 644 ALA B N 1
ATOM 10160 C CA . ALA B 1 648 ? -61.281 50.145 1.795 1.00 60.96 644 ALA B CA 1
ATOM 10161 C C . ALA B 1 648 ? -61.444 51.513 1.090 1.00 65.56 644 ALA B C 1
ATOM 10162 O O . ALA B 1 648 ? -60.547 51.952 0.362 1.00 70.20 644 ALA B O 1
ATOM 10164 N N . VAL B 1 649 ? -62.599 52.151 1.305 1.00 62.19 645 VAL B N 1
ATOM 10165 C CA . VAL B 1 649 ? -62.890 53.491 0.803 1.00 60.99 645 VAL B CA 1
ATOM 10166 C C . VAL B 1 649 ? -61.892 54.518 1.333 1.00 59.33 645 VAL B C 1
ATOM 10167 O O . VAL B 1 649 ? -61.354 55.317 0.562 1.00 55.30 645 VAL B O 1
ATOM 10171 N N . LEU B 1 650 ? -61.681 54.509 2.646 1.00 60.09 646 LEU B N 1
ATOM 10172 C CA . LEU B 1 650 ? -60.762 55.449 3.294 1.00 63.85 646 LEU B CA 1
ATOM 10173 C C . LEU B 1 650 ? -59.379 55.333 2.675 1.00 66.99 646 LEU B C 1
ATOM 10174 O O . LEU B 1 650 ? -58.722 56.339 2.399 1.00 66.26 646 LEU B O 1
ATOM 10179 N N . GLN B 1 651 ? -58.957 54.090 2.449 1.00 68.69 647 GLN B N 1
ATOM 10180 C CA . GLN B 1 651 ? -57.648 53.807 1.893 1.00 69.32 647 GLN B CA 1
ATOM 10181 C C . GLN B 1 651 ? -57.460 54.490 0.541 1.00 65.52 647 GLN B C 1
ATOM 10182 O O . GLN B 1 651 ? -56.446 55.160 0.310 1.00 58.32 647 GLN B O 1
ATOM 10188 N N . LEU B 1 652 ? -58.460 54.326 -0.328 1.00 64.97 648 LEU B N 1
ATOM 10189 C CA . LEU B 1 652 ? -58.422 54.856 -1.694 1.00 63.61 648 LEU B CA 1
ATOM 10190 C C . LEU B 1 652 ? -58.534 56.376 -1.773 1.00 63.96 648 LEU B C 1
ATOM 10191 O O . LEU B 1 652 ? -57.898 56.980 -2.628 1.00 63.50 648 LEU B O 1
ATOM 10196 N N . LEU B 1 653 ? -59.335 56.984 -0.891 1.00 63.12 649 LEU B N 1
ATOM 10197 C CA . LEU B 1 653 ? -59.444 58.447 -0.806 1.00 62.45 649 LEU B CA 1
ATOM 10198 C C . LEU B 1 653 ? -58.135 59.113 -0.389 1.00 69.40 649 LEU B C 1
ATOM 10199 O O . LEU B 1 653 ? -57.792 60.182 -0.908 1.00 67.40 649 LEU B O 1
ATOM 10204 N N . LEU B 1 654 ? -57.406 58.487 0.538 1.00 72.15 650 LEU B N 1
ATOM 10205 C CA . LEU B 1 654 ? -56.096 58.995 0.961 1.00 69.99 650 LEU B CA 1
ATOM 10206 C C . LEU B 1 654 ? -55.069 58.856 -0.160 1.00 69.65 650 LEU B C 1
ATOM 10207 O O . LEU B 1 654 ? -54.292 59.777 -0.388 1.00 72.94 650 LEU B O 1
ATOM 10212 N N . ASP B 1 655 ? -55.108 57.724 -0.864 1.00 71.97 651 ASP B N 1
ATOM 10213 C CA . ASP B 1 655 ? -54.296 57.463 -2.072 1.00 75.38 651 ASP B CA 1
ATOM 10214 C C . ASP B 1 655 ? -54.463 58.530 -3.163 1.00 75.74 651 ASP B C 1
ATOM 10215 O O . ASP B 1 655 ? -53.513 59.262 -3.482 1.00 81.17 651 ASP B O 1
ATOM 10220 N N . ARG B 1 656 ? -55.681 58.650 -3.689 1.00 74.66 652 ARG B N 1
ATOM 10221 C CA . ARG B 1 656 ? -56.003 59.662 -4.702 1.00 75.94 652 ARG B CA 1
ATOM 10222 C C . ARG B 1 656 ? -55.622 61.083 -4.294 1.00 74.95 652 ARG B C 1
ATOM 10223 O O . ARG B 1 656 ? -55.236 61.882 -5.138 1.00 71.87 652 ARG B O 1
ATOM 10231 N N . SER B 1 657 ? -55.781 61.397 -3.006 1.00 74.97 653 SER B N 1
ATOM 10232 C CA . SER B 1 657 ? -55.568 62.747 -2.487 1.00 72.49 653 SER B CA 1
ATOM 10233 C C . SER B 1 657 ? -54.119 63.041 -2.098 1.00 72.70 653 SER B C 1
ATOM 10234 O O . SER B 1 657 ? -53.835 64.136 -1.609 1.00 76.22 653 SER B O 1
ATOM 10237 N N . ALA B 1 658 ? -53.207 62.089 -2.324 1.00 74.09 654 ALA B N 1
ATOM 10238 C CA . ALA B 1 658 ? -51.802 62.234 -1.899 1.00 69.90 654 ALA B CA 1
ATOM 10239 C C . ALA B 1 658 ? -51.088 63.417 -2.563 1.00 64.92 654 ALA B C 1
ATOM 10240 O O . ALA B 1 658 ? -50.453 64.211 -1.882 1.00 62.32 654 ALA B O 1
ATOM 10242 N N . GLN B 1 659 ? -51.200 63.535 -3.882 1.00 64.60 655 GLN B N 1
ATOM 10243 C CA . GLN B 1 659 ? -50.574 64.645 -4.598 1.00 69.65 655 GLN B CA 1
ATOM 10244 C C . GLN B 1 659 ? -51.114 65.980 -4.115 1.00 72.20 655 GLN B C 1
ATOM 10245 O O . GLN B 1 659 ? -50.353 66.936 -3.960 1.00 69.25 655 GLN B O 1
ATOM 10251 N N . ALA B 1 660 ? -52.431 66.038 -3.906 1.00 71.20 656 ALA B N 1
ATOM 10252 C CA . ALA B 1 660 ? -53.102 67.239 -3.427 1.00 68.89 656 ALA B CA 1
ATOM 10253 C C . ALA B 1 660 ? -52.673 67.609 -2.012 1.00 66.01 656 ALA B C 1
ATOM 10254 O O . ALA B 1 660 ? -52.340 68.764 -1.749 1.00 69.35 656 ALA B O 1
ATOM 10256 N N . ARG B 1 661 ? -52.661 66.638 -1.113 1.00 65.71 657 ARG B N 1
ATOM 10257 C CA . ARG B 1 661 ? -52.252 66.899 0.276 1.00 76.15 657 ARG B CA 1
ATOM 10258 C C . ARG B 1 661 ? -50.771 67.296 0.433 1.00 81.30 657 ARG B C 1
ATOM 10259 O O . ARG B 1 661 ? -50.420 68.041 1.357 1.00 85.53 657 ARG B O 1
ATOM 10267 N N . ALA B 1 662 ? -49.923 66.828 -0.481 1.00 86.03 658 ALA B N 1
ATOM 10268 C CA . ALA B 1 662 ? -48.533 67.292 -0.558 1.00 89.43 658 ALA B CA 1
ATOM 10269 C C . ALA B 1 662 ? -48.445 68.790 -0.875 1.00 88.62 658 ALA B C 1
ATOM 10270 O O . ALA B 1 662 ? -47.620 69.498 -0.300 1.00 92.36 658 ALA B O 1
ATOM 10272 N N . LEU B 1 663 ? -49.270 69.255 -1.810 1.00 83.50 659 LEU B N 1
ATOM 10273 C CA . LEU B 1 663 ? -49.306 70.670 -2.164 1.00 80.57 659 LEU B CA 1
ATOM 10274 C C . LEU B 1 663 ? -49.840 71.527 -1.014 1.00 77.40 659 LEU B C 1
ATOM 10275 O O . LEU B 1 663 ? -49.410 72.667 -0.862 1.00 75.57 659 LEU B O 1
ATOM 10280 N N . LEU B 1 664 ? -50.789 71.002 -0.237 1.00 77.09 660 LEU B N 1
ATOM 10281 C CA . LEU B 1 664 ? -51.385 71.766 0.881 1.00 81.52 660 LEU B CA 1
ATOM 10282 C C . LEU B 1 664 ? -50.376 72.135 1.966 1.00 84.16 660 LEU B C 1
ATOM 10283 O O . LEU B 1 664 ? -50.468 73.209 2.565 1.00 80.69 660 LEU B O 1
ATOM 10288 N N . ASN B 1 665 ? -49.407 71.247 2.184 1.00 91.95 661 ASN B N 1
ATOM 10289 C CA . ASN B 1 665 ? -48.347 71.449 3.177 1.00 88.04 661 ASN B CA 1
ATOM 10290 C C . ASN B 1 665 ? -47.126 72.204 2.622 1.00 85.35 661 ASN B C 1
ATOM 10291 O O . ASN B 1 665 ? -46.408 72.825 3.391 1.00 86.64 661 ASN B O 1
ATOM 10296 N N . GLY B 1 666 ? -46.912 72.154 1.301 1.00 85.68 662 GLY B N 1
ATOM 10297 C CA . GLY B 1 666 ? -45.790 72.817 0.634 1.00 87.18 662 GLY B CA 1
ATOM 10298 C C . GLY B 1 666 ? -46.185 74.079 -0.117 1.00 92.05 662 GLY B C 1
ATOM 10299 O O . GLY B 1 666 ? -46.459 75.115 0.504 1.00 86.22 662 GLY B O 1
ATOM 10300 N N . GLU B 1 667 ? -46.209 73.991 -1.453 1.00 94.55 663 GLU B N 1
ATOM 10301 C CA . GLU B 1 667 ? -46.412 75.157 -2.348 1.00 101.16 663 GLU B CA 1
ATOM 10302 C C . GLU B 1 667 ? -47.603 76.070 -1.996 1.00 104.36 663 GLU B C 1
ATOM 10303 O O . GLU B 1 667 ? -47.499 77.289 -2.107 1.00 104.63 663 GLU B O 1
ATOM 10309 N N . LEU B 1 668 ? -48.722 75.475 -1.583 1.00 114.21 664 LEU B N 1
ATOM 10310 C CA . LEU B 1 668 ? -49.958 76.219 -1.293 1.00 114.95 664 LEU B CA 1
ATOM 10311 C C . LEU B 1 668 ? -50.142 76.625 0.173 1.00 111.71 664 LEU B C 1
ATOM 10312 O O . LEU B 1 668 ? -51.202 77.131 0.516 1.00 108.74 664 LEU B O 1
ATOM 10317 N N . LYS B 1 669 ? -49.141 76.429 1.030 1.00 112.18 665 LYS B N 1
ATOM 10318 C CA . LYS B 1 669 ? -49.313 76.725 2.451 1.00 114.15 665 LYS B CA 1
ATOM 10319 C C . LYS B 1 669 ? -49.340 78.228 2.733 1.00 116.05 665 LYS B C 1
ATOM 10320 O O . LYS B 1 669 ? -50.022 78.660 3.663 1.00 113.59 665 LYS B O 1
ATOM 10326 N N . LYS B 1 670 ? -48.598 79.007 1.934 1.00 120.16 666 LYS B N 1
ATOM 10327 C CA . LYS B 1 670 ? -48.661 80.483 1.951 1.00 122.87 666 LYS B CA 1
ATOM 10328 C C . LYS B 1 670 ? -50.079 80.963 1.653 1.00 118.95 666 LYS B C 1
ATOM 10329 O O . LYS B 1 670 ? -50.650 81.728 2.416 1.00 106.58 666 LYS B O 1
ATOM 10335 N N . ASN B 1 671 ? -50.628 80.518 0.525 1.00 123.35 667 ASN B N 1
ATOM 10336 C CA . ASN B 1 671 ? -51.986 80.898 0.112 1.00 123.60 667 ASN B CA 1
ATOM 10337 C C . ASN B 1 671 ? -53.075 80.407 1.077 1.00 115.93 667 ASN B C 1
ATOM 10338 O O . ASN B 1 671 ? -54.004 81.153 1.362 1.00 112.40 667 ASN B O 1
ATOM 10343 N N . MET B 1 672 ? -52.969 79.160 1.549 1.00 113.02 668 MET B N 1
ATOM 10344 C CA . MET B 1 672 ? -53.996 78.545 2.418 1.00 109.65 668 MET B CA 1
ATOM 10345 C C . MET B 1 672 ? -54.106 79.250 3.781 1.00 108.69 668 MET B C 1
ATOM 10346 O O . MET B 1 672 ? -55.190 79.312 4.358 1.00 108.10 668 MET B O 1
ATOM 10351 N N . THR B 1 673 ? -52.995 79.789 4.286 1.00 107.88 669 THR B N 1
ATOM 10352 C CA . THR B 1 673 ? -53.019 80.602 5.502 1.00 101.59 669 THR B CA 1
ATOM 10353 C C . THR B 1 673 ? -53.752 81.934 5.237 1.00 106.27 669 THR B C 1
ATOM 10354 O O . THR B 1 673 ? -54.636 82.308 6.004 1.00 106.99 669 THR B O 1
ATOM 10358 N N . ALA B 1 674 ? -53.409 82.612 4.137 1.00 111.10 670 ALA B N 1
ATOM 10359 C CA . ALA B 1 674 ? -54.117 83.826 3.673 1.00 109.39 670 ALA B CA 1
ATOM 10360 C C . ALA B 1 674 ? -55.606 83.597 3.385 1.00 116.42 670 ALA B C 1
ATOM 10361 O O . ALA B 1 674 ? -56.402 84.515 3.513 1.00 124.21 670 ALA B O 1
ATOM 10363 N N . LEU B 1 675 ? -55.969 82.387 2.964 1.00 123.17 671 LEU B N 1
ATOM 10364 C CA . LEU B 1 675 ? -57.381 82.011 2.779 1.00 130.44 671 LEU B CA 1
ATOM 10365 C C . LEU B 1 675 ? -58.141 81.975 4.121 1.00 133.19 671 LEU B C 1
ATOM 10366 O O . LEU B 1 675 ? -59.141 82.669 4.271 1.00 134.16 671 LEU B O 1
ATOM 10371 N N . ARG B 1 676 ? -57.668 81.200 5.098 1.00 135.08 672 ARG B N 1
ATOM 10372 C CA . ARG B 1 676 ? -58.440 81.023 6.362 1.00 132.08 672 ARG B CA 1
ATOM 10373 C C . ARG B 1 676 ? -58.479 82.280 7.248 1.00 133.41 672 ARG B C 1
ATOM 10374 O O . ARG B 1 676 ? -59.294 82.352 8.167 1.00 138.53 672 ARG B O 1
ATOM 10382 N N . ASN B 1 677 ? -57.602 83.249 6.986 1.00 133.93 673 ASN B N 1
ATOM 10383 C CA . ASN B 1 677 ? -57.742 84.591 7.562 1.00 139.98 673 ASN B CA 1
ATOM 10384 C C . ASN B 1 677 ? -58.902 85.360 6.932 1.00 152.18 673 ASN B C 1
ATOM 10385 O O . ASN B 1 677 ? -59.642 86.035 7.642 1.00 154.94 673 ASN B O 1
ATOM 10390 N N . ALA B 1 678 ? -59.059 85.244 5.611 1.00 162.13 674 ALA B N 1
ATOM 10391 C CA . ALA B 1 678 ? -60.221 85.801 4.903 1.00 166.23 674 ALA B CA 1
ATOM 10392 C C . ALA B 1 678 ? -61.559 85.151 5.295 1.00 171.17 674 ALA B C 1
ATOM 10393 O O . ALA B 1 678 ? -62.603 85.798 5.230 1.00 173.20 674 ALA B O 1
ATOM 10395 N N . GLU B 1 679 ? -61.533 83.871 5.672 1.00 179.43 675 GLU B N 1
ATOM 10396 C CA . GLU B 1 679 ? -62.731 83.183 6.184 1.00 177.68 675 GLU B CA 1
ATOM 10397 C C . GLU B 1 679 ? -63.147 83.754 7.549 1.00 174.81 675 GLU B C 1
ATOM 10398 O O . GLU B 1 679 ? -64.331 83.998 7.784 1.00 171.40 675 GLU B O 1
ATOM 10404 N N . LYS B 1 680 ? -62.170 83.953 8.437 1.00 168.52 676 LYS B N 1
ATOM 10405 C CA . LYS B 1 680 ? -62.402 84.600 9.740 1.00 158.47 676 LYS B CA 1
ATOM 10406 C C . LYS B 1 680 ? -62.802 86.061 9.582 1.00 151.07 676 LYS B C 1
ATOM 10407 O O . LYS B 1 680 ? -63.744 86.526 10.231 1.00 141.43 676 LYS B O 1
ATOM 10413 N N . LYS B 1 681 ? -62.096 86.761 8.696 1.00 148.09 677 LYS B N 1
ATOM 10414 C CA . LYS B 1 681 ? -62.360 88.165 8.402 1.00 139.80 677 LYS B CA 1
ATOM 10415 C C . LYS B 1 681 ? -63.713 88.406 7.704 1.00 142.75 677 LYS B C 1
ATOM 10416 O O . LYS B 1 681 ? -64.185 89.527 7.698 1.00 128.19 677 LYS B O 1
ATOM 10422 N N . MET B 1 682 ? -64.388 87.370 7.198 1.00 153.61 678 MET B N 1
ATOM 10423 C CA . MET B 1 682 ? -65.724 87.537 6.610 1.00 158.94 678 MET B CA 1
ATOM 10424 C C . MET B 1 682 ? -66.763 87.970 7.669 1.00 162.52 678 MET B C 1
ATOM 10425 O O . MET B 1 682 ? -67.588 87.173 8.129 1.00 160.55 678 MET B O 1
ATOM 10430 N N . ALA B 1 683 ? -66.687 89.247 8.052 1.00 161.90 679 ALA B N 1
ATOM 10431 C CA . ALA B 1 683 ? -67.732 89.916 8.853 1.00 159.16 679 ALA B CA 1
ATOM 10432 C C . ALA B 1 683 ? -68.969 90.164 7.986 1.00 154.94 679 ALA B C 1
ATOM 10433 O O . ALA B 1 683 ? -68.855 90.240 6.765 1.00 157.88 679 ALA B O 1
ATOM 10435 N N . LYS B 1 684 ? -70.136 90.292 8.626 1.00 147.31 680 LYS B N 1
ATOM 10436 C CA . LYS B 1 684 ? 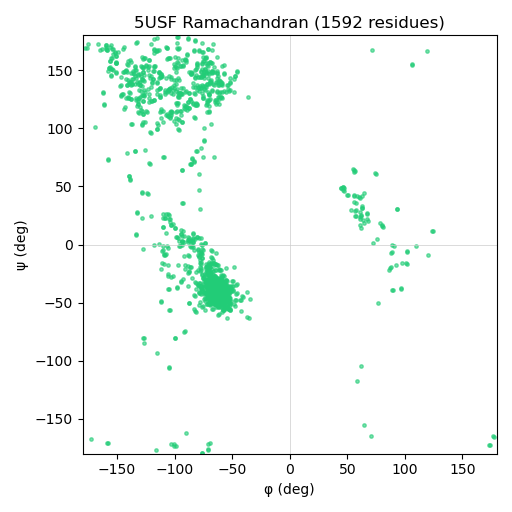-71.441 90.516 7.917 1.00 138.06 680 LYS B CA 1
ATOM 10437 C C . LYS B 1 684 ? -71.826 89.274 7.088 1.00 127.79 680 LYS B C 1
ATOM 10438 O O . LYS B 1 684 ? -72.178 88.219 7.618 1.00 111.64 680 LYS B O 1
ATOM 10444 N N . GLN C 2 1 ? -92.484 60.260 -19.208 1.00 64.09 1 GLN C N 1
ATOM 10445 C CA . GLN C 2 1 ? -92.097 61.666 -18.871 1.00 56.68 1 GLN C CA 1
ATOM 10446 C C . GLN C 2 1 ? -91.758 61.827 -17.384 1.00 54.41 1 GLN C C 1
ATOM 10447 O O . GLN C 2 1 ? -91.692 60.836 -16.646 1.00 59.58 1 GLN C O 1
ATOM 10453 N N . VAL C 2 2 ? -91.520 63.067 -16.958 1.00 49.18 2 VAL C N 1
ATOM 10454 C CA . VAL C 2 2 ? -91.148 63.354 -15.574 1.00 48.29 2 VAL C CA 1
ATOM 10455 C C . VAL C 2 2 ? -92.327 63.140 -14.618 1.00 48.81 2 VAL C C 1
ATOM 10456 O O . VAL C 2 2 ? -93.405 63.710 -14.813 1.00 44.90 2 VAL C O 1
ATOM 10460 N N . GLN C 2 3 ? -92.122 62.292 -13.607 1.00 44.87 3 GLN C N 1
ATOM 10461 C CA . GLN C 2 3 ? -93.153 62.016 -12.628 1.00 45.98 3 GLN C CA 1
ATOM 10462 C C . GLN C 2 3 ? -92.597 62.157 -11.224 1.00 45.94 3 GLN C C 1
ATOM 10463 O O . GLN C 2 3 ? -91.475 61.745 -10.946 1.00 45.30 3 GLN C O 1
ATOM 10469 N N . LEU C 2 4 ? -93.389 62.788 -10.362 1.00 44.72 4 LEU C N 1
ATOM 10470 C CA . LEU C 2 4 ? -92.985 63.142 -9.009 1.00 42.48 4 LEU C CA 1
ATOM 10471 C C . LEU C 2 4 ? -94.177 62.899 -8.111 1.00 40.84 4 LEU C C 1
ATOM 10472 O O . LEU C 2 4 ? -95.248 63.403 -8.375 1.00 41.10 4 LEU C O 1
ATOM 10477 N N . GLN C 2 5 ? -94.005 62.123 -7.055 1.00 45.08 5 GLN C N 1
ATOM 10478 C CA . GLN C 2 5 ? -95.098 61.861 -6.137 1.00 52.52 5 GLN C CA 1
ATOM 10479 C C . GLN C 2 5 ? -94.655 62.070 -4.699 1.00 53.15 5 GLN C C 1
ATOM 10480 O O . GLN C 2 5 ? -93.739 61.398 -4.222 1.00 49.53 5 GLN C O 1
ATOM 10486 N N . GLU C 2 6 ? -95.340 62.997 -4.024 1.00 51.35 6 GLU C N 1
ATOM 10487 C CA . GLU C 2 6 ? -95.019 63.363 -2.665 1.00 48.92 6 GLU C CA 1
ATOM 10488 C C . GLU C 2 6 ? -95.814 62.510 -1.710 1.00 47.23 6 GLU C C 1
ATOM 10489 O O . GLU C 2 6 ? -96.860 61.978 -2.059 1.00 44.42 6 GLU C O 1
ATOM 10495 N N . SER C 2 7 ? -95.326 62.423 -0.484 1.00 49.63 7 SER C N 1
ATOM 10496 C CA . SER C 2 7 ? -96.056 61.772 0.610 1.00 50.28 7 SER C CA 1
ATOM 10497 C C . SER C 2 7 ? -95.510 62.247 1.967 1.00 48.02 7 SER C C 1
ATOM 10498 O O . SER C 2 7 ? -94.506 62.963 2.025 1.00 46.61 7 SER C O 1
ATOM 10501 N N . GLY C 2 8 ? -96.194 61.868 3.044 1.00 49.09 8 GLY C N 1
ATOM 10502 C CA . GLY C 2 8 ? -95.790 62.224 4.412 1.00 50.73 8 GLY C CA 1
ATOM 10503 C C . GLY C 2 8 ? -96.563 63.367 5.043 1.00 51.51 8 GLY C C 1
ATOM 10504 O O . GLY C 2 8 ? -96.353 63.678 6.205 1.00 53.37 8 GLY C O 1
ATOM 10505 N N . GLY C 2 9 ? -97.434 64.025 4.283 1.00 54.48 9 GLY C N 1
ATOM 10506 C CA . GLY C 2 9 ? -98.193 65.143 4.816 1.00 61.29 9 GLY C CA 1
ATOM 10507 C C . GLY C 2 9 ? -99.271 64.675 5.767 1.00 67.23 9 GLY C C 1
ATOM 10508 O O . GLY C 2 9 ? -99.656 63.503 5.759 1.00 68.16 9 GLY C O 1
ATOM 10509 N N . GLY C 2 10 ? -99.739 65.602 6.598 1.00 66.76 10 GLY C N 1
ATOM 10510 C CA . GLY C 2 10 ? -100.860 65.357 7.485 1.00 64.88 10 GLY C CA 1
ATOM 10511 C C . GLY C 2 10 ? -101.137 66.542 8.374 1.00 63.45 10 GLY C C 1
ATOM 10512 O O . GLY C 2 10 ? -100.641 67.633 8.125 1.00 66.27 10 GLY C O 1
ATOM 10513 N N . LEU C 2 11 ? -101.928 66.313 9.415 1.00 62.03 11 LEU C N 1
ATOM 10514 C CA . LEU C 2 11 ? -102.240 67.327 10.410 1.00 61.39 11 LEU C CA 1
ATOM 10515 C C . LEU C 2 11 ? -101.329 67.137 11.621 1.00 61.69 11 LEU C C 1
ATOM 10516 O O . LEU C 2 11 ? -101.163 66.018 12.087 1.00 63.90 11 LEU C O 1
ATOM 10521 N N . VAL C 2 12 ? -100.737 68.220 12.120 1.00 63.34 12 VAL C N 1
ATOM 10522 C CA . VAL C 2 12 ? -100.012 68.207 13.411 1.00 68.83 12 VAL C CA 1
ATOM 10523 C C . VAL C 2 12 ? -100.400 69.400 14.306 1.00 70.14 12 VAL C C 1
ATOM 10524 O O . VAL C 2 12 ? -101.151 70.277 13.876 1.00 80.79 12 VAL C O 1
ATOM 1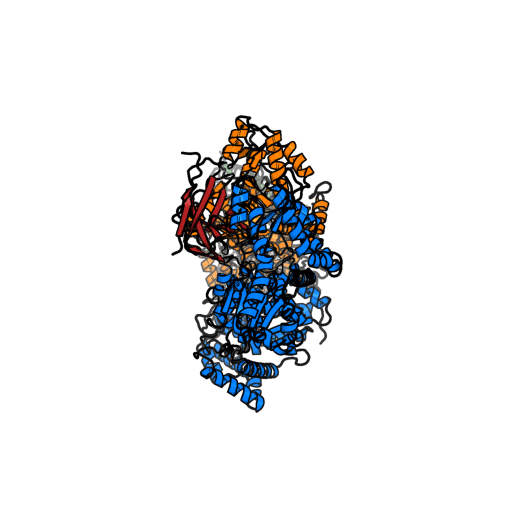0528 N N . LEU C 2 13 ? -99.897 69.410 15.539 1.00 66.23 13 LEU C N 1
ATOM 10529 C CA . LEU C 2 13 ? -100.036 70.554 16.440 1.00 71.10 13 LEU C CA 1
ATOM 10530 C C . LEU C 2 13 ? -98.822 71.460 16.306 1.00 69.47 13 LEU C C 1
ATOM 10531 O O . LEU C 2 13 ? -97.740 70.995 15.944 1.00 70.49 13 LEU C O 1
ATOM 10536 N N . PRO C 2 14 ? -98.984 72.762 16.615 1.00 66.84 14 PRO C N 1
ATOM 10537 C CA . PRO C 2 14 ? -97.829 73.668 16.670 1.00 63.66 14 PRO C CA 1
ATOM 10538 C C . PRO C 2 14 ? -96.733 73.097 17.556 1.00 64.09 14 PRO C C 1
ATOM 10539 O O . PRO C 2 14 ? -97.018 72.593 18.644 1.00 67.64 14 PRO C O 1
ATOM 10543 N N . GLY C 2 15 ? -95.504 73.131 17.052 1.00 67.46 15 GLY C N 1
ATOM 10544 C CA . GLY C 2 15 ? -94.378 72.441 17.670 1.00 69.59 15 GLY C CA 1
ATOM 10545 C C . GLY C 2 15 ? -94.218 70.992 17.197 1.00 67.81 15 GLY C C 1
ATOM 10546 O O . GLY C 2 15 ? -93.233 70.338 17.545 1.00 66.43 15 GLY C O 1
ATOM 10547 N N . GLY C 2 16 ? -95.174 70.485 16.415 1.00 59.30 16 GLY C N 1
ATOM 10548 C CA . GLY C 2 16 ? -95.076 69.158 15.843 1.00 61.75 16 GLY C CA 1
ATOM 10549 C C . GLY C 2 16 ? -94.007 69.023 14.763 1.00 63.90 16 GLY C C 1
ATOM 10550 O O . GLY C 2 16 ? -93.185 69.929 14.532 1.00 56.40 16 GLY C O 1
ATOM 10551 N N . SER C 2 17 ? -94.034 67.871 14.094 1.00 62.64 17 SER C N 1
ATOM 10552 C CA . SER C 2 17 ? -93.068 67.566 13.056 1.00 60.69 17 SER C CA 1
ATOM 10553 C C . SER C 2 17 ? -93.587 66.540 12.063 1.00 58.88 17 SER C C 1
ATOM 10554 O O . SER C 2 17 ? -94.511 65.793 12.353 1.00 55.82 17 SER C O 1
ATOM 10557 N N . LEU C 2 18 ? -92.987 66.549 10.876 1.00 59.51 18 LEU C N 1
ATOM 10558 C CA . LEU C 2 18 ? -93.340 65.648 9.776 1.00 57.32 18 LEU C CA 1
ATOM 10559 C C . LEU C 2 18 ? -92.106 65.415 8.940 1.00 54.45 18 LEU C C 1
ATOM 10560 O O . LEU C 2 18 ? -91.134 66.167 9.031 1.00 54.45 18 LEU C O 1
ATOM 10565 N N . ARG C 2 19 ? -92.142 64.360 8.139 1.00 52.84 19 ARG C N 1
ATOM 10566 C CA . ARG C 2 19 ? -91.151 64.166 7.094 1.00 50.30 19 ARG C CA 1
ATOM 10567 C C . ARG C 2 19 ? -91.836 63.907 5.773 1.00 47.85 19 ARG C C 1
ATOM 10568 O O . ARG C 2 19 ? -92.506 62.871 5.601 1.00 41.46 19 ARG C O 1
ATOM 10576 N N . LEU C 2 20 ? -91.660 64.839 4.841 1.00 45.06 20 LEU C N 1
ATOM 10577 C CA . LEU C 2 20 ? -92.151 64.645 3.492 1.00 45.93 20 LEU C CA 1
ATOM 10578 C C . LEU C 2 20 ? -91.111 63.884 2.686 1.00 44.64 20 LEU C C 1
ATOM 10579 O O . LEU C 2 20 ? -89.903 64.010 2.930 1.00 39.88 20 LEU C O 1
ATOM 10584 N N . SER C 2 21 ? -91.596 63.074 1.750 1.00 46.08 21 SER C N 1
ATOM 10585 C CA . SER C 2 21 ? -90.745 62.342 0.810 1.00 49.84 21 SER C CA 1
ATOM 10586 C C . SER C 2 21 ? -91.340 62.385 -0.609 1.00 46.71 21 SER C C 1
ATOM 10587 O O . SER C 2 21 ? -92.564 62.430 -0.786 1.00 43.26 21 SER C O 1
ATOM 10590 N N . CYS C 2 22 ? -90.468 62.382 -1.606 1.00 47.30 22 CYS C N 1
ATOM 10591 C CA . CYS C 2 22 ? -90.876 62.457 -3.008 1.00 48.80 22 CYS C CA 1
ATOM 10592 C C . CYS C 2 22 ? -90.178 61.374 -3.788 1.00 46.40 22 CYS C C 1
ATOM 10593 O O . CYS C 2 22 ? -88.974 61.248 -3.709 1.00 43.87 22 CYS C O 1
ATOM 10596 N N . ALA C 2 23 ? -90.942 60.561 -4.502 1.00 48.68 23 ALA C N 1
ATOM 10597 C CA . ALA C 2 23 ? -90.385 59.499 -5.334 1.00 48.53 23 ALA C CA 1
ATOM 10598 C C . ALA C 2 23 ? -90.511 59.968 -6.760 1.00 46.31 23 ALA C C 1
ATOM 10599 O O . ALA C 2 23 ? -91.578 60.410 -7.163 1.00 43.14 23 ALA C O 1
ATOM 10601 N N . THR C 2 24 ? -89.423 59.847 -7.515 1.00 45.96 24 THR C N 1
ATOM 10602 C CA . THR C 2 24 ? -89.310 60.445 -8.842 1.00 49.07 24 THR C CA 1
ATOM 10603 C C . THR C 2 24 ? -88.961 59.411 -9.917 1.00 45.35 24 THR C C 1
ATOM 10604 O O . THR C 2 24 ? -88.348 58.386 -9.628 1.00 49.23 24 THR C O 1
ATOM 10608 N N . SER C 2 25 ? -89.348 59.696 -11.153 1.00 40.50 25 SER C N 1
ATOM 10609 C CA . SER C 2 25 ? -88.947 58.888 -12.285 1.00 40.56 25 SER C CA 1
ATOM 10610 C C . SER C 2 25 ? -88.934 59.710 -13.554 1.00 39.36 25 SER C C 1
ATOM 10611 O O . SER C 2 25 ? -89.472 60.810 -13.593 1.00 37.86 25 SER C O 1
ATOM 10614 N N . GLY C 2 26 ? -88.345 59.136 -14.598 1.00 38.82 26 GLY C N 1
ATOM 10615 C CA . GLY C 2 26 ? -88.373 59.726 -15.914 1.00 39.70 26 GLY C CA 1
ATOM 10616 C C . GLY C 2 26 ? -87.405 60.861 -16.159 1.00 40.77 26 GLY C C 1
ATOM 10617 O O . GLY C 2 26 ? -87.593 61.621 -17.129 1.00 46.09 26 GLY C O 1
ATOM 10618 N N . PHE C 2 27 ? -86.371 60.974 -15.326 1.00 36.83 27 PHE C N 1
ATOM 10619 C CA . PHE C 2 27 ? -85.264 61.902 -15.594 1.00 37.72 27 PHE C CA 1
ATOM 10620 C C . PHE C 2 27 ? -84.063 61.527 -14.740 1.00 38.16 27 PHE C C 1
ATOM 10621 O O . PHE C 2 27 ? -84.188 60.746 -13.807 1.00 36.48 27 PHE C O 1
ATOM 10629 N N . THR C 2 28 ? -82.907 62.112 -15.039 1.00 41.92 28 THR C N 1
ATOM 10630 C CA . THR C 2 28 ? -81.687 61.862 -14.255 1.00 43.61 28 THR C CA 1
ATOM 10631 C C . THR C 2 28 ? -81.681 62.703 -12.965 1.00 42.56 28 THR C C 1
ATOM 10632 O O . THR C 2 28 ? -81.052 63.757 -12.876 1.00 46.32 28 THR C O 1
ATOM 10636 N N . PHE C 2 29 ? -82.415 62.199 -11.982 1.00 42.13 29 PHE C N 1
ATOM 10637 C CA . PHE C 2 29 ? -82.553 62.795 -10.650 1.00 41.43 29 PHE C CA 1
ATOM 10638 C C . PHE C 2 29 ? -81.222 63.052 -9.993 1.00 39.58 29 PHE C C 1
ATOM 10639 O O . PHE C 2 29 ? -81.043 64.066 -9.347 1.00 42.78 29 PHE C O 1
ATOM 10647 N N . SER C 2 30 ? -80.286 62.133 -10.148 1.00 40.36 30 SER C N 1
ATOM 10648 C CA . SER C 2 30 ? -79.009 62.225 -9.445 1.00 42.62 30 SER C CA 1
ATOM 10649 C C . SER C 2 30 ? -78.133 63.358 -9.929 1.00 39.31 30 SER C C 1
ATOM 10650 O O . SER C 2 30 ? -77.244 63.761 -9.207 1.00 40.65 30 SER C O 1
ATOM 10653 N N . ASN C 2 31 ? -78.378 63.888 -11.126 1.00 40.90 31 ASN C N 1
ATOM 10654 C CA . ASN C 2 31 ? -77.664 65.088 -11.582 1.00 42.89 31 ASN C CA 1
ATOM 10655 C C . ASN C 2 31 ? -78.502 66.370 -11.635 1.00 42.74 31 ASN C C 1
ATOM 10656 O O . ASN C 2 31 ? -78.136 67.311 -12.331 1.00 43.93 31 ASN C O 1
ATOM 10661 N N . SER C 2 32 ? -79.581 66.434 -10.866 1.00 42.33 32 SER C N 1
ATOM 10662 C CA . SER C 2 32 ? -80.505 67.547 -10.937 1.00 44.33 32 SER C CA 1
ATOM 10663 C C . SER C 2 32 ? -80.616 68.290 -9.596 1.00 43.53 32 SER C C 1
ATOM 10664 O O . SER C 2 32 ? -80.643 67.671 -8.537 1.00 45.03 32 SER C O 1
ATOM 10667 N N . TRP C 2 33 ? -80.670 69.620 -9.645 1.00 40.69 33 TRP C N 1
ATOM 10668 C CA . TRP C 2 33 ? -81.206 70.383 -8.527 1.00 39.07 33 TRP C CA 1
ATOM 10669 C C . TRP C 2 33 ? -82.630 69.918 -8.245 1.00 36.38 33 TRP C C 1
ATOM 10670 O O . TRP C 2 33 ? -83.364 69.554 -9.156 1.00 35.64 33 TRP C O 1
ATOM 10681 N N . MET C 2 34 ? -83.013 69.949 -6.980 1.00 35.83 34 MET C N 1
ATOM 10682 C CA . MET C 2 34 ? -84.377 69.611 -6.578 1.00 36.79 34 MET C CA 1
ATOM 10683 C C . MET C 2 34 ? -84.900 70.605 -5.565 1.00 35.93 34 MET C C 1
ATOM 10684 O O . MET C 2 34 ? -84.172 71.046 -4.690 1.00 38.49 34 MET C O 1
ATOM 10689 N N . TYR C 2 35 ? -86.180 70.916 -5.688 1.00 37.43 35 TYR C N 1
ATOM 10690 C CA . TYR C 2 35 ? -86.865 71.931 -4.884 1.00 38.08 35 TYR C CA 1
ATOM 10691 C C . TYR C 2 35 ? -87.980 71.324 -4.044 1.00 35.70 35 TYR C C 1
ATOM 10692 O O . TYR C 2 35 ? -88.634 70.363 -4.454 1.00 33.28 35 TYR C O 1
ATOM 10701 N N . TRP C 2 36 ? -88.209 71.933 -2.888 1.00 35.72 36 TRP C N 1
ATOM 10702 C CA . TRP C 2 36 ? -89.510 71.874 -2.240 1.00 35.57 36 TRP C CA 1
ATOM 10703 C C . TRP C 2 36 ? -90.141 73.252 -2.382 1.00 35.19 36 TRP C C 1
ATOM 10704 O O . TRP C 2 36 ? -89.482 74.270 -2.111 1.00 31.42 36 TRP C O 1
ATOM 10715 N N . VAL C 2 37 ? -91.395 73.286 -2.832 1.00 34.55 37 VAL C N 1
ATOM 10716 C CA . VAL C 2 37 ? -92.168 74.534 -2.909 1.00 37.24 37 VAL C CA 1
ATOM 10717 C C . VAL C 2 37 ? -93.519 74.331 -2.205 1.00 39.51 37 VAL C C 1
ATOM 10718 O O . VAL C 2 37 ? -93.946 73.202 -1.996 1.00 38.86 37 VAL C O 1
ATOM 10722 N N . ARG C 2 38 ? -94.193 75.420 -1.843 1.00 42.46 38 ARG C N 1
ATOM 10723 C CA . ARG C 2 38 ? -95.494 75.308 -1.185 1.00 43.78 38 ARG C CA 1
ATOM 10724 C C . ARG C 2 38 ? -96.460 76.362 -1.643 1.00 44.00 38 ARG C C 1
ATOM 10725 O O . ARG C 2 38 ? -96.053 77.447 -2.053 1.00 42.52 38 ARG C O 1
ATOM 10733 N N . GLN C 2 39 ? -97.744 76.044 -1.505 1.00 46.50 39 GLN C N 1
ATOM 10734 C CA . GLN C 2 39 ? -98.831 76.976 -1.776 1.00 49.12 39 GLN C CA 1
ATOM 10735 C C . GLN C 2 39 ? -99.823 77.062 -0.612 1.00 49.55 39 GLN C C 1
ATOM 10736 O O . GLN C 2 39 ? -100.650 76.172 -0.422 1.00 45.90 39 GLN C O 1
ATOM 10742 N N . ALA C 2 40 ? -99.729 78.149 0.155 1.00 55.42 40 ALA C N 1
ATOM 10743 C CA . ALA C 2 40 ? -100.696 78.468 1.222 1.00 58.46 40 ALA C CA 1
ATOM 10744 C C . ALA C 2 40 ? -102.034 78.915 0.610 1.00 58.12 40 ALA C C 1
ATOM 10745 O O . ALA C 2 40 ? -102.051 79.397 -0.523 1.00 57.68 40 ALA C O 1
ATOM 10747 N N . PRO C 2 41 ? -103.160 78.747 1.340 1.00 59.78 41 PRO C N 1
ATOM 10748 C CA . PRO C 2 41 ? -104.482 79.069 0.753 1.00 60.57 41 PRO C CA 1
ATOM 10749 C C . PRO C 2 41 ? -104.613 80.526 0.251 1.00 62.82 41 PRO C C 1
ATOM 10750 O O . PRO C 2 41 ? -104.228 81.458 0.963 1.00 57.66 41 PRO C O 1
ATOM 10754 N N . GLY C 2 42 ? -105.118 80.700 -0.975 1.00 66.51 42 GLY C N 1
ATOM 10755 C CA . GLY C 2 42 ? -105.218 82.025 -1.614 1.00 69.43 42 GLY C CA 1
ATOM 10756 C C . GLY C 2 42 ? -103.904 82.798 -1.710 1.00 75.60 42 GLY C C 1
ATOM 10757 O O . GLY C 2 42 ? -103.866 83.999 -1.444 1.00 81.82 42 GLY C O 1
ATOM 10758 N N . LYS C 2 43 ? -102.821 82.099 -2.057 1.00 77.09 43 LYS C N 1
ATOM 10759 C CA . LYS C 2 43 ? -101.486 82.701 -2.235 1.00 73.26 43 LYS C CA 1
ATOM 10760 C C . LYS C 2 43 ? -100.751 82.002 -3.378 1.00 64.75 43 LYS C C 1
ATOM 10761 O O . LYS C 2 43 ? -101.207 80.976 -3.875 1.00 59.65 43 LYS C O 1
ATOM 10767 N N . GLY C 2 44 ? -99.625 82.574 -3.793 1.00 62.73 44 GLY C N 1
ATOM 10768 C CA . GLY C 2 44 ? -98.803 82.002 -4.859 1.00 64.58 44 GLY C CA 1
ATOM 10769 C C . GLY C 2 44 ? -97.922 80.849 -4.400 1.00 62.50 44 GLY C C 1
ATOM 10770 O O . GLY C 2 44 ? -97.762 80.600 -3.193 1.00 68.26 44 GLY C O 1
ATOM 10771 N N . LEU C 2 45 ? -97.365 80.127 -5.367 1.00 54.84 45 LEU C N 1
ATOM 10772 C CA . LEU C 2 45 ? -96.283 79.188 -5.096 1.00 51.03 45 LEU C CA 1
ATOM 10773 C C . LEU C 2 45 ? -95.080 79.955 -4.578 1.00 50.41 45 LEU C C 1
ATOM 10774 O O . LEU C 2 45 ? -94.804 81.044 -5.044 1.00 47.71 45 LEU C O 1
ATOM 10779 N N . GLU C 2 46 ? -94.401 79.395 -3.580 1.00 52.46 46 GLU C N 1
ATOM 10780 C CA . GLU C 2 46 ? -93.145 79.938 -3.077 1.00 54.73 46 GLU C CA 1
ATOM 10781 C C . GLU C 2 46 ? -92.210 78.769 -2.734 1.00 51.30 46 GLU C C 1
ATOM 10782 O O . GLU C 2 46 ? -92.644 77.765 -2.183 1.00 51.07 46 GLU C O 1
ATOM 10788 N N . TRP C 2 47 ? -90.943 78.890 -3.101 1.00 46.19 47 TRP C N 1
ATOM 10789 C CA . TRP C 2 47 ? -89.963 77.859 -2.794 1.00 45.27 47 TRP C CA 1
ATOM 10790 C C . TRP C 2 47 ? -89.642 77.833 -1.298 1.00 46.86 47 TRP C C 1
ATOM 10791 O O . TRP C 2 47 ? -89.646 78.866 -0.652 1.00 49.40 47 TRP C O 1
ATOM 10802 N N . VAL C 2 48 ? -89.345 76.638 -0.782 1.00 48.08 48 VAL C N 1
ATOM 10803 C CA . VAL C 2 48 ? -89.072 76.386 0.644 1.00 47.03 48 VAL C CA 1
ATOM 10804 C C . VAL C 2 48 ? -87.611 76.000 0.867 1.00 45.43 48 VAL C C 1
ATOM 10805 O O . VAL C 2 48 ? -86.944 76.515 1.754 1.00 46.22 48 VAL C O 1
ATOM 10809 N N . SER C 2 49 ? -87.125 75.056 0.083 1.00 45.63 49 SER C N 1
ATOM 10810 C CA . SER C 2 49 ? -85.694 74.774 0.034 1.00 43.55 49 SER C CA 1
ATOM 10811 C C . SER C 2 49 ? -85.341 74.074 -1.250 1.00 38.66 49 SER C C 1
ATOM 10812 O O . SER C 2 49 ? -86.216 73.619 -1.973 1.00 35.13 49 SER C O 1
ATOM 10815 N N . ARG C 2 50 ? -84.048 74.011 -1.506 1.00 38.30 50 ARG C N 1
ATOM 10816 C CA . ARG C 2 50 ? -83.519 73.355 -2.685 1.00 42.22 50 ARG C CA 1
ATOM 10817 C C . ARG C 2 50 ? -82.133 72.805 -2.408 1.00 41.67 50 ARG C C 1
ATOM 10818 O O . ARG C 2 50 ? -81.418 73.306 -1.546 1.00 39.39 50 ARG C O 1
ATOM 10826 N N . ILE C 2 51 ? -81.748 71.803 -3.184 1.00 42.40 51 ILE C N 1
ATOM 10827 C CA . ILE C 2 51 ? -80.522 71.038 -2.921 1.00 42.52 51 ILE C CA 1
ATOM 10828 C C . ILE C 2 51 ? -79.917 70.600 -4.257 1.00 40.24 51 ILE C C 1
ATOM 10829 O O . ILE C 2 51 ? -80.662 70.192 -5.149 1.00 38.90 51 ILE C O 1
ATOM 10834 N N . ASN C 2 52 ? -78.596 70.712 -4.397 1.00 38.67 52 ASN C N 1
ATOM 10835 C CA . ASN C 2 52 ? -77.910 70.321 -5.640 1.00 38.56 52 ASN C CA 1
ATOM 10836 C C . ASN C 2 52 ? -77.654 68.827 -5.679 1.00 39.82 52 ASN C C 1
ATOM 10837 O O . ASN C 2 52 ? -77.923 68.123 -4.713 1.00 39.68 52 ASN C O 1
ATOM 10842 N N . ALA C 2 53 ? -77.117 68.368 -6.806 1.00 42.58 53 ALA C N 1
ATOM 10843 C CA . ALA C 2 53 ? -76.906 66.950 -7.081 1.00 41.95 53 ALA C CA 1
ATOM 10844 C C . ALA C 2 53 ? -76.155 66.233 -5.968 1.00 40.54 53 ALA C C 1
ATOM 10845 O O . ALA C 2 53 ? -76.623 65.229 -5.454 1.00 39.85 53 ALA C O 1
ATOM 10847 N N . GLY C 2 54 ? -75.010 66.770 -5.576 1.00 41.09 54 GLY C N 1
ATOM 10848 C CA . GLY C 2 54 ? -74.204 66.152 -4.524 1.00 45.73 54 GLY C CA 1
ATOM 10849 C C . GLY C 2 54 ? -74.677 66.327 -3.078 1.00 45.26 54 GLY C C 1
ATOM 10850 O O . GLY C 2 54 ? -74.027 65.834 -2.162 1.00 48.28 54 GLY C O 1
ATOM 10851 N N . GLY C 2 55 ? -75.782 67.032 -2.859 1.00 42.87 55 GLY C N 1
ATOM 10852 C CA . GLY C 2 55 ? -76.257 67.312 -1.513 1.00 44.20 55 GLY C CA 1
ATOM 10853 C C . GLY C 2 55 ? -75.372 68.246 -0.705 1.00 44.15 55 GLY C C 1
ATOM 10854 O O . GLY C 2 55 ? -75.459 68.268 0.520 1.00 46.04 55 GLY C O 1
ATOM 10855 N N . ASN C 2 56 ? -74.531 69.024 -1.385 1.00 43.52 56 ASN C N 1
ATOM 10856 C CA . ASN C 2 56 ? -73.522 69.864 -0.718 1.00 43.84 56 ASN C CA 1
ATOM 10857 C C . ASN C 2 56 ? -73.825 71.356 -0.741 1.00 44.25 56 ASN C C 1
ATOM 10858 O O . ASN C 2 56 ? -73.119 72.128 -0.107 1.00 44.46 56 ASN C O 1
ATOM 10863 N N . THR C 2 57 ? -74.848 71.758 -1.482 1.00 45.57 57 THR C N 1
ATOM 10864 C CA . THR C 2 57 ? -75.264 73.140 -1.550 1.00 45.24 57 THR C CA 1
ATOM 10865 C C . THR C 2 57 ? -76.763 73.145 -1.344 1.00 44.09 57 THR C C 1
ATOM 10866 O O . THR C 2 57 ? -77.509 72.640 -2.182 1.00 41.07 57 THR C O 1
ATOM 10870 N N . VAL C 2 58 ? -77.182 73.736 -0.230 1.00 45.75 58 VAL C N 1
ATOM 10871 C CA . VAL C 2 58 ? -78.585 73.831 0.134 1.00 47.27 58 VAL C CA 1
ATOM 10872 C C . VAL C 2 58 ? -78.945 75.256 0.521 1.00 46.50 58 VAL C C 1
ATOM 10873 O O . VAL C 2 58 ? -78.162 75.933 1.170 1.00 46.91 58 VAL C O 1
ATOM 10877 N N . ASP C 2 59 ? -80.125 75.695 0.083 1.00 46.35 59 ASP C N 1
ATOM 10878 C CA . ASP C 2 59 ? -80.716 76.977 0.463 1.00 46.25 59 ASP C CA 1
ATOM 10879 C C . ASP C 2 59 ? -82.084 76.717 1.088 1.00 44.91 59 ASP C C 1
ATOM 10880 O O . ASP C 2 59 ? -82.753 75.733 0.753 1.00 40.63 59 ASP C O 1
ATOM 10885 N N . TYR C 2 60 ? -82.491 77.642 1.956 1.00 45.91 60 TYR C N 1
ATOM 10886 C CA . TYR C 2 60 ? -83.783 77.614 2.645 1.00 41.67 60 TYR C CA 1
ATOM 10887 C C . TYR C 2 60 ? -84.420 78.998 2.655 1.00 43.19 60 TYR C C 1
ATOM 10888 O O . TYR C 2 60 ? -83.735 79.998 2.884 1.00 45.99 60 TYR C O 1
ATOM 10897 N N . LYS C 2 61 ? -85.724 79.060 2.413 1.00 43.91 61 LYS C N 1
ATOM 10898 C CA . LYS C 2 61 ? -86.517 80.268 2.685 1.00 47.50 61 LYS C CA 1
ATOM 10899 C C . LYS C 2 61 ? -86.283 80.736 4.142 1.00 51.57 61 LYS C C 1
ATOM 10900 O O . LYS C 2 61 ? -86.188 79.902 5.035 1.00 51.86 61 LYS C O 1
ATOM 10906 N N . ASP C 2 62 ? -86.175 82.050 4.374 1.00 57.56 62 ASP C N 1
ATOM 10907 C CA . ASP C 2 62 ? -85.805 82.603 5.702 1.00 60.69 62 ASP C CA 1
ATOM 10908 C C . ASP C 2 62 ? -86.683 82.093 6.832 1.00 56.00 62 ASP C C 1
ATOM 10909 O O . ASP C 2 62 ? -86.183 81.676 7.875 1.00 55.68 62 ASP C O 1
ATOM 10914 N N . SER C 2 63 ? -87.989 82.085 6.599 1.00 51.07 63 SER C N 1
ATOM 10915 C CA . SER C 2 63 ? -88.954 81.670 7.601 1.00 51.11 63 SER C CA 1
ATOM 10916 C C . SER C 2 63 ? -88.869 80.208 8.088 1.00 53.56 63 SER C C 1
ATOM 10917 O O . SER C 2 63 ? -89.446 79.868 9.132 1.00 54.73 63 SER C O 1
ATOM 10920 N N . VAL C 2 64 ? -88.194 79.337 7.334 1.00 56.44 64 VAL C N 1
ATOM 10921 C CA . VAL C 2 64 ? -88.009 77.926 7.732 1.00 51.54 64 VAL C CA 1
ATOM 10922 C C . VAL C 2 64 ? -86.579 77.556 8.111 1.00 51.62 64 VAL C C 1
ATOM 10923 O O . VAL C 2 64 ? -86.341 76.430 8.554 1.00 57.83 64 VAL C O 1
ATOM 10927 N N . LYS C 2 65 ? -85.643 78.488 7.942 1.00 51.37 65 LYS C N 1
ATOM 10928 C CA . LYS C 2 65 ? -84.218 78.240 8.191 1.00 56.90 65 LYS C CA 1
ATOM 10929 C C . LYS C 2 65 ? -84.010 77.815 9.632 1.00 55.89 65 LYS C C 1
ATOM 10930 O O . LYS C 2 65 ? -84.551 78.429 10.532 1.00 57.15 65 LYS C O 1
ATOM 10936 N N . GLY C 2 66 ? -83.261 76.739 9.838 1.00 57.11 66 GLY C N 1
ATOM 10937 C CA . GLY C 2 66 ? -83.032 76.190 11.170 1.00 56.05 66 GLY C CA 1
ATOM 10938 C C . GLY C 2 66 ? -84.073 75.195 11.648 1.00 57.42 66 GLY C C 1
ATOM 10939 O O . GLY C 2 66 ? -83.794 74.441 12.572 1.00 63.83 66 GLY C O 1
ATOM 10940 N N . ARG C 2 67 ? -85.271 75.203 11.055 1.00 54.72 67 ARG C N 1
ATOM 10941 C CA . ARG C 2 67 ? -86.355 74.293 11.430 1.00 52.71 67 ARG C CA 1
ATOM 10942 C C . ARG C 2 67 ? -86.562 73.170 10.431 1.00 54.02 67 ARG C C 1
ATOM 10943 O O . ARG C 2 67 ? -86.897 72.064 10.824 1.00 56.54 67 ARG C O 1
ATOM 10951 N N . PHE C 2 68 ? -86.427 73.465 9.138 1.00 55.56 68 PHE C N 1
ATOM 10952 C CA . PHE C 2 68 ? -86.591 72.455 8.085 1.00 52.54 68 PHE C CA 1
ATOM 10953 C C . PHE C 2 68 ? -85.218 71.958 7.654 1.00 51.57 68 PHE C C 1
ATOM 10954 O O . PHE C 2 68 ? -84.232 72.674 7.763 1.00 45.57 68 PHE C O 1
ATOM 10962 N N . SER C 2 69 ? -85.168 70.727 7.159 1.00 56.07 69 SER C N 1
ATOM 10963 C CA . SER C 2 69 ? -83.931 70.170 6.586 1.00 56.01 69 SER C CA 1
ATOM 10964 C C . SER C 2 69 ? -84.270 69.358 5.324 1.00 53.85 69 SER C C 1
ATOM 10965 O O . SER C 2 69 ? -85.131 68.458 5.344 1.00 50.85 69 SER C O 1
ATOM 10968 N N . ILE C 2 70 ? -83.593 69.707 4.235 1.00 48.48 70 ILE C N 1
ATOM 10969 C CA . ILE C 2 70 ? -83.741 69.022 2.944 1.00 45.69 70 ILE C CA 1
ATOM 10970 C C . ILE C 2 70 ? -82.606 68.020 2.757 1.00 43.28 70 ILE C C 1
ATOM 10971 O O . ILE C 2 70 ? -81.466 68.275 3.153 1.00 41.50 70 ILE C O 1
ATOM 10976 N N . SER C 2 71 ? -82.927 66.869 2.179 1.00 41.09 71 SER C N 1
ATOM 10977 C CA . SER C 2 71 ? -81.899 65.905 1.816 1.00 40.59 71 SER C CA 1
ATOM 10978 C C . SER C 2 71 ? -82.381 65.030 0.686 1.00 40.09 71 SER C C 1
ATOM 10979 O O . SER C 2 71 ? -83.562 65.046 0.330 1.00 37.91 71 SER C O 1
ATOM 10982 N N . ARG C 2 72 ? -81.458 64.234 0.158 1.00 40.79 72 ARG C N 1
ATOM 10983 C CA . ARG C 2 72 ? -81.728 63.365 -0.985 1.00 41.42 72 ARG C CA 1
ATOM 10984 C C . ARG C 2 72 ? -81.018 62.024 -0.861 1.00 44.29 72 ARG C C 1
ATOM 10985 O O . ARG C 2 72 ? -79.927 61.942 -0.293 1.00 47.76 72 ARG C O 1
ATOM 10993 N N . ASP C 2 73 ? -81.643 60.996 -1.425 1.00 46.69 73 ASP C N 1
ATOM 10994 C CA . ASP C 2 73 ? -81.018 59.694 -1.682 1.00 50.47 73 ASP C CA 1
ATOM 10995 C C . ASP C 2 73 ? -80.940 59.452 -3.219 1.00 47.80 73 ASP C C 1
ATOM 10996 O O . ASP C 2 73 ? -81.927 59.066 -3.847 1.00 44.06 73 ASP C O 1
ATOM 11001 N N . ASN C 2 74 ? -79.777 59.701 -3.819 1.00 45.17 74 ASN C N 1
ATOM 11002 C CA . ASN C 2 74 ? -79.629 59.542 -5.260 1.00 45.32 74 ASN C CA 1
ATOM 11003 C C . ASN C 2 74 ? -79.768 58.099 -5.734 1.00 48.62 74 ASN C C 1
ATOM 11004 O O . ASN C 2 74 ? -80.271 57.861 -6.834 1.00 49.20 74 ASN C O 1
ATOM 11009 N N . ALA C 2 75 ? -79.343 57.140 -4.918 1.00 49.83 75 ALA C N 1
ATOM 11010 C CA . ALA C 2 75 ? -79.557 55.719 -5.221 1.00 50.19 75 ALA C CA 1
ATOM 11011 C C . ALA C 2 75 ? -81.043 55.355 -5.391 1.00 52.02 75 ALA C C 1
ATOM 11012 O O . ALA C 2 75 ? -81.386 54.598 -6.289 1.00 50.87 75 ALA C O 1
ATOM 11014 N N . LYS C 2 76 ? -81.908 55.895 -4.533 1.00 54.19 76 LYS C N 1
ATOM 11015 C CA . LYS C 2 76 ? -83.344 55.590 -4.556 1.00 53.00 76 LYS C CA 1
ATOM 11016 C C . LYS C 2 76 ? -84.186 56.605 -5.313 1.00 50.35 76 LYS C C 1
ATOM 11017 O O . LYS C 2 76 ? -85.399 56.439 -5.418 1.00 49.71 76 LYS C O 1
ATOM 11023 N N . ASN C 2 77 ? -83.556 57.656 -5.833 1.00 50.07 77 ASN C N 1
ATOM 11024 C CA . ASN C 2 77 ? -84.248 58.734 -6.551 1.00 51.05 77 ASN C CA 1
ATOM 11025 C C . ASN C 2 77 ? -85.352 59.433 -5.732 1.00 48.66 77 ASN C C 1
ATOM 11026 O O . ASN C 2 77 ? -86.393 59.839 -6.281 1.00 49.99 77 ASN C O 1
ATOM 11031 N N . THR C 2 78 ? -85.114 59.581 -4.428 1.00 43.90 78 THR C N 1
ATOM 11032 C CA . THR C 2 78 ? -86.093 60.194 -3.531 1.00 44.12 78 THR C CA 1
ATOM 11033 C C . THR C 2 78 ? -85.533 61.422 -2.830 1.00 41.27 78 THR C C 1
ATOM 11034 O O . THR C 2 78 ? -84.341 61.491 -2.500 1.00 37.04 78 THR C O 1
ATOM 11038 N N . LEU C 2 79 ? -86.416 62.399 -2.653 1.00 40.05 79 LEU C N 1
ATOM 11039 C CA . LEU C 2 79 ? -86.101 63.650 -1.994 1.00 41.27 79 LEU C CA 1
ATOM 11040 C C . LEU C 2 79 ? -86.863 63.698 -0.679 1.00 42.38 79 LEU C C 1
ATOM 11041 O O . LEU C 2 79 ? -87.982 63.175 -0.582 1.00 37.66 79 LEU C O 1
ATOM 11046 N N . TYR C 2 80 ? -86.249 64.338 0.316 1.00 44.69 80 TYR C N 1
ATOM 11047 C CA . TYR C 2 80 ? -86.793 64.432 1.679 1.00 45.84 80 TYR C CA 1
ATOM 11048 C C . TYR C 2 80 ? -86.872 65.872 2.201 1.00 42.99 80 TYR C C 1
ATOM 11049 O O . TYR C 2 80 ? -85.971 66.682 1.973 1.00 42.82 80 TYR C O 1
ATOM 11058 N N . LEU C 2 81 ? -87.942 66.173 2.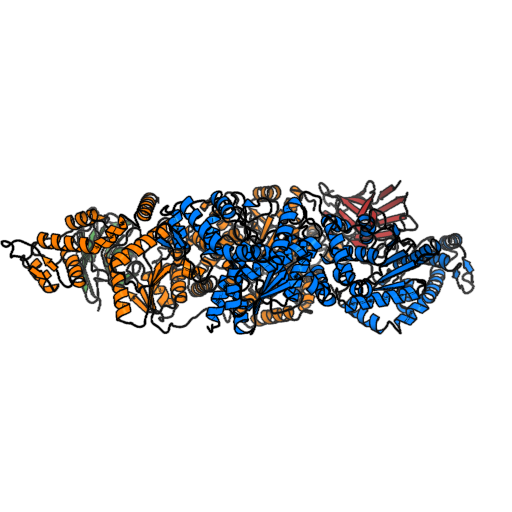921 1.00 42.77 81 LEU C N 1
ATOM 11059 C CA . LEU C 2 81 ? -88.029 67.406 3.738 1.00 43.90 81 LEU C CA 1
ATOM 11060 C C . LEU C 2 81 ? -88.417 67.022 5.160 1.00 47.34 81 LEU C C 1
ATOM 11061 O O . LEU C 2 81 ? -89.535 66.542 5.397 1.00 46.02 81 LEU C O 1
ATOM 11066 N N . GLN C 2 82 ? -87.483 67.209 6.089 1.00 51.59 82 GLN C N 1
ATOM 11067 C CA . GLN C 2 82 ? -87.755 67.049 7.510 1.00 54.99 82 GLN C CA 1
ATOM 11068 C C . GLN C 2 82 ? -88.190 68.417 8.033 1.00 50.69 82 GLN C C 1
ATOM 11069 O O . GLN C 2 82 ? -87.447 69.381 7.919 1.00 50.67 82 GLN C O 1
ATOM 11075 N N . MET C 2 83 ? -89.413 68.490 8.558 1.00 47.14 83 MET C N 1
ATOM 11076 C CA . MET C 2 83 ? -89.991 69.721 9.089 1.00 50.53 83 MET C CA 1
ATOM 11077 C C . MET C 2 83 ? -90.136 69.575 10.604 1.00 50.36 83 MET C C 1
ATOM 11078 O O . MET C 2 83 ? -90.891 68.737 11.068 1.00 44.62 83 MET C O 1
ATOM 11083 N N . ASN C 2 84 ? -89.397 70.374 11.365 1.00 53.23 84 ASN C N 1
ATOM 11084 C CA . ASN C 2 84 ? -89.522 70.402 12.823 1.00 53.53 84 ASN C CA 1
ATOM 11085 C C . ASN C 2 84 ? -90.031 71.745 13.281 1.00 55.61 84 ASN C C 1
ATOM 11086 O O . ASN C 2 84 ? -90.067 72.698 12.516 1.00 57.39 84 ASN C O 1
ATOM 11091 N N . SER C 2 85 ? -90.451 71.793 14.541 1.00 58.59 85 SER C N 1
ATOM 11092 C CA . SER C 2 85 ? -90.970 73.003 15.158 1.00 55.93 85 SER C CA 1
ATOM 11093 C C . SER C 2 85 ? -91.979 73.705 14.249 1.00 54.43 85 SER C C 1
ATOM 11094 O O . SER C 2 85 ? -91.883 74.909 14.000 1.00 56.48 85 SER C O 1
ATOM 11097 N N . LEU C 2 86 ? -92.943 72.942 13.746 1.00 53.16 86 LEU C N 1
ATOM 11098 C CA . LEU C 2 86 ? -93.936 73.485 12.816 1.00 56.21 86 LEU C CA 1
ATOM 11099 C C . LEU C 2 86 ? -94.800 74.573 13.429 1.00 56.35 86 LEU C C 1
ATOM 11100 O O . LEU C 2 86 ? -95.075 74.533 14.618 1.00 65.82 86 LEU C O 1
ATOM 11105 N N . LYS C 2 87 ? -95.209 75.540 12.606 1.00 57.60 87 LYS C N 1
ATOM 11106 C CA . LYS C 2 87 ? -96.070 76.662 13.024 1.00 58.99 87 LYS C CA 1
ATOM 11107 C C . LYS C 2 87 ? -97.300 76.771 12.140 1.00 61.82 87 LYS C C 1
ATOM 11108 O O . LYS C 2 87 ? -97.294 76.263 11.036 1.00 66.30 87 LYS C O 1
ATOM 11114 N N . PRO C 2 88 ? -98.357 77.456 12.611 1.00 67.33 88 PRO C N 1
ATOM 11115 C CA . PRO C 2 88 ? -99.542 77.663 11.757 1.00 67.50 88 PRO C CA 1
ATOM 11116 C C . PRO C 2 88 ? -99.248 78.269 10.368 1.00 63.07 88 PRO C C 1
ATOM 11117 O O . PRO C 2 88 ? -99.882 77.876 9.385 1.00 59.58 88 PRO C O 1
ATOM 11121 N N . GLU C 2 89 ? -98.297 79.205 10.298 1.00 62.47 89 GLU C N 1
ATOM 11122 C CA . GLU C 2 89 ? -97.880 79.811 9.022 1.00 61.03 89 GLU C CA 1
ATOM 11123 C C . GLU C 2 89 ? -97.302 78.796 7.992 1.00 61.26 89 GLU C C 1
ATOM 11124 O O . GLU C 2 89 ? -97.313 79.064 6.792 1.00 60.87 89 GLU C O 1
ATOM 11130 N N . ASP C 2 90 ? -96.819 77.638 8.455 1.00 55.63 90 ASP C N 1
ATOM 11131 C CA . ASP C 2 90 ? -96.369 76.564 7.563 1.00 48.52 90 ASP C CA 1
ATOM 11132 C C . ASP C 2 90 ? -97.502 75.769 6.887 1.00 47.17 90 ASP C C 1
ATOM 11133 O O . ASP C 2 90 ? -97.228 74.918 6.059 1.00 53.72 90 ASP C O 1
ATOM 11138 N N . THR C 2 91 ? -98.759 76.033 7.208 1.00 45.87 91 THR C N 1
ATOM 11139 C CA . THR C 2 91 ? -99.871 75.307 6.606 1.00 46.76 91 THR C CA 1
ATOM 11140 C C . THR C 2 91 ? -99.909 75.592 5.111 1.00 48.06 91 THR C C 1
ATOM 11141 O O . THR C 2 91 ? -99.978 76.752 4.708 1.00 52.90 91 THR C O 1
ATOM 11145 N N . ALA C 2 92 ? -99.873 74.536 4.305 1.00 47.84 92 ALA C N 1
ATOM 11146 C CA . ALA C 2 92 ? -99.932 74.668 2.842 1.00 47.78 92 ALA C CA 1
ATOM 11147 C C . ALA C 2 92 ? -99.935 73.309 2.170 1.00 46.96 92 ALA C C 1
ATOM 11148 O O . ALA C 2 92 ? -99.685 72.295 2.811 1.00 50.62 92 ALA C O 1
ATOM 11150 N N . VAL C 2 93 ? -100.212 73.301 0.871 1.00 46.99 93 VAL C N 1
ATOM 11151 C CA . VAL C 2 93 ? -99.914 72.141 0.032 1.00 48.14 93 VAL C CA 1
ATOM 11152 C C . VAL C 2 93 ? -98.433 72.221 -0.308 1.00 47.58 93 VAL C C 1
ATOM 11153 O O . VAL C 2 93 ? -98.003 73.223 -0.887 1.00 50.17 93 VAL C O 1
ATOM 11157 N N . TYR C 2 94 ? -97.669 71.188 0.062 1.00 45.30 94 TYR C N 1
ATOM 11158 C CA . TYR C 2 94 ? -96.235 71.117 -0.256 1.00 44.26 94 TYR C CA 1
ATOM 11159 C C . TYR C 2 94 ? -96.029 70.302 -1.527 1.00 45.15 94 TYR C C 1
ATOM 11160 O O . TYR C 2 94 ? -96.587 69.213 -1.674 1.00 44.01 94 TYR C O 1
ATOM 11169 N N . TYR C 2 95 ? -95.255 70.859 -2.455 1.00 45.13 95 TYR C N 1
ATOM 11170 C CA . TYR C 2 95 ? -94.894 70.168 -3.684 1.00 41.56 95 TYR C CA 1
ATOM 11171 C C . TYR C 2 95 ? -93.399 69.949 -3.792 1.00 39.36 95 TYR C C 1
ATOM 11172 O O . TYR C 2 95 ? -92.580 70.712 -3.319 1.00 39.88 95 TYR C O 1
ATOM 11181 N N . CYS C 2 96 ? -93.078 68.918 -4.523 1.00 43.73 96 CYS C N 1
ATOM 11182 C CA . CYS C 2 96 ? -91.731 68.543 -4.832 1.00 49.23 96 CYS C CA 1
ATOM 11183 C C . CYS C 2 96 ? -91.567 68.956 -6.284 1.00 45.98 96 CYS C C 1
ATOM 11184 O O . CYS C 2 96 ? -92.447 68.686 -7.103 1.00 42.79 96 CYS C O 1
ATOM 11187 N N . ALA C 2 97 ? -90.471 69.632 -6.603 1.00 43.34 97 ALA C N 1
ATOM 11188 C CA . ALA C 2 97 ? -90.243 70.100 -7.965 1.00 42.67 97 ALA C CA 1
ATOM 11189 C C . ALA C 2 97 ? -88.856 69.780 -8.504 1.00 41.60 97 ALA C C 1
ATOM 11190 O O . ALA C 2 97 ? -87.868 69.782 -7.765 1.00 39.09 97 ALA C O 1
ATOM 11192 N N . ARG C 2 98 ? -88.787 69.534 -9.812 1.00 42.59 98 ARG C N 1
ATOM 11193 C CA . ARG C 2 98 ? -87.507 69.348 -10.497 1.00 44.34 98 ARG C CA 1
ATOM 11194 C C . ARG C 2 98 ? -86.865 70.693 -10.794 1.00 43.91 98 ARG C C 1
ATOM 11195 O O . ARG C 2 98 ? -87.528 71.585 -11.328 1.00 41.54 98 ARG C O 1
ATOM 11203 N N . GLY C 2 99 ? -85.574 70.812 -10.483 1.00 43.92 99 GLY C N 1
ATOM 11204 C CA . GLY C 2 99 ? -84.822 72.037 -10.707 1.00 46.26 99 GLY C CA 1
ATOM 11205 C C . GLY C 2 99 ? -84.073 71.991 -12.020 1.00 48.99 99 GLY C C 1
ATOM 11206 O O . GLY C 2 99 ? -83.388 71.010 -12.299 1.00 48.49 99 GLY C O 1
ATOM 11207 N N . LEU C 2 100 ? -84.233 73.038 -12.832 1.00 50.95 100 LEU C N 1
ATOM 11208 C CA . LEU C 2 100 ? -83.436 73.222 -14.050 1.00 54.48 100 LEU C CA 1
ATOM 11209 C C . LEU C 2 100 ? -82.040 73.702 -13.692 1.00 48.76 100 LEU C C 1
ATOM 11210 O O . LEU C 2 100 ? -81.054 73.303 -14.301 1.00 46.01 100 LEU C O 1
ATOM 11215 N N . ASN C 2 101 ? -81.982 74.598 -12.720 1.00 45.22 101 ASN C N 1
ATOM 11216 C CA . ASN C 2 101 ? -80.726 75.049 -12.145 1.00 44.01 101 ASN C CA 1
ATOM 11217 C C . ASN C 2 101 ? -81.028 75.618 -10.756 1.00 42.69 101 ASN C C 1
ATOM 11218 O O . ASN C 2 101 ? -82.146 75.476 -10.263 1.00 42.06 101 ASN C O 1
ATOM 11223 N N . ARG C 2 102 ? -80.056 76.265 -10.128 1.00 40.02 102 ARG C N 1
ATOM 11224 C CA . ARG C 2 102 ? -80.250 76.745 -8.773 1.00 40.14 102 ARG C CA 1
ATOM 11225 C C . ARG C 2 102 ? -81.457 77.656 -8.595 1.00 39.53 102 ARG C C 1
ATOM 11226 O O . ARG C 2 102 ? -82.088 77.615 -7.549 1.00 41.21 102 ARG C O 1
ATOM 11234 N N . TYR C 2 103 ? -81.794 78.460 -9.597 1.00 40.93 103 TYR C N 1
ATOM 11235 C CA . TYR C 2 103 ? -82.836 79.494 -9.431 1.00 42.84 103 TYR C CA 1
ATOM 11236 C C . TYR C 2 103 ? -84.139 79.236 -10.198 1.00 41.94 103 TYR C C 1
ATOM 11237 O O . TYR C 2 103 ? -84.975 80.134 -10.304 1.00 44.78 103 TYR C O 1
ATOM 11246 N N . ALA C 2 104 ? -84.340 78.006 -10.676 1.00 39.05 104 ALA C N 1
ATOM 11247 C CA . ALA C 2 104 ? -85.540 77.679 -11.438 1.00 37.74 104 ALA C CA 1
ATOM 11248 C C . ALA C 2 104 ? -85.954 76.222 -11.309 1.00 39.39 104 ALA C C 1
ATOM 11249 O O . ALA C 2 104 ? -85.103 75.335 -11.161 1.00 36.88 104 ALA C O 1
ATOM 11251 N N . TYR C 2 105 ? -87.267 75.989 -11.382 1.00 42.09 105 TYR C N 1
ATOM 11252 C CA . TYR C 2 105 ? -87.839 74.642 -11.360 1.00 44.66 105 TYR C CA 1
ATOM 11253 C C . TYR C 2 105 ? -88.957 74.570 -12.367 1.00 45.27 105 TYR C C 1
ATOM 11254 O O . TYR C 2 105 ? -89.513 75.602 -12.701 1.00 50.53 105 TYR C O 1
ATOM 11263 N N . ASP C 2 106 ? -89.311 73.364 -12.821 1.00 49.92 106 ASP C N 1
ATOM 11264 C CA . ASP C 2 106 ? -90.475 73.188 -13.729 1.00 51.16 106 ASP C CA 1
ATOM 11265 C C . ASP C 2 106 ? -91.507 72.147 -13.284 1.00 45.18 106 ASP C C 1
ATOM 11266 O O . ASP C 2 106 ? -92.519 72.505 -12.729 1.00 46.20 106 ASP C O 1
ATOM 11271 N N . SER C 2 107 ? -91.260 70.875 -13.507 1.00 43.00 107 SER C N 1
ATOM 11272 C CA . SER C 2 107 ? -92.235 69.856 -13.161 1.00 42.37 107 SER C CA 1
ATOM 11273 C C . SER C 2 107 ? -92.488 69.846 -11.650 1.00 42.81 107 SER C C 1
ATOM 11274 O O . SER C 2 107 ? -91.565 70.076 -10.873 1.00 45.17 107 SER C O 1
ATOM 11277 N N . ARG C 2 108 ? -93.733 69.566 -11.267 1.00 42.30 108 ARG C N 1
ATOM 11278 C CA . ARG C 2 108 ? -94.184 69.469 -9.877 1.00 41.96 108 ARG C CA 1
ATOM 11279 C C . ARG C 2 108 ? -95.042 68.233 -9.691 1.00 40.81 108 ARG C C 1
ATOM 11280 O O . ARG C 2 108 ? -95.842 67.913 -10.567 1.00 41.41 108 ARG C O 1
ATOM 11288 N N . GLY C 2 109 ? -94.961 67.590 -8.533 1.00 42.24 109 GLY C N 1
ATOM 11289 C CA . GLY C 2 109 ? -95.900 66.497 -8.199 1.00 42.99 109 GLY C CA 1
ATOM 11290 C C . GLY C 2 109 ? -97.319 66.962 -7.913 1.00 44.79 109 GLY C C 1
ATOM 11291 O O . GLY C 2 109 ? -97.623 68.146 -8.030 1.00 45.18 109 GLY C O 1
ATOM 11292 N N . GLN C 2 110 ? -98.194 66.040 -7.517 1.00 47.13 110 GLN C N 1
ATOM 11293 C CA . GLN C 2 110 ? -99.582 66.402 -7.224 1.00 50.86 110 GLN C CA 1
ATOM 11294 C C . GLN C 2 110 ? -99.731 67.155 -5.879 1.00 50.11 110 GLN C C 1
ATOM 11295 O O . GLN C 2 110 ? -100.616 67.986 -5.701 1.00 51.99 110 GLN C O 1
ATOM 11301 N N . GLY C 2 111 ? -98.824 66.897 -4.957 1.00 48.25 111 GLY C N 1
ATOM 11302 C CA . GLY C 2 111 ? -98.708 67.693 -3.742 1.00 48.12 111 GLY C CA 1
ATOM 11303 C C . GLY C 2 111 ? -99.247 66.921 -2.569 1.00 46.36 111 GLY C C 1
ATOM 11304 O O . GLY C 2 111 ? -100.075 66.026 -2.743 1.00 42.88 111 GLY C O 1
ATOM 11305 N N . THR C 2 112 ? -98.744 67.253 -1.383 1.00 44.93 112 THR C N 1
ATOM 11306 C CA . THR C 2 112 ? -99.211 66.665 -0.129 1.00 46.52 112 THR C CA 1
ATOM 11307 C C . THR C 2 112 ? -99.615 67.792 0.831 1.00 47.34 112 THR C C 1
ATOM 11308 O O . THR C 2 112 ? -98.884 68.768 0.980 1.00 46.71 112 THR C O 1
ATOM 11312 N N . GLN C 2 113 ? -100.801 67.680 1.434 1.00 50.31 113 GLN C N 1
ATOM 11313 C CA . GLN C 2 113 ? -101.314 68.714 2.358 1.00 51.19 113 GLN C CA 1
ATOM 11314 C C . GLN C 2 113 ? -100.651 68.621 3.734 1.00 50.09 113 GLN C C 1
ATOM 11315 O O . GLN C 2 113 ? -100.509 67.531 4.294 1.00 55.17 113 GLN C O 1
ATOM 11321 N N . VAL C 2 114 ? -100.248 69.774 4.255 1.00 49.22 114 VAL C N 1
ATOM 11322 C CA . VAL C 2 114 ? -99.716 69.916 5.600 1.00 49.28 114 VAL C CA 1
ATOM 11323 C C . VAL C 2 114 ? -100.513 70.999 6.317 1.00 55.54 114 VAL C C 1
ATOM 11324 O O . VAL C 2 114 ? -100.655 72.119 5.807 1.00 56.42 114 VAL C O 1
ATOM 11328 N N . THR C 2 115 ? -101.020 70.655 7.501 1.00 60.87 115 THR C N 1
ATOM 11329 C CA . THR C 2 115 ? -101.860 71.541 8.300 1.00 61.97 115 THR C CA 1
ATOM 11330 C C . THR C 2 115 ? -101.320 71.605 9.728 1.00 58.50 115 THR C C 1
ATOM 11331 O O . THR C 2 115 ? -101.036 70.580 10.332 1.00 57.66 115 THR C O 1
ATOM 11335 N N . VAL C 2 116 ? -101.188 72.809 10.258 1.00 59.79 116 VAL C N 1
ATOM 11336 C CA . VAL C 2 116 ? -100.665 73.011 11.607 1.00 66.84 116 VAL C CA 1
ATOM 11337 C C . VAL C 2 116 ? -101.719 73.839 12.349 1.00 70.96 116 VAL C C 1
ATOM 11338 O O . VAL C 2 116 ? -101.855 75.026 12.075 1.00 72.53 116 VAL C O 1
ATOM 11342 N N . SER C 2 117 ? -102.479 73.207 13.252 1.00 74.37 117 SER C N 1
ATOM 11343 C CA . SER C 2 117 ? -103.656 73.845 13.904 1.00 79.49 117 SER C CA 1
ATOM 11344 C C . SER C 2 117 ? -104.246 72.952 15.055 1.00 82.38 117 SER C C 1
ATOM 11345 O O . SER C 2 117 ? -103.600 71.985 15.499 1.00 84.38 117 SER C O 1
ATOM 11348 N N . SER C 2 118 ? -105.454 73.284 15.540 1.00 89.06 118 SER C N 1
ATOM 11349 C CA . SER C 2 118 ? -106.242 72.399 16.442 1.00 81.33 118 SER C CA 1
ATOM 11350 C C . SER C 2 118 ? -107.745 72.672 16.377 1.00 72.55 118 SER C C 1
ATOM 11351 O O . SER C 2 118 ? -108.220 73.376 15.486 1.00 62.59 118 SER C O 1
ATOM 11354 N N . GLN D 2 1 ? -41.347 166.810 -15.012 1.00 102.58 1 GLN D N 1
ATOM 11355 C CA . GLN D 2 1 ? -41.483 165.355 -15.355 1.00 97.50 1 GLN D CA 1
ATOM 11356 C C . GLN D 2 1 ? -42.835 165.063 -16.028 1.00 90.95 1 GLN D C 1
ATOM 11357 O O . GLN D 2 1 ? -43.601 165.990 -16.335 1.00 85.65 1 GLN D O 1
ATOM 11363 N N . VAL D 2 2 ? -43.107 163.780 -16.269 1.00 78.10 2 VAL D N 1
ATOM 11364 C CA . VAL D 2 2 ? -44.348 163.361 -16.909 1.00 73.77 2 VAL D CA 1
ATOM 11365 C C . VAL D 2 2 ? -45.543 163.587 -15.973 1.00 69.75 2 VAL D C 1
ATOM 11366 O O . VAL D 2 2 ? -45.562 163.094 -14.845 1.00 68.22 2 VAL D O 1
ATOM 11370 N N . GLN D 2 3 ? -46.543 164.315 -16.459 1.00 65.90 3 GLN D N 1
ATOM 11371 C CA . GLN D 2 3 ? -47.749 164.549 -15.697 1.00 69.24 3 GLN D CA 1
ATOM 11372 C C . GLN D 2 3 ? -48.984 164.249 -16.529 1.00 64.05 3 GLN D C 1
ATOM 11373 O O . GLN D 2 3 ? -49.050 164.580 -17.716 1.00 62.83 3 GLN D O 1
ATOM 11379 N N . LEU D 2 4 ? -49.944 163.584 -15.891 1.00 58.91 4 LEU D N 1
ATOM 11380 C CA . LEU D 2 4 ? -51.151 163.098 -16.548 1.00 56.82 4 LEU D CA 1
ATOM 11381 C C . LEU D 2 4 ? -52.308 163.314 -15.582 1.00 57.24 4 LEU D C 1
ATOM 11382 O O . LEU D 2 4 ? -52.231 162.893 -14.441 1.00 55.41 4 LEU D O 1
ATOM 11387 N N . GLN D 2 5 ? -53.369 163.983 -16.025 1.00 60.21 5 GLN D N 1
ATOM 11388 C CA . GLN D 2 5 ? -54.521 164.230 -15.160 1.00 61.12 5 GLN D CA 1
ATOM 11389 C C . GLN D 2 5 ? -55.797 163.864 -15.878 1.00 58.56 5 GLN D C 1
ATOM 11390 O O . GLN D 2 5 ? -56.101 164.422 -16.939 1.00 54.64 5 GLN D O 1
ATOM 11396 N N . GLU D 2 6 ? -56.537 162.934 -15.275 1.00 55.91 6 GLU D N 1
ATOM 11397 C CA . GLU D 2 6 ? -57.764 162.416 -15.854 1.00 59.65 6 GLU D CA 1
ATOM 11398 C C . GLU D 2 6 ? -58.929 163.204 -15.330 1.00 55.19 6 GLU D C 1
ATOM 11399 O O . GLU D 2 6 ? -58.831 163.838 -14.295 1.00 53.34 6 GLU D O 1
ATOM 11405 N N . SER D 2 7 ? -60.031 163.152 -16.066 1.00 54.59 7 SER D N 1
ATOM 11406 C CA . SER D 2 7 ? -61.285 163.756 -15.628 1.00 56.76 7 SER D CA 1
ATOM 11407 C C . SER D 2 7 ? -62.450 163.131 -16.391 1.00 56.11 7 SER D C 1
ATOM 11408 O O . SER D 2 7 ? -62.246 162.386 -17.342 1.00 60.47 7 SER D O 1
ATOM 11411 N N . GLY D 2 8 ? -63.667 163.464 -15.985 1.00 56.67 8 GLY D N 1
ATOM 11412 C CA . GLY D 2 8 ? -64.880 162.982 -16.651 1.00 55.93 8 GLY D CA 1
ATOM 11413 C C . GLY D 2 8 ? -65.583 161.837 -15.947 1.00 55.58 8 GLY D C 1
ATOM 11414 O O . GLY D 2 8 ? -66.673 161.447 -16.354 1.00 59.14 8 GLY D O 1
ATOM 11415 N N . GLY D 2 9 ? -64.993 161.307 -14.884 1.00 53.10 9 GLY D N 1
ATOM 11416 C CA . GLY D 2 9 ? -65.610 160.212 -14.166 1.00 55.99 9 GLY D CA 1
ATOM 11417 C C . GLY D 2 9 ? -66.802 160.660 -13.346 1.00 60.55 9 GLY D C 1
ATOM 11418 O O . GLY D 2 9 ? -66.954 161.844 -13.051 1.00 69.58 9 GLY D O 1
ATOM 11419 N N . GLY D 2 10 ? -67.648 159.701 -12.991 1.00 60.00 10 GLY D N 1
ATOM 11420 C CA . GLY D 2 10 ? -68.765 159.938 -12.101 1.00 59.04 10 GLY D CA 1
ATOM 11421 C C . GLY D 2 10 ? -69.604 158.691 -11.926 1.00 60.24 10 GLY D C 1
ATOM 11422 O O . GLY D 2 10 ? -69.178 157.600 -12.273 1.00 58.61 10 GLY D O 1
ATOM 11423 N N . LEU D 2 11 ? -70.800 158.873 -11.379 1.00 64.38 11 LEU D N 1
ATOM 11424 C CA . LEU D 2 11 ? -71.771 157.800 -11.190 1.00 62.19 11 LEU D CA 1
ATOM 11425 C C . LEU D 2 11 ? -72.797 157.834 -12.327 1.00 62.30 11 LEU D C 1
ATOM 11426 O O . LEU D 2 11 ? -73.286 158.901 -12.681 1.00 63.38 11 LEU D O 1
ATOM 11431 N N . VAL D 2 12 ? -73.075 156.683 -12.934 1.00 61.15 12 VAL D N 1
ATOM 11432 C CA . VAL D 2 12 ? -74.160 156.548 -13.914 1.00 59.87 12 VAL D CA 1
ATOM 11433 C C . VAL D 2 12 ? -75.010 155.305 -13.632 1.00 60.88 12 VAL D C 1
ATOM 11434 O O . VAL D 2 12 ? -74.694 154.516 -12.746 1.00 63.37 12 VAL D O 1
ATOM 11438 N N . LEU D 2 13 ? -76.105 155.160 -14.371 1.00 60.30 13 LEU D N 1
ATOM 11439 C CA . LEU D 2 13 ? -76.918 153.952 -14.329 1.00 61.20 13 LEU D CA 1
ATOM 11440 C C . LEU D 2 13 ? -76.456 152.991 -15.416 1.00 56.32 13 LEU D C 1
ATOM 11441 O O . LEU D 2 13 ? -75.944 153.427 -16.442 1.00 56.69 13 LEU D O 1
ATOM 11446 N N . PRO D 2 14 ? -76.675 151.685 -15.221 1.00 55.44 14 PRO D N 1
ATOM 11447 C CA . PRO D 2 14 ? -76.484 150.730 -16.303 1.00 54.56 14 PRO D CA 1
ATOM 11448 C C . PRO D 2 14 ? -77.176 151.179 -17.590 1.00 56.68 14 PRO D C 1
ATOM 11449 O O . PRO D 2 14 ? -78.336 151.590 -17.571 1.00 54.53 14 PRO D O 1
ATOM 11453 N N . GLY D 2 15 ? -76.432 151.126 -18.691 1.00 58.30 15 GLY D N 1
ATOM 11454 C CA . GLY D 2 15 ? -76.859 151.682 -19.974 1.00 56.69 15 GLY D CA 1
ATOM 11455 C C . GLY D 2 15 ? -76.466 153.141 -20.141 1.00 54.58 15 GLY D C 1
ATOM 11456 O O . GLY D 2 15 ? -76.630 153.705 -21.219 1.00 54.20 15 GLY D O 1
ATOM 11457 N N . GLY D 2 16 ? -75.917 153.751 -19.090 1.00 54.04 16 GLY D N 1
ATOM 11458 C CA . GLY D 2 16 ? -75.412 155.117 -19.163 1.00 57.36 16 GLY D CA 1
ATOM 11459 C C . GLY D 2 16 ? -74.139 155.281 -19.988 1.00 56.53 16 GLY D C 1
ATOM 11460 O O . GLY D 2 16 ? -73.690 154.357 -20.685 1.00 53.70 16 GLY D O 1
ATOM 11461 N N . SER D 2 17 ? -73.572 156.482 -19.915 1.00 54.90 17 SER D N 1
ATOM 11462 C CA . SER D 2 17 ? -72.380 156.822 -20.679 1.00 51.66 17 SER D CA 1
ATOM 11463 C C . SER D 2 17 ? -71.602 157.955 -20.053 1.00 47.34 17 SER D C 1
ATOM 11464 O O . SER D 2 17 ? -72.132 158.722 -19.260 1.00 50.28 17 SER D O 1
ATOM 11467 N N . LEU D 2 18 ? -70.326 158.013 -20.398 1.00 48.21 18 LEU D N 1
ATOM 11468 C CA . LEU D 2 18 ? -69.391 159.015 -19.891 1.00 50.24 18 LEU D CA 1
ATOM 11469 C C . LEU D 2 18 ? -68.327 159.263 -20.942 1.00 49.89 18 LEU D C 1
ATOM 11470 O O . LEU D 2 18 ? -68.153 158.446 -21.854 1.00 47.74 18 LEU D O 1
ATOM 11475 N N . ARG D 2 19 ? -67.620 160.377 -20.805 1.00 47.79 19 ARG D N 1
ATOM 11476 C CA . ARG D 2 19 ? -66.408 160.601 -21.575 1.00 51.27 19 ARG D CA 1
ATOM 11477 C C . ARG D 2 19 ? -65.275 161.010 -20.664 1.00 48.56 19 ARG D C 1
ATOM 11478 O O . ARG D 2 19 ? -65.326 162.083 -20.048 1.00 47.44 19 ARG D O 1
ATOM 11486 N N . LEU D 2 20 ? -64.251 160.164 -20.597 1.00 43.41 20 LEU D N 1
ATOM 11487 C CA . LEU D 2 20 ? -63.067 160.496 -19.852 1.00 43.93 20 LEU D CA 1
ATOM 11488 C C . LEU D 2 20 ? -62.123 161.271 -20.755 1.00 44.31 20 LEU D C 1
ATOM 11489 O O . LEU D 2 20 ? -62.091 161.046 -21.969 1.00 45.30 20 LEU D O 1
ATOM 11494 N N . SER D 2 21 ? -61.356 162.170 -20.142 1.00 45.72 21 SER D N 1
ATOM 11495 C CA . SER D 2 21 ? -60.282 162.905 -20.799 1.00 49.72 21 SER D CA 1
ATOM 11496 C C . SER D 2 21 ? -59.042 162.964 -19.941 1.00 50.03 21 SER D C 1
ATOM 11497 O O . SER D 2 21 ? -59.136 163.033 -18.714 1.00 50.04 21 SER D O 1
ATOM 11500 N N . CYS D 2 22 ? -57.889 163.013 -20.598 1.00 50.32 22 CYS D N 1
ATOM 11501 C CA . CYS D 2 22 ? -56.621 163.109 -19.914 1.00 55.47 22 CYS D CA 1
ATOM 11502 C C . CYS D 2 22 ? -55.810 164.231 -20.520 1.00 55.93 22 CYS D C 1
ATOM 11503 O O . CYS D 2 22 ? -55.615 164.265 -21.712 1.00 55.39 22 CYS D O 1
ATOM 11506 N N . ALA D 2 23 ? -55.335 165.147 -19.689 1.00 62.01 23 ALA D N 1
ATOM 11507 C CA . ALA D 2 23 ? -54.468 166.230 -20.134 1.00 58.93 23 ALA D CA 1
ATOM 11508 C C . ALA D 2 23 ? -53.061 165.896 -19.676 1.00 55.44 23 ALA D C 1
ATOM 11509 O O . ALA D 2 23 ? -52.859 165.551 -18.516 1.00 49.47 23 ALA D O 1
ATOM 11511 N N . THR D 2 24 ? -52.098 166.028 -20.583 1.00 57.82 24 THR D N 1
ATOM 11512 C CA . THR D 2 24 ? -50.731 165.551 -20.368 1.00 61.05 24 THR D CA 1
ATOM 11513 C C . THR D 2 24 ? -49.693 166.659 -20.563 1.00 61.05 24 THR D C 1
ATOM 11514 O O . THR D 2 24 ? -49.915 167.612 -21.315 1.00 56.82 24 THR D O 1
ATOM 11518 N N . SER D 2 25 ? -48.546 166.507 -19.908 1.00 61.35 25 SER D N 1
ATOM 11519 C CA . SER D 2 25 ? -47.404 167.392 -20.131 1.00 62.44 25 SER D CA 1
ATOM 11520 C C . SER D 2 25 ? -46.091 166.691 -19.785 1.00 62.14 25 SER D C 1
ATOM 11521 O O . SER D 2 25 ? -46.087 165.621 -19.166 1.00 68.12 25 SER D O 1
ATOM 11524 N N . GLY D 2 26 ? -44.986 167.311 -20.177 1.00 57.93 26 GLY D N 1
ATOM 11525 C CA . GLY D 2 26 ? -43.662 166.831 -19.823 1.00 56.16 26 GLY D CA 1
ATOM 11526 C C . GLY D 2 26 ? -43.117 165.682 -20.652 1.00 56.99 26 GLY D C 1
ATOM 11527 O O . GLY D 2 26 ? -42.181 165.003 -20.207 1.00 57.77 26 GLY D O 1
ATOM 11528 N N . PHE D 2 27 ? -43.702 165.431 -21.831 1.00 52.49 27 PHE D N 1
ATOM 11529 C CA . PHE D 2 27 ? -43.164 164.430 -22.779 1.00 54.37 27 PHE D CA 1
ATOM 11530 C C . PHE D 2 27 ? -43.791 164.631 -24.161 1.00 54.68 27 PHE D C 1
ATOM 11531 O O . PHE D 2 27 ? -44.793 165.340 -24.282 1.00 51.24 27 PHE D O 1
ATOM 11539 N N . THR D 2 28 ? -43.222 163.988 -25.183 1.00 50.19 28 THR D N 1
ATOM 11540 C CA . THR D 2 28 ? -43.743 164.115 -26.536 1.00 50.07 28 THR D CA 1
ATOM 11541 C C . THR D 2 28 ? -44.940 163.187 -26.761 1.00 49.86 28 THR D C 1
ATOM 11542 O O . THR D 2 28 ? -44.833 162.106 -27.343 1.00 53.20 28 THR D O 1
ATOM 11546 N N . PHE D 2 29 ? -46.088 163.652 -26.294 1.00 48.49 29 PHE D N 1
ATOM 11547 C CA . PHE D 2 29 ? -47.370 162.958 -26.420 1.00 46.23 29 PHE D CA 1
ATOM 11548 C C . PHE D 2 29 ? -47.702 162.569 -27.852 1.00 46.25 29 PHE D C 1
ATOM 11549 O O . PHE D 2 29 ? -48.241 161.504 -28.084 1.00 54.79 29 PHE D O 1
ATOM 11557 N N . SER D 2 30 ? -47.417 163.443 -28.797 1.00 47.19 30 SER D N 1
ATOM 11558 C CA . SER D 2 30 ? -47.852 163.233 -30.168 1.00 51.12 30 SER D CA 1
ATOM 11559 C C . SER D 2 30 ? -47.118 162.083 -30.833 1.00 48.29 30 SER D C 1
ATOM 11560 O O . SER D 2 30 ? -47.600 161.581 -31.838 1.00 53.44 30 SER D O 1
ATOM 11563 N N . ASN D 2 31 ? -45.966 161.672 -30.306 1.00 44.72 31 ASN D N 1
ATOM 11564 C CA . ASN D 2 31 ? -45.277 160.488 -30.839 1.00 44.48 31 ASN D CA 1
ATOM 11565 C C . ASN D 2 31 ? -45.309 159.254 -29.926 1.00 44.79 31 ASN D C 1
ATOM 11566 O O . ASN D 2 31 ? -44.487 158.368 -30.068 1.00 42.22 31 ASN D O 1
ATOM 11571 N N . SER D 2 32 ? -46.281 159.178 -29.024 1.00 45.29 32 SER D N 1
ATOM 11572 C CA . SER D 2 32 ? -46.314 158.139 -28.028 1.00 45.37 32 SER D CA 1
ATOM 11573 C C . SER D 2 32 ? -47.588 157.296 -28.145 1.00 45.83 32 SER D C 1
ATOM 11574 O O . SER D 2 32 ? -48.677 157.819 -28.378 1.00 45.03 32 SER D O 1
ATOM 11577 N N . TRP D 2 33 ? -47.454 155.988 -27.976 1.00 42.25 33 TRP D N 1
ATOM 11578 C CA . TRP D 2 33 ? -48.609 155.166 -27.625 1.00 42.13 33 TRP D CA 1
ATOM 11579 C C . TRP D 2 33 ? -49.229 155.688 -26.327 1.00 41.16 33 TRP D C 1
ATOM 11580 O O . TRP D 2 33 ? -48.512 156.170 -25.444 1.00 38.31 33 TRP D O 1
ATOM 11591 N N . MET D 2 34 ? -50.545 155.554 -26.210 1.00 39.03 34 MET D N 1
ATOM 11592 C CA . MET D 2 34 ? -51.242 155.933 -25.001 1.00 38.55 34 MET D CA 1
ATOM 11593 C C . MET D 2 34 ? -52.272 154.898 -24.618 1.00 39.33 34 MET D C 1
ATOM 11594 O O . MET D 2 34 ? -52.945 154.343 -25.479 1.00 39.78 34 MET D O 1
ATOM 11599 N N . TYR D 2 35 ? -52.403 154.675 -23.311 1.00 38.90 35 TYR D N 1
ATOM 11600 C CA . TYR D 2 35 ? -53.262 153.643 -22.750 1.00 37.21 35 TYR D CA 1
ATOM 11601 C C . TYR D 2 35 ? -54.346 154.225 -21.865 1.00 39.21 35 TYR D C 1
ATOM 11602 O O . TYR D 2 35 ? -54.153 155.260 -21.216 1.00 38.44 35 TYR D O 1
ATOM 11611 N N . TRP D 2 36 ? -55.489 153.541 -21.835 1.00 40.81 36 TRP D N 1
ATOM 11612 C CA . TRP D 2 36 ? -56.430 153.619 -20.707 1.00 40.90 36 TRP D CA 1
ATOM 11613 C C . TRP D 2 36 ? -56.341 152.293 -19.964 1.00 41.88 36 TRP D C 1
ATOM 11614 O O . TRP D 2 36 ? -56.376 151.231 -20.585 1.00 44.05 36 TRP D O 1
ATOM 11625 N N . VAL D 2 37 ? -56.152 152.362 -18.650 1.00 44.85 37 VAL D N 1
ATOM 11626 C CA . VAL D 2 37 ? -56.152 151.173 -17.779 1.00 43.96 37 VAL D CA 1
ATOM 11627 C C . VAL D 2 37 ? -57.139 151.394 -16.632 1.00 40.73 37 VAL D C 1
ATOM 11628 O O . VAL D 2 37 ? -57.509 152.525 -16.341 1.00 39.42 37 VAL D O 1
ATOM 11632 N N . ARG D 2 38 ? -57.579 150.320 -15.992 1.00 42.16 38 ARG D N 1
ATOM 11633 C CA . ARG D 2 38 ? -58.505 150.433 -14.864 1.00 43.39 38 ARG D CA 1
ATOM 11634 C C . ARG D 2 38 ? -58.199 149.466 -13.740 1.00 43.21 38 ARG D C 1
ATOM 11635 O O . ARG D 2 38 ? -57.623 148.410 -13.972 1.00 39.23 38 ARG D O 1
ATOM 11643 N N . GLN D 2 39 ? -58.614 149.848 -12.533 1.00 45.97 39 GLN D N 1
ATOM 11644 C CA . GLN D 2 39 ? -58.516 149.003 -11.349 1.00 46.57 39 GLN D CA 1
ATOM 11645 C C . GLN D 2 39 ? -59.852 148.894 -10.614 1.00 45.61 39 GLN D C 1
ATOM 11646 O O . GLN D 2 39 ? -60.264 149.806 -9.914 1.00 42.45 39 GLN D O 1
ATOM 11652 N N . ALA D 2 40 ? -60.517 147.759 -10.796 1.00 54.84 40 ALA D N 1
ATOM 11653 C CA . ALA D 2 40 ? -61.730 147.415 -10.047 1.00 62.07 40 ALA D CA 1
ATOM 11654 C C . ALA D 2 40 ? -61.376 147.088 -8.586 1.00 67.81 40 ALA D C 1
ATOM 11655 O O . ALA D 2 40 ? -60.255 146.672 -8.316 1.00 70.29 40 ALA D O 1
ATOM 11657 N N . PRO D 2 41 ? -62.322 147.283 -7.638 1.00 77.41 41 PRO D N 1
ATOM 11658 C CA . PRO D 2 41 ? -62.004 147.035 -6.209 1.00 79.03 41 PRO D CA 1
ATOM 11659 C C . PRO D 2 41 ? -61.464 145.615 -5.910 1.00 76.08 41 PRO D C 1
ATOM 11660 O O . PRO D 2 41 ? -62.034 144.619 -6.372 1.00 64.30 41 PRO D O 1
ATOM 11664 N N . GLY D 2 42 ? -60.359 145.536 -5.165 1.00 78.87 42 GLY D N 1
ATOM 11665 C CA . GLY D 2 42 ? -59.692 144.253 -4.866 1.00 80.45 42 GLY D CA 1
ATOM 11666 C C . GLY D 2 42 ? -59.294 143.424 -6.083 1.00 83.60 42 GLY D C 1
ATOM 11667 O O . GLY D 2 42 ? -59.490 142.201 -6.107 1.00 83.48 42 GLY D O 1
ATOM 11668 N N . LYS D 2 43 ? -58.758 144.096 -7.105 1.00 87.05 43 LYS D N 1
ATOM 11669 C CA . LYS D 2 43 ? -58.271 143.455 -8.344 1.00 74.50 43 LYS D CA 1
ATOM 11670 C C . LYS D 2 43 ? -57.047 144.209 -8.849 1.00 67.61 43 LYS D C 1
ATOM 11671 O O . LYS D 2 43 ? -56.730 145.299 -8.359 1.00 57.18 43 LYS D O 1
ATOM 11677 N N . GLY D 2 44 ? -56.358 143.616 -9.821 1.00 67.49 44 GLY D N 1
ATOM 11678 C CA . GLY D 2 44 ? -55.172 144.237 -10.427 1.00 67.83 44 GLY D CA 1
ATOM 11679 C C . GLY D 2 44 ? -55.505 145.322 -11.448 1.00 65.59 44 GLY D C 1
ATOM 11680 O O . GLY D 2 44 ? -56.664 145.462 -11.874 1.00 71.70 44 GLY D O 1
ATOM 11681 N N . LEU D 2 45 ? -54.493 146.103 -11.824 1.00 55.54 45 LEU D N 1
ATOM 11682 C CA . LEU D 2 45 ? -54.587 146.957 -12.999 1.00 49.34 45 LEU D CA 1
ATOM 11683 C C . LEU D 2 45 ? -54.791 146.085 -14.232 1.00 47.64 45 LEU D C 1
ATOM 11684 O O . LEU D 2 45 ? -54.187 145.028 -14.345 1.00 53.48 45 LEU D O 1
ATOM 11689 N N . GLU D 2 46 ? -55.653 146.523 -15.132 1.00 45.09 46 GLU D N 1
ATOM 11690 C CA . GLU D 2 46 ? -55.825 145.880 -16.420 1.00 46.99 46 GLU D CA 1
ATOM 11691 C C . GLU D 2 46 ? -56.022 146.968 -17.474 1.00 42.54 46 GLU D C 1
ATOM 11692 O O . GLU D 2 46 ? -56.730 147.928 -17.242 1.00 42.77 46 GLU D O 1
ATOM 11698 N N . TRP D 2 47 ? -55.376 146.818 -18.627 1.00 41.21 47 TRP D N 1
ATOM 11699 C CA . TRP D 2 47 ? -55.547 147.752 -19.736 1.00 37.94 47 TRP D CA 1
ATOM 11700 C C . TRP D 2 47 ? -56.942 147.630 -20.384 1.00 38.39 47 TRP D C 1
ATOM 11701 O O . TRP D 2 47 ? -57.516 146.552 -20.418 1.00 39.77 47 TRP D O 1
ATOM 11712 N N . VAL D 2 48 ? -57.471 148.762 -20.859 1.00 38.02 48 VAL D N 1
ATOM 11713 C CA . VAL D 2 48 ? -58.819 148.885 -21.417 1.00 35.87 48 VAL D CA 1
ATOM 11714 C C . VAL D 2 48 ? -58.753 149.168 -22.906 1.00 36.04 48 VAL D C 1
ATOM 11715 O O . VAL D 2 48 ? -59.442 148.529 -23.705 1.00 37.27 48 VAL D O 1
ATOM 11719 N N . SER D 2 49 ? -57.939 150.136 -23.282 1.00 37.85 49 SER D N 1
ATOM 11720 C CA . SER D 2 49 ? -57.602 150.333 -24.687 1.00 40.58 49 SER D CA 1
ATOM 11721 C C . SER D 2 49 ? -56.332 151.106 -24.823 1.00 37.27 49 SER D C 1
ATOM 11722 O O . SER D 2 49 ? -55.849 151.668 -23.853 1.00 35.66 49 SER D O 1
ATOM 11725 N N . ARG D 2 50 ? -55.800 151.114 -26.038 1.00 37.44 50 ARG D N 1
ATOM 11726 C CA . ARG D 2 50 ? -54.570 151.832 -26.354 1.00 37.41 50 ARG D CA 1
ATOM 11727 C C . ARG D 2 50 ? -54.575 152.262 -27.806 1.00 39.16 50 ARG D C 1
ATOM 11728 O O . ARG D 2 50 ? -55.245 151.661 -28.639 1.00 40.74 50 ARG D O 1
ATOM 11736 N N . ILE D 2 51 ? -53.808 153.296 -28.104 1.00 40.21 51 ILE D N 1
ATOM 11737 C CA . ILE D 2 51 ? -53.863 153.963 -29.404 1.00 39.26 51 ILE D CA 1
ATOM 11738 C C . ILE D 2 51 ? -52.474 154.482 -29.744 1.00 39.41 51 ILE D C 1
ATOM 11739 O O . ILE D 2 51 ? -51.799 155.017 -28.868 1.00 42.18 51 ILE D O 1
ATOM 11744 N N . ASN D 2 52 ? -52.040 154.297 -30.996 1.00 40.24 52 ASN D N 1
ATOM 11745 C CA . ASN D 2 52 ? -50.714 154.758 -31.444 1.00 39.39 52 ASN D CA 1
ATOM 11746 C C . ASN D 2 52 ? -50.739 156.231 -31.822 1.00 39.45 52 ASN D C 1
ATOM 11747 O O . ASN D 2 52 ? -51.796 156.873 -31.797 1.00 39.02 52 ASN D O 1
ATOM 11752 N N . ALA D 2 53 ? -49.561 156.759 -32.136 1.00 41.84 53 ALA D N 1
ATOM 11753 C CA . ALA D 2 53 ? -49.356 158.195 -32.382 1.00 44.84 53 ALA D CA 1
ATOM 11754 C C . ALA D 2 53 ? -50.337 158.771 -33.402 1.00 43.18 53 ALA D C 1
ATOM 11755 O O . ALA D 2 53 ? -51.016 159.752 -33.125 1.00 42.93 53 ALA D O 1
ATOM 11757 N N . GLY D 2 54 ? -50.443 158.125 -34.555 1.00 42.98 54 GLY D N 1
ATOM 11758 C CA . GLY D 2 54 ? -51.341 158.597 -35.612 1.00 44.37 54 GLY D CA 1
ATOM 11759 C C . GLY D 2 54 ? -52.827 158.314 -35.445 1.00 44.41 54 GLY D C 1
ATOM 11760 O O . GLY D 2 54 ? -53.618 158.674 -36.311 1.00 45.86 54 GLY D O 1
ATOM 11761 N N . GLY D 2 55 ? -53.225 157.667 -34.352 1.00 42.16 55 GLY D N 1
ATOM 11762 C CA . GLY D 2 55 ? -54.614 157.302 -34.150 1.00 38.70 55 GLY D CA 1
ATOM 11763 C C . GLY D 2 55 ? -55.127 156.248 -35.126 1.00 37.84 55 GLY D C 1
ATOM 11764 O O . GLY D 2 55 ? -56.345 156.100 -35.285 1.00 35.43 55 GLY D O 1
ATOM 11765 N N . ASN D 2 56 ? -54.219 155.475 -35.725 1.00 36.52 56 ASN D N 1
ATOM 11766 C CA . ASN D 2 56 ? -54.593 154.503 -36.779 1.00 38.14 56 ASN D CA 1
ATOM 11767 C C . ASN D 2 56 ? -54.529 153.043 -36.358 1.00 38.52 56 ASN D C 1
ATOM 11768 O O . ASN D 2 56 ? -54.947 152.187 -37.109 1.00 36.11 56 ASN D O 1
ATOM 11773 N N . THR D 2 57 ? -53.980 152.771 -35.179 1.00 42.00 57 THR D N 1
ATOM 11774 C CA . THR D 2 57 ? -53.896 151.426 -34.641 1.00 42.82 57 THR D CA 1
ATOM 11775 C C . THR D 2 57 ? -54.408 151.464 -33.218 1.00 42.70 57 THR D C 1
ATOM 11776 O O . THR D 2 57 ? -53.815 152.124 -32.364 1.00 42.10 57 THR D O 1
ATOM 11780 N N . VAL D 2 58 ? -55.539 150.800 -32.993 1.00 42.42 58 VAL D N 1
ATOM 11781 C CA . VAL D 2 58 ? -56.214 150.784 -31.696 1.00 41.84 58 VAL D CA 1
ATOM 11782 C C . VAL D 2 58 ? -56.575 149.377 -31.322 1.00 40.36 58 VAL D C 1
ATOM 11783 O O . VAL D 2 58 ? -57.014 148.609 -32.169 1.00 47.49 58 VAL D O 1
ATOM 11787 N N . ASP D 2 59 ? -56.373 149.054 -30.050 1.00 40.02 59 ASP D N 1
ATOM 11788 C CA . ASP D 2 59 ? -56.782 147.799 -29.458 1.00 39.56 59 ASP D CA 1
ATOM 11789 C C . ASP D 2 59 ? -57.694 148.077 -28.273 1.00 41.06 59 ASP D C 1
ATOM 11790 O O . ASP D 2 59 ? -57.601 149.132 -27.635 1.00 43.02 59 ASP D O 1
ATOM 11795 N N . TYR D 2 60 ? -58.571 147.113 -27.994 1.00 41.84 60 TYR D N 1
ATOM 11796 C CA . TYR D 2 60 ? -59.528 147.174 -26.895 1.00 44.02 60 TYR D CA 1
ATOM 11797 C C . TYR D 2 60 ? -59.577 145.826 -26.173 1.00 46.91 60 TYR D C 1
ATOM 11798 O O . TYR D 2 60 ? -59.610 144.778 -26.820 1.00 51.46 60 TYR D O 1
ATOM 11807 N N . LYS D 2 61 ? -59.628 145.861 -24.848 1.00 45.37 61 LYS D N 1
ATOM 11808 C CA . LYS D 2 61 ? -60.005 144.689 -24.044 1.00 45.06 61 LYS D CA 1
ATOM 11809 C C . LYS D 2 61 ? -61.348 144.101 -24.538 1.00 44.36 61 LYS D C 1
ATOM 11810 O O . LYS D 2 61 ? -62.250 144.852 -24.879 1.00 43.68 61 LYS D O 1
ATOM 11816 N N . ASP D 2 62 ? -61.465 142.772 -24.600 1.00 47.87 62 ASP D N 1
ATOM 11817 C CA . ASP D 2 62 ? -62.647 142.104 -25.203 1.00 49.98 62 ASP D CA 1
ATOM 11818 C C . ASP D 2 62 ? -63.969 142.581 -24.623 1.00 47.30 62 ASP D C 1
ATOM 11819 O O . ASP D 2 62 ? -64.909 142.869 -25.340 1.00 47.09 62 ASP D O 1
ATOM 11824 N N . SER D 2 63 ? -64.025 142.672 -23.307 1.00 46.10 63 SER D N 1
ATOM 11825 C CA . SER D 2 63 ? -65.242 143.038 -22.598 1.00 44.34 63 SER D CA 1
ATOM 11826 C C . SER D 2 63 ? -65.788 144.450 -22.878 1.00 44.01 63 SER D C 1
ATOM 11827 O O . SER D 2 63 ? -66.945 144.734 -22.547 1.00 40.29 63 SER D O 1
ATOM 11830 N N . VAL D 2 64 ? -64.962 145.341 -23.427 1.00 44.58 64 VAL D N 1
ATOM 11831 C CA . VAL D 2 64 ? -65.408 146.691 -23.787 1.00 47.58 64 VAL D CA 1
ATOM 11832 C C . VAL D 2 64 ? -65.499 146.954 -25.295 1.00 49.22 64 VAL D C 1
ATOM 11833 O O . VAL D 2 64 ? -65.968 148.024 -25.695 1.00 47.71 64 VAL D O 1
ATOM 11837 N N . LYS D 2 65 ? -65.083 145.982 -26.112 1.00 49.42 65 LYS D N 1
ATOM 11838 C CA . LYS D 2 65 ? -65.038 146.126 -27.575 1.00 51.75 65 LYS D CA 1
ATOM 11839 C C . LYS D 2 65 ? -66.430 146.406 -28.098 1.00 51.49 65 LYS D C 1
ATOM 11840 O O . LYS D 2 65 ? -67.378 145.749 -27.695 1.00 58.86 65 LYS D O 1
ATOM 11846 N N . GLY D 2 66 ? -66.565 147.423 -28.942 1.00 50.69 66 GLY D N 1
ATOM 11847 C CA . GLY D 2 66 ? -67.867 147.831 -29.461 1.00 50.44 66 GLY D CA 1
ATOM 11848 C C . GLY D 2 66 ? -68.626 148.837 -28.611 1.00 51.57 66 GLY D C 1
ATOM 11849 O O . GLY D 2 66 ? -69.525 149.496 -29.128 1.00 54.78 66 GLY D O 1
ATOM 11850 N N . ARG D 2 67 ? -68.276 148.962 -27.328 1.00 49.44 67 ARG D N 1
ATOM 11851 C CA . ARG D 2 67 ? -68.923 149.898 -26.413 1.00 49.28 67 ARG D CA 1
ATOM 11852 C C . ARG D 2 67 ? -68.069 151.106 -26.106 1.00 49.98 67 ARG D C 1
ATOM 11853 O O . ARG D 2 67 ? -68.607 152.190 -25.924 1.00 57.74 67 ARG D O 1
ATOM 11861 N N . PHE D 2 68 ? -66.757 150.917 -25.970 1.00 47.86 68 PHE D N 1
ATOM 11862 C CA . PHE D 2 68 ? -65.841 152.012 -25.652 1.00 45.93 68 PHE D CA 1
ATOM 11863 C C . PHE D 2 68 ? -65.143 152.467 -26.916 1.00 48.01 68 PHE D C 1
ATOM 11864 O O . PHE D 2 68 ? -65.008 151.703 -27.870 1.00 47.69 68 PHE D O 1
ATOM 11872 N N . SER D 2 69 ? -64.692 153.717 -26.919 1.00 50.20 69 SER D N 1
ATOM 11873 C CA . SER D 2 69 ? -63.922 154.263 -28.030 1.00 51.65 69 SER D CA 1
ATOM 11874 C C . SER D 2 69 ? -62.841 155.181 -27.542 1.00 50.76 69 SER D C 1
ATOM 11875 O O . SER D 2 69 ? -63.119 156.131 -26.798 1.00 54.53 69 SER D O 1
ATOM 11878 N N . ILE D 2 70 ? -61.617 154.893 -27.980 1.00 47.14 70 ILE D N 1
ATOM 11879 C CA . ILE D 2 70 ? -60.444 155.679 -27.626 1.00 44.77 70 ILE D CA 1
ATOM 11880 C C . ILE D 2 70 ? -60.091 156.620 -28.781 1.00 46.10 70 ILE D C 1
ATOM 11881 O O . ILE D 2 70 ? -60.200 156.262 -29.954 1.00 45.43 70 ILE D O 1
ATOM 11886 N N . SER D 2 71 ? -59.675 157.831 -28.441 1.00 47.14 71 SER D N 1
ATOM 11887 C CA . SER D 2 71 ? -59.181 158.771 -29.442 1.00 46.64 71 SER D CA 1
ATOM 11888 C C . SER D 2 71 ? -58.256 159.785 -28.804 1.00 45.79 71 SER D C 1
ATOM 11889 O O . SER D 2 71 ? -58.132 159.847 -27.566 1.00 43.99 71 SER D O 1
ATOM 11892 N N . ARG D 2 72 ? -57.589 160.547 -29.658 1.00 47.02 72 ARG D N 1
ATOM 11893 C CA . ARG D 2 72 ? -56.583 161.501 -29.215 1.00 50.82 72 ARG D CA 1
ATOM 11894 C C . ARG D 2 72 ? -56.644 162.780 -30.032 1.00 54.18 72 ARG D C 1
ATOM 11895 O O . ARG D 2 72 ? -56.986 162.750 -31.207 1.00 52.78 72 ARG D O 1
ATOM 11903 N N . ASP D 2 73 ? -56.304 163.889 -29.375 1.00 61.74 73 ASP D N 1
ATOM 11904 C CA . ASP D 2 73 ? -56.034 165.169 -30.014 1.00 66.03 73 ASP D CA 1
ATOM 11905 C C . ASP D 2 73 ? -54.546 165.528 -29.790 1.00 62.70 73 ASP D C 1
ATOM 11906 O O . ASP D 2 73 ? -54.163 166.026 -28.724 1.00 64.05 73 ASP D O 1
ATOM 11911 N N . ASN D 2 74 ? -53.702 165.278 -30.789 1.00 60.69 74 ASN D N 1
ATOM 11912 C CA . ASN D 2 74 ? -52.264 165.559 -30.642 1.00 61.90 74 ASN D CA 1
ATOM 11913 C C . ASN D 2 74 ? -51.940 167.047 -30.508 1.00 64.75 74 ASN D C 1
ATOM 11914 O O . ASN D 2 74 ? -50.993 167.407 -29.812 1.00 65.02 74 ASN D O 1
ATOM 11919 N N . ALA D 2 75 ? -52.734 167.906 -31.150 1.00 71.97 75 ALA D N 1
ATOM 11920 C CA . ALA D 2 75 ? -52.601 169.369 -30.988 1.00 71.77 75 ALA D CA 1
ATOM 11921 C C . ALA D 2 75 ? -52.782 169.827 -29.545 1.00 68.37 75 ALA D C 1
ATOM 11922 O O . ALA D 2 75 ? -52.027 170.669 -29.077 1.00 70.53 75 ALA D O 1
ATOM 11924 N N . LYS D 2 76 ? -53.757 169.253 -28.844 1.00 67.38 76 LYS D N 1
ATOM 11925 C CA . LYS D 2 76 ? -54.052 169.625 -27.453 1.00 68.98 76 LYS D CA 1
ATOM 11926 C C . LYS D 2 76 ? -53.397 168.732 -26.400 1.00 65.99 76 LYS D C 1
ATOM 11927 O O . LYS D 2 76 ? -53.555 168.981 -25.209 1.00 73.94 76 LYS D O 1
ATOM 11933 N N . ASN D 2 77 ? -52.659 167.709 -26.829 1.00 62.88 77 ASN D N 1
ATOM 11934 C CA . ASN D 2 77 ? -52.021 166.744 -25.924 1.00 61.42 77 ASN D CA 1
ATOM 11935 C C . ASN D 2 77 ? -53.002 166.041 -24.957 1.00 59.13 77 ASN D C 1
ATOM 11936 O O . ASN D 2 77 ? -52.657 165.743 -23.797 1.00 50.42 77 ASN D O 1
ATOM 11941 N N . THR D 2 78 ? -54.209 165.757 -25.451 1.00 54.88 78 THR D N 1
ATOM 11942 C CA . THR D 2 78 ? -55.222 165.115 -24.646 1.00 56.14 78 THR D CA 1
ATOM 11943 C C . THR D 2 78 ? -55.669 163.795 -25.243 1.00 50.19 78 THR D C 1
ATOM 11944 O O . THR D 2 78 ? -55.780 163.642 -26.468 1.00 46.88 78 THR D O 1
ATOM 11948 N N . LEU D 2 79 ? -55.969 162.865 -24.344 1.00 46.41 79 LEU D N 1
ATOM 11949 C CA . LEU D 2 79 ? -56.490 161.560 -24.686 1.00 47.28 79 LEU D CA 1
ATOM 11950 C C . LEU D 2 79 ? -57.936 161.440 -24.217 1.00 44.03 79 LEU D C 1
ATOM 11951 O O . LEU D 2 79 ? -58.305 162.014 -23.189 1.00 41.68 79 LEU D O 1
ATOM 11956 N N . TYR D 2 80 ? -58.736 160.695 -24.982 1.00 47.49 80 TYR D N 1
ATOM 11957 C CA . TYR D 2 80 ? -60.180 160.527 -24.735 1.00 53.35 80 TYR D CA 1
ATOM 11958 C C . TYR D 2 80 ? -60.617 159.052 -24.659 1.00 55.39 80 TYR D C 1
ATOM 11959 O O . TYR D 2 80 ? -60.130 158.215 -25.425 1.00 57.84 80 TYR D O 1
ATOM 11968 N N . LEU D 2 81 ? -61.527 158.749 -23.731 1.00 52.46 81 LEU D N 1
ATOM 11969 C CA . LEU D 2 81 ? -62.249 157.472 -23.712 1.00 48.44 81 LEU D CA 1
ATOM 11970 C C . LEU D 2 81 ? -63.744 157.747 -23.639 1.00 47.00 81 LEU D C 1
ATOM 11971 O O . LEU D 2 81 ? -64.237 158.286 -22.648 1.00 42.85 81 LEU D O 1
ATOM 11976 N N . GLN D 2 82 ? -64.441 157.421 -24.718 1.00 48.76 82 GLN D N 1
ATOM 11977 C CA . GLN D 2 82 ? -65.890 157.491 -24.754 1.00 53.19 82 GLN D CA 1
ATOM 11978 C C . GLN D 2 82 ? -66.395 156.118 -24.346 1.00 50.16 82 GLN D C 1
ATOM 11979 O O . GLN D 2 82 ? -66.068 155.132 -24.985 1.00 55.02 82 GLN D O 1
ATOM 11985 N N . MET D 2 83 ? -67.165 156.069 -23.265 1.00 53.57 83 MET D N 1
ATOM 11986 C CA . MET D 2 83 ? -67.723 154.829 -22.714 1.00 52.87 83 MET D CA 1
ATOM 11987 C C . MET D 2 83 ? -69.234 154.860 -22.902 1.00 50.78 83 MET D C 1
ATOM 11988 O O . MET D 2 83 ? -69.901 155.701 -22.319 1.00 55.04 83 MET D O 1
ATOM 11993 N N . ASN D 2 84 ? -69.769 153.974 -23.730 1.00 47.65 84 ASN D N 1
ATOM 11994 C CA . ASN D 2 84 ? -71.214 153.837 -23.889 1.00 50.41 84 ASN D CA 1
ATOM 11995 C C . ASN D 2 84 ? -71.686 152.496 -23.369 1.00 52.85 84 ASN D C 1
ATOM 11996 O O . ASN D 2 84 ? -70.881 151.601 -23.123 1.00 56.17 84 ASN D O 1
ATOM 12001 N N . SER D 2 85 ? -73.001 152.367 -23.219 1.00 53.20 85 SER D N 1
ATOM 12002 C CA . SER D 2 85 ? -73.632 151.134 -22.753 1.00 53.15 85 SER D CA 1
ATOM 12003 C C . SER D 2 85 ? -72.901 150.567 -21.535 1.00 51.29 85 SER D C 1
ATOM 12004 O O . SER D 2 85 ? -72.555 149.385 -21.491 1.00 55.75 85 SER D O 1
ATOM 12007 N N . LEU D 2 86 ? -72.665 151.420 -20.544 1.00 50.00 86 LEU D N 1
ATOM 12008 C CA . LEU D 2 86 ? -71.923 151.011 -19.343 1.00 49.65 86 LEU D CA 1
ATOM 12009 C C . LEU D 2 86 ? -72.633 149.930 -18.542 1.00 47.70 86 LEU D C 1
ATOM 12010 O O . LEU D 2 86 ? -73.856 149.885 -18.522 1.00 45.04 86 LEU D O 1
ATOM 12015 N N . LYS D 2 87 ? -71.849 149.057 -17.904 1.00 49.51 87 LYS D N 1
ATOM 12016 C CA . LYS D 2 87 ? -72.375 147.953 -17.064 1.00 47.57 87 LYS D CA 1
ATOM 12017 C C . LYS D 2 87 ? -71.772 148.008 -15.676 1.00 43.03 87 LYS D C 1
ATOM 12018 O O . LYS D 2 87 ? -70.716 148.586 -15.499 1.00 42.52 87 LYS D O 1
ATOM 12024 N N . PRO D 2 88 ? -72.412 147.365 -14.691 1.00 46.65 88 PRO D N 1
ATOM 12025 C CA . PRO D 2 88 ? -71.803 147.266 -13.344 1.00 46.52 88 PRO D CA 1
ATOM 12026 C C . PRO D 2 88 ? -70.354 146.743 -13.295 1.00 45.42 88 PRO D C 1
ATOM 12027 O O . PRO D 2 88 ? -69.541 147.261 -12.510 1.00 44.45 88 PRO D O 1
ATOM 12031 N N . GLU D 2 89 ? -70.027 145.767 -14.144 1.00 45.09 89 GLU D N 1
ATOM 12032 C CA . GLU D 2 89 ? -68.643 145.269 -14.243 1.00 50.82 89 GLU D CA 1
ATOM 12033 C C . GLU D 2 89 ? -67.577 146.337 -14.660 1.00 51.58 89 GLU D C 1
ATOM 12034 O O . GLU D 2 89 ? -66.383 146.160 -14.406 1.00 51.50 89 GLU D O 1
ATOM 12040 N N . ASP D 2 90 ? -68.006 147.422 -15.310 1.00 49.48 90 ASP D N 1
ATOM 12041 C CA . ASP D 2 90 ? -67.107 148.525 -15.664 1.00 47.76 90 ASP D CA 1
ATOM 12042 C C . ASP D 2 90 ? -66.737 149.444 -14.486 1.00 45.12 90 ASP D C 1
ATOM 12043 O O . ASP D 2 90 ? -65.932 150.337 -14.653 1.00 46.84 90 ASP D O 1
ATOM 12048 N N . THR D 2 91 ? -67.302 149.228 -13.304 1.00 44.32 91 THR D N 1
ATOM 12049 C CA . THR D 2 91 ? -66.998 150.064 -12.134 1.00 42.85 91 THR D CA 1
ATOM 12050 C C . THR D 2 91 ? -65.537 149.917 -11.777 1.00 40.71 91 THR D C 1
ATOM 12051 O O . THR D 2 91 ? -65.077 148.806 -11.560 1.00 43.56 91 THR D O 1
ATOM 12055 N N . ALA D 2 92 ? -64.811 151.028 -11.747 1.00 39.86 92 ALA D N 1
ATOM 12056 C CA . ALA D 2 92 ? -63.384 151.021 -11.395 1.00 40.50 92 ALA D CA 1
ATOM 12057 C C . ALA D 2 92 ? -62.822 152.417 -11.351 1.00 40.84 92 ALA D C 1
ATOM 12058 O O . ALA D 2 92 ? -63.477 153.364 -11.777 1.00 40.68 92 ALA D O 1
ATOM 12060 N N . VAL D 2 93 ? -61.608 152.538 -10.819 1.00 42.27 93 VAL D N 1
ATOM 12061 C CA . VAL D 2 93 ? -60.819 153.747 -11.005 1.00 44.13 93 VAL D CA 1
ATOM 12062 C C . VAL D 2 93 ? -60.170 153.619 -12.369 1.00 44.23 93 VAL D C 1
ATOM 12063 O O . VAL D 2 93 ? -59.447 152.636 -12.604 1.00 46.37 93 VAL D O 1
ATOM 12067 N N . TYR D 2 94 ? -60.444 154.577 -13.264 1.00 40.22 94 TYR D N 1
ATOM 12068 C CA . TYR D 2 94 ? -59.838 154.585 -14.612 1.00 39.13 94 TYR D CA 1
ATOM 12069 C C . TYR D 2 94 ? -58.616 155.481 -14.618 1.00 38.74 94 TYR D C 1
ATOM 12070 O O . TYR D 2 94 ? -58.664 156.604 -14.128 1.00 37.36 94 TYR D O 1
ATOM 12079 N N . TYR D 2 95 ? -57.513 154.956 -15.135 1.00 41.44 95 TYR D N 1
ATOM 12080 C CA . TYR D 2 95 ? -56.279 155.729 -15.289 1.00 44.00 95 TYR D CA 1
ATOM 12081 C C . TYR D 2 95 ? -55.861 155.876 -16.743 1.00 43.30 95 TYR D C 1
ATOM 12082 O O . TYR D 2 95 ? -56.098 155.033 -17.582 1.00 40.13 95 TYR D O 1
ATOM 12091 N N . CYS D 2 96 ? -55.146 156.948 -16.981 1.00 47.81 96 CYS D N 1
ATOM 12092 C CA . CYS D 2 96 ? -54.580 157.278 -18.261 1.00 51.82 96 CYS D CA 1
ATOM 12093 C C . CYS D 2 96 ? -53.097 157.010 -18.102 1.00 48.34 96 CYS D C 1
ATOM 12094 O O . CYS D 2 96 ? -52.504 157.386 -17.085 1.00 49.33 96 CYS D O 1
ATOM 12097 N N . ALA D 2 97 ? -52.508 156.292 -19.052 1.00 45.66 97 ALA D N 1
ATOM 12098 C CA . ALA D 2 97 ? -51.092 155.916 -18.948 1.00 44.02 97 ALA D CA 1
ATOM 12099 C C . ALA D 2 97 ? -50.289 156.192 -20.232 1.00 45.01 97 ALA D C 1
ATOM 12100 O O . ALA D 2 97 ? -50.808 156.073 -21.340 1.00 43.42 97 ALA D O 1
ATOM 12102 N N . ARG D 2 98 ? -49.021 156.560 -20.052 1.00 46.41 98 ARG D N 1
ATOM 12103 C CA . ARG D 2 98 ? -48.092 156.735 -21.156 1.00 49.28 98 ARG D CA 1
ATOM 12104 C C . ARG D 2 98 ? -47.581 155.375 -21.617 1.00 46.71 98 ARG D C 1
ATOM 12105 O O . ARG D 2 98 ? -47.145 154.572 -20.794 1.00 46.35 98 ARG D O 1
ATOM 12113 N N . GLY D 2 99 ? -47.604 155.150 -22.928 1.00 43.32 99 GLY D N 1
ATOM 12114 C CA . GLY D 2 99 ? -47.142 153.908 -23.518 1.00 45.17 99 GLY D CA 1
ATOM 12115 C C . GLY D 2 99 ? -45.707 154.026 -23.974 1.00 47.73 99 GLY D C 1
ATOM 12116 O O . GLY D 2 99 ? -45.354 154.987 -24.655 1.00 48.67 99 GLY D O 1
ATOM 12117 N N . LEU D 2 100 ? -44.879 153.062 -23.583 1.00 48.56 100 LEU D N 1
ATOM 12118 C CA . LEU D 2 100 ? -43.516 152.934 -24.112 1.00 52.37 100 LEU D CA 1
ATOM 12119 C C . LEU D 2 100 ? -43.545 152.348 -25.512 1.00 45.39 100 LEU D C 1
ATOM 12120 O O . LEU D 2 100 ? -42.760 152.723 -26.375 1.00 42.80 100 LEU D O 1
ATOM 12125 N N . ASN D 2 101 ? -44.423 151.375 -25.698 1.00 41.23 101 ASN D N 1
ATOM 12126 C CA . ASN D 2 101 ? -44.686 150.791 -26.993 1.00 38.20 101 ASN D CA 1
ATOM 12127 C C . ASN D 2 101 ? -46.046 150.134 -26.947 1.00 37.71 101 ASN D C 1
ATOM 12128 O O . ASN D 2 101 ? -46.780 150.291 -25.973 1.00 41.97 101 ASN D O 1
ATOM 12133 N N . ARG D 2 102 ? -46.397 149.378 -27.968 1.00 36.88 102 ARG D N 1
ATOM 12134 C CA . ARG D 2 102 ? -47.719 148.776 -28.016 1.00 37.94 102 ARG D CA 1
ATOM 12135 C C . ARG D 2 102 ? -48.087 147.926 -26.795 1.00 36.47 102 ARG D C 1
ATOM 12136 O O . ARG D 2 102 ? -49.245 147.909 -26.415 1.00 35.77 102 ARG D O 1
ATOM 12144 N N . TYR D 2 103 ? -47.124 147.223 -26.201 1.00 36.61 103 TYR D N 1
ATOM 12145 C CA . TYR D 2 103 ? -47.435 146.245 -25.152 1.00 38.70 103 TYR D CA 1
ATOM 12146 C C . TYR D 2 103 ? -46.977 146.653 -23.755 1.00 38.88 103 TYR D C 1
ATOM 12147 O O . TYR D 2 103 ? -46.994 145.835 -22.840 1.00 41.09 103 TYR D O 1
ATOM 12156 N N . ALA D 2 104 ? -46.644 147.927 -23.567 1.00 38.77 104 ALA D N 1
ATOM 12157 C CA . ALA D 2 104 ? -46.183 148.401 -22.264 1.00 40.74 104 ALA D CA 1
ATOM 12158 C C . ALA D 2 104 ? -46.516 149.867 -21.997 1.00 41.05 104 ALA D C 1
ATOM 12159 O O . ALA D 2 104 ? -46.522 150.684 -22.915 1.00 45.29 104 ALA D O 1
ATOM 12161 N N . TYR D 2 105 ? -46.763 150.184 -20.727 1.00 40.16 105 TYR D N 1
ATOM 12162 C CA . TYR D 2 105 ? -46.998 151.550 -20.267 1.00 39.97 105 TYR D CA 1
ATOM 12163 C C . TYR D 2 105 ? -46.270 151.768 -18.963 1.00 42.14 105 TYR D C 1
ATOM 12164 O O . TYR D 2 105 ? -45.972 150.793 -18.269 1.00 42.19 105 TYR D O 1
ATOM 12173 N N . ASP D 2 106 ? -45.973 153.026 -18.625 1.00 45.48 106 ASP D N 1
ATOM 12174 C CA . ASP D 2 106 ? -45.340 153.337 -17.317 1.00 48.05 106 ASP D CA 1
ATOM 12175 C C . ASP D 2 106 ? -46.071 154.389 -16.488 1.00 43.54 106 ASP D C 1
ATOM 12176 O O . ASP D 2 106 ? -46.804 154.034 -15.589 1.00 45.38 106 ASP D O 1
ATOM 12181 N N . SER D 2 107 ? -45.887 155.672 -16.777 1.00 44.17 107 SER D N 1
ATOM 12182 C CA . SER D 2 107 ? -46.484 156.723 -15.972 1.00 43.86 107 SER D CA 1
ATOM 12183 C C . SER D 2 107 ? -48.007 156.663 -16.037 1.00 46.20 107 SER D C 1
ATOM 12184 O O . SER D 2 107 ? -48.550 156.274 -17.060 1.00 49.64 107 SER D O 1
ATOM 12187 N N . ARG D 2 108 ? -48.663 156.953 -14.906 1.00 46.78 108 ARG D N 1
ATOM 12188 C CA . ARG D 2 108 ? -50.124 156.942 -14.755 1.00 45.16 108 ARG D CA 1
ATOM 12189 C C . ARG D 2 108 ? -50.564 158.199 -14.047 1.00 42.69 108 ARG D C 1
ATOM 12190 O O . ARG D 2 108 ? -49.920 158.599 -13.088 1.00 38.50 108 ARG D O 1
ATOM 12198 N N . GLY D 2 109 ? -51.714 158.753 -14.428 1.00 42.22 109 GLY D N 1
ATOM 12199 C CA . GLY D 2 109 ? -52.341 159.830 -13.643 1.00 43.75 109 GLY D CA 1
ATOM 12200 C C . GLY D 2 109 ? -52.934 159.400 -12.298 1.00 44.53 109 GLY D C 1
ATOM 12201 O O . GLY D 2 109 ? -52.767 158.253 -11.888 1.00 38.85 109 GLY D O 1
ATOM 12202 N N . GLN D 2 110 ? -53.577 160.334 -11.580 1.00 53.36 110 GLN D N 1
ATOM 12203 C CA . GLN D 2 110 ? -54.139 160.024 -10.230 1.00 59.34 110 GLN D CA 1
ATOM 12204 C C . GLN D 2 110 ? -55.358 159.132 -10.355 1.00 53.44 110 GLN D C 1
ATOM 12205 O O . GLN D 2 110 ? -55.669 158.372 -9.456 1.00 51.44 110 GLN D O 1
ATOM 12211 N N . GLY D 2 111 ? -56.086 159.285 -11.447 1.00 50.65 111 GLY D N 1
ATOM 12212 C CA . GLY D 2 111 ? -57.196 158.413 -11.744 1.00 52.24 111 GLY D CA 1
ATOM 12213 C C . GLY D 2 111 ? -58.501 159.130 -11.518 1.00 52.14 111 GLY D C 1
ATOM 12214 O O . GLY D 2 111 ? -58.561 160.072 -10.739 1.00 54.40 111 GLY D O 1
ATOM 12215 N N . THR D 2 112 ? -59.533 158.668 -12.210 1.00 51.44 112 THR D N 1
ATOM 12216 C CA . THR D 2 112 ? -60.885 159.166 -12.045 1.00 52.02 112 THR D CA 1
ATOM 12217 C C . THR D 2 112 ? -61.830 157.988 -11.770 1.00 50.12 112 THR D C 1
ATOM 12218 O O . THR D 2 112 ? -61.759 156.967 -12.447 1.00 55.10 112 THR D O 1
ATOM 12222 N N . GLN D 2 113 ? -62.686 158.123 -10.759 1.00 47.26 113 GLN D N 1
ATOM 12223 C CA . GLN D 2 113 ? -63.616 157.058 -10.365 1.00 48.14 113 GLN D CA 1
ATOM 12224 C C . GLN D 2 113 ? -64.825 156.995 -11.294 1.00 48.96 113 GLN D C 1
ATOM 12225 O O . GLN D 2 113 ? -65.418 158.027 -11.623 1.00 47.21 113 GLN D O 1
ATOM 12231 N N . VAL D 2 114 ? -65.176 155.771 -11.699 1.00 47.33 114 VAL D N 1
ATOM 12232 C CA . VAL D 2 114 ? -66.367 155.491 -12.477 1.00 46.95 114 VAL D CA 1
ATOM 12233 C C . VAL D 2 114 ? -67.156 154.406 -11.749 1.00 50.19 114 VAL D C 1
ATOM 12234 O O . VAL D 2 114 ? -66.614 153.343 -11.439 1.00 51.21 114 VAL D O 1
ATOM 12238 N N . THR D 2 115 ? -68.443 154.669 -11.532 1.00 49.44 115 THR D N 1
ATOM 12239 C CA . THR D 2 115 ? -69.333 153.767 -10.810 1.00 48.65 115 THR D CA 1
ATOM 12240 C C . THR D 2 115 ? -70.614 153.556 -11.616 1.00 50.15 115 THR D C 1
ATOM 12241 O O . THR D 2 115 ? -71.199 154.510 -12.118 1.00 54.93 115 THR D O 1
ATOM 12245 N N . VAL D 2 116 ? -71.032 152.306 -11.763 1.00 49.25 116 VAL D N 1
ATOM 12246 C CA . VAL D 2 116 ? -72.207 151.964 -12.557 1.00 49.48 116 VAL D CA 1
ATOM 12247 C C . VAL D 2 116 ? -73.086 151.127 -11.640 1.00 49.83 116 VAL D C 1
ATOM 12248 O O . VAL D 2 116 ? -72.752 149.993 -11.342 1.00 53.92 116 VAL D O 1
ATOM 12252 N N . SER D 2 117 ? -74.162 151.717 -11.158 1.00 52.16 117 SER D N 1
ATOM 12253 C CA . SER D 2 117 ? -75.045 151.058 -10.243 1.00 51.71 117 SER D CA 1
ATOM 12254 C C . SER D 2 117 ? -76.400 151.680 -10.253 1.00 57.24 117 SER D C 1
ATOM 12255 O O . SER D 2 117 ? -76.560 152.843 -10.496 1.00 55.56 117 SER D O 1
ATOM 12258 N N . SER D 2 118 ? -77.392 150.868 -9.987 1.00 71.23 118 SER D N 1
ATOM 12259 C CA . SER D 2 118 ? -78.751 151.315 -9.918 1.00 80.15 118 SER D CA 1
ATOM 12260 C C . SER D 2 118 ? -79.127 151.579 -8.490 1.00 84.70 118 SER D C 1
ATOM 12261 O O . SER D 2 118 ? -80.095 152.253 -8.214 1.00 90.06 118 SER D O 1
ATOM 12264 N N . HIS D 2 119 ? -78.348 151.045 -7.573 1.00 91.99 119 HIS D N 1
ATOM 12265 C CA . HIS D 2 119 ? -78.670 151.192 -6.182 1.00 98.02 119 HIS D CA 1
ATOM 12266 C C . HIS D 2 119 ? -78.688 152.590 -5.686 1.00 103.23 119 HIS D C 1
ATOM 12267 O O . HIS D 2 119 ? -79.610 152.935 -4.995 1.00 105.27 119 HIS D O 1
ATOM 12274 N N . HIS D 2 120 ? -77.699 153.380 -6.064 1.00 106.25 120 HIS D N 1
ATOM 12275 C CA . HIS D 2 120 ? -77.561 154.778 -5.674 1.00 113.95 120 HIS D CA 1
ATOM 12276 C C . HIS D 2 120 ? -76.086 155.088 -5.638 1.00 106.24 120 HIS D C 1
ATOM 12277 O O . HIS D 2 120 ? -75.470 155.030 -4.582 1.00 103.57 120 HIS D O 1
#